Protein AF-0000000068952604 (afdb_homodimer)

InterPro domains:
  IPR004101 Mur ligase, C-terminal [PF02875] (726-852)
  IPR011761 ATP-grasp fold [PS50975] (224-473)
  IPR011810 Cyanophycin synthetase [TIGR02068] (7-868)
  IPR013221 Mur ligase, central [PF08245] (488-699)
  IPR036565 Mur-like, catalytic domain superfamily [G3DSA:3.40.1190.10] (480-727)
  IPR036565 Mur-like, catalytic domain superfamily [SSF53623] (482-717)
  IPR036615 Mur ligase, C-terminal domain superfamily [G3DSA:3.90.190.20] (730-870)
  IPR036615 Mur ligase, C-terminal domain superfamily [SSF53244] (724-865)
  IPR044019 Cyanophycin synthase-like, N-terminal [PF18921] (29-140)

Radius of gyration: 43.39 Å; Cα contacts (8 Å, |Δi|>4): 4098; chains: 2; bounding box: 90×134×95 Å

Solvent-accessible surface area (backbone atoms only — not comparable to full-atom values): 87693 Å² total; per-residue (Å²): 130,74,59,79,48,77,40,74,78,47,76,36,58,22,69,17,25,31,72,86,40,73,54,31,27,34,42,30,38,35,36,33,48,52,41,66,79,49,33,36,51,71,41,86,63,30,56,60,51,50,45,66,71,42,58,72,50,42,71,37,21,67,96,71,68,36,81,26,26,39,55,50,40,36,55,75,40,40,46,66,52,52,50,41,31,54,44,21,42,48,46,37,33,73,34,69,46,73,70,75,51,68,42,55,43,79,49,94,49,87,36,30,23,41,27,28,33,49,30,93,43,66,70,55,40,52,50,33,44,54,49,24,49,52,49,52,49,22,38,72,68,69,45,88,74,65,57,69,60,54,36,50,50,47,32,51,44,43,68,65,65,47,65,52,69,45,31,39,43,30,52,50,38,28,46,76,68,68,24,51,74,44,71,77,49,83,60,50,38,32,32,38,30,26,17,53,47,40,46,40,32,49,44,46,34,37,54,73,24,11,36,51,17,42,54,38,39,50,32,46,63,61,40,48,51,54,34,47,46,58,59,38,56,49,62,58,64,49,77,40,89,43,47,68,45,38,40,52,50,36,61,74,70,39,67,38,21,24,36,26,25,34,55,44,66,91,68,50,42,46,40,68,67,32,74,46,64,68,51,44,32,53,40,42,61,51,6,40,75,54,27,94,32,33,31,39,28,42,48,61,65,61,36,46,30,44,34,34,25,47,72,64,33,67,72,42,28,20,33,27,42,62,38,63,39,67,21,70,54,74,46,28,44,57,52,36,43,48,65,70,52,49,59,40,81,52,34,34,91,52,93,84,33,52,25,62,61,83,69,83,45,75,54,28,47,51,46,23,44,73,72,74,38,50,61,77,34,56,42,53,63,74,40,75,42,69,46,34,75,71,38,58,51,15,30,41,45,51,88,47,51,19,68,64,44,42,49,46,50,18,47,46,28,50,63,53,40,35,44,36,24,29,32,32,30,30,27,73,50,57,61,40,56,36,84,82,60,62,22,26,46,76,47,50,34,59,46,37,84,42,50,32,43,56,45,28,78,41,68,69,61,42,69,58,25,44,50,51,42,39,61,77,38,42,77,87,69,77,48,59,22,68,46,54,27,34,42,25,25,46,59,55,57,32,56,62,24,38,53,49,35,45,48,38,44,40,75,71,69,36,42,26,24,35,18,18,43,72,15,30,28,53,58,93,41,75,65,40,79,32,69,24,34,42,46,67,48,38,41,28,41,38,68,22,45,71,22,48,28,39,29,34,28,43,43,69,66,38,37,74,48,32,11,37,62,52,77,58,23,36,31,13,35,39,56,38,54,85,77,62,72,62,55,54,51,94,72,29,73,47,66,68,55,50,48,45,49,60,43,38,50,36,62,29,19,31,65,90,21,26,34,35,33,28,40,85,37,67,74,47,53,60,49,55,82,61,33,64,26,46,58,32,36,21,39,81,43,63,78,39,64,57,47,46,56,38,22,72,72,55,34,43,36,26,28,36,54,97,61,21,36,30,47,29,45,26,89,46,72,41,79,67,46,50,37,60,56,20,52,58,14,63,54,52,50,30,58,73,44,43,50,32,49,38,50,23,50,47,49,39,50,70,72,65,50,52,70,67,54,47,42,54,37,48,48,66,41,42,30,53,94,70,74,41,63,34,64,67,24,76,46,77,56,83,63,21,38,38,33,29,23,50,61,75,47,40,63,47,46,49,55,48,50,60,29,51,70,72,45,90,57,78,42,36,34,34,37,47,47,70,57,51,68,69,47,65,69,53,36,20,45,32,12,27,51,47,7,54,68,23,34,32,40,33,34,23,47,48,85,88,42,79,53,85,67,52,62,69,59,42,50,47,34,24,46,57,13,26,69,71,18,80,45,42,76,42,78,43,82,42,61,46,46,69,56,33,47,51,55,53,60,72,66,62,46,66,35,27,29,36,36,39,54,33,49,75,62,46,31,62,63,54,52,35,53,52,30,49,74,70,74,38,77,62,77,78,126,130,76,58,79,48,77,40,75,79,44,74,36,58,22,68,16,26,30,71,87,40,71,54,31,27,35,41,29,39,34,35,33,46,53,41,66,78,47,34,36,52,70,42,84,64,28,57,59,50,51,44,67,72,42,59,72,50,42,71,37,20,68,94,70,67,37,80,27,25,40,56,50,40,36,55,74,40,41,46,67,50,53,49,42,28,52,45,21,44,48,47,37,33,73,34,69,46,72,68,74,52,67,44,57,42,79,47,94,48,86,38,31,23,41,27,29,34,50,29,94,44,64,69,54,41,52,51,31,42,54,49,24,50,53,48,52,48,22,38,74,67,70,45,89,73,67,56,69,62,54,38,51,50,47,32,52,44,42,68,66,64,47,66,51,70,45,32,39,43,31,52,50,38,28,46,75,68,68,25,51,74,45,72,77,48,84,61,52,38,31,32,39,28,25,16,53,47,41,46,41,33,49,44,44,34,40,55,72,24,10,36,50,18,42,53,39,40,52,32,45,63,59,40,48,52,54,35,46,48,59,59,37,56,49,62,58,64,49,76,38,90,43,46,68,46,39,39,50,50,36,60,73,69,40,67,39,20,24,36,26,25,33,55,44,64,91,67,50,41,46,38,68,68,33,74,45,64,70,50,43,32,52,40,41,62,50,6,40,75,54,27,93,32,31,31,39,27,44,48,61,65,62,36,43,30,44,34,34,24,46,71,63,33,66,72,42,29,20,32,27,41,63,38,64,41,67,22,71,54,73,48,27,44,56,54,35,43,49,65,70,54,49,59,40,82,55,34,35,90,52,92,85,34,51,24,64,60,83,71,84,44,74,54,28,48,51,46,23,46,73,70,74,38,52,60,77,35,56,43,52,63,75,38,76,44,66,47,34,75,71,39,57,51,14,30,40,44,50,90,48,50,20,69,66,44,42,49,45,48,21,48,48,27,50,63,52,40,36,43,37,23,30,33,31,30,32,28,72,50,56,61,40,56,36,85,82,62,62,22,26,45,78,46,50,34,57,46,37,86,40,52,31,43,55,46,29,78,40,68,69,61,42,68,59,26,44,52,52,42,39,61,77,38,40,75,88,71,76,48,58,22,66,47,55,26,34,41,25,25,44,59,57,58,32,56,62,26,37,54,51,36,45,47,37,42,40,73,71,68,36,43,26,25,36,17,20,43,72,16,30,25,54,58,92,41,77,65,40,78,33,68,23,35,41,46,69,48,38,42,26,41,41,68,22,45,72,23,48,28,40,30,34,27,44,42,67,66,38,38,73,49,32,10,36,63,51,77,58,25,36,31,14,34,39,57,39,54,86,76,62,72,62,54,53,50,95,72,29,74,46,67,68,56,48,49,45,49,59,44,38,51,38,61,28,19,32,66,89,21,25,32,35,32,28,41,83,37,67,74,47,53,61,49,55,80,62,34,64,25,45,59,31,36,20,39,81,43,61,78,40,64,56,46,46,55,38,22,74,72,54,34,42,36,25,27,36,54,97,62,21,37,31,47,29,45,27,88,46,75,41,80,65,47,51,39,60,56,21,52,59,14,63,54,54,49,30,59,73,43,44,49,31,49,38,50,25,51,48,49,40,50,71,72,64,52,52,70,68,55,48,44,54,39,49,48,65,41,42,31,53,94,68,74,42,62,34,64,67,25,76,46,76,56,84,64,21,40,38,32,29,24,50,60,77,47,42,65,47,45,48,53,50,50,60,27,50,70,72,46,91,56,79,41,35,34,35,36,46,46,72,57,52,69,71,47,66,69,53,37,21,44,32,13,27,52,47,8,54,69,21,35,32,39,33,34,24,46,48,85,89,41,78,53,86,65,52,63,68,58,44,49,47,33,23,46,57,14,25,69,69,18,80,44,41,76,43,78,42,83,41,60,47,45,68,57,34,48,51,52,52,61,73,66,63,46,66,36,28,29,38,37,38,55,33,49,75,60,47,30,62,63,53,53,37,52,51,32,50,74,69,72,40,76,62,79,81,127

Structure (mmCIF, N/CA/C/O backbone):
data_AF-0000000068952604-model_v1
#
loop_
_entity.id
_entity.type
_entity.pdbx_description
1 polymer 'Cyanophycin synthetase'
#
loop_
_atom_site.group_PDB
_atom_site.id
_atom_site.type_symbol
_atom_site.label_atom_id
_atom_site.label_alt_id
_atom_site.label_comp_id
_atom_site.label_asym_id
_atom_site.label_entity_id
_atom_site.label_seq_id
_atom_site.pdbx_PDB_ins_code
_atom_site.Cartn_x
_atom_site.Cartn_y
_atom_site.Cartn_z
_atom_site.occupancy
_atom_site.B_iso_or_equiv
_atom_site.auth_seq_id
_atom_site.auth_comp_id
_atom_site.auth_asym_id
_atom_site.auth_atom_id
_atom_site.pdbx_PDB_model_num
ATOM 1 N N . MET A 1 1 ? -17.516 -65.938 -1.345 1 33.31 1 MET A N 1
ATOM 2 C CA . MET A 1 1 ? -18.703 -65.125 -1.498 1 33.31 1 MET A CA 1
ATOM 3 C C . MET A 1 1 ? -18.297 -63.625 -1.49 1 33.31 1 MET A C 1
ATOM 5 O O . MET A 1 1 ? -17.688 -63.156 -0.532 1 33.31 1 MET A O 1
ATOM 9 N N . LYS A 1 2 ? -18.125 -63.094 -2.582 1 47.06 2 LYS A N 1
ATOM 10 C CA . LYS A 1 2 ? -17.547 -61.75 -2.826 1 47.06 2 LYS A CA 1
ATOM 11 C C . LYS A 1 2 ? -18.188 -60.719 -1.926 1 47.06 2 LYS A C 1
ATOM 13 O O . LYS A 1 2 ? -19.391 -60.781 -1.624 1 47.06 2 LYS A O 1
ATOM 18 N N . LYS A 1 3 ? -17.422 -59.844 -1.259 1 55.03 3 LYS A N 1
ATOM 19 C CA . LYS A 1 3 ? -17.688 -58.938 -0.147 1 55.03 3 LYS A CA 1
ATOM 20 C C . LYS A 1 3 ? -18.641 -57.812 -0.562 1 55.03 3 LYS A C 1
ATOM 22 O O . LYS A 1 3 ? -18.531 -57.281 -1.656 1 55.03 3 LYS A O 1
ATOM 27 N N . LYS A 1 4 ? -19.875 -57.719 -0.055 1 66.69 4 LYS A N 1
ATOM 28 C CA . LYS A 1 4 ? -20.953 -56.75 -0.149 1 66.69 4 LYS A CA 1
ATOM 29 C C . LYS A 1 4 ? -20.516 -55.406 0.4 1 66.69 4 LYS A C 1
ATOM 31 O O . LYS A 1 4 ? -21.328 -54.656 0.976 1 66.69 4 LYS A O 1
ATOM 36 N N . ASP A 1 5 ? -19.109 -55.188 0.174 1 84.56 5 ASP A N 1
ATOM 37 C CA . ASP A 1 5 ? -18.641 -53.906 0.726 1 84.56 5 ASP A CA 1
ATOM 38 C C . ASP A 1 5 ? -18.328 -52.906 -0.385 1 84.56 5 ASP A C 1
ATOM 40 O O . ASP A 1 5 ? -17.875 -53.312 -1.462 1 84.56 5 ASP A O 1
ATOM 44 N N . ILE A 1 6 ? -18.781 -51.75 -0.231 1 94.81 6 ILE A N 1
ATOM 45 C CA . ILE A 1 6 ? -18.406 -50.656 -1.115 1 94.81 6 ILE A CA 1
ATOM 46 C C . ILE A 1 6 ? -16.969 -50.219 -0.803 1 94.81 6 ILE A C 1
ATOM 48 O O . ILE A 1 6 ? -16.688 -49.781 0.313 1 94.81 6 ILE A O 1
ATOM 52 N N . GLU A 1 7 ? -16.062 -50.375 -1.731 1 95.5 7 GLU A N 1
ATOM 53 C CA . GLU A 1 7 ? -14.664 -50.031 -1.53 1 95.5 7 GLU A CA 1
ATOM 54 C C . GLU A 1 7 ? -14.258 -48.875 -2.434 1 95.5 7 GLU A C 1
ATOM 56 O O . GLU A 1 7 ? -14.422 -48.938 -3.652 1 95.5 7 GLU A O 1
ATOM 61 N N . ILE A 1 8 ? -13.836 -47.781 -1.809 1 96.38 8 ILE A N 1
ATOM 62 C CA . ILE A 1 8 ? -13.203 -46.688 -2.551 1 96.38 8 ILE A CA 1
ATOM 63 C C . ILE A 1 8 ? -11.703 -46.938 -2.637 1 96.38 8 ILE A C 1
ATOM 65 O O . ILE A 1 8 ? -10.992 -46.812 -1.636 1 96.38 8 ILE A O 1
ATOM 69 N N . PHE A 1 9 ? -11.234 -47.219 -3.777 1 91.88 9 PHE A N 1
ATOM 70 C CA . PHE A 1 9 ? -9.852 -47.656 -3.785 1 91.88 9 PHE A CA 1
ATOM 71 C C . PHE A 1 9 ? -8.945 -46.625 -4.453 1 91.88 9 PHE A C 1
ATOM 73 O O . PHE A 1 9 ? -7.723 -46.781 -4.43 1 91.88 9 PHE A O 1
ATOM 80 N N . ASP A 1 10 ? -9.484 -45.625 -5.059 1 93.94 10 ASP A N 1
ATOM 81 C CA . ASP A 1 10 ? -8.711 -44.5 -5.551 1 93.94 10 ASP A CA 1
ATOM 82 C C . ASP A 1 10 ? -9.555 -43.219 -5.559 1 93.94 10 ASP A C 1
ATOM 84 O O . ASP A 1 10 ? -10.758 -43.281 -5.809 1 93.94 10 ASP A O 1
ATOM 88 N N . VAL A 1 11 ? -8.984 -42.156 -5.176 1 96.25 11 VAL A N 1
ATOM 89 C CA . VAL A 1 11 ? -9.641 -40.844 -5.207 1 96.25 11 VAL A CA 1
ATOM 90 C C . VAL A 1 11 ? -8.703 -39.812 -5.836 1 96.25 11 VAL A C 1
ATOM 92 O O . VAL A 1 11 ? -7.59 -39.594 -5.352 1 96.25 11 VAL A O 1
ATOM 95 N N . MET A 1 12 ? -9.125 -39.25 -6.965 1 95.56 12 MET A N 1
ATOM 96 C CA . MET A 1 12 ? -8.359 -38.219 -7.637 1 95.56 12 MET A CA 1
ATOM 97 C C . MET A 1 12 ? -9.008 -36.844 -7.422 1 95.56 12 MET A C 1
ATOM 99 O O . MET A 1 12 ? -10.234 -36.719 -7.457 1 95.56 12 MET A O 1
ATOM 103 N N . SER A 1 13 ? -8.164 -35.938 -7.129 1 96 13 SER A N 1
ATOM 104 C CA . SER A 1 13 ? -8.633 -34.562 -7.004 1 96 13 SER A CA 1
ATOM 105 C C . SER A 1 13 ? -8.383 -33.781 -8.281 1 96 13 SER A C 1
ATOM 107 O O . SER A 1 13 ? -7.234 -33.438 -8.602 1 96 13 SER A O 1
ATOM 109 N N . LEU A 1 14 ? -9.383 -33.5 -9.062 1 97.12 14 LEU A N 1
ATOM 110 C CA . LEU A 1 14 ? -9.305 -32.656 -10.242 1 97.12 14 LEU A CA 1
ATOM 111 C C . LEU A 1 14 ? -9.523 -31.188 -9.867 1 97.12 14 LEU A C 1
ATOM 113 O O . LEU A 1 14 ? -10.672 -30.734 -9.781 1 97.12 14 LEU A O 1
ATOM 117 N N . ARG A 1 15 ? -8.516 -30.469 -9.742 1 95.81 15 ARG A N 1
ATOM 118 C CA . ARG A 1 15 ? -8.516 -29.172 -9.055 1 95.81 15 ARG A CA 1
ATOM 119 C C . ARG A 1 15 ? -8.914 -28.047 -10 1 95.81 15 ARG A C 1
ATOM 121 O O . ARG A 1 15 ? -9.297 -26.969 -9.562 1 95.81 15 ARG A O 1
ATOM 128 N N . GLY A 1 16 ? -8.82 -28.219 -11.312 1 95.12 16 GLY A N 1
ATOM 129 C CA . GLY A 1 16 ? -9.242 -27.266 -12.328 1 95.12 16 GLY A CA 1
ATOM 130 C C . GLY A 1 16 ? -10.203 -27.844 -13.344 1 95.12 16 GLY A C 1
ATOM 131 O O . GLY A 1 16 ? -10.766 -28.922 -13.125 1 95.12 16 GLY A O 1
ATOM 132 N N . PRO A 1 17 ? -10.398 -27.078 -14.383 1 97.12 17 PRO A N 1
ATOM 133 C CA . PRO A 1 17 ? -11.273 -27.609 -15.43 1 97.12 17 PRO A CA 1
ATOM 134 C C . PRO A 1 17 ? -10.867 -29.016 -15.883 1 97.12 17 PRO A C 1
ATOM 136 O O . PRO A 1 17 ? -9.672 -29.297 -16 1 97.12 17 PRO A O 1
ATOM 139 N N . ASN A 1 18 ? -11.789 -29.812 -16.078 1 96.62 18 ASN A N 1
ATOM 140 C CA . ASN A 1 18 ? -11.602 -31.219 -16.422 1 96.62 18 ASN A CA 1
ATOM 141 C C . ASN A 1 18 ? -12.688 -31.703 -17.391 1 96.62 18 ASN A C 1
ATOM 143 O O . ASN A 1 18 ? -13.492 -30.922 -17.875 1 96.62 18 ASN A O 1
ATOM 147 N N . MET A 1 19 ? -12.656 -33 -17.703 1 94 19 MET A N 1
ATOM 148 C CA . MET A 1 19 ? -13.547 -33.5 -18.734 1 94 19 MET A CA 1
ATOM 149 C C . MET A 1 19 ? -15 -33.469 -18.266 1 94 19 MET A C 1
ATOM 151 O O . MET A 1 19 ? -15.922 -33.562 -19.094 1 94 19 MET A O 1
ATOM 155 N N . TRP A 1 20 ? -15.203 -33.281 -16.906 1 95.19 20 TRP A N 1
ATOM 156 C CA . TRP A 1 20 ? -16.547 -33.344 -16.359 1 95.19 20 TRP A CA 1
ATOM 157 C C . TRP A 1 20 ? -17.156 -31.953 -16.25 1 95.19 20 TRP A C 1
ATOM 159 O O . TRP A 1 20 ? -18.344 -31.766 -16.5 1 95.19 20 TRP A O 1
ATOM 169 N N . THR A 1 21 ? -16.359 -31.047 -15.812 1 95.12 21 THR A N 1
ATOM 170 C CA . THR A 1 21 ? -16.844 -29.703 -15.539 1 95.12 21 THR A CA 1
ATOM 171 C C . THR A 1 21 ? -15.68 -28.719 -15.469 1 95.12 21 THR A C 1
ATOM 173 O O . THR A 1 21 ? -14.516 -29.125 -15.469 1 95.12 21 THR A O 1
ATOM 176 N N . TYR A 1 22 ? -16 -27.422 -15.383 1 94.25 22 TYR A N 1
ATOM 177 C CA . TYR A 1 22 ? -14.992 -26.359 -15.305 1 94.25 22 TYR A CA 1
ATOM 178 C C . TYR A 1 22 ? -14.547 -26.141 -13.867 1 94.25 22 TYR A C 1
ATOM 180 O O . TYR A 1 22 ? -13.586 -25.406 -13.617 1 94.25 22 TYR A O 1
ATOM 188 N N . ARG A 1 23 ? -15.141 -26.844 -12.906 1 92.94 23 ARG A N 1
ATOM 189 C CA . ARG A 1 23 ? -14.898 -26.625 -11.484 1 92.94 23 ARG A CA 1
ATOM 190 C C . ARG A 1 23 ? -14.172 -27.812 -10.859 1 92.94 23 ARG A C 1
ATOM 192 O O . ARG A 1 23 ? -14.148 -28.906 -11.43 1 92.94 23 ARG A O 1
ATOM 199 N N . PRO A 1 24 ? -13.602 -27.578 -9.68 1 94.69 24 PRO A N 1
ATOM 200 C CA . PRO A 1 24 ? -12.922 -28.688 -9.008 1 94.69 24 PRO A CA 1
ATOM 201 C C . PRO A 1 24 ? -13.883 -29.812 -8.594 1 94.69 24 PRO A C 1
ATOM 203 O O . PRO A 1 24 ? -14.992 -29.531 -8.141 1 94.69 24 PRO A O 1
ATOM 206 N N . VAL A 1 25 ? -13.484 -31.047 -8.742 1 97.12 25 VAL A N 1
ATOM 207 C CA . VAL A 1 25 ? -14.258 -32.219 -8.352 1 97.12 25 VAL A CA 1
ATOM 208 C C . VAL A 1 25 ? -13.336 -33.281 -7.777 1 97.12 25 VAL A C 1
ATOM 210 O O . VAL A 1 25 ? -12.117 -33.219 -7.969 1 97.12 25 VAL A O 1
ATOM 213 N N . LEU A 1 26 ? -13.891 -34.156 -7.035 1 97.12 26 LEU A N 1
ATOM 214 C CA . LEU A 1 26 ? -13.25 -35.438 -6.703 1 97.12 26 LEU A CA 1
ATOM 215 C C . LEU A 1 26 ? -13.789 -36.562 -7.578 1 97.12 26 LEU A C 1
ATOM 217 O O . LEU A 1 26 ? -15 -36.656 -7.801 1 97.12 26 LEU A O 1
ATOM 221 N N . GLU A 1 27 ? -12.93 -37.281 -8.164 1 97.69 27 GLU A N 1
ATOM 222 C CA . GLU A 1 27 ? -13.289 -38.5 -8.852 1 97.69 27 GLU A CA 1
ATOM 223 C C . GLU A 1 27 ? -12.859 -39.719 -8.039 1 97.69 27 GLU A C 1
ATOM 225 O O . GLU A 1 27 ? -11.664 -39.938 -7.832 1 97.69 27 GLU A O 1
ATOM 230 N N . ALA A 1 28 ? -13.812 -40.469 -7.594 1 97.81 28 ALA A N 1
ATOM 231 C CA . ALA A 1 28 ? -13.539 -41.656 -6.816 1 97.81 28 ALA A CA 1
ATOM 232 C C . ALA A 1 28 ? -13.852 -42.906 -7.633 1 97.81 28 ALA A C 1
ATOM 234 O O . ALA A 1 28 ? -14.844 -42.969 -8.359 1 97.81 28 ALA A O 1
ATOM 235 N N . TRP A 1 29 ? -12.93 -43.812 -7.609 1 97.5 29 TRP A N 1
ATOM 236 C CA . TRP A 1 29 ? -13.188 -45.156 -8.141 1 97.5 29 TRP A CA 1
ATOM 237 C C . TRP A 1 29 ? -13.734 -46.094 -7.059 1 97.5 29 TRP A C 1
ATOM 239 O O . TRP A 1 29 ? -13.047 -46.375 -6.07 1 97.5 29 TRP A O 1
ATOM 249 N N . VAL A 1 30 ? -14.938 -46.562 -7.344 1 97.5 30 VAL A N 1
ATOM 250 C CA . VAL A 1 30 ? -15.695 -47.281 -6.32 1 97.5 30 VAL A CA 1
ATOM 251 C C . VAL A 1 30 ? -16.016 -48.688 -6.801 1 97.5 30 VAL A C 1
ATOM 253 O O . VAL A 1 30 ? -16.625 -48.875 -7.859 1 97.5 30 VAL A O 1
ATOM 256 N N . ASP A 1 31 ? -15.57 -49.656 -6.031 1 96.62 31 ASP A N 1
ATOM 257 C CA . ASP A 1 31 ? -15.93 -51.062 -6.273 1 96.62 31 ASP A CA 1
ATOM 258 C C . ASP A 1 31 ? -17.094 -51.469 -5.379 1 96.62 31 ASP A C 1
ATOM 260 O O . ASP A 1 31 ? -16.953 -51.531 -4.156 1 96.62 31 ASP A O 1
ATOM 264 N N . ILE A 1 32 ? -18.266 -51.844 -6.027 1 95.81 32 ILE A N 1
ATOM 265 C CA . ILE A 1 32 ? -19.438 -52.188 -5.238 1 95.81 32 ILE A CA 1
ATOM 266 C C . ILE A 1 32 ? -19.578 -53.719 -5.156 1 95.81 32 ILE A C 1
ATOM 268 O O . ILE A 1 32 ? -20.547 -54.25 -4.594 1 95.81 32 ILE A O 1
ATOM 272 N N . GLY A 1 33 ? -18.703 -54.406 -5.852 1 91.81 33 GLY A N 1
ATOM 273 C CA . GLY A 1 33 ? -18.625 -55.875 -5.742 1 91.81 33 GLY A CA 1
ATOM 274 C C . GLY A 1 33 ? -19.922 -56.562 -6.117 1 91.81 33 GLY A C 1
ATOM 275 O O . GLY A 1 33 ? -20.469 -56.312 -7.195 1 91.81 33 GLY A O 1
ATOM 276 N N . GLU A 1 34 ? -20.438 -57.344 -5.176 1 92.25 34 GLU A N 1
ATOM 277 C CA . GLU A 1 34 ? -21.609 -58.156 -5.41 1 92.25 34 GLU A CA 1
ATOM 278 C C . GLU A 1 34 ? -22.875 -57.312 -5.461 1 92.25 34 GLU A C 1
ATOM 280 O O . GLU A 1 34 ? -23.906 -57.781 -5.961 1 92.25 34 GLU A O 1
ATOM 285 N N . LEU A 1 35 ? -22.766 -56.219 -4.949 1 94.81 35 LEU A N 1
ATOM 286 C CA . LEU A 1 35 ? -23.922 -55.344 -4.914 1 94.81 35 LEU A CA 1
ATOM 287 C C . LEU A 1 35 ? -24.359 -54.938 -6.324 1 94.81 35 LEU A C 1
ATOM 289 O O . LEU A 1 35 ? -25.469 -54.438 -6.52 1 94.81 35 LEU A O 1
ATOM 293 N N . GLU A 1 36 ? -23.469 -55.188 -7.301 1 94.62 36 GLU A N 1
ATOM 294 C CA . GLU A 1 36 ? -23.828 -54.969 -8.695 1 94.62 36 GLU A CA 1
ATOM 295 C C . GLU A 1 36 ? -25.078 -55.781 -9.078 1 94.62 36 GLU A C 1
ATOM 297 O O . GLU A 1 36 ? -25.828 -55.375 -9.977 1 94.62 36 GLU A O 1
ATOM 302 N N . ASP A 1 37 ? -25.344 -56.812 -8.344 1 93.88 37 ASP A N 1
ATOM 303 C CA . ASP A 1 37 ? -26.5 -57.656 -8.625 1 93.88 37 ASP A CA 1
ATOM 304 C C . ASP A 1 37 ? -27.688 -57.281 -7.75 1 93.88 37 ASP A C 1
ATOM 306 O O . ASP A 1 37 ? -28.766 -57.875 -7.867 1 93.88 37 ASP A O 1
ATOM 310 N N . PHE A 1 38 ? -27.562 -56.312 -6.949 1 94.06 38 PHE A N 1
ATOM 311 C CA . PHE A 1 38 ? -28.609 -55.969 -5.996 1 94.06 38 PHE A CA 1
ATOM 312 C C . PHE A 1 38 ? -28.938 -54.469 -6.078 1 94.06 38 PHE A C 1
ATOM 314 O O . PHE A 1 38 ? -28.594 -53.688 -5.176 1 94.06 38 PHE A O 1
ATOM 321 N N . PRO A 1 39 ? -29.688 -54.062 -7.094 1 95.31 39 PRO A N 1
ATOM 322 C CA . PRO A 1 39 ? -30.141 -52.688 -7.125 1 95.31 39 PRO A CA 1
ATOM 323 C C . PRO A 1 39 ? -30.969 -52.281 -5.902 1 95.31 39 PRO A C 1
ATOM 325 O O . PRO A 1 39 ? -31.453 -53.188 -5.176 1 95.31 39 PRO A O 1
ATOM 328 N N . SER A 1 40 ? -31.047 -51.062 -5.645 1 96.31 40 SER A N 1
ATOM 329 C CA . SER A 1 40 ? -31.578 -50.562 -4.391 1 96.31 40 SER A CA 1
ATOM 330 C C . SER A 1 40 ? -32.969 -51.125 -4.102 1 96.31 40 SER A C 1
ATOM 332 O O . SER A 1 40 ? -33.312 -51.312 -2.943 1 96.31 40 SER A O 1
ATOM 334 N N . ASN A 1 41 ? -33.719 -51.344 -5.109 1 95.31 41 ASN A N 1
ATOM 335 C CA . ASN A 1 41 ? -35.094 -51.844 -4.914 1 95.31 41 ASN A CA 1
ATOM 336 C C . ASN A 1 41 ? -35.125 -53.281 -4.422 1 95.31 41 ASN A C 1
ATOM 338 O O . ASN A 1 41 ? -36.156 -53.75 -3.953 1 95.31 41 ASN A O 1
ATOM 342 N N . THR A 1 42 ? -34.031 -53.938 -4.512 1 95.81 42 THR A N 1
ATOM 343 C CA . THR A 1 42 ? -33.969 -55.344 -4.074 1 95.81 42 THR A CA 1
ATOM 344 C C . THR A 1 42 ? -33.438 -55.406 -2.635 1 95.81 42 THR A C 1
ATOM 346 O O . THR A 1 42 ? -33.438 -56.5 -2.037 1 95.81 42 THR A O 1
ATOM 349 N N . ILE A 1 43 ? -33.031 -54.438 -2.107 1 95.06 43 ILE A N 1
ATOM 350 C CA . ILE A 1 43 ? -32.562 -54.375 -0.728 1 95.06 43 ILE A CA 1
ATOM 351 C C . ILE A 1 43 ? -33.719 -53.969 0.198 1 95.06 43 ILE A C 1
ATOM 353 O O . ILE A 1 43 ? -34.188 -52.844 0.14 1 95.06 43 ILE A O 1
ATOM 357 N N . PRO A 1 44 ? -34.094 -54.781 1.062 1 94.62 44 PRO A N 1
ATOM 358 C CA . PRO A 1 44 ? -35.281 -54.5 1.885 1 94.62 44 PRO A CA 1
ATOM 359 C C . PRO A 1 44 ? -35.125 -53.281 2.762 1 94.62 44 PRO A C 1
ATOM 361 O O . PRO A 1 44 ? -34.156 -53.156 3.5 1 94.62 44 PRO A O 1
ATOM 364 N N . GLY A 1 45 ? -36.062 -52.312 2.674 1 95.25 45 GLY A N 1
ATOM 365 C CA . GLY A 1 45 ? -36.156 -51.156 3.551 1 95.25 45 GLY A CA 1
ATOM 366 C C . GLY A 1 45 ? -35.188 -50.062 3.221 1 95.25 45 GLY A C 1
ATOM 367 O O . GLY A 1 45 ? -35.062 -49.062 3.943 1 95.25 45 GLY A O 1
ATOM 368 N N . PHE A 1 46 ? -34.375 -50.219 2.215 1 96.12 46 PHE A N 1
ATOM 369 C CA . PHE A 1 46 ? -33.281 -49.312 1.901 1 96.12 46 PHE A CA 1
ATOM 370 C C . PHE A 1 46 ? -33.844 -47.906 1.636 1 96.12 46 PHE A C 1
ATOM 372 O O . PHE A 1 46 ? -33.312 -46.938 2.195 1 96.12 46 PHE A O 1
ATOM 379 N N . HIS A 1 47 ? -34.906 -47.781 0.816 1 96.25 47 HIS A N 1
ATOM 380 C CA . HIS A 1 47 ? -35.469 -46.5 0.452 1 96.25 47 HIS A CA 1
ATOM 381 C C . HIS A 1 47 ? -36 -45.781 1.682 1 96.25 47 HIS A C 1
ATOM 383 O O . HIS A 1 47 ? -35.781 -44.562 1.829 1 96.25 47 HIS A O 1
ATOM 389 N N . GLU A 1 48 ? -36.625 -46.438 2.59 1 95.75 48 GLU A N 1
ATOM 390 C CA . GLU A 1 48 ? -37.219 -45.844 3.789 1 95.75 48 GLU A CA 1
ATOM 391 C C . GLU A 1 48 ? -36.125 -45.344 4.746 1 95.75 48 GLU A C 1
ATOM 393 O O . GLU A 1 48 ? -36.219 -44.219 5.273 1 95.75 48 GLU A O 1
ATOM 398 N N . ARG A 1 49 ? -35.156 -46.156 4.922 1 96.44 49 ARG A N 1
ATOM 399 C CA . ARG A 1 49 ? -34.062 -45.781 5.828 1 96.44 49 ARG A CA 1
ATOM 400 C C . ARG A 1 49 ? -33.312 -44.562 5.312 1 96.44 49 ARG A C 1
ATOM 402 O O . ARG A 1 49 ? -33.094 -43.594 6.059 1 96.44 49 ARG A O 1
ATOM 409 N N . LEU A 1 50 ? -32.938 -44.562 4.027 1 96.88 50 LEU A N 1
ATOM 410 C CA . LEU A 1 50 ? -32.156 -43.469 3.428 1 96.88 50 LEU A CA 1
ATOM 411 C C . LEU A 1 50 ? -32.969 -42.188 3.463 1 96.88 50 LEU A C 1
ATOM 413 O O . LEU A 1 50 ? -32.438 -41.125 3.811 1 96.88 50 LEU A O 1
ATOM 417 N N . SER A 1 51 ? -34.312 -42.25 3.18 1 96.56 51 SER A N 1
ATOM 418 C CA . SER A 1 51 ? -35.156 -41.062 3.156 1 96.56 51 SER A CA 1
ATOM 419 C C . SER A 1 51 ? -35.375 -40.5 4.559 1 96.56 51 SER A C 1
ATOM 421 O O . SER A 1 51 ? -35.5 -39.281 4.73 1 96.56 51 SER A O 1
ATOM 423 N N . ALA A 1 52 ? -35.375 -41.344 5.508 1 96.12 52 ALA A N 1
ATOM 424 C CA . ALA A 1 52 ? -35.531 -40.906 6.895 1 96.12 52 ALA A CA 1
ATOM 425 C C . ALA A 1 52 ? -34.25 -40.219 7.406 1 96.12 52 ALA A C 1
ATOM 427 O O . ALA A 1 52 ? -34.344 -39.25 8.141 1 96.12 52 ALA A O 1
ATOM 428 N N . TRP A 1 53 ? -33.156 -40.812 7.059 1 97.19 53 TRP A N 1
ATOM 429 C CA . TRP A 1 53 ? -31.875 -40.281 7.52 1 97.19 53 TRP A CA 1
ATOM 430 C C . TRP A 1 53 ? -31.547 -38.969 6.844 1 97.19 53 TRP A C 1
ATOM 432 O O . TRP A 1 53 ? -30.953 -38.062 7.465 1 97.19 53 TRP A O 1
ATOM 442 N N . LEU A 1 54 ? -31.875 -38.781 5.539 1 97.88 54 LEU A N 1
ATOM 443 C CA . LEU A 1 54 ? -31.594 -37.594 4.746 1 97.88 54 LEU A CA 1
ATOM 444 C C . LEU A 1 54 ? -32.844 -37.125 4.031 1 97.88 54 LEU A C 1
ATOM 446 O O . LEU A 1 54 ? -32.938 -37.188 2.805 1 97.88 54 LEU A O 1
ATOM 450 N N . PRO A 1 55 ? -33.688 -36.531 4.738 1 96.38 55 PRO A N 1
ATOM 451 C CA . PRO A 1 55 ? -34.969 -36.125 4.141 1 96.38 55 PRO A CA 1
ATOM 452 C C . PRO A 1 55 ? -34.781 -35.094 3.031 1 96.38 55 PRO A C 1
ATOM 454 O O . PRO A 1 55 ? -35.594 -35 2.105 1 96.38 55 PRO A O 1
ATOM 457 N N . SER A 1 56 ? -33.719 -34.281 3.092 1 94.69 56 SER A N 1
ATOM 458 C CA . SER A 1 56 ? -33.5 -33.219 2.125 1 94.69 56 SER A CA 1
ATOM 459 C C . SER A 1 56 ? -33.094 -33.781 0.764 1 94.69 56 SER A C 1
ATOM 461 O O . SER A 1 56 ? -33.062 -33.062 -0.227 1 94.69 56 SER A O 1
ATOM 463 N N . LEU A 1 57 ? -32.875 -35.125 0.627 1 95.94 57 LEU A N 1
ATOM 464 C CA . LEU A 1 57 ? -32.594 -35.75 -0.66 1 95.94 57 LEU A CA 1
ATOM 465 C C . LEU A 1 57 ? -33.781 -35.562 -1.614 1 95.94 57 LEU A C 1
ATOM 467 O O . LEU A 1 57 ? -33.625 -35.75 -2.824 1 95.94 57 LEU A O 1
ATOM 471 N N . ILE A 1 58 ? -34.906 -35.188 -1.057 1 94.94 58 ILE A N 1
ATOM 472 C CA . ILE A 1 58 ? -36.094 -34.938 -1.865 1 94.94 58 ILE A CA 1
ATOM 473 C C . ILE A 1 58 ? -35.844 -33.812 -2.857 1 94.94 58 ILE A C 1
ATOM 475 O O . ILE A 1 58 ? -36.5 -33.719 -3.896 1 94.94 58 ILE A O 1
ATOM 479 N N . GLU A 1 59 ? -34.812 -32.938 -2.582 1 93.25 59 GLU A N 1
ATOM 480 C CA . GLU A 1 59 ? -34.5 -31.812 -3.445 1 93.25 59 GLU A CA 1
ATOM 481 C C . GLU A 1 59 ? -33.625 -32.25 -4.621 1 93.25 59 GLU A C 1
ATOM 483 O O . GLU A 1 59 ? -33.406 -31.469 -5.566 1 93.25 59 GLU A O 1
ATOM 488 N N . HIS A 1 60 ? -33.094 -33.5 -4.594 1 93.88 60 HIS A N 1
ATOM 489 C CA . HIS A 1 60 ? -32.25 -34 -5.676 1 93.88 60 HIS A CA 1
ATOM 490 C C . HIS A 1 60 ? -33.094 -34.469 -6.848 1 93.88 60 HIS A C 1
ATOM 492 O O . HIS A 1 60 ? -34.031 -35.25 -6.66 1 93.88 60 HIS A O 1
ATOM 498 N N . ARG A 1 61 ? -32.844 -34.156 -8.008 1 85.81 61 ARG A N 1
ATOM 499 C CA . ARG A 1 61 ? -33.688 -34.438 -9.172 1 85.81 61 ARG A CA 1
ATOM 500 C C . ARG A 1 61 ? -33.125 -35.594 -9.977 1 85.81 61 ARG A C 1
ATOM 502 O O . ARG A 1 61 ? -33.875 -36.406 -10.531 1 85.81 61 ARG A O 1
ATOM 509 N N . CYS A 1 62 ? -31.797 -35.656 -10.156 1 80.94 62 CYS A N 1
ATOM 510 C CA . CYS A 1 62 ? -31.109 -36.656 -10.969 1 80.94 62 CYS A CA 1
ATOM 511 C C . CYS A 1 62 ? -31.578 -36.594 -12.414 1 80.94 62 CYS A C 1
ATOM 513 O O . CYS A 1 62 ? -31.922 -35.5 -12.914 1 80.94 62 CYS A O 1
ATOM 515 N N . SER A 1 63 ? -31.656 -37.719 -13.258 1 75.56 63 SER A N 1
ATOM 516 C CA . SER A 1 63 ? -32 -37.75 -14.68 1 75.56 63 SER A CA 1
ATOM 517 C C . SER A 1 63 ? -33.5 -37.531 -14.883 1 75.56 63 SER A C 1
ATOM 519 O O . SER A 1 63 ? -33.938 -37.156 -15.961 1 75.56 63 SER A O 1
ATOM 521 N N . ILE A 1 64 ? -34.219 -37.719 -13.828 1 83.06 64 ILE A N 1
ATOM 522 C CA . ILE A 1 64 ? -35.656 -37.531 -13.914 1 83.06 64 ILE A CA 1
ATOM 523 C C . ILE A 1 64 ? -36.031 -36.062 -14.008 1 83.06 64 ILE A C 1
ATOM 525 O O . ILE A 1 64 ? -37 -35.688 -14.633 1 83.06 64 ILE A O 1
ATOM 529 N N . GLY A 1 65 ? -35.25 -35.156 -13.375 1 85.38 65 GLY A N 1
ATOM 530 C CA . GLY A 1 65 ? -35.375 -33.719 -13.578 1 85.38 65 GLY A CA 1
ATOM 531 C C . GLY A 1 65 ? -36.406 -33.094 -12.695 1 85.38 65 GLY A C 1
ATOM 532 O O . GLY A 1 65 ? -36.75 -31.906 -12.883 1 85.38 65 GLY A O 1
ATOM 533 N N . GLU A 1 66 ? -37.094 -33.844 -11.805 1 89.62 66 GLU A N 1
ATOM 534 C CA . GLU A 1 66 ? -38.094 -33.25 -10.914 1 89.62 66 GLU A CA 1
ATOM 535 C C . GLU A 1 66 ? -37.719 -33.438 -9.453 1 89.62 66 GLU A C 1
ATOM 537 O O . GLU A 1 66 ? -36.812 -34.219 -9.133 1 89.62 66 GLU A O 1
ATOM 542 N N . ARG A 1 67 ? -38.438 -32.625 -8.617 1 92.12 67 ARG A N 1
ATOM 543 C CA . ARG A 1 67 ? -38.219 -32.781 -7.184 1 92.12 67 ARG A CA 1
ATOM 544 C C . ARG A 1 67 ? -38.531 -34.188 -6.73 1 92.12 67 ARG A C 1
ATOM 546 O O . ARG A 1 67 ? -39.594 -34.75 -7.066 1 92.12 67 ARG A O 1
ATOM 553 N N . GLY A 1 68 ? -37.531 -34.844 -6.07 1 92.56 68 GLY A N 1
ATOM 554 C CA . GLY A 1 68 ? -37.688 -36.219 -5.609 1 92.56 68 GLY A CA 1
ATOM 555 C C . GLY A 1 68 ? -37.219 -37.25 -6.625 1 92.56 68 GLY A C 1
ATOM 556 O O . GLY A 1 68 ? -37.312 -38.438 -6.387 1 92.56 68 GLY A O 1
ATOM 557 N N . GLY A 1 69 ? -36.812 -36.719 -7.699 1 93.62 69 GLY A N 1
ATOM 558 C CA . GLY A 1 69 ? -36.438 -37.625 -8.781 1 93.62 69 GLY A CA 1
ATOM 559 C C . GLY A 1 69 ? -35.406 -38.656 -8.367 1 93.62 69 GLY A C 1
ATOM 560 O O . GLY A 1 69 ? -35.531 -39.844 -8.758 1 93.62 69 GLY A O 1
ATOM 561 N N . PHE A 1 70 ? -34.438 -38.406 -7.586 1 95.62 70 PHE A N 1
ATOM 562 C CA . PHE A 1 70 ? -33.438 -39.344 -7.113 1 95.62 70 PHE A CA 1
ATOM 563 C C . PHE A 1 70 ? -34.062 -40.438 -6.25 1 95.62 70 PHE A C 1
ATOM 565 O O . PHE A 1 70 ? -33.781 -41.625 -6.41 1 95.62 70 PHE A O 1
ATOM 572 N N . LEU A 1 71 ? -34.906 -40 -5.336 1 95.31 71 LEU A N 1
ATOM 573 C CA . LEU A 1 71 ? -35.562 -40.969 -4.445 1 95.31 71 LEU A CA 1
ATOM 574 C C . LEU A 1 71 ? -36.469 -41.906 -5.234 1 95.31 71 LEU A C 1
ATOM 576 O O . LEU A 1 71 ? -36.594 -43.094 -4.875 1 95.31 71 LEU A O 1
ATOM 580 N N . GLN A 1 72 ? -37.062 -41.406 -6.297 1 95.44 72 GLN A N 1
ATOM 581 C CA . GLN A 1 72 ? -37.812 -42.281 -7.191 1 95.44 72 GLN A CA 1
ATOM 582 C C . GLN A 1 72 ? -36.906 -43.344 -7.805 1 95.44 72 GLN A C 1
ATOM 584 O O . GLN A 1 72 ? -37.312 -44.531 -7.891 1 95.44 72 GLN A O 1
ATOM 589 N N . ARG A 1 73 ? -35.719 -42.938 -8.242 1 95.38 73 ARG A N 1
ATOM 590 C CA . ARG A 1 73 ? -34.75 -43.875 -8.805 1 95.38 73 ARG A CA 1
ATOM 591 C C . ARG A 1 73 ? -34.344 -44.906 -7.77 1 95.38 73 ARG A C 1
ATOM 593 O O . ARG A 1 73 ? -34.062 -46.062 -8.109 1 95.38 73 ARG A O 1
ATOM 600 N N . VAL A 1 74 ? -34.188 -44.469 -6.598 1 96.19 74 VAL A N 1
ATOM 601 C CA . VAL A 1 74 ? -33.844 -45.375 -5.516 1 96.19 74 VAL A CA 1
ATOM 602 C C . VAL A 1 74 ? -34.938 -46.375 -5.293 1 96.19 74 VAL A C 1
ATOM 604 O O . VAL A 1 74 ? -34.688 -47.562 -5.078 1 96.19 74 VAL A O 1
ATOM 607 N N . LYS A 1 75 ? -36.156 -45.938 -5.363 1 94.88 75 LYS A N 1
ATOM 608 C CA . LYS A 1 75 ? -37.312 -46.812 -5.188 1 94.88 75 LYS A CA 1
ATOM 609 C C . LYS A 1 75 ? -37.406 -47.812 -6.344 1 94.88 75 LYS A C 1
ATOM 611 O O . LYS A 1 75 ? -37.75 -48.969 -6.133 1 94.88 75 LYS A O 1
ATOM 616 N N . ASP A 1 76 ? -37.188 -47.375 -7.578 1 95 76 ASP A N 1
ATOM 617 C CA . ASP A 1 76 ? -37.312 -48.219 -8.773 1 95 76 ASP A CA 1
ATOM 618 C C . ASP A 1 76 ? -36.094 -49.156 -8.914 1 95 76 ASP A C 1
ATOM 620 O O . ASP A 1 76 ? -36.219 -50.219 -9.531 1 95 76 ASP A O 1
ATOM 624 N N . GLY A 1 77 ? -35 -48.688 -8.445 1 95.56 77 GLY A N 1
ATOM 625 C CA . GLY A 1 77 ? -33.781 -49.469 -8.492 1 95.56 77 GLY A CA 1
ATOM 626 C C . GLY A 1 77 ? -32.594 -48.75 -9.125 1 95.56 77 GLY A C 1
ATOM 627 O O . GLY A 1 77 ? -32.656 -48.375 -10.289 1 95.56 77 GLY A O 1
ATOM 628 N N . THR A 1 78 ? -31.594 -48.5 -8.453 1 95.5 78 THR A N 1
ATOM 629 C CA . THR A 1 78 ? -30.328 -47.969 -8.914 1 95.5 78 THR A CA 1
ATOM 630 C C . THR A 1 78 ? -29.172 -48.531 -8.109 1 95.5 78 THR A C 1
ATOM 632 O O . THR A 1 78 ? -29.375 -49.375 -7.23 1 95.5 78 THR A O 1
ATOM 635 N N . TRP A 1 79 ? -27.969 -48.188 -8.375 1 95.25 79 TRP A N 1
ATOM 636 C CA . TRP A 1 79 ? -26.797 -48.875 -7.82 1 95.25 79 TRP A CA 1
ATOM 637 C C . TRP A 1 79 ? -26.078 -47.969 -6.824 1 95.25 79 TRP A C 1
ATOM 639 O O . TRP A 1 79 ? -26.25 -46.719 -6.855 1 95.25 79 TRP A O 1
ATOM 649 N N . PRO A 1 80 ? -25.328 -48.531 -5.996 1 94.44 80 PRO A N 1
ATOM 650 C CA . PRO A 1 80 ? -24.641 -47.781 -4.934 1 94.44 80 PRO A CA 1
ATOM 651 C C . PRO A 1 80 ? -23.75 -46.656 -5.473 1 94.44 80 PRO A C 1
ATOM 653 O O . PRO A 1 80 ? -23.562 -45.656 -4.812 1 94.44 80 PRO A O 1
ATOM 656 N N . GLY A 1 81 ? -23.109 -46.812 -6.613 1 94.56 81 GLY A N 1
ATOM 657 C CA . GLY A 1 81 ? -22.328 -45.75 -7.188 1 94.56 81 GLY A CA 1
ATOM 658 C C . GLY A 1 81 ? -23.125 -44.469 -7.367 1 94.56 81 GLY A C 1
ATOM 659 O O . GLY A 1 81 ? -22.656 -43.375 -7.004 1 94.56 81 GLY A O 1
ATOM 660 N N . HIS A 1 82 ? -24.25 -44.656 -7.887 1 96.38 82 HIS A N 1
ATOM 661 C CA . HIS A 1 82 ? -25.172 -43.531 -8.086 1 96.38 82 HIS A CA 1
ATOM 662 C C . HIS A 1 82 ? -25.641 -42.969 -6.75 1 96.38 82 HIS A C 1
ATOM 664 O O . HIS A 1 82 ? -25.734 -41.75 -6.586 1 96.38 82 HIS A O 1
ATOM 670 N N . ILE A 1 83 ? -25.953 -43.812 -5.875 1 97.38 83 ILE A N 1
ATOM 671 C CA . ILE A 1 83 ? -26.453 -43.438 -4.562 1 97.38 83 ILE A CA 1
ATOM 672 C C . ILE A 1 83 ? -25.359 -42.656 -3.807 1 97.38 83 ILE A C 1
ATOM 674 O O . ILE A 1 83 ? -25.625 -41.656 -3.18 1 97.38 83 ILE A O 1
ATOM 678 N N . LEU A 1 84 ? -24.141 -43.156 -3.9 1 96.94 84 LEU A N 1
ATOM 679 C CA . LEU A 1 84 ? -23.016 -42.5 -3.25 1 96.94 84 LEU A CA 1
ATOM 680 C C . LEU A 1 84 ? -22.828 -41.094 -3.748 1 96.94 84 LEU A C 1
ATOM 682 O O . LEU A 1 84 ? -22.484 -40.188 -2.969 1 96.94 84 LEU A O 1
ATOM 686 N N . GLU A 1 85 ? -22.953 -40.844 -5.027 1 97.25 85 GLU A N 1
ATOM 687 C CA . GLU A 1 85 ? -22.891 -39.531 -5.613 1 97.25 85 GLU A CA 1
ATOM 688 C C . GLU A 1 85 ? -23.828 -38.562 -4.898 1 97.25 85 GLU A C 1
ATOM 690 O O . GLU A 1 85 ? -23.406 -37.531 -4.391 1 97.25 85 GLU A O 1
ATOM 695 N N . HIS A 1 86 ? -25.031 -38.906 -4.738 1 97.06 86 HIS A N 1
ATOM 696 C CA . HIS A 1 86 ? -26.062 -38.031 -4.207 1 97.06 86 HIS A CA 1
ATOM 697 C C . HIS A 1 86 ? -25.922 -37.875 -2.697 1 97.06 86 HIS A C 1
ATOM 699 O O . HIS A 1 86 ? -26.141 -36.781 -2.166 1 97.06 86 HIS A O 1
ATOM 705 N N . VAL A 1 87 ? -25.609 -38.938 -2.047 1 97.69 87 VAL A N 1
ATOM 706 C CA . VAL A 1 87 ? -25.469 -38.875 -0.596 1 97.69 87 VAL A CA 1
ATOM 707 C C . VAL A 1 87 ? -24.281 -38 -0.244 1 97.69 87 VAL A C 1
ATOM 709 O O . VAL A 1 87 ? -24.328 -37.188 0.704 1 97.69 87 VAL A O 1
ATOM 712 N N . THR A 1 88 ? -23.172 -38.125 -0.987 1 97.38 88 THR A N 1
ATOM 713 C CA . THR A 1 88 ? -22 -37.281 -0.761 1 97.38 88 THR A CA 1
ATOM 714 C C . THR A 1 88 ? -22.359 -35.812 -0.946 1 97.38 88 THR A C 1
ATOM 716 O O . THR A 1 88 ? -21.984 -34.969 -0.13 1 97.38 88 THR A O 1
ATOM 719 N N . LEU A 1 89 ? -23.047 -35.438 -2.004 1 96.56 89 LEU A N 1
ATOM 720 C CA . LEU A 1 89 ? -23.469 -34.062 -2.281 1 96.56 89 LEU A CA 1
ATOM 721 C C . LEU A 1 89 ? -24.359 -33.531 -1.163 1 96.56 89 LEU A C 1
ATOM 723 O O . LEU A 1 89 ? -24.203 -32.406 -0.727 1 96.56 89 LEU A O 1
ATOM 727 N N . GLU A 1 90 ? -25.266 -34.406 -0.708 1 96.5 90 GLU A N 1
ATOM 728 C CA . GLU A 1 90 ? -26.203 -33.969 0.322 1 96.5 90 GLU A CA 1
ATOM 729 C C . GLU A 1 90 ? -25.5 -33.688 1.644 1 96.5 90 GLU A C 1
ATOM 731 O O . GLU A 1 90 ? -25.812 -32.75 2.35 1 96.5 90 GLU A O 1
ATOM 736 N N . LEU A 1 91 ? -24.562 -34.562 1.962 1 96.88 91 LEU A N 1
ATOM 737 C CA . LEU A 1 91 ? -23.797 -34.344 3.184 1 96.88 91 LEU A CA 1
ATOM 738 C C . LEU A 1 91 ? -23.062 -33.031 3.129 1 96.88 91 LEU A C 1
ATOM 740 O O . LEU A 1 91 ? -22.984 -32.312 4.129 1 96.88 91 LEU A O 1
ATOM 744 N N . GLN A 1 92 ? -22.484 -32.656 2.02 1 95.56 92 GLN A N 1
ATOM 745 C CA . GLN A 1 92 ? -21.812 -31.359 1.859 1 95.56 92 GLN A CA 1
ATOM 746 C C . GLN A 1 92 ? -22.812 -30.203 2.002 1 95.56 92 GLN A C 1
ATOM 748 O O . GLN A 1 92 ? -22.516 -29.203 2.641 1 95.56 92 GLN A O 1
ATOM 753 N N . ASN A 1 93 ? -23.984 -30.391 1.435 1 94.75 93 ASN A N 1
ATOM 754 C CA . ASN A 1 93 ? -25.016 -29.375 1.544 1 94.75 93 ASN A CA 1
ATOM 755 C C . ASN A 1 93 ? -25.406 -29.125 2.998 1 94.75 93 ASN A C 1
ATOM 757 O O . ASN A 1 93 ? -25.531 -27.969 3.42 1 94.75 93 ASN A O 1
ATOM 761 N N . LEU A 1 94 ? -25.594 -30.172 3.691 1 94.38 94 LEU A N 1
ATOM 762 C CA . LEU A 1 94 ? -25.969 -30.078 5.094 1 94.38 94 LEU A CA 1
ATOM 763 C C . LEU A 1 94 ? -24.859 -29.453 5.926 1 94.38 94 LEU A C 1
ATOM 765 O O . LEU A 1 94 ? -25.125 -28.859 6.98 1 94.38 94 LEU A O 1
ATOM 769 N N . ALA A 1 95 ? -23.688 -29.578 5.441 1 92.81 95 ALA A N 1
ATOM 770 C CA . ALA A 1 95 ? -22.531 -28.984 6.141 1 92.81 95 ALA A CA 1
ATOM 771 C C . ALA A 1 95 ? -22.359 -27.516 5.781 1 92.81 95 ALA A C 1
ATOM 773 O O . ALA A 1 95 ? -21.484 -26.844 6.309 1 92.81 95 ALA A O 1
ATOM 774 N N . GLY A 1 96 ? -23.109 -27.016 4.855 1 87.75 96 GLY A N 1
ATOM 775 C CA . GLY A 1 96 ? -23.078 -25.594 4.535 1 87.75 96 GLY A CA 1
ATOM 776 C C . GLY A 1 96 ? -22.422 -25.297 3.201 1 87.75 96 GLY A C 1
ATOM 777 O O . GLY A 1 96 ? -22.078 -24.156 2.912 1 87.75 96 GLY A O 1
ATOM 778 N N . MET A 1 97 ? -22.125 -26.219 2.445 1 88.81 97 MET A N 1
ATOM 779 C CA . MET A 1 97 ? -21.562 -26.047 1.109 1 88.81 97 MET A CA 1
ATOM 780 C C . MET A 1 97 ? -22.625 -26.312 0.038 1 88.81 97 MET A C 1
ATOM 782 O O . MET A 1 97 ? -22.688 -27.422 -0.503 1 88.81 97 MET A O 1
ATOM 786 N N . PRO A 1 98 ? -23.375 -25.359 -0.218 1 77.81 98 PRO A N 1
ATOM 787 C CA . PRO A 1 98 ? -24.562 -25.594 -1.043 1 77.81 98 PRO A CA 1
ATOM 788 C C . PRO A 1 98 ? -24.219 -25.906 -2.5 1 77.81 98 PRO A C 1
ATOM 790 O O . PRO A 1 98 ? -23.203 -25.438 -3.008 1 77.81 98 PRO A O 1
ATOM 793 N N . GLY A 1 99 ? -25.25 -26.609 -3.049 1 73.5 99 GLY A N 1
ATOM 794 C CA . GLY A 1 99 ? -25.156 -26.938 -4.461 1 73.5 99 GLY A CA 1
ATOM 795 C C . GLY A 1 99 ? -24.141 -28.031 -4.75 1 73.5 99 GLY A C 1
ATOM 796 O O . GLY A 1 99 ? -23.703 -28.75 -3.838 1 73.5 99 GLY A O 1
ATOM 797 N N . GLY A 1 100 ? -24.094 -28.438 -5.949 1 80.69 100 GLY A N 1
ATOM 798 C CA . GLY A 1 100 ? -23 -29.312 -6.32 1 80.69 100 GLY A CA 1
ATOM 799 C C . GLY A 1 100 ? -23.234 -30.031 -7.637 1 80.69 100 GLY A C 1
ATOM 800 O O . GLY A 1 100 ? -24.359 -30.078 -8.141 1 80.69 100 GLY A O 1
ATOM 801 N N . PHE A 1 101 ? -22.375 -30.359 -8.273 1 92.31 101 PHE A N 1
ATOM 802 C CA . PHE A 1 101 ? -22.266 -31.188 -9.469 1 92.31 101 PHE A CA 1
ATOM 803 C C . PHE A 1 101 ? -21.812 -32.594 -9.109 1 92.31 101 PHE A C 1
ATOM 805 O O . PHE A 1 101 ? -20.969 -32.781 -8.234 1 92.31 101 PHE A O 1
ATOM 812 N N . GLY A 1 102 ? -22.547 -33.594 -9.742 1 94.25 102 GLY A N 1
ATOM 813 C CA . GLY A 1 102 ? -22.109 -34.969 -9.555 1 94.25 102 GLY A CA 1
ATOM 814 C C . GLY A 1 102 ? -22.453 -35.844 -10.734 1 94.25 102 GLY A C 1
ATOM 815 O O . GLY A 1 102 ? -23.344 -35.562 -11.516 1 94.25 102 GLY A O 1
ATOM 816 N N . LYS A 1 103 ? -21.672 -36.906 -10.875 1 94.88 103 LYS A N 1
ATOM 817 C CA . LYS A 1 103 ? -21.891 -37.938 -11.891 1 94.88 103 LYS A CA 1
ATOM 818 C C . LYS A 1 103 ? -21.406 -39.281 -11.398 1 94.88 103 LYS A C 1
ATOM 820 O O . LYS A 1 103 ? -20.438 -39.375 -10.641 1 94.88 103 LYS A O 1
ATOM 825 N N . ALA A 1 104 ? -22.125 -40.281 -11.758 1 95.5 104 ALA A N 1
ATOM 826 C CA . ALA A 1 104 ? -21.672 -41.656 -11.586 1 95.5 104 ALA A CA 1
ATOM 827 C C . ALA A 1 104 ? -21.656 -42.406 -12.914 1 95.5 104 ALA A C 1
ATOM 829 O O . ALA A 1 104 ? -22.641 -42.438 -13.641 1 95.5 104 ALA A O 1
ATOM 830 N N . ARG A 1 105 ? -20.531 -43.031 -13.242 1 94.25 105 ARG A N 1
ATOM 831 C CA . ARG A 1 105 ? -20.375 -43.719 -14.516 1 94.25 105 ARG A CA 1
ATOM 832 C C . ARG A 1 105 ? -19.797 -45.125 -14.305 1 94.25 105 ARG A C 1
ATOM 834 O O . ARG A 1 105 ? -18.891 -45.312 -13.492 1 94.25 105 ARG A O 1
ATOM 841 N N . GLU A 1 106 ? -20.297 -45.969 -15.039 1 93.81 106 GLU A N 1
ATOM 842 C CA . GLU A 1 106 ? -19.734 -47.312 -15.031 1 93.81 106 GLU A CA 1
ATOM 843 C C . GLU A 1 106 ? -18.359 -47.344 -15.719 1 93.81 106 GLU A C 1
ATOM 845 O O . GLU A 1 106 ? -18.094 -46.531 -16.594 1 93.81 106 GLU A O 1
ATOM 850 N N . THR A 1 107 ? -17.562 -48.25 -15.25 1 93.62 107 THR A N 1
ATOM 851 C CA . THR A 1 107 ? -16.297 -48.562 -15.922 1 93.62 107 THR A CA 1
ATOM 852 C C . THR A 1 107 ? -16.375 -49.875 -16.672 1 93.62 107 THR A C 1
ATOM 854 O O . THR A 1 107 ? -17.375 -50.594 -16.594 1 93.62 107 THR A O 1
ATOM 857 N N . PRO A 1 108 ? -15.297 -50.188 -17.406 1 88.81 108 PRO A N 1
ATOM 858 C CA . PRO A 1 108 ? -15.312 -51.5 -18.094 1 88.81 108 PRO A CA 1
ATOM 859 C C . PRO A 1 108 ? -15.227 -52.688 -17.141 1 88.81 108 PRO A C 1
ATOM 861 O O . PRO A 1 108 ? -15.523 -53.812 -17.516 1 88.81 108 PRO A O 1
ATOM 864 N N . VAL A 1 109 ? -14.875 -52.438 -15.977 1 92.19 109 VAL A N 1
ATOM 865 C CA . VAL A 1 109 ? -14.812 -53.5 -14.969 1 92.19 109 VAL A CA 1
ATOM 866 C C . VAL A 1 109 ? -16.156 -53.594 -14.242 1 92.19 109 VAL A C 1
ATOM 868 O O . VAL A 1 109 ? -16.625 -52.594 -13.664 1 92.19 109 VAL A O 1
ATOM 871 N N . ARG A 1 110 ? -16.75 -54.75 -14.312 1 93 110 ARG A N 1
ATOM 872 C CA . ARG A 1 110 ? -18.047 -54.969 -13.68 1 93 110 ARG A CA 1
ATOM 873 C C . ARG A 1 110 ? -18 -54.594 -12.203 1 93 110 ARG A C 1
ATOM 875 O O . ARG A 1 110 ? -17.094 -55.031 -11.477 1 93 110 ARG A O 1
ATOM 882 N N . GLY A 1 111 ? -18.859 -53.75 -11.781 1 93.69 111 GLY A N 1
ATOM 883 C CA . GLY A 1 111 ? -18.984 -53.406 -10.375 1 93.69 111 GLY A CA 1
ATOM 884 C C . GLY A 1 111 ? -18.141 -52.188 -9.992 1 93.69 111 GLY A C 1
ATOM 885 O O . GLY A 1 111 ? -18.219 -51.719 -8.859 1 93.69 111 GLY A O 1
ATOM 886 N N . VAL A 1 112 ? -17.344 -51.781 -10.906 1 95.62 112 VAL A N 1
ATOM 887 C CA . VAL A 1 112 ? -16.5 -50.625 -10.609 1 95.62 112 VAL A CA 1
ATOM 888 C C . VAL A 1 112 ? -17.062 -49.375 -11.273 1 95.62 112 VAL A C 1
ATOM 890 O O . VAL A 1 112 ? -17.328 -49.375 -12.477 1 95.62 112 VAL A O 1
ATOM 893 N N . TYR A 1 113 ? -17.281 -48.344 -10.477 1 96.62 113 TYR A N 1
ATOM 894 C CA . TYR A 1 113 ? -17.875 -47.094 -10.938 1 96.62 113 TYR A CA 1
ATOM 895 C C . TYR A 1 113 ? -16.938 -45.938 -10.711 1 96.62 113 TYR A C 1
ATOM 897 O O . TYR A 1 113 ? -16.109 -45.938 -9.781 1 96.62 113 TYR A O 1
ATOM 905 N N . LYS A 1 114 ? -17 -44.906 -11.578 1 96.69 114 LYS A N 1
ATOM 906 C CA . LYS A 1 114 ? -16.5 -43.594 -11.273 1 96.69 114 LYS A CA 1
ATOM 907 C C . LYS A 1 114 ? -17.562 -42.719 -10.617 1 96.69 114 LYS A C 1
ATOM 909 O O . LYS A 1 114 ? -18.656 -42.562 -11.164 1 96.69 114 LYS A O 1
ATOM 914 N N . VAL A 1 115 ? -17.266 -42.25 -9.469 1 97.81 115 VAL A N 1
ATOM 915 C CA . VAL A 1 115 ? -18.172 -41.312 -8.789 1 97.81 115 VAL A CA 1
ATOM 916 C C . VAL A 1 115 ? -17.516 -39.906 -8.734 1 97.81 115 VAL A C 1
ATOM 918 O O . VAL A 1 115 ? -16.484 -39.75 -8.086 1 97.81 115 VAL A O 1
ATOM 921 N N . ILE A 1 116 ? -18.094 -38.938 -9.438 1 97.62 116 ILE A N 1
ATOM 922 C CA . ILE A 1 116 ? -17.594 -37.562 -9.523 1 97.62 116 ILE A CA 1
ATOM 923 C C . ILE A 1 116 ? -18.484 -36.625 -8.711 1 97.62 116 ILE A C 1
ATOM 925 O O . ILE A 1 116 ? -19.703 -36.625 -8.891 1 97.62 116 ILE A O 1
ATOM 929 N N . VAL A 1 117 ? -17.844 -35.938 -7.773 1 97.19 117 VAL A N 1
ATOM 930 C CA . VAL A 1 117 ? -18.625 -34.969 -6.988 1 97.19 117 VAL A CA 1
ATOM 931 C C . VAL A 1 117 ? -17.875 -33.656 -6.914 1 97.19 117 VAL A C 1
ATOM 933 O O . VAL A 1 117 ? -16.641 -33.625 -6.82 1 97.19 117 VAL A O 1
ATOM 936 N N . ARG A 1 118 ? -18.625 -32.531 -6.934 1 95.75 118 ARG A N 1
ATOM 937 C CA . ARG A 1 118 ? -18.047 -31.203 -6.75 1 95.75 118 ARG A CA 1
ATOM 938 C C . ARG A 1 118 ? -17.281 -31.125 -5.434 1 95.75 118 ARG A C 1
ATOM 940 O O . ARG A 1 118 ? -17.734 -31.625 -4.406 1 95.75 118 ARG A O 1
ATOM 947 N N . ALA A 1 119 ? -16.078 -30.594 -5.543 1 94.25 119 ALA A N 1
ATOM 948 C CA . ALA A 1 119 ? -15.266 -30.438 -4.344 1 94.25 119 ALA A CA 1
ATOM 949 C C . ALA A 1 119 ? -15.047 -28.953 -4.023 1 94.25 119 ALA A C 1
ATOM 951 O O . ALA A 1 119 ? -14.125 -28.328 -4.555 1 94.25 119 ALA A O 1
ATOM 952 N N . TRP A 1 120 ? -15.75 -28.438 -3.074 1 87.88 120 TRP A N 1
ATOM 953 C CA . TRP A 1 120 ? -15.508 -27.078 -2.605 1 87.88 120 TRP A CA 1
ATOM 954 C C . TRP A 1 120 ? -14.156 -26.969 -1.91 1 87.88 120 TRP A C 1
ATOM 956 O O . TRP A 1 120 ? -13.445 -25.969 -2.061 1 87.88 120 TRP A O 1
ATOM 966 N N . HIS A 1 121 ? -13.922 -27.891 -1.139 1 92 121 HIS A N 1
ATOM 967 C CA . HIS A 1 121 ? -12.625 -28.125 -0.513 1 92 121 HIS A CA 1
ATOM 968 C C . HIS A 1 121 ? -12.273 -29.609 -0.525 1 92 121 HIS A C 1
ATOM 970 O O . HIS A 1 121 ? -13.07 -30.453 -0.107 1 92 121 HIS A O 1
ATOM 976 N N . GLU A 1 122 ? -11.133 -29.922 -0.923 1 93.5 122 GLU A N 1
ATOM 977 C CA . GLU A 1 122 ? -10.734 -31.297 -1.183 1 93.5 122 GLU A CA 1
ATOM 978 C C . GLU A 1 122 ? -10.859 -32.156 0.074 1 93.5 122 GLU A C 1
ATOM 980 O O . GLU A 1 122 ? -11.477 -33.219 0.043 1 93.5 122 GLU A O 1
ATOM 985 N N . GLN A 1 123 ? -10.375 -31.703 1.212 1 93.5 123 GLN A N 1
ATOM 986 C CA . GLN A 1 123 ? -10.344 -32.5 2.438 1 93.5 123 GLN A CA 1
ATOM 987 C C . GLN A 1 123 ? -11.75 -32.688 2.99 1 93.5 123 GLN A C 1
ATOM 989 O O . GLN A 1 123 ? -12.094 -33.812 3.438 1 93.5 123 GLN A O 1
ATOM 994 N N . VAL A 1 124 ? -12.523 -31.703 2.959 1 95.38 124 VAL A N 1
ATOM 995 C CA . VAL A 1 124 ? -13.898 -31.797 3.449 1 95.38 124 VAL A CA 1
ATOM 996 C C . VAL A 1 124 ? -14.688 -32.75 2.572 1 95.38 124 VAL A C 1
ATOM 998 O O . VAL A 1 124 ? -15.422 -33.625 3.082 1 95.38 124 VAL A O 1
ATOM 1001 N N . THR A 1 125 ? -14.531 -32.656 1.296 1 96.62 125 THR A N 1
ATOM 1002 C CA . THR A 1 125 ? -15.258 -33.5 0.357 1 96.62 125 THR A CA 1
ATOM 1003 C C . THR A 1 125 ? -14.805 -34.938 0.49 1 96.62 125 THR A C 1
ATOM 1005 O O . THR A 1 125 ? -15.617 -35.875 0.352 1 96.62 125 THR A O 1
ATOM 1008 N N . ARG A 1 126 ? -13.516 -35.156 0.683 1 97.12 126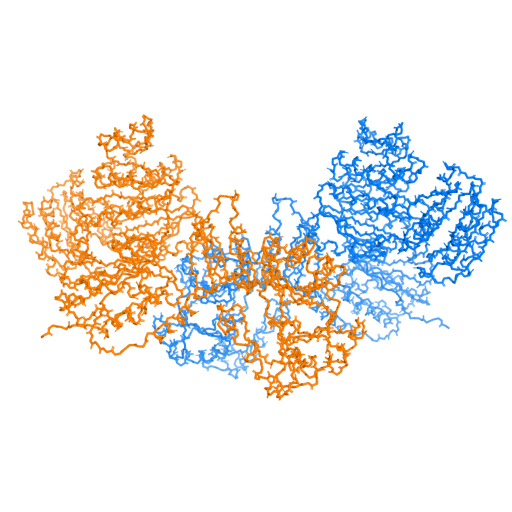 ARG A N 1
ATOM 1009 C CA . ARG A 1 126 ? -13.023 -36.531 0.896 1 97.12 126 ARG A CA 1
ATOM 1010 C C . ARG A 1 126 ? -13.68 -37.156 2.113 1 97.12 126 ARG A C 1
ATOM 1012 O O . ARG A 1 126 ? -14.117 -38.312 2.057 1 97.12 126 ARG A O 1
ATOM 1019 N N . VAL A 1 127 ? -13.766 -36.406 3.191 1 97.5 127 VAL A N 1
ATOM 1020 C CA . VAL A 1 127 ? -14.406 -36.906 4.395 1 97.5 127 VAL A CA 1
ATOM 1021 C C . VAL A 1 127 ? -15.891 -37.156 4.129 1 97.5 127 VAL A C 1
ATOM 1023 O O . VAL A 1 127 ? -16.453 -38.156 4.566 1 97.5 127 VAL A O 1
ATOM 1026 N N . ALA A 1 128 ? -16.5 -36.25 3.447 1 97.81 128 ALA A N 1
ATOM 1027 C CA . ALA A 1 128 ? -17.906 -36.438 3.096 1 97.81 128 ALA A CA 1
ATOM 1028 C C . ALA A 1 128 ? -18.125 -37.719 2.281 1 97.81 128 ALA A C 1
ATOM 1030 O O . ALA A 1 128 ? -19.094 -38.438 2.488 1 97.81 128 ALA A O 1
ATOM 1031 N N . LEU A 1 129 ? -17.25 -37.969 1.326 1 97.81 129 LEU A N 1
ATOM 1032 C CA . LEU A 1 129 ? -17.328 -39.156 0.457 1 97.81 129 LEU A CA 1
ATOM 1033 C C . LEU A 1 129 ? -17.219 -40.438 1.266 1 97.81 129 LEU A C 1
ATOM 1035 O O . LEU A 1 129 ? -18.016 -41.375 1.077 1 97.81 129 LEU A O 1
ATOM 1039 N N . PHE A 1 130 ? -16.297 -40.5 2.154 1 97.88 130 PHE A N 1
ATOM 1040 C CA . PHE A 1 130 ? -16.109 -41.719 2.967 1 97.88 130 PHE A CA 1
ATOM 1041 C C . PHE A 1 130 ? -17.25 -41.844 3.975 1 97.88 130 PHE A C 1
ATOM 1043 O O . PHE A 1 130 ? -17.688 -42.969 4.27 1 97.88 130 PHE A O 1
ATOM 1050 N N . THR A 1 131 ? -17.672 -40.75 4.508 1 98.19 131 THR A N 1
ATOM 1051 C CA . THR A 1 131 ? -18.844 -40.75 5.383 1 98.19 131 THR A CA 1
ATOM 1052 C C . THR A 1 131 ? -20.078 -41.25 4.633 1 98.19 131 THR A C 1
ATOM 1054 O O . THR A 1 131 ? -20.859 -42.031 5.184 1 98.19 131 THR A O 1
ATOM 1057 N N . ALA A 1 132 ? -20.234 -40.812 3.451 1 98.19 132 ALA A N 1
ATOM 1058 C CA . ALA A 1 132 ? -21.344 -41.25 2.611 1 98.19 132 ALA A CA 1
ATOM 1059 C C . ALA A 1 132 ? -21.281 -42.781 2.395 1 98.19 132 ALA A C 1
ATOM 1061 O O . ALA A 1 132 ? -22.297 -43.469 2.445 1 98.19 132 ALA A O 1
ATOM 1062 N N . ARG A 1 133 ? -20.094 -43.281 2.047 1 97.94 133 ARG A N 1
ATOM 1063 C CA . ARG A 1 133 ? -19.906 -44.719 1.879 1 97.94 133 ARG A CA 1
ATOM 1064 C C . ARG A 1 133 ? -20.375 -45.469 3.113 1 97.94 133 ARG A C 1
ATOM 1066 O O . ARG A 1 133 ? -21.109 -46.469 3.002 1 97.94 133 ARG A O 1
ATOM 1073 N N . ASP A 1 134 ? -19.953 -45 4.289 1 97.44 134 ASP A N 1
ATOM 1074 C CA . ASP A 1 134 ? -20.328 -45.656 5.535 1 97.44 134 ASP A CA 1
ATOM 1075 C C . ASP A 1 134 ? -21.844 -45.594 5.77 1 97.44 134 ASP A C 1
ATOM 1077 O O . ASP A 1 134 ? -22.438 -46.562 6.242 1 97.44 134 ASP A O 1
ATOM 1081 N N . LEU A 1 135 ? -22.391 -44.438 5.484 1 97.88 135 LEU A N 1
ATOM 1082 C CA . LEU A 1 135 ? -23.828 -44.25 5.641 1 97.88 135 LEU A CA 1
ATOM 1083 C C . LEU A 1 135 ? -24.594 -45.188 4.723 1 97.88 135 LEU A C 1
ATOM 1085 O O . LEU A 1 135 ? -25.531 -45.875 5.164 1 97.88 135 LEU A O 1
ATOM 1089 N N . VAL A 1 136 ? -24.25 -45.281 3.461 1 97.56 136 VAL A N 1
ATOM 1090 C CA . VAL A 1 136 ? -24.922 -46.156 2.488 1 97.56 136 VAL A CA 1
ATOM 1091 C C . VAL A 1 136 ? -24.781 -47.625 2.906 1 97.56 136 VAL A C 1
ATOM 1093 O O . VAL A 1 136 ? -25.734 -48.375 2.834 1 97.56 136 VAL A O 1
ATOM 1096 N N . MET A 1 137 ? -23.594 -47.969 3.346 1 96.62 137 MET A N 1
ATOM 1097 C CA . MET A 1 137 ? -23.375 -49.344 3.809 1 96.62 137 MET A CA 1
ATOM 1098 C C . MET A 1 137 ? -24.266 -49.656 5.008 1 96.62 137 MET A C 1
ATOM 1100 O O . MET A 1 137 ? -24.812 -50.75 5.109 1 96.62 137 MET A O 1
ATOM 1104 N N . ALA A 1 138 ? -24.312 -48.719 5.91 1 96.88 138 ALA A N 1
ATOM 1105 C CA . ALA A 1 138 ? -25.188 -48.906 7.066 1 96.88 138 ALA A CA 1
ATOM 1106 C C . ALA A 1 138 ? -26.625 -49.125 6.633 1 96.88 138 ALA A C 1
ATOM 1108 O O . ALA A 1 138 ? -27.344 -49.938 7.203 1 96.88 138 ALA A O 1
ATOM 1109 N N . ALA A 1 139 ? -27.094 -48.344 5.684 1 96.25 139 ALA A N 1
ATOM 1110 C CA . ALA A 1 139 ? -28.453 -48.5 5.168 1 96.25 139 ALA A CA 1
ATOM 1111 C C . ALA A 1 139 ? -28.656 -49.844 4.512 1 96.25 139 ALA A C 1
ATOM 1113 O O . ALA A 1 139 ? -29.734 -50.438 4.625 1 96.25 139 ALA A O 1
ATOM 1114 N N . ILE A 1 140 ? -27.703 -50.312 3.785 1 95.12 140 ILE A N 1
ATOM 1115 C CA . ILE A 1 140 ? -27.781 -51.594 3.1 1 95.12 140 ILE A CA 1
ATOM 1116 C C . ILE A 1 140 ? -27.828 -52.719 4.125 1 95.12 140 ILE A C 1
ATOM 1118 O O . ILE A 1 140 ? -28.594 -53.688 3.973 1 95.12 140 ILE A O 1
ATOM 1122 N N . GLU A 1 141 ? -27.078 -52.562 5.191 1 94.38 141 GLU A N 1
ATOM 1123 C CA . GLU A 1 141 ? -26.953 -53.625 6.191 1 94.38 141 GLU A CA 1
ATOM 1124 C C . GLU A 1 141 ? -27.984 -53.438 7.309 1 94.38 141 GLU A C 1
ATOM 1126 O O . GLU A 1 141 ? -28 -54.219 8.266 1 94.38 141 GLU A O 1
ATOM 1131 N N . ASP A 1 142 ? -28.703 -52.438 7.211 1 94.38 142 ASP A N 1
ATOM 1132 C CA . ASP A 1 142 ? -29.703 -52.125 8.234 1 94.38 142 ASP A CA 1
ATOM 1133 C C . ASP A 1 142 ? -29.047 -51.938 9.594 1 94.38 142 ASP A C 1
ATOM 1135 O O . ASP A 1 142 ? -29.453 -52.562 10.578 1 94.38 142 ASP A O 1
ATOM 1139 N N . ARG A 1 143 ? -28.031 -51.188 9.617 1 95.56 143 ARG A N 1
ATOM 1140 C CA . ARG A 1 143 ? -27.344 -50.781 10.836 1 95.56 143 ARG A CA 1
ATOM 1141 C C . ARG A 1 143 ? -27.625 -49.312 11.148 1 95.56 143 ARG A C 1
ATOM 1143 O O . ARG A 1 143 ? -27.922 -48.531 10.25 1 95.56 143 ARG A O 1
ATOM 1150 N N . PRO A 1 144 ? -27.547 -49 12.406 1 95.69 144 PRO A N 1
ATOM 1151 C CA . PRO A 1 144 ? -27.766 -47.594 12.75 1 95.69 144 PRO A CA 1
ATOM 1152 C C . PRO A 1 144 ? -26.672 -46.656 12.234 1 95.69 144 PRO A C 1
ATOM 1154 O O . PRO A 1 144 ? -25.531 -47.094 12.07 1 95.69 144 PRO A O 1
ATOM 1157 N N . PHE A 1 145 ? -26.984 -45.438 11.953 1 97.12 145 PHE A N 1
ATOM 1158 C CA . PHE A 1 145 ? -26.031 -44.406 11.539 1 97.12 145 PHE A CA 1
ATOM 1159 C C . PHE A 1 145 ? -26.406 -43.031 12.125 1 97.12 145 PHE A C 1
ATOM 1161 O O . PHE A 1 145 ? -27.562 -42.625 12.055 1 97.12 145 PHE A O 1
ATOM 1168 N N . ASP A 1 146 ? -25.484 -42.375 12.75 1 97.31 146 ASP A N 1
ATOM 1169 C CA . ASP A 1 146 ? -25.688 -41.062 13.391 1 97.31 146 ASP A CA 1
ATOM 1170 C C . ASP A 1 146 ? -25.438 -39.906 12.414 1 97.31 146 ASP A C 1
ATOM 1172 O O . ASP A 1 146 ? -24.391 -39.281 12.445 1 97.31 146 ASP A O 1
ATOM 1176 N N . VAL A 1 147 ? -26.406 -39.562 11.656 1 97.25 147 VAL A N 1
ATOM 1177 C CA . VAL A 1 147 ? -26.297 -38.531 10.609 1 97.25 147 VAL A CA 1
ATOM 1178 C C . VAL A 1 147 ? -25.969 -37.188 11.242 1 97.25 147 VAL A C 1
ATOM 1180 O O . VAL A 1 147 ? -25.062 -36.5 10.773 1 97.25 147 VAL A O 1
ATOM 1183 N N . PRO A 1 148 ? -26.562 -36.75 12.352 1 95.88 148 PRO A N 1
ATOM 1184 C CA . PRO A 1 148 ? -26.25 -35.438 12.953 1 95.88 148 PRO A CA 1
ATOM 1185 C C . PRO A 1 148 ? -24.781 -35.344 13.359 1 95.88 148 PRO A C 1
ATOM 1187 O O . PRO A 1 148 ? -24.156 -34.312 13.133 1 95.88 148 PRO A O 1
ATOM 1190 N N . ALA A 1 149 ? -24.234 -36.344 13.93 1 96.69 149 ALA A N 1
ATOM 1191 C CA . ALA A 1 149 ? -22.828 -36.344 14.328 1 96.69 149 ALA A CA 1
ATOM 1192 C C . ALA A 1 149 ? -21.922 -36.219 13.117 1 96.69 149 ALA A C 1
ATOM 1194 O O . ALA A 1 149 ? -20.891 -35.531 13.172 1 96.69 149 ALA A O 1
ATOM 1195 N N . ALA A 1 150 ? -22.281 -36.938 12.078 1 97.25 150 ALA A N 1
ATOM 1196 C CA . ALA A 1 150 ? -21.5 -36.875 10.844 1 97.25 150 ALA A CA 1
ATOM 1197 C C . ALA A 1 150 ? -21.531 -35.438 10.258 1 97.25 150 ALA A C 1
ATOM 1199 O O . ALA A 1 150 ? -20.5 -34.938 9.836 1 97.25 150 ALA A O 1
ATOM 1200 N N . VAL A 1 151 ? -22.672 -34.875 10.25 1 96.75 151 VAL A N 1
ATOM 1201 C CA . VAL A 1 151 ? -22.844 -33.531 9.703 1 96.75 151 VAL A CA 1
ATOM 1202 C C . VAL A 1 151 ? -22.094 -32.531 10.57 1 96.75 151 VAL A C 1
ATOM 1204 O O . VAL A 1 151 ? -21.453 -31.609 10.062 1 96.75 151 VAL A O 1
ATOM 1207 N N . ASP A 1 152 ? -22.125 -32.688 11.844 1 94.94 152 ASP A N 1
ATOM 1208 C CA . ASP A 1 152 ? -21.406 -31.797 12.766 1 94.94 152 ASP A CA 1
ATOM 1209 C C . ASP A 1 152 ? -19.906 -31.875 12.531 1 94.94 152 ASP A C 1
ATOM 1211 O O . ASP A 1 152 ? -19.203 -30.844 12.602 1 94.94 152 ASP A O 1
ATOM 1215 N N . ASN A 1 153 ? -19.484 -33.031 12.352 1 96.25 153 ASN A N 1
ATOM 1216 C CA . ASN A 1 153 ? -18.062 -33.188 12.039 1 96.25 153 ASN A CA 1
ATOM 1217 C C . ASN A 1 153 ? -17.688 -32.469 10.75 1 96.25 153 ASN A C 1
ATOM 1219 O O . ASN A 1 153 ? -16.656 -31.828 10.68 1 96.25 153 ASN A O 1
ATOM 1223 N N . LEU A 1 154 ? -18.5 -32.625 9.719 1 96.5 154 LEU A N 1
ATOM 1224 C CA . LEU A 1 154 ? -18.25 -31.938 8.453 1 96.5 154 LEU A CA 1
ATOM 1225 C C . LEU A 1 154 ? -18.281 -30.422 8.617 1 96.5 154 LEU A C 1
ATOM 1227 O O . LEU A 1 154 ? -17.484 -29.703 8.016 1 96.5 154 LEU A O 1
ATOM 1231 N N . ARG A 1 155 ? -19.172 -29.953 9.445 1 93.62 155 ARG A N 1
ATOM 1232 C CA . ARG A 1 155 ? -19.25 -28.531 9.719 1 93.62 155 ARG A CA 1
ATOM 1233 C C . ARG A 1 155 ? -17.969 -28.031 10.383 1 93.62 155 ARG A C 1
ATOM 1235 O O . ARG A 1 155 ? -17.484 -26.938 10.07 1 93.62 155 ARG A O 1
ATOM 1242 N N . ARG A 1 156 ? -17.5 -28.75 11.289 1 93.19 156 ARG A N 1
ATOM 1243 C CA . ARG A 1 156 ? -16.25 -28.406 11.953 1 93.19 156 ARG A CA 1
ATOM 1244 C C . ARG A 1 156 ? -15.102 -28.344 10.945 1 93.19 156 ARG A C 1
ATOM 1246 O O . ARG A 1 156 ? -14.258 -27.438 11.016 1 93.19 156 ARG A O 1
ATOM 1253 N N . LEU A 1 157 ? -15.07 -29.281 10.047 1 94.25 157 LEU A N 1
ATOM 1254 C CA . LEU A 1 157 ? -14.031 -29.297 9.023 1 94.25 157 LEU A CA 1
ATOM 1255 C C . LEU A 1 157 ? -14.172 -28.094 8.094 1 94.25 157 LEU A C 1
ATOM 1257 O O . LEU A 1 157 ? -13.172 -27.547 7.637 1 94.25 157 LEU A O 1
ATOM 1261 N N . VAL A 1 158 ? -15.375 -27.75 7.805 1 92.69 158 VAL A N 1
ATOM 1262 C CA . VAL A 1 158 ? -15.617 -26.562 6.977 1 92.69 158 VAL A CA 1
ATOM 1263 C C . VAL A 1 158 ? -15.055 -25.328 7.668 1 92.69 158 VAL A C 1
ATOM 1265 O O . VAL A 1 158 ? -14.359 -24.516 7.043 1 92.69 158 VAL A O 1
ATOM 1268 N N . ASP A 1 159 ? -15.266 -25.172 8.922 1 88.38 159 ASP A N 1
ATOM 1269 C CA . ASP A 1 159 ? -14.781 -24.047 9.703 1 88.38 159 ASP A CA 1
ATOM 1270 C C . ASP A 1 159 ? -13.25 -24.031 9.75 1 88.38 159 ASP A C 1
ATOM 1272 O O . ASP A 1 159 ? -12.641 -22.953 9.742 1 88.38 159 ASP A O 1
ATOM 1276 N N . GLU A 1 160 ? -12.758 -25.156 9.773 1 89.94 160 GLU A N 1
ATOM 1277 C CA . GLU A 1 160 ? -11.312 -25.297 9.922 1 89.94 160 GLU A CA 1
ATOM 1278 C C . GLU A 1 160 ? -10.594 -25.062 8.602 1 89.94 160 GLU A C 1
ATOM 1280 O O . GLU A 1 160 ? -9.516 -24.469 8.57 1 89.94 160 GLU A O 1
ATOM 1285 N N . HIS A 1 161 ? -11.211 -25.516 7.496 1 91.81 161 HIS A N 1
ATOM 1286 C CA . HIS A 1 161 ? -10.438 -25.609 6.262 1 91.81 161 HIS A CA 1
ATOM 1287 C C . HIS A 1 161 ? -10.914 -24.594 5.23 1 91.81 161 HIS A C 1
ATOM 1289 O O . HIS A 1 161 ? -10.156 -24.203 4.336 1 91.81 161 HIS A O 1
ATOM 1295 N N . CYS A 1 162 ? -12.086 -24.188 5.301 1 91.88 162 CYS A N 1
ATOM 1296 C CA . CYS A 1 162 ? -12.617 -23.266 4.293 1 91.88 162 CYS A CA 1
ATOM 1297 C C . CYS A 1 162 ? -12.352 -21.812 4.676 1 91.88 162 CYS A C 1
ATOM 1299 O O . CYS A 1 162 ? -11.93 -21.531 5.797 1 91.88 162 CYS A O 1
ATOM 1301 N N . LEU A 1 163 ? -12.516 -20.938 3.781 1 92.25 163 LEU A N 1
ATOM 1302 C CA . LEU A 1 163 ? -12.305 -19.516 3.992 1 92.25 163 LEU A CA 1
ATOM 1303 C C . LEU A 1 163 ? -13.328 -18.953 4.973 1 92.25 163 LEU A C 1
ATOM 1305 O O . LEU A 1 163 ? -14.484 -19.375 4.984 1 92.25 163 LEU A O 1
ATOM 1309 N N . GLY A 1 164 ? -12.914 -18.016 5.77 1 89.75 164 GLY A N 1
ATOM 1310 C CA . GLY A 1 164 ? -13.859 -17.281 6.594 1 89.75 164 GLY A CA 1
ATOM 1311 C C . GLY A 1 164 ? -14.852 -16.453 5.785 1 89.75 164 GLY A C 1
ATOM 1312 O O . GLY A 1 164 ? -14.617 -16.188 4.609 1 89.75 164 GLY A O 1
ATOM 1313 N N . PRO A 1 165 ? -15.883 -16.078 6.379 1 89.38 165 PRO A N 1
ATOM 1314 C CA . PRO A 1 165 ? -16.969 -15.414 5.652 1 89.38 165 PRO A CA 1
ATOM 1315 C C . PRO A 1 165 ? -16.5 -14.125 4.969 1 89.38 165 PRO A C 1
ATOM 1317 O O . PRO A 1 165 ? -16.922 -13.828 3.854 1 89.38 165 PRO A O 1
ATOM 1320 N N . SER A 1 166 ? -15.625 -13.328 5.621 1 93.44 166 SER A N 1
ATOM 1321 C CA . SER A 1 166 ? -15.156 -12.078 5.035 1 93.44 166 SER A CA 1
ATOM 1322 C C . SER A 1 166 ? -14.375 -12.328 3.752 1 93.44 166 SER A C 1
ATOM 1324 O O . SER A 1 166 ? -14.625 -11.688 2.729 1 93.44 166 SER A O 1
ATOM 1326 N N . THR A 1 167 ? -13.43 -13.281 3.814 1 95.12 167 THR A N 1
ATOM 1327 C CA . THR A 1 167 ? -12.625 -13.602 2.637 1 95.12 167 THR A CA 1
ATOM 1328 C C . THR A 1 167 ? -13.477 -14.273 1.567 1 95.12 167 THR A C 1
ATOM 1330 O O . THR A 1 167 ? -13.336 -13.984 0.378 1 95.12 167 THR A O 1
ATOM 1333 N N . ALA A 1 168 ? -14.359 -15.156 2.002 1 94.25 168 ALA A N 1
ATOM 1334 C CA . ALA A 1 168 ? -15.188 -15.922 1.075 1 94.25 168 ALA A CA 1
ATOM 1335 C C . ALA A 1 168 ? -16.062 -15 0.232 1 94.25 168 ALA A C 1
ATOM 1337 O O . ALA A 1 168 ? -16.234 -15.227 -0.967 1 94.25 168 ALA A O 1
ATOM 1338 N N . CYS A 1 169 ? -16.656 -13.992 0.891 1 95.56 169 CYS A N 1
ATOM 1339 C CA . CYS A 1 169 ? -17.547 -13.094 0.16 1 95.56 169 CYS A CA 1
ATOM 1340 C C . CYS A 1 169 ? -16.781 -12.359 -0.942 1 95.56 169 CYS A C 1
ATOM 1342 O O . CYS A 1 169 ? -17.344 -12.086 -2.006 1 95.56 169 CYS A O 1
ATOM 1344 N N . ILE A 1 170 ? -15.5 -11.992 -0.723 1 97.81 170 ILE A N 1
ATOM 1345 C CA . ILE A 1 170 ? -14.68 -11.32 -1.724 1 97.81 170 ILE A CA 1
ATOM 1346 C C . ILE A 1 170 ? -14.359 -12.289 -2.861 1 97.81 170 ILE A C 1
ATOM 1348 O O . ILE A 1 170 ? -14.477 -11.93 -4.035 1 97.81 170 ILE A O 1
ATOM 1352 N N . VAL A 1 171 ? -13.984 -13.523 -2.541 1 97.06 171 VAL A N 1
ATOM 1353 C CA . VAL A 1 171 ? -13.648 -14.539 -3.531 1 97.06 171 VAL A CA 1
ATOM 1354 C C . VAL A 1 171 ? -14.875 -14.852 -4.391 1 97.06 171 VAL A C 1
ATOM 1356 O O . VAL A 1 171 ? -14.766 -14.992 -5.609 1 97.06 171 VAL A O 1
ATOM 1359 N N . ASP A 1 172 ? -16.031 -14.945 -3.736 1 95.44 172 ASP A N 1
ATOM 1360 C CA . ASP A 1 172 ? -17.266 -15.188 -4.469 1 95.44 172 ASP A CA 1
ATOM 1361 C C . ASP A 1 172 ? -17.562 -14.055 -5.453 1 95.44 172 ASP A C 1
ATOM 1363 O O . ASP A 1 172 ? -17.969 -14.305 -6.59 1 95.44 172 ASP A O 1
ATOM 1367 N N . ALA A 1 173 ? -17.375 -12.836 -4.945 1 96.94 173 ALA A N 1
ATOM 1368 C CA . ALA A 1 173 ? -17.578 -11.68 -5.812 1 96.94 173 ALA A CA 1
ATOM 1369 C C . ALA A 1 173 ? -16.625 -11.703 -7.004 1 96.94 173 ALA A C 1
ATOM 1371 O O . ALA A 1 173 ? -17 -11.32 -8.117 1 96.94 173 ALA A O 1
ATOM 1372 N N . ALA A 1 174 ? -15.375 -12.086 -6.77 1 97.06 174 ALA A N 1
ATOM 1373 C CA . ALA A 1 174 ? -14.406 -12.227 -7.852 1 97.06 174 ALA A CA 1
ATOM 1374 C C . ALA A 1 174 ? -14.844 -13.289 -8.852 1 97.06 174 ALA A C 1
ATOM 1376 O O . ALA A 1 174 ? -14.758 -13.086 -10.062 1 97.06 174 ALA A O 1
ATOM 1377 N N . ASP A 1 175 ? -15.305 -14.383 -8.344 1 94.88 175 ASP A N 1
ATOM 1378 C CA . ASP A 1 175 ? -15.773 -15.477 -9.18 1 94.88 175 ASP A CA 1
ATOM 1379 C C . ASP A 1 175 ? -16.938 -15.031 -10.062 1 94.88 175 ASP A C 1
ATOM 1381 O O . ASP A 1 175 ? -17.031 -15.422 -11.227 1 94.88 175 ASP A O 1
ATOM 1385 N N . ASP A 1 176 ? -17.828 -14.211 -9.492 1 94.12 176 ASP A N 1
ATOM 1386 C CA . ASP A 1 176 ? -18.953 -13.688 -10.242 1 94.12 176 ASP A CA 1
ATOM 1387 C C . ASP A 1 176 ? -18.484 -12.891 -11.461 1 94.12 176 ASP A C 1
ATOM 1389 O O . ASP A 1 176 ? -19.219 -12.781 -12.453 1 94.12 176 ASP A O 1
ATOM 1393 N N . ARG A 1 177 ? -17.312 -12.422 -11.367 1 93.56 177 ARG A N 1
ATOM 1394 C CA . ARG A 1 177 ? -16.766 -11.625 -12.461 1 93.56 177 ARG A CA 1
ATOM 1395 C C . ARG A 1 177 ? -15.742 -12.43 -13.266 1 93.56 177 ARG A C 1
ATOM 1397 O O . ARG A 1 177 ? -14.992 -11.867 -14.062 1 93.56 177 ARG A O 1
ATOM 1404 N N . ASP A 1 178 ? -15.602 -13.719 -13 1 92.44 178 ASP A N 1
ATOM 1405 C CA . ASP A 1 178 ? -14.711 -14.648 -13.688 1 92.44 178 ASP A CA 1
ATOM 1406 C C . ASP A 1 178 ? -13.242 -14.312 -13.406 1 92.44 178 ASP A C 1
ATOM 1408 O O . ASP A 1 178 ? -12.406 -14.406 -14.305 1 92.44 178 ASP A O 1
ATOM 1412 N N . ILE A 1 179 ? -12.961 -13.742 -12.258 1 96.25 179 ILE A N 1
ATOM 1413 C CA . ILE A 1 179 ? -11.594 -13.555 -11.781 1 96.25 179 ILE A CA 1
ATOM 1414 C C . ILE A 1 179 ? -11.156 -14.781 -10.984 1 96.25 179 ILE A C 1
ATOM 1416 O O . ILE A 1 179 ? -11.75 -15.109 -9.953 1 96.25 179 ILE A O 1
ATOM 1420 N N . PRO A 1 180 ? -10.172 -15.453 -11.5 1 96.38 180 PRO A N 1
ATOM 1421 C CA . PRO A 1 180 ? -9.758 -16.656 -10.789 1 96.38 180 PRO A CA 1
ATOM 1422 C C . PRO A 1 180 ? -9.117 -16.359 -9.438 1 96.38 180 PRO A C 1
ATOM 1424 O O . PRO A 1 180 ? -8.617 -15.25 -9.219 1 96.38 180 PRO A O 1
ATOM 1427 N N . ALA A 1 181 ? -9.141 -17.312 -8.531 1 96.56 181 ALA A N 1
ATOM 1428 C CA . ALA A 1 181 ? -8.578 -17.141 -7.191 1 96.56 181 ALA A CA 1
ATOM 1429 C C . ALA A 1 181 ? -7.68 -18.328 -6.82 1 96.56 181 ALA A C 1
ATOM 1431 O O . ALA A 1 181 ? -7.973 -19.469 -7.176 1 96.56 181 ALA A O 1
ATOM 1432 N N . ILE A 1 182 ? -6.562 -18.047 -6.145 1 95.94 182 ILE A N 1
ATOM 1433 C CA . ILE A 1 182 ? -5.652 -19.062 -5.617 1 95.94 182 ILE A CA 1
ATOM 1434 C C . ILE A 1 182 ? -5.418 -18.812 -4.129 1 95.94 182 ILE A C 1
ATOM 1436 O O . ILE A 1 182 ? -5.004 -17.734 -3.729 1 95.94 182 ILE A O 1
ATOM 1440 N N . ARG A 1 183 ? -5.73 -19.734 -3.297 1 94.56 183 ARG A N 1
ATOM 1441 C CA . ARG A 1 183 ? -5.422 -19.641 -1.872 1 94.56 183 ARG A CA 1
ATOM 1442 C C . ARG A 1 183 ? -3.943 -19.922 -1.611 1 94.56 183 ARG A C 1
ATOM 1444 O O . ARG A 1 183 ? -3.432 -20.984 -1.954 1 94.56 183 ARG A O 1
ATOM 1451 N N . LEU A 1 184 ? -3.211 -19.047 -1.002 1 93.25 184 LEU A N 1
ATOM 1452 C CA . LEU A 1 184 ? -1.755 -19.094 -0.91 1 93.25 184 LEU A CA 1
ATOM 1453 C C . LEU A 1 184 ? -1.315 -19.719 0.411 1 93.25 184 LEU A C 1
ATOM 1455 O O . LEU A 1 184 ? -0.153 -20.094 0.567 1 93.25 184 LEU A O 1
ATOM 1459 N N . SER A 1 185 ? -2.252 -19.812 1.343 1 86.25 185 SER A N 1
ATOM 1460 C CA . SER A 1 185 ? -1.968 -20.406 2.645 1 86.25 185 SER A CA 1
ATOM 1461 C C . SER A 1 185 ? -3.189 -21.141 3.201 1 86.25 185 SER A C 1
ATOM 1463 O O . SER A 1 185 ? -4.262 -21.109 2.59 1 86.25 185 SER A O 1
ATOM 1465 N N . ASP A 1 186 ? -2.994 -21.719 4.344 1 84.56 186 ASP A N 1
ATOM 1466 C CA . ASP A 1 186 ? -4.125 -22.359 4.996 1 84.56 186 ASP A CA 1
ATOM 1467 C C . ASP A 1 186 ? -5.051 -21.344 5.641 1 84.56 186 ASP A C 1
ATOM 1469 O O . ASP A 1 186 ? -6.195 -21.656 5.98 1 84.56 186 ASP A O 1
ATOM 1473 N N . GLY A 1 187 ? -4.574 -20.188 5.641 1 88.56 187 GLY A N 1
ATOM 1474 C CA . GLY A 1 187 ? -5.402 -19.125 6.195 1 88.56 187 GLY A CA 1
ATOM 1475 C C . GLY A 1 187 ? -6.215 -18.391 5.145 1 88.56 187 GLY A C 1
ATOM 1476 O O . GLY A 1 187 ? -6.762 -19.016 4.234 1 88.56 187 GLY A O 1
ATOM 1477 N N . ASN A 1 188 ? -6.359 -17.125 5.328 1 92.88 188 ASN A N 1
ATOM 1478 C CA . ASN A 1 188 ? -7.266 -16.344 4.492 1 92.88 188 ASN A CA 1
ATOM 1479 C C . ASN A 1 188 ? -6.504 -15.469 3.498 1 92.88 188 ASN A C 1
ATOM 1481 O O . ASN A 1 188 ? -7.012 -14.438 3.051 1 92.88 188 ASN A O 1
ATOM 1485 N N . LEU A 1 189 ? -5.207 -15.867 3.217 1 95.56 189 LEU A N 1
ATOM 1486 C CA . LEU A 1 189 ? -4.457 -15.18 2.172 1 95.56 189 LEU A CA 1
ATOM 1487 C C . LEU A 1 189 ? -4.809 -15.734 0.795 1 95.56 189 LEU A C 1
ATOM 1489 O O . LEU A 1 189 ? -4.605 -16.922 0.531 1 95.56 189 LEU A O 1
ATOM 1493 N N . VAL A 1 190 ? -5.363 -14.852 -0.073 1 97.56 190 VAL A N 1
ATOM 1494 C CA . VAL A 1 190 ? -5.84 -15.305 -1.375 1 97.56 190 VAL A CA 1
ATOM 1495 C C . VAL A 1 190 ? -5.312 -14.383 -2.469 1 97.56 190 VAL A C 1
ATOM 1497 O O . VAL A 1 190 ? -5.258 -13.164 -2.289 1 97.56 190 VAL A O 1
ATOM 1500 N N . GLN A 1 191 ? -4.84 -14.977 -3.465 1 97.44 191 GLN A N 1
ATOM 1501 C CA . GLN A 1 191 ? -4.5 -14.273 -4.695 1 97.44 191 GLN A CA 1
ATOM 1502 C C . GLN A 1 191 ? -5.695 -14.211 -5.645 1 97.44 191 GLN A C 1
ATOM 1504 O O . GLN A 1 191 ? -6.355 -15.227 -5.883 1 97.44 191 GLN A O 1
ATOM 1509 N N . LEU A 1 192 ? -6.062 -13.039 -6.098 1 98.06 192 LEU A N 1
ATOM 1510 C CA . LEU A 1 192 ? -7.039 -12.859 -7.168 1 98.06 192 LEU A CA 1
ATOM 1511 C C . LEU A 1 192 ? -6.348 -12.523 -8.484 1 98.06 192 LEU A C 1
ATOM 1513 O O . LEU A 1 192 ? -5.555 -11.586 -8.555 1 98.06 192 LEU A O 1
ATOM 1517 N N . GLY A 1 193 ? -6.648 -13.375 -9.539 1 97.5 193 GLY A N 1
ATOM 1518 C CA . GLY A 1 193 ? -5.977 -13.203 -10.82 1 97.5 193 GLY A CA 1
ATOM 1519 C C . GLY A 1 193 ? -4.691 -14 -10.93 1 97.5 193 GLY A C 1
ATOM 1520 O O . GLY A 1 193 ? -4.383 -14.812 -10.062 1 97.5 193 GLY A O 1
ATOM 1521 N N . TYR A 1 194 ? -3.922 -13.742 -12.055 1 97.56 194 TYR A N 1
ATOM 1522 C CA . TYR A 1 194 ? -2.727 -14.523 -12.336 1 97.56 194 TYR A CA 1
ATOM 1523 C C . TYR A 1 194 ? -1.521 -13.617 -12.562 1 97.56 194 TYR A C 1
ATOM 1525 O O . TYR A 1 194 ? -1.66 -12.516 -13.094 1 97.56 194 TYR A O 1
ATOM 1533 N N . GLY A 1 195 ? -0.311 -14.141 -12.141 1 96.88 195 GLY A N 1
ATOM 1534 C CA . GLY A 1 195 ? 0.958 -13.555 -12.547 1 96.88 195 GLY A CA 1
ATOM 1535 C C . GLY A 1 195 ? 1.085 -12.086 -12.18 1 96.88 195 GLY A C 1
ATOM 1536 O O . GLY A 1 195 ? 0.804 -11.703 -11.039 1 96.88 195 GLY A O 1
ATOM 1537 N N . ALA A 1 196 ? 1.509 -11.266 -13.117 1 96.19 196 ALA A N 1
ATOM 1538 C CA . ALA A 1 196 ? 1.83 -9.859 -12.898 1 96.19 196 ALA A CA 1
ATOM 1539 C C . ALA A 1 196 ? 0.563 -9.031 -12.688 1 96.19 196 ALA A C 1
ATOM 1541 O O . ALA A 1 196 ? 0.621 -7.918 -12.164 1 96.19 196 ALA A O 1
ATOM 1542 N N . ARG A 1 197 ? -0.606 -9.523 -13.023 1 96.88 197 ARG A N 1
ATOM 1543 C CA . ARG A 1 197 ? -1.856 -8.781 -12.914 1 96.88 197 ARG A CA 1
ATOM 1544 C C . ARG A 1 197 ? -2.627 -9.18 -11.664 1 96.88 197 ARG A C 1
ATOM 1546 O O . ARG A 1 197 ? -3.75 -8.719 -11.445 1 96.88 197 ARG A O 1
ATOM 1553 N N . GLN A 1 198 ? -1.989 -10.016 -10.859 1 96.88 198 GLN A N 1
ATOM 1554 C CA . GLN A 1 198 ? -2.654 -10.523 -9.664 1 96.88 198 GLN A CA 1
ATOM 1555 C C . GLN A 1 198 ? -2.793 -9.438 -8.602 1 96.88 198 GLN A C 1
ATOM 1557 O O . GLN A 1 198 ? -2.059 -8.453 -8.625 1 96.88 198 GLN A O 1
ATOM 1562 N N . ARG A 1 199 ? -3.756 -9.633 -7.719 1 97.38 199 ARG A N 1
ATOM 1563 C CA . ARG A 1 199 ? -3.926 -8.906 -6.469 1 97.38 199 ARG A CA 1
ATOM 1564 C C . ARG A 1 199 ? -4.078 -9.859 -5.293 1 97.38 199 ARG A C 1
ATOM 1566 O O . ARG A 1 199 ? -4.441 -11.023 -5.477 1 97.38 199 ARG A O 1
ATOM 1573 N N . ARG A 1 200 ? -3.752 -9.398 -4.109 1 97.81 200 ARG A N 1
ATOM 1574 C CA . ARG A 1 200 ? -3.852 -10.273 -2.945 1 97.81 200 ARG A CA 1
ATOM 1575 C C . ARG A 1 200 ? -4.789 -9.68 -1.896 1 97.81 200 ARG A C 1
ATOM 1577 O O . ARG A 1 200 ? -4.824 -8.469 -1.703 1 97.81 200 ARG A O 1
ATOM 1584 N N . ILE A 1 201 ? -5.531 -10.547 -1.272 1 97.81 201 ILE A N 1
ATOM 1585 C CA . ILE A 1 201 ? -6.383 -10.164 -0.151 1 97.81 201 ILE A CA 1
ATOM 1586 C C . ILE A 1 201 ? -6.059 -11.039 1.062 1 97.81 201 ILE A C 1
ATOM 1588 O O . ILE A 1 201 ? -5.613 -12.18 0.915 1 97.81 201 ILE A O 1
ATOM 1592 N N . TRP A 1 202 ? -6.188 -10.547 2.152 1 95.44 202 TRP A N 1
ATOM 1593 C CA . TRP A 1 202 ? -6.086 -11.219 3.439 1 95.44 202 TRP A CA 1
ATOM 1594 C C . TRP A 1 202 ? -7.18 -10.75 4.391 1 95.44 202 TRP A C 1
ATOM 1596 O O . TRP A 1 202 ? -7.039 -9.719 5.051 1 95.44 202 TRP A O 1
ATOM 1606 N N . THR A 1 203 ? -8.227 -11.5 4.41 1 90.56 203 THR A N 1
ATOM 1607 C CA . THR A 1 203 ? -9.469 -11.07 5.043 1 90.56 203 THR A CA 1
ATOM 1608 C C . THR A 1 203 ? -10.008 -9.805 4.375 1 90.56 203 THR A C 1
ATOM 1610 O O . THR A 1 203 ? -10.227 -9.789 3.162 1 90.56 203 THR A O 1
ATOM 1613 N N . ALA A 1 204 ? -10.195 -8.734 5.137 1 93.12 204 ALA A N 1
ATOM 1614 C CA . ALA A 1 204 ? -10.703 -7.504 4.535 1 93.12 204 ALA A CA 1
ATOM 1615 C C . ALA A 1 204 ? -9.586 -6.477 4.367 1 93.12 204 ALA A C 1
ATOM 1617 O O . ALA A 1 204 ? -9.773 -5.297 4.668 1 93.12 204 ALA A O 1
ATOM 1618 N N . GLU A 1 205 ? -8.414 -6.961 3.941 1 95.56 205 GLU A N 1
ATOM 1619 C CA . GLU A 1 205 ? -7.277 -6.16 3.502 1 95.56 205 GLU A CA 1
ATOM 1620 C C . GLU A 1 205 ? -6.871 -6.512 2.074 1 95.56 205 GLU A C 1
ATOM 1622 O O . GLU A 1 205 ? -7.133 -7.621 1.605 1 95.56 205 GLU A O 1
ATOM 1627 N N . THR A 1 206 ? -6.348 -5.582 1.4 1 97.19 206 THR A N 1
ATOM 1628 C CA . THR A 1 206 ? -5.812 -5.805 0.061 1 97.19 206 THR A CA 1
ATOM 1629 C C . THR A 1 206 ? -4.312 -5.508 0.023 1 97.19 206 THR A C 1
ATOM 1631 O O . THR A 1 206 ? -3.746 -5.023 1.003 1 97.19 206 THR A O 1
ATOM 1634 N N . ASP A 1 207 ? -3.664 -5.859 -1.046 1 96.06 207 ASP A N 1
ATOM 1635 C CA . ASP A 1 207 ? -2.24 -5.562 -1.162 1 96.06 207 ASP A CA 1
ATOM 1636 C C . ASP A 1 207 ? -2.006 -4.066 -1.371 1 96.06 207 ASP A C 1
ATOM 1638 O O . ASP A 1 207 ? -0.862 -3.621 -1.488 1 96.06 207 ASP A O 1
ATOM 1642 N N . ARG A 1 208 ? -3.117 -3.223 -1.332 1 94.94 208 ARG A N 1
ATOM 1643 C CA . ARG A 1 208 ? -3.02 -1.768 -1.365 1 94.94 208 ARG A CA 1
ATOM 1644 C C . ARG A 1 208 ? -3.1 -1.182 0.04 1 94.94 208 ARG A C 1
ATOM 1646 O O . ARG A 1 208 ? -2.854 0.011 0.235 1 94.94 208 ARG A O 1
ATOM 1653 N N . THR A 1 209 ? -3.514 -2.014 0.973 1 96.69 209 THR A N 1
ATOM 1654 C CA . THR A 1 209 ? -3.576 -1.536 2.35 1 96.69 209 THR A CA 1
ATOM 1655 C C . THR A 1 209 ? -2.18 -1.197 2.867 1 96.69 209 THR A C 1
ATOM 1657 O O . THR A 1 209 ? -1.293 -2.053 2.881 1 96.69 209 THR A O 1
ATOM 1660 N N . SER A 1 210 ? -2.02 0.017 3.244 1 95.88 210 SER A N 1
ATOM 1661 C CA . SER A 1 210 ? -0.729 0.528 3.697 1 95.88 210 SER A CA 1
ATOM 1662 C C . SER A 1 210 ? -0.364 -0.033 5.066 1 95.88 210 SER A C 1
ATOM 1664 O O . SER A 1 210 ? -1.19 -0.039 5.98 1 95.88 210 SER A O 1
ATOM 1666 N N . ALA A 1 211 ? 0.873 -0.526 5.199 1 96.75 211 ALA A N 1
ATOM 1667 C CA . ALA A 1 211 ? 1.363 -0.976 6.5 1 96.75 211 ALA A CA 1
ATOM 1668 C C . ALA A 1 211 ? 1.363 0.167 7.512 1 96.75 211 ALA A C 1
ATOM 1670 O O . ALA A 1 211 ? 1.042 -0.035 8.68 1 96.75 211 ALA A O 1
ATOM 1671 N N . ILE A 1 212 ? 1.705 1.343 7.066 1 96.5 212 ILE A N 1
ATOM 1672 C CA . ILE A 1 212 ? 1.709 2.523 7.926 1 96.5 212 ILE A CA 1
ATOM 1673 C C . ILE A 1 212 ? 0.282 2.852 8.359 1 96.5 212 ILE A C 1
ATOM 1675 O O . ILE A 1 212 ? 0.034 3.145 9.531 1 96.5 212 ILE A O 1
ATOM 1679 N N . GLY A 1 213 ? -0.645 2.838 7.387 1 96.31 213 GLY A N 1
ATOM 1680 C CA . GLY A 1 213 ? -2.039 3.062 7.734 1 96.31 213 GLY A CA 1
ATOM 1681 C C . GLY A 1 213 ? -2.549 2.109 8.797 1 96.31 213 GLY A C 1
ATOM 1682 O O . GLY A 1 213 ? -3.264 2.521 9.719 1 96.31 213 GLY A O 1
ATOM 1683 N N . GLU A 1 214 ? -2.188 0.854 8.625 1 95.38 214 GLU A N 1
ATOM 1684 C CA . GLU A 1 214 ? -2.574 -0.144 9.617 1 95.38 214 GLU A CA 1
ATOM 1685 C C . GLU A 1 214 ? -1.957 0.162 10.977 1 95.38 214 GLU A C 1
ATOM 1687 O O . GLU A 1 214 ? -2.625 0.054 12.008 1 95.38 214 GLU A O 1
ATOM 1692 N N . SER A 1 215 ? -0.715 0.541 11.023 1 93.94 215 SER A N 1
ATOM 1693 C CA . SER A 1 215 ? -0.032 0.868 12.273 1 93.94 215 SER A CA 1
ATOM 1694 C C . SER A 1 215 ? -0.667 2.078 12.945 1 93.94 215 SER A C 1
ATOM 1696 O O . SER A 1 215 ? -0.829 2.1 14.172 1 93.94 215 SER A O 1
ATOM 1698 N N . ILE A 1 216 ? -1.004 3.098 12.156 1 94.31 216 ILE A N 1
ATOM 1699 C CA . ILE A 1 216 ? -1.666 4.281 12.695 1 94.31 216 ILE A CA 1
ATOM 1700 C C . ILE A 1 216 ? -2.994 3.885 13.328 1 94.31 216 ILE A C 1
ATOM 1702 O O . ILE A 1 216 ? -3.303 4.305 14.453 1 94.31 216 ILE A O 1
ATOM 1706 N N . SER A 1 217 ? -3.736 3.037 12.656 1 94.25 217 SER A N 1
ATOM 1707 C CA . SER A 1 217 ? -5.055 2.639 13.141 1 94.25 217 SER A CA 1
ATOM 1708 C C . SER A 1 217 ? -4.949 1.897 14.469 1 94.25 217 SER A C 1
ATOM 1710 O O . SER A 1 217 ? -5.91 1.863 15.242 1 94.25 217 SER A O 1
ATOM 1712 N N . ARG A 1 218 ? -3.785 1.355 14.781 1 89.5 218 ARG A N 1
ATOM 1713 C CA . ARG A 1 218 ? -3.588 0.617 16.031 1 89.5 218 ARG A CA 1
ATOM 1714 C C . ARG A 1 218 ? -3.236 1.56 17.172 1 89.5 218 ARG A C 1
ATOM 1716 O O . ARG A 1 218 ? -3.322 1.18 18.344 1 89.5 218 ARG A O 1
ATOM 1723 N N . ASP A 1 219 ? -2.826 2.713 16.875 1 88.56 219 ASP A N 1
ATOM 1724 C CA . ASP A 1 219 ? -2.529 3.76 17.844 1 88.56 219 ASP A CA 1
ATOM 1725 C C . ASP A 1 219 ? -3.695 4.734 17.984 1 88.56 219 ASP A C 1
ATOM 1727 O O . ASP A 1 219 ? -3.754 5.742 17.281 1 88.56 219 ASP A O 1
ATOM 1731 N N . LYS A 1 220 ? -4.516 4.508 18.938 1 87.94 220 LYS A N 1
ATOM 1732 C CA . LYS A 1 220 ? -5.762 5.254 19.078 1 87.94 220 LYS A CA 1
ATOM 1733 C C . LYS A 1 220 ? -5.492 6.738 19.297 1 87.94 220 LYS A C 1
ATOM 1735 O O . LYS A 1 220 ? -6.227 7.59 18.797 1 87.94 220 LYS A O 1
ATOM 1740 N N . ASP A 1 221 ? -4.492 7.023 20.047 1 88 221 ASP A N 1
ATOM 1741 C CA . ASP A 1 221 ? -4.18 8.422 20.312 1 88 221 ASP A CA 1
ATOM 1742 C C . ASP A 1 221 ? -3.699 9.133 19.047 1 88 221 ASP A C 1
ATOM 1744 O O . ASP A 1 221 ? -4.117 10.258 18.766 1 88 221 ASP A O 1
ATOM 1748 N N . LEU A 1 222 ? -2.801 8.492 18.344 1 90.44 222 LEU A N 1
ATOM 1749 C CA . LEU A 1 222 ? -2.311 9.062 17.094 1 90.44 222 LEU A CA 1
ATOM 1750 C C . LEU A 1 222 ? -3.443 9.227 16.078 1 90.44 222 LEU A C 1
ATOM 1752 O O . LEU A 1 222 ? -3.537 10.258 15.414 1 90.44 222 LEU A O 1
ATOM 1756 N N . THR A 1 223 ? -4.285 8.25 15.969 1 93.38 223 THR A N 1
ATOM 1757 C CA . THR A 1 223 ? -5.418 8.32 15.047 1 93.38 223 THR A CA 1
ATOM 1758 C C . THR A 1 223 ? -6.316 9.508 15.391 1 93.38 223 THR A C 1
ATOM 1760 O O . THR A 1 223 ? -6.676 10.289 14.508 1 93.38 223 THR A O 1
ATOM 1763 N N . LYS A 1 224 ? -6.633 9.633 16.625 1 92.19 224 LYS A N 1
ATOM 1764 C CA . LYS A 1 224 ? -7.508 10.711 17.062 1 92.19 224 LYS A CA 1
ATOM 1765 C C . LYS A 1 224 ? -6.887 12.078 16.781 1 92.19 224 LYS A C 1
ATOM 1767 O O . LYS A 1 224 ? -7.574 12.992 16.312 1 92.19 224 LYS A O 1
ATOM 1772 N N . SER A 1 225 ? -5.648 12.125 17.094 1 90.12 225 SER A N 1
ATOM 1773 C CA . SER A 1 225 ? -4.957 13.391 16.859 1 90.12 225 SER A CA 1
ATOM 1774 C C . SER A 1 225 ? -4.977 13.773 15.383 1 90.12 225 SER A C 1
ATOM 1776 O O . SER A 1 225 ? -5.195 14.938 15.039 1 90.12 225 SER A O 1
ATOM 1778 N N . LEU A 1 226 ? -4.73 12.852 14.516 1 93 226 LEU A N 1
ATOM 1779 C CA . LEU A 1 226 ? -4.73 13.109 13.078 1 93 226 LEU A CA 1
ATOM 1780 C C . LEU A 1 226 ? -6.125 13.477 12.594 1 93 226 LEU A C 1
ATOM 1782 O O . LEU A 1 226 ? -6.285 14.406 11.797 1 93 226 LEU A O 1
ATOM 1786 N N . LEU A 1 227 ? -7.121 12.734 13.086 1 94.94 227 LEU A N 1
ATOM 1787 C CA . LEU A 1 227 ? -8.5 13.016 12.688 1 94.94 227 LEU A CA 1
ATOM 1788 C C . LEU A 1 227 ? -8.922 14.406 13.141 1 94.94 227 LEU A C 1
ATOM 1790 O O . LEU A 1 227 ? -9.492 15.172 12.367 1 94.94 227 LEU A O 1
ATOM 1794 N N . GLU A 1 228 ? -8.648 14.719 14.383 1 90.5 228 GLU A N 1
ATOM 1795 C CA . GLU A 1 228 ? -8.984 16.031 14.93 1 90.5 228 GLU A CA 1
ATOM 1796 C C . GLU A 1 228 ? -8.336 17.156 14.125 1 90.5 228 GLU A C 1
ATOM 1798 O O . GLU A 1 228 ? -8.969 18.172 13.859 1 90.5 228 GLU A O 1
ATOM 1803 N N . SER A 1 229 ? -7.156 16.875 13.797 1 86.12 229 SER A N 1
ATOM 1804 C CA . SER A 1 229 ? -6.418 17.875 13.047 1 86.12 229 SER A CA 1
ATOM 1805 C C . SER A 1 229 ? -7.074 18.156 11.695 1 86.12 229 SER A C 1
ATOM 1807 O O . SER A 1 229 ? -6.969 19.266 11.164 1 86.12 229 SER A O 1
ATOM 1809 N N . CYS A 1 230 ? -7.809 17.234 11.188 1 89.31 230 CYS A N 1
ATOM 1810 C CA . CYS A 1 230 ? -8.406 17.375 9.867 1 89.31 230 CYS A CA 1
ATOM 1811 C C . CYS A 1 230 ? -9.891 17.719 9.969 1 89.31 230 CYS A C 1
ATOM 1813 O O . CYS A 1 230 ? -10.602 17.703 8.969 1 89.31 230 CYS A O 1
ATOM 1815 N N . GLY A 1 231 ? -10.375 18 11.164 1 88.12 231 GLY A N 1
ATOM 1816 C CA . GLY A 1 231 ? -11.742 18.453 11.352 1 88.12 231 GLY A CA 1
ATOM 1817 C C . GLY A 1 231 ? -12.75 17.328 11.461 1 88.12 231 GLY A C 1
ATOM 1818 O O . GLY A 1 231 ? -13.953 17.547 11.305 1 88.12 231 GLY A O 1
ATOM 1819 N N . VAL A 1 232 ? -12.281 16.125 11.602 1 92.56 232 VAL A N 1
ATOM 1820 C CA . VAL A 1 232 ? -13.164 15 11.852 1 92.56 232 VAL A CA 1
ATOM 1821 C C . VAL A 1 232 ? -13.602 14.984 13.312 1 92.56 232 VAL A C 1
ATOM 1823 O O . VAL A 1 232 ? -12.766 15.109 14.211 1 92.56 232 VAL A O 1
ATOM 1826 N N . PRO A 1 233 ? -14.906 14.953 13.523 1 92.75 233 PRO A N 1
ATOM 1827 C CA . PRO A 1 233 ? -15.359 14.938 14.914 1 92.75 233 PRO A CA 1
ATOM 1828 C C . PRO A 1 233 ? -14.844 13.727 15.688 1 92.75 233 PRO A C 1
ATOM 1830 O O . PRO A 1 233 ? -15.078 12.586 15.281 1 92.75 233 PRO A O 1
ATOM 1833 N N . VAL A 1 234 ? -14.125 13.922 16.734 1 94.06 234 VAL A N 1
ATOM 1834 C CA . VAL A 1 234 ? -13.633 12.891 17.641 1 94.06 234 VAL A CA 1
ATOM 1835 C C . VAL A 1 234 ? -13.898 13.305 19.078 1 94.06 234 VAL A C 1
ATOM 1837 O O . VAL A 1 234 ? -14.07 14.492 19.375 1 94.06 234 VAL A O 1
ATOM 1840 N N . PRO A 1 235 ? -14 12.352 19.984 1 93.19 235 PRO A N 1
ATOM 1841 C CA . PRO A 1 235 ? -14.211 12.742 21.391 1 93.19 235 PRO A CA 1
ATOM 1842 C C . PRO A 1 235 ? -13.008 13.484 21.969 1 93.19 235 PRO A C 1
ATOM 1844 O O . PRO A 1 235 ? -11.859 13.094 21.734 1 93.19 235 PRO A O 1
ATOM 1847 N N . GLU A 1 236 ? -13.352 14.484 22.703 1 90.56 236 GLU A N 1
ATOM 1848 C CA . GLU A 1 236 ? -12.289 15.164 23.438 1 90.56 236 GLU A CA 1
ATOM 1849 C C . GLU A 1 236 ? -11.664 14.25 24.469 1 90.56 236 GLU A C 1
ATOM 1851 O O . GLU A 1 236 ? -12.367 13.508 25.156 1 90.56 236 GLU A O 1
ATOM 1856 N N . GLY A 1 237 ? -10.359 14.242 24.5 1 90.56 237 GLY A N 1
ATOM 1857 C CA . GLY A 1 237 ? -9.695 13.398 25.484 1 90.56 237 GLY A CA 1
ATOM 1858 C C . GLY A 1 237 ? -8.188 13.445 25.391 1 90.56 237 GLY A C 1
ATOM 1859 O O . GLY A 1 237 ? -7.629 14.258 24.656 1 90.56 237 GLY A O 1
ATOM 1860 N N . ARG A 1 238 ? -7.477 12.641 26.312 1 89.62 238 ARG A N 1
ATOM 1861 C CA . ARG A 1 238 ? -6.02 12.594 26.328 1 89.62 238 ARG A CA 1
ATOM 1862 C C . ARG A 1 238 ? -5.512 11.32 27 1 89.62 238 ARG A C 1
ATOM 1864 O O . ARG A 1 238 ? -6.254 10.664 27.734 1 89.62 238 ARG A O 1
ATOM 1871 N N . MET A 1 239 ? -4.27 11.07 26.766 1 91.12 239 MET A N 1
ATOM 1872 C CA . MET A 1 239 ? -3.59 9.977 27.453 1 91.12 239 MET A CA 1
ATOM 1873 C C . MET A 1 239 ? -3.312 10.344 28.906 1 91.12 239 MET A C 1
ATOM 1875 O O . MET A 1 239 ? -3.076 11.508 29.234 1 91.12 239 MET A O 1
ATOM 1879 N N . VAL A 1 240 ? -3.369 9.336 29.734 1 94.5 240 VAL A N 1
ATOM 1880 C CA . VAL A 1 240 ? -3.152 9.57 31.172 1 94.5 240 VAL A CA 1
ATOM 1881 C C . VAL A 1 240 ? -2.121 8.578 31.703 1 94.5 240 VAL A C 1
ATOM 1883 O O . VAL A 1 240 ? -1.96 7.484 31.156 1 94.5 240 VAL A O 1
ATOM 1886 N N . ASP A 1 241 ? -1.421 8.945 32.719 1 92.25 241 ASP A N 1
ATOM 1887 C CA . ASP A 1 241 ? -0.267 8.164 33.156 1 92.25 241 ASP A CA 1
ATOM 1888 C C . ASP A 1 241 ? -0.528 7.504 34.5 1 92.25 241 ASP A C 1
ATOM 1890 O O . ASP A 1 241 ? 0.309 6.75 35 1 92.25 241 ASP A O 1
ATOM 1894 N N . SER A 1 242 ? -1.655 7.785 35.219 1 94.44 242 SER A N 1
ATOM 1895 C CA . SER A 1 242 ? -1.992 7.242 36.531 1 94.44 242 SER A CA 1
ATOM 1896 C C . SER A 1 242 ? -3.486 7.363 36.812 1 94.44 242 SER A C 1
ATOM 1898 O O . SER A 1 242 ? -4.195 8.094 36.094 1 94.44 242 SER A O 1
ATOM 1900 N N . PRO A 1 243 ? -3.893 6.641 37.781 1 94.62 243 PRO A N 1
ATOM 1901 C CA . PRO A 1 243 ? -5.301 6.793 38.156 1 94.62 243 PRO A CA 1
ATOM 1902 C C . PRO A 1 243 ? -5.66 8.227 38.531 1 94.62 243 PRO A C 1
ATOM 1904 O O . PRO A 1 243 ? -6.73 8.719 38.156 1 94.62 243 PRO A O 1
ATOM 1907 N N . ALA A 1 244 ? -4.82 8.867 39.188 1 95.38 244 ALA A N 1
ATOM 1908 C CA . ALA A 1 244 ? -5.059 10.258 39.562 1 95.38 244 ALA A CA 1
ATOM 1909 C C . ALA A 1 244 ? -5.094 11.164 38.344 1 95.38 244 ALA A C 1
ATOM 1911 O O . ALA A 1 244 ? -5.922 12.078 38.281 1 95.38 244 ALA A O 1
ATOM 1912 N N . ASP A 1 245 ? -4.223 10.906 37.5 1 96.19 245 ASP A N 1
ATOM 1913 C CA . ASP A 1 245 ? -4.195 11.664 36.281 1 96.19 245 ASP A CA 1
ATOM 1914 C C . ASP A 1 245 ? -5.457 11.422 35.438 1 96.19 245 ASP A C 1
ATOM 1916 O O . ASP A 1 245 ? -5.934 12.312 34.75 1 96.19 245 ASP A O 1
ATOM 1920 N N . ALA A 1 246 ? -5.895 10.242 35.5 1 96.56 246 ALA A N 1
ATOM 1921 C CA . ALA A 1 246 ? -7.129 9.906 34.812 1 96.56 246 ALA A CA 1
ATOM 1922 C C . ALA A 1 246 ? -8.305 10.734 35.344 1 96.56 246 ALA A C 1
ATOM 1924 O O . ALA A 1 246 ? -9.133 11.203 34.562 1 96.56 246 ALA A O 1
ATOM 1925 N N . TRP A 1 247 ? -8.32 10.836 36.562 1 95.88 247 TRP A N 1
ATOM 1926 C CA . TRP A 1 247 ? -9.398 11.633 37.156 1 95.88 247 TRP A CA 1
ATOM 1927 C C . TRP A 1 247 ? -9.227 13.109 36.812 1 95.88 247 TRP A C 1
ATOM 1929 O O . TRP A 1 247 ? -10.211 13.812 36.531 1 95.88 247 TRP A O 1
ATOM 1939 N N . ASP A 1 248 ? -8.047 13.562 36.875 1 96.31 248 ASP A N 1
ATOM 1940 C CA . ASP A 1 248 ? -7.797 14.945 36.469 1 96.31 248 ASP A CA 1
ATOM 1941 C C . ASP A 1 248 ? -8.281 15.203 35.062 1 96.31 248 ASP A C 1
ATOM 1943 O O . ASP A 1 248 ? -8.891 16.25 34.781 1 96.31 248 ASP A O 1
ATOM 1947 N N . ALA A 1 249 ? -7.953 14.328 34.219 1 95.56 249 ALA A N 1
ATOM 1948 C CA . ALA A 1 249 ? -8.414 14.422 32.844 1 95.56 249 ALA A CA 1
ATOM 1949 C C . ALA A 1 249 ? -9.938 14.438 32.781 1 95.56 249 ALA A C 1
ATOM 1951 O O . ALA A 1 249 ? -10.531 15.195 31.984 1 95.56 249 ALA A O 1
ATOM 1952 N N . ALA A 1 250 ? -10.57 13.609 33.5 1 95.94 250 ALA A N 1
ATOM 1953 C CA . ALA A 1 250 ? -12.031 13.523 33.531 1 95.94 250 ALA A CA 1
ATOM 1954 C C . ALA A 1 250 ? -12.648 14.852 33.969 1 95.94 250 ALA A C 1
ATOM 1956 O O . ALA A 1 250 ? -13.672 15.273 33.438 1 95.94 250 ALA A O 1
ATOM 1957 N N . GLU A 1 251 ? -12.016 15.453 34.875 1 94.81 251 GLU A N 1
ATOM 1958 C CA . GLU A 1 251 ? -12.5 16.734 35.344 1 94.81 251 GLU A CA 1
ATOM 1959 C C . GLU A 1 251 ? -12.344 17.828 34.281 1 94.81 251 GLU A C 1
ATOM 1961 O O . GLU A 1 251 ? -13.242 18.656 34.094 1 94.81 251 GLU A O 1
ATOM 1966 N N . ASP A 1 252 ? -11.258 17.812 33.719 1 93.81 252 ASP A N 1
ATOM 1967 C CA . ASP A 1 252 ? -10.992 18.781 32.656 1 93.81 252 ASP A CA 1
ATOM 1968 C C . ASP A 1 252 ? -12 18.641 31.5 1 93.81 252 ASP A C 1
ATOM 1970 O O . ASP A 1 252 ? -12.484 19.641 30.984 1 93.81 252 ASP A O 1
ATOM 1974 N N . ILE A 1 253 ? -12.289 17.422 31.156 1 93.12 253 ILE A N 1
ATOM 1975 C CA . ILE A 1 253 ? -13.18 17.109 30.047 1 93.12 253 ILE A CA 1
ATOM 1976 C C . ILE A 1 253 ? -14.633 17.312 30.484 1 93.12 253 ILE A C 1
ATOM 1978 O O . ILE A 1 253 ? -15.453 17.781 29.703 1 93.12 253 ILE A O 1
ATOM 1982 N N . GLY A 1 254 ? -14.891 17.016 31.703 1 93.19 254 GLY A N 1
ATOM 1983 C CA . GLY A 1 254 ? -16.25 16.969 32.219 1 93.19 254 GLY A CA 1
ATOM 1984 C C . GLY A 1 254 ? -16.875 15.586 32.156 1 93.19 254 GLY A C 1
ATOM 1985 O O . GLY A 1 254 ? -16.828 14.938 31.109 1 93.19 254 GLY A O 1
ATOM 1986 N N . VAL A 1 255 ? -17.359 15 33.156 1 92.31 255 VAL A N 1
ATOM 1987 C CA . VAL A 1 255 ? -18 13.688 33.219 1 92.31 255 VAL A CA 1
ATOM 1988 C C . VAL A 1 255 ? -19.359 13.75 32.531 1 92.31 255 VAL A C 1
ATOM 1990 O O . VAL A 1 255 ? -20 14.812 32.5 1 92.31 255 VAL A O 1
ATOM 1993 N N . PRO A 1 256 ? -19.922 12.719 31.953 1 92.19 256 PRO A N 1
ATOM 1994 C CA . PRO A 1 256 ? -19.344 11.383 32 1 92.19 256 PRO A CA 1
ATOM 1995 C C . PRO A 1 256 ? -18.203 11.203 30.984 1 92.19 256 PRO A C 1
ATOM 1997 O O . PRO A 1 256 ? -18.172 11.883 29.969 1 92.19 256 PRO A O 1
ATOM 2000 N N . VAL A 1 257 ? -17.266 10.219 31.344 1 95 257 VAL A N 1
ATOM 2001 C CA . VAL A 1 257 ? -16.109 9.992 30.469 1 95 257 VAL A CA 1
ATOM 2002 C C . VAL A 1 257 ? -15.984 8.5 30.156 1 95 257 VAL A C 1
ATOM 2004 O O . VAL A 1 257 ? -16.703 7.676 30.719 1 95 257 VAL A O 1
ATOM 2007 N N . VAL A 1 258 ? -15.203 8.18 29.141 1 92 258 VAL A N 1
ATOM 2008 C CA . VAL A 1 258 ? -14.812 6.828 28.75 1 92 258 VAL A CA 1
ATOM 2009 C C . VAL A 1 258 ? -13.344 6.59 29.094 1 92 258 VAL A C 1
ATOM 2011 O O . VAL A 1 258 ? -12.508 7.477 28.922 1 92 258 VAL A O 1
ATOM 2014 N N . VAL A 1 259 ? -13.078 5.469 29.688 1 92.19 259 VAL A N 1
ATOM 2015 C CA . VAL A 1 259 ? -11.703 5.035 29.922 1 92.19 259 VAL A CA 1
ATOM 2016 C C . VAL A 1 259 ? -11.414 3.771 29.109 1 92.19 259 VAL A C 1
ATOM 2018 O O . VAL A 1 259 ? -12.172 2.801 29.172 1 92.19 259 VAL A O 1
ATOM 2021 N N . LYS A 1 260 ? -10.328 3.77 28.297 1 88.81 260 LYS A N 1
ATOM 2022 C CA . LYS A 1 260 ? -10.016 2.617 27.453 1 88.81 260 LYS A CA 1
ATOM 2023 C C . LYS A 1 260 ? -8.516 2.508 27.203 1 88.81 260 LYS A C 1
ATOM 2025 O O . LYS A 1 260 ? -7.789 3.492 27.328 1 88.81 260 LYS A O 1
ATOM 2030 N N . PRO A 1 261 ? -8.062 1.286 26.938 1 86.56 261 PRO A N 1
ATOM 2031 C CA . PRO A 1 261 ? -6.652 1.141 26.562 1 86.56 261 PRO A CA 1
ATOM 2032 C C . PRO A 1 261 ? -6.312 1.861 25.25 1 86.56 261 PRO A C 1
ATOM 2034 O O . PRO A 1 261 ? -7.133 1.905 24.328 1 86.56 261 PRO A O 1
ATOM 2037 N N . TYR A 1 262 ? -5.055 2.311 25.203 1 82.69 262 TYR A N 1
ATOM 2038 C CA . TYR A 1 262 ? -4.508 3.045 24.062 1 82.69 262 TYR A CA 1
ATOM 2039 C C . TYR A 1 262 ? -4.406 2.148 22.844 1 82.69 262 TYR A C 1
ATOM 2041 O O . TYR A 1 262 ? -4.59 2.607 21.719 1 82.69 262 TYR A O 1
ATOM 2049 N N . ASP A 1 263 ? -4.07 0.916 23 1 77.56 263 ASP A N 1
ATOM 2050 C CA . ASP A 1 263 ? -3.832 -0.022 21.906 1 77.56 263 ASP A CA 1
ATOM 2051 C C . ASP A 1 263 ? -4.633 -1.309 22.094 1 77.56 263 ASP A C 1
ATOM 2053 O O . ASP A 1 263 ? -4.164 -2.395 21.75 1 77.56 263 ASP A O 1
ATOM 2057 N N . GLY A 1 264 ? -5.805 -1.18 22.672 1 70.19 264 GLY A N 1
ATOM 2058 C CA . GLY A 1 264 ? -6.633 -2.352 22.922 1 70.19 264 GLY A CA 1
ATOM 2059 C C . GLY A 1 264 ? -7.461 -2.758 21.719 1 70.19 264 GLY A C 1
ATOM 2060 O O . GLY A 1 264 ? -7.645 -1.969 20.781 1 70.19 264 GLY A O 1
ATOM 2061 N N . ASN A 1 265 ? -7.738 -4.102 21.641 1 63.31 265 ASN A N 1
ATOM 2062 C CA . ASN A 1 265 ? -8.562 -4.656 20.562 1 63.31 265 ASN A CA 1
ATOM 2063 C C . ASN A 1 265 ? -9.836 -5.297 21.125 1 63.31 265 ASN A C 1
ATOM 2065 O O . ASN A 1 265 ? -9.875 -5.707 22.281 1 63.31 265 ASN A O 1
ATOM 2069 N N . HIS A 1 266 ? -10.891 -5.27 20.453 1 60.72 266 HIS A N 1
ATOM 2070 C CA . HIS A 1 266 ? -12.125 -6.016 20.688 1 60.72 266 HIS A CA 1
ATOM 2071 C C . HIS A 1 266 ? -12.852 -5.492 21.922 1 60.72 266 HIS A C 1
ATOM 2073 O O . HIS A 1 266 ? -13.445 -6.27 22.672 1 60.72 266 HIS A O 1
ATOM 2079 N N . GLY A 1 267 ? -12.688 -4.246 22.234 1 66.56 267 GLY A N 1
ATOM 2080 C CA . GLY A 1 267 ? -13.453 -3.611 23.297 1 66.56 267 GLY A CA 1
ATOM 2081 C C . GLY A 1 267 ? -13.008 -4.02 24.672 1 66.56 267 GLY A C 1
ATOM 2082 O O . GLY A 1 267 ? -13.602 -3.611 25.672 1 66.56 267 GLY A O 1
ATOM 2083 N N . ARG A 1 268 ? -11.961 -4.719 24.75 1 68 268 ARG A N 1
ATOM 2084 C CA . ARG A 1 268 ? -11.469 -5.164 26.047 1 68 268 ARG A CA 1
ATOM 2085 C C . ARG A 1 268 ? -10.922 -3.992 26.859 1 68 268 ARG A C 1
ATOM 2087 O O . ARG A 1 268 ? -10.164 -3.174 26.344 1 68 268 ARG A O 1
ATOM 2094 N N . GLY A 1 269 ? -11.453 -3.885 28 1 76.06 269 GLY A N 1
ATOM 2095 C CA . GLY A 1 269 ? -10.953 -2.863 28.906 1 76.06 269 GLY A CA 1
ATOM 2096 C C . GLY A 1 269 ? -11.57 -1.497 28.656 1 76.06 269 GLY A C 1
ATOM 2097 O O . GLY A 1 269 ? -11.008 -0.476 29.062 1 76.06 269 GLY A O 1
ATOM 2098 N N . VAL A 1 270 ? -12.648 -1.492 27.938 1 81.38 270 VAL A N 1
ATOM 2099 C CA . VAL A 1 270 ? -13.297 -0.221 27.625 1 81.38 270 VAL A CA 1
ATOM 2100 C C . VAL A 1 270 ? -14.461 0.012 28.594 1 81.38 270 VAL A C 1
ATOM 2102 O O . VAL A 1 270 ? -15.344 -0.835 28.719 1 81.38 270 VAL A O 1
ATOM 2105 N N . PHE A 1 271 ? -14.422 1.115 29.312 1 83.69 271 PHE A N 1
ATOM 2106 C CA . PHE A 1 271 ? -15.469 1.503 30.266 1 83.69 271 PHE A CA 1
ATOM 2107 C C . PHE A 1 271 ? -16.109 2.82 29.844 1 83.69 271 PHE A C 1
ATOM 2109 O O . PHE A 1 271 ? -15.414 3.805 29.594 1 83.69 271 PHE A O 1
ATOM 2116 N N . THR A 1 272 ? -17.406 2.842 29.766 1 85.62 272 THR A N 1
ATOM 2117 C CA . THR A 1 272 ? -18.094 4.027 29.266 1 85.62 272 THR A CA 1
ATOM 2118 C C . THR A 1 272 ? -18.984 4.633 30.344 1 85.62 272 THR A C 1
ATOM 2120 O O . THR A 1 272 ? -19.266 3.984 31.359 1 85.62 272 THR A O 1
ATOM 2123 N N . ASN A 1 273 ? -19.312 5.867 30.188 1 86.25 273 ASN A N 1
ATOM 2124 C CA . ASN A 1 273 ? -20.281 6.602 31 1 86.25 273 ASN A CA 1
ATOM 2125 C C . ASN A 1 273 ? -19.859 6.652 32.469 1 86.25 273 ASN A C 1
ATOM 2127 O O . ASN A 1 273 ? -20.672 6.402 33.344 1 86.25 273 ASN A O 1
ATOM 2131 N N . LEU A 1 274 ? -18.594 6.875 32.656 1 90 274 LEU A N 1
ATOM 2132 C CA . LEU A 1 274 ? -18.062 6.961 34.031 1 90 274 LEU A CA 1
ATOM 2133 C C . LEU A 1 274 ? -18.312 8.344 34.625 1 90 274 LEU A C 1
ATOM 2135 O O . LEU A 1 274 ? -17.984 9.359 34 1 90 274 LEU A O 1
ATOM 2139 N N . MET A 1 275 ? -18.75 8.375 35.875 1 90.69 275 MET A N 1
ATOM 2140 C CA . MET A 1 275 ? -19.219 9.641 36.438 1 90.69 275 MET A CA 1
ATOM 2141 C C . MET A 1 275 ? -18.422 10.008 37.688 1 90.69 275 MET A C 1
ATOM 2143 O O . MET A 1 275 ? -18.359 11.172 38.062 1 90.69 275 MET A O 1
ATOM 2147 N N . THR A 1 276 ? -17.844 9 38.312 1 92.44 276 THR A N 1
ATOM 2148 C CA . THR A 1 276 ? -17.234 9.266 39.625 1 92.44 276 THR A CA 1
ATOM 2149 C C . THR A 1 276 ? -15.734 8.961 39.594 1 92.44 276 THR A C 1
ATOM 2151 O O . THR A 1 276 ? -15.258 8.242 38.719 1 92.44 276 THR A O 1
ATOM 2154 N N . ARG A 1 277 ? -15.07 9.516 40.562 1 94.62 277 ARG A N 1
ATOM 2155 C CA . ARG A 1 277 ? -13.633 9.289 40.688 1 94.62 277 ARG A CA 1
ATOM 2156 C C . ARG A 1 277 ? -13.32 7.809 40.875 1 94.62 277 ARG A C 1
ATOM 2158 O O . ARG A 1 277 ? -12.406 7.277 40.25 1 94.62 277 ARG A O 1
ATOM 2165 N N . GLU A 1 278 ? -14.031 7.156 41.719 1 92.38 278 GLU A N 1
ATOM 2166 C CA . GLU A 1 278 ? -13.82 5.738 42 1 92.38 278 GLU A CA 1
ATOM 2167 C C . GLU A 1 278 ? -13.961 4.902 40.719 1 92.38 278 GLU A C 1
ATOM 2169 O O . GLU A 1 278 ? -13.148 4.008 40.469 1 92.38 278 GLU A O 1
ATOM 2174 N N . GLU A 1 279 ? -14.969 5.262 39.969 1 89.5 279 GLU A N 1
ATOM 2175 C CA . GLU A 1 279 ? -15.188 4.539 38.719 1 89.5 279 GLU A CA 1
ATOM 2176 C C . GLU A 1 279 ? -14.023 4.73 37.75 1 89.5 279 GLU A C 1
ATOM 2178 O O . GLU A 1 279 ? -13.555 3.766 37.156 1 89.5 279 GLU A O 1
ATOM 2183 N N . VAL A 1 280 ? -13.555 5.906 37.656 1 94.44 280 VAL A N 1
ATOM 2184 C CA . VAL A 1 280 ? -12.523 6.262 36.688 1 94.44 280 VAL A CA 1
ATOM 2185 C C . VAL A 1 280 ? -11.195 5.613 37.062 1 94.44 280 VAL A C 1
ATOM 2187 O O . VAL A 1 280 ? -10.5 5.047 36.219 1 94.44 280 VAL A O 1
ATOM 2190 N N . GLU A 1 281 ? -10.945 5.641 38.312 1 94.38 281 GLU A N 1
ATOM 2191 C CA . GLU A 1 281 ? -9.688 5.07 38.781 1 94.38 281 GLU A CA 1
ATOM 2192 C C . GLU A 1 281 ? -9.695 3.549 38.656 1 94.38 281 GLU A C 1
ATOM 2194 O O . GLU A 1 281 ? -8.68 2.941 38.344 1 94.38 281 GLU A O 1
ATOM 2199 N N . THR A 1 282 ? -10.836 2.943 38.969 1 88.25 282 THR A N 1
ATOM 2200 C CA . THR A 1 282 ? -10.977 1.5 38.812 1 88.25 282 THR A CA 1
ATOM 2201 C C . THR A 1 282 ? -10.836 1.099 37.344 1 88.25 282 THR A C 1
ATOM 2203 O O . THR A 1 282 ? -10.156 0.118 37.031 1 88.25 282 THR A O 1
ATOM 2206 N N . ALA A 1 283 ? -11.516 1.843 36.562 1 89.62 283 ALA A N 1
ATOM 2207 C CA . ALA A 1 283 ? -11.453 1.576 35.125 1 89.62 283 ALA A CA 1
ATOM 2208 C C . ALA A 1 283 ? -10.023 1.669 34.625 1 89.62 283 ALA A C 1
ATOM 2210 O O . ALA A 1 283 ? -9.594 0.86 33.781 1 89.62 283 ALA A O 1
ATOM 2211 N N . TYR A 1 284 ? -9.305 2.697 35.062 1 93.06 284 TYR A N 1
ATOM 2212 C CA . TYR A 1 284 ? -7.906 2.842 34.688 1 93.06 284 TYR A CA 1
ATOM 2213 C C . TYR A 1 284 ? -7.113 1.591 35.031 1 93.06 284 TYR A C 1
ATOM 2215 O O . TYR A 1 284 ? -6.301 1.116 34.25 1 93.06 284 TYR A O 1
ATOM 2223 N N . GLY A 1 285 ? -7.32 1.066 36.156 1 89.69 285 GLY A N 1
ATOM 2224 C CA . GLY A 1 285 ? -6.609 -0.115 36.625 1 89.69 285 GLY A CA 1
ATOM 2225 C C . GLY A 1 285 ? -6.805 -1.319 35.719 1 89.69 285 GLY A C 1
ATOM 2226 O O . GLY A 1 285 ? -5.867 -2.082 35.469 1 89.69 285 GLY A O 1
ATOM 2227 N N . VAL A 1 286 ? -7.906 -1.473 35.219 1 84.69 286 VAL A N 1
ATOM 2228 C CA . VAL A 1 286 ? -8.203 -2.605 34.375 1 84.69 286 VAL A CA 1
ATOM 2229 C C . VAL A 1 286 ? -7.676 -2.33 32.969 1 84.69 286 VAL A C 1
ATOM 2231 O O . VAL A 1 286 ? -7.113 -3.219 32.312 1 84.69 286 VAL A O 1
ATOM 2234 N N . ALA A 1 287 ? -7.859 -1.143 32.5 1 87.56 287 ALA A N 1
ATOM 2235 C CA . ALA A 1 287 ? -7.496 -0.774 31.141 1 87.56 287 ALA A CA 1
ATOM 2236 C C . ALA A 1 287 ? -5.992 -0.884 30.922 1 87.56 287 ALA A C 1
ATOM 2238 O O . ALA A 1 287 ? -5.543 -1.289 29.844 1 87.56 287 ALA A O 1
ATOM 2239 N N . ILE A 1 288 ? -5.234 -0.531 31.875 1 88.94 288 ILE A N 1
ATOM 2240 C CA . ILE A 1 288 ? -3.783 -0.493 31.734 1 88.94 288 ILE A CA 1
ATOM 2241 C C . ILE A 1 288 ? -3.244 -1.911 31.562 1 88.94 288 ILE A C 1
ATOM 2243 O O . ILE A 1 288 ? -2.191 -2.109 30.953 1 88.94 288 ILE A O 1
ATOM 2247 N N . ASP A 1 289 ? -3.957 -2.898 32.062 1 83.5 289 ASP A N 1
ATOM 2248 C CA . ASP A 1 289 ? -3.555 -4.297 31.953 1 83.5 289 ASP A CA 1
ATOM 2249 C C . ASP A 1 289 ? -3.826 -4.828 30.547 1 83.5 289 ASP A C 1
ATOM 2251 O O . ASP A 1 289 ? -3.256 -5.84 30.141 1 83.5 289 ASP A O 1
ATOM 2255 N N . GLU A 1 290 ? -4.641 -4.145 29.953 1 81 290 GLU A N 1
ATOM 2256 C CA . GLU A 1 290 ? -5.062 -4.613 28.625 1 81 290 GLU A CA 1
ATOM 2257 C C . GLU A 1 290 ? -4.223 -3.982 27.531 1 81 290 GLU A C 1
ATOM 2259 O O . GLU A 1 290 ? -4.305 -4.398 26.359 1 81 290 GLU A O 1
ATOM 2264 N N . GLY A 1 291 ? -3.404 -2.982 27.906 1 78.75 291 GLY A N 1
ATOM 2265 C CA . GLY A 1 291 ? -2.607 -2.305 26.891 1 78.75 291 GLY A CA 1
ATOM 2266 C C . GLY A 1 291 ? -1.41 -1.573 27.469 1 78.75 291 GLY A C 1
ATOM 2267 O O . GLY A 1 291 ? -1.113 -1.698 28.656 1 78.75 291 GLY A O 1
ATOM 2268 N N . ASN A 1 292 ? -0.699 -0.83 26.578 1 79.81 292 ASN A N 1
ATOM 2269 C CA . ASN A 1 292 ? 0.539 -0.156 26.969 1 79.81 292 ASN A CA 1
ATOM 2270 C C . ASN A 1 292 ? 0.276 1.262 27.469 1 79.81 292 ASN A C 1
ATOM 2272 O O . ASN A 1 292 ? 1.212 1.99 27.797 1 79.81 292 ASN A O 1
ATOM 2276 N N . GLY A 1 293 ? -1.021 1.635 27.547 1 88.06 293 GLY A N 1
ATOM 2277 C CA . GLY A 1 293 ? -1.438 2.959 27.969 1 88.06 293 GLY A CA 1
ATOM 2278 C C . GLY A 1 293 ? -2.943 3.111 28.062 1 88.06 293 GLY A C 1
ATOM 2279 O O . GLY A 1 293 ? -3.689 2.215 27.656 1 88.06 293 GLY A O 1
ATOM 2280 N N . VAL A 1 294 ? -3.324 4.227 28.703 1 92.81 294 VAL A N 1
ATOM 2281 C CA . VAL A 1 294 ? -4.754 4.426 28.922 1 92.81 294 VAL A CA 1
ATOM 2282 C C . VAL A 1 294 ? -5.164 5.809 28.422 1 92.81 294 VAL A C 1
ATOM 2284 O O . VAL A 1 294 ? -4.406 6.773 28.547 1 92.81 294 VAL A O 1
ATOM 2287 N N . ILE A 1 295 ? -6.375 5.914 27.844 1 92.5 295 ILE A N 1
ATOM 2288 C CA . ILE A 1 295 ? -6.949 7.164 27.359 1 92.5 295 ILE A CA 1
ATOM 2289 C C . ILE A 1 295 ? -8.25 7.457 28.109 1 92.5 295 ILE A C 1
ATOM 2291 O O . ILE A 1 295 ? -9.031 6.547 28.375 1 92.5 295 ILE A O 1
ATOM 2295 N N . VAL A 1 296 ? -8.445 8.688 28.469 1 94.56 296 VAL A N 1
ATOM 2296 C CA . VAL A 1 296 ? -9.711 9.188 29 1 94.56 296 VAL A CA 1
ATOM 2297 C C . VAL A 1 296 ? -10.344 10.148 28 1 94.56 296 VAL A C 1
ATOM 2299 O O . VAL A 1 296 ? -9.688 11.07 27.5 1 94.56 296 VAL A O 1
ATOM 2302 N N . GLU A 1 297 ? -11.617 9.906 27.656 1 94.12 297 GLU A N 1
ATOM 2303 C CA . GLU A 1 297 ? -12.289 10.75 26.672 1 94.12 297 GLU A CA 1
ATOM 2304 C C . GLU A 1 297 ? -13.727 11.055 27.094 1 94.12 297 GLU A C 1
ATOM 2306 O O . GLU A 1 297 ? -14.273 10.383 27.969 1 94.12 297 GLU A O 1
ATOM 2311 N N . ARG A 1 298 ? -14.281 12.023 26.469 1 93.38 298 ARG A N 1
ATOM 2312 C CA . ARG A 1 298 ? -15.672 12.383 26.703 1 93.38 298 ARG A CA 1
ATOM 2313 C C . ARG A 1 298 ? -16.609 11.258 26.266 1 93.38 298 ARG A C 1
ATOM 2315 O O . ARG A 1 298 ? -16.406 10.648 25.219 1 93.38 298 ARG A O 1
ATOM 2322 N N . PHE A 1 299 ? -17.578 11.008 27.125 1 91.56 299 PHE A N 1
ATOM 2323 C CA . PHE A 1 299 ? -18.594 10.047 26.766 1 91.56 299 PHE A CA 1
ATOM 2324 C C . PHE A 1 299 ? -19.547 10.641 25.734 1 91.56 299 PHE A C 1
ATOM 2326 O O . PHE A 1 299 ? -20.094 11.727 25.922 1 91.56 299 PHE A O 1
ATOM 2333 N N . ILE A 1 300 ? -19.75 9.953 24.594 1 91 300 ILE A N 1
ATOM 2334 C CA . ILE A 1 300 ? -20.703 10.359 23.562 1 91 300 ILE A CA 1
ATOM 2335 C C . ILE A 1 300 ? -21.969 9.523 23.656 1 91 300 ILE A C 1
ATOM 2337 O O . ILE A 1 300 ? -21.922 8.297 23.547 1 91 300 ILE A O 1
ATOM 2341 N N . PRO A 1 301 ? -23.078 10.156 23.859 1 88.25 301 PRO A N 1
ATOM 2342 C CA . PRO A 1 301 ? -24.328 9.398 23.938 1 88.25 301 PRO A CA 1
ATOM 2343 C C . PRO A 1 301 ? -24.781 8.875 22.578 1 88.25 301 PRO A C 1
ATOM 2345 O O . PRO A 1 301 ? -24.531 9.516 21.547 1 88.25 301 PRO A O 1
ATOM 2348 N N . GLY A 1 302 ? -25.5 7.789 22.609 1 89.25 302 GLY A N 1
ATOM 2349 C CA . GLY A 1 302 ? -26.078 7.219 21.406 1 89.25 302 GLY A CA 1
ATOM 2350 C C . GLY A 1 302 ? -25.641 5.785 21.156 1 89.25 302 GLY A C 1
ATOM 2351 O O . GLY A 1 302 ? -25.234 5.09 22.094 1 89.25 302 GLY A O 1
ATOM 2352 N N . ASN A 1 303 ? -25.875 5.363 19.875 1 88.94 303 ASN A N 1
ATOM 2353 C CA . ASN A 1 303 ? -25.547 3.99 19.5 1 88.94 303 ASN A CA 1
ATOM 2354 C C . ASN A 1 303 ? -24.219 3.91 18.75 1 88.94 303 ASN A C 1
ATOM 2356 O O . ASN A 1 303 ? -23.828 4.863 18.078 1 88.94 303 ASN A O 1
ATOM 2360 N N . GLU A 1 304 ? -23.625 2.77 18.938 1 90.56 304 GLU A N 1
ATOM 2361 C CA . GLU A 1 304 ? -22.422 2.494 18.156 1 90.56 304 GLU A CA 1
ATOM 2362 C C . GLU A 1 304 ? -22.781 2.121 16.719 1 90.56 304 GLU A C 1
ATOM 2364 O O . GLU A 1 304 ? -23.766 1.415 16.469 1 90.56 304 GLU A O 1
ATOM 2369 N N . HIS A 1 305 ? -22.031 2.664 15.836 1 94.88 305 HIS A N 1
ATOM 2370 C CA . HIS A 1 305 ? -22.172 2.342 14.422 1 94.88 305 HIS A CA 1
ATOM 2371 C C . HIS A 1 305 ? -20.828 1.91 13.82 1 94.88 305 HIS A C 1
ATOM 2373 O O . HIS A 1 305 ? -19.781 2.436 14.195 1 94.88 305 HIS A O 1
ATOM 2379 N N . ARG A 1 306 ? -20.859 0.914 13.008 1 95.75 306 ARG A N 1
ATOM 2380 C CA . ARG A 1 306 ? -19.719 0.522 12.188 1 95.75 306 ARG A CA 1
ATOM 2381 C C . ARG A 1 306 ? -19.953 0.871 10.719 1 95.75 306 ARG A C 1
ATOM 2383 O O . ARG A 1 306 ? -20.875 0.333 10.094 1 95.75 306 ARG A O 1
ATOM 2390 N N . LEU A 1 307 ? -19.156 1.808 10.242 1 98.19 307 LEU A N 1
ATOM 2391 C CA . LEU A 1 307 ? -19.219 2.188 8.836 1 98.19 307 LEU A CA 1
ATOM 2392 C C . LEU A 1 307 ? -18.062 1.593 8.047 1 98.19 307 LEU A C 1
ATOM 2394 O O . LEU A 1 307 ? -16.906 1.699 8.469 1 98.19 307 LEU A O 1
ATOM 2398 N N . LEU A 1 308 ? -18.359 0.94 6.926 1 98.5 308 LEU A N 1
ATOM 2399 C CA . LEU A 1 308 ? -17.344 0.348 6.074 1 98.5 308 LEU A CA 1
ATOM 2400 C C . LEU A 1 308 ? -17.031 1.258 4.891 1 98.5 308 LEU A C 1
ATOM 2402 O O . LEU A 1 308 ? -17.922 1.589 4.102 1 98.5 308 LEU A O 1
ATOM 2406 N N . VAL A 1 309 ? -15.797 1.704 4.836 1 98.5 309 VAL A N 1
ATOM 2407 C CA . VAL A 1 309 ? -15.312 2.518 3.727 1 98.5 309 VAL A CA 1
ATOM 2408 C C . VAL A 1 309 ? -14.398 1.682 2.834 1 98.5 309 VAL A C 1
ATOM 2410 O O . VAL A 1 309 ? -13.461 1.042 3.32 1 98.5 309 VAL A O 1
ATOM 2413 N N . VAL A 1 310 ? -14.656 1.607 1.523 1 98.31 310 VAL A N 1
ATOM 2414 C CA . VAL A 1 310 ? -13.836 0.92 0.531 1 98.31 310 VAL A CA 1
ATOM 2415 C C . VAL A 1 310 ? -13.484 1.878 -0.605 1 98.31 310 VAL A C 1
ATOM 2417 O O . VAL A 1 310 ? -14.375 2.449 -1.239 1 98.31 310 VAL A O 1
ATOM 2420 N N . GLY A 1 311 ? -12.242 2.057 -0.888 1 95.88 311 GLY A N 1
ATOM 2421 C CA . GLY A 1 311 ? -11.812 2.943 -1.96 1 95.88 311 GLY A CA 1
ATOM 2422 C C . GLY A 1 311 ? -12.273 4.375 -1.767 1 95.88 311 GLY A C 1
ATOM 2423 O O . GLY A 1 311 ? -12.672 5.043 -2.725 1 95.88 311 GLY A O 1
ATOM 2424 N N . GLY A 1 312 ? -12.43 4.777 -0.489 1 95.38 312 GLY A N 1
ATOM 2425 C CA . GLY A 1 312 ? -12.781 6.156 -0.198 1 95.38 312 GLY A CA 1
ATOM 2426 C C . GLY A 1 312 ? -14.281 6.406 -0.203 1 95.38 312 GLY A C 1
ATOM 2427 O O . GLY A 1 312 ? -14.727 7.551 -0.111 1 95.38 312 GLY A O 1
ATOM 2428 N N . ARG A 1 313 ? -15.047 5.348 -0.25 1 96.56 313 ARG A N 1
ATOM 2429 C CA . ARG A 1 313 ? -16.5 5.5 -0.287 1 96.56 313 ARG A CA 1
ATOM 2430 C C . ARG A 1 313 ? -17.156 4.629 0.772 1 96.56 313 ARG A C 1
ATOM 2432 O O . ARG A 1 313 ? -16.734 3.5 1.016 1 96.56 313 ARG A O 1
ATOM 2439 N N . LEU A 1 314 ? -18.172 5.188 1.363 1 98.19 314 LEU A N 1
ATOM 2440 C CA . LEU A 1 314 ? -18.984 4.395 2.285 1 98.19 314 LEU A CA 1
ATOM 2441 C C . LEU A 1 314 ? -19.781 3.336 1.533 1 98.19 314 LEU A C 1
ATOM 2443 O O . LEU A 1 314 ? -20.547 3.66 0.614 1 98.19 314 LEU A O 1
ATOM 2447 N N . VAL A 1 315 ? -19.672 2.066 1.903 1 98.25 315 VAL A N 1
ATOM 2448 C CA . VAL A 1 315 ? -20.328 1.011 1.146 1 98.25 315 VAL A CA 1
ATOM 2449 C C . VAL A 1 315 ? -21.375 0.324 2.023 1 98.25 315 VAL A C 1
ATOM 2451 O O . VAL A 1 315 ? -22.328 -0.275 1.516 1 98.25 315 VAL A O 1
ATOM 2454 N N . ALA A 1 316 ? -21.203 0.388 3.355 1 98.5 316 ALA A N 1
ATOM 2455 C CA . ALA A 1 316 ? -22.156 -0.245 4.273 1 98.5 316 ALA A CA 1
ATOM 2456 C C . ALA A 1 316 ? -22.031 0.35 5.676 1 98.5 316 ALA A C 1
ATOM 2458 O O . ALA A 1 316 ? -21 0.915 6.031 1 98.5 316 ALA A O 1
ATOM 2459 N N . ALA A 1 317 ? -23.109 0.279 6.434 1 98.06 317 ALA A N 1
ATOM 2460 C CA . ALA A 1 317 ? -23.156 0.735 7.82 1 98.06 317 ALA A CA 1
ATOM 2461 C C . ALA A 1 317 ? -24.047 -0.159 8.664 1 98.06 317 ALA A C 1
ATOM 2463 O O . ALA A 1 317 ? -25.125 -0.581 8.219 1 98.06 317 ALA A O 1
ATOM 2464 N N . ALA A 1 318 ? -23.578 -0.484 9.82 1 96 318 ALA A N 1
ATOM 2465 C CA . ALA A 1 318 ? -24.344 -1.299 10.766 1 96 318 ALA A CA 1
ATOM 2466 C C . ALA A 1 318 ? -24.438 -0.61 12.125 1 96 318 ALA A C 1
ATOM 2468 O O . ALA A 1 318 ? -23.484 0.044 12.562 1 96 318 ALA A O 1
ATOM 2469 N N . MET A 1 319 ? -25.547 -0.762 12.766 1 93.94 319 MET A N 1
ATOM 2470 C CA . MET A 1 319 ? -25.797 -0.172 14.078 1 93.94 319 MET A CA 1
ATOM 2471 C C . MET A 1 319 ? -25.875 -1.248 15.156 1 93.94 319 MET A C 1
ATOM 2473 O O . MET A 1 319 ? -26.344 -2.357 14.906 1 93.94 319 MET A O 1
ATOM 2477 N N . GLY A 1 320 ? -25.312 -0.846 16.297 1 87.88 320 GLY A N 1
ATOM 2478 C CA . GLY A 1 320 ? -25.438 -1.726 17.438 1 87.88 320 GLY A CA 1
ATOM 2479 C C . GLY A 1 320 ? -26.688 -1.483 18.25 1 87.88 320 GLY A C 1
ATOM 2480 O O . GLY A 1 320 ? -27.344 -0.442 18.109 1 87.88 320 GLY A O 1
ATOM 2481 N N . GLU A 1 321 ? -27.109 -2.557 18.891 1 77.56 321 GLU A N 1
ATOM 2482 C CA . GLU A 1 321 ? -28.25 -2.418 19.781 1 77.56 321 GLU A CA 1
ATOM 2483 C C . GLU A 1 321 ? -27.859 -2.709 21.219 1 77.56 321 GLU A C 1
ATOM 2485 O O . GLU A 1 321 ? -26.906 -3.436 21.484 1 77.56 321 GLU A O 1
ATOM 2490 N N . THR A 1 322 ? -28.578 -2.096 22.062 1 77.88 322 THR A N 1
ATOM 2491 C CA . THR A 1 322 ? -28.406 -2.365 23.484 1 77.88 322 THR A CA 1
ATOM 2492 C C . THR A 1 322 ? -29 -3.719 23.859 1 77.88 322 THR A C 1
ATOM 2494 O O . THR A 1 322 ? -29.938 -4.184 23.203 1 77.88 322 THR A O 1
ATOM 2497 N N . ALA A 1 323 ? -28.281 -4.398 24.688 1 82.62 323 ALA A N 1
ATOM 2498 C CA . ALA A 1 323 ? -28.828 -5.641 25.219 1 82.62 323 ALA A CA 1
ATOM 2499 C C . ALA A 1 323 ? -29.438 -5.418 26.594 1 82.62 323 ALA A C 1
ATOM 2501 O O . ALA A 1 323 ? -28.781 -4.898 27.5 1 82.62 323 ALA A O 1
ATOM 2502 N N . SER A 1 324 ? -30.703 -5.691 26.672 1 88.56 324 SER A N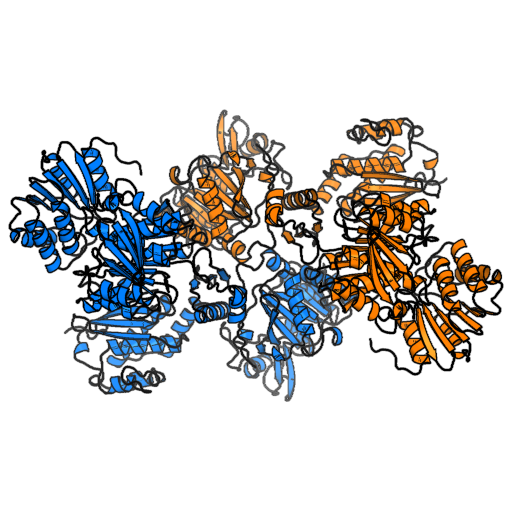 1
ATOM 2503 C CA . SER A 1 324 ? -31.391 -5.566 27.953 1 88.56 324 SER A CA 1
ATOM 2504 C C . SER A 1 324 ? -32.25 -6.793 28.234 1 88.56 324 SER A C 1
ATOM 2506 O O . SER A 1 324 ? -32.625 -7.531 27.312 1 88.56 324 SER A O 1
ATOM 2508 N N . VAL A 1 325 ? -32.438 -7.062 29.453 1 92.88 325 VAL A N 1
ATOM 2509 C CA . VAL A 1 325 ? -33.344 -8.109 29.875 1 92.88 325 VAL A CA 1
ATOM 2510 C C . VAL A 1 325 ? -34.5 -7.504 30.688 1 92.88 325 VAL A C 1
ATOM 2512 O O . VAL A 1 325 ? -34.375 -6.406 31.219 1 92.88 325 VAL A O 1
ATOM 2515 N N . VAL A 1 326 ? -35.625 -8.18 30.609 1 94.19 326 VAL A N 1
ATOM 2516 C CA . VAL A 1 326 ? -36.781 -7.75 31.391 1 94.19 326 VAL A CA 1
ATOM 2517 C C . VAL A 1 326 ? -37.031 -8.734 32.531 1 94.19 326 VAL A C 1
ATOM 2519 O O . VAL A 1 326 ? -37.094 -9.945 32.312 1 94.19 326 VAL A O 1
ATOM 2522 N N . GLY A 1 327 ? -37.125 -8.156 33.688 1 94.12 327 GLY A N 1
ATOM 2523 C CA . GLY A 1 327 ? -37.312 -8.984 34.875 1 94.12 327 GLY A CA 1
ATOM 2524 C C . GLY A 1 327 ? -38.656 -9.734 34.844 1 94.12 327 GLY A C 1
ATOM 2525 O O . GLY A 1 327 ? -39.656 -9.195 34.406 1 94.12 327 GLY A O 1
ATOM 2526 N N . ASP A 1 328 ? -38.562 -10.977 35.281 1 93.81 328 ASP A N 1
ATOM 2527 C CA . ASP A 1 328 ? -39.781 -11.781 35.406 1 93.81 328 ASP A CA 1
ATOM 2528 C C . ASP A 1 328 ? -40.156 -12.047 36.875 1 93.81 328 ASP A C 1
ATOM 2530 O O . ASP A 1 328 ? -41.094 -12.781 37.156 1 93.81 328 ASP A O 1
ATOM 2534 N N . GLY A 1 329 ? -39.375 -11.539 37.75 1 92.75 329 GLY A N 1
ATOM 2535 C CA . GLY A 1 329 ? -39.625 -11.656 39.156 1 92.75 329 GLY A CA 1
ATOM 2536 C C . GLY A 1 329 ? -39.125 -12.961 39.75 1 92.75 329 GLY A C 1
ATOM 2537 O O . GLY A 1 329 ? -39.219 -13.18 40.969 1 92.75 329 GLY A O 1
ATOM 2538 N N . LYS A 1 330 ? -38.625 -13.859 39 1 94.94 330 LYS A N 1
ATOM 2539 C CA . LYS A 1 330 ? -38.219 -15.18 39.469 1 94.94 330 LYS A CA 1
ATOM 2540 C C . LYS A 1 330 ? -36.812 -15.516 39.094 1 94.94 330 LYS A C 1
ATOM 2542 O O . LYS A 1 330 ? -36.062 -16.141 39.844 1 94.94 330 LYS A O 1
ATOM 2547 N N . SER A 1 331 ? -36.375 -15.164 37.938 1 95.94 331 SER A N 1
ATOM 2548 C CA . SER A 1 331 ? -35.094 -15.547 37.375 1 95.94 331 SER A CA 1
ATOM 2549 C C . SER A 1 331 ? -34.031 -14.516 37.719 1 95.94 331 SER A C 1
ATOM 2551 O O . SER A 1 331 ? -34.312 -13.32 37.812 1 95.94 331 SER A O 1
ATOM 2553 N N . THR A 1 332 ? -32.781 -15.023 37.875 1 95.88 332 THR A N 1
ATOM 2554 C CA . THR A 1 332 ? -31.656 -14.133 38.062 1 95.88 332 THR A CA 1
ATOM 2555 C C . THR A 1 332 ? -31.297 -13.453 36.75 1 95.88 332 THR A C 1
ATOM 2557 O O . THR A 1 332 ? -31.766 -13.859 35.688 1 95.88 332 THR A O 1
ATOM 2560 N N . ILE A 1 333 ? -30.484 -12.477 36.781 1 95.06 333 ILE A N 1
ATOM 2561 C CA . ILE A 1 333 ? -30.031 -11.773 35.594 1 95.06 333 ILE A CA 1
ATOM 2562 C C . ILE A 1 333 ? -29.281 -12.727 34.688 1 95.06 333 ILE A C 1
ATOM 2564 O O . ILE A 1 333 ? -29.469 -12.711 33.469 1 95.06 333 ILE A O 1
ATOM 2568 N N . ASP A 1 334 ? -28.375 -13.531 35.219 1 94 334 ASP A N 1
ATOM 2569 C CA . ASP A 1 334 ? -27.641 -14.531 34.438 1 94 334 ASP A CA 1
ATOM 2570 C C . ASP A 1 334 ? -28.594 -15.445 33.688 1 94 334 ASP A C 1
ATOM 2572 O O . ASP A 1 334 ? -28.375 -15.75 32.5 1 94 334 ASP A O 1
ATOM 2576 N N . GLU A 1 335 ? -29.609 -15.805 34.375 1 94.12 335 GLU A N 1
ATOM 2577 C CA . GLU A 1 335 ? -30.594 -16.688 33.781 1 94.12 335 GLU A CA 1
ATOM 2578 C C . GLU A 1 335 ? -31.391 -15.945 32.688 1 94.12 335 GLU A C 1
ATOM 2580 O O . GLU A 1 335 ? -31.719 -16.516 31.656 1 94.12 335 GLU A O 1
ATOM 2585 N N . LEU A 1 336 ? -31.734 -14.75 33.031 1 94.38 336 LEU A N 1
ATOM 2586 C CA . LEU A 1 336 ? -32.5 -13.953 32.062 1 94.38 336 LEU A CA 1
ATOM 2587 C C . LEU A 1 336 ? -31.703 -13.711 30.797 1 94.38 336 LEU A C 1
ATOM 2589 O O . LEU A 1 336 ? -32.25 -13.656 29.703 1 94.38 336 LEU A O 1
ATOM 2593 N N . ILE A 1 337 ? -30.422 -13.523 30.859 1 92.94 337 ILE A N 1
ATOM 2594 C CA . ILE A 1 337 ? -29.562 -13.352 29.688 1 92.94 337 ILE A CA 1
ATOM 2595 C C . ILE A 1 337 ? -29.641 -14.586 28.797 1 92.94 337 ILE A C 1
ATOM 2597 O O . ILE A 1 337 ? -29.797 -14.469 27.578 1 92.94 337 ILE A O 1
ATOM 2601 N N . GLU A 1 338 ? -29.578 -15.703 29.406 1 92 338 GLU A N 1
ATOM 2602 C CA . GLU A 1 338 ? -29.672 -16.953 28.656 1 92 338 GLU A CA 1
ATOM 2603 C C . GLU A 1 338 ? -31.047 -17.141 28.047 1 92 338 GLU A C 1
ATOM 2605 O O . GLU A 1 338 ? -31.172 -17.562 26.906 1 92 338 GLU A O 1
ATOM 2610 N N . LEU A 1 339 ? -32.094 -16.766 28.719 1 92.12 339 LEU A N 1
ATOM 2611 C CA . LEU A 1 339 ? -33.469 -17.031 28.344 1 92.12 339 LEU A CA 1
ATOM 2612 C C . LEU A 1 339 ? -33.969 -16 27.328 1 92.12 339 LEU A C 1
ATOM 2614 O O . LEU A 1 339 ? -34.75 -16.328 26.422 1 92.12 339 LEU A O 1
ATOM 2618 N N . GLN A 1 340 ? -33.562 -14.805 27.484 1 91.94 340 GLN A N 1
ATOM 2619 C CA . GLN A 1 340 ? -34.156 -13.734 26.703 1 91.94 340 GLN A CA 1
ATOM 2620 C C . GLN A 1 340 ? -33.219 -13.25 25.609 1 91.94 340 GLN A C 1
ATOM 2622 O O . GLN A 1 340 ? -33.656 -12.742 24.578 1 91.94 340 GLN A O 1
ATOM 2627 N N . ILE A 1 341 ? -31.938 -13.359 25.797 1 89.38 341 ILE A N 1
ATOM 2628 C CA . ILE A 1 341 ? -30.984 -12.82 24.828 1 89.38 341 ILE A CA 1
ATOM 2629 C C . ILE A 1 341 ? -30.312 -13.969 24.078 1 89.38 341 ILE A C 1
ATOM 2631 O O . ILE A 1 341 ? -30.469 -14.086 22.859 1 89.38 341 ILE A O 1
ATOM 2635 N N . ASN A 1 342 ? -29.656 -14.867 24.766 1 89.19 342 ASN A N 1
ATOM 2636 C CA . ASN A 1 342 ? -28.812 -15.891 24.156 1 89.19 342 ASN A CA 1
ATOM 2637 C C . ASN A 1 342 ? -29.656 -17.016 23.562 1 89.19 342 ASN A C 1
ATOM 2639 O O . ASN A 1 342 ? -29.125 -17.922 22.891 1 89.19 342 ASN A O 1
ATOM 2643 N N . SER A 1 343 ? -31.016 -16.969 23.734 1 87.75 343 SER A N 1
ATOM 2644 C CA . SER A 1 343 ? -31.922 -17.938 23.109 1 87.75 343 SER A CA 1
ATOM 2645 C C . SER A 1 343 ? -32.188 -17.578 21.656 1 87.75 343 SER A C 1
ATOM 2647 O O . SER A 1 343 ? -32.688 -18.406 20.891 1 87.75 343 SER A O 1
ATOM 2649 N N . ASP A 1 344 ? -31.797 -16.406 21.281 1 84.62 344 ASP A N 1
ATOM 2650 C CA . ASP A 1 344 ? -31.891 -15.992 19.891 1 84.62 344 ASP A CA 1
ATOM 2651 C C . ASP A 1 344 ? -31 -16.844 19 1 84.62 344 ASP A C 1
ATOM 2653 O O . ASP A 1 344 ? -29.781 -16.922 19.203 1 84.62 344 ASP A O 1
ATOM 2657 N N . PRO A 1 345 ? -31.578 -17.578 18 1 80.62 345 PRO A N 1
ATOM 2658 C CA . PRO A 1 345 ? -30.797 -18.469 17.141 1 80.62 345 PRO A CA 1
ATOM 2659 C C . PRO A 1 345 ? -29.734 -17.734 16.344 1 80.62 345 PRO A C 1
ATOM 2661 O O . PRO A 1 345 ? -28.797 -18.359 15.82 1 80.62 345 PRO A O 1
ATOM 2664 N N . ARG A 1 346 ? -29.828 -16.578 16.219 1 82.81 346 ARG A N 1
ATOM 2665 C CA . ARG A 1 346 ? -28.828 -15.797 15.492 1 82.81 346 ARG A CA 1
ATOM 2666 C C . ARG A 1 346 ? -27.547 -15.648 16.312 1 82.81 346 ARG A C 1
ATOM 2668 O O . ARG A 1 346 ? -26.5 -15.266 15.789 1 82.81 346 ARG A O 1
ATOM 2675 N N . ARG A 1 347 ? -27.672 -15.852 17.562 1 81.81 347 ARG A N 1
ATOM 2676 C CA . ARG A 1 347 ? -26.531 -15.742 18.453 1 81.81 347 ARG A CA 1
ATOM 2677 C C . ARG A 1 347 ? -25.797 -17.078 18.594 1 81.81 347 ARG A C 1
ATOM 2679 O O . ARG A 1 347 ? -26.438 -18.125 18.656 1 81.81 347 ARG A O 1
ATOM 2686 N N . GLY A 1 348 ? -24.484 -17 18.422 1 75.88 348 GLY A N 1
ATOM 2687 C CA . GLY A 1 348 ? -23.672 -18.203 18.562 1 75.88 348 GLY A CA 1
ATOM 2688 C C . GLY A 1 348 ? -22.203 -17.891 18.75 1 75.88 348 GLY A C 1
ATOM 2689 O O . GLY A 1 348 ? -21.812 -16.719 18.875 1 75.88 348 GLY A O 1
ATOM 2690 N N . THR A 1 349 ? -21.422 -18.953 18.875 1 71.06 349 THR A N 1
ATOM 2691 C CA . THR A 1 349 ? -19.984 -18.797 19.172 1 71.06 349 THR A CA 1
ATOM 2692 C C . THR A 1 349 ? -19.156 -18.953 17.891 1 71.06 349 THR A C 1
ATOM 2694 O O . THR A 1 349 ? -17.969 -18.656 17.891 1 71.06 349 THR A O 1
ATOM 2697 N N . THR A 1 350 ? -19.875 -19.344 16.906 1 66.88 350 THR A N 1
ATOM 2698 C CA . THR A 1 350 ? -19.125 -19.594 15.68 1 66.88 350 THR A CA 1
ATOM 2699 C C . THR A 1 350 ? -19.109 -18.344 14.797 1 66.88 350 THR A C 1
ATOM 2701 O O . THR A 1 350 ? -19.875 -17.406 15.023 1 66.88 350 THR A O 1
ATOM 2704 N N . GLU A 1 351 ? -18.25 -18.297 13.805 1 64.31 351 GLU A N 1
ATOM 2705 C CA . GLU A 1 351 ? -18.016 -17.141 12.945 1 64.31 351 GLU A CA 1
ATOM 2706 C C . GLU A 1 351 ? -19.203 -16.922 12 1 64.31 351 GLU A C 1
ATOM 2708 O O . GLU A 1 351 ? -19.344 -15.836 11.43 1 64.31 351 GLU A O 1
ATOM 2713 N N . ASP A 1 352 ? -20.031 -17.859 11.984 1 65.31 352 ASP A N 1
ATOM 2714 C CA . ASP A 1 352 ? -21.141 -17.75 11.031 1 65.31 352 ASP A CA 1
ATOM 2715 C C . ASP A 1 352 ? -22.359 -17.094 11.68 1 65.31 352 ASP A C 1
ATOM 2717 O O . ASP A 1 352 ? -23.312 -16.719 10.984 1 65.31 352 ASP A O 1
ATOM 2721 N N . HIS A 1 353 ? -22.281 -16.859 12.992 1 73.94 353 HIS A N 1
ATOM 2722 C CA . HIS A 1 353 ? -23.406 -16.219 13.664 1 73.94 353 HIS A CA 1
ATOM 2723 C C . HIS A 1 353 ? -23.281 -14.695 13.609 1 73.94 353 HIS A C 1
ATOM 2725 O O . HIS A 1 353 ? -22.25 -14.141 14.008 1 73.94 353 HIS A O 1
ATOM 2731 N N . PRO A 1 354 ? -24.281 -14.094 13.188 1 71.75 354 PRO A N 1
ATOM 2732 C CA . PRO A 1 354 ? -24.203 -12.633 13.094 1 71.75 354 PRO A CA 1
ATOM 2733 C C . PRO A 1 354 ? -24.078 -11.961 14.461 1 71.75 354 PRO A C 1
ATOM 2735 O O . PRO A 1 354 ? -23.625 -10.82 14.547 1 71.75 354 PRO A O 1
ATOM 2738 N N . LEU A 1 355 ? -24.594 -12.68 15.516 1 79.06 355 LEU A N 1
ATOM 2739 C CA . LEU A 1 355 ? -24.562 -12.109 16.859 1 79.06 355 LEU A CA 1
ATOM 2740 C C . LEU A 1 355 ? -23.766 -13 17.812 1 79.06 355 LEU A C 1
ATOM 2742 O O . LEU A 1 355 ? -23.844 -14.227 17.734 1 79.06 355 LEU A O 1
ATOM 2746 N N . ASN A 1 356 ? -22.969 -12.32 18.625 1 77.44 356 ASN A N 1
ATOM 2747 C CA . ASN A 1 356 ? -22.266 -13.055 19.656 1 77.44 356 ASN A CA 1
ATOM 2748 C C . ASN A 1 356 ? -23.141 -13.281 20.891 1 77.44 356 ASN A C 1
ATOM 2750 O O . ASN A 1 356 ? -24.047 -12.5 21.156 1 77.44 356 ASN A O 1
ATOM 2754 N N . ARG A 1 357 ? -22.781 -14.266 21.562 1 82.5 357 ARG A N 1
ATOM 2755 C CA . ARG A 1 357 ? -23.453 -14.484 22.844 1 82.5 357 ARG A CA 1
ATOM 2756 C C . ARG A 1 357 ? -23.078 -13.391 23.844 1 82.5 357 ARG A C 1
ATOM 2758 O O . ARG A 1 357 ? -21.953 -12.875 23.828 1 82.5 357 ARG A O 1
ATOM 2765 N N . VAL A 1 358 ? -24.062 -13.016 24.609 1 82.62 358 VAL A N 1
ATOM 2766 C CA . VAL A 1 358 ? -23.828 -11.984 25.609 1 82.62 358 VAL A CA 1
ATOM 2767 C C . VAL A 1 358 ? -23.344 -12.625 26.906 1 82.62 358 VAL A C 1
ATOM 2769 O O . VAL A 1 358 ? -23.922 -13.602 27.375 1 82.62 358 VAL A O 1
ATOM 2772 N N . ARG A 1 359 ? -22.156 -12.156 27.297 1 81.25 359 ARG A N 1
ATOM 2773 C CA . ARG A 1 359 ? -21.594 -12.602 28.562 1 81.25 359 ARG A CA 1
ATOM 2774 C C . ARG A 1 359 ? -21.359 -11.43 29.5 1 81.25 359 ARG A C 1
ATOM 2776 O O . ARG A 1 359 ? -21.234 -10.281 29.062 1 81.25 359 ARG A O 1
ATOM 2783 N N . LEU A 1 360 ? -21.391 -11.727 30.766 1 84.75 360 LEU A N 1
ATOM 2784 C CA . LEU A 1 360 ? -21.156 -10.68 31.75 1 84.75 360 LEU A CA 1
ATOM 2785 C C . LEU A 1 360 ? -19.656 -10.438 31.922 1 84.75 360 LEU A C 1
ATOM 2787 O O . LEU A 1 360 ? -19.031 -11.016 32.844 1 84.75 360 LEU A O 1
ATOM 2791 N N . ASP A 1 361 ? -19.109 -9.594 31.125 1 77.75 361 ASP A N 1
ATOM 2792 C CA . ASP A 1 361 ? -17.703 -9.203 31.297 1 77.75 361 ASP A CA 1
ATOM 2793 C C . ASP A 1 361 ? -17.562 -8.086 32.312 1 77.75 361 ASP A C 1
ATOM 2795 O O . ASP A 1 361 ? -18.516 -7.758 33.031 1 77.75 361 ASP A O 1
ATOM 2799 N N . SER A 1 362 ? -16.375 -7.594 32.469 1 74.75 362 SER A N 1
ATOM 2800 C CA . SER A 1 362 ? -16.109 -6.594 33.5 1 74.75 362 SER A CA 1
ATOM 2801 C C . SER A 1 362 ? -16.938 -5.336 33.281 1 74.75 362 SER A C 1
ATOM 2803 O O . SER A 1 362 ? -17.422 -4.723 34.25 1 74.75 362 SER A O 1
ATOM 2805 N N . ALA A 1 363 ? -17.094 -4.996 32.031 1 74.12 363 ALA A N 1
ATOM 2806 C CA . ALA A 1 363 ? -17.891 -3.809 31.719 1 74.12 363 ALA A CA 1
ATOM 2807 C C . ALA A 1 363 ? -19.359 -4.02 32.062 1 74.12 363 ALA A C 1
ATOM 2809 O O . ALA A 1 363 ? -20.016 -3.121 32.594 1 74.12 363 ALA A O 1
ATOM 2810 N N . ALA A 1 364 ? -19.875 -5.16 31.734 1 81.25 364 ALA A N 1
ATOM 2811 C CA . ALA A 1 364 ? -21.266 -5.484 32.031 1 81.25 364 ALA A CA 1
ATOM 2812 C C . ALA A 1 364 ? -21.516 -5.547 33.531 1 81.25 364 ALA A C 1
ATOM 2814 O O . ALA A 1 364 ? -22.562 -5.121 34 1 81.25 364 ALA A O 1
ATOM 2815 N N . ARG A 1 365 ? -20.578 -6.082 34.188 1 83.88 365 ARG A N 1
ATOM 2816 C CA . ARG A 1 365 ? -20.703 -6.176 35.656 1 83.88 365 ARG A CA 1
ATOM 2817 C C . ARG A 1 365 ? -20.734 -4.793 36.281 1 83.88 365 ARG A C 1
ATOM 2819 O O . ARG A 1 365 ? -21.453 -4.57 37.281 1 83.88 365 ARG A O 1
ATOM 2826 N N . LEU A 1 366 ? -19.906 -3.977 35.75 1 77.19 366 LEU A N 1
ATOM 2827 C CA . LEU A 1 366 ? -19.906 -2.604 36.25 1 77.19 366 LEU A CA 1
ATOM 2828 C C . LEU A 1 366 ? -21.25 -1.927 35.969 1 77.19 366 LEU A C 1
ATOM 2830 O O . LEU A 1 366 ? -21.75 -1.16 36.781 1 77.19 366 LEU A O 1
ATOM 2834 N N . GLU A 1 367 ? -21.766 -2.146 34.781 1 80.19 367 GLU A N 1
ATOM 2835 C CA . GLU A 1 367 ? -23.078 -1.604 34.406 1 80.19 367 GLU A CA 1
ATOM 2836 C C . GLU A 1 367 ? -24.156 -2.105 35.375 1 80.19 367 GLU A C 1
ATOM 2838 O O . GLU A 1 367 ? -25.047 -1.342 35.75 1 80.19 367 GLU A O 1
ATOM 2843 N N . LEU A 1 368 ? -24.156 -3.322 35.719 1 87.25 368 LEU A N 1
ATOM 2844 C CA . LEU A 1 368 ? -25.109 -3.902 36.656 1 87.25 368 LEU A CA 1
ATOM 2845 C C . LEU A 1 368 ? -24.969 -3.27 38.031 1 87.25 368 LEU A C 1
ATOM 2847 O O . LEU A 1 368 ? -25.984 -2.957 38.656 1 87.25 368 LEU A O 1
ATOM 2851 N N . LYS A 1 369 ? -23.75 -3.148 38.344 1 83.25 369 LYS A N 1
ATOM 2852 C CA . LYS A 1 369 ? -23.5 -2.537 39.656 1 83.25 369 LYS A CA 1
ATOM 2853 C C . LYS A 1 369 ? -24.094 -1.135 39.719 1 83.25 369 LYS A C 1
ATOM 2855 O O . LYS A 1 369 ? -24.656 -0.743 40.75 1 83.25 369 LYS A O 1
ATOM 2860 N N . ARG A 1 370 ? -24.047 -0.426 38.719 1 81.06 370 ARG A N 1
ATOM 2861 C CA . ARG A 1 370 ? -24.594 0.922 38.625 1 81.06 370 ARG A CA 1
ATOM 2862 C C . ARG A 1 370 ? -26.109 0.907 38.812 1 81.06 370 ARG A C 1
ATOM 2864 O O . ARG A 1 370 ? -26.688 1.866 39.344 1 81.06 370 ARG A O 1
ATOM 2871 N N . GLN A 1 371 ? -26.609 -0.13 38.344 1 86.69 371 GLN A N 1
ATOM 2872 C CA . GLN A 1 371 ? -28.062 -0.27 38.438 1 86.69 371 GLN A CA 1
ATOM 2873 C C . GLN A 1 371 ? -28.484 -0.921 39.75 1 86.69 371 GLN A C 1
ATOM 2875 O O . GLN A 1 371 ? -29.656 -1.249 39.938 1 86.69 371 GLN A O 1
ATOM 2880 N N . GLY A 1 372 ? -27.484 -1.107 40.594 1 86.38 372 GLY A N 1
ATOM 2881 C CA . GLY A 1 372 ? -27.734 -1.688 41.906 1 86.38 372 GLY A CA 1
ATOM 2882 C C . GLY A 1 372 ? -27.984 -3.184 41.844 1 86.38 372 GLY A C 1
ATOM 2883 O O . GLY A 1 372 ? -28.672 -3.732 42.719 1 86.38 372 GLY A O 1
ATOM 2884 N N . MET A 1 373 ? -27.5 -3.771 40.812 1 92.88 373 MET A N 1
ATOM 2885 C CA . MET A 1 373 ? -27.766 -5.195 40.625 1 92.88 373 MET A CA 1
ATOM 2886 C C . MET A 1 373 ? -26.469 -5.953 40.344 1 92.88 373 MET A C 1
ATOM 2888 O O . MET A 1 373 ? -25.406 -5.348 40.188 1 92.88 373 MET A O 1
ATOM 2892 N N . ASN A 1 374 ? -26.484 -7.219 40.438 1 91.94 374 ASN A N 1
ATOM 2893 C CA . ASN A 1 374 ? -25.406 -8.117 40.031 1 91.94 374 ASN A CA 1
ATOM 2894 C C . ASN A 1 374 ? -25.953 -9.328 39.25 1 91.94 374 ASN A C 1
ATOM 2896 O O . ASN A 1 374 ? -27.156 -9.398 38.969 1 91.94 374 ASN A O 1
ATOM 2900 N N . ALA A 1 375 ? -25.078 -10.258 38.938 1 92 375 ALA A N 1
ATOM 2901 C CA . ALA A 1 375 ? -25.438 -11.383 38.062 1 92 375 ALA A CA 1
ATOM 2902 C C . ALA A 1 375 ? -26.5 -12.258 38.719 1 92 375 ALA A C 1
ATOM 2904 O O . ALA A 1 375 ? -27.328 -12.859 38.031 1 92 375 ALA A O 1
ATOM 2905 N N . SER A 1 376 ? -26.562 -12.258 40.062 1 93.44 376 SER A N 1
ATOM 2906 C CA . SER A 1 376 ? -27.453 -13.141 40.812 1 93.44 376 SER A CA 1
ATOM 2907 C C . SER A 1 376 ? -28.719 -12.406 41.25 1 93.44 376 SER A C 1
ATOM 2909 O O . SER A 1 376 ? -29.625 -13.008 41.844 1 93.44 376 SER A O 1
ATOM 2911 N N . SER A 1 377 ? -28.766 -11.148 40.906 1 94.06 377 SER A N 1
ATOM 2912 C CA . SER A 1 377 ? -29.938 -10.375 41.312 1 94.06 377 SER A CA 1
ATOM 2913 C C . SER A 1 377 ? -31.172 -10.828 40.531 1 94.06 377 SER A C 1
ATOM 2915 O O . SER A 1 377 ? -31.062 -11.273 39.375 1 94.06 377 SER A O 1
ATOM 2917 N N . VAL A 1 378 ? -32.344 -10.758 41.156 1 96 378 VAL A N 1
ATOM 2918 C CA . VAL A 1 378 ? -33.656 -11.047 40.531 1 96 378 VAL A CA 1
ATOM 2919 C C . VAL A 1 378 ? -34.438 -9.75 40.375 1 96 378 VAL A C 1
ATOM 2921 O O . VAL A 1 378 ? -35.094 -9.297 41.312 1 96 378 VAL A O 1
ATOM 2924 N N . PRO A 1 379 ? -34.344 -9.211 39.156 1 94.69 379 PRO A N 1
ATOM 2925 C CA . PRO A 1 379 ? -35.094 -7.969 38.969 1 94.69 379 PRO A CA 1
ATOM 2926 C C . PRO A 1 379 ? -36.625 -8.172 39.031 1 94.69 379 PRO A C 1
ATOM 2928 O O . PRO A 1 379 ? -37.125 -9.211 38.594 1 94.69 379 PRO A O 1
ATOM 2931 N N . PRO A 1 380 ? -37.344 -7.148 39.594 1 93.06 380 PRO A N 1
ATOM 2932 C CA . PRO A 1 380 ? -38.812 -7.246 39.656 1 93.06 380 PRO A CA 1
ATOM 2933 C C . PRO A 1 380 ? -39.469 -7.379 38.281 1 93.06 380 PRO A C 1
ATOM 2935 O O . PRO A 1 380 ? -38.875 -6.973 37.281 1 93.06 380 PRO A O 1
ATOM 2938 N N . GLU A 1 381 ? -40.656 -7.965 38.219 1 92.62 381 GLU A N 1
ATOM 2939 C CA . GLU A 1 381 ? -41.375 -8.172 36.969 1 92.62 381 GLU A CA 1
ATOM 2940 C C . GLU A 1 381 ? -41.594 -6.848 36.25 1 92.62 381 GLU A C 1
ATOM 2942 O O . GLU A 1 381 ? -42.062 -5.871 36.844 1 92.62 381 GLU A O 1
ATOM 2947 N N . GLY A 1 382 ? -41.188 -6.805 34.969 1 92.62 382 GLY A N 1
ATOM 2948 C CA . GLY A 1 382 ? -41.406 -5.637 34.125 1 92.62 382 GLY A CA 1
ATOM 2949 C C . GLY A 1 382 ? -40.25 -4.66 34.125 1 92.62 382 GLY A C 1
ATOM 2950 O O . GLY A 1 382 ? -40.219 -3.756 33.281 1 92.62 382 GLY A O 1
ATOM 2951 N N . ARG A 1 383 ? -39.344 -4.922 35.062 1 92.94 383 ARG A N 1
ATOM 2952 C CA . ARG A 1 383 ? -38.219 -4.012 35.094 1 92.94 383 ARG A CA 1
ATOM 2953 C C . ARG A 1 383 ? -37.219 -4.344 34 1 92.94 383 ARG A C 1
ATOM 2955 O O . ARG A 1 383 ? -36.75 -5.484 33.906 1 92.94 383 ARG A O 1
ATOM 2962 N N . THR A 1 384 ? -36.906 -3.291 33.219 1 92.81 384 THR A N 1
ATOM 2963 C CA . THR A 1 384 ? -35.906 -3.473 32.188 1 92.81 384 THR A CA 1
ATOM 2964 C C . THR A 1 384 ? -34.5 -3.223 32.781 1 92.81 384 THR A C 1
ATOM 2966 O O . THR A 1 384 ? -34.25 -2.188 33.406 1 92.81 384 THR A O 1
ATOM 2969 N N . VAL A 1 385 ? -33.594 -4.211 32.625 1 92.19 385 VAL A N 1
ATOM 2970 C CA . VAL A 1 385 ? -32.219 -4.109 33.094 1 92.19 385 VAL A CA 1
ATOM 2971 C C . VAL A 1 385 ? -31.266 -4.062 31.891 1 92.19 385 VAL A C 1
ATOM 2973 O O . VAL A 1 385 ? -31.25 -4.984 31.078 1 92.19 385 VAL A O 1
ATOM 2976 N N . LEU A 1 386 ? -30.531 -2.988 31.844 1 87.56 386 LEU A N 1
ATOM 2977 C CA . LEU A 1 386 ? -29.547 -2.844 30.781 1 87.56 386 LEU A CA 1
ATOM 2978 C C . LEU A 1 386 ? -28.312 -3.701 31.062 1 87.56 386 LEU A C 1
ATOM 2980 O O . LEU A 1 386 ? -27.734 -3.613 32.125 1 87.56 386 LEU A O 1
ATOM 2984 N N . ILE A 1 387 ? -27.984 -4.57 30.172 1 86.38 387 ILE A N 1
ATOM 2985 C CA . ILE A 1 387 ? -26.828 -5.461 30.312 1 86.38 387 ILE A CA 1
ATOM 2986 C C . ILE A 1 387 ? -25.625 -4.883 29.594 1 86.38 387 ILE A C 1
ATOM 2988 O O . ILE A 1 387 ? -24.547 -4.754 30.172 1 86.38 387 ILE A O 1
ATOM 2992 N N . GLN A 1 388 ? -25.781 -4.59 28.297 1 81.25 388 GLN A N 1
ATOM 2993 C CA . GLN A 1 388 ? -24.719 -4.027 27.453 1 81.25 388 GLN A CA 1
ATOM 2994 C C . GLN A 1 388 ? -25.234 -2.854 26.625 1 81.25 388 GLN A C 1
ATOM 2996 O O . GLN A 1 388 ? -26.266 -2.961 25.969 1 81.25 388 GLN A O 1
ATOM 3001 N N . ARG A 1 389 ? -24.578 -1.803 26.766 1 70.12 389 ARG A N 1
ATOM 3002 C CA . ARG A 1 389 ? -24.969 -0.619 26 1 70.12 389 ARG A CA 1
ATOM 3003 C C . ARG A 1 389 ? -24.609 -0.783 24.516 1 70.12 389 ARG A C 1
ATOM 3005 O O . ARG A 1 389 ? -25.328 -0.308 23.641 1 70.12 389 ARG A O 1
ATOM 3012 N N . ASN A 1 390 ? -23.438 -1.302 24.328 1 65.69 390 ASN A N 1
ATOM 3013 C CA . ASN A 1 390 ? -22.969 -1.491 22.969 1 65.69 390 ASN A CA 1
ATOM 3014 C C . ASN A 1 390 ? -22.797 -2.971 22.625 1 65.69 390 ASN A C 1
ATOM 3016 O O . ASN A 1 390 ? -21.766 -3.562 22.922 1 65.69 390 ASN A O 1
ATOM 3020 N N . GLY A 1 391 ? -24 -3.531 22.297 1 62.97 391 GLY A N 1
ATOM 3021 C CA . GLY A 1 391 ? -23.953 -4.945 21.953 1 62.97 391 GLY A CA 1
ATOM 3022 C C . GLY A 1 391 ? -23.453 -5.203 20.547 1 62.97 391 GLY A C 1
ATOM 3023 O O . GLY A 1 391 ? -22.609 -4.457 20.047 1 62.97 391 GLY A O 1
ATOM 3024 N N . ASN A 1 392 ? -23.891 -6.25 19.938 1 73.19 392 ASN A N 1
ATOM 3025 C CA . ASN A 1 392 ? -23.469 -6.68 18.609 1 73.19 392 ASN A CA 1
ATOM 3026 C C . ASN A 1 392 ? -23.891 -5.676 17.547 1 73.19 392 ASN A C 1
ATOM 3028 O O . ASN A 1 392 ? -25.047 -5.266 17.484 1 73.19 392 ASN A O 1
ATOM 3032 N N . VAL A 1 393 ? -22.984 -5.098 16.859 1 80.06 393 VAL A N 1
ATOM 3033 C CA . VAL A 1 393 ? -23.234 -4.223 15.719 1 80.06 393 VAL A CA 1
ATOM 3034 C C . VAL A 1 393 ? -23.625 -5.059 14.5 1 80.06 393 VAL A C 1
ATOM 3036 O O . VAL A 1 393 ? -22.766 -5.66 13.852 1 80.06 393 VAL A O 1
ATOM 3039 N N . ALA A 1 394 ? -25.031 -5.152 14.289 1 85.25 394 ALA A N 1
ATOM 3040 C CA . ALA A 1 394 ? -25.438 -6.098 13.25 1 85.25 394 ALA A CA 1
ATOM 3041 C C . ALA A 1 394 ? -26.688 -5.617 12.531 1 85.25 394 ALA A C 1
ATOM 3043 O O . ALA A 1 394 ? -27.281 -6.352 11.727 1 85.25 394 ALA A O 1
ATOM 3044 N N . PHE A 1 395 ? -27.156 -4.387 12.766 1 91.38 395 PHE A N 1
ATOM 3045 C CA . PHE A 1 395 ? -28.344 -3.863 12.102 1 91.38 395 PHE A CA 1
ATOM 3046 C C . PHE A 1 395 ? -27.953 -2.943 10.953 1 91.38 395 PHE A C 1
ATOM 3048 O O . PHE A 1 395 ? -27.328 -1.907 11.164 1 91.38 395 PHE A O 1
ATOM 3055 N N . ASP A 1 396 ? -28.391 -3.289 9.766 1 95.94 396 ASP A N 1
ATOM 3056 C CA . ASP A 1 396 ? -28.016 -2.516 8.586 1 95.94 396 ASP A CA 1
ATOM 3057 C C . ASP A 1 396 ? -28.703 -1.158 8.57 1 95.94 396 ASP A C 1
ATOM 3059 O O . ASP A 1 396 ? -29.938 -1.086 8.648 1 95.94 396 ASP A O 1
ATOM 3063 N N . VAL A 1 397 ? -28.031 -0.118 8.477 1 97 397 VAL A N 1
ATOM 3064 C CA . VAL A 1 397 ? -28.594 1.224 8.43 1 97 397 VAL A CA 1
ATOM 3065 C C . VAL A 1 397 ? -27.953 2.014 7.289 1 97 397 VAL A C 1
ATOM 3067 O O . VAL A 1 397 ? -27.875 3.242 7.344 1 97 397 VAL A O 1
ATOM 3070 N N . THR A 1 398 ? -27.406 1.396 6.25 1 98 398 THR A N 1
ATOM 3071 C CA . THR A 1 398 ? -26.625 1.988 5.168 1 98 398 THR A CA 1
ATOM 3072 C C . THR A 1 398 ? -27.406 3.111 4.492 1 98 398 THR A C 1
ATOM 3074 O O . THR A 1 398 ? -26.859 4.184 4.23 1 98 398 THR A O 1
ATOM 3077 N N . ASP A 1 399 ? -28.672 2.924 4.312 1 97.31 399 ASP A N 1
ATOM 3078 C CA . ASP A 1 399 ? -29.484 3.861 3.543 1 97.31 399 ASP A CA 1
ATOM 3079 C C . ASP A 1 399 ? -29.875 5.078 4.387 1 97.31 399 ASP A C 1
ATOM 3081 O O . ASP A 1 399 ? -30.328 6.09 3.854 1 97.31 399 ASP A O 1
ATOM 3085 N N . ARG A 1 400 ? -29.641 5.016 5.641 1 96.94 400 ARG A N 1
ATOM 3086 C CA . ARG A 1 400 ? -30.047 6.086 6.547 1 96.94 400 ARG A CA 1
ATOM 3087 C C . ARG A 1 400 ? -28.891 7.039 6.816 1 96.94 400 ARG A C 1
ATOM 3089 O O . ARG A 1 400 ? -29.078 8.117 7.371 1 96.94 400 ARG A O 1
ATOM 3096 N N . VAL A 1 401 ? -27.719 6.695 6.449 1 97.94 401 VAL A N 1
ATOM 3097 C CA . VAL A 1 401 ? -26.531 7.477 6.809 1 97.94 401 VAL A CA 1
ATOM 3098 C C . VAL A 1 401 ? -26.578 8.828 6.105 1 97.94 401 VAL A C 1
ATOM 3100 O O . VAL A 1 401 ? -26.688 8.898 4.879 1 97.94 401 VAL A O 1
ATOM 3103 N N . HIS A 1 402 ? -26.547 9.875 6.867 1 97.5 402 HIS A N 1
ATOM 3104 C CA . HIS A 1 402 ? -26.484 11.219 6.297 1 97.5 402 HIS A CA 1
ATOM 3105 C C . HIS A 1 402 ? -25.25 11.398 5.426 1 97.5 402 HIS A C 1
ATOM 3107 O O . HIS A 1 402 ? -24.172 10.914 5.77 1 97.5 402 HIS A O 1
ATOM 3113 N N . PRO A 1 403 ? -25.344 12.117 4.375 1 96 403 PRO A N 1
ATOM 3114 C CA . PRO A 1 403 ? -24.203 12.305 3.473 1 96 403 PRO A CA 1
ATOM 3115 C C . PRO A 1 403 ? -23 12.906 4.172 1 96 403 PRO A C 1
ATOM 3117 O O . PRO A 1 403 ? -21.859 12.531 3.875 1 96 403 PRO A O 1
ATOM 3120 N N . SER A 1 404 ? -23.234 13.789 5.102 1 94.06 404 SER A N 1
ATOM 3121 C CA . SER A 1 404 ? -22.109 14.398 5.797 1 94.06 404 SER A CA 1
ATOM 3122 C C . SER A 1 404 ? -21.406 13.391 6.699 1 94.06 404 SER A C 1
ATOM 3124 O O . SER A 1 404 ? -20.188 13.477 6.91 1 94.06 404 SER A O 1
ATOM 3126 N N . VAL A 1 405 ? -22.156 12.461 7.23 1 96.75 405 VAL A N 1
ATOM 3127 C CA . VAL A 1 405 ? -21.578 11.406 8.055 1 96.75 405 VAL A CA 1
ATOM 3128 C C . VAL A 1 405 ? -20.734 10.469 7.191 1 96.75 405 VAL A C 1
ATOM 3130 O O . VAL A 1 405 ? -19.625 10.094 7.574 1 96.75 405 VAL A O 1
ATOM 3133 N N . ALA A 1 406 ? -21.266 10.164 6.035 1 97.5 406 ALA A N 1
ATOM 3134 C CA . ALA A 1 406 ? -20.531 9.336 5.078 1 97.5 406 ALA A CA 1
ATOM 3135 C C . ALA A 1 406 ? -19.219 10.008 4.668 1 97.5 406 ALA A C 1
ATOM 3137 O O . ALA A 1 406 ? -18.188 9.352 4.562 1 97.5 406 ALA A O 1
ATOM 3138 N N . ALA A 1 407 ? -19.281 11.312 4.484 1 94.44 407 ALA A N 1
ATOM 3139 C CA . ALA A 1 407 ? -18.109 12.078 4.086 1 94.44 407 ALA A CA 1
ATOM 3140 C C . ALA A 1 407 ? -17.047 12.07 5.188 1 94.44 407 ALA A C 1
ATOM 3142 O O . ALA A 1 407 ? -15.852 11.992 4.902 1 94.44 407 ALA A O 1
ATOM 3143 N N . HIS A 1 408 ? -17.484 12.18 6.422 1 95.75 408 HIS A N 1
ATOM 3144 C CA . HIS A 1 408 ? -16.562 12.133 7.543 1 95.75 408 HIS A CA 1
ATOM 3145 C C . HIS A 1 408 ? -15.867 10.773 7.637 1 95.75 408 HIS A C 1
ATOM 3147 O O . HIS A 1 408 ? -14.672 10.703 7.918 1 95.75 408 HIS A O 1
ATOM 3153 N N . ALA A 1 409 ? -16.641 9.727 7.43 1 97.81 409 ALA A N 1
ATOM 3154 C CA . ALA A 1 409 ? -16.062 8.383 7.477 1 97.81 409 ALA A CA 1
ATOM 3155 C C . ALA A 1 409 ? -15.031 8.195 6.375 1 97.81 409 ALA A C 1
ATOM 3157 O O . ALA A 1 409 ? -13.953 7.645 6.617 1 97.81 409 ALA A O 1
ATOM 3158 N N . ALA A 1 410 ? -15.367 8.648 5.203 1 96.88 410 ALA A N 1
ATOM 3159 C CA . ALA A 1 410 ? -14.445 8.57 4.074 1 96.88 410 ALA A CA 1
ATOM 3160 C C . ALA A 1 410 ? -13.172 9.367 4.352 1 96.88 410 ALA A C 1
ATOM 3162 O O . ALA A 1 410 ? -12.062 8.898 4.074 1 96.88 410 ALA A O 1
ATOM 3163 N N . LEU A 1 411 ? -13.352 10.539 4.891 1 94.75 411 LEU A N 1
ATOM 3164 C CA . LEU A 1 411 ? -12.203 11.383 5.219 1 94.75 411 LEU A CA 1
ATOM 3165 C C . LEU A 1 411 ? -11.328 10.727 6.281 1 94.75 411 LEU A C 1
ATOM 3167 O O . LEU A 1 411 ? -10.102 10.773 6.199 1 94.75 411 LEU A O 1
ATOM 3171 N N . ALA A 1 412 ? -11.945 10.141 7.254 1 97.25 412 ALA A N 1
ATOM 3172 C CA . ALA A 1 412 ? -11.203 9.461 8.312 1 97.25 412 ALA A CA 1
ATOM 3173 C C . ALA A 1 412 ? -10.312 8.359 7.734 1 97.25 412 ALA A C 1
ATOM 3175 O O . ALA A 1 412 ? -9.133 8.258 8.086 1 97.25 412 ALA A O 1
ATOM 3176 N N . ALA A 1 413 ? -10.891 7.551 6.844 1 97.5 413 ALA A N 1
ATOM 3177 C CA . ALA A 1 413 ? -10.117 6.492 6.195 1 97.5 413 ALA A CA 1
ATOM 3178 C C . ALA A 1 413 ? -8.93 7.07 5.426 1 97.5 413 ALA A C 1
ATOM 3180 O O . ALA A 1 413 ? -7.816 6.551 5.508 1 97.5 413 ALA A O 1
ATOM 3181 N N . ARG A 1 414 ? -9.164 8.148 4.766 1 95.5 414 ARG A N 1
ATOM 3182 C CA . ARG A 1 414 ? -8.133 8.797 3.965 1 95.5 414 ARG A CA 1
ATOM 3183 C C . ARG A 1 414 ? -7.027 9.367 4.852 1 95.5 414 ARG A C 1
ATOM 3185 O O . ARG A 1 414 ? -5.844 9.234 4.535 1 95.5 414 ARG A O 1
ATOM 3192 N N . VAL A 1 415 ? -7.43 10 5.914 1 95.19 415 VAL A N 1
ATOM 3193 C CA . VAL A 1 415 ? -6.477 10.617 6.832 1 95.19 415 VAL A CA 1
ATOM 3194 C C . VAL A 1 415 ? -5.578 9.547 7.441 1 95.19 415 VAL A C 1
ATOM 3196 O O . VAL A 1 415 ? -4.359 9.719 7.527 1 95.19 415 VAL A O 1
ATOM 3199 N N . VAL A 1 416 ? -6.098 8.453 7.809 1 96.25 416 VAL A N 1
ATOM 3200 C CA . VAL A 1 416 ? -5.328 7.363 8.406 1 96.25 416 VAL A CA 1
ATOM 3201 C C . VAL A 1 416 ? -4.488 6.676 7.332 1 96.25 416 VAL A C 1
ATOM 3203 O O . VAL A 1 416 ? -3.377 6.215 7.609 1 96.25 416 VAL A O 1
ATOM 3206 N N . GLY A 1 417 ? -4.98 6.656 6.121 1 96.06 417 GLY A N 1
ATOM 3207 C CA . GLY A 1 417 ? -4.273 6.066 4.996 1 96.06 417 GLY A CA 1
ATOM 3208 C C . GLY A 1 417 ? -4.688 4.633 4.715 1 96.06 417 GLY A C 1
ATOM 3209 O O . GLY A 1 417 ? -3.852 3.795 4.375 1 96.06 417 GLY A O 1
ATOM 3210 N N . LEU A 1 418 ? -5.977 4.34 4.852 1 97.56 418 LEU A N 1
ATOM 3211 C CA . LEU A 1 418 ? -6.469 2.986 4.629 1 97.56 418 LEU A CA 1
ATOM 3212 C C . LEU A 1 418 ? -7.363 2.93 3.396 1 97.56 418 LEU A C 1
ATOM 3214 O O . LEU A 1 418 ? -8.211 3.803 3.197 1 97.56 418 LEU A O 1
ATOM 3218 N N . ASP A 1 419 ? -7.18 1.953 2.537 1 97.5 419 ASP A N 1
ATOM 3219 C CA . ASP A 1 419 ? -8.047 1.789 1.374 1 97.5 419 ASP A CA 1
ATOM 3220 C C . ASP A 1 419 ? -9.352 1.086 1.756 1 97.5 419 ASP A C 1
ATOM 3222 O O . ASP A 1 419 ? -10.367 1.254 1.085 1 97.5 419 ASP A O 1
ATOM 3226 N N . ILE A 1 420 ? -9.312 0.222 2.785 1 98.19 420 ILE A N 1
ATOM 3227 C CA . ILE A 1 420 ? -10.477 -0.378 3.42 1 98.19 420 ILE A CA 1
ATOM 3228 C C . ILE A 1 420 ? -10.461 -0.085 4.918 1 98.19 420 ILE A C 1
ATOM 3230 O O . ILE A 1 420 ? -9.484 -0.398 5.605 1 98.19 420 ILE A O 1
ATOM 3234 N N . ALA A 1 421 ? -11.555 0.473 5.41 1 98.19 421 ALA A N 1
ATOM 3235 C CA . ALA A 1 421 ? -11.555 0.865 6.816 1 98.19 421 ALA A CA 1
ATOM 3236 C C . ALA A 1 421 ? -12.922 0.62 7.453 1 98.19 421 ALA A C 1
ATOM 3238 O O . ALA A 1 421 ? -13.953 0.846 6.82 1 98.19 421 ALA A O 1
ATOM 3239 N N . GLY A 1 422 ? -12.906 0.013 8.609 1 97.25 422 GLY A N 1
ATOM 3240 C CA . GLY A 1 422 ? -14.062 0.059 9.5 1 97.25 422 GLY A CA 1
ATOM 3241 C C . GLY A 1 422 ? -14.031 1.235 10.453 1 97.25 422 GLY A C 1
ATOM 3242 O O . GLY A 1 422 ? -13.172 1.304 11.336 1 97.25 422 GLY A O 1
ATOM 3243 N N . VAL A 1 423 ? -14.945 2.133 10.273 1 97.62 423 VAL A N 1
ATOM 3244 C CA . VAL A 1 423 ? -14.992 3.342 11.086 1 97.62 423 VAL A CA 1
ATOM 3245 C C . VAL A 1 423 ? -16.078 3.201 12.164 1 97.62 423 VAL A C 1
ATOM 3247 O O . VAL A 1 423 ? -17.25 3.057 11.844 1 97.62 423 VAL A O 1
ATOM 3250 N N . ASP A 1 424 ? -15.68 3.234 13.406 1 94.56 424 ASP A N 1
ATOM 3251 C CA . ASP A 1 424 ? -16.609 3.174 14.531 1 94.56 424 ASP A CA 1
ATOM 3252 C C . ASP A 1 424 ? -17.016 4.574 14.984 1 94.56 424 ASP A C 1
ATOM 3254 O O . ASP A 1 424 ? -16.156 5.41 15.281 1 94.56 424 ASP A O 1
ATOM 3258 N N . LEU A 1 425 ? -18.297 4.738 14.961 1 94.88 425 LEU A N 1
ATOM 3259 C CA . LEU A 1 425 ? -18.844 6.035 15.336 1 94.88 425 LEU A CA 1
ATOM 3260 C C . LEU A 1 425 ? -20 5.875 16.312 1 94.88 425 LEU A C 1
ATOM 3262 O O . LEU A 1 425 ? -20.688 4.852 16.297 1 94.88 425 LEU A O 1
ATOM 3266 N N . VAL A 1 426 ? -20.156 6.824 17.188 1 93.19 426 VAL A N 1
ATOM 3267 C CA . VAL A 1 426 ? -21.297 6.867 18.094 1 93.19 426 VAL A CA 1
ATOM 3268 C C . VAL A 1 426 ? -22.156 8.094 17.797 1 93.19 426 VAL A C 1
ATOM 3270 O O . VAL A 1 426 ? -21.641 9.203 17.641 1 93.19 426 VAL A O 1
ATOM 3273 N N . ALA A 1 427 ? -23.375 7.891 17.609 1 93.88 427 ALA A N 1
ATOM 3274 C CA . ALA A 1 427 ? -24.344 8.961 17.344 1 93.88 427 ALA A CA 1
ATOM 3275 C C . ALA A 1 427 ? -25.75 8.547 17.766 1 93.88 427 ALA A C 1
ATOM 3277 O O . ALA A 1 427 ? -26.094 7.363 17.734 1 93.88 427 ALA A O 1
ATOM 3278 N N . GLU A 1 428 ? -26.547 9.5 18.125 1 92.69 428 GLU A N 1
ATOM 3279 C CA . GLU A 1 428 ? -27.938 9.242 18.438 1 92.69 428 GLU A CA 1
ATOM 3280 C C . GLU A 1 428 ? -28.75 8.953 17.188 1 92.69 428 GLU A C 1
ATOM 3282 O O . GLU A 1 428 ? -29.656 8.117 17.203 1 92.69 428 GLU A O 1
ATOM 3287 N N . ASP A 1 429 ? -28.422 9.695 16.172 1 94.69 429 ASP A N 1
ATOM 3288 C CA . ASP A 1 429 ? -29.109 9.562 14.891 1 94.69 429 ASP A CA 1
ATOM 3289 C C . ASP A 1 429 ? -28.141 9.727 13.727 1 94.69 429 ASP A C 1
ATOM 3291 O O . ASP A 1 429 ? -27.688 10.836 13.43 1 94.69 429 ASP A O 1
ATOM 3295 N N . ILE A 1 430 ? -27.922 8.641 12.984 1 95.5 430 ILE A N 1
ATOM 3296 C CA . ILE A 1 430 ? -26.906 8.641 11.945 1 95.5 430 ILE A CA 1
ATOM 3297 C C . ILE A 1 430 ? -27.422 9.375 10.711 1 95.5 430 ILE A C 1
ATOM 3299 O O . ILE A 1 430 ? -26.641 9.727 9.82 1 95.5 430 ILE A O 1
ATOM 3303 N N . SER A 1 431 ? -28.719 9.664 10.703 1 96.56 431 SER A N 1
ATOM 3304 C CA . SER A 1 431 ? -29.344 10.359 9.586 1 96.56 431 SER A CA 1
ATOM 3305 C C . SER A 1 431 ? -29.203 11.867 9.719 1 96.56 431 SER A C 1
ATOM 3307 O O . SER A 1 431 ? -29.688 12.625 8.867 1 96.56 431 SER A O 1
ATOM 3309 N N . ARG A 1 432 ? -28.562 12.281 10.789 1 95.81 432 ARG A N 1
ATOM 3310 C CA . ARG A 1 432 ? -28.297 13.703 11.016 1 95.81 432 ARG A CA 1
ATOM 3311 C C . ARG A 1 432 ? -26.797 13.969 11.094 1 95.81 432 ARG A C 1
ATOM 3313 O O . ARG A 1 432 ? -26.016 13.086 11.461 1 95.81 432 ARG A O 1
ATOM 3320 N N . PRO A 1 433 ? -26.406 15.234 10.812 1 93.75 433 PRO A N 1
ATOM 3321 C CA . PRO A 1 433 ? -24.984 15.562 10.93 1 93.75 433 PRO A CA 1
ATOM 3322 C C . PRO A 1 433 ? -24.438 15.344 12.344 1 93.75 433 PRO A C 1
ATOM 3324 O O . PRO A 1 433 ? -25.125 15.633 13.328 1 93.75 433 PRO A O 1
ATOM 3327 N N . LEU A 1 434 ? -23.25 14.883 12.469 1 93.12 434 LEU A N 1
ATOM 3328 C CA . LEU A 1 434 ? -22.641 14.578 13.75 1 93.12 434 LEU A CA 1
ATOM 3329 C C . LEU A 1 434 ? -22.516 15.828 14.609 1 93.12 434 LEU A C 1
ATOM 3331 O O . LEU A 1 434 ? -22.75 15.781 15.82 1 93.12 434 LEU A O 1
ATOM 3335 N N . ALA A 1 435 ? -22.234 16.938 13.984 1 83.88 435 ALA A N 1
ATOM 3336 C CA . ALA A 1 435 ? -21.984 18.188 14.711 1 83.88 435 ALA A CA 1
ATOM 3337 C C . ALA A 1 435 ? -23.219 18.656 15.453 1 83.88 435 ALA A C 1
ATOM 3339 O O . ALA A 1 435 ? -23.125 19.281 16.516 1 83.88 435 ALA A O 1
ATOM 3340 N N . GLU A 1 436 ? -24.391 18.266 14.953 1 88.06 436 GLU A N 1
ATOM 3341 C CA . GLU A 1 436 ? -25.656 18.688 15.547 1 88.06 436 GLU A CA 1
ATOM 3342 C C . GLU A 1 436 ? -26 17.859 16.766 1 88.06 436 GLU A C 1
ATOM 3344 O O . GLU A 1 436 ? -26.859 18.25 17.562 1 88.06 436 GLU A O 1
ATOM 3349 N N . GLN A 1 437 ? -25.312 16.797 16.953 1 91 437 GLN A N 1
ATOM 3350 C CA . GLN A 1 437 ? -25.688 15.875 18.031 1 91 437 GLN A CA 1
ATOM 3351 C C . GLN A 1 437 ? -24.469 15.43 18.828 1 91 437 GLN A C 1
ATOM 3353 O O . GLN A 1 437 ? -24.516 14.398 19.5 1 91 437 GLN A O 1
ATOM 3358 N N . ARG A 1 438 ? -23.344 16.047 18.594 1 88.38 438 ARG A N 1
ATOM 3359 C CA . ARG A 1 438 ? -22.094 15.734 19.266 1 88.38 438 ARG A CA 1
ATOM 3360 C C . ARG A 1 438 ? -21.641 14.312 18.969 1 88.38 438 ARG A C 1
ATOM 3362 O O . ARG A 1 438 ? -21.109 13.625 19.844 1 88.38 438 ARG A O 1
ATOM 3369 N N . GLY A 1 439 ? -22.078 13.773 17.812 1 93.75 439 GLY A N 1
ATOM 3370 C CA . GLY A 1 439 ? -21.547 12.492 17.375 1 93.75 439 GLY A CA 1
ATOM 3371 C C . GLY A 1 439 ? -20.062 12.531 17.047 1 93.75 439 GLY A C 1
ATOM 3372 O O . GLY A 1 439 ? -19.516 13.594 16.766 1 93.75 439 GLY A O 1
ATOM 3373 N N . ALA A 1 440 ? -19.422 11.367 17.188 1 95.69 440 ALA A N 1
ATOM 3374 C CA . ALA A 1 440 ? -17.969 11.383 16.984 1 95.69 440 ALA A CA 1
ATOM 3375 C C . ALA A 1 440 ? -17.469 10.023 16.516 1 95.69 440 ALA A C 1
ATOM 3377 O O . ALA A 1 440 ? -18.047 8.984 16.844 1 95.69 440 ALA A O 1
ATOM 3378 N N . ILE A 1 441 ? -16.438 10.031 15.75 1 96.19 441 ILE A N 1
ATOM 3379 C CA . ILE A 1 441 ? -15.719 8.82 15.375 1 96.19 441 ILE A CA 1
ATOM 3380 C C . ILE A 1 441 ? -14.797 8.391 16.516 1 96.19 441 ILE A C 1
ATOM 3382 O O . ILE A 1 441 ? -14.008 9.195 17.016 1 96.19 441 ILE A O 1
ATOM 3386 N N . VAL A 1 442 ? -14.867 7.137 16.891 1 92.19 442 VAL A N 1
ATOM 3387 C CA . VAL A 1 442 ? -14.156 6.688 18.094 1 92.19 442 VAL A CA 1
ATOM 3388 C C . VAL A 1 442 ? -12.945 5.852 17.688 1 92.19 442 VAL A C 1
ATOM 3390 O O . VAL A 1 442 ? -11.984 5.734 18.453 1 92.19 442 VAL A O 1
ATOM 3393 N N . GLU A 1 443 ? -13.062 5.195 16.547 1 92.12 443 GLU A N 1
ATOM 3394 C CA . GLU A 1 443 ? -11.984 4.309 16.125 1 92.12 443 GLU A CA 1
ATOM 3395 C C . GLU A 1 443 ? -12.008 4.102 14.609 1 92.12 443 GLU A C 1
ATOM 3397 O O . GLU A 1 443 ? -13.062 4.199 13.984 1 92.12 443 GLU A O 1
ATOM 3402 N N . VAL A 1 444 ? -10.891 3.941 14.023 1 96.12 444 VAL A N 1
ATOM 3403 C CA . VAL A 1 444 ? -10.734 3.516 12.633 1 96.12 444 VAL A CA 1
ATOM 3404 C C . VAL A 1 444 ? -9.953 2.205 12.578 1 96.12 444 VAL A C 1
ATOM 3406 O O . VAL A 1 444 ? -8.852 2.109 13.125 1 96.12 444 VAL A O 1
ATOM 3409 N N . ASN A 1 445 ? -10.492 1.225 11.969 1 94.44 445 ASN A N 1
ATOM 3410 C CA . ASN A 1 445 ? -9.898 -0.107 11.977 1 94.44 445 ASN A CA 1
ATOM 3411 C C . ASN A 1 445 ? -9.461 -0.541 10.578 1 94.44 445 ASN A C 1
ATOM 3413 O O . ASN A 1 445 ? -10.195 -0.348 9.609 1 94.44 445 ASN A O 1
ATOM 3417 N N . ALA A 1 446 ? -8.25 -1.12 10.531 1 95.25 446 ALA A N 1
ATOM 3418 C CA . ALA A 1 446 ? -7.797 -1.798 9.312 1 95.25 446 ALA A CA 1
ATOM 3419 C C . ALA A 1 446 ? -8.297 -3.238 9.273 1 95.25 446 ALA A C 1
ATOM 3421 O O . ALA A 1 446 ? -8.398 -3.896 10.312 1 95.25 446 ALA A O 1
ATOM 3422 N N . GLY A 1 447 ? -8.625 -3.746 8.086 1 93.75 447 GLY A N 1
ATOM 3423 C CA . GLY A 1 447 ? -9.062 -5.125 7.941 1 93.75 447 GLY A CA 1
ATOM 3424 C C . GLY A 1 447 ? -10.312 -5.441 8.75 1 93.75 447 GLY A C 1
ATOM 3425 O O . GLY A 1 447 ? -10.328 -6.41 9.508 1 93.75 447 GLY A O 1
ATOM 3426 N N . PRO A 1 448 ? -11.336 -4.664 8.602 1 94.06 448 PRO A N 1
ATOM 3427 C CA . PRO A 1 448 ? -12.531 -4.867 9.422 1 94.06 448 PRO A CA 1
ATOM 3428 C C . PRO A 1 448 ? -13.281 -6.148 9.062 1 94.06 448 PRO A C 1
ATOM 3430 O O . PRO A 1 448 ? -13.266 -6.574 7.906 1 94.06 448 PRO A O 1
ATOM 3433 N N . GLY A 1 449 ? -13.914 -6.75 10.078 1 91.31 449 GLY A N 1
ATOM 3434 C CA . GLY A 1 449 ? -14.828 -7.84 9.789 1 91.31 449 GLY A CA 1
ATOM 3435 C C . GLY A 1 449 ? -16 -7.418 8.922 1 91.31 449 GLY A C 1
ATOM 3436 O O . GLY A 1 449 ? -16.516 -6.305 9.062 1 91.31 449 GLY A O 1
ATOM 3437 N N . LEU A 1 450 ? -16.438 -8.281 8.039 1 94.56 450 LEU A N 1
ATOM 3438 C CA . LEU A 1 450 ? -17.469 -7.914 7.074 1 94.56 450 LEU A CA 1
ATOM 3439 C C . LEU A 1 450 ? -18.781 -8.617 7.391 1 94.56 450 LEU A C 1
ATOM 3441 O O . LEU A 1 450 ? -19.812 -8.32 6.785 1 94.56 450 LEU A O 1
ATOM 3445 N N . LEU A 1 451 ? -18.812 -9.516 8.336 1 90.44 451 LEU A N 1
ATOM 3446 C CA . LEU A 1 451 ? -19.938 -10.398 8.578 1 90.44 451 LEU A CA 1
ATOM 3447 C C . LEU A 1 451 ? -21.203 -9.594 8.836 1 90.44 451 LEU A C 1
ATOM 3449 O O . LEU A 1 451 ? -22.281 -9.938 8.328 1 90.44 451 LEU A O 1
ATOM 3453 N N . MET A 1 452 ? -21.141 -8.516 9.594 1 91.31 452 MET A N 1
ATOM 3454 C CA . MET A 1 452 ? -22.312 -7.73 9.969 1 91.31 452 MET A CA 1
ATOM 3455 C C . MET A 1 452 ? -22.953 -7.07 8.75 1 91.31 452 MET A C 1
ATOM 3457 O O . MET A 1 452 ? -24.125 -6.707 8.773 1 91.31 452 MET A O 1
ATOM 3461 N N . HIS A 1 453 ? -22.188 -6.91 7.695 1 95.19 453 HIS A N 1
ATOM 3462 C CA . HIS A 1 453 ? -22.688 -6.305 6.469 1 95.19 453 HIS A CA 1
ATOM 3463 C C . HIS A 1 453 ? -23.203 -7.363 5.504 1 95.19 453 HIS A C 1
ATOM 3465 O O . HIS A 1 453 ? -24.125 -7.102 4.723 1 95.19 453 HIS A O 1
ATOM 3471 N N . ILE A 1 454 ? -22.625 -8.562 5.57 1 94.12 454 ILE A N 1
ATOM 3472 C CA . ILE A 1 454 ? -22.984 -9.672 4.699 1 94.12 454 ILE A CA 1
ATOM 3473 C C . ILE A 1 454 ? -24.281 -10.312 5.18 1 94.12 454 ILE A C 1
ATOM 3475 O O . ILE A 1 454 ? -25.156 -10.648 4.371 1 94.12 454 ILE A O 1
ATOM 3479 N N . LYS A 1 455 ? -24.375 -10.492 6.473 1 90.75 455 LYS A N 1
ATOM 3480 C CA . LYS A 1 455 ? -25.531 -11.125 7.113 1 90.75 455 LYS A CA 1
ATOM 3481 C C . LYS A 1 455 ? -26 -10.328 8.32 1 90.75 455 LYS A C 1
ATOM 3483 O O . LYS A 1 455 ? -25.906 -10.805 9.461 1 90.75 455 LYS A O 1
ATOM 3488 N N . PRO A 1 456 ? -26.656 -9.195 8.062 1 91.81 456 PRO A N 1
ATOM 3489 C CA . PRO A 1 456 ? -27.156 -8.398 9.188 1 91.81 456 PRO A CA 1
ATOM 3490 C C . PRO A 1 456 ? -28.297 -9.086 9.93 1 91.81 456 PRO A C 1
ATOM 3492 O O . PRO A 1 456 ? -29.031 -9.891 9.336 1 91.81 456 PRO A O 1
ATOM 3495 N N . ALA A 1 457 ? -28.344 -8.844 11.219 1 86.62 457 ALA A N 1
ATOM 3496 C CA . ALA A 1 457 ? -29.453 -9.375 11.992 1 86.62 457 ALA A CA 1
ATOM 3497 C C . ALA A 1 457 ? -30.797 -8.836 11.484 1 86.62 457 ALA A C 1
ATOM 3499 O O . ALA A 1 457 ? -31.797 -9.539 11.484 1 86.62 457 ALA A O 1
ATOM 3500 N N . GLU A 1 458 ? -30.812 -7.605 11.094 1 89.38 458 GLU A N 1
ATOM 3501 C CA . GLU A 1 458 ? -31.953 -6.941 10.461 1 89.38 458 GLU A CA 1
ATOM 3502 C C . GLU A 1 458 ? -31.484 -5.969 9.383 1 89.38 458 GLU A C 1
ATOM 3504 O O . GLU A 1 458 ? -30.422 -5.352 9.508 1 89.38 458 GLU A O 1
ATOM 3509 N N . GLY A 1 459 ? -32.281 -5.902 8.359 1 92.62 459 GLY A N 1
ATOM 3510 C CA . GLY A 1 459 ? -31.938 -5.012 7.262 1 92.62 459 GLY A CA 1
ATOM 3511 C C . GLY A 1 459 ? -31.5 -5.746 6.012 1 92.62 459 GLY A C 1
ATOM 3512 O O . GLY A 1 459 ? -31.719 -6.953 5.883 1 92.62 459 GLY A O 1
ATOM 3513 N N . THR A 1 460 ? -30.922 -5.047 5.09 1 95.5 460 THR A N 1
ATOM 3514 C CA . THR A 1 460 ? -30.562 -5.57 3.775 1 95.5 460 THR A CA 1
ATOM 3515 C C . THR A 1 460 ? -29.094 -5.973 3.742 1 95.5 460 THR A C 1
ATOM 3517 O O . THR A 1 460 ? -28.219 -5.184 4.098 1 95.5 460 THR A O 1
ATOM 3520 N N . PRO A 1 461 ? -28.781 -7.215 3.393 1 95.38 461 PRO A N 1
ATOM 3521 C CA . PRO A 1 461 ? -27.375 -7.559 3.148 1 95.38 461 PRO A CA 1
ATOM 3522 C C . PRO A 1 461 ? -26.719 -6.668 2.092 1 95.38 461 PRO A C 1
ATOM 3524 O O . PRO A 1 461 ? -27.375 -6.293 1.111 1 95.38 461 PRO A O 1
ATOM 3527 N N . ARG A 1 462 ? -25.5 -6.293 2.307 1 97.31 462 ARG A N 1
ATOM 3528 C CA . ARG A 1 462 ? -24.812 -5.375 1.404 1 97.31 462 ARG A CA 1
ATOM 3529 C C . ARG A 1 462 ? -23.734 -6.098 0.605 1 97.31 462 ARG A C 1
ATOM 3531 O O . ARG A 1 462 ? -23.062 -6.992 1.124 1 97.31 462 ARG A O 1
ATOM 3538 N N . PRO A 1 463 ? -23.5 -5.746 -0.637 1 96.94 463 PRO A N 1
ATOM 3539 C CA . PRO A 1 463 ? -22.5 -6.391 -1.499 1 96.94 463 PRO A CA 1
ATOM 3540 C C . PRO A 1 463 ? -21.094 -5.883 -1.251 1 96.94 463 PRO A C 1
ATOM 3542 O O . PRO A 1 463 ? -20.422 -5.426 -2.182 1 96.94 463 PRO A O 1
ATOM 3545 N N . VAL A 1 464 ? -20.625 -6.066 -0.077 1 98 464 VAL A N 1
ATOM 3546 C CA . VAL A 1 464 ? -19.344 -5.496 0.331 1 98 464 VAL A CA 1
ATOM 3547 C C . VAL A 1 464 ? -18.203 -6.227 -0.376 1 98 464 VAL A C 1
ATOM 3549 O O . VAL A 1 464 ? -17.156 -5.633 -0.67 1 98 464 VAL A O 1
ATOM 3552 N N . GLY A 1 465 ? -18.344 -7.562 -0.659 1 97.75 465 GLY A N 1
ATOM 3553 C CA . GLY A 1 465 ? -17.344 -8.266 -1.463 1 97.75 465 GLY A CA 1
ATOM 3554 C C . GLY A 1 465 ? -17.156 -7.66 -2.842 1 97.75 465 GLY A C 1
ATOM 3555 O O . GLY A 1 465 ? -16.031 -7.477 -3.297 1 97.75 465 GLY A O 1
ATOM 3556 N N . ARG A 1 466 ? -18.266 -7.348 -3.449 1 97.12 466 ARG A N 1
ATOM 3557 C CA . ARG A 1 466 ? -18.234 -6.727 -4.77 1 97.12 466 ARG A CA 1
ATOM 3558 C C . ARG A 1 466 ? -17.531 -5.375 -4.723 1 97.12 466 ARG A C 1
ATOM 3560 O O . ARG A 1 466 ? -16.781 -5.023 -5.637 1 97.12 466 ARG A O 1
ATOM 3567 N N . ALA A 1 467 ? -17.797 -4.629 -3.682 1 97.81 467 ALA A N 1
ATOM 3568 C CA . ALA A 1 467 ? -17.172 -3.32 -3.531 1 97.81 467 ALA A CA 1
ATOM 3569 C C . ALA A 1 467 ? -15.648 -3.449 -3.475 1 97.81 467 ALA A C 1
ATOM 3571 O O . ALA A 1 467 ? -14.93 -2.656 -4.086 1 97.81 467 ALA A O 1
ATOM 3572 N N . ILE A 1 468 ? -15.156 -4.418 -2.762 1 97.94 468 ILE A N 1
ATOM 3573 C CA . ILE A 1 468 ? -13.719 -4.613 -2.594 1 97.94 468 ILE A CA 1
ATOM 3574 C C . ILE A 1 468 ? -13.102 -5.078 -3.91 1 97.94 468 ILE A C 1
ATOM 3576 O O . ILE A 1 468 ? -12.039 -4.594 -4.312 1 97.94 468 ILE A O 1
ATOM 3580 N N . VAL A 1 469 ? -13.773 -6.02 -4.668 1 97.5 469 VAL A N 1
ATOM 3581 C CA . VAL A 1 469 ? -13.281 -6.492 -5.957 1 97.5 469 VAL A CA 1
ATOM 3582 C C . VAL A 1 469 ? -13.234 -5.336 -6.953 1 97.5 469 VAL A C 1
ATOM 3584 O O . VAL A 1 469 ? -12.281 -5.199 -7.715 1 97.5 469 VAL A O 1
ATOM 3587 N N . ASN A 1 470 ? -14.281 -4.465 -6.91 1 96.5 470 ASN A N 1
ATOM 3588 C CA . ASN A 1 470 ? -14.312 -3.303 -7.793 1 96.5 470 ASN A CA 1
ATOM 3589 C C . ASN A 1 470 ? -13.18 -2.332 -7.473 1 96.5 470 ASN A C 1
ATOM 3591 O O . ASN A 1 470 ? -12.656 -1.663 -8.367 1 96.5 470 ASN A O 1
ATOM 3595 N N . HIS A 1 471 ? -12.852 -2.248 -6.246 1 96.25 471 HIS A N 1
ATOM 3596 C CA . HIS A 1 471 ? -11.742 -1.407 -5.82 1 96.25 471 HIS A CA 1
ATOM 3597 C C . HIS A 1 471 ? -10.422 -1.923 -6.375 1 96.25 471 HIS A C 1
ATOM 3599 O O . HIS A 1 471 ? -9.57 -1.136 -6.805 1 96.25 471 HIS A O 1
ATOM 3605 N N . LEU A 1 472 ? -10.227 -3.23 -6.375 1 96.44 472 LEU A N 1
ATOM 3606 C CA . LEU A 1 472 ? -8.992 -3.844 -6.848 1 96.44 472 LEU A CA 1
ATOM 3607 C C . LEU A 1 472 ? -8.953 -3.893 -8.375 1 96.44 472 LEU A C 1
ATOM 3609 O O . LEU A 1 472 ? -7.895 -3.738 -8.977 1 96.44 472 LEU A O 1
ATOM 3613 N N . PHE A 1 473 ? -10.125 -4.199 -8.969 1 96.31 473 PHE A N 1
ATOM 3614 C CA . PHE A 1 473 ? -10.281 -4.336 -10.414 1 96.31 473 PHE A CA 1
ATOM 3615 C C . PHE A 1 473 ? -11.398 -3.428 -10.922 1 96.31 473 PHE A C 1
ATOM 3617 O O . PHE A 1 473 ? -12.5 -3.893 -11.203 1 96.31 473 PHE A O 1
ATOM 3624 N N . PRO A 1 474 ? -11.07 -2.164 -11.094 1 92.38 474 PRO A N 1
ATOM 3625 C CA . PRO A 1 474 ? -12.133 -1.259 -11.547 1 92.38 474 PRO A CA 1
ATOM 3626 C C . PRO A 1 474 ? -12.742 -1.691 -12.875 1 92.38 474 PRO A C 1
ATOM 3628 O O . PRO A 1 474 ? -12.023 -2.141 -13.773 1 92.38 474 PRO A O 1
ATOM 3631 N N . GLU A 1 475 ? -13.953 -1.6 -12.992 1 85 475 GLU A N 1
ATOM 3632 C CA . GLU A 1 475 ? -14.68 -2.027 -14.188 1 85 475 GLU A CA 1
ATOM 3633 C C . GLU A 1 475 ? -14.266 -1.209 -15.406 1 85 475 GLU A C 1
ATOM 3635 O O . GLU A 1 475 ? -14.328 -1.695 -16.531 1 85 475 GLU A O 1
ATOM 3640 N N . SER A 1 476 ? -13.812 -0.014 -15.172 1 78.81 476 SER A N 1
ATOM 3641 C CA . SER A 1 476 ? -13.43 0.889 -16.25 1 78.81 476 SER A CA 1
ATOM 3642 C C . SER A 1 476 ? -12.156 0.418 -16.953 1 78.81 476 SER A C 1
ATOM 3644 O O . SER A 1 476 ? -11.938 0.702 -18.125 1 78.81 476 SER A O 1
ATOM 3646 N N . ASP A 1 477 ? -11.25 -0.283 -16.344 1 73.44 477 ASP A N 1
ATOM 3647 C CA . ASP A 1 477 ? -9.938 -0.652 -16.875 1 73.44 477 ASP A CA 1
ATOM 3648 C C . ASP A 1 477 ? -9.992 -1.981 -17.609 1 73.44 477 ASP A C 1
ATOM 3650 O O . ASP A 1 477 ? -9.039 -2.355 -18.297 1 73.44 477 ASP A O 1
ATOM 3654 N N . ASP A 1 478 ? -11.078 -2.588 -17.828 1 73.56 478 ASP A N 1
ATOM 3655 C CA . ASP A 1 478 ? -11.211 -3.893 -18.469 1 73.56 478 ASP A CA 1
ATOM 3656 C C . ASP A 1 478 ? -10.172 -4.875 -17.922 1 73.56 478 ASP A C 1
ATOM 3658 O O . ASP A 1 478 ? -9.75 -5.793 -18.625 1 73.56 478 ASP A O 1
ATOM 3662 N N . ASP A 1 479 ? -9.633 -4.625 -16.781 1 78.12 479 ASP A N 1
ATOM 3663 C CA . ASP A 1 479 ? -8.648 -5.508 -16.172 1 78.12 479 ASP A CA 1
ATOM 3664 C C . ASP A 1 479 ? -9.32 -6.555 -15.289 1 78.12 479 ASP A C 1
ATOM 3666 O O . ASP A 1 479 ? -9.961 -6.211 -14.289 1 78.12 479 ASP A O 1
ATOM 3670 N N . GLN A 1 480 ? -9.227 -7.789 -15.664 1 85.38 480 GLN A N 1
ATOM 3671 C CA . GLN A 1 480 ? -9.812 -8.883 -14.906 1 85.38 480 GLN A CA 1
ATOM 3672 C C . GLN A 1 480 ? -8.734 -9.742 -14.25 1 85.38 480 GLN A C 1
ATOM 3674 O O . GLN A 1 480 ? -8.922 -10.945 -14.055 1 85.38 480 GLN A O 1
ATOM 3679 N N . GLY A 1 481 ? -7.59 -9.164 -14.07 1 93.69 481 GLY A N 1
ATOM 3680 C CA . GLY A 1 481 ? -6.52 -9.844 -13.359 1 93.69 481 GLY A CA 1
ATOM 3681 C C . GLY A 1 481 ? -5.918 -10.992 -14.156 1 93.69 481 GLY A C 1
ATOM 3682 O O . GLY A 1 481 ? -5.418 -11.961 -13.578 1 93.69 481 GLY A O 1
ATOM 3683 N N . ARG A 1 482 ? -5.973 -10.938 -15.469 1 95.31 482 ARG A N 1
ATOM 3684 C CA . ARG A 1 482 ? -5.539 -12.07 -16.281 1 95.31 482 ARG A CA 1
ATOM 3685 C C . ARG A 1 482 ? -4.273 -11.727 -17.062 1 95.31 482 ARG A C 1
ATOM 3687 O O . ARG A 1 482 ? -4.105 -10.586 -17.516 1 95.31 482 ARG A O 1
ATOM 3694 N N . ILE A 1 483 ? -3.4 -12.664 -17.172 1 97.06 483 ILE A N 1
ATOM 3695 C CA . ILE A 1 483 ? -2.297 -12.641 -18.125 1 97.06 483 ILE A CA 1
ATOM 3696 C C . ILE A 1 483 ? -2.586 -13.617 -19.266 1 97.06 483 ILE A C 1
ATOM 3698 O O . ILE A 1 483 ? -3.408 -14.523 -19.109 1 97.06 483 ILE A O 1
ATOM 3702 N N . PRO A 1 484 ? -2.002 -13.398 -20.406 1 97.94 484 PRO A N 1
ATOM 3703 C CA . PRO A 1 484 ? -2.195 -14.398 -21.453 1 97.94 484 PRO A CA 1
ATOM 3704 C C . PRO A 1 484 ? -1.698 -15.789 -21.047 1 97.94 484 PRO A C 1
ATOM 3706 O O . PRO A 1 484 ? -0.531 -15.945 -20.688 1 97.94 484 PRO A O 1
ATOM 3709 N N . VAL A 1 485 ? -2.586 -16.75 -21.094 1 98.56 485 VAL A N 1
ATOM 3710 C CA . VAL A 1 485 ? -2.283 -18.141 -20.812 1 98.56 485 VAL A CA 1
ATOM 3711 C C . VAL A 1 485 ? -2.461 -18.984 -22.094 1 98.56 485 VAL A C 1
ATOM 3713 O O . VAL A 1 485 ? -3.457 -18.828 -22.797 1 98.56 485 VAL A O 1
ATOM 3716 N N . VAL A 1 486 ? -1.452 -19.797 -22.391 1 98.88 486 VAL A N 1
ATOM 3717 C CA . VAL A 1 486 ? -1.519 -20.719 -23.516 1 98.88 486 VAL A CA 1
ATOM 3718 C C . VAL A 1 486 ? -1.479 -22.156 -23.016 1 98.88 486 VAL A C 1
ATOM 3720 O O . VAL A 1 486 ? -0.579 -22.531 -22.266 1 98.88 486 VAL A O 1
ATOM 3723 N N . GLY A 1 487 ? -2.455 -22.906 -23.359 1 98.81 487 GLY A N 1
ATOM 3724 C CA . GLY A 1 487 ? -2.453 -24.328 -23.078 1 98.81 487 GLY A CA 1
ATOM 3725 C C . GLY A 1 487 ? -2.232 -25.188 -24.312 1 98.81 487 GLY A C 1
ATOM 3726 O O . GLY A 1 487 ? -2.848 -24.938 -25.359 1 98.81 487 GLY A O 1
ATOM 3727 N N . VAL A 1 488 ? -1.294 -26.125 -24.25 1 98.81 488 VAL A N 1
ATOM 3728 C CA . VAL A 1 488 ? -0.976 -27 -25.375 1 98.81 488 VAL A CA 1
ATOM 3729 C C . VAL A 1 488 ? -1.252 -28.453 -25 1 98.81 488 VAL A C 1
ATOM 3731 O O . VAL A 1 488 ? -0.727 -28.953 -24 1 98.81 488 VAL A O 1
ATOM 3734 N N . THR A 1 489 ? -2.09 -29.094 -25.719 1 98.06 489 THR A N 1
ATOM 3735 C CA . THR A 1 489 ? -2.354 -30.516 -25.531 1 98.06 489 THR A CA 1
ATOM 3736 C C . THR A 1 489 ? -2.303 -31.266 -26.859 1 98.06 489 THR A C 1
ATOM 3738 O O . THR A 1 489 ? -1.887 -30.719 -27.875 1 98.06 489 THR A O 1
ATOM 3741 N N . GLY A 1 490 ? -2.572 -32.594 -26.875 1 96.19 490 GLY A N 1
ATOM 3742 C CA . GLY A 1 490 ? -2.479 -33.438 -28.031 1 96.19 490 GLY A CA 1
ATOM 3743 C C . GLY A 1 490 ? -1.72 -34.75 -27.766 1 96.19 490 GLY A C 1
ATOM 3744 O O . GLY A 1 490 ? -1.347 -35 -26.625 1 96.19 490 GLY A O 1
ATOM 3745 N N . THR A 1 491 ? -1.509 -35.469 -28.797 1 92.69 491 THR A N 1
ATOM 3746 C CA . THR A 1 491 ? -0.832 -36.75 -28.656 1 92.69 491 THR A CA 1
ATOM 3747 C C . THR A 1 491 ? 0.681 -36.594 -28.766 1 92.69 491 THR A C 1
ATOM 3749 O O . THR A 1 491 ? 1.429 -37.031 -27.906 1 92.69 491 THR A O 1
ATOM 3752 N N . ASN A 1 492 ? 1.117 -35.906 -29.812 1 92.31 492 ASN A N 1
ATOM 3753 C CA . ASN A 1 492 ? 2.545 -35.688 -30.016 1 92.31 492 ASN A CA 1
ATOM 3754 C C . ASN A 1 492 ? 2.857 -34.25 -30.359 1 92.31 492 ASN A C 1
ATOM 3756 O O . ASN A 1 492 ? 1.991 -33.5 -30.844 1 92.31 492 ASN A O 1
ATOM 3760 N N . GLY A 1 493 ? 4.031 -33.812 -30.031 1 93.94 493 GLY A N 1
ATOM 3761 C CA . GLY A 1 493 ? 4.531 -32.531 -30.438 1 93.94 493 GLY A CA 1
ATOM 3762 C C . GLY A 1 493 ? 4.281 -31.438 -29.422 1 93.94 493 GLY A C 1
ATOM 3763 O O . GLY A 1 493 ? 4.727 -30.297 -29.594 1 93.94 493 GLY A O 1
ATOM 3764 N N . LYS A 1 494 ? 3.682 -31.719 -28.297 1 95.44 494 LYS A N 1
ATOM 3765 C CA . LYS A 1 494 ? 3.254 -30.734 -27.297 1 95.44 494 LYS A CA 1
ATOM 3766 C C . LYS A 1 494 ? 4.441 -29.938 -26.766 1 95.44 494 LYS A C 1
ATOM 3768 O O . LYS A 1 494 ? 4.387 -28.703 -26.703 1 95.44 494 LYS A O 1
ATOM 3773 N N . THR A 1 495 ? 5.508 -30.609 -26.406 1 93.44 495 THR A N 1
ATOM 3774 C CA . THR A 1 495 ? 6.664 -29.984 -25.766 1 93.44 495 THR A CA 1
ATOM 3775 C C . THR A 1 495 ? 7.312 -28.969 -26.719 1 93.44 495 THR A C 1
ATOM 3777 O O . THR A 1 495 ? 7.648 -27.859 -26.312 1 93.44 495 THR A O 1
ATOM 3780 N N . VAL A 1 496 ? 7.5 -29.344 -28 1 94.19 496 VAL A N 1
ATOM 3781 C CA . VAL A 1 496 ? 8.141 -28.484 -28.984 1 94.19 496 VAL A CA 1
ATOM 3782 C C . VAL A 1 496 ? 7.293 -27.234 -29.203 1 94.19 496 VAL A C 1
ATOM 3784 O O . VAL A 1 496 ? 7.82 -26.109 -29.219 1 94.19 496 VAL A O 1
ATOM 3787 N N . VAL A 1 497 ? 6.012 -27.422 -29.328 1 97.62 497 VAL A N 1
ATOM 3788 C CA . VAL A 1 497 ? 5.113 -26.297 -29.547 1 97.62 497 VAL A CA 1
ATOM 3789 C C . VAL A 1 497 ? 5.148 -25.375 -28.328 1 97.62 497 VAL A C 1
ATOM 3791 O O . VAL A 1 497 ? 5.254 -24.156 -28.469 1 97.62 497 VAL A O 1
ATOM 3794 N N . ALA A 1 498 ? 5.039 -25.953 -27.125 1 97.69 498 ALA A N 1
ATOM 3795 C CA . ALA A 1 498 ? 5.055 -25.156 -25.906 1 97.69 498 ALA A CA 1
ATOM 3796 C C . ALA A 1 498 ? 6.34 -24.344 -25.781 1 97.69 498 ALA A C 1
ATOM 3798 O O . ALA A 1 498 ? 6.309 -23.156 -25.453 1 97.69 498 ALA A O 1
ATOM 3799 N N . ARG A 1 499 ? 7.453 -24.938 -26.062 1 96.06 499 ARG A N 1
ATOM 3800 C CA . ARG A 1 499 ? 8.75 -24.281 -25.969 1 96.06 499 ARG A CA 1
ATOM 3801 C C . ARG A 1 499 ? 8.875 -23.156 -26.984 1 96.06 499 ARG A C 1
ATOM 3803 O O . ARG A 1 499 ? 9.398 -22.078 -26.688 1 96.06 499 ARG A O 1
ATOM 3810 N N . LEU A 1 500 ? 8.438 -23.438 -28.188 1 96.81 500 LEU A N 1
ATOM 3811 C CA . LEU A 1 500 ? 8.523 -22.422 -29.234 1 96.81 500 LEU A CA 1
ATOM 3812 C C . LEU A 1 500 ? 7.602 -21.25 -28.938 1 96.81 500 LEU A C 1
ATOM 3814 O O . LEU A 1 500 ? 7.98 -20.094 -29.141 1 96.81 500 LEU A O 1
ATOM 3818 N N . VAL A 1 501 ? 6.387 -21.547 -28.453 1 98.38 501 VAL A N 1
ATOM 3819 C CA . VAL A 1 501 ? 5.457 -20.469 -28.109 1 98.38 501 VAL A CA 1
ATOM 3820 C C . VAL A 1 501 ? 6.039 -19.625 -26.969 1 98.38 501 VAL A C 1
ATOM 3822 O O . VAL A 1 501 ? 5.945 -18.406 -26.984 1 98.38 501 VAL A O 1
ATOM 3825 N N . ALA A 1 502 ? 6.586 -20.25 -25.953 1 97.88 502 ALA A N 1
ATOM 3826 C CA . ALA A 1 502 ? 7.23 -19.531 -24.859 1 97.88 502 ALA A CA 1
ATOM 3827 C C . ALA A 1 502 ? 8.328 -18.609 -25.391 1 97.88 502 ALA A C 1
ATOM 3829 O O . ALA A 1 502 ? 8.453 -17.469 -24.938 1 97.88 502 ALA A O 1
ATOM 3830 N N . ARG A 1 503 ? 9.094 -19.078 -26.359 1 96.19 503 ARG A N 1
ATOM 3831 C CA . ARG A 1 503 ? 10.148 -18.281 -26.969 1 96.19 503 ARG A CA 1
ATOM 3832 C C . ARG A 1 503 ? 9.57 -17.062 -27.672 1 96.19 503 ARG A C 1
ATOM 3834 O O . ARG A 1 503 ? 10.117 -15.961 -27.562 1 96.19 503 ARG A O 1
ATOM 3841 N N . LEU A 1 504 ? 8.516 -17.25 -28.422 1 97.94 504 LEU A N 1
ATOM 3842 C CA . LEU A 1 504 ? 7.871 -16.141 -29.109 1 97.94 504 LEU A CA 1
ATOM 3843 C C . LEU A 1 504 ? 7.395 -15.078 -28.125 1 97.94 504 LEU A C 1
ATOM 3845 O O . LEU A 1 504 ? 7.566 -13.883 -28.344 1 97.94 504 LEU A O 1
ATOM 3849 N N . LEU A 1 505 ? 6.832 -15.523 -27.016 1 98.31 505 LEU A N 1
ATOM 3850 C CA . LEU A 1 505 ? 6.363 -14.609 -25.984 1 98.31 505 LEU A CA 1
ATOM 3851 C C . LEU A 1 505 ? 7.531 -13.852 -25.359 1 98.31 505 LEU A C 1
ATOM 3853 O O . LEU A 1 505 ? 7.441 -12.648 -25.141 1 98.31 505 LEU A O 1
ATOM 3857 N N . GLN A 1 506 ? 8.586 -14.492 -25.109 1 96.62 506 GLN A N 1
ATOM 3858 C CA . GLN A 1 506 ? 9.773 -13.852 -24.562 1 96.62 506 GLN A CA 1
ATOM 3859 C C . GLN A 1 506 ? 10.297 -12.773 -25.5 1 96.62 506 GLN A C 1
ATOM 3861 O O . GLN A 1 506 ? 10.656 -11.68 -25.062 1 96.62 506 GLN A O 1
ATOM 3866 N N . LEU A 1 507 ? 10.336 -13.078 -26.766 1 95.75 507 LEU A N 1
ATOM 3867 C CA . LEU A 1 507 ? 10.82 -12.133 -27.766 1 95.75 507 LEU A CA 1
ATOM 3868 C C . LEU A 1 507 ? 9.914 -10.906 -27.844 1 95.75 507 LEU A C 1
ATOM 3870 O O . LEU A 1 507 ? 10.367 -9.82 -28.188 1 95.75 507 LEU A O 1
ATOM 3874 N N . SER A 1 508 ? 8.703 -11.156 -27.5 1 97.38 508 SER A N 1
ATOM 3875 C CA . SER A 1 508 ? 7.762 -10.047 -27.516 1 97.38 508 SER A CA 1
ATOM 3876 C C . SER A 1 508 ? 7.922 -9.164 -26.281 1 97.38 508 SER A C 1
ATOM 3878 O O . SER A 1 508 ? 7.18 -8.203 -26.109 1 97.38 508 SER A O 1
ATOM 3880 N N . GLY A 1 509 ? 8.766 -9.5 -25.406 1 95.69 509 GLY A N 1
ATOM 3881 C CA . GLY A 1 509 ? 9.086 -8.672 -24.266 1 95.69 509 GLY A CA 1
ATOM 3882 C C . GLY A 1 509 ? 8.352 -9.086 -23 1 95.69 509 GLY A C 1
ATOM 3883 O O . GLY A 1 509 ? 8.438 -8.414 -21.969 1 95.69 509 GLY A O 1
ATOM 3884 N N . LYS A 1 510 ? 7.715 -10.188 -23 1 97.19 510 LYS A N 1
ATOM 3885 C CA . LYS A 1 510 ? 6.949 -10.625 -21.828 1 97.19 510 LYS A CA 1
ATOM 3886 C C . LYS A 1 510 ? 7.773 -11.555 -20.953 1 97.19 510 LYS A C 1
ATOM 3888 O O . LYS A 1 510 ? 8.414 -12.484 -21.438 1 97.19 510 LYS A O 1
ATOM 3893 N N . HIS A 1 511 ? 7.801 -11.312 -19.641 1 95.94 511 HIS A N 1
ATOM 3894 C CA . HIS A 1 511 ? 8.297 -12.312 -18.703 1 95.94 511 HIS A CA 1
ATOM 3895 C C . HIS A 1 511 ? 7.414 -13.555 -18.703 1 95.94 511 HIS A C 1
ATOM 3897 O O . HIS A 1 511 ? 6.262 -13.5 -18.266 1 95.94 511 HIS A O 1
ATOM 3903 N N . THR A 1 512 ? 8.023 -14.641 -19.141 1 97.81 512 THR A N 1
ATOM 3904 C CA . THR A 1 512 ? 7.188 -15.789 -19.484 1 97.81 512 THR A CA 1
ATOM 3905 C C . THR A 1 512 ? 7.508 -16.969 -18.594 1 97.81 512 THR A C 1
ATOM 3907 O O . THR A 1 512 ? 8.68 -17.266 -18.312 1 97.81 512 THR A O 1
ATOM 3910 N N . GLY A 1 513 ? 6.41 -17.625 -18.047 1 97.75 513 GLY A N 1
ATOM 3911 C CA . GLY A 1 513 ? 6.543 -18.922 -17.391 1 97.75 513 GLY A CA 1
ATOM 3912 C C . GLY A 1 513 ? 6.16 -20.094 -18.281 1 97.75 513 GLY A C 1
ATOM 3913 O O . GLY A 1 513 ? 5.203 -20 -19.062 1 97.75 513 GLY A O 1
ATOM 3914 N N . LEU A 1 514 ? 6.953 -21.219 -18.234 1 97.94 514 LEU A N 1
ATOM 3915 C CA . LEU A 1 514 ? 6.688 -22.406 -19.031 1 97.94 514 LEU A CA 1
ATOM 3916 C C . LEU A 1 514 ? 6.773 -23.672 -18.172 1 97.94 514 LEU A C 1
ATOM 3918 O O . LEU A 1 514 ? 7.77 -23.875 -17.484 1 97.94 514 LEU A O 1
ATOM 3922 N N . ALA A 1 515 ? 5.719 -24.375 -18.141 1 97.62 515 ALA A N 1
ATOM 3923 C CA . ALA A 1 515 ? 5.703 -25.703 -17.547 1 97.62 515 ALA A CA 1
ATOM 3924 C C . ALA A 1 515 ? 5.484 -26.781 -18.609 1 97.62 515 ALA A C 1
ATOM 3926 O O . ALA A 1 515 ? 4.434 -26.828 -19.25 1 97.62 515 ALA A O 1
ATOM 3927 N N . CYS A 1 516 ? 6.461 -27.625 -18.828 1 95.38 516 CYS A N 1
ATOM 3928 C CA . CYS A 1 516 ? 6.375 -28.672 -19.828 1 95.38 516 CYS A CA 1
ATOM 3929 C C . CYS A 1 516 ? 7.16 -29.906 -19.406 1 95.38 516 CYS A C 1
ATOM 3931 O O . CYS A 1 516 ? 7.656 -29.969 -18.281 1 95.38 516 CYS A O 1
ATOM 3933 N N . SER A 1 517 ? 7.246 -30.844 -20.25 1 91.56 517 SER A N 1
ATOM 3934 C CA . SER A 1 517 ? 7.871 -32.125 -19.906 1 91.56 517 SER A CA 1
ATOM 3935 C C . SER A 1 517 ? 9.383 -31.984 -19.797 1 91.56 517 SER A C 1
ATOM 3937 O O . SER A 1 517 ? 10.055 -32.844 -19.234 1 91.56 517 SER A O 1
ATOM 3939 N N . ASP A 1 518 ? 9.891 -30.859 -20.297 1 88.88 518 ASP A N 1
ATOM 3940 C CA . ASP A 1 518 ? 11.328 -30.609 -20.219 1 88.88 518 ASP A CA 1
ATOM 3941 C C . ASP A 1 518 ? 11.695 -29.906 -18.922 1 88.88 518 ASP A C 1
ATOM 3943 O O . ASP A 1 518 ? 12.867 -29.828 -18.547 1 88.88 518 ASP A O 1
ATOM 3947 N N . GLY A 1 519 ? 10.711 -29.359 -18.281 1 92.38 519 GLY A N 1
ATOM 3948 C CA . GLY A 1 519 ? 11.008 -28.672 -17.031 1 92.38 519 GLY A CA 1
ATOM 3949 C C . GLY A 1 519 ? 10.125 -27.469 -16.797 1 92.38 519 GLY A C 1
ATOM 3950 O O . GLY A 1 519 ? 9.156 -27.25 -17.516 1 92.38 519 GLY A O 1
ATOM 3951 N N . LEU A 1 520 ? 10.391 -26.828 -15.648 1 94.94 520 LEU A N 1
ATOM 3952 C CA . LEU A 1 520 ? 9.797 -25.547 -15.289 1 94.94 520 LEU A CA 1
ATOM 3953 C C . LEU A 1 520 ? 10.75 -24.406 -15.609 1 94.94 520 LEU A C 1
ATOM 3955 O O . LEU A 1 520 ? 11.898 -24.406 -15.156 1 94.94 520 LEU A O 1
ATOM 3959 N N . PHE A 1 521 ? 10.289 -23.438 -16.438 1 95 521 PHE A N 1
ATOM 3960 C CA . PHE A 1 521 ? 11.141 -22.344 -16.875 1 95 521 PHE A CA 1
ATOM 3961 C C . PHE A 1 521 ? 10.523 -21 -16.5 1 95 521 PHE A C 1
ATOM 3963 O O . PHE A 1 521 ? 9.305 -20.828 -16.578 1 95 521 PHE A O 1
ATOM 3970 N N . LEU A 1 522 ? 11.289 -20.141 -16.109 1 92.75 522 LEU A N 1
ATOM 3971 C CA . LEU A 1 522 ? 10.984 -18.719 -16.016 1 92.75 522 LEU A CA 1
ATOM 3972 C C . LEU A 1 522 ? 11.891 -17.906 -16.938 1 92.75 522 LEU A C 1
ATOM 3974 O O . LEU A 1 522 ? 13.094 -17.781 -16.672 1 92.75 522 LEU A O 1
ATOM 3978 N N . ASP A 1 523 ? 11.266 -17.469 -17.953 1 90.06 523 ASP A N 1
ATOM 3979 C CA . ASP A 1 523 ? 12.016 -16.906 -19.078 1 90.06 523 ASP A CA 1
ATOM 3980 C C . ASP A 1 523 ? 13.008 -17.922 -19.641 1 90.06 523 ASP A C 1
ATOM 3982 O O . ASP A 1 523 ? 12.633 -19.047 -19.969 1 90.06 523 ASP A O 1
ATOM 3986 N N . ARG A 1 524 ? 14.281 -17.594 -19.703 1 84.81 524 ARG A N 1
ATOM 3987 C CA . ARG A 1 524 ? 15.25 -18.5 -20.312 1 84.81 524 ARG A CA 1
ATOM 3988 C C . ARG A 1 524 ? 15.898 -19.391 -19.266 1 84.81 524 ARG A C 1
ATOM 3990 O O . ARG A 1 524 ? 16.672 -20.297 -19.594 1 84.81 524 ARG A O 1
ATOM 3997 N N . ARG A 1 525 ? 15.422 -19.25 -18.094 1 87.06 525 ARG A N 1
ATOM 3998 C CA . ARG A 1 525 ? 16.062 -19.969 -17 1 87.06 525 ARG A CA 1
ATOM 3999 C C . ARG A 1 525 ? 15.25 -21.203 -16.609 1 87.06 525 ARG A C 1
ATOM 4001 O O . ARG A 1 525 ? 14.062 -21.094 -16.297 1 87.06 525 ARG A O 1
ATOM 4008 N N . GLN A 1 526 ? 15.93 -22.344 -16.609 1 90 526 GLN A N 1
ATOM 4009 C CA . GLN A 1 526 ? 15.305 -23.547 -16.078 1 90 526 GLN A CA 1
ATOM 4010 C C . GLN A 1 526 ? 15.352 -23.547 -14.547 1 90 526 GLN A C 1
ATOM 4012 O O . GLN A 1 526 ? 16.438 -23.594 -13.953 1 90 526 GLN A O 1
ATOM 4017 N N . VAL A 1 527 ? 14.227 -23.578 -13.953 1 88.12 527 VAL A N 1
ATOM 4018 C CA . VAL A 1 527 ? 14.102 -23.5 -12.5 1 88.12 527 VAL A CA 1
ATOM 4019 C C . VAL A 1 527 ? 14.125 -24.906 -11.898 1 88.12 527 VAL A C 1
ATOM 4021 O O . VAL A 1 527 ? 14.625 -25.109 -10.789 1 88.12 527 VAL A O 1
ATOM 4024 N N . GLU A 1 528 ? 13.523 -25.797 -12.617 1 88.81 528 GLU A N 1
ATOM 4025 C CA . GLU A 1 528 ? 13.445 -27.188 -12.172 1 88.81 528 GLU A CA 1
ATOM 4026 C C . GLU A 1 528 ? 13.453 -28.141 -13.359 1 88.81 528 GLU A C 1
ATOM 4028 O O . GLU A 1 528 ? 12.711 -27.953 -14.32 1 88.81 528 GLU A O 1
ATOM 4033 N N . SER A 1 529 ? 14.289 -29.156 -13.281 1 87.31 529 SER A N 1
ATOM 4034 C CA . SER A 1 529 ? 14.367 -30.156 -14.336 1 87.31 529 SER A CA 1
ATOM 4035 C C . SER A 1 529 ? 13.359 -31.281 -14.117 1 87.31 529 SER A C 1
ATOM 4037 O O . SER A 1 529 ? 12.727 -31.359 -13.055 1 87.31 529 SER A O 1
ATOM 4039 N N . GLY A 1 530 ? 13.172 -32.062 -15.172 1 86.12 530 GLY A N 1
ATOM 4040 C CA . GLY A 1 530 ? 12.227 -33.156 -15.109 1 86.12 530 GLY A CA 1
ATOM 4041 C C . GLY A 1 530 ? 10.883 -32.812 -15.711 1 86.12 530 GLY A C 1
ATOM 4042 O O . GLY A 1 530 ? 10.688 -31.734 -16.25 1 86.12 530 GLY A O 1
ATOM 4043 N N . ASP A 1 531 ? 10 -33.75 -15.688 1 90.44 531 ASP A N 1
ATOM 4044 C CA . ASP A 1 531 ? 8.664 -33.531 -16.234 1 90.44 531 ASP A CA 1
ATOM 4045 C C . ASP A 1 531 ? 7.836 -32.625 -15.328 1 90.44 531 ASP A C 1
ATOM 4047 O O . ASP A 1 531 ? 7.41 -33.031 -14.242 1 90.44 531 ASP A O 1
ATOM 4051 N N . ARG A 1 532 ? 7.613 -31.422 -15.797 1 94.31 532 ARG A N 1
ATOM 4052 C CA . ARG A 1 532 ? 6.906 -30.438 -14.992 1 94.31 532 ARG A CA 1
ATOM 4053 C C . ARG A 1 532 ? 5.598 -30.016 -15.664 1 94.31 532 ARG A C 1
ATOM 4055 O O . ARG A 1 532 ? 5.066 -28.953 -15.383 1 94.31 532 ARG A O 1
ATOM 4062 N N . ALA A 1 533 ? 5.129 -30.828 -16.578 1 95.38 533 ALA A N 1
ATOM 4063 C CA . ALA A 1 533 ? 3.803 -30.625 -17.156 1 95.38 533 ALA A CA 1
ATOM 4064 C C . ALA A 1 533 ? 2.707 -31.109 -16.219 1 95.38 533 ALA A C 1
ATOM 4066 O O . ALA A 1 533 ? 2.023 -32.094 -16.5 1 95.38 533 ALA A O 1
ATOM 4067 N N . ASN A 1 534 ? 2.582 -30.406 -15.148 1 95.38 534 ASN A N 1
ATOM 4068 C CA . ASN A 1 534 ? 1.644 -30.828 -14.109 1 95.38 534 ASN A CA 1
ATOM 4069 C C . ASN A 1 534 ? 1.033 -29.609 -13.398 1 95.38 534 ASN A C 1
ATOM 4071 O O . ASN A 1 534 ? 1.425 -28.469 -13.648 1 95.38 534 ASN A O 1
ATOM 4075 N N . TRP A 1 535 ? 0.045 -29.906 -12.609 1 95.69 535 TRP A N 1
ATOM 4076 C CA . TRP A 1 535 ? -0.746 -28.891 -11.922 1 95.69 535 TRP A CA 1
ATOM 4077 C C . TRP A 1 535 ? 0.13 -28.047 -10.992 1 95.69 535 TRP A C 1
ATOM 4079 O O . TRP A 1 535 ? 0.004 -26.812 -10.953 1 95.69 535 TRP A O 1
ATOM 4089 N N . GLU A 1 536 ? 1.004 -28.609 -10.234 1 93.88 536 GLU A N 1
ATOM 4090 C CA . GLU A 1 536 ? 1.844 -27.922 -9.258 1 93.88 536 GLU A CA 1
ATOM 4091 C C . GLU A 1 536 ? 2.73 -26.875 -9.938 1 93.88 536 GLU A C 1
ATOM 4093 O O . GLU A 1 536 ? 2.793 -25.734 -9.492 1 93.88 536 GLU A O 1
ATOM 4098 N N . SER A 1 537 ? 3.402 -27.297 -10.992 1 95.69 537 SER A N 1
ATOM 4099 C CA . SER A 1 537 ? 4.258 -26.375 -11.734 1 95.69 537 SER A CA 1
ATOM 4100 C C . SER A 1 537 ? 3.449 -25.25 -12.344 1 95.69 537 SER A C 1
ATOM 4102 O O . SER A 1 537 ? 3.895 -24.094 -12.367 1 95.69 537 SER A O 1
ATOM 4104 N N . GLY A 1 538 ? 2.314 -25.641 -12.914 1 96.5 538 GLY A N 1
ATOM 4105 C CA . GLY A 1 538 ? 1.445 -24.609 -13.461 1 96.5 538 GLY A CA 1
ATOM 4106 C C . GLY A 1 538 ? 1.044 -23.562 -12.438 1 96.5 538 GLY A C 1
ATOM 4107 O O . GLY A 1 538 ? 1.073 -22.359 -12.719 1 96.5 538 GLY A O 1
ATOM 4108 N N . HIS A 1 539 ? 0.733 -24.016 -11.297 1 94.25 539 HIS A N 1
ATOM 4109 C CA . HIS A 1 539 ? 0.319 -23.109 -10.234 1 94.25 539 HIS A CA 1
ATOM 4110 C C . HIS A 1 539 ? 1.475 -22.219 -9.781 1 94.25 539 HIS A C 1
ATOM 4112 O O . HIS A 1 539 ? 1.272 -21.047 -9.461 1 94.25 539 HIS A O 1
ATOM 4118 N N . ARG A 1 540 ? 2.648 -22.75 -9.695 1 94.81 540 ARG A N 1
ATOM 4119 C CA . ARG A 1 540 ? 3.832 -21.969 -9.352 1 94.81 540 ARG A CA 1
ATOM 4120 C C . ARG A 1 540 ? 4.016 -20.797 -10.305 1 94.81 540 ARG A C 1
ATOM 4122 O O . ARG A 1 540 ? 4.34 -19.688 -9.875 1 94.81 540 ARG A O 1
ATOM 4129 N N . ILE A 1 541 ? 3.773 -21.016 -11.547 1 96.69 541 ILE A N 1
ATOM 4130 C CA . ILE A 1 541 ? 3.91 -19.984 -12.562 1 96.69 541 ILE A CA 1
ATOM 4131 C C . ILE A 1 541 ? 2.838 -18.906 -12.352 1 96.69 541 ILE A C 1
ATOM 4133 O O . ILE A 1 541 ? 3.135 -17.719 -12.367 1 96.69 541 ILE A O 1
ATOM 4137 N N . LEU A 1 542 ? 1.646 -19.375 -12.133 1 97.25 542 LEU A N 1
ATOM 4138 C CA . LEU A 1 542 ? 0.511 -18.453 -12.039 1 97.25 542 LEU A CA 1
ATOM 4139 C C . LEU A 1 542 ? 0.588 -17.625 -10.773 1 97.25 542 LEU A C 1
ATOM 4141 O O . LEU A 1 542 ? 0.04 -16.516 -10.719 1 97.25 542 LEU A O 1
ATOM 4145 N N . MET A 1 543 ? 1.297 -18.078 -9.766 1 95.25 543 MET A N 1
ATOM 4146 C CA . MET A 1 543 ? 1.43 -17.375 -8.492 1 95.25 543 MET A CA 1
ATOM 4147 C C . MET A 1 543 ? 2.562 -16.344 -8.555 1 95.25 543 MET A C 1
ATOM 4149 O O . MET A 1 543 ? 2.678 -15.492 -7.684 1 95.25 543 MET A O 1
ATOM 4153 N N . ASN A 1 544 ? 3.408 -16.438 -9.562 1 94.81 544 ASN A N 1
ATOM 4154 C CA . ASN A 1 544 ? 4.586 -15.586 -9.688 1 94.81 544 ASN A CA 1
ATOM 4155 C C . ASN A 1 544 ? 4.223 -14.195 -10.195 1 94.81 544 ASN A C 1
ATOM 4157 O O . ASN A 1 544 ? 3.846 -14.039 -11.359 1 94.81 544 ASN A O 1
ATOM 4161 N N . ARG A 1 545 ? 4.449 -13.195 -9.406 1 94.38 545 ARG A N 1
ATOM 4162 C CA . ARG A 1 545 ? 4.047 -11.82 -9.695 1 94.38 545 ARG A CA 1
ATOM 4163 C C . ARG A 1 545 ? 4.887 -11.227 -10.82 1 94.38 545 ARG A C 1
ATOM 4165 O O . ARG A 1 545 ? 4.547 -10.18 -11.375 1 94.38 545 ARG A O 1
ATOM 4172 N N . ALA A 1 546 ? 5.902 -11.867 -11.234 1 92.94 546 ALA A N 1
ATOM 4173 C CA . ALA A 1 546 ? 6.77 -11.352 -12.289 1 92.94 546 ALA A CA 1
ATOM 4174 C C . ALA A 1 546 ? 6.336 -11.867 -13.656 1 92.94 546 ALA A C 1
ATOM 4176 O O . ALA A 1 546 ? 6.754 -11.336 -14.688 1 92.94 546 ALA A O 1
ATOM 4177 N N . VAL A 1 547 ? 5.496 -12.852 -13.664 1 96.75 547 VAL A N 1
ATOM 4178 C CA . VAL A 1 547 ? 5.137 -13.508 -14.922 1 96.75 547 VAL A CA 1
ATOM 4179 C C . VAL A 1 547 ? 4.059 -12.703 -15.641 1 96.75 547 VAL A C 1
ATOM 4181 O O . VAL A 1 547 ? 3.006 -12.414 -15.062 1 96.75 547 VAL A O 1
ATOM 4184 N N . GLU A 1 548 ? 4.312 -12.383 -16.875 1 97.44 548 GLU A N 1
ATOM 4185 C CA . GLU A 1 548 ? 3.398 -11.578 -17.688 1 97.44 548 GLU A CA 1
ATOM 4186 C C . GLU A 1 548 ? 2.656 -12.445 -18.703 1 97.44 548 GLU A C 1
ATOM 4188 O O . GLU A 1 548 ? 1.661 -12.008 -19.281 1 97.44 548 GLU A O 1
ATOM 4193 N N . ALA A 1 549 ? 3.117 -13.664 -18.938 1 98.56 549 ALA A N 1
ATOM 4194 C CA . ALA A 1 549 ? 2.49 -14.664 -19.797 1 98.56 549 ALA A CA 1
ATOM 4195 C C . ALA A 1 549 ? 2.883 -16.078 -19.375 1 98.56 549 ALA A C 1
ATOM 4197 O O . ALA A 1 549 ? 3.959 -16.281 -18.812 1 98.56 549 ALA A O 1
ATOM 4198 N N . ALA A 1 550 ? 2.014 -17.047 -19.656 1 98.69 550 ALA A N 1
ATOM 4199 C CA . ALA A 1 550 ? 2.273 -18.422 -19.203 1 98.69 550 ALA A CA 1
ATOM 4200 C C . ALA A 1 550 ? 1.932 -19.422 -20.297 1 98.69 550 ALA A C 1
ATOM 4202 O O . ALA A 1 550 ? 0.937 -19.266 -21 1 98.69 550 ALA A O 1
ATOM 4203 N N . VAL A 1 551 ? 2.77 -20.422 -20.469 1 98.81 551 VAL A N 1
ATOM 4204 C CA . VAL A 1 551 ? 2.553 -21.516 -21.391 1 98.81 551 VAL A CA 1
ATOM 4205 C C . VAL A 1 551 ? 2.576 -22.844 -20.641 1 98.81 551 VAL A C 1
ATOM 4207 O O . VAL A 1 551 ? 3.486 -23.109 -19.859 1 98.81 551 VAL A O 1
ATOM 4210 N N . PHE A 1 552 ? 1.58 -23.688 -20.969 1 98.75 552 PHE A N 1
ATOM 4211 C CA . PHE A 1 552 ? 1.452 -24.938 -20.234 1 98.75 552 PHE A CA 1
ATOM 4212 C C . PHE A 1 552 ? 1.288 -26.109 -21.219 1 98.75 552 PHE A C 1
ATOM 4214 O O . PHE A 1 552 ? 0.436 -26.062 -22.109 1 98.75 552 PHE A O 1
ATOM 4221 N N . GLU A 1 553 ? 2.123 -27.125 -21.031 1 98.19 553 GLU A N 1
ATOM 4222 C CA . GLU A 1 553 ? 1.908 -28.422 -21.672 1 98.19 553 GLU A CA 1
ATOM 4223 C C . GLU A 1 553 ? 0.986 -29.297 -20.828 1 98.19 553 GLU A C 1
ATOM 4225 O O . GLU A 1 553 ? 1.2 -29.453 -19.625 1 98.19 553 GLU A O 1
ATOM 4230 N N . ASN A 1 554 ? -0.042 -29.797 -21.484 1 97.5 554 ASN A N 1
ATOM 4231 C CA . ASN A 1 554 ? -1.004 -30.656 -20.797 1 97.5 554 ASN A CA 1
ATOM 4232 C C . ASN A 1 554 ? -1.15 -32 -21.516 1 97.5 554 ASN A C 1
ATOM 4234 O O . ASN A 1 554 ? -1.732 -32.062 -22.594 1 97.5 554 ASN A O 1
ATOM 4238 N N . ASP A 1 555 ? -0.724 -33.031 -20.875 1 92.81 555 ASP A N 1
ATOM 4239 C CA . ASP A 1 555 ? -0.985 -34.344 -21.422 1 92.81 555 ASP A CA 1
ATOM 4240 C C . ASP A 1 555 ? -2.324 -34.906 -20.938 1 92.81 555 ASP A C 1
ATOM 4242 O O . ASP A 1 555 ? -2.928 -34.344 -20.016 1 92.81 555 ASP A O 1
ATOM 4246 N N . SER A 1 556 ? -2.834 -35.906 -21.625 1 93.25 556 SER A N 1
ATOM 4247 C CA . SER A 1 556 ? -4.129 -36.469 -21.266 1 93.25 556 SER A CA 1
ATOM 4248 C C . SER A 1 556 ? -4.125 -36.969 -19.812 1 93.25 556 SER A C 1
ATOM 4250 O O . SER A 1 556 ? -5.113 -36.812 -19.094 1 93.25 556 SER A O 1
ATOM 4252 N N . GLY A 1 557 ? -3.016 -37.562 -19.391 1 91.5 557 GLY A N 1
ATOM 4253 C CA . GLY A 1 557 ? -2.91 -38.031 -18.016 1 91.5 557 GLY A CA 1
ATOM 4254 C C . GLY A 1 557 ? -3.068 -36.938 -17 1 91.5 557 GLY A C 1
ATOM 4255 O O . GLY A 1 557 ? -3.738 -37.125 -15.977 1 91.5 557 GLY A O 1
ATOM 4256 N N . SER A 1 558 ? -2.434 -35.844 -17.266 1 93.94 558 SER A N 1
ATOM 4257 C CA . SER A 1 558 ? -2.518 -34.719 -16.344 1 93.94 558 SER A CA 1
ATOM 4258 C C . SER A 1 558 ? -3.932 -34.156 -16.297 1 93.94 558 SER A C 1
ATOM 4260 O O . SER A 1 558 ? -4.422 -33.781 -15.219 1 93.94 558 SER A O 1
ATOM 4262 N N . ILE A 1 559 ? -4.586 -34.031 -17.391 1 96.19 559 ILE A N 1
ATOM 4263 C CA . ILE A 1 559 ? -5.957 -33.531 -17.438 1 96.19 559 ILE A CA 1
ATOM 4264 C C . ILE A 1 559 ? -6.867 -34.469 -16.641 1 96.19 559 ILE A C 1
ATOM 4266 O O . ILE A 1 559 ? -7.727 -34 -15.883 1 96.19 559 ILE A O 1
ATOM 4270 N N . LEU A 1 560 ? -6.621 -35.75 -16.781 1 94.94 560 LEU A N 1
ATOM 4271 C CA . LEU A 1 560 ? -7.488 -36.781 -16.172 1 94.94 560 LEU A CA 1
ATOM 4272 C C . LEU A 1 560 ? -7.223 -36.906 -14.68 1 94.94 560 LEU A C 1
ATOM 4274 O O . LEU A 1 560 ? -8.125 -37.25 -13.914 1 94.94 560 LEU A O 1
ATOM 4278 N N . SER A 1 561 ? -6.031 -36.625 -14.258 1 94.88 561 SER A N 1
ATOM 4279 C CA . SER A 1 561 ? -5.672 -36.906 -12.875 1 94.88 561 SER A CA 1
ATOM 4280 C C . SER A 1 561 ? -5.715 -35.656 -12.031 1 94.88 561 SER A C 1
ATOM 4282 O O . SER A 1 561 ? -5.871 -35.719 -10.805 1 94.88 561 SER A O 1
ATOM 4284 N N . GLU A 1 562 ? -5.578 -34.469 -12.641 1 96.44 562 GLU A N 1
ATOM 4285 C CA . GLU A 1 562 ? -5.426 -33.25 -11.852 1 96.44 562 GLU A CA 1
ATOM 4286 C C . GLU A 1 562 ? -6.34 -32.125 -12.359 1 96.44 562 GLU A C 1
ATOM 4288 O O . GLU A 1 562 ? -6.715 -31.234 -11.609 1 96.44 562 GLU A O 1
ATOM 4293 N N . GLY A 1 563 ? -6.738 -32.188 -13.625 1 96.94 563 GLY A N 1
ATOM 4294 C CA . GLY A 1 563 ? -7.391 -31.062 -14.266 1 96.94 563 GLY A CA 1
ATOM 4295 C C . GLY A 1 563 ? -6.41 -30 -14.75 1 96.94 563 GLY A C 1
ATOM 4296 O O . GLY A 1 563 ? -5.215 -30.078 -14.469 1 96.94 563 GLY A O 1
ATOM 4297 N N . LEU A 1 564 ? -6.883 -29.016 -15.492 1 97.94 564 LEU A N 1
ATOM 4298 C CA . LEU A 1 564 ? -6.035 -27.922 -15.977 1 97.94 564 LEU A CA 1
ATOM 4299 C C . LEU A 1 564 ? -5.641 -27 -14.836 1 97.94 564 LEU A C 1
ATOM 4301 O O . LEU A 1 564 ? -6.43 -26.766 -13.914 1 97.94 564 LEU A O 1
ATOM 4305 N N . ALA A 1 565 ? -4.477 -26.422 -14.883 1 96.81 565 ALA A N 1
ATOM 4306 C CA . ALA A 1 565 ? -3.953 -25.578 -13.812 1 96.81 565 ALA A CA 1
ATOM 4307 C C . ALA A 1 565 ? -4.605 -24.188 -13.844 1 96.81 565 ALA A C 1
ATOM 4309 O O . ALA A 1 565 ? -4.512 -23.438 -12.867 1 96.81 565 ALA A O 1
ATOM 4310 N N . TYR A 1 566 ? -5.289 -23.781 -14.891 1 97.62 566 TYR A N 1
ATOM 4311 C CA . TYR A 1 566 ? -5.898 -22.469 -15.086 1 97.62 566 TYR A CA 1
ATOM 4312 C C . TYR A 1 566 ? -7.383 -22.594 -15.406 1 97.62 566 TYR A C 1
ATOM 4314 O O . TYR A 1 566 ? -7.828 -23.641 -15.883 1 97.62 566 TYR A O 1
ATOM 4322 N N . ASP A 1 567 ? -8.148 -21.578 -15.195 1 96.69 567 ASP A N 1
ATOM 4323 C CA . ASP A 1 567 ? -9.594 -21.625 -15.398 1 96.69 567 ASP A CA 1
ATOM 4324 C C . ASP A 1 567 ? -9.945 -21.391 -16.859 1 96.69 567 ASP A C 1
ATOM 4326 O O . ASP A 1 567 ? -10.859 -22.016 -17.406 1 96.69 567 ASP A O 1
ATOM 4330 N N . ARG A 1 568 ? -9.266 -20.5 -17.453 1 97.25 568 ARG A N 1
ATOM 4331 C CA . ARG A 1 568 ? -9.43 -20.141 -18.859 1 97.25 568 ARG A CA 1
ATOM 4332 C C . ARG A 1 568 ? -8.094 -19.797 -19.5 1 97.25 568 ARG A C 1
ATOM 4334 O O . ARG A 1 568 ? -7.105 -19.562 -18.797 1 97.25 568 ARG A O 1
ATOM 4341 N N . CYS A 1 569 ? -8.109 -19.766 -20.797 1 98 569 CYS A N 1
ATOM 4342 C CA . CYS A 1 569 ? -6.871 -19.406 -21.484 1 98 569 CYS A CA 1
ATOM 4343 C C . CYS A 1 569 ? -7.152 -18.516 -22.688 1 98 569 CYS A C 1
ATOM 4345 O O . CYS A 1 569 ? -8.281 -18.469 -23.172 1 98 569 CYS A O 1
ATOM 4347 N N . GLN A 1 570 ? -6.129 -17.812 -23.047 1 98.25 570 GLN A N 1
ATOM 4348 C CA . GLN A 1 570 ? -6.203 -16.969 -24.219 1 98.25 570 GLN A CA 1
ATOM 4349 C C . GLN A 1 570 ? -6.078 -17.781 -25.5 1 98.25 570 GLN A C 1
ATOM 4351 O O . GLN A 1 570 ? -6.754 -17.5 -26.5 1 98.25 570 GLN A O 1
ATOM 4356 N N . VAL A 1 571 ? -5.148 -18.781 -25.469 1 98.88 571 VAL A N 1
ATOM 4357 C CA . VAL A 1 571 ? -4.957 -19.641 -26.625 1 98.88 571 VAL A CA 1
ATOM 4358 C C . VAL A 1 571 ? -4.922 -21.094 -26.188 1 98.88 571 VAL A C 1
ATOM 4360 O O . VAL A 1 571 ? -4.223 -21.453 -25.234 1 98.88 571 VAL A O 1
ATOM 4363 N N . GLY A 1 572 ? -5.684 -21.906 -26.797 1 98.81 572 GLY A N 1
ATOM 4364 C CA . GLY A 1 572 ? -5.641 -23.344 -26.625 1 98.81 572 GLY A CA 1
ATOM 4365 C C . GLY A 1 572 ? -5.191 -24.078 -27.891 1 98.81 572 GLY A C 1
ATOM 4366 O O . GLY A 1 572 ? -5.781 -23.906 -28.953 1 98.81 572 GLY A O 1
ATOM 4367 N N . VAL A 1 573 ? -4.133 -24.906 -27.766 1 98.88 573 VAL A N 1
ATOM 4368 C CA . VAL A 1 573 ? -3.568 -25.609 -28.922 1 98.88 573 VAL A CA 1
ATOM 4369 C C . VAL A 1 573 ? -3.793 -27.109 -28.766 1 98.88 573 VAL A C 1
ATOM 4371 O O . VAL A 1 573 ? -3.551 -27.672 -27.688 1 98.88 573 VAL A O 1
ATOM 4374 N N . VAL A 1 574 ? -4.316 -27.75 -29.766 1 98.69 574 VAL A N 1
ATOM 4375 C CA . VAL A 1 574 ? -4.312 -29.203 -29.859 1 98.69 574 VAL A CA 1
ATOM 4376 C C . VAL A 1 574 ? -3.48 -29.641 -31.062 1 98.69 574 VAL A C 1
ATOM 4378 O O . VAL A 1 574 ? -3.879 -29.438 -32.219 1 98.69 574 VAL A O 1
ATOM 4381 N N . THR A 1 575 ? -2.381 -30.25 -30.828 1 97.75 575 THR A N 1
ATOM 4382 C CA . THR A 1 575 ? -1.386 -30.516 -31.859 1 97.75 575 THR A CA 1
ATOM 4383 C C . THR A 1 575 ? -1.873 -31.594 -32.812 1 97.75 575 THR A C 1
ATOM 4385 O O . THR A 1 575 ? -1.742 -31.453 -34.031 1 97.75 575 THR A O 1
ATOM 4388 N N . ASN A 1 576 ? -2.404 -32.688 -32.312 1 96 576 ASN A N 1
ATOM 4389 C CA . ASN A 1 576 ? -2.939 -33.812 -33.094 1 96 576 ASN A CA 1
ATOM 4390 C C . ASN A 1 576 ? -3.699 -34.781 -32.219 1 96 576 ASN A C 1
ATOM 4392 O O . ASN A 1 576 ? -3.527 -34.812 -31 1 96 576 ASN A O 1
ATOM 4396 N N . PHE A 1 577 ? -4.559 -35.469 -32.781 1 94.12 577 PHE A N 1
ATOM 4397 C CA . PHE A 1 577 ? -5.289 -36.562 -32.125 1 94.12 577 PHE A CA 1
ATOM 4398 C C . PHE A 1 577 ? -4.68 -37.906 -32.438 1 94.12 577 PHE A C 1
ATOM 4400 O O . PHE A 1 577 ? -4.367 -38.688 -31.531 1 94.12 577 PHE A O 1
ATOM 4407 N N . ASP A 1 578 ? -4.5 -38.188 -33.812 1 86.75 578 ASP A N 1
ATOM 4408 C CA . ASP A 1 578 ? -3.963 -39.438 -34.312 1 86.75 578 ASP A CA 1
ATOM 4409 C C . ASP A 1 578 ? -4.512 -40.656 -33.531 1 86.75 578 ASP A C 1
ATOM 4411 O O . ASP A 1 578 ? -5.695 -40.656 -33.188 1 86.75 578 ASP A O 1
ATOM 4415 N N . GLN A 1 579 ? -3.727 -41.75 -33.375 1 83.5 579 GLN A N 1
ATOM 4416 C CA . GLN A 1 579 ? -4.066 -42.781 -32.406 1 83.5 579 GLN A CA 1
ATOM 4417 C C . GLN A 1 579 ? -3.59 -42.406 -31.016 1 83.5 579 GLN A C 1
ATOM 4419 O O . GLN A 1 579 ? -2.387 -42.375 -30.75 1 83.5 579 GLN A O 1
ATOM 4424 N N . PRO A 1 580 ? -4.617 -42.094 -30.25 1 82.62 580 PRO A N 1
ATOM 4425 C CA . PRO A 1 580 ? -4.234 -41.531 -28.953 1 82.62 580 PRO A CA 1
ATOM 4426 C C . PRO A 1 580 ? -3.402 -42.5 -28.109 1 82.62 580 PRO A C 1
ATOM 4428 O O . PRO A 1 580 ? -3.605 -43.719 -28.172 1 82.62 580 PRO A O 1
ATOM 4431 N N . ASP A 1 581 ? -2.574 -41.812 -27.391 1 77.81 581 ASP A N 1
ATOM 4432 C CA . ASP A 1 581 ? -1.755 -42.531 -26.422 1 77.81 581 ASP A CA 1
ATOM 4433 C C . ASP A 1 581 ? -2.506 -42.719 -25.109 1 77.81 581 ASP A C 1
ATOM 4435 O O . ASP A 1 581 ? -3.51 -42.062 -24.859 1 77.81 581 ASP A O 1
ATOM 4439 N N . HIS A 1 582 ? -2.26 -43.719 -24.375 1 80 582 HIS A N 1
ATOM 4440 C CA . HIS A 1 582 ? -2.676 -43.906 -22.984 1 80 582 HIS A CA 1
ATOM 4441 C C . HIS A 1 582 ? -4.121 -44.375 -22.906 1 80 582 HIS A C 1
ATOM 4443 O O . HIS A 1 582 ? -4.773 -44.219 -21.875 1 80 582 HIS A O 1
ATOM 4449 N N . LEU A 1 583 ? -4.641 -44.781 -24.031 1 83.81 583 LEU A N 1
ATOM 4450 C CA . LEU A 1 583 ? -5.934 -45.438 -23.906 1 83.81 583 LEU A CA 1
ATOM 4451 C C . LEU A 1 583 ? -5.867 -46.594 -22.906 1 83.81 583 LEU A C 1
ATOM 4453 O O . LEU A 1 583 ? -4.875 -47.312 -22.844 1 83.81 583 LEU A O 1
ATOM 4457 N N . GLY A 1 584 ? -6.867 -46.719 -22.125 1 82.62 584 GLY A N 1
ATOM 4458 C CA . GLY A 1 584 ? -6.875 -47.688 -21.047 1 82.62 584 GLY A CA 1
ATOM 4459 C C . GLY A 1 584 ? -6.609 -47.062 -19.688 1 82.62 584 GLY A C 1
ATOM 4460 O O . GLY A 1 584 ? -7.043 -47.625 -18.656 1 82.62 584 GLY A O 1
ATOM 4461 N N . ASP A 1 585 ? -5.801 -46.031 -19.766 1 85.88 585 ASP A N 1
ATOM 4462 C CA . ASP A 1 585 ? -5.52 -45.344 -18.516 1 85.88 585 ASP A CA 1
ATOM 4463 C C . ASP A 1 585 ? -6.754 -44.594 -18 1 85.88 585 ASP A C 1
ATOM 4465 O O . ASP A 1 585 ? -7.523 -44.031 -18.781 1 85.88 585 ASP A O 1
ATOM 4469 N N . TYR A 1 586 ? -6.977 -44.625 -16.672 1 90.25 586 TYR A N 1
ATOM 4470 C CA . TYR A 1 586 ? -8.07 -43.938 -16 1 90.25 586 TYR A CA 1
ATOM 4471 C C . TYR A 1 586 ? -9.414 -44.344 -16.562 1 90.25 586 TYR A C 1
ATOM 4473 O O . TYR A 1 586 ? -10.344 -43.531 -16.656 1 90.25 586 TYR A O 1
ATOM 4481 N N . TYR A 1 587 ? -9.438 -45.531 -17.141 1 89.56 587 TYR A N 1
ATOM 4482 C CA . TYR A 1 587 ? -10.641 -46.125 -17.672 1 89.56 587 TYR A CA 1
ATOM 4483 C C . TYR A 1 587 ? -11.125 -45.406 -18.922 1 89.56 587 TYR A C 1
ATOM 4485 O O . TYR A 1 587 ? -12.32 -45.344 -19.188 1 89.56 587 TYR A O 1
ATOM 4493 N N . VAL A 1 588 ? -10.234 -44.719 -19.594 1 89.69 588 VAL A N 1
ATOM 4494 C CA . VAL A 1 588 ? -10.523 -44.156 -20.922 1 89.69 588 VAL A CA 1
ATOM 4495 C C . VAL A 1 588 ? -10.203 -45.188 -22 1 89.69 588 VAL A C 1
ATOM 4497 O O . VAL A 1 588 ? -9.055 -45.344 -22.422 1 89.69 588 VAL A O 1
ATOM 4500 N N . GLU A 1 589 ? -11.219 -45.75 -22.578 1 86.88 589 GLU A N 1
ATOM 4501 C CA . GLU A 1 589 ? -10.992 -46.969 -23.344 1 86.88 589 GLU A CA 1
ATOM 4502 C C . GLU A 1 589 ? -11.172 -46.719 -24.844 1 86.88 589 GLU A C 1
ATOM 4504 O O . GLU A 1 589 ? -10.781 -47.531 -25.672 1 86.88 589 GLU A O 1
ATOM 4509 N N . ASP A 1 590 ? -11.766 -45.625 -25.078 1 89.25 590 ASP A N 1
ATOM 4510 C CA . ASP A 1 590 ? -12.047 -45.375 -26.5 1 89.25 590 ASP A CA 1
ATOM 4511 C C . ASP A 1 590 ? -11.688 -43.969 -26.906 1 89.25 590 ASP A C 1
ATOM 4513 O O . ASP A 1 590 ? -11.391 -43.125 -26.062 1 89.25 590 ASP A O 1
ATOM 4517 N N . GLU A 1 591 ? -11.75 -43.781 -28.188 1 91.44 591 GLU A N 1
ATOM 4518 C CA . GLU A 1 591 ? -11.32 -42.5 -28.781 1 91.44 591 GLU A CA 1
ATOM 4519 C C . GLU A 1 591 ? -12.305 -41.375 -28.453 1 91.44 591 GLU A C 1
ATOM 4521 O O . GLU A 1 591 ? -11.906 -40.219 -28.328 1 91.44 591 GLU A O 1
ATOM 4526 N N . ASP A 1 592 ? -13.516 -41.719 -28.312 1 92.69 592 ASP A N 1
ATOM 4527 C CA . ASP A 1 592 ? -14.516 -40.688 -28 1 92.69 592 ASP A CA 1
ATOM 4528 C C . ASP A 1 592 ? -14.266 -40.062 -26.641 1 92.69 592 ASP A C 1
ATOM 4530 O O . ASP A 1 592 ? -14.398 -38.875 -26.469 1 92.69 592 ASP A O 1
ATOM 4534 N N . ARG A 1 593 ? -13.953 -40.906 -25.734 1 92.19 593 ARG A N 1
ATOM 4535 C CA . ARG A 1 593 ? -13.625 -40.406 -24.406 1 92.19 593 ARG A CA 1
ATOM 4536 C C . ARG A 1 593 ? -12.352 -39.562 -24.422 1 92.19 593 ARG A C 1
ATOM 4538 O O . ARG A 1 593 ? -12.266 -38.562 -23.75 1 92.19 593 ARG A O 1
ATOM 4545 N N . MET A 1 594 ? -11.391 -40.062 -25.188 1 94.25 594 MET A N 1
ATOM 4546 C CA . MET A 1 594 ? -10.156 -39.281 -25.312 1 94.25 594 MET A CA 1
ATOM 4547 C C . MET A 1 594 ? -10.43 -37.938 -25.969 1 94.25 594 MET A C 1
ATOM 4549 O O . MET A 1 594 ? -9.82 -36.906 -25.594 1 94.25 594 MET A O 1
ATOM 4553 N N . TYR A 1 595 ? -11.375 -37.938 -26.938 1 95 595 TYR A N 1
ATOM 4554 C CA . TYR A 1 595 ? -11.828 -36.688 -27.547 1 95 595 TYR A CA 1
ATOM 4555 C C . TYR A 1 595 ? -12.312 -35.719 -26.484 1 95 595 TYR A C 1
ATOM 4557 O O . TYR A 1 595 ? -11.945 -34.562 -26.5 1 95 595 TYR A O 1
ATOM 4565 N N . ASN A 1 596 ? -13.016 -36.219 -25.578 1 94.94 596 ASN A N 1
ATOM 4566 C CA . ASN A 1 596 ? -13.562 -35.375 -24.5 1 94.94 596 ASN A CA 1
ATOM 4567 C C . ASN A 1 596 ? -12.477 -34.875 -23.562 1 94.94 596 ASN A C 1
ATOM 4569 O O . ASN A 1 596 ? -12.578 -33.781 -23.016 1 94.94 596 ASN A O 1
ATOM 4573 N N . VAL A 1 597 ? -11.484 -35.656 -23.375 1 96.25 597 VAL A N 1
ATOM 4574 C CA . VAL A 1 597 ? -10.367 -35.281 -22.531 1 96.25 597 VAL A CA 1
ATOM 4575 C C . VAL A 1 597 ? -9.625 -34.094 -23.188 1 96.25 597 VAL A C 1
ATOM 4577 O O . VAL A 1 597 ? -9.445 -33.062 -22.562 1 96.25 597 VAL A O 1
ATOM 4580 N N . LEU A 1 598 ? -9.273 -34.219 -24.453 1 96.5 598 LEU A N 1
ATOM 4581 C CA . LEU A 1 598 ? -8.469 -33.188 -25.141 1 96.5 598 LEU A CA 1
ATOM 4582 C C . LEU A 1 598 ? -9.289 -31.938 -25.391 1 96.5 598 LEU A C 1
ATOM 4584 O O . LEU A 1 598 ? -8.758 -30.828 -25.391 1 96.5 598 LEU A O 1
ATOM 4588 N N . ARG A 1 599 ? -10.586 -32.156 -25.594 1 96.69 599 ARG A N 1
ATOM 4589 C CA . ARG A 1 599 ? -11.461 -31.016 -25.859 1 96.69 599 ARG A CA 1
ATOM 4590 C C . ARG A 1 599 ? -11.492 -30.062 -24.672 1 96.69 599 ARG A C 1
ATOM 4592 O O . ARG A 1 599 ? -11.844 -28.891 -24.828 1 96.69 599 ARG A O 1
ATOM 4599 N N . THR A 1 600 ? -11.195 -30.516 -23.469 1 97.5 600 THR A N 1
ATOM 4600 C CA . THR A 1 600 ? -11.141 -29.688 -22.266 1 97.5 600 THR A CA 1
ATOM 4601 C C . THR A 1 600 ? -10.305 -28.438 -22.531 1 97.5 600 THR A C 1
ATOM 4603 O O . THR A 1 600 ? -10.648 -27.344 -22.062 1 97.5 600 THR A O 1
ATOM 4606 N N . GLN A 1 601 ? -9.211 -28.531 -23.297 1 97.38 601 GLN A N 1
ATOM 4607 C CA . GLN A 1 601 ? -8.32 -27.422 -23.594 1 97.38 601 GLN A CA 1
ATOM 4608 C C . GLN A 1 601 ? -9.008 -26.391 -24.484 1 97.38 601 GLN A C 1
ATOM 4610 O O . GLN A 1 601 ? -8.719 -25.188 -24.406 1 97.38 601 GLN A O 1
ATOM 4615 N N . VAL A 1 602 ? -9.906 -26.844 -25.328 1 98.12 602 VAL A N 1
ATOM 4616 C CA . VAL A 1 602 ? -10.609 -25.969 -26.25 1 98.12 602 VAL A CA 1
ATOM 4617 C C . VAL A 1 602 ? -11.773 -25.297 -25.531 1 98.12 602 VAL A C 1
ATOM 4619 O O . VAL A 1 602 ? -12.055 -24.109 -25.75 1 98.12 602 VAL A O 1
ATOM 4622 N N . ASP A 1 603 ? -12.383 -26.016 -24.609 1 97.5 603 ASP A N 1
ATOM 4623 C CA . ASP A 1 603 ? -13.562 -25.531 -23.891 1 97.5 603 ASP A CA 1
ATOM 4624 C C . ASP A 1 603 ? -13.219 -24.328 -23.016 1 97.5 603 ASP A C 1
ATOM 4626 O O . ASP A 1 603 ? -14.094 -23.516 -22.719 1 97.5 603 ASP A O 1
ATOM 4630 N N . VAL A 1 604 ? -11.984 -24.141 -22.672 1 97.94 604 VAL A N 1
ATOM 4631 C CA . VAL A 1 604 ? -11.641 -23.109 -21.688 1 97.94 604 VAL A CA 1
ATOM 4632 C C . VAL A 1 604 ? -11.07 -21.891 -22.406 1 97.94 604 VAL A C 1
ATOM 4634 O O . VAL A 1 604 ? -10.578 -20.953 -21.766 1 97.94 604 VAL A O 1
ATOM 4637 N N . VAL A 1 605 ? -11.078 -21.828 -23.719 1 98.38 605 VAL A N 1
ATOM 4638 C CA . VAL A 1 605 ? -10.609 -20.672 -24.469 1 98.38 605 VAL A CA 1
ATOM 4639 C C . VAL A 1 605 ? -11.555 -19.5 -24.266 1 98.38 605 VAL A C 1
ATOM 4641 O O . VAL A 1 605 ? -12.781 -19.656 -24.344 1 98.38 605 VAL A O 1
ATOM 4644 N N . LEU A 1 606 ? -11.031 -18.375 -23.938 1 96.88 606 LEU A N 1
ATOM 4645 C CA . LEU A 1 606 ? -11.797 -17.156 -23.719 1 96.88 606 LEU A CA 1
ATOM 4646 C C . LEU A 1 606 ? -12.5 -16.703 -25 1 96.88 606 LEU A C 1
ATOM 4648 O O . LEU A 1 606 ? -12.062 -17.047 -26.094 1 96.88 606 LEU A O 1
ATOM 4652 N N . GLU A 1 607 ? -13.547 -15.906 -24.859 1 95.81 607 GLU A N 1
ATOM 4653 C CA . GLU A 1 607 ? -14.258 -15.344 -26 1 95.81 607 GLU A CA 1
ATOM 4654 C C . GLU A 1 607 ? -13.344 -14.477 -26.859 1 95.81 607 GLU A C 1
ATOM 4656 O O . GLU A 1 607 ? -13.5 -14.398 -28.078 1 95.81 607 GLU A O 1
ATOM 4661 N N . THR A 1 608 ? -12.406 -13.875 -26.203 1 95.31 608 THR A N 1
ATOM 4662 C CA . THR A 1 608 ? -11.484 -12.984 -26.906 1 95.31 608 THR A CA 1
ATOM 4663 C C . THR A 1 608 ? -10.25 -13.75 -27.375 1 95.31 608 THR A C 1
ATOM 4665 O O . THR A 1 608 ? -9.312 -13.156 -27.922 1 95.31 608 THR A O 1
ATOM 4668 N N . GLY A 1 609 ? -10.203 -15.047 -27.109 1 97.88 609 GLY A N 1
ATOM 4669 C CA . GLY A 1 609 ? -9.047 -15.859 -27.438 1 97.88 609 GLY A CA 1
ATOM 4670 C C . GLY A 1 609 ? -9.25 -16.688 -28.688 1 97.88 609 GLY A C 1
ATOM 4671 O O . GLY A 1 609 ? -10.039 -16.328 -29.562 1 97.88 609 GLY A O 1
ATOM 4672 N N . ALA A 1 610 ? -8.344 -17.781 -28.828 1 98.75 610 ALA A N 1
ATOM 4673 C CA . ALA A 1 610 ? -8.445 -18.609 -30.031 1 98.75 610 ALA A CA 1
ATOM 4674 C C . ALA A 1 610 ? -7.988 -20.047 -29.766 1 98.75 610 ALA A C 1
ATOM 4676 O O . ALA A 1 610 ? -7.039 -20.266 -29 1 98.75 610 ALA A O 1
ATOM 4677 N N . ALA A 1 611 ? -8.633 -20.969 -30.422 1 98.81 611 ALA A N 1
ATOM 4678 C CA . ALA A 1 611 ? -8.156 -22.344 -30.484 1 98.81 611 ALA A CA 1
ATOM 4679 C C . ALA A 1 611 ? -7.312 -22.562 -31.734 1 98.81 611 ALA A C 1
ATOM 4681 O O . ALA A 1 611 ? -7.637 -22.062 -32.812 1 98.81 611 ALA A O 1
ATOM 4682 N N . VAL A 1 612 ? -6.215 -23.188 -31.594 1 98.94 612 VAL A N 1
ATOM 4683 C CA . VAL A 1 612 ? -5.336 -23.578 -32.688 1 98.94 612 VAL A CA 1
ATOM 4684 C C . VAL A 1 612 ? -5.422 -25.078 -32.906 1 98.94 612 VAL A C 1
ATOM 4686 O O . VAL A 1 612 ? -4.977 -25.859 -32.062 1 98.94 612 VAL A O 1
ATOM 4689 N N . LEU A 1 613 ? -5.949 -25.5 -34.062 1 98.81 613 LEU A N 1
ATOM 4690 C CA . LEU A 1 613 ? -6.297 -26.891 -34.25 1 98.81 613 LEU A CA 1
ATOM 4691 C C . LEU A 1 613 ? -5.68 -27.422 -35.562 1 98.81 613 LEU A C 1
ATOM 4693 O O . LEU A 1 613 ? -5.613 -26.703 -36.562 1 98.81 613 LEU A O 1
ATOM 4697 N N . ASN A 1 614 ? -5.242 -28.656 -35.562 1 98.5 614 ASN A N 1
ATOM 4698 C CA . ASN A 1 614 ? -4.707 -29.328 -36.719 1 98.5 614 ASN A CA 1
ATOM 4699 C C . ASN A 1 614 ? -5.812 -29.719 -37.719 1 98.5 614 ASN A C 1
ATOM 4701 O O . ASN A 1 614 ? -6.648 -30.578 -37.406 1 98.5 614 ASN A O 1
ATOM 4705 N N . ALA A 1 615 ? -5.746 -29.266 -38.906 1 98.25 615 ALA A N 1
ATOM 4706 C CA . ALA A 1 615 ? -6.82 -29.422 -39.906 1 98.25 615 ALA A CA 1
ATOM 4707 C C . ALA A 1 615 ? -6.809 -30.828 -40.5 1 98.25 615 ALA A C 1
ATOM 4709 O O . ALA A 1 615 ? -7.793 -31.25 -41.125 1 98.25 615 ALA A O 1
ATOM 4710 N N . ARG A 1 616 ? -5.719 -31.516 -40.375 1 95.69 616 ARG A N 1
ATOM 4711 C CA . ARG A 1 616 ? -5.621 -32.844 -40.938 1 95.69 616 ARG A CA 1
ATOM 4712 C C . ARG A 1 616 ? -6.449 -33.875 -40.156 1 95.69 616 ARG A C 1
ATOM 4714 O O . ARG A 1 616 ? -6.82 -34.906 -40.688 1 95.69 616 ARG A O 1
ATOM 4721 N N . ASP A 1 617 ? -6.656 -33.562 -38.875 1 94.31 617 ASP A N 1
ATOM 4722 C CA . ASP A 1 617 ? -7.352 -34.469 -37.969 1 94.31 617 ASP A CA 1
ATOM 4723 C C . ASP A 1 617 ? -8.836 -34.156 -37.875 1 94.31 617 ASP A C 1
ATOM 4725 O O . ASP A 1 617 ? -9.227 -33.125 -37.312 1 94.31 617 ASP A O 1
ATOM 4729 N N . GLU A 1 618 ? -9.664 -35.031 -38.312 1 94.25 618 GLU A N 1
ATOM 4730 C CA . GLU A 1 618 ? -11.109 -34.812 -38.344 1 94.25 618 GLU A CA 1
ATOM 4731 C C . GLU A 1 618 ? -11.68 -34.594 -36.969 1 94.25 618 GLU A C 1
ATOM 4733 O O . GLU A 1 618 ? -12.602 -33.781 -36.781 1 94.25 618 GLU A O 1
ATOM 4738 N N . ARG A 1 619 ? -11.188 -35.281 -36.031 1 94.94 619 ARG A N 1
ATOM 4739 C CA . ARG A 1 619 ? -11.672 -35.125 -34.656 1 94.94 619 ARG A CA 1
ATOM 4740 C C . ARG A 1 619 ? -11.398 -33.719 -34.125 1 94.94 619 ARG A C 1
ATOM 4742 O O . ARG A 1 619 ? -12.195 -33.188 -33.375 1 94.94 619 ARG A O 1
ATOM 4749 N N . LEU A 1 620 ? -10.273 -33.156 -34.531 1 97.25 620 LEU A N 1
ATOM 4750 C CA . LEU A 1 620 ? -9.938 -31.812 -34.062 1 97.25 620 LEU A CA 1
ATOM 4751 C C . LEU A 1 620 ? -10.781 -30.781 -34.812 1 97.25 620 LEU A C 1
ATOM 4753 O O . LEU A 1 620 ? -11.141 -29.75 -34.219 1 97.25 620 LEU A O 1
ATOM 4757 N N . VAL A 1 621 ? -11.039 -31.047 -36.062 1 97.44 621 VAL A N 1
ATOM 4758 C CA . VAL A 1 621 ? -11.898 -30.156 -36.844 1 97.44 621 VAL A CA 1
ATOM 4759 C C . VAL A 1 621 ? -13.266 -30.047 -36.156 1 97.44 621 VAL A C 1
ATOM 4761 O O . VAL A 1 621 ? -13.867 -28.969 -36.125 1 97.44 621 VAL A O 1
ATOM 4764 N N . GLU A 1 622 ? -13.703 -31.125 -35.625 1 96 622 GLU A N 1
ATOM 4765 C CA . GLU A 1 622 ? -14.984 -31.156 -34.938 1 96 622 GLU A CA 1
ATOM 4766 C C . GLU A 1 622 ? -14.969 -30.281 -33.688 1 96 622 GLU A C 1
ATOM 4768 O O . GLU A 1 622 ? -16 -29.734 -33.312 1 96 622 GLU A O 1
ATOM 4773 N N . MET A 1 623 ? -13.859 -30.078 -33.062 1 96.5 623 MET A N 1
ATOM 4774 C CA . MET A 1 623 ? -13.727 -29.281 -31.844 1 96.5 623 MET A CA 1
ATOM 4775 C C . MET A 1 623 ? -13.953 -27.812 -32.125 1 96.5 623 MET A C 1
ATOM 4777 O O . MET A 1 623 ? -14.258 -27.031 -31.234 1 96.5 623 MET A O 1
ATOM 4781 N N . ALA A 1 624 ? -13.766 -27.391 -33.344 1 96.88 624 ALA A N 1
ATOM 4782 C CA . ALA A 1 624 ? -13.812 -25.984 -33.719 1 96.88 624 ALA A CA 1
ATOM 4783 C C . ALA A 1 624 ? -15.156 -25.359 -33.344 1 96.88 624 ALA A C 1
ATOM 4785 O O . ALA A 1 624 ? -15.203 -24.219 -32.875 1 96.88 624 ALA A O 1
ATOM 4786 N N . GLY A 1 625 ? -16.219 -26.078 -33.5 1 95.12 625 GLY A N 1
ATOM 4787 C CA . GLY A 1 625 ? -17.547 -25.562 -33.219 1 95.12 625 GLY A CA 1
ATOM 4788 C C . GLY A 1 625 ? -17.797 -25.406 -31.719 1 95.12 625 GLY A C 1
ATOM 4789 O O . GLY A 1 625 ? -18.75 -24.734 -31.312 1 95.12 625 GLY A O 1
ATOM 4790 N N . LEU A 1 626 ? -16.922 -25.875 -30.906 1 95.88 626 LEU A N 1
ATOM 4791 C CA . LEU A 1 626 ? -17.125 -25.875 -29.469 1 95.88 626 LEU A CA 1
ATOM 4792 C C . LEU A 1 626 ? -16.328 -24.75 -28.812 1 95.88 626 LEU A C 1
ATOM 4794 O O . LEU A 1 626 ? -16.453 -24.516 -27.609 1 95.88 626 LEU A O 1
ATOM 4798 N N . CYS A 1 627 ? -15.5 -24.047 -29.562 1 97.31 627 CYS A N 1
ATOM 4799 C CA . CYS A 1 627 ? -14.656 -22.984 -29.047 1 97.31 627 CYS A CA 1
ATOM 4800 C C . CYS A 1 627 ? -15.438 -21.688 -28.906 1 97.31 627 CYS A C 1
ATOM 4802 O O . CYS A 1 627 ? -16.094 -21.25 -29.859 1 97.31 627 CYS A O 1
ATOM 4804 N N . ASP A 1 628 ? -15.383 -21.031 -27.797 1 96.12 628 ASP A N 1
ATOM 4805 C CA . ASP A 1 628 ? -16.078 -19.766 -27.578 1 96.12 628 ASP A CA 1
ATOM 4806 C C . ASP A 1 628 ? -15.398 -18.641 -28.344 1 96.12 628 ASP A C 1
ATOM 4808 O O . ASP A 1 628 ? -16.062 -17.672 -28.734 1 96.12 628 ASP A O 1
ATOM 4812 N N . GLY A 1 629 ? -14.109 -18.719 -28.578 1 97.62 629 GLY A N 1
ATOM 4813 C CA . GLY A 1 629 ? -13.344 -17.703 -29.266 1 97.62 629 GLY A CA 1
ATOM 4814 C C . GLY A 1 629 ? -13.148 -18 -30.75 1 97.62 629 GLY A C 1
ATOM 4815 O O . GLY A 1 629 ? -14 -18.641 -31.375 1 97.62 629 GLY A O 1
ATOM 4816 N N . ASP A 1 630 ? -12.117 -17.5 -31.297 1 97.94 630 ASP A N 1
ATOM 4817 C CA . ASP A 1 630 ? -11.75 -17.75 -32.688 1 97.94 630 ASP A CA 1
ATOM 4818 C C . ASP A 1 630 ? -11.094 -19.109 -32.875 1 97.94 630 ASP A C 1
ATOM 4820 O O . ASP A 1 630 ? -10.75 -19.766 -31.875 1 97.94 630 ASP A O 1
ATOM 4824 N N . VAL A 1 631 ? -11 -19.531 -34.062 1 98.69 631 VAL A N 1
ATOM 4825 C CA . VAL A 1 631 ? -10.305 -20.766 -34.375 1 98.69 631 VAL A CA 1
ATOM 4826 C C . VAL A 1 631 ? -9.297 -20.5 -35.5 1 98.69 631 VAL A C 1
ATOM 4828 O O . VAL A 1 631 ? -9.594 -19.781 -36.469 1 98.69 631 VAL A O 1
ATOM 4831 N N . ILE A 1 632 ? -8.148 -20.953 -35.375 1 98.88 632 ILE A N 1
ATOM 4832 C CA . ILE A 1 632 ? -7.133 -20.938 -36.406 1 98.88 632 ILE A CA 1
ATOM 4833 C C . ILE A 1 632 ? -6.719 -22.375 -36.75 1 98.88 632 ILE A C 1
ATOM 4835 O O . ILE A 1 632 ? -6.18 -23.078 -35.875 1 98.88 632 ILE A O 1
ATOM 4839 N N . PHE A 1 633 ? -6.945 -22.766 -37.969 1 98.81 633 PHE A N 1
ATOM 4840 C CA . PHE A 1 633 ? -6.496 -24.078 -38.406 1 98.81 633 PHE A CA 1
ATOM 4841 C C . PHE A 1 633 ? -5.074 -24.016 -38.969 1 98.81 633 PHE A C 1
ATOM 4843 O O . PHE A 1 633 ? -4.688 -23.016 -39.594 1 98.81 633 PHE A O 1
ATOM 4850 N N . PHE A 1 634 ? -4.332 -25.031 -38.75 1 98.81 634 PHE A N 1
ATOM 4851 C CA . PHE A 1 634 ? -3.031 -25.156 -39.406 1 98.81 634 PHE A CA 1
ATOM 4852 C C . PHE A 1 634 ? -2.92 -26.5 -40.125 1 98.81 634 PHE A C 1
ATOM 4854 O O . PHE A 1 634 ? -3.637 -27.453 -39.781 1 98.81 634 PHE A O 1
ATOM 4861 N N . GLY A 1 635 ? -2.047 -26.562 -41.062 1 98.06 635 GLY A N 1
ATOM 4862 C CA . GLY A 1 635 ? -1.831 -27.781 -41.844 1 98.06 635 GLY A CA 1
ATOM 4863 C C . GLY A 1 635 ? -0.726 -27.656 -42.844 1 98.06 635 GLY A C 1
ATOM 4864 O O . GLY A 1 635 ? -0.302 -26.547 -43.188 1 98.06 635 GLY A O 1
ATOM 4865 N N . LEU A 1 636 ? -0.313 -28.797 -43.438 1 97.31 636 LEU A N 1
ATOM 4866 C CA . LEU A 1 636 ? 0.849 -28.828 -44.312 1 97.31 636 LEU A CA 1
ATOM 4867 C C . LEU A 1 636 ? 0.482 -28.344 -45.719 1 97.31 636 LEU A C 1
ATOM 4869 O O . LEU A 1 636 ? 1.363 -28.062 -46.531 1 97.31 636 LEU A O 1
ATOM 4873 N N . THR A 1 637 ? -0.879 -28.25 -46 1 96.94 637 THR A N 1
ATOM 4874 C CA . THR A 1 637 ? -1.324 -27.797 -47.312 1 96.94 637 THR A CA 1
ATOM 4875 C C . THR A 1 637 ? -2.639 -27.031 -47.188 1 96.94 637 THR A C 1
ATOM 4877 O O . THR A 1 637 ? -3.49 -27.359 -46.375 1 96.94 637 THR A O 1
ATOM 4880 N N . PRO A 1 638 ? -2.809 -26.016 -48.031 1 97 638 PRO A N 1
ATOM 4881 C CA . PRO A 1 638 ? -4.055 -25.25 -48 1 97 638 PRO A CA 1
ATOM 4882 C C . PRO A 1 638 ? -5.246 -26.031 -48.531 1 97 638 PRO A C 1
ATOM 4884 O O . PRO A 1 638 ? -6.395 -25.609 -48.406 1 97 638 PRO A O 1
ATOM 4887 N N . GLU A 1 639 ? -4.957 -27.234 -49.062 1 96.94 639 GLU A N 1
ATOM 4888 C CA . GLU A 1 639 ? -6 -27.984 -49.781 1 96.94 639 GLU A CA 1
ATOM 4889 C C . GLU A 1 639 ? -6.809 -28.828 -48.781 1 96.94 639 GLU A C 1
ATOM 4891 O O . GLU A 1 639 ? -7.801 -29.453 -49.188 1 96.94 639 GLU A O 1
ATOM 4896 N N . LEU A 1 640 ? -6.441 -28.844 -47.562 1 97.44 640 LEU A N 1
ATOM 4897 C CA . LEU A 1 640 ? -7.23 -29.578 -46.594 1 97.44 640 LEU A CA 1
ATOM 4898 C C . LEU A 1 640 ? -8.648 -29.031 -46.5 1 97.44 640 LEU A C 1
ATOM 4900 O O . LEU A 1 640 ? -8.836 -27.812 -46.438 1 97.44 640 LEU A O 1
ATOM 4904 N N . PRO A 1 641 ? -9.617 -29.844 -46.469 1 97.25 641 PRO A N 1
ATOM 4905 C CA . PRO A 1 641 ? -11.016 -29.391 -46.531 1 97.25 641 PRO A CA 1
ATOM 4906 C C . PRO A 1 641 ? -11.352 -28.391 -45.438 1 97.25 641 PRO A C 1
ATOM 4908 O O . PRO A 1 641 ? -12.047 -27.406 -45.688 1 97.25 641 PRO A O 1
ATOM 4911 N N . ALA A 1 642 ? -10.945 -28.641 -44.25 1 97.75 642 ALA A N 1
ATOM 4912 C CA . ALA A 1 642 ? -11.234 -27.734 -43.156 1 97.75 642 ALA A CA 1
ATOM 4913 C C . ALA A 1 642 ? -10.664 -26.344 -43.406 1 97.75 642 ALA A C 1
ATOM 4915 O O . ALA A 1 642 ? -11.289 -25.344 -43.062 1 97.75 642 ALA A O 1
ATOM 4916 N N . ILE A 1 643 ? -9.461 -26.219 -43.969 1 98.25 643 ILE A N 1
ATOM 4917 C CA . ILE A 1 643 ? -8.82 -24.938 -44.25 1 98.25 643 ILE A CA 1
ATOM 4918 C C . ILE A 1 643 ? -9.562 -24.219 -45.375 1 98.25 643 ILE A C 1
ATOM 4920 O O . ILE A 1 643 ? -9.812 -23.016 -45.281 1 98.25 643 ILE A O 1
ATOM 4924 N N . VAL A 1 644 ? -9.922 -25.016 -46.375 1 97.62 644 VAL A N 1
ATOM 4925 C CA . VAL A 1 644 ? -10.633 -24.438 -47.531 1 97.62 644 VAL A CA 1
ATOM 4926 C C . VAL A 1 644 ? -11.945 -23.812 -47.031 1 97.62 644 VAL A C 1
ATOM 4928 O O . VAL A 1 644 ? -12.234 -22.656 -47.344 1 97.62 644 VAL A O 1
ATOM 4931 N N . SER A 1 645 ? -12.688 -24.578 -46.312 1 97.38 645 SER A N 1
ATOM 4932 C CA . SER A 1 645 ? -13.969 -24.094 -45.781 1 97.38 645 SER A CA 1
ATOM 4933 C C . SER A 1 645 ? -13.781 -22.922 -44.844 1 97.38 645 SER A C 1
ATOM 4935 O O . SER A 1 645 ? -14.57 -21.969 -44.844 1 97.38 645 SER A O 1
ATOM 4937 N N . HIS A 1 646 ? -12.812 -22.969 -44 1 97.12 646 HIS A N 1
ATOM 4938 C CA . HIS A 1 646 ? -12.539 -21.953 -43 1 97.12 646 HIS A CA 1
ATOM 4939 C C . HIS A 1 646 ? -12.141 -20.625 -43.656 1 97.12 646 HIS A C 1
ATOM 4941 O O . HIS A 1 646 ? -12.594 -19.562 -43.219 1 97.12 646 HIS A O 1
ATOM 4947 N N . ARG A 1 647 ? -11.336 -20.641 -44.625 1 97.19 647 ARG A N 1
ATOM 4948 C CA . ARG A 1 647 ? -10.93 -19.453 -45.375 1 97.19 647 ARG A CA 1
ATOM 4949 C C . ARG A 1 647 ? -12.109 -18.859 -46.125 1 97.19 647 ARG A C 1
ATOM 4951 O O . ARG A 1 647 ? -12.242 -17.641 -46.219 1 97.19 647 ARG A O 1
ATOM 4958 N N . ALA A 1 648 ? -12.883 -19.75 -46.688 1 97.44 648 ALA A N 1
ATOM 4959 C CA . ALA A 1 648 ? -14.078 -19.281 -47.375 1 97.44 648 ALA A CA 1
ATOM 4960 C C . ALA A 1 648 ? -14.977 -18.469 -46.438 1 97.44 648 ALA A C 1
ATOM 4962 O O . ALA A 1 648 ? -15.641 -17.531 -46.875 1 97.44 648 ALA A O 1
ATOM 4963 N N . ALA A 1 649 ? -14.984 -18.75 -45.219 1 97.12 649 ALA A N 1
ATOM 4964 C CA . ALA A 1 649 ? -15.781 -18.062 -44.219 1 97.12 649 ALA A CA 1
ATOM 4965 C C . ALA A 1 649 ? -15.055 -16.828 -43.688 1 97.12 649 ALA A C 1
ATOM 4967 O O . ALA A 1 649 ? -15.516 -16.172 -42.75 1 97.12 649 ALA A O 1
ATOM 4968 N N . GLY A 1 650 ? -13.898 -16.5 -44.219 1 97.38 650 GLY A N 1
ATOM 4969 C CA . GLY A 1 650 ? -13.156 -15.297 -43.875 1 97.38 650 GLY A CA 1
ATOM 4970 C C . GLY A 1 650 ? -12.312 -15.469 -42.625 1 97.38 650 GLY A C 1
ATOM 4971 O O . GLY A 1 650 ? -11.938 -14.484 -41.969 1 97.38 650 GLY A O 1
ATOM 4972 N N . LYS A 1 651 ? -12.055 -16.688 -42.219 1 97.81 651 LYS A N 1
ATOM 4973 C CA . LYS A 1 651 ? -11.391 -16.938 -40.938 1 97.81 651 LYS A CA 1
ATOM 4974 C C . LYS A 1 651 ? -9.914 -17.25 -41.156 1 97.81 651 LYS A C 1
ATOM 4976 O O . LYS A 1 651 ? -9.43 -17.266 -42.281 1 97.81 651 LYS A O 1
ATOM 4981 N N . ARG A 1 652 ? -9.18 -17.422 -40.094 1 98.31 652 ARG A N 1
ATOM 4982 C CA . ARG A 1 652 ? -7.723 -17.469 -40.094 1 98.31 652 ARG A CA 1
ATOM 4983 C C . ARG A 1 652 ? -7.219 -18.891 -40.219 1 98.31 652 ARG A C 1
ATOM 4985 O O . ARG A 1 652 ? -7.801 -19.812 -39.656 1 98.31 652 ARG A O 1
ATOM 4992 N N . ALA A 1 653 ? -6.09 -19.078 -40.969 1 98.75 653 ALA A N 1
ATOM 4993 C CA . ALA A 1 653 ? -5.398 -20.359 -41.125 1 98.75 653 ALA A CA 1
ATOM 4994 C C . ALA A 1 653 ? -3.906 -20.156 -41.375 1 98.75 653 ALA A C 1
ATOM 4996 O O . ALA A 1 653 ? -3.494 -19.094 -41.844 1 98.75 653 ALA A O 1
ATOM 4997 N N . VAL A 1 654 ? -3.109 -21.109 -41 1 98.88 654 VAL A N 1
ATOM 4998 C CA . VAL A 1 654 ? -1.671 -21.125 -41.25 1 98.88 654 VAL A CA 1
ATOM 4999 C C . VAL A 1 654 ? -1.279 -22.406 -41.969 1 98.88 654 VAL A C 1
ATOM 5001 O O . VAL A 1 654 ? -1.627 -23.5 -41.531 1 98.88 654 VAL A O 1
ATOM 5004 N N . TYR A 1 655 ? -0.61 -22.312 -43.094 1 98.56 655 TYR A N 1
ATOM 5005 C CA . TYR A 1 655 ? -0.248 -23.5 -43.844 1 98.56 655 TYR A CA 1
ATOM 5006 C C . TYR A 1 655 ? 1.011 -23.25 -44.688 1 98.56 655 TYR A C 1
ATOM 5008 O O . TYR A 1 655 ? 1.598 -22.172 -44.594 1 98.56 655 TYR A O 1
ATOM 5016 N N . LEU A 1 656 ? 1.484 -24.328 -45.312 1 97.31 656 LEU A N 1
ATOM 5017 C CA . LEU A 1 656 ? 2.629 -24.234 -46.219 1 97.31 656 LEU A CA 1
ATOM 5018 C C . LEU A 1 656 ? 2.17 -24.078 -47.656 1 97.31 656 LEU A C 1
ATOM 5020 O O . LEU A 1 656 ? 1.223 -24.734 -48.094 1 97.31 656 LEU A O 1
ATOM 5024 N N . ARG A 1 657 ? 2.742 -23.156 -48.312 1 96 657 ARG A N 1
ATOM 5025 C CA . ARG A 1 657 ? 2.553 -22.984 -49.75 1 96 657 ARG A CA 1
ATOM 5026 C C . ARG A 1 657 ? 3.867 -22.641 -50.438 1 96 657 ARG A C 1
ATOM 5028 O O . ARG A 1 657 ? 4.531 -21.656 -50.094 1 96 657 ARG A O 1
ATOM 5035 N N . GLU A 1 658 ? 4.273 -23.422 -51.469 1 94.62 658 GLU A N 1
ATOM 5036 C CA . GLU A 1 658 ? 5.484 -23.219 -52.25 1 94.62 658 GLU A CA 1
ATOM 5037 C C . GLU A 1 658 ? 6.703 -23.047 -51.344 1 94.62 658 GLU A C 1
ATOM 5039 O O . GLU A 1 658 ? 7.48 -22.094 -51.531 1 94.62 658 GLU A O 1
ATOM 5044 N N . GLY A 1 659 ? 6.719 -23.781 -50.25 1 94.75 659 GLY A N 1
ATOM 5045 C CA . GLY A 1 659 ? 7.863 -23.812 -49.344 1 94.75 659 GLY A CA 1
ATOM 5046 C C . GLY A 1 659 ? 7.871 -22.656 -48.344 1 94.75 659 GLY A C 1
ATOM 5047 O O . GLY A 1 659 ? 8.859 -22.469 -47.625 1 94.75 659 GLY A O 1
ATOM 5048 N N . LYS A 1 660 ? 6.777 -21.953 -48.312 1 97.81 660 LYS A N 1
ATOM 5049 C CA . LYS A 1 660 ? 6.688 -20.828 -47.375 1 97.81 660 LYS A CA 1
ATOM 5050 C C . LYS A 1 660 ? 5.574 -21.047 -46.375 1 97.81 660 LYS A C 1
ATOM 5052 O O . LYS A 1 660 ? 4.516 -21.594 -46.688 1 97.81 660 LYS A O 1
ATOM 5057 N N . ILE A 1 661 ? 5.855 -20.641 -45.156 1 98.31 661 ILE A N 1
ATOM 5058 C CA . ILE A 1 661 ? 4.797 -20.578 -44.156 1 98.31 661 ILE A CA 1
ATOM 5059 C C . ILE A 1 661 ? 3.906 -19.359 -44.406 1 98.31 661 ILE A C 1
ATOM 5061 O O . ILE A 1 661 ? 4.391 -18.234 -44.5 1 98.31 661 ILE A O 1
ATOM 5065 N N . VAL A 1 662 ? 2.611 -19.547 -44.5 1 98.56 662 VAL A N 1
ATOM 5066 C CA . VAL A 1 662 ? 1.688 -18.5 -44.906 1 98.56 662 VAL A CA 1
ATOM 5067 C C . VAL A 1 662 ? 0.631 -18.281 -43.812 1 98.56 662 VAL A C 1
ATOM 5069 O O . VAL A 1 662 ? 0.067 -19.25 -43.281 1 98.56 662 VAL A O 1
ATOM 5072 N N . LEU A 1 663 ? 0.439 -17 -43.438 1 98.62 663 LEU A N 1
ATOM 5073 C CA . LEU A 1 663 ? -0.693 -16.578 -42.625 1 98.62 663 LEU A CA 1
ATOM 5074 C C . LEU A 1 663 ? -1.847 -16.109 -43.531 1 98.62 663 LEU A C 1
ATOM 5076 O O . LEU A 1 663 ? -1.683 -15.188 -44.312 1 98.62 663 LEU A O 1
ATOM 5080 N N . ALA A 1 664 ? -3.002 -16.734 -43.312 1 98.5 664 ALA A N 1
ATOM 5081 C CA . ALA A 1 664 ? -4.113 -16.391 -44.188 1 98.5 664 ALA A CA 1
ATOM 5082 C C . ALA A 1 664 ? -5.348 -15.984 -43.406 1 98.5 664 ALA A C 1
ATOM 5084 O O . ALA A 1 664 ? -5.629 -16.547 -42.344 1 98.5 664 ALA A O 1
ATOM 5085 N N . THR A 1 665 ? -6.055 -15.023 -43.844 1 97.69 665 THR A N 1
ATOM 5086 C CA . THR A 1 665 ? -7.387 -14.633 -43.406 1 97.69 665 THR A CA 1
ATOM 5087 C C . THR A 1 665 ? -8.336 -14.484 -44.594 1 97.69 665 THR A C 1
ATOM 5089 O O . THR A 1 665 ? -8.203 -13.555 -45.375 1 97.69 665 THR A O 1
ATOM 5092 N N . GLY A 1 666 ? -9.227 -15.391 -44.656 1 96.75 666 GLY A N 1
ATOM 5093 C CA . GLY A 1 666 ? -10.039 -15.398 -45.875 1 96.75 666 GLY A CA 1
ATOM 5094 C C . GLY A 1 666 ? -9.219 -15.594 -47.125 1 96.75 666 GLY A C 1
ATOM 5095 O O . GLY A 1 666 ? -8.453 -16.547 -47.25 1 96.75 666 GLY A O 1
ATOM 5096 N N . SER A 1 667 ? -9.328 -14.641 -47.938 1 94.5 667 SER A N 1
ATOM 5097 C CA . SER A 1 667 ? -8.625 -14.734 -49.219 1 94.5 667 SER A CA 1
ATOM 5098 C C . SER A 1 667 ? -7.262 -14.062 -49.156 1 94.5 667 SER A C 1
ATOM 5100 O O . SER A 1 667 ? -6.426 -14.242 -50.031 1 94.5 667 SER A O 1
ATOM 5102 N N . SER A 1 668 ? -7.031 -13.398 -48.094 1 97.38 668 SER A N 1
ATOM 5103 C CA . SER A 1 668 ? -5.77 -12.688 -47.938 1 97.38 668 SER A CA 1
ATOM 5104 C C . SER A 1 668 ? -4.68 -13.602 -47.375 1 97.38 668 SER A C 1
ATOM 5106 O O . SER A 1 668 ? -4.934 -14.398 -46.469 1 97.38 668 SER A O 1
ATOM 5108 N N . GLU A 1 669 ? -3.506 -13.508 -47.969 1 97.38 669 GLU A N 1
ATOM 5109 C CA . GLU A 1 669 ? -2.369 -14.328 -47.562 1 97.38 669 GLU A CA 1
ATOM 5110 C C . GLU A 1 669 ? -1.125 -13.469 -47.344 1 97.38 669 GLU A C 1
ATOM 5112 O O . GLU A 1 669 ? -0.884 -12.508 -48.062 1 97.38 669 GLU A O 1
ATOM 5117 N N . THR A 1 670 ? -0.416 -13.766 -46.344 1 97.62 670 THR A N 1
ATOM 5118 C CA . THR A 1 670 ? 0.882 -13.156 -46.062 1 97.62 670 THR A CA 1
ATOM 5119 C C . THR A 1 670 ? 1.95 -14.234 -45.875 1 97.62 670 THR A C 1
ATOM 5121 O O . THR A 1 670 ? 1.834 -15.086 -45 1 97.62 670 THR A O 1
ATOM 5124 N N . ALA A 1 671 ? 2.998 -14.18 -46.688 1 97.88 671 ALA A N 1
ATOM 5125 C CA . ALA A 1 671 ? 4.129 -15.086 -46.531 1 97.88 671 ALA A CA 1
ATOM 5126 C C . ALA A 1 671 ? 4.996 -14.68 -45.344 1 97.88 671 ALA A C 1
ATOM 5128 O O . ALA A 1 671 ? 5.461 -13.539 -45.281 1 97.88 671 ALA A O 1
ATOM 5129 N N . LEU A 1 672 ? 5.176 -15.539 -44.438 1 97.94 672 LEU A N 1
ATOM 5130 C CA . LEU A 1 672 ? 5.906 -15.219 -43.219 1 97.94 672 LEU A CA 1
ATOM 5131 C C . LEU A 1 672 ? 7.395 -15.5 -43.375 1 97.94 672 LEU A C 1
ATOM 5133 O O . LEU A 1 672 ? 8.234 -14.633 -43.125 1 97.94 672 LEU A O 1
ATOM 5137 N N . VAL A 1 673 ? 7.773 -16.766 -43.844 1 97.38 673 VAL A N 1
ATOM 5138 C CA . VAL A 1 673 ? 9.172 -17.188 -43.938 1 97.38 673 VAL A CA 1
ATOM 5139 C C . VAL A 1 673 ? 9.281 -18.469 -44.719 1 97.38 673 VAL A C 1
ATOM 5141 O O . VAL A 1 673 ? 8.336 -19.266 -44.781 1 97.38 673 VAL A O 1
ATOM 5144 N N . ASP A 1 674 ? 10.438 -18.672 -45.344 1 97.31 674 ASP A N 1
ATOM 5145 C CA . ASP A 1 674 ? 10.742 -19.938 -46 1 97.31 674 ASP A CA 1
ATOM 5146 C C . ASP A 1 674 ? 10.984 -21.047 -44.969 1 97.31 674 ASP A C 1
ATOM 5148 O O . ASP A 1 674 ? 11.758 -20.859 -44.031 1 97.31 674 ASP A O 1
ATOM 5152 N N . VAL A 1 675 ? 10.289 -22.141 -45.156 1 96 675 VAL A N 1
ATOM 5153 C CA . VAL A 1 675 ? 10.438 -23.266 -44.219 1 96 675 VAL A CA 1
ATOM 5154 C C . VAL A 1 675 ? 11.898 -23.703 -44.156 1 96 675 VAL A C 1
ATOM 5156 O O . VAL A 1 675 ? 12.383 -24.156 -43.125 1 96 675 VAL A O 1
ATOM 5159 N N . ALA A 1 676 ? 12.633 -23.484 -45.219 1 94.5 676 ALA A N 1
ATOM 5160 C CA . ALA A 1 676 ? 14.047 -23.859 -45.281 1 94.5 676 ALA A CA 1
ATOM 5161 C C . ALA A 1 676 ? 14.883 -23.062 -44.312 1 94.5 676 ALA A C 1
ATOM 5163 O O . ALA A 1 676 ? 15.961 -23.516 -43.875 1 94.5 676 ALA A O 1
ATOM 5164 N N . ALA A 1 677 ? 14.391 -21.953 -43.906 1 94.94 677 ALA A N 1
ATOM 5165 C CA . ALA A 1 677 ? 15.117 -21.078 -43 1 94.94 677 ALA A CA 1
ATOM 5166 C C . ALA A 1 677 ? 14.82 -21.438 -41.531 1 94.94 677 ALA A C 1
ATOM 5168 O O . ALA A 1 677 ? 15.453 -20.906 -40.625 1 94.94 677 ALA A O 1
ATOM 5169 N N . VAL A 1 678 ? 13.93 -22.391 -41.312 1 95 678 VAL A N 1
ATOM 5170 C CA . VAL A 1 678 ? 13.547 -22.781 -39.969 1 95 678 VAL A CA 1
ATOM 5171 C C . VAL A 1 678 ? 14.359 -24.016 -39.531 1 95 678 VAL A C 1
ATOM 5173 O O . VAL A 1 678 ? 14.07 -25.125 -39.969 1 95 678 VAL A O 1
ATOM 5176 N N . PRO A 1 679 ? 15.289 -23.828 -38.656 1 91.94 679 PRO A N 1
ATOM 5177 C CA . PRO A 1 679 ? 16.219 -24.906 -38.312 1 91.94 679 PRO A CA 1
ATOM 5178 C C . PRO A 1 679 ? 15.5 -26.141 -37.75 1 91.94 679 PRO A C 1
ATOM 5180 O O . PRO A 1 679 ? 15.906 -27.266 -38.062 1 91.94 679 PRO A O 1
ATOM 5183 N N . LEU A 1 680 ? 14.469 -25.953 -37.062 1 90.81 680 LEU A N 1
ATOM 5184 C CA . LEU A 1 680 ? 13.734 -27.031 -36.406 1 90.81 680 LEU A CA 1
ATOM 5185 C C . LEU A 1 680 ? 13.211 -28.031 -37.438 1 90.81 680 LEU A C 1
ATOM 5187 O O . LEU A 1 680 ? 13.008 -29.203 -37.125 1 90.81 680 LEU A O 1
ATOM 5191 N N . THR A 1 681 ? 13.047 -27.656 -38.688 1 93 681 THR A N 1
ATOM 5192 C CA . THR A 1 681 ? 12.383 -28.469 -39.719 1 93 681 THR A CA 1
ATOM 5193 C C . THR A 1 681 ? 13.406 -29.172 -40.594 1 93 681 THR A C 1
ATOM 5195 O O . THR A 1 681 ? 13.039 -29.953 -41.469 1 93 681 THR A O 1
ATOM 5198 N N . TYR A 1 682 ? 14.688 -28.906 -40.344 1 89.75 682 TYR A N 1
ATOM 5199 C CA . TYR A 1 682 ? 15.742 -29.438 -41.188 1 89.75 682 TYR A CA 1
ATOM 5200 C C . TYR A 1 682 ? 15.414 -29.219 -42.656 1 89.75 682 TYR A C 1
ATOM 5202 O O . TYR A 1 682 ? 15.391 -30.156 -43.438 1 89.75 682 TYR A O 1
ATOM 5210 N N . ALA A 1 683 ? 15.18 -27.938 -42.969 1 90.12 683 ALA A N 1
ATOM 5211 C CA . ALA A 1 683 ? 14.883 -27.438 -44.312 1 90.12 683 ALA A CA 1
ATOM 5212 C C . ALA A 1 683 ? 13.586 -28.062 -44.844 1 90.12 683 ALA A C 1
ATOM 5214 O O . ALA A 1 683 ? 13.484 -28.391 -46.031 1 90.12 683 ALA A O 1
ATOM 5215 N N . GLY A 1 684 ? 12.695 -28.359 -43.969 1 90.75 684 GLY A N 1
ATOM 5216 C CA . GLY A 1 684 ? 11.375 -28.844 -44.344 1 90.75 684 GLY A CA 1
ATOM 5217 C C . GLY A 1 684 ? 11.328 -30.344 -44.531 1 90.75 684 GLY A C 1
ATOM 5218 O O . GLY A 1 684 ? 10.289 -30.891 -44.906 1 90.75 684 GLY A O 1
ATOM 5219 N N . ARG A 1 685 ? 12.352 -31.047 -44.219 1 91.75 685 ARG A N 1
ATOM 5220 C CA . ARG A 1 685 ? 12.445 -32.5 -44.438 1 91.75 685 ARG A CA 1
ATOM 5221 C C . ARG A 1 685 ? 11.672 -33.281 -43.406 1 91.75 685 ARG A C 1
ATOM 5223 O O . ARG A 1 685 ? 11.32 -34.438 -43.594 1 91.75 685 ARG A O 1
ATOM 5230 N N . VAL A 1 686 ? 11.484 -32.688 -42.281 1 93.81 686 VAL A N 1
ATOM 5231 C CA . VAL A 1 686 ? 10.797 -33.344 -41.156 1 93.81 686 VAL A CA 1
ATOM 5232 C C . VAL A 1 686 ? 9.375 -32.781 -41.031 1 93.81 686 VAL A C 1
ATOM 5234 O O . VAL A 1 686 ? 9.133 -31.828 -40.312 1 93.81 686 VAL A O 1
ATOM 5237 N N . ALA A 1 687 ? 8.414 -33.438 -41.594 1 93.94 687 ALA A N 1
ATOM 5238 C CA . ALA A 1 687 ? 7.051 -32.938 -41.781 1 93.94 687 ALA A CA 1
ATOM 5239 C C . ALA A 1 687 ? 6.379 -32.688 -40.406 1 93.94 687 ALA A C 1
ATOM 5241 O O . ALA A 1 687 ? 5.645 -31.703 -40.25 1 93.94 687 ALA A O 1
ATOM 5242 N N . PHE A 1 688 ? 6.559 -33.594 -39.438 1 94 688 PHE A N 1
ATOM 5243 C CA . PHE A 1 688 ? 5.879 -33.406 -38.156 1 94 688 PHE A CA 1
ATOM 5244 C C . PHE A 1 688 ? 6.445 -32.188 -37.438 1 94 688 PHE A C 1
ATOM 5246 O O . PHE A 1 688 ? 5.742 -31.547 -36.656 1 94 688 PHE A O 1
ATOM 5253 N N . GLN A 1 689 ? 7.715 -31.812 -37.656 1 94.88 689 GLN A N 1
ATOM 5254 C CA . GLN A 1 689 ? 8.266 -30.594 -37.062 1 94.88 689 GLN A CA 1
ATOM 5255 C C . GLN A 1 689 ? 7.711 -29.359 -37.781 1 94.88 689 GLN A C 1
ATOM 5257 O O . GLN A 1 689 ? 7.531 -28.312 -37.156 1 94.88 689 GLN A O 1
ATOM 5262 N N . VAL A 1 690 ? 7.5 -29.516 -39.062 1 96.19 690 VAL A N 1
ATOM 5263 C CA . VAL A 1 690 ? 6.855 -28.406 -39.781 1 96.19 690 VAL A CA 1
ATOM 5264 C C . VAL A 1 690 ? 5.477 -28.141 -39.188 1 96.19 690 VAL A C 1
ATOM 5266 O O . VAL A 1 690 ? 5.109 -26.984 -38.938 1 96.19 690 VAL A O 1
ATOM 5269 N N . GLU A 1 691 ? 4.742 -29.172 -38.906 1 96.62 691 GLU A N 1
ATOM 5270 C CA . GLU A 1 691 ? 3.434 -29.016 -38.281 1 96.62 691 GLU A CA 1
ATOM 5271 C C . GLU A 1 691 ? 3.545 -28.344 -36.938 1 96.62 691 GLU A C 1
ATOM 5273 O O . GLU A 1 691 ? 2.721 -27.484 -36.562 1 96.62 691 GLU A O 1
ATOM 5278 N N . ASN A 1 692 ? 4.547 -28.766 -36.125 1 97 692 ASN A N 1
ATOM 5279 C CA . ASN A 1 692 ? 4.77 -28.141 -34.844 1 97 692 ASN A CA 1
ATOM 5280 C C . ASN A 1 692 ? 5.02 -26.641 -34.969 1 97 692 ASN A C 1
ATOM 5282 O O . ASN A 1 692 ? 4.5 -25.844 -34.188 1 97 692 ASN A O 1
ATOM 5286 N N . VAL A 1 693 ? 5.805 -26.266 -35.938 1 97.69 693 VAL A N 1
ATOM 5287 C CA . VAL A 1 693 ? 6.125 -24.859 -36.188 1 97.69 693 VAL A CA 1
ATOM 5288 C C . VAL A 1 693 ? 4.863 -24.109 -36.594 1 97.69 693 VAL A C 1
ATOM 5290 O O . VAL A 1 693 ? 4.617 -23 -36.125 1 97.69 693 VAL A O 1
ATOM 5293 N N . LEU A 1 694 ? 4.062 -24.719 -37.5 1 98.69 694 LEU A N 1
ATOM 5294 C CA . LEU A 1 694 ? 2.83 -24.078 -37.938 1 98.69 694 LEU A CA 1
ATOM 5295 C C . LEU A 1 694 ? 1.894 -23.828 -36.75 1 98.69 694 LEU A C 1
ATOM 5297 O O . LEU A 1 694 ? 1.257 -22.781 -36.688 1 98.69 694 LEU A O 1
ATOM 5301 N N . ALA A 1 695 ? 1.803 -24.797 -35.875 1 98.75 695 ALA A N 1
ATOM 5302 C CA . ALA A 1 695 ? 0.977 -24.641 -34.656 1 98.75 695 ALA A CA 1
ATOM 5303 C C . ALA A 1 695 ? 1.468 -23.484 -33.812 1 98.75 695 ALA A C 1
ATOM 5305 O O . ALA A 1 695 ? 0.669 -22.672 -33.312 1 98.75 695 ALA A O 1
ATOM 5306 N N . ALA A 1 696 ? 2.756 -23.391 -33.594 1 98.75 696 ALA A N 1
ATOM 5307 C CA . ALA A 1 696 ? 3.342 -22.344 -32.75 1 98.75 696 ALA A CA 1
ATOM 5308 C C . ALA A 1 696 ? 3.156 -20.969 -33.406 1 98.75 696 ALA A C 1
ATOM 5310 O O . ALA A 1 696 ? 2.881 -19.984 -32.719 1 98.75 696 ALA A O 1
ATOM 5311 N N . VAL A 1 697 ? 3.352 -20.922 -34.719 1 98.81 697 VAL A N 1
ATOM 5312 C CA . VAL A 1 697 ? 3.156 -19.688 -35.438 1 98.81 697 VAL A CA 1
ATOM 5313 C C . VAL A 1 697 ? 1.709 -19.219 -35.312 1 98.81 697 VAL A C 1
ATOM 5315 O O . VAL A 1 697 ? 1.451 -18.031 -35.031 1 98.81 697 VAL A O 1
ATOM 5318 N N . ALA A 1 698 ? 0.804 -20.156 -35.438 1 98.88 698 ALA A N 1
ATOM 5319 C CA . ALA A 1 698 ? -0.612 -19.828 -35.312 1 98.88 698 ALA A CA 1
ATOM 5320 C C . ALA A 1 698 ? -0.909 -19.312 -33.906 1 98.88 698 ALA A C 1
ATOM 5322 O O . ALA A 1 698 ? -1.672 -18.359 -33.719 1 98.88 698 ALA A O 1
ATOM 5323 N N . ALA A 1 699 ? -0.363 -19.922 -32.906 1 98.88 699 ALA A N 1
ATOM 5324 C CA . ALA A 1 699 ? -0.546 -19.5 -31.516 1 98.88 699 ALA A CA 1
ATOM 5325 C C . ALA A 1 699 ? 0.017 -18.094 -31.297 1 98.88 699 ALA A C 1
ATOM 5327 O O . ALA A 1 699 ? -0.629 -17.25 -30.688 1 98.88 699 ALA A O 1
ATOM 5328 N N . GLY A 1 700 ? 1.267 -17.844 -31.766 1 98.75 700 GLY A N 1
ATOM 5329 C CA . GLY A 1 700 ? 1.845 -16.5 -31.672 1 98.75 700 GLY A CA 1
ATOM 5330 C C . GLY A 1 700 ? 1.002 -15.438 -32.344 1 98.75 700 GLY A C 1
ATOM 5331 O O . GLY A 1 700 ? 0.828 -14.344 -31.812 1 98.75 700 GLY A O 1
ATOM 5332 N N . TRP A 1 701 ? 0.499 -15.836 -33.531 1 98.69 701 TRP A N 1
ATOM 5333 C CA . TRP A 1 701 ? -0.369 -14.93 -34.281 1 98.69 701 TRP A CA 1
ATOM 5334 C C . TRP A 1 701 ? -1.635 -14.609 -33.5 1 98.69 701 TRP A C 1
ATOM 5336 O O . TRP A 1 701 ? -2.059 -13.453 -33.438 1 98.69 701 TRP A O 1
ATOM 5346 N N . ALA A 1 702 ? -2.221 -15.555 -32.875 1 98.56 702 ALA A N 1
ATOM 5347 C CA . ALA A 1 702 ? -3.42 -15.383 -32.062 1 98.56 702 ALA A CA 1
ATOM 5348 C C . ALA A 1 702 ? -3.143 -14.477 -30.875 1 98.56 702 ALA A C 1
ATOM 5350 O O . ALA A 1 702 ? -4.027 -13.742 -30.422 1 98.56 702 ALA A O 1
ATOM 5351 N N . LEU A 1 703 ? -1.942 -14.461 -30.359 1 98.38 703 LEU A N 1
ATOM 5352 C CA . LEU A 1 703 ? -1.548 -13.68 -29.188 1 98.38 703 LEU A CA 1
ATOM 5353 C C . LEU A 1 703 ? -1.261 -12.234 -29.562 1 98.38 703 LEU A C 1
ATOM 5355 O O . LEU A 1 703 ? -0.99 -11.398 -28.703 1 98.38 703 LEU A O 1
ATOM 5359 N N . GLY A 1 704 ? -1.274 -11.977 -30.828 1 97.69 704 GLY A N 1
ATOM 5360 C CA . GLY A 1 704 ? -1.04 -10.625 -31.297 1 97.69 704 GLY A CA 1
ATOM 5361 C C . GLY A 1 704 ? 0.432 -10.281 -31.438 1 97.69 704 GLY A C 1
ATOM 5362 O O . GLY A 1 704 ? 0.802 -9.109 -31.5 1 97.69 704 GLY A O 1
ATOM 5363 N N . ILE A 1 705 ? 1.266 -11.219 -31.391 1 98.31 705 ILE A N 1
ATOM 5364 C CA . ILE A 1 705 ? 2.691 -10.992 -31.609 1 98.31 705 ILE A CA 1
ATOM 5365 C C . ILE A 1 705 ? 2.939 -10.586 -33.062 1 98.31 705 ILE A C 1
ATOM 5367 O O . ILE A 1 705 ? 2.34 -11.148 -33.969 1 98.31 705 ILE A O 1
ATOM 5371 N N . SER A 1 706 ? 3.855 -9.688 -33.312 1 98.19 706 SER A N 1
ATOM 5372 C CA . SER A 1 706 ? 4.082 -9.172 -34.656 1 98.19 706 SER A CA 1
ATOM 5373 C C . SER A 1 706 ? 4.707 -10.227 -35.562 1 98.19 706 SER A C 1
ATOM 5375 O O . SER A 1 706 ? 5.449 -11.094 -35.094 1 98.19 706 SER A O 1
ATOM 5377 N N . ASN A 1 707 ? 4.402 -10.18 -36.875 1 98.19 707 ASN A N 1
ATOM 5378 C CA . ASN A 1 707 ? 4.953 -11.109 -37.875 1 98.19 707 ASN A CA 1
ATOM 5379 C C . ASN A 1 707 ? 6.477 -11.133 -37.812 1 98.19 707 ASN A C 1
ATOM 5381 O O . ASN A 1 707 ? 7.094 -12.188 -37.969 1 98.19 707 ASN A O 1
ATOM 5385 N N . ASP A 1 708 ? 7.043 -9.961 -37.531 1 98.06 708 ASP A N 1
ATOM 5386 C CA . ASP A 1 708 ? 8.5 -9.867 -37.5 1 98.06 708 ASP A CA 1
ATOM 5387 C C . ASP A 1 708 ? 9.07 -10.664 -36.344 1 98.06 708 ASP A C 1
ATOM 5389 O O . ASP A 1 708 ? 10.078 -11.359 -36.5 1 98.06 708 ASP A O 1
ATOM 5393 N N . LEU A 1 709 ? 8.445 -10.555 -35.219 1 97.94 709 LEU A N 1
ATOM 5394 C CA . LEU A 1 709 ? 8.922 -11.266 -34.031 1 97.94 709 LEU A CA 1
ATOM 5395 C C . LEU A 1 709 ? 8.695 -12.773 -34.188 1 97.94 709 LEU A C 1
ATOM 5397 O O . LEU A 1 709 ? 9.523 -13.57 -33.75 1 97.94 709 LEU A O 1
ATOM 5401 N N . ILE A 1 710 ? 7.605 -13.172 -34.781 1 98.5 710 ILE A N 1
ATOM 5402 C CA . ILE A 1 710 ? 7.348 -14.586 -35.031 1 98.5 710 ILE A CA 1
ATOM 5403 C C . ILE A 1 710 ? 8.414 -15.156 -35.969 1 98.5 710 ILE A C 1
ATOM 5405 O O . ILE A 1 710 ? 8.977 -16.219 -35.688 1 98.5 710 ILE A O 1
ATOM 5409 N N . ARG A 1 711 ? 8.664 -14.422 -37.031 1 97.75 711 ARG A N 1
ATOM 5410 C CA . ARG A 1 711 ? 9.695 -14.828 -37.969 1 97.75 711 ARG A CA 1
ATOM 5411 C C . ARG A 1 711 ? 11.039 -15.008 -37.25 1 97.75 711 ARG A C 1
ATOM 5413 O O . ARG A 1 711 ? 11.703 -16.031 -37.438 1 97.75 711 ARG A O 1
ATOM 5420 N N . ALA A 1 712 ? 11.414 -14.016 -36.5 1 96.69 712 ALA A N 1
ATOM 5421 C CA . ALA A 1 712 ? 12.688 -14.062 -35.75 1 96.69 712 ALA A CA 1
ATOM 5422 C C . ALA A 1 712 ? 12.727 -15.266 -34.812 1 96.69 712 ALA A C 1
ATOM 5424 O O . ALA A 1 712 ? 13.766 -15.914 -34.688 1 96.69 712 ALA A O 1
ATOM 5425 N N . GLY A 1 713 ? 11.617 -15.531 -34.188 1 96.06 713 GLY A N 1
ATOM 5426 C CA . GLY A 1 713 ? 11.555 -16.625 -33.25 1 96.06 713 GLY A CA 1
ATOM 5427 C C . GLY A 1 713 ? 11.734 -17.984 -33.875 1 96.06 713 GLY A C 1
ATOM 5428 O O . GLY A 1 713 ? 12.484 -18.828 -33.375 1 96.06 713 GLY A O 1
ATOM 5429 N N . VAL A 1 714 ? 11.102 -18.266 -35.031 1 95.94 714 VAL A N 1
ATOM 5430 C CA . VAL A 1 714 ? 11.125 -19.578 -35.656 1 95.94 714 VAL A CA 1
ATOM 5431 C C . VAL A 1 714 ? 12.461 -19.797 -36.344 1 95.94 714 VAL A C 1
ATOM 5433 O O . VAL A 1 714 ? 12.953 -20.938 -36.406 1 95.94 714 VAL A O 1
ATOM 5436 N N . VAL A 1 715 ? 13.117 -18.688 -36.812 1 95.31 715 VAL A N 1
ATOM 5437 C CA . VAL A 1 715 ? 14.367 -18.828 -37.531 1 95.31 715 VAL A CA 1
ATOM 5438 C C . VAL A 1 715 ? 15.531 -19 -36.562 1 95.31 715 VAL A C 1
ATOM 5440 O O . VAL A 1 715 ? 16.578 -19.562 -36.906 1 95.31 715 VAL A O 1
ATOM 5443 N N . THR A 1 716 ? 15.359 -18.641 -35.344 1 92.56 716 THR A N 1
ATOM 5444 C CA . THR A 1 716 ? 16.453 -18.703 -34.375 1 92.56 716 THR A CA 1
ATOM 5445 C C . THR A 1 716 ? 16.25 -19.844 -33.375 1 92.56 716 THR A C 1
ATOM 5447 O O . THR A 1 716 ? 17.078 -20.094 -32.5 1 92.56 716 THR A O 1
ATOM 5450 N N . PHE A 1 717 ? 15.133 -20.469 -33.531 1 91.19 717 PHE A N 1
ATOM 5451 C CA . PHE A 1 717 ? 14.844 -21.578 -32.625 1 91.19 717 PHE A CA 1
ATOM 5452 C C . PHE A 1 717 ? 15.555 -22.844 -33.094 1 91.19 717 PHE A C 1
ATOM 5454 O O . PHE A 1 717 ? 15.18 -23.438 -34.094 1 91.19 717 PHE A O 1
ATOM 5461 N N . ASP A 1 718 ? 16.641 -23.109 -32.375 1 76.31 718 ASP A N 1
ATOM 5462 C CA . ASP A 1 718 ? 17.547 -24.172 -32.844 1 76.31 718 ASP A CA 1
ATOM 5463 C C . ASP A 1 718 ? 17.312 -25.453 -32.031 1 76.31 718 ASP A C 1
ATOM 5465 O O . ASP A 1 718 ? 17.328 -25.438 -30.797 1 76.31 718 ASP A O 1
ATOM 5469 N N . VAL A 1 719 ? 16.781 -26.484 -32.656 1 62.72 719 VAL A N 1
ATOM 5470 C CA . VAL A 1 719 ? 16.562 -27.797 -32.062 1 62.72 719 VAL A CA 1
ATOM 5471 C C . VAL A 1 719 ? 17.891 -28.391 -31.625 1 62.72 719 VAL A C 1
ATOM 5473 O O . VAL A 1 719 ? 17.938 -29.344 -30.844 1 62.72 719 VAL A O 1
ATOM 5476 N N . GLY A 1 720 ? 18.938 -27.938 -32.312 1 57.16 720 GLY A N 1
ATOM 5477 C CA . GLY A 1 720 ? 20.203 -28.594 -32.062 1 57.16 720 GLY A CA 1
ATOM 5478 C C . GLY A 1 720 ? 20.516 -28.719 -30.578 1 57.16 720 GLY A C 1
ATOM 5479 O O . GLY A 1 720 ? 19.672 -29.188 -29.812 1 57.16 720 GLY A O 1
ATOM 5480 N N . GLN A 1 721 ? 21.438 -28.266 -30.094 1 56.97 721 GLN A N 1
ATOM 5481 C CA . GLN A 1 721 ? 22.078 -28.531 -28.812 1 56.97 721 GLN A CA 1
ATOM 5482 C C . GLN A 1 721 ? 21.641 -27.531 -27.75 1 56.97 721 GLN A C 1
ATOM 5484 O O . GLN A 1 721 ? 21.938 -27.719 -26.562 1 56.97 721 GLN A O 1
ATOM 5489 N N . VAL A 1 722 ? 20.422 -26.844 -28.203 1 59.53 722 VAL A N 1
ATOM 5490 C CA . VAL A 1 722 ? 20.297 -25.781 -27.203 1 59.53 722 VAL A CA 1
ATOM 5491 C C . VAL A 1 722 ? 18.859 -25.672 -26.719 1 59.53 722 VAL A C 1
ATOM 5493 O O . VAL A 1 722 ? 18.594 -25.828 -25.516 1 59.53 722 VAL A O 1
ATOM 5496 N N . ASP A 1 723 ? 17.859 -25.656 -27.609 1 71.31 723 ASP A N 1
ATOM 5497 C CA . ASP A 1 723 ? 16.531 -25.203 -27.188 1 71.31 723 ASP A CA 1
ATOM 5498 C C . ASP A 1 723 ? 15.648 -26.391 -26.812 1 71.31 723 ASP A C 1
ATOM 5500 O O . ASP A 1 723 ? 14.93 -26.344 -25.812 1 71.31 723 ASP A O 1
ATOM 5504 N N . VAL A 1 724 ? 15.711 -27.516 -27.625 1 75.12 724 VAL A N 1
ATOM 5505 C CA . VAL A 1 724 ? 14.883 -28.672 -27.312 1 75.12 724 VAL A CA 1
ATOM 5506 C C . VAL A 1 724 ? 15.633 -29.953 -27.641 1 75.12 724 VAL A C 1
ATOM 5508 O O . VAL A 1 724 ? 15.234 -30.688 -28.547 1 75.12 724 VAL A O 1
ATOM 5511 N N . PRO A 1 725 ? 16.562 -30.297 -26.859 1 78.12 725 PRO A N 1
ATOM 5512 C CA . PRO A 1 725 ? 17.312 -31.516 -27.141 1 78.12 725 PRO A CA 1
ATOM 5513 C C . PRO A 1 725 ? 16.453 -32.781 -27.062 1 78.12 725 PRO A C 1
ATOM 5515 O O . PRO A 1 725 ? 15.539 -32.844 -26.25 1 78.12 725 PRO A O 1
ATOM 5518 N N . GLY A 1 726 ? 16.766 -33.688 -27.969 1 80.62 726 GLY A N 1
ATOM 5519 C CA . GLY A 1 726 ? 16.094 -34.969 -27.953 1 80.62 726 GLY A CA 1
ATOM 5520 C C . GLY A 1 726 ? 14.805 -35 -28.75 1 80.62 726 GLY A C 1
ATOM 5521 O O . GLY A 1 726 ? 14 -35.906 -28.609 1 80.62 726 GLY A O 1
ATOM 5522 N N . ARG A 1 727 ? 14.586 -33.969 -29.484 1 86.81 727 ARG A N 1
ATOM 5523 C CA . ARG A 1 727 ? 13.43 -33.875 -30.359 1 86.81 727 ARG A CA 1
ATOM 5524 C C . ARG A 1 727 ? 13.867 -33.812 -31.828 1 86.81 727 ARG A C 1
ATOM 5526 O O . ARG A 1 727 ? 13.641 -32.781 -32.5 1 86.81 727 ARG A O 1
ATOM 5533 N N . PHE A 1 728 ? 14.32 -34.969 -32.312 1 88.75 728 PHE A N 1
ATOM 5534 C CA . PHE A 1 728 ? 14.914 -35.125 -33.625 1 88.75 728 PHE A CA 1
ATOM 5535 C C . PHE A 1 728 ? 16.219 -34.375 -33.75 1 88.75 728 PHE A C 1
ATOM 5537 O O . PHE A 1 728 ? 16.406 -33.562 -34.656 1 88.75 728 PHE A O 1
ATOM 5544 N N . THR A 1 729 ? 17.078 -34.562 -32.812 1 89.19 729 THR A N 1
ATOM 5545 C CA . THR A 1 729 ? 18.406 -33.969 -32.844 1 89.19 729 THR A CA 1
ATOM 5546 C C . THR A 1 729 ? 19.359 -34.781 -33.688 1 89.19 729 THR A C 1
ATOM 5548 O O . THR A 1 729 ? 19.594 -35.969 -33.438 1 89.19 729 THR A O 1
ATOM 5551 N N . LEU A 1 730 ? 19.891 -34.125 -34.656 1 90 730 LEU A N 1
ATOM 5552 C CA . LEU A 1 730 ? 20.688 -34.812 -35.656 1 90 730 LEU A CA 1
ATOM 5553 C C . LEU A 1 730 ? 22.188 -34.562 -35.469 1 90 730 LEU A C 1
ATOM 5555 O O . LEU A 1 730 ? 22.594 -33.438 -35.188 1 90 730 LEU A O 1
ATOM 5559 N N . PHE A 1 731 ? 22.938 -35.656 -35.469 1 89.75 731 PHE A N 1
ATOM 5560 C CA . PHE A 1 731 ? 24.406 -35.625 -35.406 1 89.75 731 PHE A CA 1
ATOM 5561 C C . PHE A 1 731 ? 24.984 -36.375 -36.594 1 89.75 731 PHE A C 1
ATOM 5563 O O . PHE A 1 731 ? 24.438 -37.406 -37.062 1 89.75 731 PHE A O 1
ATOM 5570 N N . GLU A 1 732 ? 26.016 -35.844 -37.156 1 90.12 732 GLU A N 1
ATOM 5571 C CA . GLU A 1 732 ? 26.719 -36.5 -38.25 1 90.12 732 GLU A CA 1
ATOM 5572 C C . GLU A 1 732 ? 28.219 -36.625 -37.938 1 90.12 732 GLU A C 1
ATOM 5574 O O . GLU A 1 732 ? 28.844 -35.688 -37.438 1 90.12 732 GLU A O 1
ATOM 5579 N N . ARG A 1 733 ? 28.641 -37.906 -38.125 1 91.88 733 ARG A N 1
ATOM 5580 C CA . ARG A 1 733 ? 30.062 -38.156 -37.969 1 91.88 733 ARG A CA 1
ATOM 5581 C C . ARG A 1 733 ? 30.516 -39.344 -38.812 1 91.88 733 ARG A C 1
ATOM 5583 O O . ARG A 1 733 ? 29.891 -40.406 -38.781 1 91.88 733 ARG A O 1
ATOM 5590 N N . ASN A 1 734 ? 31.672 -39.188 -39.531 1 90.62 734 ASN A N 1
ATOM 5591 C CA . ASN A 1 734 ? 32.344 -40.25 -40.281 1 90.62 734 ASN A CA 1
ATOM 5592 C C . ASN A 1 734 ? 31.391 -40.938 -41.25 1 90.62 734 ASN A C 1
ATOM 5594 O O . ASN A 1 734 ? 31.391 -42.188 -41.344 1 90.62 734 ASN A O 1
ATOM 5598 N N . GLY A 1 735 ? 30.406 -40.188 -41.812 1 91.62 735 GLY A N 1
ATOM 5599 C CA . GLY A 1 735 ? 29.5 -40.719 -42.812 1 91.62 735 GLY A CA 1
ATOM 5600 C C . GLY A 1 735 ? 28.281 -41.406 -42.188 1 91.62 735 GLY A C 1
ATOM 5601 O O . GLY A 1 735 ? 27.422 -41.906 -42.938 1 91.62 735 GLY A O 1
ATOM 5602 N N . ALA A 1 736 ? 28.219 -41.438 -40.938 1 94.75 736 ALA A N 1
ATOM 5603 C CA . ALA A 1 736 ? 27.062 -42 -40.25 1 94.75 736 ALA A CA 1
ATOM 5604 C C . ALA A 1 736 ? 26.188 -40.875 -39.656 1 94.75 736 ALA A C 1
ATOM 5606 O O . ALA A 1 736 ? 26.703 -39.812 -39.344 1 94.75 736 ALA A O 1
ATOM 5607 N N . THR A 1 737 ? 24.875 -41.156 -39.625 1 94.69 737 THR A N 1
ATOM 5608 C CA . THR A 1 737 ? 23.906 -40.188 -39.062 1 94.69 737 THR A CA 1
ATOM 5609 C C . THR A 1 737 ? 23.281 -40.719 -37.781 1 94.69 737 THR A C 1
ATOM 5611 O O . THR A 1 737 ? 22.875 -41.906 -37.75 1 94.69 737 THR A O 1
ATOM 5614 N N . VAL A 1 738 ? 23.281 -39.938 -36.75 1 94.5 738 VAL A N 1
ATOM 5615 C CA . VAL A 1 738 ? 22.625 -40.312 -35.5 1 94.5 738 VAL A CA 1
ATOM 5616 C C . VAL A 1 738 ? 21.5 -39.312 -35.188 1 94.5 738 VAL A C 1
ATOM 5618 O O . VAL A 1 738 ? 21.688 -38.094 -35.25 1 94.5 738 VAL A O 1
ATOM 5621 N N . VAL A 1 739 ? 20.312 -39.844 -34.906 1 93.44 739 VAL A N 1
ATOM 5622 C CA . VAL A 1 739 ? 19.156 -39.031 -34.562 1 93.44 739 VAL A CA 1
ATOM 5623 C C . VAL A 1 739 ? 18.688 -39.375 -33.156 1 93.44 739 VAL A C 1
ATOM 5625 O O . VAL A 1 739 ? 18.438 -40.531 -32.844 1 93.44 739 VAL A O 1
ATOM 5628 N N . VAL A 1 740 ? 18.672 -38.406 -32.25 1 91.69 740 VAL A N 1
ATOM 5629 C CA . VAL A 1 740 ? 18.125 -38.594 -30.922 1 91.69 740 VAL A CA 1
ATOM 5630 C C . VAL A 1 740 ? 16.688 -38.062 -30.891 1 91.69 740 VAL A C 1
ATOM 5632 O O . VAL A 1 740 ? 16.438 -36.906 -31.219 1 91.69 740 VAL A O 1
ATOM 5635 N N . ASP A 1 741 ? 15.719 -38.875 -30.5 1 90.69 741 ASP A N 1
ATOM 5636 C CA . ASP A 1 741 ? 14.312 -38.5 -30.5 1 90.69 741 ASP A CA 1
ATOM 5637 C C . ASP A 1 741 ? 13.555 -39.188 -29.375 1 90.69 741 ASP A C 1
ATOM 5639 O O . ASP A 1 741 ? 13.961 -40.25 -28.906 1 90.69 741 ASP A O 1
ATOM 5643 N N . ASP A 1 742 ? 12.445 -38.625 -28.984 1 87.56 742 ASP A N 1
ATOM 5644 C CA . ASP A 1 742 ? 11.695 -39.125 -27.844 1 87.56 742 ASP A CA 1
ATOM 5645 C C . ASP A 1 742 ? 10.438 -39.875 -28.281 1 87.56 742 ASP A C 1
ATOM 5647 O O . ASP A 1 742 ? 9.461 -39.938 -27.547 1 87.56 742 ASP A O 1
ATOM 5651 N N . ALA A 1 743 ? 10.344 -40.312 -29.469 1 87.75 743 ALA A N 1
ATOM 5652 C CA . ALA A 1 743 ? 9.188 -41.062 -29.938 1 87.75 743 ALA A CA 1
ATOM 5653 C C . ALA A 1 743 ? 8.953 -42.312 -29.078 1 87.75 743 ALA A C 1
ATOM 5655 O O . ALA A 1 743 ? 9.859 -43.125 -28.891 1 87.75 743 ALA A O 1
ATOM 5656 N N . HIS A 1 744 ? 7.707 -42.469 -28.562 1 85.81 744 HIS A N 1
ATOM 5657 C CA . HIS A 1 744 ? 7.465 -43.562 -27.641 1 85.81 744 HIS A CA 1
ATOM 5658 C C . HIS A 1 744 ? 6.082 -44.188 -27.859 1 85.81 744 HIS A C 1
ATOM 5660 O O . HIS A 1 744 ? 5.492 -44.719 -26.922 1 85.81 744 HIS A O 1
ATOM 5666 N N . ASN A 1 745 ? 5.516 -44 -28.984 1 87.5 745 ASN A N 1
ATOM 5667 C CA . ASN A 1 745 ? 4.273 -44.656 -29.406 1 87.5 745 ASN A CA 1
ATOM 5668 C C . ASN A 1 745 ? 4.258 -44.906 -30.922 1 87.5 745 ASN A C 1
ATOM 5670 O O . ASN A 1 745 ? 5.121 -44.406 -31.641 1 87.5 745 ASN A O 1
ATOM 5674 N N . ALA A 1 746 ? 3.316 -45.594 -31.375 1 87.88 746 ALA A N 1
ATOM 5675 C CA . ALA A 1 746 ? 3.311 -46.062 -32.75 1 87.88 746 ALA A CA 1
ATOM 5676 C C . ALA A 1 746 ? 3.174 -44.875 -33.719 1 87.88 746 ALA A C 1
ATOM 5678 O O . ALA A 1 746 ? 3.934 -44.781 -34.688 1 87.88 746 ALA A O 1
ATOM 5679 N N . PRO A 1 747 ? 2.223 -43.938 -33.469 1 87.06 747 PRO A N 1
ATOM 5680 C CA . PRO A 1 747 ? 2.129 -42.812 -34.406 1 87.06 747 PRO A CA 1
ATOM 5681 C C . PRO A 1 747 ? 3.416 -42 -34.469 1 87.06 747 PRO A C 1
ATOM 5683 O O . PRO A 1 747 ? 3.811 -41.562 -35.562 1 87.06 747 PRO A O 1
ATOM 5686 N N . ALA A 1 748 ? 4.016 -41.812 -33.438 1 89.94 748 ALA A N 1
ATOM 5687 C CA . ALA A 1 748 ? 5.266 -41.062 -33.406 1 89.94 748 ALA A CA 1
ATOM 5688 C C . ALA A 1 748 ? 6.367 -41.781 -34.156 1 89.94 748 ALA A C 1
ATOM 5690 O O . ALA A 1 748 ? 7.164 -41.156 -34.875 1 89.94 748 ALA A O 1
ATOM 5691 N N . LEU A 1 749 ? 6.453 -43.094 -34 1 91.38 749 LEU A N 1
ATOM 5692 C CA . LEU A 1 749 ? 7.441 -43.906 -34.719 1 91.38 749 LEU A CA 1
ATOM 5693 C C . LEU A 1 749 ? 7.211 -43.844 -36.219 1 91.38 749 LEU A C 1
ATOM 5695 O O . LEU A 1 749 ? 8.164 -43.812 -37 1 91.38 749 LEU A O 1
ATOM 5699 N N . GLU A 1 750 ? 5.973 -43.875 -36.594 1 92.06 750 GLU A N 1
ATOM 5700 C CA . GLU A 1 750 ? 5.637 -43.781 -38.031 1 92.06 750 GLU A CA 1
ATOM 5701 C C . GLU A 1 750 ? 6.043 -42.438 -38.594 1 92.06 750 GLU A C 1
ATOM 5703 O O . GLU A 1 750 ? 6.598 -42.375 -39.719 1 92.06 750 GLU A O 1
ATOM 5708 N N . ALA A 1 751 ? 5.691 -41.438 -37.875 1 91.88 751 ALA A N 1
ATOM 5709 C CA . ALA A 1 751 ? 6.078 -40.094 -38.312 1 91.88 751 ALA A CA 1
ATOM 5710 C C . ALA A 1 751 ? 7.594 -39.969 -38.406 1 91.88 751 ALA A C 1
ATOM 5712 O O . ALA A 1 751 ? 8.109 -39.375 -39.344 1 91.88 751 ALA A O 1
ATOM 5713 N N . LEU A 1 752 ? 8.273 -40.5 -37.438 1 93.31 752 LEU A N 1
ATOM 5714 C CA . LEU A 1 752 ? 9.734 -40.5 -37.438 1 93.31 752 LEU A CA 1
ATOM 5715 C C . LEU A 1 752 ? 10.289 -41.25 -38.625 1 93.31 752 LEU A C 1
ATOM 5717 O O . LEU A 1 752 ? 11.195 -40.75 -39.312 1 93.31 752 LEU A O 1
ATOM 5721 N N . ALA A 1 753 ? 9.75 -42.375 -38.875 1 92.88 753 ALA A N 1
ATOM 5722 C CA . ALA A 1 753 ? 10.195 -43.219 -40 1 92.88 753 ALA A CA 1
ATOM 5723 C C . ALA A 1 753 ? 10.008 -42.469 -41.312 1 92.88 753 ALA A C 1
ATOM 5725 O O . ALA A 1 753 ? 10.883 -42.531 -42.188 1 92.88 753 ALA A O 1
ATOM 5726 N N . THR A 1 754 ? 8.883 -41.875 -41.438 1 93.06 754 THR A N 1
ATOM 5727 C CA . THR A 1 754 ? 8.602 -41.094 -42.625 1 93.06 754 THR A CA 1
ATOM 5728 C C . THR A 1 754 ? 9.641 -40 -42.812 1 93.06 754 THR A C 1
ATOM 5730 O O . THR A 1 754 ? 10.117 -39.75 -43.938 1 93.06 754 THR A O 1
ATOM 5733 N N . ALA A 1 755 ? 9.992 -39.344 -41.812 1 93.69 755 ALA A N 1
ATOM 5734 C CA . ALA A 1 755 ? 11 -38.281 -41.875 1 93.69 755 ALA A CA 1
ATOM 5735 C C . ALA A 1 755 ? 12.359 -38.844 -42.25 1 93.69 755 ALA A C 1
ATOM 5737 O O . ALA A 1 755 ? 13.102 -38.219 -43.031 1 93.69 755 ALA A O 1
ATOM 5738 N N . LEU A 1 756 ? 12.711 -39.969 -41.719 1 94.19 756 LEU A N 1
ATOM 5739 C CA . LEU A 1 756 ? 14.016 -40.594 -41.938 1 94.19 756 LEU A CA 1
ATOM 5740 C C . LEU A 1 756 ? 14.211 -40.969 -43.406 1 94.19 756 LEU A C 1
ATOM 5742 O O . LEU A 1 756 ? 15.344 -41.062 -43.875 1 94.19 756 LEU A O 1
ATOM 5746 N N . GLU A 1 757 ? 13.125 -41.156 -44.156 1 93 757 GLU A N 1
ATOM 5747 C CA . GLU A 1 757 ? 13.195 -41.469 -45.562 1 93 757 GLU A CA 1
ATOM 5748 C C . GLU A 1 757 ? 13.836 -40.344 -46.375 1 93 757 GLU A C 1
ATOM 5750 O O . GLU A 1 757 ? 14.359 -40.562 -47.469 1 93 757 GLU A O 1
ATOM 5755 N N . ARG A 1 758 ? 13.789 -39.219 -45.781 1 92.62 758 ARG A N 1
ATOM 5756 C CA . ARG A 1 758 ? 14.305 -38.031 -46.469 1 92.62 758 ARG A CA 1
ATOM 5757 C C . ARG A 1 758 ? 15.789 -37.844 -46.188 1 92.62 758 ARG A C 1
ATOM 5759 O O . ARG A 1 758 ? 16.391 -36.875 -46.625 1 92.62 758 ARG A O 1
ATOM 5766 N N . PHE A 1 759 ? 16.391 -38.719 -45.5 1 92.56 759 PHE A N 1
ATOM 5767 C CA . PHE A 1 759 ? 17.812 -38.688 -45.156 1 92.56 759 PHE A CA 1
ATOM 5768 C C . PHE A 1 759 ? 18.531 -39.938 -45.719 1 92.56 759 PHE A C 1
ATOM 5770 O O . PHE A 1 759 ? 17.969 -41.031 -45.719 1 92.56 759 PHE A O 1
ATOM 5777 N N . PRO A 1 760 ? 19.672 -39.75 -46.281 1 89.81 760 PRO A N 1
ATOM 5778 C CA . PRO A 1 760 ? 20.391 -40.906 -46.844 1 89.81 760 PRO A CA 1
ATOM 5779 C C . PRO A 1 760 ? 20.75 -41.938 -45.781 1 89.81 760 PRO A C 1
ATOM 5781 O O . PRO A 1 760 ? 21.203 -41.594 -44.688 1 89.81 760 PRO A O 1
ATOM 5784 N N . ALA A 1 761 ? 20.453 -43.281 -46.062 1 93.44 761 ALA A N 1
ATOM 5785 C CA . ALA A 1 761 ? 20.797 -44.375 -45.156 1 93.44 761 ALA A CA 1
ATOM 5786 C C . ALA A 1 761 ? 20.844 -45.688 -45.906 1 93.44 761 ALA A C 1
ATOM 5788 O O . ALA A 1 761 ? 19.906 -46.031 -46.656 1 93.44 761 ALA A O 1
ATOM 5789 N N . GLU A 1 762 ? 21.906 -46.344 -45.781 1 94 762 GLU A N 1
ATOM 5790 C CA . GLU A 1 762 ? 21.984 -47.719 -46.312 1 94 762 GLU A CA 1
ATOM 5791 C C . GLU A 1 762 ? 21.391 -48.719 -45.344 1 94 762 GLU A C 1
ATOM 5793 O O . GLU A 1 762 ? 20.672 -49.625 -45.75 1 94 762 GLU A O 1
ATOM 5798 N N . ARG A 1 763 ? 21.688 -48.531 -44.094 1 95.31 763 ARG A N 1
ATOM 5799 C CA . ARG A 1 763 ? 21.141 -49.312 -43 1 95.31 763 ARG A CA 1
ATOM 5800 C C . ARG A 1 763 ? 20.578 -48.438 -41.906 1 95.31 763 ARG A C 1
ATOM 5802 O O . ARG A 1 763 ? 21.188 -47.438 -41.531 1 95.31 763 ARG A O 1
ATOM 5809 N N . ARG A 1 764 ? 19.359 -48.812 -41.5 1 96.44 764 ARG A N 1
ATOM 5810 C CA . ARG A 1 764 ? 18.719 -48.094 -40.406 1 96.44 764 ARG A CA 1
ATOM 5811 C C . ARG A 1 764 ? 18.734 -48.906 -39.094 1 96.44 764 ARG A C 1
ATOM 5813 O O . ARG A 1 764 ? 18.328 -50.062 -39.094 1 96.44 764 ARG A O 1
ATOM 5820 N N . MET A 1 765 ? 19.188 -48.312 -38.031 1 96.81 765 MET A N 1
ATOM 5821 C CA . MET A 1 765 ? 19.25 -48.938 -36.688 1 96.81 765 MET A CA 1
ATOM 5822 C C . MET A 1 765 ? 18.484 -48.094 -35.688 1 96.81 765 MET A C 1
ATOM 5824 O O . MET A 1 765 ? 18.297 -46.906 -35.844 1 96.81 765 MET A O 1
ATOM 5828 N N . VAL A 1 766 ? 18.031 -48.75 -34.625 1 96.38 766 VAL A N 1
ATOM 5829 C CA . VAL A 1 766 ? 17.312 -48 -33.594 1 96.38 766 VAL A CA 1
ATOM 5830 C C . VAL A 1 766 ? 17.531 -48.656 -32.219 1 96.38 766 VAL A C 1
ATOM 5832 O O . VAL A 1 766 ? 17.609 -49.875 -32.125 1 96.38 766 VAL A O 1
ATOM 5835 N N . VAL A 1 767 ? 17.828 -47.875 -31.266 1 95 767 VAL A N 1
ATOM 5836 C CA . VAL A 1 767 ? 17.781 -48.281 -29.875 1 95 767 VAL A CA 1
ATOM 5837 C C . VAL A 1 767 ? 16.438 -47.875 -29.266 1 95 767 VAL A C 1
ATOM 5839 O O . VAL A 1 767 ? 16.078 -46.688 -29.266 1 95 767 VAL A O 1
ATOM 5842 N N . TYR A 1 768 ? 15.664 -48.781 -28.734 1 93.12 768 TYR A N 1
ATOM 5843 C CA . TYR A 1 768 ? 14.289 -48.5 -28.344 1 93.12 768 TYR A CA 1
ATOM 5844 C C . TYR A 1 768 ? 13.898 -49.281 -27.109 1 93.12 768 TYR A C 1
ATOM 5846 O O . TYR A 1 768 ? 14.242 -50.469 -26.984 1 93.12 768 TYR A O 1
ATOM 5854 N N . GLY A 1 769 ? 13.281 -48.656 -26.172 1 88.69 769 GLY A N 1
ATOM 5855 C CA . GLY A 1 769 ? 12.672 -49.281 -25.016 1 88.69 769 GLY A CA 1
ATOM 5856 C C . GLY A 1 769 ? 11.18 -49.031 -24.922 1 88.69 769 GLY A C 1
ATOM 5857 O O . GLY A 1 769 ? 10.664 -48.031 -25.453 1 88.69 769 GLY A O 1
ATOM 5858 N N . ALA A 1 770 ? 10.32 -49.938 -24.312 1 78.31 770 ALA A N 1
ATOM 5859 C CA . ALA A 1 770 ? 8.859 -49.938 -24.266 1 78.31 770 ALA A CA 1
ATOM 5860 C C . ALA A 1 770 ? 8.359 -48.719 -23.5 1 78.31 770 ALA A C 1
ATOM 5862 O O . ALA A 1 770 ? 7.227 -48.25 -23.703 1 78.31 770 ALA A O 1
ATOM 5863 N N . GLY A 1 771 ? 9.094 -47.906 -22.828 1 70.56 771 GLY A N 1
ATOM 5864 C CA . GLY A 1 771 ? 8.68 -46.719 -22.125 1 70.56 771 GLY A CA 1
ATOM 5865 C C . GLY A 1 771 ? 7.684 -47 -21.016 1 70.56 771 GLY A C 1
ATOM 5866 O O . GLY A 1 771 ? 7.742 -48.031 -20.375 1 70.56 771 GLY A O 1
ATOM 5867 N N . MET A 1 772 ? 6.609 -46.031 -20.75 1 69.31 772 MET A N 1
ATOM 5868 C CA . MET A 1 772 ? 5.617 -46.062 -19.672 1 69.31 772 MET A CA 1
ATOM 5869 C C . MET A 1 772 ? 4.602 -47.188 -19.922 1 69.31 772 MET A C 1
ATOM 5871 O O . MET A 1 772 ? 4.535 -47.719 -21.031 1 69.31 772 MET A O 1
ATOM 5875 N N . GLN A 1 773 ? 3.861 -47.375 -18.938 1 71.88 773 GLN A N 1
ATOM 5876 C CA . GLN A 1 773 ? 2.838 -48.406 -19.016 1 71.88 773 GLN A CA 1
ATOM 5877 C C . GLN A 1 773 ? 1.885 -48.156 -20.172 1 71.88 773 GLN A C 1
ATOM 5879 O O . GLN A 1 773 ? 1.415 -47.031 -20.375 1 71.88 773 GLN A O 1
ATOM 5884 N N . ARG A 1 774 ? 1.81 -49.188 -21.062 1 81.38 774 ARG A N 1
ATOM 5885 C CA . ARG A 1 774 ? 0.905 -49.188 -22.203 1 81.38 774 ARG A CA 1
ATOM 5886 C C . ARG A 1 774 ? 0.113 -50.5 -22.281 1 81.38 774 ARG A C 1
ATOM 5888 O O . ARG A 1 774 ? 0.424 -51.469 -21.562 1 81.38 774 ARG A O 1
ATOM 5895 N N . ARG A 1 775 ? -0.902 -50.469 -23.141 1 86.06 775 ARG A N 1
ATOM 5896 C CA . ARG A 1 775 ? -1.619 -51.719 -23.422 1 86.06 775 ARG A CA 1
ATOM 5897 C C . ARG A 1 775 ? -0.754 -52.656 -24.234 1 86.06 775 ARG A C 1
ATOM 5899 O O . ARG A 1 775 ? 0.098 -52.219 -25.016 1 86.06 775 ARG A O 1
ATOM 5906 N N . ASP A 1 776 ? -1.026 -53.844 -24.125 1 86.62 776 ASP A N 1
ATOM 5907 C CA . ASP A 1 776 ? -0.276 -54.875 -24.859 1 86.62 776 ASP A CA 1
ATOM 5908 C C . ASP A 1 776 ? -0.331 -54.594 -26.359 1 86.62 776 ASP A C 1
ATOM 5910 O O . ASP A 1 776 ? 0.691 -54.688 -27.047 1 86.62 776 ASP A O 1
ATOM 5914 N N . GLU A 1 777 ? -1.526 -54.281 -26.766 1 88.12 777 GLU A N 1
ATOM 5915 C CA . GLU A 1 777 ? -1.705 -54.062 -28.203 1 88.12 777 GLU A CA 1
ATOM 5916 C C . GLU A 1 777 ? -0.875 -52.875 -28.688 1 88.12 777 GLU A C 1
ATOM 5918 O O . GLU A 1 777 ? -0.397 -52.875 -29.812 1 88.12 777 GLU A O 1
ATOM 5923 N N . ASP A 1 778 ? -0.701 -51.969 -27.828 1 88.88 778 ASP A N 1
ATOM 5924 C CA . ASP A 1 778 ? 0.06 -50.781 -28.203 1 88.88 778 ASP A CA 1
ATOM 5925 C C . ASP A 1 778 ? 1.553 -51.094 -28.297 1 88.88 778 ASP A C 1
ATOM 5927 O O . ASP A 1 778 ? 2.256 -50.531 -29.156 1 88.88 778 ASP A O 1
ATOM 5931 N N . LEU A 1 779 ? 2.049 -51.938 -27.469 1 90.31 779 LEU A N 1
ATOM 5932 C CA . LEU A 1 779 ? 3.449 -52.344 -27.516 1 90.31 779 LEU A CA 1
ATOM 5933 C C . LEU A 1 779 ? 3.73 -53.156 -28.766 1 90.31 779 LEU A C 1
ATOM 5935 O O . LEU A 1 779 ? 4.77 -53 -29.406 1 90.31 779 LEU A O 1
ATOM 5939 N N . VAL A 1 780 ? 2.781 -53.969 -29.047 1 92.81 780 VAL A N 1
ATOM 5940 C CA . VAL A 1 780 ? 2.928 -54.781 -30.25 1 92.81 780 VAL A CA 1
ATOM 5941 C C . VAL A 1 780 ? 2.957 -53.875 -31.484 1 92.81 780 VAL A C 1
ATOM 5943 O O . VAL A 1 780 ? 3.764 -54.094 -32.375 1 92.81 780 VAL A O 1
ATOM 5946 N N . ARG A 1 781 ? 2.098 -52.938 -31.453 1 92.06 781 ARG A N 1
ATOM 5947 C CA . ARG A 1 781 ? 2.047 -52 -32.562 1 92.06 781 ARG A CA 1
ATOM 5948 C C . ARG A 1 781 ? 3.354 -51.219 -32.688 1 92.06 781 ARG A C 1
ATOM 5950 O O . ARG A 1 781 ? 3.793 -50.906 -33.812 1 92.06 781 ARG A O 1
ATOM 5957 N N . GLN A 1 782 ? 3.922 -50.844 -31.641 1 92.81 782 GLN A N 1
ATOM 5958 C CA . GLN A 1 782 ? 5.23 -50.188 -31.672 1 92.81 782 GLN A CA 1
ATOM 5959 C C . GLN A 1 782 ? 6.285 -51.125 -32.281 1 92.81 782 GLN A C 1
ATOM 5961 O O . GLN A 1 782 ? 7.082 -50.688 -33.125 1 92.81 782 GLN A O 1
ATOM 5966 N N . GLY A 1 783 ? 6.211 -52.344 -31.859 1 93.69 783 GLY A N 1
ATOM 5967 C CA . GLY A 1 783 ? 7.113 -53.312 -32.438 1 93.69 783 GLY A CA 1
ATOM 5968 C C . GLY A 1 783 ? 6.961 -53.469 -33.938 1 93.69 783 GLY A C 1
ATOM 5969 O O . GLY A 1 783 ? 7.953 -53.562 -34.656 1 93.69 783 GLY A O 1
ATOM 5970 N N . MET A 1 784 ? 5.742 -53.469 -34.312 1 95 784 MET A N 1
ATOM 5971 C CA . MET A 1 784 ? 5.461 -53.594 -35.719 1 95 784 MET A CA 1
ATOM 5972 C C . MET A 1 784 ? 6.059 -52.406 -36.5 1 95 784 MET A C 1
ATOM 5974 O O . MET A 1 784 ? 6.656 -52.594 -37.562 1 95 784 MET A O 1
ATOM 5978 N N . ALA A 1 785 ? 5.84 -51.25 -35.969 1 93.94 785 ALA A N 1
ATOM 5979 C CA . ALA A 1 785 ? 6.387 -50.062 -36.625 1 93.94 785 ALA A CA 1
ATOM 5980 C C . ALA A 1 785 ? 7.91 -50.125 -36.688 1 93.94 785 ALA A C 1
ATOM 5982 O O . ALA A 1 785 ? 8.5 -49.781 -37.719 1 93.94 785 ALA A O 1
ATOM 5983 N N . LEU A 1 786 ? 8.562 -50.562 -35.688 1 95.25 786 LEU A N 1
ATOM 5984 C CA . LEU A 1 786 ? 10.016 -50.719 -35.656 1 95.25 786 LEU A CA 1
ATOM 5985 C C . LEU A 1 786 ? 10.477 -51.75 -36.688 1 95.25 786 LEU A C 1
ATOM 5987 O O . LEU A 1 786 ? 11.422 -51.5 -37.438 1 95.25 786 LEU A O 1
ATOM 5991 N N . GLY A 1 787 ? 9.805 -52.875 -36.75 1 95.31 787 GLY A N 1
ATOM 5992 C CA . GLY A 1 787 ? 10.172 -53.938 -37.656 1 95.31 787 GLY A CA 1
ATOM 5993 C C . GLY A 1 787 ? 10 -53.562 -39.125 1 95.31 787 GLY A C 1
ATOM 5994 O O . GLY A 1 787 ? 10.711 -54.062 -40 1 95.31 787 GLY A O 1
ATOM 5995 N N . GLN A 1 788 ? 9.062 -52.688 -39.375 1 94.81 788 GLN A N 1
ATOM 5996 C CA . GLN A 1 788 ? 8.75 -52.281 -40.75 1 94.81 788 GLN A CA 1
ATOM 5997 C C . GLN A 1 788 ? 9.766 -51.25 -41.25 1 94.81 788 GLN A C 1
ATOM 5999 O O . GLN A 1 788 ? 9.984 -51.156 -42.469 1 94.81 788 GLN A O 1
ATOM 6004 N N . HIS A 1 789 ? 10.461 -50.562 -40.375 1 95 789 HIS A N 1
ATOM 6005 C CA . HIS A 1 789 ? 11.18 -49.406 -40.875 1 95 789 HIS A CA 1
ATOM 6006 C C . HIS A 1 789 ? 12.664 -49.5 -40.531 1 95 789 HIS A C 1
ATOM 6008 O O . HIS A 1 789 ? 13.469 -48.719 -41.062 1 95 789 HIS A O 1
ATOM 6014 N N . PHE A 1 790 ? 13.109 -50.469 -39.719 1 96.38 790 PHE A N 1
ATOM 6015 C CA . PHE A 1 790 ? 14.508 -50.531 -39.312 1 96.38 790 PHE A CA 1
ATOM 6016 C C . PHE A 1 790 ? 15.094 -51.906 -39.594 1 96.38 790 PHE A C 1
ATOM 6018 O O . PHE A 1 790 ? 14.391 -52.938 -39.5 1 96.38 790 PHE A O 1
ATOM 6025 N N . ASP A 1 791 ? 16.328 -51.969 -39.875 1 95.81 791 ASP A N 1
ATOM 6026 C CA . ASP A 1 791 ? 17.047 -53.188 -40.188 1 95.81 791 ASP A CA 1
ATOM 6027 C C . ASP A 1 791 ? 17.547 -53.875 -38.938 1 95.81 791 ASP A C 1
ATOM 6029 O O . ASP A 1 791 ? 17.516 -55.125 -38.812 1 95.81 791 ASP A O 1
ATOM 6033 N N . ARG A 1 792 ? 18.016 -53.094 -38.031 1 95.75 792 ARG A N 1
ATOM 6034 C CA . ARG A 1 792 ? 18.547 -53.594 -36.781 1 95.75 792 ARG A CA 1
ATOM 6035 C C . ARG A 1 792 ? 17.906 -52.844 -35.594 1 95.75 792 ARG A C 1
ATOM 6037 O O . ARG A 1 792 ? 17.844 -51.625 -35.594 1 95.75 792 ARG A O 1
ATOM 6044 N N . VAL A 1 793 ? 17.438 -53.594 -34.656 1 96.12 793 VAL A N 1
ATOM 6045 C CA . VAL A 1 793 ? 16.75 -53.031 -33.5 1 96.12 793 VAL A CA 1
ATOM 6046 C C . VAL A 1 793 ? 17.406 -53.469 -32.219 1 96.12 793 VAL A C 1
ATOM 6048 O O . VAL A 1 793 ? 17.562 -54.688 -31.969 1 96.12 793 VAL A O 1
ATOM 6051 N N . PHE A 1 794 ? 17.875 -52.5 -31.453 1 95.44 794 PHE A N 1
ATOM 6052 C CA . PHE A 1 794 ? 18.406 -52.75 -30.125 1 95.44 794 PHE A CA 1
ATOM 6053 C C . PHE A 1 794 ? 17.328 -52.5 -29.062 1 95.44 794 PHE A C 1
ATOM 6055 O O . PHE A 1 794 ? 16.922 -51.344 -28.859 1 95.44 794 PHE A O 1
ATOM 6062 N N . LEU A 1 795 ? 16.844 -53.5 -28.438 1 93.5 795 LEU A N 1
ATOM 6063 C CA . LEU A 1 795 ? 15.852 -53.344 -27.391 1 93.5 795 LEU A CA 1
ATOM 6064 C C . LEU A 1 795 ? 16.531 -53.188 -26.031 1 93.5 795 LEU A C 1
ATOM 6066 O O . LEU A 1 795 ? 17.547 -53.812 -25.75 1 93.5 795 LEU A O 1
ATOM 6070 N N . CYS A 1 796 ? 16.062 -52.25 -25.297 1 90.38 796 CYS A N 1
ATOM 6071 C CA . CYS A 1 796 ? 16.641 -52 -23.984 1 90.38 796 CYS A CA 1
ATOM 6072 C C . CYS A 1 796 ? 15.562 -51.781 -22.938 1 90.38 796 CYS A C 1
ATOM 6074 O O . CYS A 1 796 ? 14.383 -51.656 -23.266 1 90.38 796 CYS A O 1
ATOM 6076 N N . GLU A 1 797 ? 16.016 -51.75 -21.656 1 82.81 797 GLU A N 1
ATOM 6077 C CA . GLU A 1 797 ? 15.125 -51.406 -20.547 1 82.81 797 GLU A CA 1
ATOM 6078 C C . GLU A 1 797 ? 14.953 -49.906 -20.422 1 82.81 797 GLU A C 1
ATOM 6080 O O . GLU A 1 797 ? 15.773 -49.125 -20.922 1 82.81 797 GLU A O 1
ATOM 6085 N N . ASP A 1 798 ? 13.781 -49.531 -19.953 1 74.31 798 ASP A N 1
ATOM 6086 C CA . ASP A 1 798 ? 13.531 -48.156 -19.625 1 74.31 798 ASP A CA 1
ATOM 6087 C C . ASP A 1 798 ? 13.258 -47.969 -18.125 1 74.31 798 ASP A C 1
ATOM 6089 O O . ASP A 1 798 ? 12.133 -48.188 -17.672 1 74.31 798 ASP A O 1
ATOM 6093 N N . ARG A 1 799 ? 14.234 -47.562 -17.312 1 65.94 799 ARG A N 1
ATOM 6094 C CA . ARG A 1 799 ? 14.117 -47.438 -15.859 1 65.94 799 ARG A CA 1
ATOM 6095 C C . ARG A 1 799 ? 13.625 -46.062 -15.445 1 65.94 799 ARG A C 1
ATOM 6097 O O . ARG A 1 799 ? 13.422 -45.812 -14.258 1 65.94 799 ARG A O 1
ATOM 6104 N N . SER A 1 800 ? 13.531 -45.219 -16.469 1 61.81 800 SER A N 1
ATOM 6105 C CA . SER A 1 800 ? 13.117 -43.875 -16.125 1 61.81 800 SER A CA 1
ATOM 6106 C C . SER A 1 800 ? 11.609 -43.781 -15.93 1 61.81 800 SER A C 1
ATOM 6108 O O . SER A 1 800 ? 11.102 -42.781 -15.43 1 61.81 800 SER A O 1
ATOM 6110 N N . VAL A 1 801 ? 10.93 -44.812 -16.219 1 63.09 801 VAL A N 1
ATOM 6111 C CA . VAL A 1 801 ? 9.477 -44.781 -16.109 1 63.09 801 VAL A CA 1
ATOM 6112 C C . VAL A 1 801 ? 8.977 -45.938 -15.234 1 63.09 801 VAL A C 1
ATOM 6114 O O . VAL A 1 801 ? 9.602 -47 -15.172 1 63.09 801 VAL A O 1
ATOM 6117 N N . LYS A 1 802 ? 8.023 -45.594 -14.406 1 62.28 802 LYS A N 1
ATOM 6118 C CA . LYS A 1 802 ? 7.387 -46.625 -13.586 1 62.28 802 LYS A CA 1
ATOM 6119 C C . LYS A 1 802 ? 6.363 -47.438 -14.398 1 62.28 802 LYS A C 1
ATOM 6121 O O . LYS A 1 802 ? 5.586 -46.844 -15.156 1 62.28 802 LYS A O 1
ATOM 6126 N N . ARG A 1 803 ? 6.535 -48.781 -14.484 1 70.31 803 ARG A N 1
ATOM 6127 C CA . ARG A 1 803 ? 5.582 -49.625 -15.18 1 70.31 803 ARG A CA 1
ATOM 6128 C C . ARG A 1 803 ? 5.242 -50.875 -14.359 1 70.31 803 ARG A C 1
ATOM 6130 O O . ARG A 1 803 ? 6.078 -51.375 -13.602 1 70.31 803 ARG A O 1
ATOM 6137 N N . ALA A 1 804 ? 3.973 -51.25 -14.508 1 70.19 804 ALA A N 1
ATOM 6138 C CA . ALA A 1 804 ? 3.506 -52.438 -13.836 1 70.19 804 ALA A CA 1
ATOM 6139 C C . ALA A 1 804 ? 4.035 -53.688 -14.523 1 70.19 804 ALA A C 1
ATOM 6141 O O . ALA A 1 804 ? 4.426 -54.656 -13.859 1 70.19 804 ALA A O 1
ATOM 6142 N N . LEU A 1 805 ? 4.141 -53.656 -15.859 1 77.56 805 LEU A N 1
ATOM 6143 C CA . LEU A 1 805 ? 4.613 -54.781 -16.641 1 77.56 805 LEU A CA 1
ATOM 6144 C C . LEU A 1 805 ? 6.129 -54.938 -16.531 1 77.56 805 LEU A C 1
ATOM 6146 O O . LEU A 1 805 ? 6.867 -53.969 -16.766 1 77.56 805 LEU A O 1
ATOM 6150 N N . PRO A 1 806 ? 6.547 -56 -16.125 1 81.56 806 PRO A N 1
ATOM 6151 C CA . PRO A 1 806 ? 7.996 -56.219 -16.062 1 81.56 806 PRO A CA 1
ATOM 6152 C C . PRO A 1 806 ? 8.68 -55.938 -17.391 1 81.56 806 PRO A C 1
ATOM 6154 O O . PRO A 1 806 ? 8.125 -56.25 -18.453 1 81.56 806 PRO A O 1
ATOM 6157 N N . ASP A 1 807 ? 9.82 -55.562 -17.375 1 83.12 807 ASP A N 1
ATOM 6158 C CA . ASP A 1 807 ? 10.586 -55.156 -18.547 1 83.12 807 ASP A CA 1
ATOM 6159 C C . ASP A 1 807 ? 10.672 -56.281 -19.578 1 83.12 807 ASP A C 1
ATOM 6161 O O . ASP A 1 807 ? 10.547 -56.031 -20.781 1 83.12 807 ASP A O 1
ATOM 6165 N N . ALA A 1 808 ? 10.875 -57.438 -19.094 1 83.44 808 ALA A N 1
ATOM 6166 C CA . ALA A 1 808 ? 11.039 -58.594 -19.984 1 83.44 808 ALA A CA 1
ATOM 6167 C C . ALA A 1 808 ? 9.758 -58.844 -20.781 1 83.44 808 ALA A C 1
ATOM 6169 O O . ALA A 1 808 ? 9.812 -59.188 -21.969 1 83.44 808 ALA A O 1
ATOM 6170 N N . GLU A 1 809 ? 8.703 -58.688 -20.094 1 87.19 809 GLU A N 1
ATOM 6171 C CA . GLU A 1 809 ? 7.418 -58.906 -20.75 1 87.19 809 GLU A CA 1
ATOM 6172 C C . GLU A 1 809 ? 7.125 -57.781 -21.75 1 87.19 809 GLU A C 1
ATOM 6174 O O . GLU A 1 809 ? 6.559 -58.031 -22.828 1 87.19 809 GLU A O 1
ATOM 6179 N N . ALA A 1 810 ? 7.457 -56.594 -21.391 1 88.38 810 ALA A N 1
ATOM 6180 C CA . ALA A 1 810 ? 7.258 -55.469 -22.312 1 88.38 810 ALA A CA 1
ATOM 6181 C C . ALA A 1 810 ? 8.086 -55.656 -23.578 1 88.38 810 ALA A C 1
ATOM 6183 O O . ALA A 1 810 ? 7.602 -55.406 -24.688 1 88.38 810 ALA A O 1
ATOM 6184 N N . ARG A 1 811 ? 9.297 -56.094 -23.422 1 89.19 811 ARG A N 1
ATOM 6185 C CA . ARG A 1 811 ? 10.164 -56.344 -24.578 1 89.19 811 ARG A CA 1
ATOM 6186 C C . ARG A 1 811 ? 9.656 -57.5 -25.422 1 89.19 811 ARG A C 1
ATOM 6188 O O . ARG A 1 811 ? 9.797 -57.469 -26.656 1 89.19 811 ARG A O 1
ATOM 6195 N N . ALA A 1 812 ? 9.078 -58.438 -24.734 1 90.06 812 ALA A N 1
ATOM 6196 C CA . ALA A 1 812 ? 8.508 -59.562 -25.469 1 90.06 812 ALA A CA 1
ATOM 6197 C C . ALA A 1 812 ? 7.371 -59.094 -26.375 1 90.06 812 ALA A C 1
ATOM 6199 O O . ALA A 1 812 ? 7.211 -59.625 -27.484 1 90.06 812 ALA A O 1
ATOM 6200 N N . LEU A 1 813 ? 6.613 -58.219 -25.828 1 91.81 813 LEU A N 1
ATOM 6201 C CA . LEU A 1 813 ? 5.516 -57.688 -26.625 1 91.81 813 LEU A CA 1
ATOM 6202 C C . LEU A 1 813 ? 6.043 -56.875 -27.812 1 91.81 813 LEU A C 1
ATOM 6204 O O . LEU A 1 813 ? 5.508 -56.969 -28.922 1 91.81 813 LEU A O 1
ATOM 6208 N N . LEU A 1 814 ? 7.078 -56.094 -27.609 1 92.5 814 LEU A N 1
ATOM 6209 C CA . LEU A 1 814 ? 7.719 -55.375 -28.703 1 92.5 814 LEU A CA 1
ATOM 6210 C C . LEU A 1 814 ? 8.258 -56.344 -29.75 1 92.5 814 LEU A C 1
ATOM 6212 O O . LEU A 1 814 ? 8.102 -56.125 -30.953 1 92.5 814 LEU A O 1
ATOM 6216 N N . LYS A 1 815 ? 8.852 -57.438 -29.312 1 92.69 815 LYS A N 1
ATOM 6217 C CA . LYS A 1 815 ? 9.43 -58.438 -30.219 1 92.69 815 LYS A CA 1
ATOM 6218 C C . LYS A 1 815 ? 8.352 -59.094 -31.062 1 92.69 815 LYS A C 1
ATOM 6220 O O . LYS A 1 815 ? 8.562 -59.375 -32.25 1 92.69 815 LYS A O 1
ATOM 6225 N N . GLN A 1 816 ? 7.301 -59.344 -30.328 1 93.44 816 GLN A N 1
ATOM 6226 C CA . GLN A 1 816 ? 6.184 -59.906 -31.062 1 93.44 816 GLN A CA 1
ATOM 6227 C C . GLN A 1 816 ? 5.828 -59.062 -32.281 1 93.44 816 GLN A C 1
ATOM 6229 O O . GLN A 1 816 ? 5.625 -59.562 -33.375 1 93.44 816 GLN A O 1
ATOM 6234 N N . GLY A 1 817 ? 5.754 -57.781 -32.094 1 94.25 817 GLY A N 1
ATOM 6235 C CA . GLY A 1 817 ? 5.484 -56.875 -33.188 1 94.25 817 GLY A CA 1
ATOM 6236 C C . GLY A 1 817 ? 6.613 -56.812 -34.188 1 94.25 817 GLY A C 1
ATOM 6237 O O . GLY A 1 817 ? 6.367 -56.75 -35.406 1 94.25 817 GLY A O 1
ATOM 6238 N N . LEU A 1 818 ? 7.844 -56.844 -33.719 1 94.38 818 LEU A N 1
ATOM 6239 C CA . LEU A 1 818 ? 9.031 -56.781 -34.562 1 94.38 818 LEU A CA 1
ATOM 6240 C C . LEU A 1 818 ? 9.055 -57.906 -35.562 1 94.38 818 LEU A C 1
ATOM 6242 O O . LEU A 1 818 ? 9.445 -57.719 -36.719 1 94.38 818 LEU A O 1
ATOM 6246 N N . TYR A 1 819 ? 8.594 -59.031 -35.188 1 90.69 819 TYR A N 1
ATOM 6247 C CA . TYR A 1 819 ? 8.641 -60.219 -36.031 1 90.69 819 TYR A CA 1
ATOM 6248 C C . TYR A 1 819 ? 7.613 -60.125 -37.156 1 90.69 819 TYR A C 1
ATOM 6250 O O . TYR A 1 819 ? 7.738 -60.812 -38.188 1 90.69 819 TYR A O 1
ATOM 6258 N N . GLU A 1 820 ? 6.75 -59.312 -36.906 1 88.69 820 GLU A N 1
ATOM 6259 C CA . GLU A 1 820 ? 5.75 -59.125 -37.969 1 88.69 820 GLU A CA 1
ATOM 6260 C C . GLU A 1 820 ? 6.242 -58.125 -39 1 88.69 820 GLU A C 1
ATOM 6262 O O . GLU A 1 820 ? 5.691 -58.062 -40.125 1 88.69 820 GLU A O 1
ATOM 6267 N N . GLY A 1 821 ? 7.246 -57.5 -38.594 1 82.81 821 GLY A N 1
ATOM 6268 C CA . GLY A 1 821 ? 7.809 -56.531 -39.531 1 82.81 821 GLY A CA 1
ATOM 6269 C C . GLY A 1 821 ? 8.672 -57.188 -40.594 1 82.81 821 GLY A C 1
ATOM 6270 O O . GLY A 1 821 ? 9.273 -58.219 -40.375 1 82.81 821 GLY A O 1
ATOM 6271 N N . ARG A 1 822 ? 8.797 -56.688 -41.75 1 85 822 ARG A N 1
ATOM 6272 C CA . ARG A 1 822 ? 9.469 -57.344 -42.875 1 85 822 ARG A CA 1
ATOM 6273 C C . ARG A 1 822 ? 10.883 -56.812 -43.031 1 85 822 ARG A C 1
ATOM 6275 O O . ARG A 1 822 ? 11.711 -57.438 -43.688 1 85 822 ARG A O 1
ATOM 6282 N N . ARG A 1 823 ? 11.188 -55.781 -42.438 1 91.12 823 ARG A N 1
ATOM 6283 C CA . ARG A 1 823 ? 12.461 -55.125 -42.719 1 91.12 823 ARG A CA 1
ATOM 6284 C C . ARG A 1 823 ? 13.531 -55.562 -41.719 1 91.12 823 ARG A C 1
ATOM 6286 O O . ARG A 1 823 ? 14.703 -55.656 -42.062 1 91.12 823 ARG A O 1
ATOM 6293 N N . VAL A 1 824 ? 13.188 -55.844 -40.5 1 93.56 824 VAL A N 1
ATOM 6294 C CA . VAL A 1 824 ? 14.141 -56.094 -39.438 1 93.56 824 VAL A CA 1
ATOM 6295 C C . VAL A 1 824 ? 14.898 -57.406 -39.719 1 93.56 824 VAL A C 1
ATOM 6297 O O . VAL A 1 824 ? 14.281 -58.438 -40.031 1 93.56 824 VAL A O 1
ATOM 6300 N N . THR A 1 825 ? 16.125 -57.344 -39.625 1 92.44 825 THR A N 1
ATOM 6301 C CA . THR A 1 825 ? 16.953 -58.5 -39.875 1 92.44 825 THR A CA 1
ATOM 6302 C C . THR A 1 825 ? 17.656 -58.969 -38.625 1 92.44 825 THR A C 1
ATOM 6304 O O . THR A 1 825 ? 18.078 -60.125 -38.531 1 92.44 825 THR A O 1
ATOM 6307 N N . LYS A 1 826 ? 17.828 -58.062 -37.719 1 93.75 826 LYS A N 1
ATOM 6308 C CA . LYS A 1 826 ? 18.531 -58.406 -36.469 1 93.75 826 LYS A CA 1
ATOM 6309 C C . LYS A 1 826 ? 17.891 -57.688 -35.281 1 93.75 826 LYS A C 1
ATOM 6311 O O . LYS A 1 826 ? 17.656 -56.469 -35.312 1 93.75 826 LYS A O 1
ATOM 6316 N N . ILE A 1 827 ? 17.594 -58.406 -34.281 1 94.12 827 ILE A N 1
ATOM 6317 C CA . ILE A 1 827 ? 17.062 -57.906 -33.031 1 94.12 827 ILE A CA 1
ATOM 6318 C C . ILE A 1 827 ? 18.031 -58.219 -31.891 1 94.12 827 ILE A C 1
ATOM 6320 O O . ILE A 1 827 ? 18.375 -59.375 -31.641 1 94.12 827 ILE A O 1
ATOM 6324 N N . ILE A 1 828 ? 18.516 -57.219 -31.297 1 92.12 828 ILE A N 1
ATOM 6325 C CA . ILE A 1 828 ? 19.469 -57.375 -30.203 1 92.12 828 ILE A CA 1
ATOM 6326 C C . ILE A 1 828 ? 18.812 -56.938 -28.891 1 92.12 828 ILE A C 1
ATOM 6328 O O . ILE A 1 828 ? 18.297 -55.844 -28.766 1 92.12 828 ILE A O 1
ATOM 6332 N N . ASP A 1 829 ? 18.672 -57.844 -28.062 1 87.25 829 ASP A N 1
ATOM 6333 C CA . ASP A 1 829 ? 18.125 -57.562 -26.75 1 87.25 829 ASP A CA 1
ATOM 6334 C C . ASP A 1 829 ? 19.219 -57.219 -25.75 1 87.25 829 ASP A C 1
ATOM 6336 O O . ASP A 1 829 ? 19.969 -58.125 -25.312 1 87.25 829 ASP A O 1
ATOM 6340 N N . GLU A 1 830 ? 19.25 -56 -25.5 1 78.38 830 GLU A N 1
ATOM 6341 C CA . GLU A 1 830 ? 20.297 -55.531 -24.594 1 78.38 830 GLU A CA 1
ATOM 6342 C C . GLU A 1 830 ? 19.719 -55.219 -23.219 1 78.38 830 GLU A C 1
ATOM 6344 O O . GLU A 1 830 ? 18.5 -55.219 -23.031 1 78.38 830 GLU A O 1
ATOM 6349 N N . GLY A 1 831 ? 20.484 -55.031 -22.266 1 79.12 831 GLY A N 1
ATOM 6350 C CA . GLY A 1 831 ? 20.125 -54.75 -20.891 1 79.12 831 GLY A CA 1
ATOM 6351 C C . GLY A 1 831 ? 19.719 -53.312 -20.672 1 79.12 831 GLY A C 1
ATOM 6352 O O . GLY A 1 831 ? 18.672 -52.844 -21.172 1 79.12 831 GLY A O 1
ATOM 6353 N N . THR A 1 832 ? 20.656 -52.531 -20.375 1 84.44 832 THR A N 1
ATOM 6354 C CA . THR A 1 832 ? 20.391 -51.125 -20.016 1 84.44 832 THR A CA 1
ATOM 6355 C C . THR A 1 832 ? 20.438 -50.25 -21.266 1 84.44 832 THR A C 1
ATOM 6357 O O . THR A 1 832 ? 21.109 -50.594 -22.25 1 84.44 832 THR A O 1
ATOM 6360 N N . ARG A 1 833 ? 19.688 -49.156 -21.266 1 88.31 833 ARG A N 1
ATOM 6361 C CA . ARG A 1 833 ? 19.672 -48.188 -22.375 1 88.31 833 ARG A CA 1
ATOM 6362 C C . ARG A 1 833 ? 21.078 -47.688 -22.688 1 88.31 833 ARG A C 1
ATOM 6364 O O . ARG A 1 833 ? 21.453 -47.625 -23.859 1 88.31 833 ARG A O 1
ATOM 6371 N N . ALA A 1 834 ? 21.828 -47.375 -21.625 1 87.56 834 ALA A N 1
ATOM 6372 C CA . ALA A 1 834 ? 23.188 -46.875 -21.828 1 87.56 834 ALA A CA 1
ATOM 6373 C C . ALA A 1 834 ? 24.047 -47.875 -22.578 1 87.56 834 ALA A C 1
ATOM 6375 O O . ALA A 1 834 ? 24.766 -47.531 -23.5 1 87.56 834 ALA A O 1
ATOM 6376 N N . SER A 1 835 ? 23.891 -49.125 -22.156 1 89.62 835 SER A N 1
ATOM 6377 C CA . SER A 1 835 ? 24.688 -50.188 -22.797 1 89.62 835 SER A CA 1
ATOM 6378 C C . SER A 1 835 ? 24.25 -50.406 -24.234 1 89.62 835 SER A C 1
ATOM 6380 O O . SER A 1 835 ? 25.078 -50.594 -25.125 1 89.62 835 SER A O 1
ATOM 6382 N N . ALA A 1 836 ? 22.938 -50.344 -24.484 1 92.94 836 ALA A N 1
ATOM 6383 C CA . ALA A 1 836 ? 22.422 -50.5 -25.828 1 92.94 836 ALA A CA 1
ATOM 6384 C C . ALA A 1 836 ? 22.922 -49.375 -26.75 1 92.94 836 ALA A C 1
ATOM 6386 O O . ALA A 1 836 ? 23.266 -49.625 -27.906 1 92.94 836 ALA A O 1
ATOM 6387 N N . ILE A 1 837 ? 22.938 -48.156 -26.219 1 93.38 837 ILE A N 1
ATOM 6388 C CA . ILE A 1 837 ? 23.359 -47 -26.984 1 93.38 837 ILE A CA 1
ATOM 6389 C C . ILE A 1 837 ? 24.844 -47.125 -27.312 1 93.38 837 ILE A C 1
ATOM 6391 O O . ILE A 1 837 ? 25.25 -46.906 -28.469 1 93.38 837 ILE A O 1
ATOM 6395 N N . GLU A 1 838 ? 25.625 -47.469 -26.359 1 92.56 838 GLU A N 1
ATOM 6396 C CA . GLU A 1 838 ? 27.062 -47.625 -26.562 1 92.56 838 GLU A CA 1
ATOM 6397 C C . GLU A 1 838 ? 27.359 -48.719 -27.578 1 92.56 838 GLU A C 1
ATOM 6399 O O . GLU A 1 838 ? 28.234 -48.531 -28.438 1 92.56 838 GLU A O 1
ATOM 6404 N N . THR A 1 839 ? 26.688 -49.75 -27.406 1 94.12 839 THR A N 1
ATOM 6405 C CA . THR A 1 839 ? 26.859 -50.844 -28.344 1 94.12 839 THR A CA 1
ATOM 6406 C C . THR A 1 839 ? 26.5 -50.438 -29.766 1 94.12 839 THR A C 1
ATOM 6408 O O . THR A 1 839 ? 27.25 -50.719 -30.703 1 94.12 839 THR A O 1
ATOM 6411 N N . ALA A 1 840 ? 25.391 -49.812 -29.938 1 95.88 840 ALA A N 1
ATOM 6412 C CA . ALA A 1 840 ? 24.938 -49.344 -31.25 1 95.88 840 ALA A CA 1
ATOM 6413 C C . ALA A 1 840 ? 25.922 -48.344 -31.859 1 95.88 840 ALA A C 1
ATOM 6415 O O . ALA A 1 840 ? 26.25 -48.438 -33.031 1 95.88 840 ALA A O 1
ATOM 6416 N N . LEU A 1 841 ? 26.359 -47.406 -31.062 1 95.31 841 LEU A N 1
ATOM 6417 C CA . LEU A 1 841 ? 27.281 -46.375 -31.531 1 95.31 841 LEU A CA 1
ATOM 6418 C C . LEU A 1 841 ? 28.609 -46.969 -31.969 1 95.31 841 LEU A C 1
ATOM 6420 O O . LEU A 1 841 ? 29.203 -46.531 -32.969 1 95.31 841 LEU A O 1
ATOM 6424 N N . SER A 1 842 ? 29.047 -47.938 -31.25 1 93.06 842 SER A N 1
ATOM 6425 C CA . SER A 1 842 ? 30.344 -48.562 -31.547 1 93.06 842 SER A CA 1
ATOM 6426 C C . SER A 1 842 ? 30.297 -49.344 -32.844 1 93.06 842 SER A C 1
ATOM 6428 O O . SER A 1 842 ? 31.328 -49.594 -33.469 1 93.06 842 SER A O 1
ATOM 6430 N N . GLN A 1 843 ? 29.156 -49.688 -33.344 1 93 843 GLN A N 1
ATOM 6431 C CA . GLN A 1 843 ? 29 -50.531 -34.5 1 93 843 GLN A CA 1
ATOM 6432 C C . GLN A 1 843 ? 28.75 -49.688 -35.75 1 93 843 GLN A C 1
ATOM 6434 O O . GLN A 1 843 ? 28.656 -50.219 -36.875 1 93 843 GLN A O 1
ATOM 6439 N N . LEU A 1 844 ? 28.656 -48.406 -35.625 1 95.06 844 LEU A N 1
ATOM 6440 C CA . LEU A 1 844 ? 28.266 -47.531 -36.75 1 95.06 844 LEU A CA 1
ATOM 6441 C C . LEU A 1 844 ? 29.344 -47.531 -37.812 1 95.06 844 LEU A C 1
ATOM 6443 O O . LEU A 1 844 ? 30.531 -47.406 -37.5 1 95.06 844 LEU A O 1
ATOM 6447 N N . VAL A 1 845 ? 28.984 -47.656 -39.031 1 94.56 845 VAL A N 1
ATOM 6448 C CA . VAL A 1 845 ? 29.844 -47.5 -40.219 1 94.56 845 VAL A CA 1
ATOM 6449 C C . VAL A 1 845 ? 29.25 -46.469 -41.188 1 94.56 845 VAL A C 1
ATOM 6451 O O . VAL A 1 845 ? 28.094 -46.094 -41.031 1 94.56 845 VAL A O 1
ATOM 6454 N N . PRO A 1 846 ? 30.078 -45.969 -42.094 1 94.88 846 PRO A N 1
ATOM 6455 C CA . PRO A 1 846 ? 29.516 -45.031 -43.062 1 94.88 846 PRO A CA 1
ATOM 6456 C C . PRO A 1 846 ? 28.281 -45.562 -43.781 1 94.88 846 PRO A C 1
ATOM 6458 O O . PRO A 1 846 ? 28.266 -46.719 -44.188 1 94.88 846 PRO A O 1
ATOM 6461 N N . GLY A 1 847 ? 27.219 -44.75 -43.844 1 94.44 847 GLY A N 1
ATOM 6462 C CA . GLY A 1 847 ? 25.969 -45.156 -44.469 1 94.44 847 GLY A CA 1
ATOM 6463 C C . GLY A 1 847 ? 24.906 -45.562 -43.5 1 94.44 847 GLY A C 1
ATOM 6464 O O . GLY A 1 847 ? 23.734 -45.688 -43.844 1 94.44 847 GLY A O 1
ATOM 6465 N N . ASP A 1 848 ? 25.281 -45.719 -42.25 1 96.06 848 ASP A N 1
ATOM 6466 C CA . ASP A 1 848 ? 24.328 -46.094 -41.219 1 96.06 848 ASP A CA 1
ATOM 6467 C C . ASP A 1 848 ? 23.562 -44.906 -40.688 1 96.06 848 ASP A C 1
ATOM 6469 O O . ASP A 1 848 ? 24.109 -43.781 -40.594 1 96.06 848 ASP A O 1
ATOM 6473 N N . LEU A 1 849 ? 22.312 -45.094 -40.406 1 96.94 849 LEU A N 1
ATOM 6474 C CA . LEU A 1 849 ? 21.484 -44.125 -39.656 1 96.94 849 LEU A CA 1
ATOM 6475 C C . LEU A 1 849 ? 20.969 -44.781 -38.375 1 96.94 849 LEU A C 1
ATOM 6477 O O . LEU A 1 849 ? 20.281 -45.781 -38.406 1 96.94 849 LEU A O 1
ATOM 6481 N N . LEU A 1 850 ? 21.375 -44.219 -37.25 1 97.06 850 LEU A N 1
ATOM 6482 C CA . LEU A 1 850 ? 21 -44.75 -35.969 1 97.06 850 LEU A CA 1
ATOM 6483 C C . LEU A 1 850 ? 20.047 -43.812 -35.25 1 97.06 850 LEU A C 1
ATOM 6485 O O . LEU A 1 850 ? 20.344 -42.625 -35.062 1 97.06 850 LEU A O 1
ATOM 6489 N N . VAL A 1 851 ? 18.875 -44.312 -34.875 1 96.12 851 VAL A N 1
ATOM 6490 C CA . VAL A 1 851 ? 17.938 -43.531 -34.031 1 96.12 851 VAL A CA 1
ATOM 6491 C C . VAL A 1 851 ? 18.078 -43.969 -32.594 1 96.12 851 VAL A C 1
ATOM 6493 O O . VAL A 1 851 ? 18.031 -45.156 -32.281 1 96.12 851 VAL A O 1
ATOM 6496 N N . LEU A 1 852 ? 18.344 -43.031 -31.719 1 94.31 852 LEU A N 1
ATOM 6497 C CA . LEU A 1 852 ? 18.375 -43.281 -30.281 1 94.31 852 LEU A CA 1
ATOM 6498 C C . LEU A 1 852 ? 17.141 -42.688 -29.609 1 94.31 852 LEU A C 1
ATOM 6500 O O . LEU A 1 852 ? 16.953 -41.469 -29.562 1 94.31 852 LEU A O 1
ATOM 6504 N N . GLN A 1 853 ? 16.328 -43.531 -29.078 1 91.62 853 GLN A N 1
ATOM 6505 C CA . GLN A 1 853 ? 15.188 -43.062 -28.297 1 91.62 853 GLN A CA 1
ATOM 6506 C C . GLN A 1 853 ? 15.641 -42.531 -26.938 1 91.62 853 GLN A C 1
ATOM 6508 O O . GLN A 1 853 ? 16.422 -43.156 -26.234 1 91.62 853 GLN A O 1
ATOM 6513 N N . CYS A 1 854 ? 15.219 -41.344 -26.594 1 83.69 854 CYS A N 1
ATOM 6514 C CA . CYS A 1 854 ? 15.539 -40.781 -25.281 1 83.69 854 CYS A CA 1
ATOM 6515 C C . CYS A 1 854 ? 14.281 -40.656 -24.422 1 83.69 854 CYS A C 1
ATOM 6517 O O . CYS A 1 854 ? 13.164 -40.719 -24.938 1 83.69 854 CYS A O 1
ATOM 6519 N N . ASP A 1 855 ? 14.555 -40.719 -23.109 1 70.94 855 ASP A N 1
ATOM 6520 C CA . ASP A 1 855 ? 13.438 -40.531 -22.188 1 70.94 855 ASP A CA 1
ATOM 6521 C C . ASP A 1 855 ? 13.078 -39.062 -22.047 1 70.94 855 ASP A C 1
ATOM 6523 O O . ASP A 1 855 ? 13.953 -38.188 -22.078 1 70.94 855 ASP A O 1
ATOM 6527 N N . GLU A 1 856 ? 11.805 -38.781 -21.938 1 61.94 856 GLU A N 1
ATOM 6528 C CA . GLU A 1 856 ? 11.32 -37.406 -21.844 1 61.94 856 GLU A CA 1
ATOM 6529 C C . GLU A 1 856 ? 12.023 -36.656 -20.703 1 61.94 856 GLU A C 1
ATOM 6531 O O . GLU A 1 856 ? 12.336 -35.469 -20.844 1 61.94 856 GLU A O 1
ATOM 6536 N N . ALA A 1 857 ? 12.336 -37.25 -19.672 1 61.81 857 ALA A N 1
ATOM 6537 C CA . ALA A 1 857 ? 12.883 -36.531 -18.547 1 61.81 857 ALA A CA 1
ATOM 6538 C C . ALA A 1 857 ? 14.383 -36.781 -18.406 1 61.81 857 ALA A C 1
ATOM 6540 O O . ALA A 1 857 ? 15.023 -36.25 -17.469 1 61.81 857 ALA A O 1
ATOM 6541 N N . ALA A 1 858 ? 14.938 -37.406 -19.359 1 68.81 858 ALA A N 1
ATOM 6542 C CA . ALA A 1 858 ? 16.359 -37.688 -19.234 1 68.81 858 ALA A CA 1
ATOM 6543 C C . ALA A 1 858 ? 17.047 -37.719 -20.594 1 68.81 858 ALA A C 1
ATOM 6545 O O . ALA A 1 858 ? 17.781 -38.656 -20.922 1 68.81 858 ALA A O 1
ATOM 6546 N N . THR A 1 859 ? 16.75 -36.656 -21.297 1 76.19 859 THR A N 1
ATOM 6547 C CA . THR A 1 859 ? 17.312 -36.562 -22.641 1 76.19 859 THR A CA 1
ATOM 6548 C C . THR A 1 859 ? 18.812 -36.281 -22.578 1 76.19 859 THR A C 1
ATOM 6550 O O . THR A 1 859 ? 19.562 -36.688 -23.469 1 76.19 859 THR A O 1
ATOM 6553 N N . GLY A 1 860 ? 19.219 -35.688 -21.516 1 76.56 860 GLY A N 1
ATOM 6554 C CA . GLY A 1 860 ? 20.609 -35.25 -21.391 1 76.56 860 GLY A CA 1
ATOM 6555 C C . GLY A 1 860 ? 21.594 -36.375 -21.406 1 76.56 860 GLY A C 1
ATOM 6556 O O . GLY A 1 860 ? 22.656 -36.281 -22.031 1 76.56 860 GLY A O 1
ATOM 6557 N N . ALA A 1 861 ? 21.188 -37.469 -20.781 1 78.69 861 ALA A N 1
ATOM 6558 C CA . ALA A 1 861 ? 22.094 -38.594 -20.672 1 78.69 861 ALA A CA 1
ATOM 6559 C C . ALA A 1 861 ? 22.375 -39.188 -22.047 1 78.69 861 ALA A C 1
ATOM 6561 O O . ALA A 1 861 ? 23.516 -39.562 -22.344 1 78.69 861 ALA A O 1
ATOM 6562 N N . THR A 1 862 ? 21.344 -39.281 -22.828 1 86.12 862 THR A N 1
ATOM 6563 C CA . THR A 1 862 ? 21.5 -39.812 -24.172 1 86.12 862 THR A CA 1
ATOM 6564 C C . THR A 1 862 ? 22.328 -38.906 -25.047 1 86.12 862 THR A C 1
ATOM 6566 O O . THR A 1 862 ? 23.234 -39.344 -25.766 1 86.12 862 THR A O 1
ATOM 6569 N N . VAL A 1 863 ? 22.047 -37.656 -24.953 1 86 863 VAL A N 1
ATOM 6570 C CA . VAL A 1 863 ? 22.766 -36.656 -25.766 1 86 863 VAL A CA 1
ATOM 6571 C C . VAL A 1 863 ? 24.234 -36.625 -25.359 1 86 863 VAL A C 1
ATOM 6573 O O . VAL A 1 863 ? 25.109 -36.469 -26.203 1 86 863 VAL A O 1
ATOM 6576 N N . ASP A 1 864 ? 24.516 -36.812 -24.125 1 85.12 864 ASP A N 1
ATOM 6577 C CA . ASP A 1 864 ? 25.891 -36.812 -23.641 1 85.12 864 ASP A CA 1
ATOM 6578 C C . ASP A 1 864 ? 26.672 -38 -24.219 1 85.12 864 ASP A C 1
ATOM 6580 O O . ASP A 1 864 ? 27.844 -37.844 -24.547 1 85.12 864 ASP A O 1
ATOM 6584 N N . LEU A 1 865 ? 26.047 -39.062 -24.312 1 87.81 865 LEU A N 1
ATOM 6585 C CA . LEU A 1 865 ? 26.688 -40.25 -24.875 1 87.81 865 LEU A CA 1
ATOM 6586 C C . LEU A 1 865 ? 27.031 -40.031 -26.344 1 87.81 865 LEU A C 1
ATOM 6588 O O . LEU A 1 865 ? 28.078 -40.5 -26.812 1 87.81 865 LEU A O 1
ATOM 6592 N N . VAL A 1 866 ? 26.156 -39.375 -27.016 1 90.12 866 VAL A N 1
ATOM 6593 C CA . VAL A 1 866 ? 26.391 -39.062 -28.422 1 90.12 866 VAL A CA 1
ATOM 6594 C C . VAL A 1 866 ? 27.562 -38.094 -28.547 1 90.12 866 VAL A C 1
ATOM 6596 O O . VAL A 1 866 ? 28.391 -38.219 -29.453 1 90.12 866 VAL A O 1
ATOM 6599 N N . HIS A 1 867 ? 27.609 -37.125 -27.688 1 88.12 867 HIS A N 1
ATOM 6600 C CA . HIS A 1 867 ? 28.703 -36.156 -27.703 1 88.12 867 HIS A CA 1
ATOM 6601 C C . HIS A 1 867 ? 30.031 -36.875 -27.438 1 88.12 867 HIS A C 1
ATOM 6603 O O . HIS A 1 867 ? 31.047 -36.5 -28.062 1 88.12 867 HIS A O 1
ATOM 6609 N N . HIS A 1 868 ? 30 -37.781 -26.516 1 87.88 868 HIS A N 1
ATOM 6610 C CA . HIS A 1 868 ? 31.203 -38.562 -26.266 1 87.88 868 HIS A CA 1
ATOM 6611 C C . HIS A 1 868 ? 31.641 -39.312 -27.516 1 87.88 868 HIS A C 1
ATOM 6613 O O . HIS A 1 868 ? 32.844 -39.344 -27.828 1 87.88 868 HIS A O 1
ATOM 6619 N N . TRP A 1 869 ? 30.719 -39.875 -28.188 1 90.06 869 TRP A N 1
ATOM 6620 C CA . TRP A 1 869 ? 30.984 -40.562 -29.453 1 90.06 869 TRP A CA 1
ATOM 6621 C C . TRP A 1 869 ? 31.562 -39.625 -30.5 1 90.06 869 TRP A C 1
ATOM 6623 O O . TRP A 1 869 ? 32.406 -40 -31.281 1 90.06 869 TRP A O 1
ATOM 6633 N N . MET A 1 870 ? 31.141 -38.344 -30.453 1 89.56 870 MET A N 1
ATOM 6634 C CA . MET A 1 870 ? 31.609 -37.344 -31.391 1 89.56 870 MET A CA 1
ATOM 6635 C C . MET A 1 870 ? 33 -36.844 -31 1 89.56 870 MET A C 1
ATOM 6637 O O . MET A 1 870 ? 33.656 -36.125 -31.766 1 89.56 870 MET A O 1
ATOM 6641 N N . GLY A 1 871 ? 33.531 -37.156 -29.859 1 81.62 871 GLY A N 1
ATOM 6642 C CA . GLY A 1 871 ? 34.812 -36.688 -29.359 1 81.62 871 GLY A CA 1
ATOM 6643 C C . GLY A 1 871 ? 34.719 -35.312 -28.672 1 81.62 871 GLY A C 1
ATOM 6644 O O . GLY A 1 871 ? 35.688 -34.562 -28.641 1 81.62 871 GLY A O 1
ATOM 6645 N N . GLN A 1 872 ? 33.5 -35 -28.312 1 75.81 872 GLN A N 1
ATOM 6646 C CA . GLN A 1 872 ? 33.281 -33.719 -27.688 1 75.81 872 GLN A CA 1
ATOM 6647 C C . GLN A 1 872 ? 33.031 -33.875 -26.188 1 75.81 872 GLN A C 1
ATOM 6649 O O . GLN A 1 872 ? 32.562 -34.906 -25.734 1 75.81 872 GLN A O 1
ATOM 6654 N N . PRO A 1 873 ? 33.562 -33 -25.422 1 67.81 873 PRO A N 1
ATOM 6655 C CA . PRO A 1 873 ? 33.281 -33.062 -23.984 1 67.81 873 PRO A CA 1
ATOM 6656 C C . PRO A 1 873 ? 31.812 -32.906 -23.641 1 67.81 873 PRO A C 1
ATOM 6658 O O . PRO A 1 873 ? 31.047 -32.344 -24.406 1 67.81 873 PRO A O 1
ATOM 6661 N N . ALA A 1 874 ? 31.375 -33.625 -22.75 1 57.59 874 ALA A N 1
ATOM 6662 C CA . ALA A 1 874 ? 30 -33.531 -22.266 1 57.59 874 ALA A CA 1
ATOM 6663 C C . ALA A 1 874 ? 29.625 -32.094 -22 1 57.59 874 ALA A C 1
ATOM 6665 O O . ALA A 1 874 ? 30.453 -31.281 -21.562 1 57.59 874 ALA A O 1
ATOM 6666 N N . ARG A 1 875 ? 28.391 -31.703 -22.344 1 52.69 875 ARG A N 1
ATOM 6667 C CA . ARG A 1 875 ? 27.906 -30.344 -22.109 1 52.69 875 ARG A CA 1
ATOM 6668 C C . ARG A 1 875 ? 27.859 -30.031 -20.625 1 52.69 875 ARG A C 1
ATOM 6670 O O . ARG A 1 875 ? 27.406 -30.844 -19.812 1 52.69 875 ARG A O 1
ATOM 6677 N N . ARG A 1 876 ? 28.547 -29.125 -20.219 1 44.84 876 ARG A N 1
ATOM 6678 C CA . ARG A 1 876 ? 28.375 -28.594 -18.875 1 44.84 876 ARG A CA 1
ATOM 6679 C C . ARG A 1 876 ? 26.953 -28.094 -18.656 1 44.84 876 ARG A C 1
ATOM 6681 O O . ARG A 1 876 ? 26.422 -27.344 -19.484 1 44.84 876 ARG A O 1
ATOM 6688 N N . ALA A 1 877 ? 26.062 -28.781 -18.047 1 36.72 877 ALA A N 1
ATOM 6689 C CA . ALA A 1 877 ? 24.859 -28.125 -17.562 1 36.72 877 ALA A CA 1
ATOM 6690 C C . ALA A 1 877 ? 25.141 -26.703 -17.125 1 36.72 877 ALA A C 1
ATOM 6692 O O . ALA A 1 877 ? 26.125 -26.422 -16.453 1 36.72 877 ALA A O 1
ATOM 6693 N N . MET B 1 1 ? 23.016 46.938 43.625 1 32.78 1 MET B N 1
ATOM 6694 C CA . MET B 1 1 ? 24.109 46.562 42.719 1 32.78 1 MET B CA 1
ATOM 6695 C C . MET B 1 1 ? 23.609 45.594 41.656 1 32.78 1 MET B C 1
ATOM 6697 O O . MET B 1 1 ? 23.094 44.531 41.969 1 32.78 1 MET B O 1
ATOM 6701 N N . LYS B 1 2 ? 23.234 46.062 40.562 1 46.94 2 LYS B N 1
ATOM 6702 C CA . LYS B 1 2 ? 22.5 45.438 39.5 1 46.94 2 LYS B CA 1
ATOM 6703 C C . LYS B 1 2 ? 23.141 44.125 39.094 1 46.94 2 LYS B C 1
ATOM 6705 O O . LYS B 1 2 ? 24.359 43.969 39.156 1 46.94 2 LYS B O 1
ATOM 6710 N N . LYS B 1 3 ? 22.375 43 38.938 1 56.22 3 LYS B N 1
ATOM 6711 C CA . LYS B 1 3 ? 22.688 41.562 38.875 1 56.22 3 LYS B CA 1
ATOM 6712 C C . LYS B 1 3 ? 23.484 41.219 37.656 1 56.22 3 LYS B C 1
ATOM 6714 O O . LYS B 1 3 ? 23.172 41.656 36.531 1 56.22 3 LYS B O 1
ATOM 6719 N N . LYS B 1 4 ? 24.766 40.812 37.688 1 67.56 4 LYS B N 1
ATOM 6720 C CA . LYS B 1 4 ? 25.703 40.344 36.719 1 67.56 4 LYS B CA 1
ATOM 6721 C C . LYS B 1 4 ? 25.266 38.969 36.156 1 67.56 4 LYS B C 1
ATOM 6723 O O . LYS B 1 4 ? 26.094 38.125 35.812 1 67.56 4 LYS B O 1
ATOM 6728 N N . ASP B 1 5 ? 23.859 38.875 36.156 1 85 5 ASP B N 1
ATOM 6729 C CA . ASP B 1 5 ? 23.391 37.562 35.688 1 85 5 ASP B CA 1
ATOM 6730 C C . ASP B 1 5 ? 22.766 37.656 34.312 1 85 5 ASP B C 1
ATOM 6732 O O . ASP B 1 5 ? 22.125 38.656 33.969 1 85 5 ASP B O 1
ATOM 6736 N N . ILE B 1 6 ? 23.125 36.781 33.469 1 94.81 6 ILE B N 1
ATOM 6737 C CA . ILE B 1 6 ? 22.469 36.625 32.188 1 94.81 6 ILE B CA 1
ATOM 6738 C C . ILE B 1 6 ? 21.109 35.969 32.344 1 94.81 6 ILE B C 1
ATOM 6740 O O . ILE B 1 6 ? 21 34.844 32.844 1 94.81 6 ILE B O 1
ATOM 6744 N N . GLU B 1 7 ? 20.047 36.688 32.031 1 95.44 7 GLU B N 1
ATOM 6745 C CA . GLU B 1 7 ? 18.688 36.156 32.188 1 95.44 7 GLU B CA 1
ATOM 6746 C C . GLU B 1 7 ? 18.016 36 30.844 1 95.44 7 GLU B C 1
ATOM 6748 O O . GLU B 1 7 ? 17.922 36.938 30.047 1 95.44 7 GLU B O 1
ATOM 6753 N N . ILE B 1 8 ? 17.625 34.75 30.531 1 96.31 8 ILE B N 1
ATOM 6754 C CA . ILE B 1 8 ? 16.781 34.5 29.391 1 96.31 8 ILE B CA 1
ATOM 6755 C C . ILE B 1 8 ? 15.312 34.594 29.797 1 96.31 8 ILE B C 1
ATOM 6757 O O . ILE B 1 8 ? 14.805 33.719 30.516 1 96.31 8 ILE B O 1
ATOM 6761 N N . PHE B 1 9 ? 14.656 35.594 29.375 1 91.88 9 PHE B N 1
ATOM 6762 C CA . PHE B 1 9 ? 13.336 35.781 29.969 1 91.88 9 PHE B CA 1
ATOM 6763 C C . PHE B 1 9 ? 12.234 35.469 28.969 1 91.88 9 PHE B C 1
ATOM 6765 O O . PHE B 1 9 ? 11.055 35.469 29.312 1 91.88 9 PHE B O 1
ATOM 6772 N N . ASP B 1 10 ? 12.555 35.281 27.719 1 93.94 10 ASP B N 1
ATOM 6773 C CA . ASP B 1 10 ? 11.602 34.781 26.734 1 93.94 10 ASP B CA 1
ATOM 6774 C C . ASP B 1 10 ? 12.305 34 25.641 1 93.94 10 ASP B C 1
ATOM 6776 O O . ASP B 1 10 ? 13.438 34.312 25.266 1 93.94 10 ASP B O 1
ATOM 6780 N N . VAL B 1 11 ? 11.727 32.938 25.234 1 96.19 11 VAL B N 1
ATOM 6781 C CA . VAL B 1 11 ? 12.242 32.125 24.141 1 96.19 11 VAL B CA 1
ATOM 6782 C C . VAL B 1 11 ? 11.109 31.812 23.156 1 96.19 11 VAL B C 1
ATOM 6784 O O . VAL B 1 11 ? 10.094 31.219 23.547 1 96.19 11 VAL B O 1
ATOM 6787 N N . MET B 1 12 ? 11.242 32.25 21.922 1 95.5 12 MET B N 1
ATOM 6788 C CA . MET B 1 12 ? 10.273 31.969 20.875 1 95.5 12 MET B CA 1
ATOM 6789 C C . MET B 1 12 ? 10.828 30.938 19.891 1 95.5 12 MET B C 1
ATOM 6791 O O . MET B 1 12 ? 12.008 31 19.531 1 95.5 12 MET B O 1
ATOM 6795 N N . SER B 1 13 ? 9.984 30.031 19.594 1 96 13 SER B N 1
ATOM 6796 C CA . SER B 1 13 ? 10.344 29.047 18.578 1 96 13 SER B CA 1
ATOM 6797 C C . SER B 1 13 ? 9.773 29.406 17.219 1 96 13 SER B C 1
ATOM 6799 O O . SER B 1 13 ? 8.562 29.312 17.016 1 96 13 SER B O 1
ATOM 6801 N N . LEU B 1 14 ? 10.57 29.906 16.312 1 97.06 14 LEU B N 1
ATOM 6802 C CA . LEU B 1 14 ? 10.18 30.156 14.938 1 97.06 14 LEU B CA 1
ATOM 6803 C C . LEU B 1 14 ? 10.344 28.906 14.078 1 97.06 14 LEU B C 1
ATOM 6805 O O . LEU B 1 14 ? 11.43 28.641 13.562 1 97.06 14 LEU B O 1
ATOM 6809 N N . ARG B 1 15 ? 9.328 28.234 13.836 1 95.75 15 ARG B N 1
ATOM 6810 C CA . ARG B 1 15 ? 9.352 26.859 13.352 1 95.75 15 ARG B CA 1
ATOM 6811 C C . ARG B 1 15 ? 9.453 26.828 11.828 1 95.75 15 ARG B C 1
ATOM 6813 O O . ARG B 1 15 ? 9.828 25.797 11.258 1 95.75 15 ARG B O 1
ATOM 6820 N N . GLY B 1 16 ? 9.102 27.875 11.109 1 95.19 16 GLY B N 1
ATOM 6821 C CA . GLY B 1 16 ? 9.211 27.984 9.672 1 95.19 16 GLY B CA 1
ATOM 6822 C C . GLY B 1 16 ? 10 29.219 9.227 1 95.19 16 GLY B C 1
ATOM 6823 O O . GLY B 1 16 ? 10.695 29.844 10.031 1 95.19 16 GLY B O 1
ATOM 6824 N N . PRO B 1 17 ? 9.914 29.469 7.941 1 97.12 17 PRO B N 1
ATOM 6825 C CA . PRO B 1 17 ? 10.602 30.672 7.469 1 97.12 17 PRO B CA 1
ATOM 6826 C C . PRO B 1 17 ? 10.227 31.922 8.266 1 97.12 17 PRO B C 1
ATOM 6828 O O . PRO B 1 17 ? 9.07 32.094 8.641 1 97.12 17 PRO B O 1
ATOM 6831 N N . ASN B 1 18 ? 11.164 32.688 8.547 1 96.56 18 ASN B N 1
ATOM 6832 C CA . ASN B 1 18 ? 11.031 33.875 9.375 1 96.56 18 ASN B CA 1
ATOM 6833 C C . ASN B 1 18 ? 11.938 35 8.875 1 96.56 18 ASN B C 1
ATOM 6835 O O . ASN B 1 18 ? 12.547 34.906 7.812 1 96.56 18 ASN B O 1
ATOM 6839 N N . MET B 1 19 ? 11.961 36.125 9.602 1 93.94 19 MET B N 1
ATOM 6840 C CA . MET B 1 19 ? 12.664 37.312 9.117 1 93.94 19 MET B CA 1
ATOM 6841 C C . MET B 1 19 ? 14.172 37.062 9.102 1 93.94 19 MET B C 1
ATOM 6843 O O . MET B 1 19 ? 14.914 37.812 8.445 1 93.94 19 MET B O 1
ATOM 6847 N N . TRP B 1 20 ? 14.633 35.969 9.828 1 95.06 20 TRP B N 1
ATOM 6848 C CA . TRP B 1 20 ? 16.062 35.75 9.953 1 95.06 20 TRP B CA 1
ATOM 6849 C C . TRP B 1 20 ? 16.547 34.75 8.891 1 95.06 20 TRP B C 1
ATOM 6851 O O . TRP B 1 20 ? 17.656 34.906 8.359 1 95.06 20 TRP B O 1
ATOM 6861 N N . THR B 1 21 ? 15.773 33.75 8.68 1 95.12 21 THR B N 1
ATOM 6862 C CA . THR B 1 21 ? 16.172 32.688 7.785 1 95.12 21 THR B CA 1
ATOM 6863 C C . THR B 1 21 ? 14.969 31.844 7.359 1 95.12 21 THR B C 1
ATOM 6865 O O . THR B 1 21 ? 13.875 32 7.898 1 95.12 21 THR B O 1
ATOM 6868 N N . TYR B 1 22 ? 15.195 30.922 6.391 1 94.19 22 TYR B N 1
ATOM 6869 C CA . TYR B 1 22 ? 14.133 30.062 5.887 1 94.19 22 TYR B CA 1
ATOM 6870 C C . TYR B 1 22 ? 13.969 28.828 6.762 1 94.19 22 TYR B C 1
ATOM 6872 O O . TYR B 1 22 ? 13.023 28.062 6.598 1 94.19 22 TYR B O 1
ATOM 6880 N N . ARG B 1 23 ? 14.805 28.656 7.785 1 92.88 23 ARG B N 1
ATOM 6881 C CA . ARG B 1 23 ? 14.844 27.453 8.602 1 92.88 23 ARG B CA 1
ATOM 6882 C C . ARG B 1 23 ? 14.367 27.734 10.023 1 92.88 23 ARG B C 1
ATOM 6884 O O . ARG B 1 23 ? 14.32 28.891 10.445 1 92.88 23 ARG B O 1
ATOM 6891 N N . PRO B 1 24 ? 14.039 26.688 10.758 1 94.62 24 PRO B N 1
ATOM 6892 C CA . PRO B 1 24 ? 13.609 26.891 12.141 1 94.62 24 PRO B CA 1
ATOM 6893 C C . PRO B 1 24 ? 14.727 27.438 13.031 1 94.62 24 PRO B C 1
ATOM 6895 O O . PRO B 1 24 ? 15.875 27.016 12.906 1 94.62 24 PRO B O 1
ATOM 6898 N N . VAL B 1 25 ? 14.422 28.359 13.914 1 97.06 25 VAL B N 1
ATOM 6899 C CA . VAL B 1 25 ? 15.367 28.938 14.867 1 97.06 25 VAL B CA 1
ATOM 6900 C C . VAL B 1 25 ? 14.672 29.172 16.203 1 97.06 25 VAL B C 1
ATOM 6902 O O . VAL B 1 25 ? 13.445 29.156 16.281 1 97.06 25 VAL B O 1
ATOM 6905 N N . LEU B 1 26 ? 15.438 29.281 17.219 1 97.06 26 LEU B N 1
ATOM 6906 C CA . LEU B 1 26 ? 14.992 29.844 18.484 1 97.06 26 LEU B CA 1
ATOM 6907 C C . LEU B 1 26 ? 15.438 31.297 18.625 1 97.06 26 LEU B C 1
ATOM 6909 O O . LEU B 1 26 ? 16.578 31.641 18.312 1 97.06 26 LEU B O 1
ATOM 6913 N N . GLU B 1 27 ? 14.547 32.125 18.922 1 97.69 27 GLU B N 1
ATOM 6914 C CA . GLU B 1 27 ? 14.859 33.5 19.297 1 97.69 27 GLU B CA 1
ATOM 6915 C C . GLU B 1 27 ? 14.711 33.719 20.797 1 97.69 27 GLU B C 1
ATOM 6917 O O . GLU B 1 27 ? 13.609 33.594 21.344 1 97.69 27 GLU B O 1
ATOM 6922 N N . ALA B 1 28 ? 15.797 33.969 21.438 1 97.75 28 ALA B N 1
ATOM 6923 C CA . ALA B 1 28 ? 15.797 34.219 22.875 1 97.75 28 ALA B CA 1
ATOM 6924 C C . ALA B 1 28 ? 16.047 35.688 23.188 1 97.75 28 ALA B C 1
ATOM 6926 O O . ALA B 1 28 ? 16.875 36.312 22.547 1 97.75 28 ALA B O 1
ATOM 6927 N N . TRP B 1 29 ? 15.242 36.219 24.047 1 97.44 29 TRP B N 1
ATOM 6928 C CA . TRP B 1 29 ? 15.508 37.531 24.609 1 97.44 29 TRP B CA 1
ATOM 6929 C C . TRP B 1 29 ? 16.328 37.406 25.891 1 97.44 29 TRP B C 1
ATOM 6931 O O . TRP B 1 29 ? 15.891 36.812 26.875 1 97.44 29 TRP B O 1
ATOM 6941 N N . VAL B 1 30 ? 17.484 38.062 25.812 1 97.5 30 VAL B N 1
ATOM 6942 C CA . VAL B 1 30 ? 18.5 37.844 26.844 1 97.5 30 VAL B CA 1
ATOM 6943 C C . VAL B 1 30 ? 18.844 39.188 27.484 1 97.5 30 VAL B C 1
ATOM 6945 O O . VAL B 1 30 ? 19.234 40.125 26.797 1 97.5 30 VAL B O 1
ATOM 6948 N N . ASP B 1 31 ? 18.641 39.25 28.781 1 96.56 31 ASP B N 1
ATOM 6949 C CA . ASP B 1 31 ? 19.062 40.406 29.562 1 96.56 31 ASP B CA 1
ATOM 6950 C C . ASP B 1 31 ? 20.422 40.156 30.234 1 96.56 31 ASP B C 1
ATOM 6952 O O . ASP B 1 31 ? 20.531 39.312 31.109 1 96.56 31 ASP B O 1
ATOM 6956 N N . ILE B 1 32 ? 21.453 41 29.844 1 95.81 32 ILE B N 1
ATOM 6957 C CA . ILE B 1 32 ? 22.797 40.75 30.375 1 95.81 32 ILE B CA 1
ATOM 6958 C C . ILE B 1 32 ? 23.062 41.75 31.516 1 95.81 32 ILE B C 1
ATOM 6960 O O . ILE B 1 32 ? 24.172 41.781 32.062 1 95.81 32 ILE B O 1
ATOM 6964 N N . GLY B 1 33 ? 22.141 42.656 31.734 1 91.75 33 GLY B N 1
ATOM 6965 C CA . GLY B 1 33 ? 22.219 43.562 32.875 1 91.75 33 GLY B CA 1
ATOM 6966 C C . GLY B 1 33 ? 23.469 44.406 32.875 1 91.75 33 GLY B C 1
ATOM 6967 O O . GLY B 1 33 ? 23.766 45.094 31.875 1 91.75 33 GLY B O 1
ATOM 6968 N N . GLU B 1 34 ? 24.219 44.312 33.969 1 92.31 34 GLU B N 1
ATOM 6969 C CA . GLU B 1 34 ? 25.391 45.156 34.156 1 92.31 34 GLU B CA 1
ATOM 6970 C C . GLU B 1 34 ? 26.547 44.719 33.281 1 92.31 34 GLU B C 1
ATOM 6972 O O . GLU B 1 34 ? 27.5 45.5 33.062 1 92.31 34 GLU B O 1
ATOM 6977 N N . LEU B 1 35 ? 26.438 43.594 32.812 1 94.75 35 LEU B N 1
ATOM 6978 C CA . LEU B 1 35 ? 27.5 43.062 31.953 1 94.75 35 LEU B CA 1
ATOM 6979 C C . LEU B 1 35 ? 27.609 43.875 30.672 1 94.75 35 LEU B C 1
ATOM 6981 O O . LEU B 1 35 ? 28.609 43.781 29.953 1 94.75 35 LEU B O 1
ATOM 6985 N N . GLU B 1 36 ? 26.562 44.656 30.391 1 94.56 36 GLU B N 1
ATOM 6986 C CA . GLU B 1 36 ? 26.609 45.562 29.234 1 94.56 36 GLU B CA 1
ATOM 6987 C C . GLU B 1 36 ? 27.812 46.5 29.312 1 94.56 36 GLU B C 1
ATOM 6989 O O . GLU B 1 36 ? 28.328 46.969 28.281 1 94.56 36 GLU B O 1
ATOM 6994 N N . ASP B 1 37 ? 28.328 46.688 30.484 1 93.81 37 ASP B N 1
ATOM 6995 C CA . ASP B 1 37 ? 29.453 47.594 30.688 1 93.81 37 ASP B CA 1
ATOM 6996 C C . ASP B 1 37 ? 30.766 46.812 30.75 1 93.81 37 ASP B C 1
ATOM 6998 O O . ASP B 1 37 ? 31.844 47.375 30.891 1 93.81 37 ASP B O 1
ATOM 7002 N N . PHE B 1 38 ? 30.719 45.562 30.578 1 93.94 38 PHE B N 1
ATOM 7003 C CA . PHE B 1 38 ? 31.906 44.719 30.734 1 93.94 38 PHE B CA 1
ATOM 7004 C C . PHE B 1 38 ? 32.062 43.781 29.547 1 93.94 38 PHE B C 1
ATOM 7006 O O . PHE B 1 38 ? 31.859 42.562 29.641 1 93.94 38 PHE B O 1
ATOM 7013 N N . PRO B 1 39 ? 32.562 44.312 28.438 1 95.31 39 PRO B N 1
ATOM 7014 C CA . PRO B 1 39 ? 32.875 43.438 27.312 1 95.31 39 PRO B CA 1
ATOM 7015 C C . PRO B 1 39 ? 33.906 42.375 27.688 1 95.31 39 PRO B C 1
ATOM 7017 O O . PRO B 1 39 ? 34.594 42.469 28.703 1 95.31 39 PRO B O 1
ATOM 7020 N N . SER B 1 40 ? 33.906 41.344 26.938 1 96.31 40 SER B N 1
ATOM 7021 C CA . SER B 1 40 ? 34.656 40.125 27.281 1 96.31 40 SER B CA 1
ATOM 7022 C C . SER B 1 40 ? 36.125 40.438 27.594 1 96.31 40 SER B C 1
ATOM 7024 O O . SER B 1 40 ? 36.719 39.781 28.422 1 96.31 40 SER B O 1
ATOM 7026 N N . ASN B 1 41 ? 36.688 41.406 26.938 1 95.25 41 ASN B N 1
ATOM 7027 C CA . ASN B 1 41 ? 38.094 41.688 27.141 1 95.25 41 ASN B CA 1
ATOM 7028 C C . ASN B 1 41 ? 38.344 42.344 28.5 1 95.25 41 ASN B C 1
ATOM 7030 O O . ASN B 1 41 ? 39.469 42.406 28.953 1 95.25 41 ASN B O 1
ATOM 7034 N N . THR B 1 42 ? 37.312 42.75 29.156 1 95.75 42 THR B N 1
ATOM 7035 C CA . THR B 1 42 ? 37.469 43.375 30.469 1 95.75 42 THR B CA 1
ATOM 7036 C C . THR B 1 42 ? 37.281 42.344 31.578 1 95.75 42 THR B C 1
ATOM 7038 O O . THR B 1 42 ? 37.469 42.656 32.75 1 95.75 42 THR B O 1
ATOM 7041 N N . ILE B 1 43 ? 36.875 41.25 31.281 1 95 43 ILE B N 1
ATOM 7042 C CA . ILE B 1 43 ? 36.688 40.156 32.25 1 95 43 ILE B CA 1
ATOM 7043 C C . ILE B 1 43 ? 37.969 39.312 32.312 1 95 43 ILE B C 1
ATOM 7045 O O . ILE B 1 43 ? 38.344 38.656 31.359 1 95 43 ILE B O 1
ATOM 7049 N N . PRO B 1 44 ? 38.594 39.281 33.406 1 94.62 44 PRO B N 1
ATOM 7050 C CA . PRO B 1 44 ? 39.875 38.594 33.5 1 94.62 44 PRO B CA 1
ATOM 7051 C C . PRO B 1 44 ? 39.812 37.094 33.219 1 94.62 44 PRO B C 1
ATOM 7053 O O . PRO B 1 44 ? 39 36.406 33.812 1 94.62 44 PRO B O 1
ATOM 7056 N N . GLY B 1 45 ? 40.594 36.594 32.281 1 95.25 45 GLY B N 1
ATOM 7057 C CA . GLY B 1 45 ? 40.781 35.188 31.984 1 95.25 45 GLY B CA 1
ATOM 7058 C C . GLY B 1 45 ? 39.656 34.594 31.172 1 95.25 45 GLY B C 1
ATOM 7059 O O . GLY B 1 45 ? 39.625 33.375 30.953 1 95.25 45 GLY B O 1
ATOM 7060 N N . PHE B 1 46 ? 38.688 35.344 30.797 1 96.06 46 PHE B N 1
ATOM 7061 C CA . PHE B 1 46 ? 37.5 34.844 30.141 1 96.06 46 PHE B CA 1
ATOM 7062 C C . PHE B 1 46 ? 37.844 34.125 28.844 1 96.06 46 PHE B C 1
ATOM 7064 O O . PHE B 1 46 ? 37.375 33.031 28.609 1 96.06 46 PHE B O 1
ATOM 7071 N N . HIS B 1 47 ? 38.688 34.75 28.016 1 96.25 47 HIS B N 1
ATOM 7072 C CA . HIS B 1 47 ? 39.094 34.188 26.719 1 96.25 47 HIS B CA 1
ATOM 7073 C C . HIS B 1 47 ? 39.781 32.844 26.891 1 96.25 47 HIS B C 1
ATOM 7075 O O . HIS B 1 47 ? 39.469 31.906 26.156 1 96.25 47 HIS B O 1
ATOM 7081 N N . GLU B 1 48 ? 40.625 32.688 27.828 1 95.75 48 GLU B N 1
ATOM 7082 C CA . GLU B 1 48 ? 41.406 31.469 28.078 1 95.75 48 GLU B CA 1
ATOM 7083 C C . GLU B 1 48 ? 40.5 30.344 28.562 1 95.75 48 GLU B C 1
ATOM 7085 O O . GLU B 1 48 ? 40.594 29.203 28.094 1 95.75 48 GLU B O 1
ATOM 7090 N N . ARG B 1 49 ? 39.625 30.672 29.453 1 96.44 49 ARG B N 1
ATOM 7091 C CA . ARG B 1 49 ? 38.75 29.656 30 1 96.44 49 ARG B CA 1
ATOM 7092 C C . ARG B 1 49 ? 37.781 29.125 28.922 1 96.44 49 ARG B C 1
ATOM 7094 O O . ARG B 1 49 ? 37.625 27.922 28.766 1 96.44 49 ARG B O 1
ATOM 7101 N N . LEU B 1 50 ? 37.156 30.047 28.172 1 96.88 50 LEU B N 1
ATOM 7102 C CA . LEU B 1 50 ? 36.188 29.672 27.141 1 96.88 50 LEU B CA 1
ATOM 7103 C C . LEU B 1 50 ? 36.875 28.828 26.062 1 96.88 50 LEU B C 1
ATOM 7105 O O . LEU B 1 50 ? 36.312 27.812 25.625 1 96.88 50 LEU B O 1
ATOM 7109 N N . SER B 1 51 ? 38.125 29.203 25.656 1 96.62 51 SER B N 1
ATOM 7110 C CA . SER B 1 51 ? 38.844 28.5 24.609 1 96.62 51 SER B CA 1
ATOM 7111 C C . SER B 1 51 ? 39.281 27.109 25.078 1 96.62 51 SER B C 1
ATOM 7113 O O . SER B 1 51 ? 39.344 26.172 24.281 1 96.62 51 SER B O 1
ATOM 7115 N N . ALA B 1 52 ? 39.562 26.984 26.312 1 96.12 52 ALA B N 1
ATOM 7116 C CA . ALA B 1 52 ? 39.938 25.703 26.859 1 96.12 52 ALA B CA 1
ATOM 7117 C C . ALA B 1 52 ? 38.75 24.75 26.969 1 96.12 52 ALA B C 1
ATOM 7119 O O . ALA B 1 52 ? 38.875 23.547 26.719 1 96.12 52 ALA B O 1
ATOM 7120 N N . TRP B 1 53 ? 37.656 25.297 27.391 1 97.19 53 TRP B N 1
ATOM 7121 C CA . TRP B 1 53 ? 36.438 24.484 27.578 1 97.19 53 TRP B CA 1
ATOM 7122 C C . TRP B 1 53 ? 35.875 24.047 26.234 1 97.19 53 TRP B C 1
ATOM 7124 O O . TRP B 1 53 ? 35.344 22.938 26.109 1 97.19 53 TRP B O 1
ATOM 7134 N N . LEU B 1 54 ? 35.938 24.922 25.188 1 97.88 54 LEU B N 1
ATOM 7135 C CA . LEU B 1 54 ? 35.375 24.656 23.859 1 97.88 54 LEU B CA 1
ATOM 7136 C C . LEU B 1 54 ? 36.438 24.969 22.781 1 97.88 54 LEU B C 1
ATOM 7138 O O . LEU B 1 54 ? 36.281 25.938 22.016 1 97.88 54 LEU B O 1
ATOM 7142 N N . PRO B 1 55 ? 37.344 24.141 22.656 1 96.25 55 PRO B N 1
ATOM 7143 C CA . PRO B 1 55 ? 38.406 24.391 21.703 1 96.25 55 PRO B CA 1
ATOM 7144 C C . PRO B 1 55 ? 37.938 24.484 20.25 1 96.25 55 PRO B C 1
ATOM 7146 O O . PRO B 1 55 ? 38.531 25.172 19.438 1 96.25 55 PRO B O 1
ATOM 7149 N N . SER B 1 56 ? 36.844 23.797 19.922 1 94.69 56 SER B N 1
ATOM 7150 C CA . SER B 1 56 ? 36.344 23.75 18.562 1 94.69 56 SER B CA 1
ATOM 7151 C C . SER B 1 56 ? 35.719 25.078 18.156 1 94.69 56 SER B C 1
ATOM 7153 O O . SER B 1 56 ? 35.406 25.312 16.984 1 94.69 56 SER B O 1
ATOM 7155 N N . LEU B 1 57 ? 35.594 26.078 19.078 1 95.88 57 LEU B N 1
ATOM 7156 C CA . LEU B 1 57 ? 35.094 27.422 18.75 1 95.88 57 LEU B CA 1
ATOM 7157 C C . LEU B 1 57 ? 36.031 28.094 17.766 1 95.88 57 LEU B C 1
ATOM 7159 O O . LEU B 1 57 ? 35.688 29.094 17.125 1 95.88 57 LEU B O 1
ATOM 7163 N N . ILE B 1 58 ? 37.219 27.531 17.625 1 94.88 58 ILE B N 1
ATOM 7164 C CA . ILE B 1 58 ? 38.219 28.078 16.672 1 94.88 58 ILE B CA 1
ATOM 7165 C C . ILE B 1 58 ? 37.656 28 15.258 1 94.88 58 ILE B C 1
ATOM 7167 O O . ILE B 1 58 ? 38.062 28.75 14.383 1 94.88 58 ILE B O 1
ATOM 7171 N N . GLU B 1 59 ? 36.625 27.109 15.008 1 93.12 59 GLU B N 1
ATOM 7172 C CA . GLU B 1 59 ? 36.031 26.938 13.68 1 93.12 59 GLU B CA 1
ATOM 7173 C C . GLU B 1 59 ? 35 28 13.398 1 93.12 59 GLU B C 1
ATOM 7175 O O . GLU B 1 59 ? 34.531 28.156 12.258 1 93.12 59 GLU B O 1
ATOM 7180 N N . HIS B 1 60 ? 34.594 28.797 14.43 1 93.75 60 HIS B N 1
ATOM 7181 C CA . HIS B 1 60 ? 33.594 29.844 14.258 1 93.75 60 HIS B CA 1
ATOM 7182 C C . HIS B 1 60 ? 34.219 31.109 13.672 1 93.75 60 HIS B C 1
ATOM 7184 O O . HIS B 1 60 ? 35.25 31.562 14.148 1 93.75 60 HIS B O 1
ATOM 7190 N N . ARG B 1 61 ? 33.719 31.703 12.727 1 85.5 61 ARG B N 1
ATOM 7191 C CA . ARG B 1 61 ? 34.312 32.812 12 1 85.5 61 ARG B CA 1
ATOM 7192 C C . ARG B 1 61 ? 33.688 34.156 12.43 1 85.5 61 ARG B C 1
ATOM 7194 O O . ARG B 1 61 ? 34.375 35.156 12.5 1 85.5 61 ARG B O 1
ATOM 7201 N N . CYS B 1 62 ? 32.375 34.188 12.633 1 80.94 62 CYS B N 1
ATOM 7202 C CA . CYS B 1 62 ? 31.625 35.406 12.961 1 80.94 62 CYS B CA 1
ATOM 7203 C C . CYS B 1 62 ? 31.781 36.469 11.875 1 80.94 62 CYS B C 1
ATOM 7205 O O . CYS B 1 62 ? 31.922 36.125 10.695 1 80.94 62 CYS B O 1
ATOM 7207 N N . SER B 1 63 ? 31.797 37.844 12.125 1 75.31 63 SER B N 1
ATOM 7208 C CA . SER B 1 63 ? 31.844 38.938 11.148 1 75.31 63 SER B CA 1
ATOM 7209 C C . SER B 1 63 ? 33.25 39.062 10.562 1 75.31 63 SER B C 1
ATOM 7211 O O . SER B 1 63 ? 33.406 39.625 9.477 1 75.31 63 SER B O 1
ATOM 7213 N N . ILE B 1 64 ? 34.188 38.469 11.227 1 82.56 64 ILE B N 1
ATOM 7214 C CA . ILE B 1 64 ? 35.562 38.562 10.758 1 82.56 64 ILE B CA 1
ATOM 7215 C C . ILE B 1 64 ? 35.75 37.656 9.539 1 82.56 64 ILE B C 1
ATOM 7217 O O . ILE B 1 64 ? 36.562 37.938 8.664 1 82.56 64 ILE B O 1
ATOM 7221 N N . GLY B 1 65 ? 35.062 36.5 9.469 1 85.5 65 GLY B N 1
ATOM 7222 C CA . GLY B 1 65 ? 34.969 35.688 8.266 1 85.5 65 GLY B CA 1
ATOM 7223 C C . GLY B 1 65 ? 36.125 34.688 8.156 1 85.5 65 GLY B C 1
ATOM 7224 O O . GLY B 1 65 ? 36.312 34.062 7.109 1 85.5 65 GLY B O 1
ATOM 7225 N N . GLU B 1 66 ? 37.031 34.625 9.148 1 89.62 66 GLU B N 1
ATOM 7226 C CA . GLU B 1 66 ? 38.125 33.688 9.102 1 89.62 66 GLU B CA 1
ATOM 7227 C C . GLU B 1 66 ? 38.094 32.719 10.281 1 89.62 66 GLU B C 1
ATOM 7229 O O . GLU B 1 66 ? 37.344 32.906 11.227 1 89.62 66 GLU B O 1
ATOM 7234 N N . ARG B 1 67 ? 38.875 31.609 10.094 1 92.06 67 ARG B N 1
ATOM 7235 C CA . ARG B 1 67 ? 39 30.641 11.18 1 92.06 67 ARG B CA 1
ATOM 7236 C C . ARG B 1 67 ? 39.5 31.312 12.453 1 92.06 67 ARG B C 1
ATOM 7238 O O . ARG B 1 67 ? 40.5 32.031 12.406 1 92.06 67 ARG B O 1
ATOM 7245 N N . GLY B 1 68 ? 38.75 31.188 13.547 1 92.5 68 GLY B N 1
ATOM 7246 C CA . GLY B 1 68 ? 39.125 31.797 14.812 1 92.5 68 GLY B CA 1
ATOM 7247 C C . GLY B 1 68 ? 38.531 33.188 14.984 1 92.5 68 GLY B C 1
ATOM 7248 O O . GLY B 1 68 ? 38.781 33.844 16 1 92.5 68 GLY B O 1
ATOM 7249 N N . GLY B 1 69 ? 37.875 33.594 14 1 93.62 69 GLY B N 1
ATOM 7250 C CA . GLY B 1 69 ? 37.375 34.938 14.008 1 93.62 69 GLY B CA 1
ATOM 7251 C C . GLY B 1 69 ? 36.562 35.281 15.25 1 93.62 69 GLY B C 1
ATOM 7252 O O . GLY B 1 69 ? 36.688 36.344 15.82 1 93.62 69 GLY B O 1
ATOM 7253 N N . PHE B 1 70 ? 35.719 34.438 15.758 1 95.38 70 PHE B N 1
ATOM 7254 C CA . PHE B 1 70 ? 34.938 34.625 16.969 1 95.38 70 PHE B CA 1
ATOM 7255 C C . PHE B 1 70 ? 35.812 34.812 18.188 1 95.38 70 PHE B C 1
ATOM 7257 O O . PHE B 1 70 ? 35.594 35.719 19 1 95.38 70 PHE B O 1
ATOM 7264 N N . LEU B 1 71 ? 36.781 33.938 18.297 1 95.31 71 LEU B N 1
ATOM 7265 C CA . LEU B 1 71 ? 37.688 34 19.453 1 95.31 71 LEU B CA 1
ATOM 7266 C C . LEU B 1 71 ? 38.469 35.312 19.438 1 95.31 71 LEU B C 1
ATOM 7268 O O . LEU B 1 71 ? 38.781 35.844 20.5 1 95.31 71 LEU B O 1
ATOM 7272 N N . GLN B 1 72 ? 38.812 35.781 18.266 1 95.38 72 GLN B N 1
ATOM 7273 C CA . GLN B 1 72 ? 39.438 37.094 18.156 1 95.38 72 GLN B CA 1
ATOM 7274 C C . GLN B 1 72 ? 38.531 38.188 18.719 1 95.38 72 GLN B C 1
ATOM 7276 O O . GLN B 1 72 ? 39 39.094 19.422 1 95.38 72 GLN B O 1
ATOM 7281 N N . ARG B 1 73 ? 37.219 38.125 18.359 1 95.31 73 ARG B N 1
ATOM 7282 C CA . ARG B 1 73 ? 36.25 39.062 18.875 1 95.31 73 ARG B CA 1
ATOM 7283 C C . ARG B 1 73 ? 36.156 39 20.391 1 95.31 73 ARG B C 1
ATOM 7285 O O . ARG B 1 73 ? 35.906 40 21.062 1 95.31 73 ARG B O 1
ATOM 7292 N N . VAL B 1 74 ? 36.219 37.812 20.859 1 96.19 74 VAL B N 1
ATOM 7293 C CA . VAL B 1 74 ? 36.156 37.594 22.297 1 96.19 74 VAL B CA 1
ATOM 7294 C C . VAL B 1 74 ? 37.406 38.25 22.969 1 96.19 74 VAL B C 1
ATOM 7296 O O . VAL B 1 74 ? 37.281 38.875 24.016 1 96.19 74 VAL B O 1
ATOM 7299 N N . LYS B 1 75 ? 38.5 38.094 22.344 1 94.81 75 LYS B N 1
ATOM 7300 C CA . LYS B 1 75 ? 39.75 38.688 22.859 1 94.81 75 LYS B CA 1
ATOM 7301 C C . LYS B 1 75 ? 39.719 40.219 22.797 1 94.81 75 LYS B C 1
ATOM 7303 O O . LYS B 1 75 ? 40.156 40.875 23.719 1 94.81 75 LYS B O 1
ATOM 7308 N N . ASP B 1 76 ? 39.188 40.781 21.734 1 95 76 ASP B N 1
ATOM 7309 C CA . ASP B 1 76 ? 39.125 42.25 21.516 1 95 76 ASP B CA 1
ATOM 7310 C C . ASP B 1 76 ? 38 42.875 22.359 1 95 76 ASP B C 1
ATOM 7312 O O . ASP B 1 76 ? 38.094 44.062 22.703 1 95 76 ASP B O 1
ATOM 7316 N N . GLY B 1 77 ? 37 42.125 22.562 1 95.44 77 GLY B N 1
ATOM 7317 C CA . GLY B 1 77 ? 35.875 42.594 23.359 1 95.44 77 GLY B CA 1
ATOM 7318 C C . GLY B 1 77 ? 34.531 42.438 22.656 1 95.44 77 GLY B C 1
ATOM 7319 O O . GLY B 1 77 ? 34.312 43.031 21.594 1 95.44 77 GLY B O 1
ATOM 7320 N N . THR B 1 78 ? 33.656 41.688 23.125 1 95.5 78 THR B N 1
ATOM 7321 C CA . THR B 1 78 ? 32.281 41.531 22.688 1 95.5 78 THR B CA 1
ATOM 7322 C C . THR B 1 78 ? 31.359 41.219 23.859 1 95.5 78 THR B C 1
ATOM 7324 O O . THR B 1 78 ? 31.797 41.156 25 1 95.5 78 THR B O 1
ATOM 7327 N N . TRP B 1 79 ? 30.109 41.094 23.688 1 95.31 79 TRP B N 1
ATOM 7328 C CA . TRP B 1 79 ? 29.141 41.031 24.766 1 95.31 79 TRP B CA 1
ATOM 7329 C C . TRP B 1 79 ? 28.562 39.625 24.906 1 95.31 79 TRP B C 1
ATOM 7331 O O . TRP B 1 79 ? 28.625 38.844 23.969 1 95.31 79 TRP B O 1
ATOM 7341 N N . PRO B 1 80 ? 28.062 39.344 26.016 1 94.44 80 PRO B N 1
ATOM 7342 C CA . PRO B 1 80 ? 27.547 38 26.297 1 94.44 80 PRO B CA 1
ATOM 7343 C C . PRO B 1 80 ? 26.469 37.562 25.328 1 94.44 80 PRO B C 1
ATOM 7345 O O . PRO B 1 80 ? 26.328 36.375 25.047 1 94.44 80 PRO B O 1
ATOM 7348 N N . GLY B 1 81 ? 25.625 38.438 24.812 1 94.56 81 GLY B N 1
ATOM 7349 C CA . GLY B 1 81 ? 24.656 38.062 23.812 1 94.56 81 GLY B CA 1
ATOM 7350 C C . GLY B 1 81 ? 25.281 37.375 22.594 1 94.56 81 GLY B C 1
ATOM 7351 O O . GLY B 1 81 ? 24.797 36.344 22.141 1 94.56 81 GLY B O 1
ATOM 7352 N N . HIS B 1 82 ? 26.281 37.969 22.172 1 96.44 82 HIS B N 1
ATOM 7353 C CA . HIS B 1 82 ? 27.047 37.438 21.047 1 96.44 82 HIS B CA 1
ATOM 7354 C C . HIS B 1 82 ? 27.734 36.125 21.406 1 96.44 82 HIS B C 1
ATOM 7356 O O . HIS B 1 82 ? 27.75 35.188 20.609 1 96.44 82 HIS B O 1
ATOM 7362 N N . ILE B 1 83 ? 28.281 36.125 22.562 1 97.38 83 ILE B N 1
ATOM 7363 C CA . ILE B 1 83 ? 29 34.938 23.031 1 97.38 83 ILE B CA 1
ATOM 7364 C C . ILE B 1 83 ? 28.031 33.781 23.203 1 97.38 83 ILE B C 1
ATOM 7366 O O . ILE B 1 83 ? 28.328 32.625 22.812 1 97.38 83 ILE B O 1
ATOM 7370 N N . LEU B 1 84 ? 26.859 34.062 23.734 1 96.88 84 LEU B N 1
ATOM 7371 C CA . LEU B 1 84 ? 25.828 33.062 23.922 1 96.88 84 LEU B CA 1
ATOM 7372 C C . LEU B 1 84 ? 25.422 32.406 22.594 1 96.88 84 LEU B C 1
ATOM 7374 O O . LEU B 1 84 ? 25.172 31.219 22.531 1 96.88 84 LEU B O 1
ATOM 7378 N N . GLU B 1 85 ? 25.266 33.219 21.562 1 97.12 85 GLU B N 1
ATOM 7379 C CA . GLU B 1 85 ? 24.969 32.719 20.219 1 97.12 85 GLU B CA 1
ATOM 7380 C C . GLU B 1 85 ? 25.953 31.625 19.797 1 97.12 85 GLU B C 1
ATOM 7382 O O . GLU B 1 85 ? 25.531 30.516 19.469 1 97.12 85 GLU B O 1
ATOM 7387 N N . HIS B 1 86 ? 27.172 31.859 19.922 1 97.06 86 HIS B N 1
ATOM 7388 C CA . HIS B 1 86 ? 28.219 30.969 19.422 1 97.06 86 HIS B CA 1
ATOM 7389 C C . HIS B 1 86 ? 28.359 29.75 20.312 1 97.06 86 HIS B C 1
ATOM 7391 O O . HIS B 1 86 ? 28.594 28.641 19.828 1 97.06 86 HIS B O 1
ATOM 7397 N N . VAL B 1 87 ? 28.297 29.984 21.594 1 97.69 87 VAL B N 1
ATOM 7398 C CA . VAL B 1 87 ? 28.453 28.859 22.516 1 97.69 87 VAL B CA 1
ATOM 7399 C C . VAL B 1 87 ? 27.281 27.891 22.344 1 97.69 87 VAL B C 1
ATOM 7401 O O . VAL B 1 87 ? 27.453 26.672 22.391 1 97.69 87 VAL B O 1
ATOM 7404 N N . THR B 1 88 ? 26.047 28.422 22.188 1 97.31 88 THR B N 1
ATOM 7405 C CA . THR B 1 88 ? 24.891 27.578 21.953 1 97.31 88 THR B CA 1
ATOM 7406 C C . THR B 1 88 ? 25.078 26.734 20.688 1 97.31 88 THR B C 1
ATOM 7408 O O . THR B 1 88 ? 24.797 25.531 20.688 1 97.31 88 THR B O 1
ATOM 7411 N N . LEU B 1 89 ? 25.5 27.328 19.594 1 96.5 89 LEU B N 1
ATOM 7412 C CA . LEU B 1 89 ? 25.734 26.625 18.328 1 96.5 89 LEU B CA 1
ATOM 7413 C C . LEU B 1 89 ? 26.781 25.531 18.5 1 96.5 89 LEU B C 1
ATOM 7415 O O . LEU B 1 89 ? 26.609 24.422 17.984 1 96.5 89 LEU B O 1
ATOM 7419 N N . GLU B 1 90 ? 27.828 25.875 19.234 1 96.44 90 GLU B N 1
ATOM 7420 C CA . GLU B 1 90 ? 28.922 24.906 19.406 1 96.44 90 GLU B CA 1
ATOM 7421 C C . GLU B 1 90 ? 28.469 23.703 20.219 1 96.44 90 GLU B C 1
ATOM 7423 O O . GLU B 1 90 ? 28.844 22.562 19.922 1 96.44 90 GLU B O 1
ATOM 7428 N N . LEU B 1 91 ? 27.703 23.984 21.266 1 96.88 91 LEU B N 1
ATOM 7429 C CA . LEU B 1 91 ? 27.188 22.891 22.062 1 96.88 91 LEU B CA 1
ATOM 7430 C C . LEU B 1 91 ? 26.344 21.953 21.203 1 96.88 91 LEU B C 1
ATOM 7432 O O . LEU B 1 91 ? 26.406 20.719 21.359 1 96.88 91 LEU B O 1
ATOM 7436 N N . GLN B 1 92 ? 25.5 22.438 20.328 1 95.5 92 GLN B N 1
ATOM 7437 C CA . GLN B 1 92 ? 24.719 21.609 19.422 1 95.5 92 GLN B CA 1
ATOM 7438 C C . GLN B 1 92 ? 25.609 20.812 18.469 1 95.5 92 GLN B C 1
ATOM 7440 O O . GLN B 1 92 ? 25.359 19.641 18.219 1 95.5 92 GLN B O 1
ATOM 7445 N N . ASN B 1 93 ? 26.656 21.469 18 1 94.75 93 ASN B N 1
ATOM 7446 C CA . ASN B 1 93 ? 27.594 20.797 17.109 1 94.75 93 ASN B CA 1
ATOM 7447 C C . ASN B 1 93 ? 28.25 19.594 17.812 1 94.75 93 ASN B C 1
ATOM 7449 O O . ASN B 1 93 ? 28.359 18.516 17.219 1 94.75 93 ASN B O 1
ATOM 7453 N N . LEU B 1 94 ? 28.672 19.828 18.984 1 94.31 94 LEU B N 1
ATOM 7454 C CA . LEU B 1 94 ? 29.328 18.781 19.766 1 94.31 94 LEU B CA 1
ATOM 7455 C C . LEU B 1 94 ? 28.359 17.641 20.062 1 94.31 94 LEU B C 1
ATOM 7457 O O . LEU B 1 94 ? 28.781 16.5 20.281 1 94.31 94 LEU B O 1
ATOM 7461 N N . ALA B 1 95 ? 27.109 17.969 20.078 1 92.75 95 ALA B N 1
ATOM 7462 C CA . ALA B 1 95 ? 26.094 16.969 20.344 1 92.75 95 ALA B CA 1
ATOM 7463 C C . ALA B 1 95 ? 25.719 16.203 19.078 1 92.75 95 ALA B C 1
ATOM 7465 O O . ALA B 1 95 ? 24.906 15.281 19.109 1 92.75 95 ALA B O 1
ATOM 7466 N N . GLY B 1 96 ? 26.203 16.609 17.969 1 87.75 96 GLY B N 1
ATOM 7467 C CA . GLY B 1 96 ? 25.984 15.867 16.719 1 87.75 96 GLY B CA 1
ATOM 7468 C C . GLY B 1 96 ? 25.047 16.578 15.773 1 87.75 96 GLY B C 1
ATOM 7469 O O . GLY B 1 96 ? 24.547 15.969 14.82 1 87.75 96 GLY B O 1
ATOM 7470 N N . MET B 1 97 ? 24.688 17.719 16 1 88.62 97 MET B N 1
ATOM 7471 C CA . MET B 1 97 ? 23.844 18.531 15.117 1 88.62 97 MET B CA 1
ATOM 7472 C C . MET B 1 97 ? 24.672 19.578 14.383 1 88.62 97 MET B C 1
ATOM 7474 O O . MET B 1 97 ? 24.734 20.734 14.805 1 88.62 97 MET B O 1
ATOM 7478 N N . PRO B 1 98 ? 25.281 19.172 13.367 1 77.62 98 PRO B N 1
ATOM 7479 C CA . PRO B 1 98 ? 26.297 20.031 12.75 1 77.62 98 PRO B CA 1
ATOM 7480 C C . PRO B 1 98 ? 25.688 21.266 12.094 1 77.62 98 PRO B C 1
ATOM 7482 O O . PRO B 1 98 ? 24.547 21.234 11.633 1 77.62 98 PRO B O 1
ATOM 7485 N N . GLY B 1 99 ? 26.641 22.25 12.047 1 73.38 99 GLY B N 1
ATOM 7486 C CA . GLY B 1 99 ? 26.297 23.484 11.367 1 73.38 99 GLY B CA 1
ATOM 7487 C C . GLY B 1 99 ? 25.328 24.344 12.172 1 73.38 99 GLY B C 1
ATOM 7488 O O . GLY B 1 99 ? 25.125 24.109 13.367 1 73.38 99 GLY B O 1
ATOM 7489 N N . GLY B 1 100 ? 25.125 25.516 11.695 1 80.12 100 GLY B N 1
ATOM 7490 C CA . GLY B 1 100 ? 24.047 26.281 12.312 1 80.12 100 GLY B CA 1
ATOM 7491 C C . GLY B 1 100 ? 24.062 27.75 11.922 1 80.12 100 GLY B C 1
ATOM 7492 O O . GLY B 1 100 ? 25.062 28.234 11.383 1 80.12 100 GLY B O 1
ATOM 7493 N N . PHE B 1 101 ? 23.125 28.359 11.922 1 92.31 101 PHE B N 1
ATOM 7494 C CA . PHE B 1 101 ? 22.859 29.781 11.758 1 92.31 101 PHE B CA 1
ATOM 7495 C C . PHE B 1 101 ? 22.625 30.438 13.109 1 92.31 101 PHE B C 1
ATOM 7497 O O . PHE B 1 101 ? 21.984 29.859 13.992 1 92.31 101 PHE B O 1
ATOM 7504 N N . GLY B 1 102 ? 23.266 31.625 13.258 1 94.19 102 GLY B N 1
ATOM 7505 C CA . GLY B 1 102 ? 23.016 32.406 14.469 1 94.19 102 GLY B CA 1
ATOM 7506 C C . GLY B 1 102 ? 23.172 33.875 14.281 1 94.19 102 GLY B C 1
ATOM 7507 O O . GLY B 1 102 ? 23.875 34.344 13.359 1 94.19 102 GLY B O 1
ATOM 7508 N N . LYS B 1 103 ? 22.484 34.625 15.102 1 94.81 103 LYS B N 1
ATOM 7509 C CA . LYS B 1 103 ? 22.578 36.094 15.141 1 94.81 103 LYS B CA 1
ATOM 7510 C C . LYS B 1 103 ? 22.328 36.625 16.547 1 94.81 103 LYS B C 1
ATOM 7512 O O . LYS B 1 103 ? 21.547 36.031 17.312 1 94.81 103 LYS B O 1
ATOM 7517 N N . ALA B 1 104 ? 23.047 37.625 16.891 1 95.5 104 ALA B N 1
ATOM 7518 C CA . ALA B 1 104 ? 22.766 38.406 18.109 1 95.5 104 ALA B CA 1
ATOM 7519 C C . ALA B 1 104 ? 22.531 39.875 17.766 1 95.5 104 ALA B C 1
ATOM 7521 O O . ALA B 1 104 ? 23.359 40.5 17.094 1 95.5 104 ALA B O 1
ATOM 7522 N N . ARG B 1 105 ? 21.422 40.406 18.234 1 94.25 105 ARG B N 1
ATOM 7523 C CA . ARG B 1 105 ? 21.078 41.812 17.922 1 94.25 105 ARG B CA 1
ATOM 7524 C C . ARG B 1 105 ? 20.672 42.562 19.188 1 94.25 105 ARG B C 1
ATOM 7526 O O . ARG B 1 105 ? 19.953 42 20.047 1 94.25 105 ARG B O 1
ATOM 7533 N N . GLU B 1 106 ? 21.078 43.719 19.234 1 93.69 106 GLU B N 1
ATOM 7534 C CA . GLU B 1 106 ? 20.656 44.562 20.328 1 93.69 106 GLU B CA 1
ATOM 7535 C C . GLU B 1 106 ? 19.188 44.969 20.172 1 93.69 106 GLU B C 1
ATOM 7537 O O . GLU B 1 106 ? 18.672 45.031 19.062 1 93.69 106 GLU B O 1
ATOM 7542 N N . THR B 1 107 ? 18.578 45.188 21.297 1 93.62 107 THR B N 1
ATOM 7543 C CA . THR B 1 107 ? 17.234 45.75 21.328 1 93.62 107 THR B CA 1
ATOM 7544 C C . THR B 1 107 ? 17.266 47.188 21.797 1 93.62 107 THR B C 1
ATOM 7546 O O . THR B 1 107 ? 18.312 47.719 22.172 1 93.62 107 THR B O 1
ATOM 7549 N N . PRO B 1 108 ? 16.109 47.844 21.766 1 88.62 108 PRO B N 1
ATOM 7550 C CA . PRO B 1 108 ? 16.078 49.25 22.25 1 88.62 108 PRO B CA 1
ATOM 7551 C C . PRO B 1 108 ? 16.297 49.344 23.75 1 88.62 108 PRO B C 1
ATOM 7553 O O . PRO B 1 108 ? 16.594 50.438 24.266 1 88.62 108 PRO B O 1
ATOM 7556 N N . VAL B 1 109 ? 16.188 48.312 24.406 1 92.12 109 VAL B N 1
ATOM 7557 C CA . VAL B 1 109 ? 16.422 48.281 25.844 1 92.12 109 VAL B CA 1
ATOM 7558 C C . VAL B 1 109 ? 17.875 47.969 26.125 1 92.12 109 VAL B C 1
ATOM 7560 O O . VAL B 1 109 ? 18.375 46.906 25.688 1 92.12 109 VAL B O 1
ATOM 7563 N N . ARG B 1 110 ? 18.547 48.844 26.812 1 92.88 110 ARG B N 1
ATOM 7564 C CA . ARG B 1 110 ? 19.969 48.656 27.109 1 92.88 110 ARG B CA 1
ATOM 7565 C C . ARG B 1 110 ? 20.188 47.312 27.828 1 92.88 110 ARG B C 1
ATOM 7567 O O . ARG B 1 110 ? 19.5 47.031 28.812 1 92.88 110 ARG B O 1
ATOM 7574 N N . GLY B 1 111 ? 21.031 46.531 27.328 1 93.56 111 GLY B N 1
ATOM 7575 C CA . GLY B 1 111 ? 21.406 45.281 27.969 1 93.56 111 GLY B CA 1
ATOM 7576 C C . GLY B 1 111 ? 20.578 44.094 27.516 1 93.56 111 GLY B C 1
ATOM 7577 O O . GLY B 1 111 ? 20.844 42.969 27.891 1 93.56 111 GLY B O 1
ATOM 7578 N N . VAL B 1 112 ? 19.562 44.375 26.766 1 95.62 112 VAL B N 1
ATOM 7579 C CA . VAL B 1 112 ? 18.688 43.312 26.297 1 95.62 112 VAL B CA 1
ATOM 7580 C C . VAL B 1 112 ? 19.016 43 24.828 1 95.62 112 VAL B C 1
ATOM 7582 O O . VAL B 1 112 ? 19.031 43.906 23.984 1 95.62 112 VAL B O 1
ATOM 7585 N N . TYR B 1 113 ? 19.297 41.75 24.578 1 96.62 113 TYR B N 1
ATOM 7586 C CA . TYR B 1 113 ? 19.672 41.281 23.234 1 96.62 113 TYR B CA 1
ATOM 7587 C C . TYR B 1 113 ? 18.688 40.219 22.734 1 96.62 113 TYR B C 1
ATOM 7589 O O . TYR B 1 113 ? 18.094 39.5 23.516 1 96.62 113 TYR B O 1
ATOM 7597 N N . LYS B 1 114 ? 18.5 40.188 21.406 1 96.69 114 LYS B N 1
ATOM 7598 C CA . LYS B 1 114 ? 17.938 39 20.734 1 96.69 114 LYS B CA 1
ATOM 7599 C C . LYS B 1 114 ? 19.047 38.031 20.328 1 96.69 114 LYS B C 1
ATOM 7601 O O . LYS B 1 114 ? 19.984 38.406 19.625 1 96.69 114 LYS B O 1
ATOM 7606 N N . VAL B 1 115 ? 18.953 36.844 20.797 1 97.75 115 VAL B N 1
ATOM 7607 C CA . VAL B 1 115 ? 19.875 35.812 20.375 1 97.75 115 VAL B CA 1
ATOM 7608 C C . VAL B 1 115 ? 19.141 34.781 19.547 1 97.75 115 VAL B C 1
ATOM 7610 O O . VAL B 1 115 ? 18.234 34.094 20.031 1 97.75 115 VAL B O 1
ATOM 7613 N N . ILE B 1 116 ? 19.469 34.656 18.25 1 97.62 116 ILE B N 1
ATOM 7614 C CA . ILE B 1 116 ? 18.844 33.75 17.297 1 97.62 116 ILE B CA 1
ATOM 7615 C C . ILE B 1 116 ? 19.797 32.594 16.969 1 97.62 116 ILE B C 1
ATOM 7617 O O . ILE B 1 116 ? 20.953 32.844 16.594 1 97.62 116 ILE B O 1
ATOM 7621 N N . VAL B 1 117 ? 19.297 31.391 17.203 1 97.12 117 VAL B N 1
ATOM 7622 C CA . VAL B 1 117 ? 20.141 30.234 16.875 1 97.12 117 VAL B CA 1
ATOM 7623 C C . VAL B 1 117 ? 19.312 29.203 16.109 1 97.12 117 VAL B C 1
ATOM 7625 O O . VAL B 1 117 ? 18.125 29.016 16.391 1 97.12 117 VAL B O 1
ATOM 7628 N N . ARG B 1 118 ? 19.938 28.531 15.148 1 95.69 118 ARG B N 1
ATOM 7629 C CA . ARG B 1 118 ? 19.297 27.438 14.414 1 95.69 118 ARG B CA 1
ATOM 7630 C C . ARG B 1 118 ? 18.812 26.359 15.375 1 95.69 118 ARG B C 1
ATOM 7632 O O . ARG B 1 118 ? 19.5 25.984 16.312 1 95.69 118 ARG B O 1
ATOM 7639 N N . ALA B 1 119 ? 17.578 25.969 15.156 1 94.12 119 ALA B N 1
ATOM 7640 C CA . ALA B 1 119 ? 17 24.906 16 1 94.12 119 ALA B CA 1
ATOM 7641 C C . ALA B 1 119 ? 16.719 23.656 15.18 1 94.12 119 ALA B C 1
ATOM 7643 O O . ALA B 1 119 ? 15.656 23.531 14.57 1 94.12 119 ALA B O 1
ATOM 7644 N N . TRP B 1 120 ? 17.562 22.672 15.273 1 87.75 120 TRP B N 1
ATOM 7645 C CA . TRP B 1 120 ? 17.297 21.375 14.648 1 87.75 120 TRP B CA 1
ATOM 7646 C C . TRP B 1 120 ? 16.109 20.688 15.297 1 87.75 120 TRP B C 1
ATOM 7648 O O . TRP B 1 120 ? 15.297 20.047 14.617 1 87.75 120 TRP B O 1
ATOM 7658 N N . HIS B 1 121 ? 16.125 20.734 16.531 1 91.94 121 HIS B N 1
ATOM 7659 C CA . HIS B 1 121 ? 15 20.328 17.375 1 91.94 121 HIS B CA 1
ATOM 7660 C C . HIS B 1 121 ? 14.781 21.312 18.516 1 91.94 121 HIS B C 1
ATOM 7662 O O . HIS B 1 121 ? 15.727 21.656 19.234 1 91.94 121 HIS B O 1
ATOM 7668 N N . GLU B 1 122 ? 13.625 21.703 18.703 1 93.44 122 GLU B N 1
ATOM 7669 C CA . GLU B 1 122 ? 13.305 22.797 19.609 1 93.44 122 GLU B CA 1
ATOM 7670 C C . GLU B 1 122 ? 13.758 22.484 21.031 1 93.44 122 GLU B C 1
ATOM 7672 O O . GLU B 1 122 ? 14.438 23.281 21.672 1 93.44 122 GLU B O 1
ATOM 7677 N N . GLN B 1 123 ? 13.461 21.297 21.547 1 93.44 123 GLN B N 1
ATOM 7678 C CA . GLN B 1 123 ? 13.758 20.953 22.938 1 93.44 123 GLN B CA 1
ATOM 7679 C C . GLN B 1 123 ? 15.258 20.812 23.156 1 93.44 123 GLN B C 1
ATOM 7681 O O . GLN B 1 123 ? 15.781 21.266 24.188 1 93.44 123 GLN B O 1
ATOM 7686 N N . VAL B 1 124 ? 15.914 20.219 22.25 1 95.31 124 VAL B N 1
ATOM 7687 C CA . VAL B 1 124 ? 17.359 20.062 22.375 1 95.31 124 VAL B CA 1
ATOM 7688 C C . VAL B 1 124 ? 18.031 21.422 22.344 1 95.31 124 VAL B C 1
ATOM 7690 O O . VAL B 1 124 ? 18.938 21.703 23.141 1 95.31 124 VAL B O 1
ATOM 7693 N N . THR B 1 125 ? 17.625 22.25 21.453 1 96.56 125 THR B N 1
ATOM 7694 C CA . THR B 1 125 ? 18.203 23.578 21.297 1 96.56 125 THR B CA 1
ATOM 7695 C C . THR B 1 125 ? 17.922 24.438 22.531 1 96.56 125 THR B C 1
ATOM 7697 O O . THR B 1 125 ? 18.766 25.234 22.953 1 96.56 125 THR B O 1
ATOM 7700 N N . ARG B 1 126 ? 16.734 24.328 23.078 1 97.06 126 ARG B N 1
ATOM 7701 C CA . ARG B 1 126 ? 16.406 25.047 24.312 1 97.06 126 ARG B CA 1
ATOM 7702 C C . ARG B 1 126 ? 17.359 24.656 25.438 1 97.06 126 ARG B C 1
ATOM 7704 O O . ARG B 1 126 ? 17.859 25.531 26.156 1 97.06 126 ARG B O 1
ATOM 7711 N N . VAL B 1 127 ? 17.578 23.359 25.562 1 97.5 127 VAL B N 1
ATOM 7712 C CA . VAL B 1 127 ? 18.5 22.891 26.609 1 97.5 127 VAL B CA 1
ATOM 7713 C C . VAL B 1 127 ? 19.906 23.391 26.312 1 97.5 127 VAL B C 1
ATOM 7715 O O . VAL B 1 127 ? 20.641 23.797 27.219 1 97.5 127 VAL B O 1
ATOM 7718 N N . ALA B 1 128 ? 20.297 23.344 25.094 1 97.75 128 ALA B N 1
ATOM 7719 C CA . ALA B 1 128 ? 21.625 23.844 24.703 1 97.75 128 ALA B CA 1
ATOM 7720 C C . ALA B 1 128 ? 21.766 25.312 25.047 1 97.75 128 ALA B C 1
ATOM 7722 O O . ALA B 1 128 ? 22.828 25.75 25.516 1 97.75 128 ALA B O 1
ATOM 7723 N N . LEU B 1 129 ? 20.75 26.125 24.797 1 97.75 129 LEU B N 1
ATOM 7724 C CA . LEU B 1 129 ? 20.75 27.547 25.062 1 97.75 129 LEU B CA 1
ATOM 7725 C C . LEU B 1 129 ? 20.922 27.828 26.547 1 97.75 129 LEU B C 1
ATOM 7727 O O . LEU B 1 129 ? 21.734 28.672 26.938 1 97.75 129 LEU B O 1
ATOM 7731 N N . PHE B 1 130 ? 20.203 27.156 27.359 1 97.88 130 PHE B N 1
ATOM 7732 C CA . PHE B 1 130 ? 20.297 27.359 28.812 1 97.88 130 PHE B CA 1
ATOM 7733 C C . PHE B 1 130 ? 21.625 26.828 29.344 1 97.88 130 PHE B C 1
ATOM 7735 O O . PHE B 1 130 ? 22.203 27.422 30.266 1 97.88 130 PHE B O 1
ATOM 7742 N N . THR B 1 131 ? 22.047 25.734 28.797 1 98.12 131 THR B N 1
ATOM 7743 C CA . THR B 1 131 ? 23.359 25.219 29.156 1 98.12 131 THR B CA 1
ATOM 7744 C C . THR B 1 131 ? 24.453 26.219 28.781 1 98.12 131 THR B C 1
ATOM 7746 O O . THR B 1 131 ? 25.406 26.406 29.547 1 98.12 131 THR B O 1
ATOM 7749 N N . ALA B 1 132 ? 24.344 26.781 27.641 1 98.19 132 ALA B N 1
ATOM 7750 C CA . ALA B 1 132 ? 25.281 27.797 27.203 1 98.19 132 ALA B CA 1
ATOM 7751 C C . ALA B 1 132 ? 25.312 28.984 28.172 1 98.19 132 ALA B C 1
ATOM 7753 O O . ALA B 1 132 ? 26.375 29.516 28.484 1 98.19 132 ALA B O 1
ATOM 7754 N N . ARG B 1 133 ? 24.125 29.453 28.547 1 97.94 133 ARG B N 1
ATOM 7755 C CA . ARG B 1 133 ? 24.031 30.547 29.516 1 97.94 133 ARG B CA 1
ATOM 7756 C C . ARG B 1 133 ? 24.812 30.203 30.797 1 97.94 133 ARG B C 1
ATOM 7758 O O . ARG B 1 133 ? 25.594 31.031 31.281 1 97.94 133 ARG B O 1
ATOM 7765 N N . ASP B 1 134 ? 24.609 29 31.297 1 97.5 134 ASP B N 1
ATOM 7766 C CA . ASP B 1 134 ? 25.281 28.578 32.531 1 97.5 134 ASP B CA 1
ATOM 7767 C C . ASP B 1 134 ? 26.781 28.5 32.312 1 97.5 134 ASP B C 1
ATOM 7769 O O . ASP B 1 134 ? 27.562 28.859 33.188 1 97.5 134 ASP B O 1
ATOM 7773 N N . LEU B 1 135 ? 27.156 27.953 31.188 1 97.88 135 LEU B N 1
ATOM 7774 C CA . LEU B 1 135 ? 28.578 27.844 30.859 1 97.88 135 LEU B CA 1
ATOM 7775 C C . LEU B 1 135 ? 29.234 29.234 30.781 1 97.88 135 LEU B C 1
ATOM 7777 O O . LEU B 1 135 ? 30.297 29.453 31.375 1 97.88 135 LEU B O 1
ATOM 7781 N N . VAL B 1 136 ? 28.641 30.172 30.094 1 97.56 136 VAL B N 1
ATOM 7782 C CA . VAL B 1 136 ? 29.172 31.531 29.953 1 97.56 136 VAL B CA 1
ATOM 7783 C C . VAL B 1 136 ? 29.25 32.219 31.312 1 97.56 136 VAL B C 1
ATOM 7785 O O . VAL B 1 136 ? 30.234 32.875 31.625 1 97.56 136 VAL B O 1
ATOM 7788 N N . MET B 1 137 ? 28.219 32.031 32.094 1 96.62 137 MET B N 1
ATOM 7789 C CA . MET B 1 137 ? 28.219 32.594 33.438 1 96.62 137 MET B CA 1
ATOM 7790 C C . MET B 1 137 ? 29.359 32.031 34.281 1 96.62 137 MET B C 1
ATOM 7792 O O . MET B 1 137 ? 30 32.75 35.031 1 96.62 137 MET B O 1
ATOM 7796 N N . ALA B 1 138 ? 29.5 30.75 34.188 1 96.81 138 ALA B N 1
ATOM 7797 C CA . ALA B 1 138 ? 30.609 30.109 34.906 1 96.81 138 ALA B CA 1
ATOM 7798 C C . ALA B 1 138 ? 31.953 30.703 34.469 1 96.81 138 ALA B C 1
ATOM 7800 O O . ALA B 1 138 ? 32.844 30.922 35.312 1 96.81 138 ALA B O 1
ATOM 7801 N N . ALA B 1 139 ? 32.125 30.906 33.188 1 96.19 139 ALA B N 1
ATOM 7802 C CA . ALA B 1 139 ? 33.375 31.5 32.688 1 96.19 139 ALA B CA 1
ATOM 7803 C C . ALA B 1 139 ? 33.562 32.906 33.219 1 96.19 139 ALA B C 1
ATOM 7805 O O . ALA B 1 139 ? 34.688 33.344 33.469 1 96.19 139 ALA B O 1
ATOM 7806 N N . ILE B 1 140 ? 32.531 33.688 33.25 1 95.12 140 ILE B N 1
ATOM 7807 C CA . ILE B 1 140 ? 32.562 35.062 33.719 1 95.12 140 ILE B CA 1
ATOM 7808 C C . ILE B 1 140 ? 32.906 35.094 35.219 1 95.12 140 ILE B C 1
ATOM 7810 O O . ILE B 1 140 ? 33.719 35.938 35.656 1 95.12 140 ILE B O 1
ATOM 7814 N N . GLU B 1 141 ? 32.406 34.125 35.938 1 94.31 141 GLU B N 1
ATOM 7815 C CA . GLU B 1 141 ? 32.562 34.125 37.406 1 94.31 141 GLU B CA 1
ATOM 7816 C C . GLU B 1 141 ? 33.781 33.281 37.781 1 94.31 141 GLU B C 1
ATOM 7818 O O . GLU B 1 141 ? 34.062 33.125 39 1 94.31 141 GLU B O 1
ATOM 7823 N N . ASP B 1 142 ? 34.375 32.719 36.844 1 94.31 142 ASP B N 1
ATOM 7824 C CA . ASP B 1 142 ? 35.531 31.859 37.094 1 94.31 142 ASP B CA 1
ATOM 7825 C C . ASP B 1 142 ? 35.156 30.688 37.969 1 94.31 142 ASP B C 1
ATOM 7827 O O . ASP B 1 142 ? 35.781 30.438 39 1 94.31 142 ASP B O 1
ATOM 7831 N N . ARG B 1 143 ? 34.094 30.062 37.656 1 95.62 143 ARG B N 1
ATOM 7832 C CA . ARG B 1 143 ? 33.625 28.828 38.281 1 95.62 143 ARG B CA 1
ATOM 7833 C C . ARG B 1 143 ? 33.844 27.625 37.375 1 95.62 143 ARG B C 1
ATOM 7835 O O . ARG B 1 143 ? 33.844 27.766 36.156 1 95.62 143 ARG B O 1
ATOM 7842 N N . PRO B 1 144 ? 34 26.484 37.969 1 95.75 144 PRO B N 1
ATOM 7843 C CA . PRO B 1 144 ? 34.156 25.297 37.125 1 95.75 144 PRO B CA 1
ATOM 7844 C C . PRO B 1 144 ? 32.906 24.953 36.344 1 95.75 144 PRO B C 1
ATOM 7846 O O . PRO B 1 144 ? 31.781 25.266 36.781 1 95.75 144 PRO B O 1
ATOM 7849 N N . PHE B 1 145 ? 33.031 24.344 35.219 1 97.12 145 PHE B N 1
ATOM 7850 C CA . PHE B 1 145 ? 31.938 23.859 34.375 1 97.12 145 PHE B CA 1
ATOM 7851 C C . PHE B 1 145 ? 32.312 22.547 33.719 1 97.12 145 PHE B C 1
ATOM 7853 O O . PHE B 1 145 ? 33.375 22.422 33.125 1 97.12 145 PHE B O 1
ATOM 7860 N N . ASP B 1 146 ? 31.453 21.531 33.812 1 97.38 146 ASP B N 1
ATOM 7861 C CA . ASP B 1 146 ? 31.688 20.203 33.25 1 97.38 146 ASP B CA 1
ATOM 7862 C C . ASP B 1 146 ? 31.141 20.109 31.812 1 97.38 146 ASP B C 1
ATOM 7864 O O . ASP B 1 146 ? 30.062 19.578 31.594 1 97.38 146 ASP B O 1
ATOM 7868 N N . VAL B 1 147 ? 31.906 20.5 30.859 1 97.19 147 VAL B N 1
ATOM 7869 C CA . VAL B 1 147 ? 31.5 20.562 29.453 1 97.19 147 VAL B CA 1
ATOM 7870 C C . VAL B 1 147 ? 31.188 19.156 28.953 1 97.19 147 VAL B C 1
ATOM 7872 O O . VAL B 1 147 ? 30.156 18.922 28.328 1 97.19 147 VAL B O 1
ATOM 7875 N N . PRO B 1 148 ? 31.953 18.094 29.25 1 95.88 148 PRO B N 1
ATOM 7876 C CA . PRO B 1 148 ? 31.641 16.75 28.766 1 95.88 148 PRO B CA 1
ATOM 7877 C C . PRO B 1 148 ? 30.281 16.25 29.25 1 95.88 148 PRO B C 1
ATOM 7879 O O . PRO B 1 148 ? 29.531 15.648 28.484 1 95.88 148 PRO B O 1
ATOM 7882 N N . ALA B 1 149 ? 29.969 16.469 30.469 1 96.69 149 ALA B N 1
ATOM 7883 C CA . ALA B 1 149 ? 28.672 16.047 31.016 1 96.69 149 ALA B CA 1
ATOM 7884 C C . ALA B 1 149 ? 27.531 16.766 30.297 1 96.69 149 ALA B C 1
ATOM 7886 O O . ALA B 1 149 ? 26.484 16.156 30.047 1 96.69 149 ALA B O 1
ATOM 7887 N N . ALA B 1 150 ? 27.75 18.047 30.078 1 97.25 150 ALA B N 1
ATOM 7888 C CA . ALA B 1 150 ? 26.734 18.828 29.375 1 97.25 150 ALA B CA 1
ATOM 7889 C C . ALA B 1 150 ? 26.516 18.297 27.953 1 97.25 150 ALA B C 1
ATOM 7891 O O . ALA B 1 150 ? 25.375 18.156 27.516 1 97.25 150 ALA B O 1
ATOM 7892 N N . VAL B 1 151 ? 27.562 18.016 27.297 1 96.81 151 VAL B N 1
ATOM 7893 C CA . VAL B 1 151 ? 27.5 17.5 25.938 1 96.81 151 VAL B CA 1
ATOM 7894 C C . VAL B 1 151 ? 26.859 16.125 25.922 1 96.81 151 VAL B C 1
ATOM 7896 O O . VAL B 1 151 ? 26.047 15.805 25.047 1 96.81 151 VAL B O 1
ATOM 7899 N N . ASP B 1 152 ? 27.172 15.297 26.859 1 95 152 ASP B N 1
ATOM 7900 C CA . ASP B 1 152 ? 26.578 13.969 26.969 1 95 152 ASP B CA 1
ATOM 7901 C C . ASP B 1 152 ? 25.062 14.055 27.172 1 95 152 ASP B C 1
ATOM 7903 O O . ASP B 1 152 ? 24.312 13.25 26.625 1 95 152 ASP B O 1
ATOM 7907 N N . ASN B 1 153 ? 24.734 14.945 27.984 1 96.31 153 ASN B N 1
ATOM 7908 C CA . ASN B 1 153 ? 23.297 15.156 28.188 1 96.31 153 ASN B CA 1
ATOM 7909 C C . ASN B 1 153 ? 22.609 15.57 26.891 1 96.31 153 ASN B C 1
ATOM 7911 O O . ASN B 1 153 ? 21.516 15.078 26.578 1 96.31 153 ASN B O 1
ATOM 7915 N N . LEU B 1 154 ? 23.188 16.484 26.141 1 96.44 154 LEU B N 1
ATOM 7916 C CA . LEU B 1 154 ? 22.625 16.922 24.875 1 96.44 154 LEU B CA 1
ATOM 7917 C C . LEU B 1 154 ? 22.562 15.766 23.875 1 96.44 154 LEU B C 1
ATOM 7919 O O . LEU B 1 154 ? 21.594 15.641 23.125 1 96.44 154 LEU B O 1
ATOM 7923 N N . ARG B 1 155 ? 23.562 14.93 23.906 1 93.75 155 ARG B N 1
ATOM 7924 C CA . ARG B 1 155 ? 23.562 13.758 23.031 1 93.75 155 ARG B CA 1
ATOM 7925 C C . ARG B 1 155 ? 22.406 12.82 23.375 1 93.75 155 ARG B C 1
ATOM 7927 O O . ARG B 1 155 ? 21.781 12.25 22.469 1 93.75 155 ARG B O 1
ATOM 7934 N N . ARG B 1 156 ? 22.188 12.609 24.578 1 93.25 156 ARG B N 1
ATOM 7935 C CA . ARG B 1 156 ? 21.062 11.781 25.016 1 93.25 156 ARG B CA 1
ATOM 7936 C C . ARG B 1 156 ? 19.734 12.367 24.531 1 93.25 156 ARG B C 1
ATOM 7938 O O . ARG B 1 156 ? 18.859 11.625 24.094 1 93.25 156 ARG B O 1
ATOM 7945 N N . LEU B 1 157 ? 19.625 13.656 24.641 1 94.19 157 LEU B N 1
ATOM 7946 C CA . LEU B 1 157 ? 18.406 14.312 24.188 1 94.19 157 LEU B CA 1
ATOM 7947 C C . LEU B 1 157 ? 18.25 14.188 22.672 1 94.19 157 LEU B C 1
ATOM 7949 O O . LEU B 1 157 ? 17.125 14.039 22.172 1 94.19 157 LEU B O 1
ATOM 7953 N N . VAL B 1 158 ? 19.328 14.266 21.984 1 92.75 158 VAL B N 1
ATOM 7954 C CA . VAL B 1 158 ? 19.297 14.078 20.531 1 92.75 158 VAL B CA 1
ATOM 7955 C C . VAL B 1 158 ? 18.781 12.68 20.203 1 92.75 158 VAL B C 1
ATOM 7957 O O . VAL B 1 158 ? 17.906 12.523 19.344 1 92.75 158 VAL B O 1
ATOM 7960 N N . ASP B 1 159 ? 19.219 11.688 20.875 1 88.44 159 ASP B N 1
ATOM 7961 C CA . ASP B 1 159 ? 18.812 10.305 20.672 1 88.44 159 ASP B CA 1
ATOM 7962 C C . ASP B 1 159 ? 17.328 10.125 20.984 1 88.44 159 ASP B C 1
ATOM 7964 O O . ASP B 1 159 ? 16.641 9.344 20.328 1 88.44 159 ASP B O 1
ATOM 7968 N N . GLU B 1 160 ? 16.953 10.836 21.938 1 89.88 160 GLU B N 1
ATOM 7969 C CA . GLU B 1 160 ? 15.594 10.688 22.422 1 89.88 160 GLU B CA 1
ATOM 7970 C C . GLU B 1 160 ? 14.602 11.414 21.516 1 89.88 160 GLU B C 1
ATOM 7972 O O . GLU B 1 160 ? 13.492 10.938 21.297 1 89.88 160 GLU B O 1
ATOM 7977 N N . HIS B 1 161 ? 15.008 12.578 21 1 91.81 161 HIS B N 1
ATOM 7978 C CA . HIS B 1 161 ? 14.008 13.469 20.422 1 91.81 161 HIS B CA 1
ATOM 7979 C C . HIS B 1 161 ? 14.172 13.562 18.906 1 91.81 161 HIS B C 1
ATOM 7981 O O . HIS B 1 161 ? 13.219 13.875 18.203 1 91.81 161 HIS B O 1
ATOM 7987 N N . CYS B 1 162 ? 15.297 13.352 18.422 1 91.81 162 CYS B N 1
ATOM 7988 C CA . CYS B 1 162 ? 15.531 13.508 16.984 1 91.81 162 CYS B CA 1
ATOM 7989 C C . CYS B 1 162 ? 15.219 12.219 16.234 1 91.81 162 CYS B C 1
ATOM 7991 O O . CYS B 1 162 ? 15.016 11.172 16.859 1 91.81 162 CYS B O 1
ATOM 7993 N N . LEU B 1 163 ? 15.125 12.273 14.977 1 92.25 163 LEU B N 1
ATOM 7994 C CA . LEU B 1 163 ? 14.828 11.125 14.125 1 92.25 163 LEU B CA 1
ATOM 7995 C C . LEU B 1 163 ? 15.977 10.117 14.148 1 92.25 163 LEU B C 1
ATOM 7997 O O . LEU B 1 163 ? 17.141 10.5 14.234 1 92.25 163 LEU B O 1
ATOM 8001 N N . GLY B 1 164 ? 15.648 8.867 14.078 1 89.81 164 GLY B N 1
ATOM 8002 C CA . GLY B 1 164 ? 16.672 7.848 13.898 1 89.81 164 GLY B CA 1
ATOM 8003 C C . GLY B 1 164 ? 17.406 7.965 12.57 1 89.81 164 GLY B C 1
ATOM 8004 O O . GLY B 1 164 ? 16.906 8.617 11.641 1 89.81 164 GLY B O 1
ATOM 8005 N N . PRO B 1 165 ? 18.5 7.371 12.477 1 89.38 165 PRO B N 1
ATOM 8006 C CA . PRO B 1 165 ? 19.344 7.535 11.289 1 89.38 165 PRO B CA 1
ATOM 8007 C C . PRO B 1 165 ? 18.641 7.113 10 1 89.38 165 PRO B C 1
ATOM 8009 O O . PRO B 1 165 ? 18.797 7.758 8.961 1 89.38 165 PRO B O 1
ATOM 8012 N N . SER B 1 166 ? 17.859 6.02 10.023 1 93.5 166 SER B N 1
ATOM 8013 C CA . SER B 1 166 ? 17.172 5.551 8.828 1 93.5 166 SER B CA 1
ATOM 8014 C C . SER B 1 166 ? 16.156 6.582 8.328 1 93.5 166 SER B C 1
ATOM 8016 O O . SER B 1 166 ? 16.141 6.91 7.137 1 93.5 166 SER B O 1
ATOM 8018 N N . THR B 1 167 ? 15.344 7.102 9.25 1 95.12 167 THR B N 1
ATOM 8019 C CA . THR B 1 167 ? 14.344 8.102 8.867 1 95.12 167 THR B CA 1
ATOM 8020 C C . THR B 1 167 ? 15.016 9.414 8.484 1 95.12 167 THR B C 1
ATOM 8022 O O . THR B 1 167 ? 14.617 10.062 7.52 1 95.12 167 THR B O 1
ATOM 8025 N N . ALA B 1 168 ? 16.047 9.781 9.234 1 94.25 168 ALA B N 1
ATOM 8026 C CA . ALA B 1 168 ? 16.734 11.055 9.016 1 94.25 168 ALA B CA 1
ATOM 8027 C C . ALA B 1 168 ? 17.328 11.109 7.613 1 94.25 168 ALA B C 1
ATOM 8029 O O . ALA B 1 168 ? 17.281 12.156 6.957 1 94.25 168 ALA B O 1
ATOM 8030 N N . CYS B 1 169 ? 17.953 9.992 7.195 1 95.56 169 CYS B N 1
ATOM 8031 C CA . CYS B 1 169 ? 18.578 9.992 5.887 1 95.56 169 CYS B CA 1
ATOM 8032 C C . CYS B 1 169 ? 17.562 10.227 4.781 1 95.56 169 CYS B C 1
ATOM 8034 O O . CYS B 1 169 ? 17.875 10.859 3.77 1 95.56 169 CYS B O 1
ATOM 8036 N N . ILE B 1 170 ? 16.328 9.703 4.918 1 97.81 170 ILE B N 1
ATOM 8037 C CA . ILE B 1 170 ? 15.258 9.898 3.938 1 97.81 170 ILE B CA 1
ATOM 8038 C C . ILE B 1 170 ? 14.805 11.352 3.957 1 97.81 170 ILE B C 1
ATOM 8040 O O . ILE B 1 170 ? 14.641 11.969 2.902 1 97.81 170 ILE B O 1
ATOM 8044 N N . VAL B 1 171 ? 14.617 11.938 5.137 1 97.06 171 VAL B N 1
ATOM 8045 C CA . VAL B 1 171 ? 14.18 13.32 5.297 1 97.06 171 VAL B CA 1
ATOM 8046 C C . VAL B 1 171 ? 15.227 14.266 4.711 1 97.06 171 VAL B C 1
ATOM 8048 O O . VAL B 1 171 ? 14.883 15.234 4.035 1 97.06 171 VAL B O 1
ATOM 8051 N N . ASP B 1 172 ? 16.5 13.945 4.969 1 95.44 172 ASP B N 1
ATOM 8052 C CA . ASP B 1 172 ? 17.578 14.75 4.414 1 95.44 172 ASP B CA 1
ATOM 8053 C C . ASP B 1 172 ? 17.547 14.727 2.887 1 95.44 172 ASP B C 1
ATOM 8055 O O . ASP B 1 172 ? 17.75 15.758 2.238 1 95.44 172 ASP B O 1
ATOM 8059 N N . ALA B 1 173 ? 17.359 13.5 2.371 1 96.94 173 ALA B N 1
ATOM 8060 C CA . ALA B 1 173 ? 17.297 13.367 0.919 1 96.94 173 ALA B CA 1
ATOM 8061 C C . ALA B 1 173 ? 16.125 14.164 0.348 1 96.94 173 ALA B C 1
ATOM 8063 O O . ALA B 1 173 ? 16.219 14.734 -0.739 1 96.94 173 ALA B O 1
ATOM 8064 N N . ALA B 1 174 ? 14.992 14.141 1.035 1 97.06 174 ALA B N 1
ATOM 8065 C CA . ALA B 1 174 ? 13.844 14.938 0.619 1 97.06 174 ALA B CA 1
ATOM 8066 C C . ALA B 1 174 ? 14.164 16.422 0.649 1 97.06 174 ALA B C 1
ATOM 8068 O O . ALA B 1 174 ? 13.82 17.172 -0.276 1 97.06 174 ALA B O 1
ATOM 8069 N N . ASP B 1 175 ? 14.797 16.844 1.682 1 94.88 175 ASP B N 1
ATOM 8070 C CA . ASP B 1 175 ? 15.188 18.25 1.831 1 94.88 175 ASP B CA 1
ATOM 8071 C C . ASP B 1 175 ? 16.109 18.688 0.689 1 94.88 175 ASP B C 1
ATOM 8073 O O . ASP B 1 175 ? 15.992 19.812 0.194 1 94.88 175 ASP B O 1
ATOM 8077 N N . ASP B 1 176 ? 17.016 17.781 0.292 1 94.12 176 ASP B N 1
ATOM 8078 C CA . ASP B 1 176 ? 17.922 18.062 -0.815 1 94.12 176 ASP B CA 1
ATOM 8079 C C . ASP B 1 176 ? 17.141 18.359 -2.096 1 94.12 176 ASP B C 1
ATOM 8081 O O . ASP B 1 176 ? 17.641 19.078 -2.973 1 94.12 176 ASP B O 1
ATOM 8085 N N . ARG B 1 177 ? 15.977 17.891 -2.137 1 93.69 177 ARG B N 1
ATOM 8086 C CA . ARG B 1 177 ? 15.148 18.078 -3.316 1 93.69 177 ARG B CA 1
ATOM 8087 C C . ARG B 1 177 ? 14.062 19.125 -3.053 1 93.69 177 ARG B C 1
ATOM 8089 O O . ARG B 1 177 ? 13.117 19.266 -3.836 1 93.69 177 ARG B O 1
ATOM 8096 N N . ASP B 1 178 ? 14.086 19.797 -1.913 1 92.44 178 ASP B N 1
ATOM 8097 C CA . ASP B 1 178 ? 13.164 20.844 -1.509 1 92.44 178 ASP B CA 1
ATOM 8098 C C . ASP B 1 178 ? 11.766 20.297 -1.276 1 92.44 178 ASP B C 1
ATOM 8100 O O . ASP B 1 178 ? 10.766 20.938 -1.623 1 92.44 178 ASP B O 1
ATOM 8104 N N . ILE B 1 179 ? 11.672 19.047 -0.879 1 96.19 179 ILE B N 1
ATOM 8105 C CA . ILE B 1 179 ? 10.414 18.453 -0.426 1 96.19 179 ILE B CA 1
ATOM 8106 C C . ILE B 1 179 ? 10.258 18.672 1.077 1 96.19 179 ILE B C 1
ATOM 8108 O O . ILE B 1 179 ? 11.078 18.203 1.868 1 96.19 179 ILE B O 1
ATOM 8112 N N . PRO B 1 180 ? 9.258 19.422 1.423 1 96.31 180 PRO B N 1
ATOM 8113 C CA . PRO B 1 180 ? 9.102 19.703 2.854 1 96.31 180 PRO B CA 1
ATOM 8114 C C . PRO B 1 180 ? 8.727 18.453 3.652 1 96.31 180 PRO B C 1
ATOM 8116 O O . PRO B 1 180 ? 8.18 17.5 3.094 1 96.31 180 PRO B O 1
ATOM 8119 N N . ALA B 1 181 ? 9.016 18.438 4.934 1 96.56 181 ALA B N 1
ATOM 8120 C CA . ALA B 1 181 ? 8.719 17.297 5.805 1 96.56 181 ALA B CA 1
ATOM 8121 C C . ALA B 1 181 ? 8.023 17.75 7.086 1 96.56 181 ALA B C 1
ATOM 8123 O O . ALA B 1 181 ? 8.336 18.828 7.621 1 96.56 181 ALA B O 1
ATOM 8124 N N . ILE B 1 182 ? 7.047 16.984 7.562 1 95.88 182 ILE B N 1
ATOM 8125 C CA . ILE B 1 182 ? 6.359 17.219 8.828 1 95.88 182 ILE B CA 1
ATOM 8126 C C . ILE B 1 182 ? 6.406 15.945 9.672 1 95.88 182 ILE B C 1
ATOM 8128 O O . ILE B 1 182 ? 5.98 14.875 9.234 1 95.88 182 ILE B O 1
ATOM 8132 N N . ARG B 1 183 ? 6.953 16 10.82 1 94.5 183 ARG B N 1
A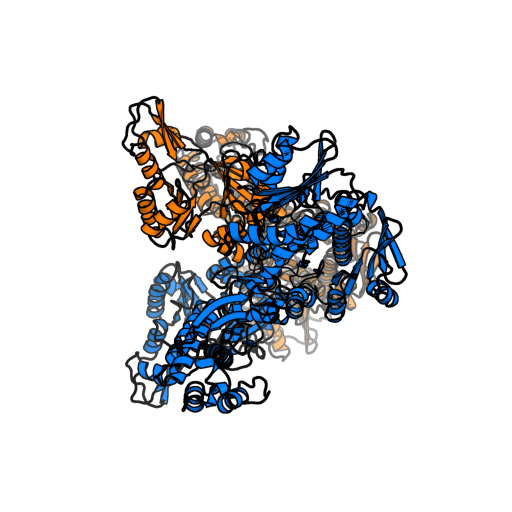TOM 8133 C CA . ARG B 1 183 ? 6.934 14.875 11.75 1 94.5 183 ARG B CA 1
ATOM 8134 C C . ARG B 1 183 ? 5.57 14.742 12.414 1 94.5 183 ARG B C 1
ATOM 8136 O O . ARG B 1 183 ? 5.102 15.664 13.078 1 94.5 183 ARG B O 1
ATOM 8143 N N . LEU B 1 184 ? 4.898 13.633 12.328 1 93.25 184 LEU B N 1
ATOM 8144 C CA . LEU B 1 184 ? 3.504 13.477 12.719 1 93.25 184 LEU B CA 1
ATOM 8145 C C . LEU B 1 184 ? 3.398 12.898 14.125 1 93.25 184 LEU B C 1
ATOM 8147 O O . LEU B 1 184 ? 2.33 12.945 14.742 1 93.25 184 LEU B O 1
ATOM 8151 N N . SER B 1 185 ? 4.5 12.367 14.625 1 86.19 185 SER B N 1
ATOM 8152 C CA . SER B 1 185 ? 4.539 11.805 15.977 1 86.19 185 SER B CA 1
ATOM 8153 C C . SER B 1 185 ? 5.906 12.008 16.609 1 86.19 185 SER B C 1
ATOM 8155 O O . SER B 1 185 ? 6.828 12.523 15.984 1 86.19 185 SER B O 1
ATOM 8157 N N . ASP B 1 186 ? 5.996 11.562 17.828 1 84.38 186 ASP B N 1
ATOM 8158 C CA . ASP B 1 186 ? 7.289 11.633 18.5 1 84.38 186 ASP B CA 1
ATOM 8159 C C . ASP B 1 186 ? 8.234 10.547 18 1 84.38 186 ASP B C 1
ATOM 8161 O O . ASP B 1 186 ? 9.445 10.617 18.219 1 84.38 186 ASP B O 1
ATOM 8165 N N . GLY B 1 187 ? 7.664 9.719 17.25 1 88.62 187 GLY B N 1
ATOM 8166 C CA . GLY B 1 187 ? 8.492 8.664 16.688 1 88.62 187 GLY B CA 1
ATOM 8167 C C . GLY B 1 187 ? 9.008 8.992 15.297 1 88.62 187 GLY B C 1
ATOM 8168 O O . GLY B 1 187 ? 9.414 10.125 15.031 1 88.62 187 GLY B O 1
ATOM 8169 N N . ASN B 1 188 ? 9.086 8 14.461 1 92.94 188 ASN B N 1
ATOM 8170 C CA . ASN B 1 188 ? 9.727 8.148 13.164 1 92.94 188 ASN B CA 1
ATOM 8171 C C . ASN B 1 188 ? 8.703 8.219 12.031 1 92.94 188 ASN B C 1
ATOM 8173 O O . ASN B 1 188 ? 9.016 7.883 10.883 1 92.94 188 ASN B O 1
ATOM 8177 N N . LEU B 1 189 ? 7.418 8.57 12.391 1 95.56 189 LEU B N 1
ATOM 8178 C CA . LEU B 1 189 ? 6.414 8.797 11.359 1 95.56 189 LEU B CA 1
ATOM 8179 C C . LEU B 1 189 ? 6.527 10.211 10.781 1 95.56 189 LEU B C 1
ATOM 8181 O O . LEU B 1 189 ? 6.379 11.195 11.508 1 95.56 189 LEU B O 1
ATOM 8185 N N . VAL B 1 190 ? 6.828 10.289 9.469 1 97.56 190 VAL B N 1
ATOM 8186 C CA . VAL B 1 190 ? 7.074 11.586 8.844 1 97.56 190 VAL B CA 1
ATOM 8187 C C . VAL B 1 190 ? 6.258 11.703 7.562 1 97.56 190 VAL B C 1
ATOM 8189 O O . VAL B 1 190 ? 6.141 10.734 6.801 1 97.56 190 VAL B O 1
ATOM 8192 N N . GLN B 1 191 ? 5.641 12.789 7.434 1 97.38 191 GLN B N 1
ATOM 8193 C CA . GLN B 1 191 ? 5 13.172 6.176 1 97.38 191 GLN B CA 1
ATOM 8194 C C . GLN B 1 191 ? 5.969 13.922 5.27 1 97.38 191 GLN B C 1
ATOM 8196 O O . GLN B 1 191 ? 6.656 14.844 5.719 1 97.38 191 GLN B O 1
ATOM 8201 N N . LEU B 1 192 ? 6.125 13.492 4.047 1 98.06 192 LEU B N 1
ATOM 8202 C CA . LEU B 1 192 ? 6.848 14.234 3.018 1 98.06 192 LEU B CA 1
ATOM 8203 C C . LEU B 1 192 ? 5.875 14.906 2.049 1 98.06 192 LEU B C 1
ATOM 8205 O O . LEU B 1 192 ? 5.004 14.242 1.479 1 98.06 192 LEU B O 1
ATOM 8209 N N . GLY B 1 193 ? 6.031 16.281 1.905 1 97.5 193 GLY B N 1
ATOM 8210 C CA . GLY B 1 193 ? 5.102 17.031 1.073 1 97.5 193 GLY B CA 1
ATOM 8211 C C . GLY B 1 193 ? 3.895 17.531 1.837 1 97.5 193 GLY B C 1
ATOM 8212 O O . GLY B 1 193 ? 3.842 17.438 3.064 1 97.5 193 GLY B O 1
ATOM 8213 N N . TYR B 1 194 ? 2.898 18.094 1.065 1 97.5 194 TYR B N 1
ATOM 8214 C CA . TYR B 1 194 ? 1.744 18.734 1.693 1 97.5 194 TYR B CA 1
ATOM 8215 C C . TYR B 1 194 ? 0.442 18.188 1.126 1 97.5 194 TYR B C 1
ATOM 8217 O O . TYR B 1 194 ? 0.372 17.828 -0.053 1 97.5 194 TYR B O 1
ATOM 8225 N N . GLY B 1 195 ? -0.604 18.109 2.035 1 96.81 195 GLY B N 1
ATOM 8226 C CA . GLY B 1 195 ? -1.977 17.906 1.6 1 96.81 195 GLY B CA 1
ATOM 8227 C C . GLY B 1 195 ? -2.16 16.625 0.801 1 96.81 195 GLY B C 1
ATOM 8228 O O . GLY B 1 195 ? -1.694 15.562 1.21 1 96.81 195 GLY B O 1
ATOM 8229 N N . ALA B 1 196 ? -2.836 16.703 -0.331 1 96.19 196 ALA B N 1
ATOM 8230 C CA . ALA B 1 196 ? -3.229 15.562 -1.144 1 96.19 196 ALA B CA 1
ATOM 8231 C C . ALA B 1 196 ? -2.025 14.961 -1.863 1 96.19 196 ALA B C 1
ATOM 8233 O O . ALA B 1 196 ? -2.074 13.812 -2.32 1 96.19 196 ALA B O 1
ATOM 8234 N N . ARG B 1 197 ? -0.905 15.648 -1.967 1 96.81 197 ARG B N 1
ATOM 8235 C CA . ARG B 1 197 ? 0.271 15.172 -2.688 1 96.81 197 ARG B CA 1
ATOM 8236 C C . ARG B 1 197 ? 1.312 14.602 -1.728 1 96.81 197 ARG B C 1
ATOM 8238 O O . ARG B 1 197 ? 2.41 14.227 -2.143 1 96.81 197 ARG B O 1
ATOM 8245 N N . GLN B 1 198 ? 0.925 14.539 -0.459 1 96.81 198 GLN B N 1
ATOM 8246 C CA . GLN B 1 198 ? 1.861 14.078 0.562 1 96.81 198 GLN B CA 1
ATOM 8247 C C . GLN B 1 198 ? 2.111 12.578 0.444 1 96.81 198 GLN B C 1
ATOM 8249 O O . GLN B 1 198 ? 1.301 11.852 -0.136 1 96.81 198 GLN B O 1
ATOM 8254 N N . ARG B 1 199 ? 3.248 12.148 0.965 1 97.38 199 ARG B N 1
ATOM 8255 C CA . ARG B 1 199 ? 3.6 10.758 1.226 1 97.38 199 ARG B CA 1
ATOM 8256 C C . ARG B 1 199 ? 4.07 10.57 2.664 1 97.38 199 ARG B C 1
ATOM 8258 O O . ARG B 1 199 ? 4.484 11.531 3.316 1 97.38 199 ARG B O 1
ATOM 8265 N N . ARG B 1 200 ? 3.955 9.359 3.174 1 97.81 200 ARG B N 1
ATOM 8266 C CA . ARG B 1 200 ? 4.359 9.117 4.555 1 97.81 200 ARG B CA 1
ATOM 8267 C C . ARG B 1 200 ? 5.434 8.039 4.629 1 97.81 200 ARG B C 1
ATOM 8269 O O . ARG B 1 200 ? 5.402 7.07 3.863 1 97.81 200 ARG B O 1
ATOM 8276 N N . ILE B 1 201 ? 6.359 8.234 5.512 1 97.81 201 ILE B N 1
ATOM 8277 C CA . ILE B 1 201 ? 7.383 7.238 5.801 1 97.81 201 ILE B CA 1
ATOM 8278 C C . ILE B 1 201 ? 7.387 6.918 7.293 1 97.81 201 ILE B C 1
ATOM 8280 O O . ILE B 1 201 ? 7.023 7.766 8.117 1 97.81 201 ILE B O 1
ATOM 8284 N N . TRP B 1 202 ? 7.695 5.812 7.637 1 95.38 202 TRP B N 1
ATOM 8285 C CA . TRP B 1 202 ? 7.91 5.328 9 1 95.38 202 TRP B CA 1
ATOM 8286 C C . TRP B 1 202 ? 9.133 4.414 9.062 1 95.38 202 TRP B C 1
ATOM 8288 O O . TRP B 1 202 ? 9.039 3.221 8.773 1 95.38 202 TRP B O 1
ATOM 8298 N N . THR B 1 203 ? 10.219 5 9.406 1 90.69 203 THR B N 1
ATOM 8299 C CA . THR B 1 203 ? 11.516 4.352 9.258 1 90.69 203 THR B CA 1
ATOM 8300 C C . THR B 1 203 ? 11.797 4.023 7.793 1 90.69 203 THR B C 1
ATOM 8302 O O . THR B 1 203 ? 11.758 4.91 6.938 1 90.69 203 THR B O 1
ATOM 8305 N N . ALA B 1 204 ? 12.047 2.756 7.477 1 93.12 204 ALA B N 1
ATOM 8306 C CA . ALA B 1 204 ? 12.305 2.4 6.082 1 93.12 204 ALA B CA 1
ATOM 8307 C C . ALA B 1 204 ? 11.094 1.718 5.457 1 93.12 204 ALA B C 1
ATOM 8309 O O . ALA B 1 204 ? 11.234 0.709 4.762 1 93.12 204 ALA B O 1
ATOM 8310 N N . GLU B 1 205 ? 9.906 2.254 5.758 1 95.56 205 GLU B N 1
ATOM 8311 C CA . GLU B 1 205 ? 8.633 1.927 5.117 1 95.56 205 GLU B CA 1
ATOM 8312 C C . GLU B 1 205 ? 7.984 3.168 4.516 1 95.56 205 GLU B C 1
ATOM 8314 O O . GLU B 1 205 ? 8.242 4.289 4.961 1 95.56 205 GLU B O 1
ATOM 8319 N N . THR B 1 206 ? 7.25 2.977 3.504 1 97.19 206 THR B N 1
ATOM 8320 C CA . THR B 1 206 ? 6.477 4.055 2.891 1 97.19 206 THR B CA 1
ATOM 8321 C C . THR B 1 206 ? 4.984 3.75 2.955 1 97.19 206 THR B C 1
ATOM 8323 O O . THR B 1 206 ? 4.582 2.66 3.365 1 97.19 206 THR B O 1
ATOM 8326 N N . ASP B 1 207 ? 4.164 4.699 2.631 1 96 207 ASP B N 1
ATOM 8327 C CA . ASP B 1 207 ? 2.727 4.457 2.627 1 96 207 ASP B CA 1
ATOM 8328 C C . ASP B 1 207 ? 2.322 3.57 1.45 1 96 207 ASP B C 1
ATOM 8330 O O . ASP B 1 207 ? 1.144 3.258 1.277 1 96 207 ASP B O 1
ATOM 8334 N N . ARG B 1 208 ? 3.344 3.066 0.647 1 94.94 208 ARG B N 1
ATOM 8335 C CA . ARG B 1 208 ? 3.113 2.088 -0.411 1 94.94 208 ARG B CA 1
ATOM 8336 C C . ARG B 1 208 ? 3.422 0.675 0.074 1 94.94 208 ARG B C 1
ATOM 8338 O O . ARG B 1 208 ? 3.113 -0.302 -0.611 1 94.94 208 ARG B O 1
ATOM 8345 N N . THR B 1 209 ? 4.09 0.607 1.196 1 96.75 209 THR B N 1
ATOM 8346 C CA . THR B 1 209 ? 4.383 -0.713 1.743 1 96.75 209 THR B CA 1
ATOM 8347 C C . THR B 1 209 ? 3.098 -1.442 2.119 1 96.75 209 THR B C 1
ATOM 8349 O O . THR B 1 209 ? 2.312 -0.949 2.93 1 96.75 209 THR B O 1
ATOM 8352 N N . SER B 1 210 ? 2.91 -2.564 1.528 1 95.88 210 SER B N 1
ATOM 8353 C CA . SER B 1 210 ? 1.699 -3.355 1.716 1 95.88 210 SER B CA 1
ATOM 8354 C C . SER B 1 210 ? 1.665 -3.996 3.098 1 95.88 210 SER B C 1
ATOM 8356 O O . SER B 1 210 ? 2.658 -4.578 3.543 1 95.88 210 SER B O 1
ATOM 8358 N N . ALA B 1 211 ? 0.526 -3.852 3.783 1 96.75 211 ALA B N 1
ATOM 8359 C CA . ALA B 1 211 ? 0.346 -4.531 5.062 1 96.75 211 ALA B CA 1
ATOM 8360 C C . ALA B 1 211 ? 0.448 -6.047 4.902 1 96.75 211 ALA B C 1
ATOM 8362 O O . ALA B 1 211 ? 1.013 -6.73 5.758 1 96.75 211 ALA B O 1
ATOM 8363 N N . ILE B 1 212 ? -0.076 -6.559 3.818 1 96.56 212 ILE B N 1
ATOM 8364 C CA . ILE B 1 212 ? -0.013 -7.988 3.529 1 96.56 212 ILE B CA 1
ATOM 8365 C C . ILE B 1 212 ? 1.438 -8.398 3.291 1 96.56 212 ILE B C 1
ATOM 8367 O O . ILE B 1 212 ? 1.887 -9.43 3.799 1 96.56 212 ILE B O 1
ATOM 8371 N N . GLY B 1 213 ? 2.158 -7.609 2.479 1 96.38 213 GLY B N 1
ATOM 8372 C CA . GLY B 1 213 ? 3.568 -7.895 2.266 1 96.38 213 GLY B CA 1
ATOM 8373 C C . GLY B 1 213 ? 4.363 -7.973 3.557 1 96.38 213 GLY B C 1
ATOM 8374 O O . GLY B 1 213 ? 5.203 -8.859 3.721 1 96.38 213 GLY B O 1
ATOM 8375 N N . GLU B 1 214 ? 4.078 -7.012 4.422 1 95.38 214 GLU B N 1
ATOM 8376 C CA . GLU B 1 214 ? 4.742 -7.016 5.719 1 95.38 214 GLU B CA 1
ATOM 8377 C C . GLU B 1 214 ? 4.387 -8.266 6.52 1 95.38 214 GLU B C 1
ATOM 8379 O O . GLU B 1 214 ? 5.254 -8.883 7.141 1 95.38 214 GLU B O 1
ATOM 8384 N N . SER B 1 215 ? 3.148 -8.664 6.52 1 93.94 215 SER B N 1
ATOM 8385 C CA . SER B 1 215 ? 2.705 -9.852 7.242 1 93.94 215 SER B CA 1
ATOM 8386 C C . SER B 1 215 ? 3.355 -11.117 6.684 1 93.94 215 SER B C 1
ATOM 8388 O O . SER B 1 215 ? 3.758 -12 7.441 1 93.94 215 SER B O 1
ATOM 8390 N N . ILE B 1 216 ? 3.439 -11.211 5.359 1 94.31 216 ILE B N 1
ATOM 8391 C CA . ILE B 1 216 ? 4.086 -12.352 4.723 1 94.31 216 ILE B CA 1
ATOM 8392 C C . ILE B 1 216 ? 5.547 -12.43 5.164 1 94.31 216 ILE B C 1
ATOM 8394 O O . ILE B 1 216 ? 6.035 -13.5 5.535 1 94.31 216 ILE B O 1
ATOM 8398 N N . SER B 1 217 ? 6.215 -11.297 5.18 1 94.19 217 SER B N 1
ATOM 8399 C CA . SER B 1 217 ? 7.633 -11.258 5.523 1 94.19 217 SER B CA 1
ATOM 8400 C C . SER B 1 217 ? 7.867 -11.727 6.957 1 94.19 217 SER B C 1
ATOM 8402 O O . SER B 1 217 ? 8.961 -12.18 7.297 1 94.19 217 SER B O 1
ATOM 8404 N N . ARG B 1 218 ? 6.844 -11.68 7.793 1 89.31 218 ARG B N 1
ATOM 8405 C CA . ARG B 1 218 ? 6.969 -12.094 9.188 1 89.31 218 ARG B CA 1
ATOM 8406 C C . ARG B 1 218 ? 6.77 -13.594 9.336 1 89.31 218 ARG B C 1
ATOM 8408 O O . ARG B 1 218 ? 7.117 -14.18 10.359 1 89.31 218 ARG B O 1
ATOM 8415 N N . ASP B 1 219 ? 6.207 -14.195 8.367 1 88.56 219 ASP B N 1
ATOM 8416 C CA . ASP B 1 219 ? 6.016 -15.641 8.312 1 88.56 219 ASP B CA 1
ATOM 8417 C C . ASP B 1 219 ? 7.094 -16.312 7.457 1 88.56 219 ASP B C 1
ATOM 8419 O O . ASP B 1 219 ? 6.914 -16.484 6.25 1 88.56 219 ASP B O 1
ATOM 8423 N N . LYS B 1 220 ? 8.109 -16.781 8.086 1 87.88 220 LYS B N 1
ATOM 8424 C CA . LYS B 1 220 ? 9.289 -17.281 7.395 1 87.88 220 LYS B CA 1
ATOM 8425 C C . LYS B 1 220 ? 8.938 -18.484 6.52 1 87.88 220 LYS B C 1
ATOM 8427 O O . LYS B 1 220 ? 9.477 -18.641 5.422 1 87.88 220 LYS B O 1
ATOM 8432 N N . ASP B 1 221 ? 8.078 -19.297 6.996 1 87.94 221 ASP B N 1
ATOM 8433 C CA . ASP B 1 221 ? 7.699 -20.469 6.227 1 87.94 221 ASP B CA 1
ATOM 8434 C C . ASP B 1 221 ? 6.914 -20.094 4.973 1 87.94 221 ASP B C 1
ATOM 8436 O O . ASP B 1 221 ? 7.168 -20.609 3.887 1 87.94 221 ASP B O 1
ATOM 8440 N N . LEU B 1 222 ? 5.957 -19.219 5.152 1 90.44 222 LEU B N 1
ATOM 8441 C CA . LEU B 1 222 ? 5.18 -18.75 4.012 1 90.44 222 LEU B CA 1
ATOM 8442 C C . LEU B 1 222 ? 6.07 -18.031 3.002 1 90.44 222 LEU B C 1
ATOM 8444 O O . LEU B 1 222 ? 5.941 -18.25 1.794 1 90.44 222 LEU B O 1
ATOM 8448 N N . THR B 1 223 ? 6.949 -17.203 3.469 1 93.44 223 THR B N 1
ATOM 8449 C CA . THR B 1 223 ? 7.867 -16.484 2.588 1 93.44 223 THR B CA 1
ATOM 8450 C C . THR B 1 223 ? 8.703 -17.469 1.771 1 93.44 223 THR B C 1
ATOM 8452 O O . THR B 1 223 ? 8.812 -17.328 0.55 1 93.44 223 THR B O 1
ATOM 8455 N N . LYS B 1 224 ? 9.258 -18.406 2.428 1 92.31 224 LYS B N 1
ATOM 8456 C CA . LYS B 1 224 ? 10.102 -19.391 1.762 1 92.31 224 LYS B CA 1
ATOM 8457 C C . LYS B 1 224 ? 9.32 -20.172 0.708 1 92.31 224 LYS B C 1
ATOM 8459 O O . LYS B 1 224 ? 9.812 -20.406 -0.399 1 92.31 224 LYS B O 1
ATOM 8464 N N . SER B 1 225 ? 8.164 -20.547 1.117 1 90.25 225 SER B N 1
ATOM 8465 C CA . SER B 1 225 ? 7.328 -21.297 0.19 1 90.25 225 SER B CA 1
ATOM 8466 C C . SER B 1 225 ? 7.02 -20.484 -1.063 1 90.25 225 SER B C 1
ATOM 8468 O O . SER B 1 225 ? 7.062 -21.016 -2.178 1 90.25 225 SER B O 1
ATOM 8470 N N . LEU B 1 226 ? 6.68 -19.266 -0.922 1 93.06 226 LEU B N 1
ATOM 8471 C CA . LEU B 1 226 ? 6.367 -18.391 -2.053 1 93.06 226 LEU B CA 1
ATOM 8472 C C . LEU B 1 226 ? 7.598 -18.172 -2.924 1 93.06 226 LEU B C 1
ATOM 8474 O O . LEU B 1 226 ? 7.512 -18.219 -4.152 1 93.06 226 LEU B O 1
ATOM 8478 N N . LEU B 1 227 ? 8.742 -17.938 -2.254 1 94.94 227 LEU B N 1
ATOM 8479 C CA . LEU B 1 227 ? 9.977 -17.719 -2.996 1 94.94 227 LEU B CA 1
ATOM 8480 C C . LEU B 1 227 ? 10.352 -18.969 -3.793 1 94.94 227 LEU B C 1
ATOM 8482 O O . LEU B 1 227 ? 10.68 -18.875 -4.98 1 94.94 227 LEU B O 1
ATOM 8486 N N . GLU B 1 228 ? 10.305 -20.094 -3.152 1 90.62 228 GLU B N 1
ATOM 8487 C CA . GLU B 1 228 ? 10.633 -21.359 -3.807 1 90.62 228 GLU B CA 1
ATOM 8488 C C . GLU B 1 228 ? 9.742 -21.594 -5.023 1 90.62 228 GLU B C 1
ATOM 8490 O O . GLU B 1 228 ? 10.211 -22.047 -6.066 1 90.62 228 GLU B O 1
ATOM 8495 N N . SER B 1 229 ? 8.539 -21.281 -4.793 1 86.38 229 SER B N 1
ATOM 8496 C CA . SER B 1 229 ? 7.578 -21.484 -5.871 1 86.38 229 SER B CA 1
ATOM 8497 C C . SER B 1 229 ? 7.918 -20.641 -7.09 1 86.38 229 SER B C 1
ATOM 8499 O O . SER B 1 229 ? 7.609 -21.016 -8.227 1 86.38 229 SER B O 1
ATOM 8501 N N . CYS B 1 230 ? 8.617 -19.578 -6.91 1 89.31 230 CYS B N 1
ATOM 8502 C CA . CYS B 1 230 ? 8.922 -18.656 -8 1 89.31 230 CYS B CA 1
ATOM 8503 C C . CYS B 1 230 ? 10.352 -18.844 -8.484 1 89.31 230 CYS B C 1
ATOM 8505 O O . CYS B 1 230 ? 10.852 -18.031 -9.273 1 89.31 230 CYS B O 1
ATOM 8507 N N . GLY B 1 231 ? 11.047 -19.844 -7.992 1 88.19 231 GLY B N 1
ATOM 8508 C CA . GLY B 1 231 ? 12.375 -20.172 -8.492 1 88.19 231 GLY B CA 1
ATOM 8509 C C . GLY B 1 231 ? 13.477 -19.391 -7.797 1 88.19 231 GLY B C 1
ATOM 8510 O O . GLY B 1 231 ? 14.602 -19.328 -8.297 1 88.19 231 GLY B O 1
ATOM 8511 N N . VAL B 1 232 ? 13.156 -18.734 -6.73 1 92.56 232 VAL B N 1
ATOM 8512 C CA . VAL B 1 232 ? 14.18 -18.062 -5.93 1 92.56 232 VAL B CA 1
ATOM 8513 C C . VAL B 1 232 ? 14.891 -19.078 -5.047 1 92.56 232 VAL B C 1
ATOM 8515 O O . VAL B 1 232 ? 14.25 -19.891 -4.375 1 92.56 232 VAL B O 1
ATOM 8518 N N . PRO B 1 233 ? 16.219 -19.078 -5.145 1 92.88 233 PRO B N 1
ATOM 8519 C CA . PRO B 1 233 ? 16.938 -20.047 -4.309 1 92.88 233 PRO B CA 1
ATOM 8520 C C . PRO B 1 233 ? 16.703 -19.828 -2.816 1 92.88 233 PRO B C 1
ATOM 8522 O O . PRO B 1 233 ? 16.953 -18.734 -2.303 1 92.88 233 PRO B O 1
ATOM 8525 N N . VAL B 1 234 ? 16.203 -20.781 -2.125 1 94 234 VAL B N 1
ATOM 8526 C CA . VAL B 1 234 ? 15.992 -20.766 -0.68 1 94 234 VAL B CA 1
ATOM 8527 C C . VAL B 1 234 ? 16.5 -22.078 -0.083 1 94 234 VAL B C 1
ATOM 8529 O O . VAL B 1 234 ? 16.625 -23.094 -0.788 1 94 234 VAL B O 1
ATOM 8532 N N . PRO B 1 235 ? 16.875 -22.062 1.185 1 93.19 235 PRO B N 1
ATOM 8533 C CA . PRO B 1 235 ? 17.312 -23.328 1.782 1 93.19 235 PRO B CA 1
ATOM 8534 C C . PRO B 1 235 ? 16.203 -24.359 1.878 1 93.19 235 PRO B C 1
ATOM 8536 O O . PRO B 1 235 ? 15.07 -24.016 2.23 1 93.19 235 PRO B O 1
ATOM 8539 N N . GLU B 1 236 ? 16.578 -25.547 1.569 1 90.69 236 GLU B N 1
ATOM 8540 C CA . GLU B 1 236 ? 15.633 -26.641 1.774 1 90.69 236 GLU B CA 1
ATOM 8541 C C . GLU B 1 236 ? 15.312 -26.812 3.254 1 90.69 236 GLU B C 1
ATOM 8543 O O . GLU B 1 236 ? 16.203 -26.75 4.102 1 90.69 236 GLU B O 1
ATOM 8548 N N . GLY B 1 237 ? 14.055 -26.938 3.543 1 90.56 237 GLY B N 1
ATOM 8549 C CA . GLY B 1 237 ? 13.688 -27.125 4.934 1 90.56 237 GLY B CA 1
ATOM 8550 C C . GLY B 1 237 ? 12.188 -27.219 5.148 1 90.56 237 GLY B C 1
ATOM 8551 O O . GLY B 1 237 ? 11.422 -27.281 4.184 1 90.56 237 GLY B O 1
ATOM 8552 N N . ARG B 1 238 ? 11.758 -27.406 6.496 1 89.62 238 ARG B N 1
ATOM 8553 C CA . ARG B 1 238 ? 10.344 -27.5 6.836 1 89.62 238 ARG B CA 1
ATOM 8554 C C . ARG B 1 238 ? 10.102 -27.156 8.305 1 89.62 238 ARG B C 1
ATOM 8556 O O . ARG B 1 238 ? 11.031 -27.172 9.109 1 89.62 238 ARG B O 1
ATOM 8563 N N . MET B 1 239 ? 8.867 -26.938 8.586 1 91 239 MET B N 1
ATOM 8564 C CA . MET B 1 239 ? 8.445 -26.734 9.969 1 91 239 MET B CA 1
ATOM 8565 C C . MET B 1 239 ? 8.43 -28.062 10.719 1 91 239 MET B C 1
ATOM 8567 O O . MET B 1 239 ? 8.156 -29.109 10.133 1 91 239 MET B O 1
ATOM 8571 N N . VAL B 1 240 ? 8.75 -27.969 11.984 1 94.56 240 VAL B N 1
ATOM 8572 C CA . VAL B 1 240 ? 8.805 -29.188 12.797 1 94.56 240 VAL B CA 1
ATOM 8573 C C . VAL B 1 240 ? 7.996 -28.984 14.078 1 94.56 240 VAL B C 1
ATOM 8575 O O . VAL B 1 240 ? 7.832 -27.844 14.539 1 94.56 240 VAL B O 1
ATOM 8578 N N . ASP B 1 241 ? 7.488 -30.031 14.625 1 92.25 241 ASP B N 1
ATOM 8579 C CA . ASP B 1 241 ? 6.523 -29.906 15.711 1 92.25 241 ASP B CA 1
ATOM 8580 C C . ASP B 1 241 ? 7.113 -30.422 17.031 1 92.25 241 ASP B C 1
ATOM 8582 O O . ASP B 1 241 ? 6.473 -30.328 18.078 1 92.25 241 ASP B O 1
ATOM 8586 N N . SER B 1 242 ? 8.32 -31.031 17.062 1 94.38 242 SER B N 1
ATOM 8587 C CA . SER B 1 242 ? 8.969 -31.578 18.25 1 94.38 242 SER B CA 1
ATOM 8588 C C . SER B 1 242 ? 10.469 -31.75 18.047 1 94.38 242 SER B C 1
ATOM 8590 O O . SER B 1 242 ? 10.953 -31.672 16.906 1 94.38 242 SER B O 1
ATOM 8592 N N . PRO B 1 243 ? 11.133 -31.922 19.125 1 94.62 243 PRO B N 1
ATOM 8593 C CA . PRO B 1 243 ? 12.57 -32.156 18.969 1 94.62 243 PRO B CA 1
ATOM 8594 C C . PRO B 1 243 ? 12.859 -33.406 18.109 1 94.62 243 PRO B C 1
ATOM 8596 O O . PRO B 1 243 ? 13.781 -33.375 17.281 1 94.62 243 PRO B O 1
ATOM 8599 N N . ALA B 1 244 ? 12.102 -34.375 18.25 1 95.5 244 ALA B N 1
ATOM 8600 C CA . ALA B 1 244 ? 12.281 -35.594 17.453 1 95.5 244 ALA B CA 1
ATOM 8601 C C . ALA B 1 244 ? 11.992 -35.312 15.984 1 95.5 244 ALA B C 1
ATOM 8603 O O . ALA B 1 244 ? 12.695 -35.812 15.102 1 95.5 244 ALA B O 1
ATOM 8604 N N . ASP B 1 245 ? 11 -34.594 15.789 1 96.25 245 ASP B N 1
ATOM 8605 C CA . ASP B 1 245 ? 10.648 -34.219 14.422 1 96.25 245 ASP B CA 1
ATOM 8606 C C . ASP B 1 245 ? 11.734 -33.344 13.797 1 96.25 245 ASP B C 1
ATOM 8608 O O . ASP B 1 245 ? 11.977 -33.406 12.594 1 96.25 245 ASP B O 1
ATOM 8612 N N . ALA B 1 246 ? 12.289 -32.562 14.609 1 96.56 246 ALA B N 1
ATOM 8613 C CA . ALA B 1 246 ? 13.383 -31.719 14.133 1 96.56 246 ALA B CA 1
ATOM 8614 C C . ALA B 1 246 ? 14.555 -32.562 13.648 1 96.56 246 ALA B C 1
ATOM 8616 O O . ALA B 1 246 ? 15.164 -32.25 12.617 1 96.56 246 ALA B O 1
ATOM 8617 N N . TRP B 1 247 ? 14.797 -33.531 14.375 1 96 247 TRP B N 1
ATOM 8618 C CA . TRP B 1 247 ? 15.891 -34.406 13.961 1 96 247 TRP B CA 1
ATOM 8619 C C . TRP B 1 247 ? 15.523 -35.188 12.703 1 96 247 TRP B C 1
ATOM 8621 O O . TRP B 1 247 ? 16.359 -35.375 11.82 1 96 247 TRP B O 1
ATOM 8631 N N . ASP B 1 248 ? 14.344 -35.625 12.656 1 96.31 248 ASP B N 1
ATOM 8632 C CA . ASP B 1 248 ? 13.891 -36.312 11.445 1 96.31 248 ASP B CA 1
ATOM 8633 C C . ASP B 1 248 ? 14.055 -35.406 10.219 1 96.31 248 ASP B C 1
ATOM 8635 O O . ASP B 1 248 ? 14.5 -35.875 9.164 1 96.31 248 ASP B O 1
ATOM 8639 N N . ALA B 1 249 ? 13.656 -34.25 10.375 1 95.62 249 ALA B N 1
ATOM 8640 C CA . ALA B 1 249 ? 13.82 -33.281 9.305 1 95.62 249 ALA B CA 1
ATOM 8641 C C . ALA B 1 249 ? 15.289 -33.094 8.938 1 95.62 249 ALA B C 1
ATOM 8643 O O . ALA B 1 249 ? 15.641 -33 7.758 1 95.62 249 ALA B O 1
ATOM 8644 N N . ALA B 1 250 ? 16.125 -33.031 9.898 1 95.94 250 ALA B N 1
ATOM 8645 C CA . ALA B 1 250 ? 17.562 -32.875 9.68 1 95.94 250 ALA B CA 1
ATOM 8646 C C . ALA B 1 250 ? 18.125 -34.031 8.891 1 95.94 250 ALA B C 1
ATOM 8648 O O . ALA B 1 250 ? 18.984 -33.844 8.016 1 95.94 250 ALA B O 1
ATOM 8649 N N . GLU B 1 251 ? 17.641 -35.156 9.164 1 94.94 251 GLU B N 1
ATOM 8650 C CA . GLU B 1 251 ? 18.078 -36.344 8.453 1 94.94 251 GLU B CA 1
ATOM 8651 C C . GLU B 1 251 ? 17.609 -36.312 7.004 1 94.94 251 GLU B C 1
ATOM 8653 O O . GLU B 1 251 ? 18.375 -36.688 6.098 1 94.94 251 GLU B O 1
ATOM 8658 N N . ASP B 1 252 ? 16.438 -35.969 6.852 1 93.81 252 ASP B N 1
ATOM 8659 C CA . ASP B 1 252 ? 15.883 -35.906 5.504 1 93.81 252 ASP B CA 1
ATOM 8660 C C . ASP B 1 252 ? 16.641 -34.875 4.648 1 93.81 252 ASP B C 1
ATOM 8662 O O . ASP B 1 252 ? 16.922 -35.156 3.475 1 93.81 252 ASP B O 1
ATOM 8666 N N . ILE B 1 253 ? 16.984 -33.781 5.242 1 93.12 253 ILE B N 1
ATOM 8667 C CA . ILE B 1 253 ? 17.656 -32.688 4.551 1 93.12 253 ILE B CA 1
ATOM 8668 C C . ILE B 1 253 ? 19.141 -33 4.387 1 93.12 253 ILE B C 1
ATOM 8670 O O . ILE B 1 253 ? 19.734 -32.719 3.357 1 93.12 253 ILE B O 1
ATOM 8674 N N . GLY B 1 254 ? 19.656 -33.656 5.371 1 93.31 254 GLY B N 1
ATOM 8675 C CA . GLY B 1 254 ? 21.094 -33.906 5.473 1 93.31 254 GLY B CA 1
ATOM 8676 C C . GLY B 1 254 ? 21.812 -32.844 6.293 1 93.31 254 GLY B C 1
ATOM 8677 O O . GLY B 1 254 ? 21.625 -31.641 6.074 1 93.31 254 GLY B O 1
ATOM 8678 N N . VAL B 1 255 ? 22.562 -33.156 7.297 1 92.38 255 VAL B N 1
ATOM 8679 C CA . VAL B 1 255 ? 23.312 -32.219 8.148 1 92.38 255 VAL B CA 1
ATOM 8680 C C . VAL B 1 255 ? 24.5 -31.656 7.371 1 92.38 255 VAL B C 1
ATOM 8682 O O . VAL B 1 255 ? 25.016 -32.312 6.453 1 92.38 255 VAL B O 1
ATOM 8685 N N . PRO B 1 256 ? 25.016 -30.484 7.625 1 92.19 256 PRO B N 1
ATOM 8686 C CA . PRO B 1 256 ? 24.578 -29.641 8.742 1 92.19 256 PRO B CA 1
ATOM 8687 C C . PRO B 1 256 ? 23.281 -28.891 8.438 1 92.19 256 PRO B C 1
ATOM 8689 O O . PRO B 1 256 ? 22.984 -28.625 7.27 1 92.19 256 PRO B O 1
ATOM 8692 N N . VAL B 1 257 ? 22.531 -28.562 9.562 1 95.06 257 VAL B N 1
ATOM 8693 C CA . VAL B 1 257 ? 21.25 -27.875 9.398 1 95.06 257 VAL B CA 1
ATOM 8694 C C . VAL B 1 257 ? 21.203 -26.641 10.289 1 95.06 257 VAL B C 1
ATOM 8696 O O . VAL B 1 257 ? 22.109 -26.422 11.109 1 95.06 257 VAL B O 1
ATOM 8699 N N . VAL B 1 258 ? 20.266 -25.75 10 1 91.94 258 VAL B N 1
ATOM 8700 C CA . VAL B 1 258 ? 19.938 -24.578 10.797 1 91.94 258 VAL B CA 1
ATOM 8701 C C . VAL B 1 258 ? 18.594 -24.781 11.5 1 91.94 258 VAL B C 1
ATOM 8703 O O . VAL B 1 258 ? 17.656 -25.328 10.906 1 91.94 258 VAL B O 1
ATOM 8706 N N . VAL B 1 259 ? 18.562 -24.469 12.75 1 92.12 259 VAL B N 1
ATOM 8707 C CA . VAL B 1 259 ? 17.312 -24.453 13.508 1 92.12 259 VAL B CA 1
ATOM 8708 C C . VAL B 1 259 ? 16.984 -23.031 13.945 1 92.12 259 VAL B C 1
ATOM 8710 O O . VAL B 1 259 ? 17.828 -22.344 14.531 1 92.12 259 VAL B O 1
ATOM 8713 N N . LYS B 1 260 ? 15.758 -22.531 13.633 1 88.69 260 LYS B N 1
ATOM 8714 C CA . LYS B 1 260 ? 15.391 -21.156 13.977 1 88.69 260 LYS B CA 1
ATOM 8715 C C . LYS B 1 260 ? 13.891 -21.031 14.195 1 88.69 260 LYS B C 1
ATOM 8717 O O . LYS B 1 260 ? 13.109 -21.859 13.711 1 88.69 260 LYS B O 1
ATOM 8722 N N . PRO B 1 261 ? 13.5 -20.047 15 1 86.44 261 PRO B N 1
ATOM 8723 C CA . PRO B 1 261 ? 12.062 -19.781 15.141 1 86.44 261 PRO B CA 1
ATOM 8724 C C . PRO B 1 261 ? 11.406 -19.359 13.828 1 86.44 261 PRO B C 1
ATOM 8726 O O . PRO B 1 261 ? 12.016 -18.656 13.023 1 86.44 261 PRO B O 1
ATOM 8729 N N . TYR B 1 262 ? 10.125 -19.75 13.727 1 82.31 262 TYR B N 1
ATOM 8730 C CA . TYR B 1 262 ? 9.297 -19.469 12.555 1 82.31 262 TYR B CA 1
ATOM 8731 C C . TYR B 1 262 ? 9.031 -17.984 12.414 1 82.31 262 TYR B C 1
ATOM 8733 O O . TYR B 1 262 ? 8.938 -17.453 11.297 1 82.31 262 TYR B O 1
ATOM 8741 N N . ASP B 1 263 ? 8.852 -17.281 13.484 1 77.38 263 ASP B N 1
ATOM 8742 C CA . ASP B 1 263 ? 8.484 -15.875 13.492 1 77.38 263 ASP B CA 1
ATOM 8743 C C . ASP B 1 263 ? 9.422 -15.062 14.383 1 77.38 263 ASP B C 1
ATOM 8745 O O . ASP B 1 263 ? 8.992 -14.109 15.039 1 77.38 263 ASP B O 1
ATOM 8749 N N . GLY B 1 264 ? 10.68 -15.453 14.422 1 70.19 264 GLY B N 1
ATOM 8750 C CA . GLY B 1 264 ? 11.648 -14.75 15.258 1 70.19 264 GLY B CA 1
ATOM 8751 C C . GLY B 1 264 ? 12.25 -13.531 14.578 1 70.19 264 GLY B C 1
ATOM 8752 O O . GLY B 1 264 ? 12.156 -13.383 13.359 1 70.19 264 GLY B O 1
ATOM 8753 N N . ASN B 1 265 ? 12.625 -12.531 15.438 1 62.97 265 ASN B N 1
ATOM 8754 C CA . ASN B 1 265 ? 13.266 -11.312 14.961 1 62.97 265 ASN B CA 1
ATOM 8755 C C . ASN B 1 265 ? 14.672 -11.164 15.539 1 62.97 265 ASN B C 1
ATOM 8757 O O . ASN B 1 265 ? 14.984 -11.727 16.594 1 62.97 265 ASN B O 1
ATOM 8761 N N . HIS B 1 266 ? 15.57 -10.609 14.875 1 60.75 266 HIS B N 1
ATOM 8762 C CA . HIS B 1 266 ? 16.891 -10.172 15.32 1 60.75 266 HIS B CA 1
ATOM 8763 C C . HIS B 1 266 ? 17.797 -11.359 15.602 1 60.75 266 HIS B C 1
ATOM 8765 O O . HIS B 1 266 ? 18.609 -11.32 16.531 1 60.75 266 HIS B O 1
ATOM 8771 N N . GLY B 1 267 ? 17.578 -12.453 14.938 1 66.69 267 GLY B N 1
ATOM 8772 C CA . GLY B 1 267 ? 18.469 -13.594 15.016 1 66.69 267 GLY B CA 1
ATOM 8773 C C . GLY B 1 267 ? 18.359 -14.352 16.328 1 66.69 267 GLY B C 1
ATOM 8774 O O . GLY B 1 267 ? 19.109 -15.305 16.562 1 66.69 267 GLY B O 1
ATOM 8775 N N . ARG B 1 268 ? 17.422 -14.016 17.094 1 67.69 268 ARG B N 1
ATOM 8776 C CA . ARG B 1 268 ? 17.234 -14.688 18.375 1 67.69 268 ARG B CA 1
ATOM 8777 C C . ARG B 1 268 ? 16.766 -16.125 18.172 1 67.69 268 ARG B C 1
ATOM 8779 O O . ARG B 1 268 ? 15.844 -16.375 17.406 1 67.69 268 ARG B O 1
ATOM 8786 N N . GLY B 1 269 ? 17.5 -16.969 18.75 1 75.88 269 GLY B N 1
ATOM 8787 C CA . GLY B 1 269 ? 17.109 -18.375 18.703 1 75.88 269 GLY B CA 1
ATOM 8788 C C . GLY B 1 269 ? 17.531 -19.078 17.438 1 75.88 269 GLY B C 1
ATOM 8789 O O . GLY B 1 269 ? 16.969 -20.125 17.078 1 75.88 269 GLY B O 1
ATOM 8790 N N . VAL B 1 270 ? 18.438 -18.469 16.719 1 81.19 270 VAL B N 1
ATOM 8791 C CA . VAL B 1 270 ? 18.891 -19.062 15.469 1 81.19 270 VAL B CA 1
ATOM 8792 C C . VAL B 1 270 ? 20.188 -19.828 15.695 1 81.19 270 VAL B C 1
ATOM 8794 O O . VAL B 1 270 ? 21.156 -19.266 16.219 1 81.19 270 VAL B O 1
ATOM 8797 N N . PHE B 1 271 ? 20.203 -21.109 15.391 1 83.62 271 PHE B N 1
ATOM 8798 C CA . PHE B 1 271 ? 21.375 -21.969 15.516 1 83.62 271 PHE B CA 1
ATOM 8799 C C . PHE B 1 271 ? 21.797 -22.516 14.156 1 83.62 271 PHE B C 1
ATOM 8801 O O . PHE B 1 271 ? 20.969 -23.062 13.422 1 83.62 271 PHE B O 1
ATOM 8808 N N . THR B 1 272 ? 23.031 -22.359 13.828 1 85.5 272 THR B N 1
ATOM 8809 C CA . THR B 1 272 ? 23.484 -22.766 12.5 1 85.5 272 THR B CA 1
ATOM 8810 C C . THR B 1 272 ? 24.516 -23.875 12.594 1 85.5 272 THR B C 1
ATOM 8812 O O . THR B 1 272 ? 25.062 -24.141 13.672 1 85.5 272 THR B O 1
ATOM 8815 N N . ASN B 1 273 ? 24.703 -24.578 11.539 1 86.12 273 ASN B N 1
ATOM 8816 C CA . ASN B 1 273 ? 25.75 -25.578 11.344 1 86.12 273 ASN B CA 1
ATOM 8817 C C . ASN B 1 273 ? 25.625 -26.703 12.352 1 86.12 273 ASN B C 1
ATOM 8819 O O . ASN B 1 273 ? 26.625 -27.109 12.953 1 86.12 273 ASN B O 1
ATOM 8823 N N . LEU B 1 274 ? 24.406 -27.125 12.578 1 90 274 LEU B N 1
ATOM 8824 C CA . LEU B 1 274 ? 24.156 -28.203 13.516 1 90 274 LEU B CA 1
ATOM 8825 C C . LEU B 1 274 ? 24.391 -29.562 12.859 1 90 274 LEU B C 1
ATOM 8827 O O . LEU B 1 274 ? 23.844 -29.828 11.781 1 90 274 LEU B O 1
ATOM 8831 N N . MET B 1 275 ? 25.078 -30.453 13.578 1 90.75 275 MET B N 1
ATOM 8832 C CA . MET B 1 275 ? 25.516 -31.688 12.938 1 90.75 275 MET B CA 1
ATOM 8833 C C . MET B 1 275 ? 24.953 -32.906 13.664 1 90.75 275 MET B C 1
ATOM 8835 O O . MET B 1 275 ? 24.875 -34 13.086 1 90.75 275 MET B O 1
ATOM 8839 N N . THR B 1 276 ? 24.609 -32.719 14.922 1 92.44 276 THR B N 1
ATOM 8840 C CA . THR B 1 276 ? 24.25 -33.906 15.711 1 92.44 276 THR B CA 1
ATOM 8841 C C . THR B 1 276 ? 22.812 -33.812 16.219 1 92.44 276 THR B C 1
ATOM 8843 O O . THR B 1 276 ? 22.25 -32.719 16.266 1 92.44 276 THR B O 1
ATOM 8846 N N . ARG B 1 277 ? 22.312 -34.938 16.609 1 94.69 277 ARG B N 1
ATOM 8847 C CA . ARG B 1 277 ? 20.953 -35 17.141 1 94.69 277 ARG B CA 1
ATOM 8848 C C . ARG B 1 277 ? 20.844 -34.156 18.406 1 94.69 277 ARG B C 1
ATOM 8850 O O . ARG B 1 277 ? 19.859 -33.406 18.562 1 94.69 277 ARG B O 1
ATOM 8857 N N . GLU B 1 278 ? 21.75 -34.25 19.266 1 92.19 278 GLU B N 1
ATOM 8858 C CA . GLU B 1 278 ? 21.734 -33.5 20.516 1 92.19 278 GLU B CA 1
ATOM 8859 C C . GLU B 1 278 ? 21.688 -31.984 20.266 1 92.19 278 GLU B C 1
ATOM 8861 O O . GLU B 1 278 ? 20.938 -31.25 20.906 1 92.19 278 GLU B O 1
ATOM 8866 N N . GLU B 1 279 ? 22.5 -31.609 19.297 1 89.44 279 GLU B N 1
ATOM 8867 C CA . GLU B 1 279 ? 22.531 -30.188 18.953 1 89.44 279 GLU B CA 1
ATOM 8868 C C . GLU B 1 279 ? 21.188 -29.719 18.422 1 89.44 279 GLU B C 1
ATOM 8870 O O . GLU B 1 279 ? 20.688 -28.656 18.812 1 89.44 279 GLU B O 1
ATOM 8875 N N . VAL B 1 280 ? 20.578 -30.484 17.594 1 94.44 280 VAL B N 1
ATOM 8876 C CA . VAL B 1 280 ? 19.344 -30.109 16.906 1 94.44 280 VAL B CA 1
ATOM 8877 C C . VAL B 1 280 ? 18.203 -30.062 17.906 1 94.44 280 VAL B C 1
ATOM 8879 O O . VAL B 1 280 ? 17.406 -29.125 17.906 1 94.44 280 VAL B O 1
ATOM 8882 N N . GLU B 1 281 ? 18.203 -31 18.75 1 94.31 281 GLU B N 1
ATOM 8883 C CA . GLU B 1 281 ? 17.125 -31.047 19.734 1 94.31 281 GLU B CA 1
ATOM 8884 C C . GLU B 1 281 ? 17.25 -29.922 20.766 1 94.31 281 GLU B C 1
ATOM 8886 O O . GLU B 1 281 ? 16.25 -29.359 21.188 1 94.31 281 GLU B O 1
ATOM 8891 N N . THR B 1 282 ? 18.484 -29.641 21.156 1 88.19 282 THR B N 1
ATOM 8892 C CA . THR B 1 282 ? 18.719 -28.531 22.078 1 88.19 282 THR B CA 1
ATOM 8893 C C . THR B 1 282 ? 18.312 -27.203 21.422 1 88.19 282 THR B C 1
ATOM 8895 O O . THR B 1 282 ? 17.688 -26.359 22.062 1 88.19 282 THR B O 1
ATOM 8898 N N . ALA B 1 283 ? 18.766 -27.094 20.234 1 89.5 283 ALA B N 1
ATOM 8899 C CA . ALA B 1 283 ? 18.438 -25.875 19.484 1 89.5 283 ALA B CA 1
ATOM 8900 C C . ALA B 1 283 ? 16.922 -25.703 19.375 1 89.5 283 ALA B C 1
ATOM 8902 O O . ALA B 1 283 ? 16.406 -24.578 19.5 1 89.5 283 ALA B O 1
ATOM 8903 N N . TYR B 1 284 ? 16.219 -26.781 19.078 1 93 284 TYR B N 1
ATOM 8904 C CA . TYR B 1 284 ? 14.766 -26.734 19.016 1 93 284 TYR B CA 1
ATOM 8905 C C . TYR B 1 284 ? 14.18 -26.203 20.312 1 93 284 TYR B C 1
ATOM 8907 O O . TYR B 1 284 ? 13.266 -25.375 20.297 1 93 284 TYR B O 1
ATOM 8915 N N . GLY B 1 285 ? 14.656 -26.625 21.375 1 89.56 285 GLY B N 1
ATOM 8916 C CA . GLY B 1 285 ? 14.164 -26.219 22.688 1 89.56 285 GLY B CA 1
ATOM 8917 C C . GLY B 1 285 ? 14.281 -24.719 22.922 1 89.56 285 GLY B C 1
ATOM 8918 O O . GLY B 1 285 ? 13.391 -24.109 23.516 1 89.56 285 GLY B O 1
ATOM 8919 N N . VAL B 1 286 ? 15.273 -24.172 22.5 1 84.5 286 VAL B N 1
ATOM 8920 C CA . VAL B 1 286 ? 15.492 -22.75 22.688 1 84.5 286 VAL B CA 1
ATOM 8921 C C . VAL B 1 286 ? 14.672 -21.953 21.672 1 84.5 286 VAL B C 1
ATOM 8923 O O . VAL B 1 286 ? 14.07 -20.938 22 1 84.5 286 VAL B O 1
ATOM 8926 N N . ALA B 1 287 ? 14.648 -22.438 20.469 1 87.44 287 ALA B N 1
ATOM 8927 C CA . ALA B 1 287 ? 13.984 -21.734 19.375 1 87.44 287 ALA B CA 1
ATOM 8928 C C . ALA B 1 287 ? 12.484 -21.625 19.625 1 87.44 287 ALA B C 1
ATOM 8930 O O . ALA B 1 287 ? 11.867 -20.609 19.297 1 87.44 287 ALA B O 1
ATOM 8931 N N . ILE B 1 288 ? 11.906 -22.609 20.156 1 88.81 288 ILE B N 1
ATOM 8932 C CA . ILE B 1 288 ? 10.461 -22.656 20.328 1 88.81 288 ILE B CA 1
ATOM 8933 C C . ILE B 1 288 ? 10.031 -21.609 21.344 1 88.81 288 ILE B C 1
ATOM 8935 O O . ILE B 1 288 ? 8.898 -21.125 21.297 1 88.81 288 ILE B O 1
ATOM 8939 N N . ASP B 1 289 ? 10.922 -21.234 22.25 1 83.38 289 ASP B N 1
ATOM 8940 C CA . ASP B 1 289 ? 10.633 -20.234 23.266 1 83.38 289 ASP B CA 1
ATOM 8941 C C . ASP B 1 289 ? 10.656 -18.828 22.656 1 83.38 289 ASP B C 1
ATOM 8943 O O . ASP B 1 289 ? 10.117 -17.891 23.25 1 83.38 289 ASP B O 1
ATOM 8947 N N . GLU B 1 290 ? 11.258 -18.797 21.594 1 80.69 290 GLU B N 1
ATOM 8948 C CA . GLU B 1 290 ? 11.453 -17.484 20.984 1 80.69 290 GLU B CA 1
ATOM 8949 C C . GLU B 1 290 ? 10.352 -17.188 19.969 1 80.69 290 GLU B C 1
ATOM 8951 O O . GLU B 1 290 ? 10.234 -16.062 19.484 1 80.69 290 GLU B O 1
ATOM 8956 N N . GLY B 1 291 ? 9.531 -18.219 19.672 1 78.25 291 GLY B N 1
ATOM 8957 C CA . GLY B 1 291 ? 8.492 -18.016 18.672 1 78.25 291 GLY B CA 1
ATOM 8958 C C . GLY B 1 291 ? 7.375 -19.047 18.766 1 78.25 291 GLY B C 1
ATOM 8959 O O . GLY B 1 291 ? 7.34 -19.844 19.703 1 78.25 291 GLY B O 1
ATOM 8960 N N . ASN B 1 292 ? 6.438 -18.969 17.781 1 79.62 292 ASN B N 1
ATOM 8961 C CA . ASN B 1 292 ? 5.246 -19.797 17.797 1 79.62 292 ASN B CA 1
ATOM 8962 C C . ASN B 1 292 ? 5.477 -21.109 17.047 1 79.62 292 ASN B C 1
ATOM 8964 O O . ASN B 1 292 ? 4.562 -21.938 16.922 1 79.62 292 ASN B O 1
ATOM 8968 N N . GLY B 1 293 ? 6.723 -21.312 16.562 1 88.06 293 GLY B N 1
ATOM 8969 C CA . GLY B 1 293 ? 7.098 -22.5 15.805 1 88.06 293 GLY B CA 1
ATOM 8970 C C . GLY B 1 293 ? 8.57 -22.547 15.453 1 88.06 293 GLY B C 1
ATOM 8971 O O . GLY B 1 293 ? 9.297 -21.578 15.688 1 88.06 293 GLY B O 1
ATOM 8972 N N . VAL B 1 294 ? 8.969 -23.734 14.992 1 92.81 294 VAL B N 1
ATOM 8973 C CA . VAL B 1 294 ? 10.391 -23.906 14.695 1 92.81 294 VAL B CA 1
ATOM 8974 C C . VAL B 1 294 ? 10.57 -24.453 13.281 1 92.81 294 VAL B C 1
ATOM 8976 O O . VAL B 1 294 ? 9.766 -25.281 12.828 1 92.81 294 VAL B O 1
ATOM 8979 N N . ILE B 1 295 ? 11.609 -24 12.586 1 92.5 295 ILE B N 1
ATOM 8980 C CA . ILE B 1 295 ? 11.961 -24.453 11.25 1 92.5 295 ILE B CA 1
ATOM 8981 C C . ILE B 1 295 ? 13.352 -25.094 11.258 1 92.5 295 ILE B C 1
ATOM 8983 O O . ILE B 1 295 ? 14.25 -24.594 11.945 1 92.5 295 ILE B O 1
ATOM 8987 N N . VAL B 1 296 ? 13.5 -26.172 10.578 1 94.56 296 VAL B N 1
ATOM 8988 C CA . VAL B 1 296 ? 14.797 -26.797 10.305 1 94.56 296 VAL B CA 1
ATOM 8989 C C . VAL B 1 296 ? 15.125 -26.672 8.82 1 94.56 296 VAL B C 1
ATOM 8991 O O . VAL B 1 296 ? 14.305 -27 7.961 1 94.56 296 VAL B O 1
ATOM 8994 N N . GLU B 1 297 ? 16.312 -26.156 8.5 1 94.12 297 GLU B N 1
ATOM 8995 C CA . GLU B 1 297 ? 16.688 -25.969 7.105 1 94.12 297 GLU B CA 1
ATOM 8996 C C . GLU B 1 297 ? 18.156 -26.344 6.867 1 94.12 297 GLU B C 1
ATOM 8998 O O . GLU B 1 297 ? 18.922 -26.484 7.82 1 94.12 297 GLU B O 1
ATOM 9003 N N . ARG B 1 298 ? 18.484 -26.5 5.645 1 93.5 298 ARG B N 1
ATOM 9004 C CA . ARG B 1 298 ? 19.859 -26.797 5.258 1 93.5 298 ARG B CA 1
ATOM 9005 C C . ARG B 1 298 ? 20.781 -25.641 5.594 1 93.5 298 ARG B C 1
ATOM 9007 O O . ARG B 1 298 ? 20.438 -24.469 5.383 1 93.5 298 ARG B O 1
ATOM 9014 N N . PHE B 1 299 ? 21.922 -26.031 6.133 1 91.62 299 PHE B N 1
ATOM 9015 C CA . PHE B 1 299 ? 22.938 -25.016 6.379 1 91.62 299 PHE B CA 1
ATOM 9016 C C . PHE B 1 299 ? 23.609 -24.594 5.074 1 91.62 299 PHE B C 1
ATOM 9018 O O . PHE B 1 299 ? 24.078 -25.438 4.312 1 91.62 299 PHE B O 1
ATOM 9025 N N . ILE B 1 300 ? 23.641 -23.281 4.789 1 91 300 ILE B N 1
ATOM 9026 C CA . ILE B 1 300 ? 24.312 -22.734 3.621 1 91 300 ILE B CA 1
ATOM 9027 C C . ILE B 1 300 ? 25.641 -22.125 4.039 1 91 300 ILE B C 1
ATOM 9029 O O . ILE B 1 300 ? 25.688 -21.203 4.855 1 91 300 ILE B O 1
ATOM 9033 N N . PRO B 1 301 ? 26.719 -22.578 3.49 1 88.31 301 PRO B N 1
ATOM 9034 C CA . PRO B 1 301 ? 28.016 -22 3.836 1 88.31 301 PRO B CA 1
ATOM 9035 C C . PRO B 1 301 ? 28.234 -20.625 3.223 1 88.31 301 PRO B C 1
ATOM 9037 O O . PRO B 1 301 ? 27.719 -20.344 2.137 1 88.31 301 PRO B O 1
ATOM 9040 N N . GLY B 1 302 ? 29.047 -19.859 3.898 1 89.25 302 GLY B N 1
ATOM 9041 C CA . GLY B 1 302 ? 29.406 -18.531 3.396 1 89.25 302 GLY B CA 1
ATOM 9042 C C . GLY B 1 302 ? 29.062 -17.422 4.363 1 89.25 302 GLY B C 1
ATOM 9043 O O . GLY B 1 302 ? 28.906 -17.656 5.562 1 89.25 302 GLY B O 1
ATOM 9044 N N . ASN B 1 303 ? 29.062 -16.172 3.781 1 88.94 303 ASN B N 1
ATOM 9045 C CA . ASN B 1 303 ? 28.797 -14.992 4.59 1 88.94 303 ASN B CA 1
ATOM 9046 C C . ASN B 1 303 ? 27.359 -14.508 4.426 1 88.94 303 ASN B C 1
ATOM 9048 O O . ASN B 1 303 ? 26.75 -14.711 3.369 1 88.94 303 ASN B O 1
ATOM 9052 N N . GLU B 1 304 ? 26.906 -13.922 5.492 1 90.56 304 GLU B N 1
ATOM 9053 C CA . GLU B 1 304 ? 25.609 -13.266 5.418 1 90.56 304 GLU B CA 1
ATOM 9054 C C . GLU B 1 304 ? 25.688 -11.945 4.672 1 90.56 304 GLU B C 1
ATOM 9056 O O . GLU B 1 304 ? 26.672 -11.203 4.824 1 90.56 304 GLU B O 1
ATOM 9061 N N . HIS B 1 305 ? 24.734 -11.734 3.848 1 94.88 305 HIS B N 1
ATOM 9062 C CA . HIS B 1 305 ? 24.609 -10.477 3.123 1 94.88 305 HIS B CA 1
ATOM 9063 C C . HIS B 1 305 ? 23.219 -9.867 3.311 1 94.88 305 HIS B C 1
ATOM 9065 O O . HIS B 1 305 ? 22.234 -10.594 3.389 1 94.88 305 HIS B O 1
ATOM 9071 N N . ARG B 1 306 ? 23.172 -8.602 3.5 1 95.44 306 ARG B N 1
ATOM 9072 C CA . ARG B 1 306 ? 21.938 -7.844 3.471 1 95.44 306 ARG B CA 1
ATOM 9073 C C . ARG B 1 306 ? 21.844 -7 2.205 1 95.44 306 ARG B C 1
ATOM 9075 O O . ARG B 1 306 ? 22.656 -6.094 1.993 1 95.44 306 ARG B O 1
ATOM 9082 N N . LEU B 1 307 ? 20.859 -7.348 1.365 1 98.12 307 LEU B N 1
ATOM 9083 C CA . LEU B 1 307 ? 20.625 -6.582 0.148 1 98.12 307 LEU B CA 1
ATOM 9084 C C . LEU B 1 307 ? 19.375 -5.711 0.297 1 98.12 307 LEU B C 1
ATOM 9086 O O . LEU B 1 307 ? 18.328 -6.188 0.723 1 98.12 307 LEU B O 1
ATOM 9090 N N . LEU B 1 308 ? 19.516 -4.434 -0.026 1 98.5 308 LEU B N 1
ATOM 9091 C CA . LEU B 1 308 ? 18.391 -3.498 0.05 1 98.5 308 LEU B CA 1
ATOM 9092 C C . LEU B 1 308 ? 17.766 -3.287 -1.324 1 98.5 308 LEU B C 1
ATOM 9094 O O . LEU B 1 308 ? 18.453 -2.857 -2.262 1 98.5 308 LEU B O 1
ATOM 9098 N N . VAL B 1 309 ? 16.516 -3.656 -1.432 1 98.5 309 VAL B N 1
ATOM 9099 C CA . VAL B 1 309 ? 15.75 -3.443 -2.654 1 98.5 309 VAL B CA 1
ATOM 9100 C C . VAL B 1 309 ? 14.75 -2.305 -2.447 1 98.5 309 VAL B C 1
ATOM 9102 O O . VAL B 1 309 ? 14 -2.301 -1.473 1 98.5 309 VAL B O 1
ATOM 9105 N N . VAL B 1 310 ? 14.75 -1.287 -3.307 1 98.31 310 VAL B N 1
ATOM 9106 C CA . VAL B 1 310 ? 13.812 -0.169 -3.295 1 98.31 310 VAL B CA 1
ATOM 9107 C C . VAL B 1 310 ? 13.156 -0.028 -4.668 1 98.31 310 VAL B C 1
ATOM 9109 O O . VAL B 1 310 ? 13.844 0.12 -5.68 1 98.31 310 VAL B O 1
ATOM 9112 N N . GLY B 1 311 ? 11.867 -0.051 -4.738 1 95.88 311 GLY B N 1
ATOM 9113 C CA . GLY B 1 311 ? 11.156 0.086 -6 1 95.88 311 GLY B CA 1
ATOM 9114 C C . GLY B 1 311 ? 11.508 -0.997 -7.004 1 95.88 311 GLY B C 1
ATOM 9115 O O . GLY B 1 311 ? 11.648 -0.723 -8.195 1 95.88 311 GLY B O 1
ATOM 9116 N N . GLY B 1 312 ? 11.883 -2.178 -6.484 1 95.44 312 GLY B N 1
ATOM 9117 C CA . GLY B 1 312 ? 12.164 -3.303 -7.363 1 95.44 312 GLY B CA 1
ATOM 9118 C C . GLY B 1 312 ? 13.602 -3.34 -7.848 1 95.44 312 GLY B C 1
ATOM 9119 O O . GLY B 1 312 ? 13.953 -4.156 -8.703 1 95.44 312 GLY B O 1
ATOM 9120 N N . ARG B 1 313 ? 14.438 -2.514 -7.27 1 96.62 313 ARG B N 1
ATOM 9121 C CA . ARG B 1 313 ? 15.836 -2.465 -7.699 1 96.62 313 ARG B CA 1
ATOM 9122 C C . ARG B 1 313 ? 16.781 -2.586 -6.508 1 96.62 313 ARG B C 1
ATOM 9124 O O . ARG B 1 313 ? 16.516 -2.029 -5.441 1 96.62 313 ARG B O 1
ATOM 9131 N N . LEU B 1 314 ? 17.828 -3.299 -6.73 1 98.19 314 LEU B N 1
ATOM 9132 C CA . LEU B 1 314 ? 18.875 -3.357 -5.711 1 98.19 314 LEU B CA 1
ATOM 9133 C C . LEU B 1 314 ? 19.594 -2.02 -5.598 1 98.19 314 LEU B C 1
ATOM 9135 O O . LEU B 1 314 ? 20.125 -1.505 -6.586 1 98.19 314 LEU B O 1
ATOM 9139 N N . VAL B 1 315 ? 19.656 -1.438 -4.41 1 98.25 315 VAL B N 1
ATOM 9140 C CA . VAL B 1 315 ? 20.25 -0.11 -4.27 1 98.25 315 VAL B CA 1
ATOM 9141 C C . VAL B 1 315 ? 21.516 -0.187 -3.41 1 98.25 315 VAL B C 1
ATOM 9143 O O . VAL B 1 315 ? 22.391 0.674 -3.506 1 98.25 315 VAL B O 1
ATOM 9146 N N . ALA B 1 316 ? 21.609 -1.206 -2.547 1 98.5 316 ALA B N 1
ATOM 9147 C CA . ALA B 1 316 ? 22.766 -1.357 -1.676 1 98.5 316 ALA B CA 1
ATOM 9148 C C . ALA B 1 316 ? 22.891 -2.789 -1.16 1 98.5 316 ALA B C 1
ATOM 9150 O O . ALA B 1 316 ? 21.906 -3.525 -1.126 1 98.5 316 ALA B O 1
ATOM 9151 N N . ALA B 1 317 ? 24.094 -3.201 -0.826 1 98.12 317 ALA B N 1
ATOM 9152 C CA . ALA B 1 317 ? 24.375 -4.516 -0.251 1 98.12 317 ALA B CA 1
ATOM 9153 C C . ALA B 1 317 ? 25.5 -4.438 0.773 1 98.12 317 ALA B C 1
ATOM 9155 O O . ALA B 1 317 ? 26.484 -3.73 0.564 1 98.12 317 ALA B O 1
ATOM 9156 N N . ALA B 1 318 ? 25.312 -5.094 1.861 1 96 318 ALA B N 1
ATOM 9157 C CA . ALA B 1 318 ? 26.312 -5.156 2.924 1 96 318 ALA B CA 1
ATOM 9158 C C . ALA B 1 318 ? 26.625 -6.605 3.297 1 96 318 ALA B C 1
ATOM 9160 O O . ALA B 1 318 ? 25.734 -7.453 3.307 1 96 318 ALA B O 1
ATOM 9161 N N . MET B 1 319 ? 27.844 -6.871 3.607 1 94 319 MET B N 1
ATOM 9162 C CA . MET B 1 319 ? 28.312 -8.203 3.99 1 94 319 MET B CA 1
ATOM 9163 C C . MET B 1 319 ? 28.688 -8.242 5.465 1 94 319 MET B C 1
ATOM 9165 O O . MET B 1 319 ? 29.203 -7.258 6.004 1 94 319 MET B O 1
ATOM 9169 N N . GLY B 1 320 ? 28.344 -9.391 6.039 1 87.88 320 GLY B N 1
ATOM 9170 C CA . GLY B 1 320 ? 28.781 -9.609 7.41 1 87.88 320 GLY B CA 1
ATOM 9171 C C . GLY B 1 320 ? 30.156 -10.242 7.508 1 87.88 320 GLY B C 1
ATOM 9172 O O . GLY B 1 320 ? 30.672 -10.797 6.531 1 87.88 320 GLY B O 1
ATOM 9173 N N . GLU B 1 321 ? 30.781 -9.922 8.617 1 77.62 321 GLU B N 1
ATOM 9174 C CA . GLU B 1 321 ? 32.062 -10.555 8.875 1 77.62 321 GLU B CA 1
ATOM 9175 C C . GLU B 1 321 ? 32 -11.453 10.109 1 77.62 321 GLU B C 1
ATOM 9177 O O . GLU B 1 321 ? 31.188 -11.234 11 1 77.62 321 GLU B O 1
ATOM 9182 N N . THR B 1 322 ? 32.844 -12.406 10.07 1 78.06 322 THR B N 1
ATOM 9183 C CA . THR B 1 322 ? 32.969 -13.273 11.234 1 78.06 322 THR B CA 1
ATOM 9184 C C . THR B 1 322 ? 33.75 -12.57 12.344 1 78.06 322 THR B C 1
ATOM 9186 O O . THR B 1 322 ? 34.594 -11.703 12.062 1 78.06 322 THR B O 1
ATOM 9189 N N . ALA B 1 323 ? 33.281 -12.781 13.523 1 82.5 323 ALA B N 1
ATOM 9190 C CA . ALA B 1 323 ? 34.031 -12.273 14.664 1 82.5 323 ALA B CA 1
ATOM 9191 C C . ALA B 1 323 ? 34.906 -13.375 15.289 1 82.5 323 ALA B C 1
ATOM 9193 O O . ALA B 1 323 ? 34.375 -14.445 15.641 1 82.5 323 ALA B O 1
ATOM 9194 N N . SER B 1 324 ? 36.156 -13.133 15.281 1 88.62 324 SER B N 1
ATOM 9195 C CA . SER B 1 324 ? 37.094 -14.086 15.891 1 88.62 324 SER B CA 1
ATOM 9196 C C . SER B 1 324 ? 38.094 -13.383 16.781 1 88.62 324 SER B C 1
ATOM 9198 O O . SER B 1 324 ? 38.312 -12.18 16.656 1 88.62 324 SER B O 1
ATOM 9200 N N . VAL B 1 325 ? 38.531 -14.086 17.75 1 92.94 325 VAL B N 1
ATOM 9201 C CA . VAL B 1 325 ? 39.625 -13.586 18.594 1 92.94 325 VAL B CA 1
ATOM 9202 C C . VAL B 1 325 ? 40.844 -14.492 18.453 1 92.94 325 VAL B C 1
ATOM 9204 O O . VAL B 1 325 ? 40.719 -15.648 18.047 1 92.94 325 VAL B O 1
ATOM 9207 N N . VAL B 1 326 ? 42 -13.883 18.656 1 94.25 326 VAL B N 1
ATOM 9208 C CA . VAL B 1 326 ? 43.25 -14.641 18.625 1 94.25 326 VAL B CA 1
ATOM 9209 C C . VAL B 1 326 ? 43.781 -14.781 20.047 1 94.25 326 VAL B C 1
ATOM 9211 O O . VAL B 1 326 ? 43.938 -13.789 20.766 1 94.25 326 VAL B O 1
ATOM 9214 N N . GLY B 1 327 ? 44.062 -16 20.391 1 94.12 327 GLY B N 1
ATOM 9215 C CA . GLY B 1 327 ? 44.594 -16.281 21.719 1 94.12 327 GLY B CA 1
ATOM 9216 C C . GLY B 1 327 ? 45.938 -15.633 21.969 1 94.12 327 GLY B C 1
ATOM 9217 O O . GLY B 1 327 ? 46.781 -15.594 21.078 1 94.12 327 GLY B O 1
ATOM 9218 N N . ASP B 1 328 ? 46.094 -15.117 23.172 1 93.75 328 ASP B N 1
ATOM 9219 C CA . ASP B 1 328 ? 47.375 -14.547 23.578 1 93.75 328 ASP B CA 1
ATOM 9220 C C . ASP B 1 328 ? 48.031 -15.398 24.672 1 93.75 328 ASP B C 1
ATOM 9222 O O . ASP B 1 328 ? 49.062 -15.023 25.188 1 93.75 328 ASP B O 1
ATOM 9226 N N . GLY B 1 329 ? 47.375 -16.438 25.047 1 92.81 329 GLY B N 1
ATOM 9227 C CA . GLY B 1 329 ? 47.938 -17.359 26.016 1 92.81 329 GLY B CA 1
ATOM 9228 C C . GLY B 1 329 ? 47.688 -16.938 27.453 1 92.81 329 GLY B C 1
ATOM 9229 O O . GLY B 1 329 ? 48.062 -17.656 28.391 1 92.81 329 GLY B O 1
ATOM 9230 N N . LYS B 1 330 ? 47.094 -15.828 27.703 1 94.88 330 LYS B N 1
ATOM 9231 C CA . LYS B 1 330 ? 46.938 -15.312 29.062 1 94.88 330 LYS B CA 1
ATOM 9232 C C . LYS B 1 330 ? 45.5 -14.906 29.344 1 94.88 330 LYS B C 1
ATOM 9234 O O . LYS B 1 330 ? 45 -15.109 30.438 1 94.88 330 LYS B O 1
ATOM 9239 N N . SER B 1 331 ? 44.844 -14.344 28.406 1 95.94 331 SER B N 1
ATOM 9240 C CA . SER B 1 331 ? 43.5 -13.789 28.594 1 95.94 331 SER B CA 1
ATOM 9241 C C . SER B 1 331 ? 42.438 -14.828 28.266 1 95.94 331 SER B C 1
ATOM 9243 O O . SER B 1 331 ? 42.625 -15.68 27.406 1 95.94 331 SER B O 1
ATOM 9245 N N . THR B 1 332 ? 41.312 -14.711 29.016 1 95.88 332 THR B N 1
ATOM 9246 C CA . THR B 1 332 ? 40.156 -15.539 28.703 1 95.88 332 THR B CA 1
ATOM 9247 C C . THR B 1 332 ? 39.5 -15.086 27.422 1 95.88 332 THR B C 1
ATOM 9249 O O . THR B 1 332 ? 39.781 -13.992 26.922 1 95.88 332 THR B O 1
ATOM 9252 N N . ILE B 1 333 ? 38.625 -15.844 26.922 1 95.06 333 ILE B N 1
ATOM 9253 C CA . ILE B 1 333 ? 37.875 -15.5 25.703 1 95.06 333 ILE B CA 1
ATOM 9254 C C . ILE B 1 333 ? 37.062 -14.25 25.953 1 95.06 333 ILE B C 1
ATOM 9256 O O . ILE B 1 333 ? 37 -13.359 25.094 1 95.06 333 ILE B O 1
ATOM 9260 N N . ASP B 1 334 ? 36.344 -14.172 27.078 1 94 334 ASP B N 1
ATOM 9261 C CA . ASP B 1 334 ? 35.562 -12.984 27.438 1 94 334 ASP B CA 1
ATOM 9262 C C . ASP B 1 334 ? 36.438 -11.727 27.406 1 94 334 ASP B C 1
ATOM 9264 O O . ASP B 1 334 ? 36 -10.688 26.891 1 94 334 ASP B O 1
ATOM 9268 N N . GLU B 1 335 ? 37.594 -11.922 27.922 1 94 335 GLU B N 1
ATOM 9269 C CA . GLU B 1 335 ? 38.531 -10.797 27.953 1 94 335 GLU B CA 1
ATOM 9270 C C . GLU B 1 335 ? 39.031 -10.445 26.547 1 94 335 GLU B C 1
ATOM 9272 O O . GLU B 1 335 ? 39.188 -9.273 26.219 1 94 335 GLU B O 1
ATOM 9277 N N . LEU B 1 336 ? 39.312 -11.477 25.828 1 94.44 336 LEU B N 1
ATOM 9278 C CA . LEU B 1 336 ? 39.781 -11.266 24.453 1 94.44 336 LEU B CA 1
ATOM 9279 C C . LEU B 1 336 ? 38.719 -10.562 23.609 1 94.44 336 LEU B C 1
ATOM 9281 O O . LEU B 1 336 ? 39.062 -9.766 22.734 1 94.44 336 LEU B O 1
ATOM 9285 N N . ILE B 1 337 ? 37.469 -10.852 23.766 1 93 337 ILE B N 1
ATOM 9286 C CA . ILE B 1 337 ? 36.375 -10.195 23.047 1 93 337 ILE B CA 1
ATOM 9287 C C . ILE B 1 337 ? 36.406 -8.695 23.344 1 93 337 ILE B C 1
ATOM 9289 O O . ILE B 1 337 ? 36.281 -7.879 22.422 1 93 337 ILE B O 1
ATOM 9293 N N . GLU B 1 338 ? 36.562 -8.383 24.562 1 91.94 338 GLU B N 1
ATOM 9294 C CA . GLU B 1 338 ? 36.625 -6.977 24.953 1 91.94 338 GLU B CA 1
ATOM 9295 C C . GLU B 1 338 ? 37.875 -6.289 24.406 1 91.94 338 GLU B C 1
ATOM 9297 O O . GLU B 1 338 ? 37.781 -5.152 23.938 1 91.94 338 GLU B O 1
ATOM 9302 N N . LEU B 1 339 ? 39 -6.945 24.359 1 92.06 339 LEU B N 1
ATOM 9303 C CA . LEU B 1 339 ? 40.281 -6.363 24.016 1 92.06 339 LEU B CA 1
ATOM 9304 C C . LEU B 1 339 ? 40.469 -6.293 22.516 1 92.06 339 LEU B C 1
ATOM 9306 O O . LEU B 1 339 ? 41.062 -5.352 22 1 92.06 339 LEU B O 1
ATOM 9310 N N . GLN B 1 340 ? 39.969 -7.258 21.844 1 92 340 GLN B N 1
ATOM 9311 C CA . GLN B 1 340 ? 40.281 -7.371 20.422 1 92 340 GLN B CA 1
ATOM 9312 C C . GLN B 1 340 ? 39.094 -6.984 19.547 1 92 340 GLN B C 1
ATOM 9314 O O . GLN B 1 340 ? 39.281 -6.539 18.406 1 92 340 GLN B O 1
ATOM 9319 N N . ILE B 1 341 ? 37.906 -7.156 20 1 89.44 341 ILE B N 1
ATOM 9320 C CA . ILE B 1 341 ? 36.75 -6.902 19.172 1 89.44 341 ILE B CA 1
ATOM 9321 C C . ILE B 1 341 ? 36.031 -5.629 19.641 1 89.44 341 ILE B C 1
ATOM 9323 O O . ILE B 1 341 ? 35.938 -4.656 18.891 1 89.44 341 ILE B O 1
ATOM 9327 N N . ASN B 1 342 ? 35.625 -5.566 20.875 1 89.12 342 ASN B N 1
ATOM 9328 C CA . ASN B 1 342 ? 34.781 -4.496 21.391 1 89.12 342 ASN B CA 1
ATOM 9329 C C . ASN B 1 342 ? 35.562 -3.221 21.641 1 89.12 342 ASN B C 1
ATOM 9331 O O . ASN B 1 342 ? 35 -2.18 21.969 1 89.12 342 ASN B O 1
ATOM 9335 N N . SER B 1 343 ? 36.906 -3.277 21.422 1 87.81 343 SER B N 1
ATOM 9336 C CA . SER B 1 343 ? 37.75 -2.092 21.531 1 87.81 343 SER B CA 1
ATOM 9337 C C . SER B 1 343 ? 37.688 -1.246 20.266 1 87.81 343 SER B C 1
ATOM 9339 O O . SER B 1 343 ? 38.094 -0.085 20.266 1 87.81 343 SER B O 1
ATOM 9341 N N . ASP B 1 344 ? 37.125 -1.822 19.266 1 84.31 344 ASP B N 1
ATOM 9342 C CA . ASP B 1 344 ? 36.906 -1.085 18.031 1 84.31 344 ASP B CA 1
ATOM 9343 C C . ASP B 1 344 ? 35.906 0.068 18.25 1 84.31 344 ASP B C 1
ATOM 9345 O O . ASP B 1 344 ? 34.781 -0.147 18.688 1 84.31 344 ASP B O 1
ATOM 9349 N N . PRO B 1 345 ? 36.344 1.35 18 1 79.75 345 PRO B N 1
ATOM 9350 C CA . PRO B 1 345 ? 35.5 2.514 18.25 1 79.75 345 PRO B CA 1
ATOM 9351 C C . PRO B 1 345 ? 34.219 2.516 17.406 1 79.75 345 PRO B C 1
ATOM 9353 O O . PRO B 1 345 ? 33.281 3.236 17.719 1 79.75 345 PRO B O 1
ATOM 9356 N N . ARG B 1 346 ? 34.188 1.848 16.406 1 81.06 346 ARG B N 1
ATOM 9357 C CA . ARG B 1 346 ? 32.969 1.753 15.586 1 81.06 346 ARG B CA 1
ATOM 9358 C C . ARG B 1 346 ? 31.891 0.944 16.281 1 81.06 346 ARG B C 1
ATOM 9360 O O . ARG B 1 346 ? 30.734 0.966 15.867 1 81.06 346 ARG B O 1
ATOM 9367 N N . ARG B 1 347 ? 32.312 0.177 17.25 1 82.44 347 ARG B N 1
ATOM 9368 C CA . ARG B 1 347 ? 31.359 -0.649 18 1 82.44 347 ARG B CA 1
ATOM 9369 C C . ARG B 1 347 ? 30.797 0.101 19.203 1 82.44 347 ARG B C 1
ATOM 9371 O O . ARG B 1 347 ? 31.531 0.831 19.875 1 82.44 347 ARG B O 1
ATOM 9378 N N . GLY B 1 348 ? 29.5 0.075 19.344 1 75.75 348 GLY B N 1
ATOM 9379 C CA . GLY B 1 348 ? 28.828 0.721 20.469 1 75.75 348 GLY B CA 1
ATOM 9380 C C . GLY B 1 348 ? 27.406 0.238 20.672 1 75.75 348 GLY B C 1
ATOM 9381 O O . GLY B 1 348 ? 26.953 -0.681 20 1 75.75 348 GLY B O 1
ATOM 9382 N N . THR B 1 349 ? 26.781 0.796 21.672 1 71 349 THR B N 1
ATOM 9383 C CA . THR B 1 349 ? 25.438 0.359 22.047 1 71 349 THR B CA 1
ATOM 9384 C C . THR B 1 349 ? 24.391 1.309 21.5 1 71 349 THR B C 1
ATOM 9386 O O . THR B 1 349 ? 23.188 1.008 21.531 1 71 349 THR B O 1
ATOM 9389 N N . THR B 1 350 ? 24.906 2.367 20.969 1 66.69 350 THR B N 1
ATOM 9390 C CA . THR B 1 350 ? 23.938 3.352 20.484 1 66.69 350 THR B CA 1
ATOM 9391 C C . THR B 1 350 ? 23.641 3.133 19 1 66.69 350 THR B C 1
ATOM 9393 O O . THR B 1 350 ? 24.344 2.395 18.328 1 66.69 350 THR B O 1
ATOM 9396 N N . GLU B 1 351 ? 22.578 3.736 18.5 1 64.44 351 GLU B N 1
ATOM 9397 C CA . GLU B 1 351 ? 22.078 3.539 17.141 1 64.44 351 GLU B CA 1
ATOM 9398 C C . GLU B 1 351 ? 23.016 4.176 16.125 1 64.44 351 GLU B C 1
ATOM 9400 O O . GLU B 1 351 ? 22.953 3.848 14.93 1 64.44 351 GLU B O 1
ATOM 9405 N N . ASP B 1 352 ? 23.906 4.926 16.625 1 65.12 352 ASP B N 1
ATOM 9406 C CA . ASP B 1 352 ? 24.766 5.629 15.672 1 65.12 352 ASP B CA 1
ATOM 9407 C C . ASP B 1 352 ? 26.031 4.832 15.383 1 65.12 352 ASP B C 1
ATOM 9409 O O . ASP B 1 352 ? 26.781 5.156 14.453 1 65.12 352 ASP B O 1
ATOM 9413 N N . HIS B 1 353 ? 26.219 3.713 16.094 1 73.88 353 HIS B N 1
ATOM 9414 C CA . HIS B 1 353 ? 27.391 2.885 15.836 1 73.88 353 HIS B CA 1
ATOM 9415 C C . HIS B 1 353 ? 27.109 1.874 14.727 1 73.88 353 HIS B C 1
ATOM 9417 O O . HIS B 1 353 ? 26.141 1.124 14.797 1 73.88 353 HIS B O 1
ATOM 9423 N N . PRO B 1 354 ? 27.969 1.846 13.805 1 72.19 354 PRO B N 1
ATOM 9424 C CA . PRO B 1 354 ? 27.734 0.911 12.703 1 72.19 354 PRO B CA 1
ATOM 9425 C C . PRO B 1 354 ? 27.828 -0.55 13.141 1 72.19 354 PRO B C 1
ATOM 9427 O O . PRO B 1 354 ? 27.312 -1.436 12.453 1 72.19 354 PRO B O 1
ATOM 9430 N N . LEU B 1 355 ? 28.594 -0.783 14.25 1 79.5 355 LEU B N 1
ATOM 9431 C CA . LEU B 1 355 ? 28.766 -2.152 14.727 1 79.5 355 LEU B CA 1
ATOM 9432 C C . LEU B 1 355 ? 28.281 -2.303 16.156 1 79.5 355 LEU B C 1
ATOM 9434 O O . LEU B 1 355 ? 28.453 -1.401 16.984 1 79.5 355 LEU B O 1
ATOM 9438 N N . ASN B 1 356 ? 27.609 -3.426 16.359 1 77.5 356 ASN B N 1
ATOM 9439 C CA . ASN B 1 356 ? 27.203 -3.738 17.734 1 77.5 356 ASN B CA 1
ATOM 9440 C C . ASN B 1 356 ? 28.328 -4.402 18.516 1 77.5 356 ASN B C 1
ATOM 9442 O O . ASN B 1 356 ? 29.188 -5.066 17.938 1 77.5 356 ASN B O 1
ATOM 9446 N N . ARG B 1 357 ? 28.219 -4.234 19.734 1 82.38 357 ARG B N 1
ATOM 9447 C CA . ARG B 1 357 ? 29.141 -4.961 20.609 1 82.38 357 ARG B CA 1
ATOM 9448 C C . ARG B 1 357 ? 28.875 -6.461 20.547 1 82.38 357 ARG B C 1
ATOM 9450 O O . ARG B 1 357 ? 27.734 -6.891 20.391 1 82.38 357 ARG B O 1
ATOM 9457 N N . VAL B 1 358 ? 29.969 -7.191 20.594 1 82.62 358 VAL B N 1
ATOM 9458 C CA . VAL B 1 358 ? 29.844 -8.641 20.547 1 82.62 358 VAL B CA 1
ATOM 9459 C C . VAL B 1 358 ? 29.688 -9.188 21.969 1 82.62 358 VAL B C 1
ATOM 9461 O O . VAL B 1 358 ? 30.438 -8.812 22.875 1 82.62 358 VAL B O 1
ATOM 9464 N N . ARG B 1 359 ? 28.562 -9.891 22.125 1 80.69 359 ARG B N 1
ATOM 9465 C CA . ARG B 1 359 ? 28.312 -10.562 23.406 1 80.69 359 ARG B CA 1
ATOM 9466 C C . ARG B 1 359 ? 28.156 -12.062 23.219 1 80.69 359 ARG B C 1
ATOM 9468 O O . ARG B 1 359 ? 27.828 -12.531 22.125 1 80.69 359 ARG B O 1
ATOM 9475 N N . LEU B 1 360 ? 28.484 -12.773 24.25 1 84.5 360 LEU B N 1
ATOM 9476 C CA . LEU B 1 360 ? 28.344 -14.227 24.188 1 84.5 360 LEU B CA 1
ATOM 9477 C C . LEU B 1 360 ? 26.891 -14.641 24.438 1 84.5 360 LEU B C 1
ATOM 9479 O O . LEU B 1 360 ? 26.531 -14.945 25.562 1 84.5 360 LEU B O 1
ATOM 9483 N N . ASP B 1 361 ? 26.109 -14.711 23.406 1 77.62 361 ASP B N 1
ATOM 9484 C CA . ASP B 1 361 ? 24.734 -15.211 23.516 1 77.62 361 ASP B CA 1
ATOM 9485 C C . ASP B 1 361 ? 24.703 -16.734 23.406 1 77.62 361 ASP B C 1
ATOM 9487 O O . ASP B 1 361 ? 25.75 -17.391 23.453 1 77.62 361 ASP B O 1
ATOM 9491 N N . SER B 1 362 ? 23.531 -17.281 23.406 1 74.81 362 SER B N 1
ATOM 9492 C CA . SER B 1 362 ? 23.391 -18.719 23.422 1 74.81 362 SER B CA 1
ATOM 9493 C C . SER B 1 362 ? 24.031 -19.359 22.188 1 74.81 362 SER B C 1
ATOM 9495 O O . SER B 1 362 ? 24.641 -20.422 22.281 1 74.81 362 SER B O 1
ATOM 9497 N N . ALA B 1 363 ? 23.922 -18.688 21.094 1 74.06 363 ALA B N 1
ATOM 9498 C CA . ALA B 1 363 ? 24.516 -19.203 19.859 1 74.06 363 ALA B CA 1
ATOM 9499 C C . ALA B 1 363 ? 26.031 -19.172 19.922 1 74.06 363 ALA B C 1
ATOM 9501 O O . ALA B 1 363 ? 26.703 -20.109 19.484 1 74.06 363 ALA B O 1
ATOM 9502 N N . ALA B 1 364 ? 26.578 -18.109 20.438 1 80.88 364 ALA B N 1
ATOM 9503 C CA . ALA B 1 364 ? 28.031 -17.984 20.578 1 80.88 364 ALA B CA 1
ATOM 9504 C C . ALA B 1 364 ? 28.578 -19 21.562 1 80.88 364 ALA B C 1
ATOM 9506 O O . ALA B 1 364 ? 29.656 -19.562 21.359 1 80.88 364 ALA B O 1
ATOM 9507 N N . ARG B 1 365 ? 27.844 -19.203 22.594 1 83.94 365 ARG B N 1
ATOM 9508 C CA . ARG B 1 365 ? 28.281 -20.172 23.594 1 83.94 365 ARG B CA 1
ATOM 9509 C C . ARG B 1 365 ? 28.312 -21.578 23 1 83.94 365 ARG B C 1
ATOM 9511 O O . ARG B 1 365 ? 29.172 -22.391 23.344 1 83.94 365 ARG B O 1
ATOM 9518 N N . LEU B 1 366 ? 27.312 -21.828 22.219 1 77.19 366 LEU B N 1
ATOM 9519 C CA . LEU B 1 366 ? 27.281 -23.125 21.562 1 77.19 366 LEU B CA 1
ATOM 9520 C C . LEU B 1 366 ? 28.469 -23.266 20.594 1 77.19 366 LEU B C 1
ATOM 9522 O O . LEU B 1 366 ? 29.062 -24.328 20.484 1 77.19 366 LEU B O 1
ATOM 9526 N N . GLU B 1 367 ? 28.766 -22.219 19.875 1 79.94 367 GLU B N 1
ATOM 9527 C CA . GLU B 1 367 ? 29.906 -22.219 18.969 1 79.94 367 GLU B CA 1
ATOM 9528 C C . GLU B 1 367 ? 31.219 -22.469 19.719 1 79.94 367 GLU B C 1
ATOM 9530 O O . GLU B 1 367 ? 32.094 -23.188 19.25 1 79.94 367 GLU B O 1
ATOM 9535 N N . LEU B 1 368 ? 31.375 -21.875 20.844 1 87.25 368 LEU B N 1
ATOM 9536 C CA . LEU B 1 368 ? 32.562 -22.062 21.688 1 87.25 368 LEU B CA 1
ATOM 9537 C C . LEU B 1 368 ? 32.656 -23.516 22.172 1 87.25 368 LEU B C 1
ATOM 9539 O O . LEU B 1 368 ? 33.719 -24.109 22.156 1 87.25 368 LEU B O 1
ATOM 9543 N N . LYS B 1 369 ? 31.5 -23.953 22.547 1 83.31 369 LYS B N 1
ATOM 9544 C CA . LYS B 1 369 ? 31.469 -25.328 23.016 1 83.31 369 LYS B CA 1
ATOM 9545 C C . LYS B 1 369 ? 31.938 -26.297 21.922 1 83.31 369 LYS B C 1
ATOM 9547 O O . LYS B 1 369 ? 32.656 -27.25 22.203 1 83.31 369 LYS B O 1
ATOM 9552 N N . ARG B 1 370 ? 31.625 -26.047 20.75 1 81.38 370 ARG B N 1
ATOM 9553 C CA . ARG B 1 370 ? 32.031 -26.859 19.609 1 81.38 370 ARG B CA 1
ATOM 9554 C C . ARG B 1 370 ? 33.531 -26.859 19.438 1 81.38 370 ARG B C 1
ATOM 9556 O O . ARG B 1 370 ? 34.125 -27.828 18.953 1 81.38 370 ARG B O 1
ATOM 9563 N N . GLN B 1 371 ? 34.031 -25.75 19.766 1 86.69 371 GLN B N 1
ATOM 9564 C CA . GLN B 1 371 ? 35.469 -25.594 19.641 1 86.69 371 GLN B CA 1
ATOM 9565 C C . GLN B 1 371 ? 36.188 -26.062 20.891 1 86.69 371 GLN B C 1
ATOM 9567 O O . GLN B 1 371 ? 37.406 -25.891 21.016 1 86.69 371 GLN B O 1
ATOM 9572 N N . GLY B 1 372 ? 35.406 -26.625 21.781 1 86.5 372 GLY B N 1
ATOM 9573 C CA . GLY B 1 372 ? 35.969 -27.156 23.016 1 86.5 372 GLY B CA 1
ATOM 9574 C C . GLY B 1 372 ? 36.344 -26.078 24.031 1 86.5 372 GLY B C 1
ATOM 9575 O O . GLY B 1 372 ? 37.219 -26.266 24.844 1 86.5 372 GLY B O 1
ATOM 9576 N N . MET B 1 373 ? 35.719 -24.953 23.844 1 92.88 373 MET B N 1
ATOM 9577 C CA . MET B 1 373 ? 36.062 -23.828 24.703 1 92.88 373 MET B CA 1
ATOM 9578 C C . MET B 1 373 ? 34.812 -23.219 25.328 1 92.88 373 MET B C 1
ATOM 9580 O O . MET B 1 373 ? 33.688 -23.625 25.016 1 92.88 373 MET B O 1
ATOM 9584 N N . ASN B 1 374 ? 34.969 -22.438 26.312 1 91.94 374 ASN B N 1
ATOM 9585 C CA . ASN B 1 374 ? 33.906 -21.609 26.906 1 91.94 374 ASN B CA 1
ATOM 9586 C C . ASN B 1 374 ? 34.406 -20.188 27.172 1 91.94 374 ASN B C 1
ATOM 9588 O O . ASN B 1 374 ? 35.531 -19.828 26.797 1 91.94 374 ASN B O 1
ATOM 9592 N N . ALA B 1 375 ? 33.594 -19.375 27.812 1 91.88 375 ALA B N 1
ATOM 9593 C CA . ALA B 1 375 ? 33.875 -17.953 27.984 1 91.88 375 ALA B CA 1
ATOM 9594 C C . ALA B 1 375 ? 35.125 -17.734 28.828 1 91.88 375 ALA B C 1
ATOM 9596 O O . ALA B 1 375 ? 35.844 -16.766 28.641 1 91.88 375 ALA B O 1
ATOM 9597 N N . SER B 1 376 ? 35.438 -18.703 29.703 1 93.44 376 SER B N 1
ATOM 9598 C CA . SER B 1 376 ? 36.531 -18.562 30.656 1 93.44 376 SER B CA 1
ATOM 9599 C C . SER B 1 376 ? 37.781 -19.281 30.156 1 93.44 376 SER B C 1
ATOM 9601 O O . SER B 1 376 ? 38.844 -19.219 30.797 1 93.44 376 SER B O 1
ATOM 9603 N N . SER B 1 377 ? 37.656 -19.891 29.016 1 94.12 377 SER B N 1
ATOM 9604 C CA . SER B 1 377 ? 38.812 -20.594 28.469 1 94.12 377 SER B CA 1
ATOM 9605 C C . SER B 1 377 ? 39.906 -19.625 28.016 1 94.12 377 SER B C 1
ATOM 9607 O O . SER B 1 377 ? 39.594 -18.5 27.609 1 94.12 377 SER B O 1
ATOM 9609 N N . VAL B 1 378 ? 41.156 -20.031 28.172 1 96 378 VAL B N 1
ATOM 9610 C CA . VAL B 1 378 ? 42.312 -19.266 27.688 1 96 378 VAL B CA 1
ATOM 9611 C C . VAL B 1 378 ? 42.938 -19.953 26.484 1 96 378 VAL B C 1
ATOM 9613 O O . VAL B 1 378 ? 43.719 -20.891 26.641 1 96 378 VAL B O 1
ATOM 9616 N N . PRO B 1 379 ? 42.562 -19.484 25.312 1 94.75 379 PRO B N 1
ATOM 9617 C CA . PRO B 1 379 ? 43.156 -20.109 24.125 1 94.75 379 PRO B CA 1
ATOM 9618 C C . PRO B 1 379 ? 44.656 -19.906 24.016 1 94.75 379 PRO B C 1
ATOM 9620 O O . PRO B 1 379 ? 45.156 -18.828 24.375 1 94.75 379 PRO B O 1
ATOM 9623 N N . PRO B 1 380 ? 45.406 -20.922 23.484 1 93.06 380 PRO B N 1
ATOM 9624 C CA . PRO B 1 380 ? 46.844 -20.781 23.312 1 93.06 380 PRO B CA 1
ATOM 9625 C C . PRO B 1 380 ? 47.219 -19.641 22.359 1 93.06 380 PRO B C 1
ATOM 9627 O O . PRO B 1 380 ? 46.406 -19.25 21.516 1 93.06 380 PRO B O 1
ATOM 9630 N N . GLU B 1 381 ? 48.406 -19.125 22.5 1 92.31 381 GLU B N 1
ATOM 9631 C CA . GLU B 1 381 ? 48.875 -18.016 21.672 1 92.31 381 GLU B CA 1
ATOM 9632 C C . GLU B 1 381 ? 48.844 -18.375 20.188 1 92.31 381 GLU B C 1
ATOM 9634 O O . GLU B 1 381 ? 49.312 -19.438 19.797 1 92.31 381 GLU B O 1
ATOM 9639 N N . GLY B 1 382 ? 48.156 -17.5 19.391 1 92.56 382 GLY B N 1
ATOM 9640 C CA . GLY B 1 382 ? 48.125 -17.672 17.953 1 92.56 382 GLY B CA 1
ATOM 9641 C C . GLY B 1 382 ? 46.906 -18.422 17.484 1 92.56 382 GLY B C 1
ATOM 9642 O O . GLY B 1 382 ? 46.594 -18.453 16.281 1 92.56 382 GLY B O 1
ATOM 9643 N N . ARG B 1 383 ? 46.219 -19 18.469 1 93.19 383 ARG B N 1
ATOM 9644 C CA . ARG B 1 383 ? 45.031 -19.75 18.078 1 93.19 383 ARG B CA 1
ATOM 9645 C C . ARG B 1 383 ? 43.875 -18.828 17.797 1 93.19 383 ARG B C 1
ATOM 9647 O O . ARG B 1 383 ? 43.5 -18 18.656 1 93.19 383 ARG B O 1
ATOM 9654 N N . THR B 1 384 ? 43.312 -19.016 16.594 1 92.75 384 THR B N 1
ATOM 9655 C CA . THR B 1 384 ? 42.125 -18.219 16.25 1 92.75 384 THR B CA 1
ATOM 9656 C C . THR B 1 384 ? 40.875 -18.922 16.734 1 92.75 384 THR B C 1
ATOM 9658 O O . THR B 1 384 ? 40.656 -20.109 16.438 1 92.75 384 THR B O 1
ATOM 9661 N N . VAL B 1 385 ? 40.062 -18.219 17.531 1 92.25 385 VAL B N 1
ATOM 9662 C CA . VAL B 1 385 ? 38.781 -18.75 18.047 1 92.25 385 VAL B CA 1
ATOM 9663 C C . VAL B 1 385 ? 37.625 -18 17.422 1 92.25 385 VAL B C 1
ATOM 9665 O O . VAL B 1 385 ? 37.531 -16.766 17.547 1 92.25 385 VAL B O 1
ATOM 9668 N N . LEU B 1 386 ? 36.812 -18.75 16.75 1 87.56 386 LEU B N 1
ATOM 9669 C CA . LEU B 1 386 ? 35.594 -18.172 16.141 1 87.56 386 LEU B CA 1
ATOM 9670 C C . LEU B 1 386 ? 34.531 -17.891 17.203 1 87.56 386 LEU B C 1
ATOM 9672 O O . LEU B 1 386 ? 34.188 -18.781 17.969 1 87.56 386 LEU B O 1
ATOM 9676 N N . ILE B 1 387 ? 34.125 -16.672 17.312 1 86.31 387 ILE B N 1
ATOM 9677 C CA . ILE B 1 387 ? 33.125 -16.266 18.281 1 86.31 387 ILE B CA 1
ATOM 9678 C C . ILE B 1 387 ? 31.75 -16.234 17.625 1 86.31 387 ILE B C 1
ATOM 9680 O O . ILE B 1 387 ? 30.797 -16.844 18.141 1 86.31 387 ILE B O 1
ATOM 9684 N N . GLN B 1 388 ? 31.594 -15.484 16.531 1 81 388 GLN B N 1
ATOM 9685 C CA . GLN B 1 388 ? 30.344 -15.359 15.797 1 81 388 GLN B CA 1
ATOM 9686 C C . GLN B 1 388 ? 30.562 -15.508 14.297 1 81 388 GLN B C 1
ATOM 9688 O O . GLN B 1 388 ? 31.453 -14.867 13.727 1 81 388 GLN B O 1
ATOM 9693 N N . ARG B 1 389 ? 29.859 -16.375 13.758 1 70 389 ARG B N 1
ATOM 9694 C CA . ARG B 1 389 ? 29.969 -16.594 12.312 1 70 389 ARG B CA 1
ATOM 9695 C C . ARG B 1 389 ? 29.344 -15.445 11.539 1 70 389 ARG B C 1
ATOM 9697 O O . ARG B 1 389 ? 29.812 -15.07 10.469 1 70 389 ARG B O 1
ATOM 9704 N N . ASN B 1 390 ? 28.203 -15.062 12.031 1 65.5 390 ASN B N 1
ATOM 9705 C CA . ASN B 1 390 ? 27.469 -13.984 11.367 1 65.5 390 ASN B CA 1
ATOM 9706 C C . ASN B 1 390 ? 27.375 -12.75 12.258 1 65.5 390 ASN B C 1
ATOM 9708 O O . ASN B 1 390 ? 26.484 -12.664 13.109 1 65.5 390 ASN B O 1
ATOM 9712 N N . GLY B 1 391 ? 28.516 -12 12.18 1 62.91 391 GLY B N 1
ATOM 9713 C CA . GLY B 1 391 ? 28.531 -10.789 12.992 1 62.91 391 GLY B CA 1
ATOM 9714 C C . GLY B 1 391 ? 27.781 -9.641 12.352 1 62.91 391 GLY B C 1
ATOM 9715 O O . GLY B 1 391 ? 26.797 -9.852 11.633 1 62.91 391 GLY B O 1
ATOM 9716 N N . ASN B 1 392 ? 28.172 -8.453 12.625 1 72.94 392 ASN B N 1
ATOM 9717 C CA . ASN B 1 392 ? 27.547 -7.227 12.141 1 72.94 392 ASN B CA 1
ATOM 9718 C C . ASN B 1 392 ? 27.641 -7.105 10.625 1 72.94 392 ASN B C 1
ATOM 9720 O O . ASN B 1 392 ? 28.719 -7.25 10.055 1 72.94 392 ASN B O 1
ATOM 9724 N N . VAL B 1 393 ? 26.562 -7.098 9.945 1 80.12 393 VAL B N 1
ATOM 9725 C CA . VAL B 1 393 ? 26.5 -6.848 8.508 1 80.12 393 VAL B CA 1
ATOM 9726 C C . VAL B 1 393 ? 26.703 -5.363 8.234 1 80.12 393 VAL B C 1
ATOM 9728 O O . VAL B 1 393 ? 25.781 -4.555 8.406 1 80.12 393 VAL B O 1
ATOM 9731 N N . ALA B 1 394 ? 28.047 -5.02 7.879 1 85.25 394 ALA B N 1
ATOM 9732 C CA . ALA B 1 394 ? 28.312 -3.584 7.805 1 85.25 394 ALA B CA 1
ATOM 9733 C C . ALA B 1 394 ? 29.359 -3.275 6.727 1 85.25 394 ALA B C 1
ATOM 9735 O O . ALA B 1 394 ? 29.828 -2.141 6.613 1 85.25 394 ALA B O 1
ATOM 9736 N N . PHE B 1 395 ? 29.75 -4.246 5.898 1 91.44 395 PHE B N 1
ATOM 9737 C CA . PHE B 1 395 ? 30.734 -4.016 4.84 1 91.44 395 PHE B CA 1
ATOM 9738 C C . PHE B 1 395 ? 30.031 -3.844 3.492 1 91.44 395 PHE B C 1
ATOM 9740 O O . PHE B 1 395 ? 29.375 -4.762 3.01 1 91.44 395 PHE B O 1
ATOM 9747 N N . ASP B 1 396 ? 30.25 -2.715 2.875 1 96 396 ASP B N 1
ATOM 9748 C CA . ASP B 1 396 ? 29.562 -2.422 1.618 1 96 396 ASP B CA 1
ATOM 9749 C C . ASP B 1 396 ? 30.125 -3.279 0.481 1 96 396 ASP B C 1
ATOM 9751 O O . ASP B 1 396 ? 31.328 -3.283 0.234 1 96 396 ASP B O 1
ATOM 9755 N N . VAL B 1 397 ? 29.344 -3.98 -0.188 1 97.06 397 VAL B N 1
ATOM 9756 C CA . VAL B 1 397 ? 29.766 -4.812 -1.311 1 97.06 397 VAL B CA 1
ATOM 9757 C C . VAL B 1 397 ? 28.844 -4.578 -2.504 1 97.06 397 VAL B C 1
ATOM 9759 O O . VAL B 1 397 ? 28.672 -5.465 -3.342 1 97.06 397 VAL B O 1
ATOM 9762 N N . THR B 1 398 ? 28.141 -3.463 -2.627 1 98 398 THR B N 1
ATOM 9763 C CA . THR B 1 398 ? 27.109 -3.152 -3.609 1 98 398 THR B CA 1
ATOM 9764 C C . THR B 1 398 ? 27.641 -3.359 -5.027 1 98 398 THR B C 1
ATOM 9766 O O . THR B 1 398 ? 26.953 -3.953 -5.867 1 98 398 THR B O 1
ATOM 9769 N N . ASP B 1 399 ? 28.859 -2.977 -5.27 1 97.31 399 ASP B N 1
ATOM 9770 C CA . ASP B 1 399 ? 29.406 -2.99 -6.621 1 97.31 399 ASP B CA 1
ATOM 9771 C C . ASP B 1 399 ? 29.844 -4.398 -7.023 1 97.31 399 ASP B C 1
ATOM 9773 O O . ASP B 1 399 ? 30.094 -4.664 -8.203 1 97.31 399 ASP B O 1
ATOM 9777 N N . ARG B 1 400 ? 29.891 -5.281 -6.094 1 96.94 400 ARG B N 1
ATOM 9778 C CA . ARG B 1 400 ? 30.359 -6.637 -6.355 1 96.94 400 ARG B CA 1
ATOM 9779 C C . ARG B 1 400 ? 29.203 -7.582 -6.637 1 96.94 400 ARG B C 1
ATOM 9781 O O . ARG B 1 400 ? 29.406 -8.703 -7.094 1 96.94 400 ARG B O 1
ATOM 9788 N N . VAL B 1 401 ? 28.016 -7.191 -6.402 1 97.94 401 VAL B N 1
ATOM 9789 C CA . VAL B 1 401 ? 26.859 -8.086 -6.492 1 97.94 401 VAL B CA 1
ATOM 9790 C C . VAL B 1 401 ? 26.641 -8.5 -7.945 1 97.94 401 VAL B C 1
ATOM 9792 O O . VAL B 1 401 ? 26.5 -7.645 -8.828 1 97.94 401 VAL B O 1
ATOM 9795 N N . HIS B 1 402 ? 26.672 -9.758 -8.195 1 97.5 402 HIS B N 1
ATOM 9796 C CA . HIS B 1 402 ? 26.375 -10.266 -9.531 1 97.5 402 HIS B CA 1
ATOM 9797 C C . HIS B 1 402 ? 24.984 -9.867 -9.984 1 97.5 402 HIS B C 1
ATOM 9799 O O . HIS B 1 402 ? 24.047 -9.883 -9.188 1 97.5 402 HIS B O 1
ATOM 9805 N N . PRO B 1 403 ? 24.797 -9.594 -11.227 1 95.94 403 PRO B N 1
ATOM 9806 C CA . PRO B 1 403 ? 23.5 -9.172 -11.727 1 95.94 403 PRO B CA 1
ATOM 9807 C C . PRO B 1 403 ? 22.391 -10.195 -11.453 1 95.94 403 PRO B C 1
ATOM 9809 O O . PRO B 1 403 ? 21.266 -9.82 -11.148 1 95.94 403 PRO B O 1
ATOM 9812 N N . SER B 1 404 ? 22.734 -11.453 -11.523 1 94 404 SER B N 1
ATOM 9813 C CA . SER B 1 404 ? 21.719 -12.469 -11.273 1 94 404 SER B CA 1
ATOM 9814 C C . SER B 1 404 ? 21.312 -12.492 -9.805 1 94 404 SER B C 1
ATOM 9816 O O . SER B 1 404 ? 20.156 -12.812 -9.484 1 94 404 SER B O 1
ATOM 9818 N N . VAL B 1 405 ? 22.234 -12.18 -8.938 1 96.75 405 VAL B N 1
ATOM 9819 C CA . VAL B 1 405 ? 21.938 -12.117 -7.516 1 96.75 405 VAL B CA 1
ATOM 9820 C C . VAL B 1 405 ? 21.031 -10.922 -7.234 1 96.75 405 VAL B C 1
ATOM 9822 O O . VAL B 1 405 ? 20.047 -11.039 -6.484 1 96.75 405 VAL B O 1
ATOM 9825 N N . ALA B 1 406 ? 21.328 -9.828 -7.887 1 97.44 406 ALA B N 1
ATOM 9826 C CA . ALA B 1 406 ? 20.5 -8.633 -7.77 1 97.44 406 ALA B CA 1
ATOM 9827 C C . ALA B 1 406 ? 19.078 -8.906 -8.266 1 97.44 406 ALA B C 1
ATOM 9829 O O . ALA B 1 406 ? 18.109 -8.477 -7.648 1 97.44 406 ALA B O 1
ATOM 9830 N N . ALA B 1 407 ? 18.984 -9.664 -9.328 1 94.44 407 ALA B N 1
ATOM 9831 C CA . ALA B 1 407 ? 17.688 -10 -9.914 1 94.44 407 ALA B CA 1
ATOM 9832 C C . ALA B 1 407 ? 16.875 -10.891 -8.969 1 94.44 407 ALA B C 1
ATOM 9834 O O . ALA B 1 407 ? 15.656 -10.734 -8.852 1 94.44 407 ALA B O 1
ATOM 9835 N N . HIS B 1 408 ? 17.547 -11.812 -8.328 1 95.81 408 HIS B N 1
ATOM 9836 C CA . HIS B 1 408 ? 16.875 -12.68 -7.363 1 95.81 408 HIS B CA 1
ATOM 9837 C C . HIS B 1 408 ? 16.344 -11.875 -6.18 1 95.81 408 HIS B C 1
ATOM 9839 O O . HIS B 1 408 ? 15.234 -12.133 -5.699 1 95.81 408 HIS B O 1
ATOM 9845 N N . ALA B 1 409 ? 17.156 -10.953 -5.707 1 97.81 409 ALA B N 1
ATOM 9846 C CA . ALA B 1 409 ? 16.719 -10.117 -4.59 1 97.81 409 ALA B CA 1
ATOM 9847 C C . ALA B 1 409 ? 15.5 -9.281 -4.969 1 97.81 409 ALA B C 1
ATOM 9849 O O . ALA B 1 409 ? 14.547 -9.18 -4.195 1 97.81 409 ALA B O 1
ATOM 9850 N N . ALA B 1 410 ? 15.555 -8.711 -6.145 1 96.81 410 ALA B N 1
ATOM 9851 C CA . ALA B 1 410 ? 14.43 -7.918 -6.641 1 96.81 410 ALA B CA 1
ATOM 9852 C C . ALA B 1 410 ? 13.172 -8.773 -6.781 1 96.81 410 ALA B C 1
ATOM 9854 O O . ALA B 1 410 ? 12.078 -8.352 -6.402 1 96.81 410 ALA B O 1
ATOM 9855 N N . LEU B 1 411 ? 13.352 -9.945 -7.305 1 94.81 411 LEU B N 1
ATOM 9856 C CA . LEU B 1 411 ? 12.227 -10.859 -7.469 1 94.81 411 LEU B CA 1
ATOM 9857 C C . LEU B 1 411 ? 11.648 -11.258 -6.113 1 94.81 411 LEU B C 1
ATOM 9859 O O . LEU B 1 411 ? 10.422 -11.336 -5.957 1 94.81 411 LEU B O 1
ATOM 9863 N N . ALA B 1 412 ? 12.492 -11.516 -5.184 1 97.31 412 ALA B N 1
ATOM 9864 C CA . ALA B 1 412 ? 12.039 -11.875 -3.844 1 97.31 412 ALA B CA 1
ATOM 9865 C C . ALA B 1 412 ? 11.156 -10.781 -3.25 1 97.31 412 ALA B C 1
ATOM 9867 O O . ALA B 1 412 ? 10.086 -11.07 -2.709 1 97.31 412 ALA B O 1
ATOM 9868 N N . ALA B 1 413 ? 11.609 -9.539 -3.365 1 97.5 413 ALA B N 1
ATOM 9869 C CA . ALA B 1 413 ? 10.82 -8.414 -2.871 1 97.5 413 ALA B CA 1
ATOM 9870 C C . ALA B 1 413 ? 9.461 -8.352 -3.559 1 97.5 413 ALA B C 1
ATOM 9872 O O . ALA B 1 413 ? 8.438 -8.156 -2.902 1 97.5 413 ALA B O 1
ATOM 9873 N N . ARG B 1 414 ? 9.461 -8.594 -4.82 1 95.56 414 ARG B N 1
ATOM 9874 C CA . ARG B 1 414 ? 8.234 -8.547 -5.613 1 95.56 414 ARG B CA 1
ATOM 9875 C C . ARG B 1 414 ? 7.289 -9.672 -5.219 1 95.56 414 ARG B C 1
ATOM 9877 O O . ARG B 1 414 ? 6.082 -9.461 -5.09 1 95.56 414 ARG B O 1
ATOM 9884 N N . VAL B 1 415 ? 7.84 -10.844 -5.055 1 95.25 415 VAL B N 1
ATOM 9885 C CA . VAL B 1 415 ? 7.039 -12.008 -4.703 1 95.25 415 VAL B CA 1
ATOM 9886 C C . VAL B 1 415 ? 6.379 -11.797 -3.342 1 95.25 415 VAL B C 1
ATOM 9888 O O . VAL B 1 415 ? 5.191 -12.086 -3.17 1 95.25 415 VAL B O 1
ATOM 9891 N N . VAL B 1 416 ? 7.051 -11.273 -2.418 1 96.25 416 VAL B N 1
ATOM 9892 C CA . VAL B 1 416 ? 6.516 -11.023 -1.082 1 96.25 416 VAL B CA 1
ATOM 9893 C C . VAL B 1 416 ? 5.543 -9.852 -1.122 1 96.25 416 VAL B C 1
ATOM 9895 O O . VAL B 1 416 ? 4.551 -9.828 -0.387 1 96.25 416 VAL B O 1
ATOM 9898 N N . GLY B 1 417 ? 5.785 -8.922 -2.008 1 96.12 417 GLY B N 1
ATOM 9899 C CA . GLY B 1 417 ? 4.922 -7.762 -2.176 1 96.12 417 GLY B CA 1
ATOM 9900 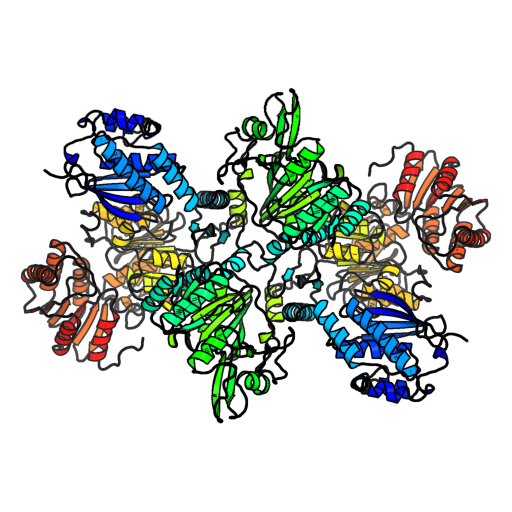C C . GLY B 1 417 ? 5.398 -6.547 -1.402 1 96.12 417 GLY B C 1
ATOM 9901 O O . GLY B 1 417 ? 4.59 -5.805 -0.844 1 96.12 417 GLY B O 1
ATOM 9902 N N . LEU B 1 418 ? 6.711 -6.328 -1.367 1 97.56 418 LEU B N 1
ATOM 9903 C CA . LEU B 1 418 ? 7.266 -5.199 -0.628 1 97.56 418 LEU B CA 1
ATOM 9904 C C . LEU B 1 418 ? 7.895 -4.184 -1.576 1 97.56 418 LEU B C 1
ATOM 9906 O O . LEU B 1 418 ? 8.602 -4.562 -2.514 1 97.56 418 LEU B O 1
ATOM 9910 N N . ASP B 1 419 ? 7.629 -2.914 -1.394 1 97.5 419 ASP B N 1
ATOM 9911 C CA . ASP B 1 419 ? 8.258 -1.884 -2.213 1 97.5 419 ASP B CA 1
ATOM 9912 C C . ASP B 1 419 ? 9.664 -1.569 -1.715 1 97.5 419 ASP B C 1
ATOM 9914 O O . ASP B 1 419 ? 10.508 -1.106 -2.482 1 97.5 419 ASP B O 1
ATOM 9918 N N . ILE B 1 420 ? 9.914 -1.727 -0.4 1 98.19 420 ILE B N 1
ATOM 9919 C CA . ILE B 1 420 ? 11.234 -1.679 0.217 1 98.19 420 ILE B CA 1
ATOM 9920 C C . ILE B 1 420 ? 11.492 -2.971 0.991 1 98.19 420 ILE B C 1
ATOM 9922 O O . ILE B 1 420 ? 10.703 -3.344 1.863 1 98.19 420 ILE B O 1
ATOM 9926 N N . ALA B 1 421 ? 12.602 -3.615 0.692 1 98.19 421 ALA B N 1
ATOM 9927 C CA . ALA B 1 421 ? 12.852 -4.902 1.332 1 98.19 421 ALA B CA 1
ATOM 9928 C C . ALA B 1 421 ? 14.336 -5.078 1.652 1 98.19 421 ALA B C 1
ATOM 9930 O O . ALA B 1 421 ? 15.195 -4.68 0.864 1 98.19 421 ALA B O 1
ATOM 9931 N N . GLY B 1 422 ? 14.609 -5.5 2.859 1 97.19 422 GLY B N 1
ATOM 9932 C CA . GLY B 1 422 ? 15.906 -6.074 3.18 1 97.19 422 GLY B CA 1
ATOM 9933 C C . GLY B 1 422 ? 15.969 -7.574 2.963 1 97.19 422 GLY B C 1
ATOM 9934 O O . GLY B 1 422 ? 15.305 -8.336 3.672 1 97.19 422 GLY B O 1
ATOM 9935 N N . VAL B 1 423 ? 16.734 -7.973 2.004 1 97.62 423 VAL B N 1
ATOM 9936 C CA . VAL B 1 423 ? 16.828 -9.383 1.654 1 97.62 423 VAL B CA 1
ATOM 9937 C C . VAL B 1 423 ? 18.109 -9.977 2.242 1 97.62 423 VAL B C 1
ATOM 9939 O O . VAL B 1 423 ? 19.219 -9.547 1.896 1 97.62 423 VAL B O 1
ATOM 9942 N N . ASP B 1 424 ? 18 -10.93 3.123 1 94.5 424 ASP B N 1
ATOM 9943 C CA . ASP B 1 424 ? 19.141 -11.617 3.719 1 94.5 424 ASP B CA 1
ATOM 9944 C C . ASP B 1 424 ? 19.5 -12.867 2.918 1 94.5 424 ASP B C 1
ATOM 9946 O O . ASP B 1 424 ? 18.641 -13.727 2.678 1 94.5 424 ASP B O 1
ATOM 9950 N N . LEU B 1 425 ? 20.719 -12.844 2.521 1 94.88 425 LEU B N 1
ATOM 9951 C CA . LEU B 1 425 ? 21.219 -13.961 1.717 1 94.88 425 LEU B CA 1
ATOM 9952 C C . LEU B 1 425 ? 22.562 -14.453 2.236 1 94.88 425 LEU B C 1
ATOM 9954 O O . LEU B 1 425 ? 23.328 -13.68 2.832 1 94.88 425 LEU B O 1
ATOM 9958 N N . VAL B 1 426 ? 22.812 -15.727 2.088 1 93.25 426 VAL B N 1
ATOM 9959 C CA . VAL B 1 426 ? 24.109 -16.312 2.428 1 93.25 426 VAL B CA 1
ATOM 9960 C C . VAL B 1 426 ? 24.781 -16.859 1.166 1 93.25 426 VAL B C 1
ATOM 9962 O O . VAL B 1 426 ? 24.141 -17.547 0.365 1 93.25 426 VAL B O 1
ATOM 9965 N N . ALA B 1 427 ? 25.953 -16.469 0.951 1 93.94 427 ALA B N 1
ATOM 9966 C CA . ALA B 1 427 ? 26.734 -16.922 -0.193 1 93.94 427 ALA B CA 1
ATOM 9967 C C . ALA B 1 427 ? 28.234 -16.828 0.098 1 93.94 427 ALA B C 1
ATOM 9969 O O . ALA B 1 427 ? 28.672 -15.961 0.867 1 93.94 427 ALA B O 1
ATOM 9970 N N . GLU B 1 428 ? 28.984 -17.656 -0.521 1 92.69 428 GLU B N 1
ATOM 9971 C CA . GLU B 1 428 ? 30.438 -17.594 -0.407 1 92.69 428 GLU B CA 1
ATOM 9972 C C . GLU B 1 428 ? 31 -16.406 -1.194 1 92.69 428 GLU B C 1
ATOM 9974 O O . GLU B 1 428 ? 31.969 -15.773 -0.762 1 92.69 428 GLU B O 1
ATOM 9979 N N . ASP B 1 429 ? 30.406 -16.219 -2.334 1 94.75 429 ASP B N 1
ATOM 9980 C CA . ASP B 1 429 ? 30.828 -15.141 -3.223 1 94.75 429 ASP B CA 1
ATOM 9981 C C . ASP B 1 429 ? 29.625 -14.492 -3.904 1 94.75 429 ASP B C 1
ATOM 9983 O O . ASP B 1 429 ? 29.031 -15.078 -4.812 1 94.75 429 ASP B O 1
ATOM 9987 N N . ILE B 1 430 ? 29.375 -13.234 -3.561 1 95.5 430 ILE B N 1
ATOM 9988 C CA . ILE B 1 430 ? 28.172 -12.57 -4.035 1 95.5 430 ILE B CA 1
ATOM 9989 C C . ILE B 1 430 ? 28.359 -12.133 -5.488 1 95.5 430 ILE B C 1
ATOM 9991 O O . ILE B 1 430 ? 27.391 -11.805 -6.176 1 95.5 430 ILE B O 1
ATOM 9995 N N . SER B 1 431 ? 29.609 -12.211 -5.969 1 96.62 431 SER B N 1
ATOM 9996 C CA . SER B 1 431 ? 29.938 -11.812 -7.336 1 96.62 431 SER B CA 1
ATOM 9997 C C . SER B 1 431 ? 29.688 -12.953 -8.312 1 96.62 431 SER B C 1
ATOM 9999 O O . SER B 1 431 ? 29.922 -12.812 -9.516 1 96.62 431 SER B O 1
ATOM 10001 N N . ARG B 1 432 ? 29.234 -14.07 -7.758 1 95.94 432 ARG B N 1
ATOM 10002 C CA . ARG B 1 432 ? 28.891 -15.219 -8.586 1 95.94 432 ARG B CA 1
ATOM 10003 C C . ARG B 1 432 ? 27.422 -15.594 -8.422 1 95.94 432 ARG B C 1
ATOM 10005 O O . ARG B 1 432 ? 26.812 -15.32 -7.387 1 95.94 432 ARG B O 1
ATOM 10012 N N . PRO B 1 433 ? 26.875 -16.297 -9.453 1 93.81 433 PRO B N 1
ATOM 10013 C CA . PRO B 1 433 ? 25.484 -16.734 -9.336 1 93.81 433 PRO B CA 1
ATOM 10014 C C . PRO B 1 433 ? 25.25 -17.656 -8.141 1 93.81 433 PRO B C 1
ATOM 10016 O O . PRO B 1 433 ? 26.094 -18.5 -7.836 1 93.81 433 PRO B O 1
ATOM 10019 N N . LEU B 1 434 ? 24.156 -17.531 -7.48 1 93.19 434 LEU B N 1
ATOM 10020 C CA . LEU B 1 434 ? 23.844 -18.312 -6.289 1 93.19 434 LEU B CA 1
ATOM 10021 C C . LEU B 1 434 ? 23.797 -19.797 -6.609 1 93.19 434 LEU B C 1
ATOM 10023 O O . LEU B 1 434 ? 24.266 -20.625 -5.82 1 93.19 434 LEU B O 1
ATOM 10027 N N . ALA B 1 435 ? 23.281 -20.125 -7.762 1 84.38 435 ALA B N 1
ATOM 10028 C CA . ALA B 1 435 ? 23.078 -21.516 -8.141 1 84.38 435 ALA B CA 1
ATOM 10029 C C . ALA B 1 435 ? 24.406 -22.266 -8.242 1 84.38 435 ALA B C 1
ATOM 10031 O O . ALA B 1 435 ? 24.453 -23.484 -7.988 1 84.38 435 ALA B O 1
ATOM 10032 N N . GLU B 1 436 ? 25.469 -21.531 -8.523 1 88.31 436 GLU B N 1
ATOM 10033 C CA . GLU B 1 436 ? 26.797 -22.156 -8.703 1 88.31 436 GLU B CA 1
ATOM 10034 C C . GLU B 1 436 ? 27.453 -22.438 -7.359 1 88.31 436 GLU B C 1
ATOM 10036 O O . GLU B 1 436 ? 28.422 -23.203 -7.289 1 88.31 436 GLU B O 1
ATOM 10041 N N . GLN B 1 437 ? 26.906 -21.906 -6.324 1 91.12 437 GLN B N 1
ATOM 10042 C CA . GLN B 1 437 ? 27.578 -22.016 -5.031 1 91.12 437 GLN B CA 1
ATOM 10043 C C . GLN B 1 437 ? 26.594 -22.422 -3.938 1 91.12 437 GLN B C 1
ATOM 10045 O O . GLN B 1 437 ? 26.844 -22.188 -2.752 1 91.12 437 GLN B O 1
ATOM 10050 N N . ARG B 1 438 ? 25.391 -22.75 -4.309 1 88.56 438 ARG B N 1
ATOM 10051 C CA . ARG B 1 438 ? 24.328 -23.141 -3.381 1 88.56 438 ARG B CA 1
ATOM 10052 C C . ARG B 1 438 ? 23.953 -22 -2.451 1 88.56 438 ARG B C 1
ATOM 10054 O 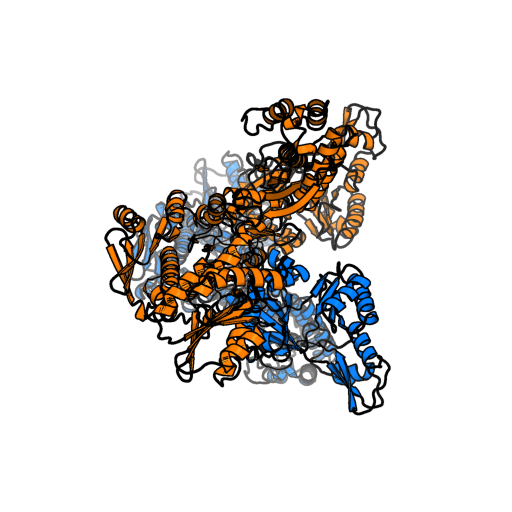O . ARG B 1 438 ? 23.672 -22.203 -1.271 1 88.56 438 ARG B O 1
ATOM 10061 N N . GLY B 1 439 ? 24.188 -20.766 -2.92 1 93.75 439 GLY B N 1
ATOM 10062 C CA . GLY B 1 439 ? 23.688 -19.609 -2.176 1 93.75 439 GLY B CA 1
ATOM 10063 C C . GLY B 1 439 ? 22.188 -19.531 -2.117 1 93.75 439 GLY B C 1
ATOM 10064 O O . GLY B 1 439 ? 21.484 -20.094 -2.969 1 93.75 439 GLY B O 1
ATOM 10065 N N . ALA B 1 440 ? 21.672 -18.891 -1.051 1 95.69 440 ALA B N 1
ATOM 10066 C CA . ALA B 1 440 ? 20.219 -18.875 -0.895 1 95.69 440 ALA B CA 1
ATOM 10067 C C . ALA B 1 440 ? 19.766 -17.656 -0.119 1 95.69 440 ALA B C 1
ATOM 10069 O O . ALA B 1 440 ? 20.484 -17.125 0.723 1 95.69 440 ALA B O 1
ATOM 10070 N N . ILE B 1 441 ? 18.594 -17.203 -0.426 1 96.19 441 ILE B N 1
ATOM 10071 C CA . ILE B 1 441 ? 17.922 -16.172 0.353 1 96.19 441 ILE B CA 1
ATOM 10072 C C . ILE B 1 441 ? 17.297 -16.781 1.599 1 96.19 441 ILE B C 1
ATOM 10074 O O . ILE B 1 441 ? 16.562 -17.766 1.508 1 96.19 441 ILE B O 1
ATOM 10078 N N . VAL B 1 442 ? 17.562 -16.188 2.75 1 92.12 442 VAL B N 1
ATOM 10079 C CA . VAL B 1 442 ? 17.156 -16.812 4.008 1 92.12 442 VAL B CA 1
ATOM 10080 C C . VAL B 1 442 ? 15.953 -16.062 4.586 1 92.12 442 VAL B C 1
ATOM 10082 O O . VAL B 1 442 ? 15.18 -16.609 5.367 1 92.12 442 VAL B O 1
ATOM 10085 N N . GLU B 1 443 ? 15.898 -14.781 4.293 1 92.12 443 GLU B N 1
ATOM 10086 C CA . GLU B 1 443 ? 14.844 -13.961 4.871 1 92.12 443 GLU B CA 1
ATOM 10087 C C . GLU B 1 443 ? 14.578 -12.719 4.02 1 92.12 443 GLU B C 1
ATOM 10089 O O . GLU B 1 443 ? 15.477 -12.242 3.316 1 92.12 443 GLU B O 1
ATOM 10094 N N . VAL B 1 444 ? 13.383 -12.281 3.975 1 96.12 444 VAL B N 1
ATOM 10095 C CA . VAL B 1 444 ? 12.984 -11 3.398 1 96.12 444 VAL B CA 1
ATOM 10096 C C . VAL B 1 444 ? 12.328 -10.133 4.469 1 96.12 444 VAL B C 1
ATOM 10098 O O . VAL B 1 444 ? 11.367 -10.555 5.113 1 96.12 444 VAL B O 1
ATOM 10101 N N . ASN B 1 445 ? 12.82 -8.969 4.668 1 94.38 445 ASN B N 1
ATOM 10102 C CA . ASN B 1 445 ? 12.359 -8.125 5.762 1 94.38 445 ASN B CA 1
ATOM 10103 C C . ASN B 1 445 ? 11.695 -6.852 5.25 1 94.38 445 ASN B C 1
ATOM 10105 O O . ASN B 1 445 ? 12.203 -6.215 4.32 1 94.38 445 ASN B O 1
ATOM 10109 N N . ALA B 1 446 ? 10.555 -6.527 5.883 1 95.25 446 ALA B N 1
ATOM 10110 C CA . ALA B 1 446 ? 9.93 -5.223 5.672 1 95.25 446 ALA B CA 1
ATOM 10111 C C . ALA B 1 446 ? 10.539 -4.172 6.594 1 95.25 446 ALA B C 1
ATOM 10113 O O . ALA B 1 446 ? 10.906 -4.469 7.73 1 95.25 446 ALA B O 1
ATOM 10114 N N . GLY B 1 447 ? 10.656 -2.93 6.121 1 93.69 447 GLY B N 1
ATOM 10115 C CA . GLY B 1 447 ? 11.18 -1.847 6.938 1 93.69 447 GLY B CA 1
ATOM 10116 C C . GLY B 1 447 ? 12.586 -2.107 7.445 1 93.69 447 GLY B C 1
ATOM 10117 O O . GLY B 1 447 ? 12.844 -1.997 8.648 1 93.69 447 GLY B O 1
ATOM 10118 N N . PRO B 1 448 ? 13.484 -2.432 6.574 1 94.06 448 PRO B N 1
ATOM 10119 C CA . PRO B 1 448 ? 14.836 -2.783 7.016 1 94.06 448 PRO B CA 1
ATOM 10120 C C . PRO B 1 448 ? 15.609 -1.584 7.559 1 94.06 448 PRO B C 1
ATOM 10122 O O . PRO B 1 448 ? 15.398 -0.454 7.113 1 94.06 448 PRO B O 1
ATOM 10125 N N . GLY B 1 449 ? 16.484 -1.85 8.539 1 91.25 449 GLY B N 1
ATOM 10126 C CA . GLY B 1 449 ? 17.422 -0.813 8.953 1 91.25 449 GLY B CA 1
ATOM 10127 C C . GLY B 1 449 ? 18.344 -0.375 7.84 1 91.25 449 GLY B C 1
ATOM 10128 O O . GLY B 1 449 ? 18.781 -1.195 7.027 1 91.25 449 GLY B O 1
ATOM 10129 N N . LEU B 1 450 ? 18.672 0.899 7.789 1 94.56 450 LEU B N 1
ATOM 10130 C CA . LEU B 1 450 ? 19.453 1.432 6.68 1 94.56 450 LEU B CA 1
ATOM 10131 C C . LEU B 1 450 ? 20.859 1.798 7.133 1 94.56 450 LEU B C 1
ATOM 10133 O O . LEU B 1 450 ? 21.719 2.121 6.309 1 94.56 450 LEU B O 1
ATOM 10137 N N . LEU B 1 451 ? 21.156 1.728 8.406 1 90.38 451 LEU B N 1
ATOM 10138 C CA . LEU B 1 451 ? 22.391 2.246 8.977 1 90.38 451 LEU B CA 1
ATOM 10139 C C . LEU B 1 451 ? 23.609 1.623 8.305 1 90.38 451 LEU B C 1
ATOM 10141 O O . LEU B 1 451 ? 24.578 2.318 8 1 90.38 451 LEU B O 1
ATOM 10145 N N . MET B 1 452 ? 23.609 0.337 8.023 1 91.31 452 MET B N 1
ATOM 10146 C CA . MET B 1 452 ? 24.75 -0.373 7.465 1 91.31 452 MET B CA 1
ATOM 10147 C C . MET B 1 452 ? 25.062 0.121 6.055 1 91.31 452 MET B C 1
ATOM 10149 O O . MET B 1 452 ? 26.188 -0.045 5.566 1 91.31 452 MET B O 1
ATOM 10153 N N . HIS B 1 453 ? 24.094 0.713 5.402 1 95.25 453 HIS B N 1
ATOM 10154 C CA . HIS B 1 453 ? 24.281 1.238 4.055 1 95.25 453 HIS B CA 1
ATOM 10155 C C . HIS B 1 453 ? 24.688 2.709 4.086 1 95.25 453 HIS B C 1
ATOM 10157 O O . HIS B 1 453 ? 25.391 3.182 3.197 1 95.25 453 HIS B O 1
ATOM 10163 N N . ILE B 1 454 ? 24.234 3.424 5.121 1 94.06 454 ILE B N 1
ATOM 10164 C CA . ILE B 1 454 ? 24.516 4.848 5.285 1 94.06 454 ILE B CA 1
ATOM 10165 C C . ILE B 1 454 ? 25.938 5.051 5.801 1 94.06 454 ILE B C 1
ATOM 10167 O O . ILE B 1 454 ? 26.641 5.941 5.336 1 94.06 454 ILE B O 1
ATOM 10171 N N . LYS B 1 455 ? 26.297 4.25 6.773 1 90.62 455 LYS B N 1
ATOM 10172 C CA . LYS B 1 455 ? 27.609 4.32 7.418 1 90.62 455 LYS B CA 1
ATOM 10173 C C . LYS B 1 455 ? 28.234 2.936 7.539 1 90.62 455 LYS B C 1
ATOM 10175 O O . LYS B 1 455 ? 28.438 2.428 8.648 1 90.62 455 LYS B O 1
ATOM 10180 N N . PRO B 1 456 ? 28.734 2.408 6.406 1 91.88 456 PRO B N 1
ATOM 10181 C CA . PRO B 1 456 ? 29.375 1.094 6.469 1 91.88 456 PRO B CA 1
ATOM 10182 C C . PRO B 1 456 ? 30.703 1.122 7.223 1 91.88 456 PRO B C 1
ATOM 10184 O O . PRO B 1 456 ? 31.359 2.16 7.27 1 91.88 456 PRO B O 1
ATOM 10187 N N . ALA B 1 457 ? 30.984 0.028 7.879 1 86.75 457 ALA B N 1
ATOM 10188 C CA . ALA B 1 457 ? 32.281 -0.079 8.547 1 86.75 457 ALA B CA 1
ATOM 10189 C C . ALA B 1 457 ? 33.438 0.037 7.543 1 86.75 457 ALA B C 1
ATOM 10191 O O . ALA B 1 457 ? 34.469 0.599 7.855 1 86.75 457 ALA B O 1
ATOM 10192 N N . GLU B 1 458 ? 33.25 -0.5 6.395 1 89.38 458 GLU B N 1
ATOM 10193 C CA . GLU B 1 458 ? 34.156 -0.393 5.266 1 89.38 458 GLU B CA 1
ATOM 10194 C C . GLU B 1 458 ? 33.406 -0.312 3.943 1 89.38 458 GLU B C 1
ATOM 10196 O O . GLU B 1 458 ? 32.344 -0.918 3.795 1 89.38 458 GLU B O 1
ATOM 10201 N N . GLY B 1 459 ? 34 0.448 3.057 1 92.75 459 GLY B N 1
ATOM 10202 C CA . GLY B 1 459 ? 33.344 0.608 1.757 1 92.75 459 GLY B CA 1
ATOM 10203 C C . GLY B 1 459 ? 32.75 1.978 1.561 1 92.75 459 GLY B C 1
ATOM 10204 O O . GLY B 1 459 ? 33.031 2.914 2.303 1 92.75 459 GLY B O 1
ATOM 10205 N N . THR B 1 460 ? 31.922 2.111 0.58 1 95.5 460 THR B N 1
ATOM 10206 C CA . THR B 1 460 ? 31.344 3.389 0.17 1 95.5 460 THR B CA 1
ATOM 10207 C C . THR B 1 460 ? 29.938 3.557 0.737 1 95.5 460 THR B C 1
ATOM 10209 O O . THR B 1 460 ? 29.094 2.68 0.572 1 95.5 460 THR B O 1
ATOM 10212 N N . PRO B 1 461 ? 29.672 4.625 1.474 1 95.44 461 PRO B N 1
ATOM 10213 C CA . PRO B 1 461 ? 28.297 4.914 1.846 1 95.44 461 PRO B CA 1
ATOM 10214 C C . PRO B 1 461 ? 27.359 5.016 0.636 1 95.44 461 PRO B C 1
ATOM 10216 O O . PRO B 1 461 ? 27.766 5.535 -0.409 1 95.44 461 PRO B O 1
ATOM 10219 N N . ARG B 1 462 ? 26.172 4.5 0.744 1 97.38 462 ARG B N 1
ATOM 10220 C CA . ARG B 1 462 ? 25.25 4.473 -0.38 1 97.38 462 ARG B CA 1
ATOM 10221 C C . ARG B 1 462 ? 24.094 5.449 -0.165 1 97.38 462 ARG B C 1
ATOM 10223 O O . ARG B 1 462 ? 23.625 5.625 0.962 1 97.38 462 ARG B O 1
ATOM 10230 N N . PRO B 1 463 ? 23.578 6.086 -1.185 1 96.94 463 PRO B N 1
ATOM 10231 C CA . PRO B 1 463 ? 22.5 7.066 -1.08 1 96.94 463 PRO B CA 1
ATOM 10232 C C . PRO B 1 463 ? 21.125 6.414 -0.999 1 96.94 463 PRO B C 1
ATOM 10234 O O . PRO B 1 463 ? 20.234 6.719 -1.807 1 96.94 463 PRO B O 1
ATOM 10237 N N . VAL B 1 464 ? 20.906 5.645 0.001 1 98 464 VAL B N 1
ATOM 10238 C CA . VAL B 1 464 ? 19.688 4.848 0.116 1 98 464 VAL B CA 1
ATOM 10239 C C . VAL B 1 464 ? 18.5 5.758 0.41 1 98 464 VAL B C 1
ATOM 10241 O O . VAL B 1 464 ? 17.375 5.473 -0.002 1 98 464 VAL B O 1
ATOM 10244 N N . GLY B 1 465 ? 18.703 6.883 1.17 1 97.75 465 GLY B N 1
ATOM 10245 C CA . GLY B 1 465 ? 17.641 7.859 1.35 1 97.75 465 GLY B CA 1
ATOM 10246 C C . GLY B 1 465 ? 17.125 8.43 0.041 1 97.75 465 GLY B C 1
ATOM 10247 O O . GLY B 1 465 ? 15.914 8.539 -0.165 1 97.75 465 GLY B O 1
ATOM 10248 N N . ARG B 1 466 ? 18.047 8.758 -0.808 1 97.12 466 ARG B N 1
ATOM 10249 C CA . ARG B 1 466 ? 17.703 9.289 -2.119 1 97.12 466 ARG B CA 1
ATOM 10250 C C . ARG B 1 466 ? 16.906 8.273 -2.93 1 97.12 466 ARG B C 1
ATOM 10252 O O . ARG B 1 466 ? 15.961 8.633 -3.635 1 97.12 466 ARG B O 1
ATOM 10259 N N . ALA B 1 467 ? 17.312 7.031 -2.842 1 97.81 467 ALA B N 1
ATOM 10260 C CA . ALA B 1 467 ? 16.609 5.973 -3.564 1 97.81 467 ALA B CA 1
ATOM 10261 C C . ALA B 1 467 ? 15.148 5.887 -3.127 1 97.81 467 ALA B C 1
ATOM 10263 O O . ALA B 1 467 ? 14.258 5.723 -3.959 1 97.81 467 ALA B O 1
ATOM 10264 N N . ILE B 1 468 ? 14.898 5.977 -1.862 1 97.94 468 ILE B N 1
ATOM 10265 C CA . ILE B 1 468 ? 13.555 5.859 -1.322 1 97.94 468 ILE B CA 1
ATOM 10266 C C . ILE B 1 468 ? 12.727 7.082 -1.724 1 97.94 468 ILE B C 1
ATOM 10268 O O . ILE B 1 468 ? 11.57 6.949 -2.125 1 97.94 468 ILE B O 1
ATOM 10272 N N . VAL B 1 469 ? 13.32 8.336 -1.672 1 97.44 469 VAL B N 1
ATOM 10273 C CA . VAL B 1 469 ? 12.617 9.555 -2.074 1 97.44 469 VAL B CA 1
ATOM 10274 C C . VAL B 1 469 ? 12.273 9.484 -3.561 1 97.44 469 VAL B C 1
ATOM 10276 O O . VAL B 1 469 ? 11.172 9.859 -3.969 1 97.44 469 VAL B O 1
ATOM 10279 N N . ASN B 1 470 ? 13.219 8.945 -4.375 1 96.44 470 ASN B N 1
ATOM 10280 C CA . ASN B 1 470 ? 12.961 8.797 -5.805 1 96.44 470 ASN B CA 1
ATOM 10281 C C . ASN B 1 470 ? 11.836 7.801 -6.07 1 96.44 470 ASN B C 1
ATOM 10283 O O . ASN B 1 470 ? 11.094 7.949 -7.039 1 96.44 470 ASN B O 1
ATOM 10287 N N . HIS B 1 471 ? 11.766 6.836 -5.262 1 96.19 471 HIS B N 1
ATOM 10288 C CA . HIS B 1 471 ? 10.695 5.852 -5.371 1 96.19 471 HIS B CA 1
ATOM 10289 C C . HIS B 1 471 ? 9.336 6.488 -5.09 1 96.19 471 HIS B C 1
ATOM 10291 O O . HIS B 1 471 ? 8.352 6.191 -5.777 1 96.19 471 HIS B O 1
ATOM 10297 N N . LEU B 1 472 ? 9.258 7.359 -4.105 1 96.44 472 LEU B N 1
ATOM 10298 C CA . LEU B 1 472 ? 8.016 8.016 -3.719 1 96.44 472 LEU B CA 1
ATOM 10299 C C . LEU B 1 472 ? 7.676 9.148 -4.68 1 96.44 472 LEU B C 1
ATOM 10301 O O . LEU B 1 472 ? 6.504 9.391 -4.977 1 96.44 472 LEU B O 1
ATOM 10305 N N . PHE B 1 473 ? 8.719 9.898 -5.082 1 96.31 473 PHE B N 1
ATOM 10306 C CA . PHE B 1 473 ? 8.594 11.055 -5.961 1 96.31 473 PHE B CA 1
ATOM 10307 C C . PHE B 1 473 ? 9.492 10.906 -7.18 1 96.31 473 PHE B C 1
ATOM 10309 O O . PHE B 1 473 ? 10.555 11.531 -7.254 1 96.31 473 PHE B O 1
ATOM 10316 N N . PRO B 1 474 ? 9.023 10.133 -8.133 1 92.38 474 PRO B N 1
ATOM 10317 C CA . PRO B 1 474 ? 9.875 9.945 -9.312 1 92.38 474 PRO B CA 1
ATOM 10318 C C . PRO B 1 474 ? 10.242 11.258 -9.992 1 92.38 474 PRO B C 1
ATOM 10320 O O . PRO B 1 474 ? 9.398 12.156 -10.109 1 92.38 474 PRO B O 1
ATOM 10323 N N . GLU B 1 475 ? 11.391 11.383 -10.391 1 85.12 475 GLU B N 1
ATOM 10324 C CA . GLU B 1 475 ? 11.891 12.609 -11.008 1 85.12 475 GLU B CA 1
ATOM 10325 C C . GLU B 1 475 ? 11.164 12.898 -12.32 1 85.12 475 GLU B C 1
ATOM 10327 O O . GLU B 1 475 ? 11.031 14.055 -12.719 1 85.12 475 GLU B O 1
ATOM 10332 N N . SER B 1 476 ? 10.656 11.875 -12.945 1 78.94 476 SER B N 1
ATOM 10333 C CA . SER B 1 476 ? 9.992 12.008 -14.234 1 78.94 476 SER B CA 1
ATOM 10334 C C . SER B 1 476 ? 8.648 12.719 -14.086 1 78.94 476 SER B C 1
ATOM 10336 O O . SER B 1 476 ? 8.18 13.367 -15.023 1 78.94 476 SER B O 1
ATOM 10338 N N . ASP B 1 477 ? 7.973 12.672 -12.992 1 73.44 477 ASP B N 1
ATOM 10339 C CA . ASP B 1 477 ? 6.621 13.195 -12.797 1 73.44 477 ASP B CA 1
ATOM 10340 C C . ASP B 1 477 ? 6.656 14.648 -12.344 1 73.44 477 ASP B C 1
ATOM 10342 O O . ASP B 1 477 ? 5.621 15.32 -12.312 1 73.44 477 ASP B O 1
ATOM 10346 N N . ASP B 1 478 ? 7.73 15.297 -12.258 1 73.12 478 ASP B N 1
ATOM 10347 C CA . ASP B 1 478 ? 7.852 16.672 -11.758 1 73.12 478 ASP B CA 1
ATOM 10348 C C . ASP B 1 478 ? 7.031 16.859 -10.484 1 73.12 478 ASP B C 1
ATOM 10350 O O . ASP B 1 478 ? 6.539 17.953 -10.219 1 73.12 478 ASP B O 1
ATOM 10354 N N . ASP B 1 479 ? 6.73 15.82 -9.797 1 77.56 479 ASP B N 1
ATOM 10355 C CA . ASP B 1 479 ? 5.961 15.898 -8.562 1 77.56 479 ASP B CA 1
ATOM 10356 C C . ASP B 1 479 ? 6.883 16.016 -7.348 1 77.56 479 ASP B C 1
ATOM 10358 O O . ASP B 1 479 ? 7.676 15.125 -7.07 1 77.56 479 ASP B O 1
ATOM 10362 N N . GLN B 1 480 ? 6.824 17.141 -6.68 1 85.19 480 GLN B N 1
ATOM 10363 C CA . GLN B 1 480 ? 7.645 17.391 -5.5 1 85.19 480 GLN B CA 1
ATOM 10364 C C . GLN B 1 480 ? 6.793 17.406 -4.234 1 85.19 480 GLN B C 1
ATOM 10366 O O . GLN B 1 480 ? 7.117 18.094 -3.268 1 85.19 480 GLN B O 1
ATOM 10371 N N . GLY B 1 481 ? 5.668 16.766 -4.312 1 93.69 481 GLY B N 1
ATOM 10372 C CA . GLY B 1 481 ? 4.82 16.625 -3.137 1 93.69 481 GLY B CA 1
ATOM 10373 C C . GLY B 1 481 ? 4.172 17.922 -2.705 1 93.69 481 GLY B C 1
ATOM 10374 O O . GLY B 1 481 ? 3.889 18.125 -1.522 1 93.69 481 GLY B O 1
ATOM 10375 N N . ARG B 1 482 ? 3.953 18.844 -3.615 1 95.25 482 ARG B N 1
ATOM 10376 C CA . ARG B 1 482 ? 3.467 20.172 -3.244 1 95.25 482 ARG B CA 1
ATOM 10377 C C . ARG B 1 482 ? 2.047 20.406 -3.754 1 95.25 482 ARG B C 1
ATOM 10379 O O . ARG B 1 482 ? 1.691 19.938 -4.84 1 95.25 482 ARG B O 1
ATOM 10386 N N . ILE B 1 483 ? 1.26 21.031 -2.961 1 97.06 483 ILE B N 1
ATOM 10387 C CA . ILE B 1 483 ? -0.01 21.609 -3.379 1 97.06 483 ILE B CA 1
ATOM 10388 C C . ILE B 1 483 ? 0.127 23.125 -3.473 1 97.06 483 ILE B C 1
ATOM 10390 O O . ILE B 1 483 ? 1.039 23.719 -2.885 1 97.06 483 ILE B O 1
ATOM 10394 N N . PRO B 1 484 ? -0.702 23.781 -4.273 1 97.94 484 PRO B N 1
ATOM 10395 C CA . PRO B 1 484 ? -0.637 25.234 -4.27 1 97.94 484 PRO B CA 1
ATOM 10396 C C . PRO B 1 484 ? -0.917 25.844 -2.893 1 97.94 484 PRO B C 1
ATOM 10398 O O . PRO B 1 484 ? -1.968 25.578 -2.303 1 97.94 484 PRO B O 1
ATOM 10401 N N . VAL B 1 485 ? 0.02 26.609 -2.404 1 98.56 485 VAL B N 1
ATOM 10402 C CA . VAL B 1 485 ? -0.094 27.328 -1.142 1 98.56 485 VAL B CA 1
ATOM 10403 C C . VAL B 1 485 ? -0.105 28.828 -1.404 1 98.56 485 VAL B C 1
ATOM 10405 O O . VAL B 1 485 ? 0.705 29.344 -2.186 1 98.56 485 VAL B O 1
ATOM 10408 N N . VAL B 1 486 ? -1.076 29.531 -0.808 1 98.88 486 VAL B N 1
ATOM 10409 C CA . VAL B 1 486 ? -1.161 30.984 -0.895 1 98.88 486 VAL B CA 1
ATOM 10410 C C . VAL B 1 486 ? -0.969 31.594 0.491 1 98.88 486 VAL B C 1
ATOM 10412 O O . VAL B 1 486 ? -1.657 31.219 1.443 1 98.88 486 VAL B O 1
ATOM 10415 N N . GLY B 1 487 ? -0.027 32.438 0.622 1 98.81 487 GLY B N 1
ATOM 10416 C CA . GLY B 1 487 ? 0.154 33.219 1.843 1 98.81 487 GLY B CA 1
ATOM 10417 C C . GLY B 1 487 ? -0.234 34.656 1.693 1 98.81 487 GLY B C 1
ATOM 10418 O O . GLY B 1 487 ? 0.133 35.312 0.711 1 98.81 487 GLY B O 1
ATOM 10419 N N . VAL B 1 488 ? -1.044 35.188 2.613 1 98.81 488 VAL B N 1
ATOM 10420 C CA . VAL B 1 488 ? -1.503 36.562 2.574 1 98.81 488 VAL B CA 1
ATOM 10421 C C . VAL B 1 488 ? -1.029 37.312 3.824 1 98.81 488 VAL B C 1
ATOM 10423 O O . VAL B 1 488 ? -1.291 36.875 4.949 1 98.81 488 VAL B O 1
ATOM 10426 N N . THR B 1 489 ? -0.307 38.344 3.641 1 98.06 489 THR B N 1
ATOM 10427 C CA . THR B 1 489 ? 0.114 39.188 4.754 1 98.06 489 THR B CA 1
ATOM 10428 C C . THR B 1 489 ? -0.141 40.656 4.438 1 98.06 489 THR B C 1
ATOM 10430 O O . THR B 1 489 ? -0.799 41 3.447 1 98.06 489 THR B O 1
ATOM 10433 N N . GLY B 1 490 ? 0.249 41.625 5.336 1 96.19 490 GLY B N 1
ATOM 10434 C CA . GLY B 1 490 ? -0.005 43.031 5.223 1 96.19 490 GLY B CA 1
ATOM 10435 C C . GLY B 1 490 ? -0.578 43.656 6.488 1 96.19 490 GLY B C 1
ATOM 10436 O O . GLY B 1 490 ? -0.683 42.969 7.516 1 96.19 490 GLY B O 1
ATOM 10437 N N . THR B 1 491 ? -0.948 44.875 6.383 1 92.69 491 THR B N 1
ATOM 10438 C CA . THR B 1 491 ? -1.468 45.594 7.547 1 92.69 491 THR B CA 1
ATOM 10439 C C . THR B 1 491 ? -2.98 45.406 7.652 1 92.69 491 THR B C 1
ATOM 10441 O O . THR B 1 491 ? -3.494 45.031 8.703 1 92.69 491 THR B O 1
ATOM 10444 N N . ASN B 1 492 ? -3.67 45.656 6.562 1 92.44 492 ASN B N 1
ATOM 10445 C CA . ASN B 1 492 ? -5.125 45.562 6.559 1 92.44 492 ASN B CA 1
ATOM 10446 C C . ASN B 1 492 ? -5.625 44.781 5.348 1 92.44 492 ASN B C 1
ATOM 10448 O O . ASN B 1 492 ? -4.941 44.688 4.324 1 92.44 492 ASN B O 1
ATOM 10452 N N . GLY B 1 493 ? -6.738 44.156 5.492 1 93.94 493 GLY B N 1
ATOM 10453 C CA . GLY B 1 493 ? -7.426 43.531 4.375 1 93.94 493 GLY B CA 1
ATOM 10454 C C . GLY B 1 493 ? -7.074 42.062 4.203 1 93.94 493 GLY B C 1
ATOM 10455 O O . GLY B 1 493 ? -7.645 41.375 3.352 1 93.94 493 GLY B O 1
ATOM 10456 N N . LYS B 1 494 ? -6.23 41.469 5.016 1 95.44 494 LYS B N 1
ATOM 10457 C CA . LYS B 1 494 ? -5.699 40.125 4.871 1 95.44 494 LYS B CA 1
ATOM 10458 C C . LYS B 1 494 ? -6.824 39.094 4.879 1 95.44 494 LYS B C 1
ATOM 10460 O O . LYS B 1 494 ? -6.859 38.188 4.027 1 95.44 494 LYS B O 1
ATOM 10465 N N . THR B 1 495 ? -7.723 39.188 5.828 1 93.5 495 THR B N 1
ATOM 10466 C CA . THR B 1 495 ? -8.781 38.188 6.016 1 93.5 495 THR B CA 1
ATOM 10467 C C . THR B 1 495 ? -9.695 38.125 4.797 1 93.5 495 THR B C 1
ATOM 10469 O O . THR B 1 495 ? -10.039 37.062 4.324 1 93.5 495 THR B O 1
ATOM 10472 N N . VAL B 1 496 ? -10.094 39.312 4.266 1 94.12 496 VAL B N 1
ATOM 10473 C CA . VAL B 1 496 ? -11 39.375 3.119 1 94.12 496 VAL B CA 1
ATOM 10474 C C . VAL B 1 496 ? -10.328 38.75 1.896 1 94.12 496 VAL B C 1
ATOM 10476 O O . VAL B 1 496 ? -10.945 37.969 1.181 1 94.12 496 VAL B O 1
ATOM 10479 N N . VAL B 1 497 ? -9.086 39.094 1.695 1 97.62 497 VAL B N 1
ATOM 10480 C CA . VAL B 1 497 ? -8.352 38.562 0.554 1 97.62 497 VAL B CA 1
ATOM 10481 C C . VAL B 1 497 ? -8.219 37.062 0.688 1 97.62 497 VAL B C 1
ATOM 10483 O O . VAL B 1 497 ? -8.461 36.312 -0.271 1 97.62 497 VAL B O 1
ATOM 10486 N N . ALA B 1 498 ? -7.824 36.594 1.866 1 97.69 498 ALA B N 1
ATOM 10487 C CA . ALA B 1 498 ? -7.664 35.156 2.1 1 97.69 498 ALA B CA 1
ATOM 10488 C C . ALA B 1 498 ? -8.969 34.406 1.844 1 97.69 498 ALA B C 1
ATOM 10490 O O . ALA B 1 498 ? -8.969 33.344 1.191 1 97.69 498 ALA B O 1
ATOM 10491 N N . ARG B 1 499 ? -10.055 34.906 2.322 1 96.06 499 ARG B N 1
ATOM 10492 C CA . ARG B 1 499 ? -11.359 34.281 2.17 1 96.06 499 ARG B CA 1
ATOM 10493 C C . ARG B 1 499 ? -11.781 34.25 0.706 1 96.06 499 ARG B C 1
ATOM 10495 O O . ARG B 1 499 ? -12.328 33.25 0.235 1 96.06 499 ARG B O 1
ATOM 10502 N N . LEU B 1 500 ? -11.578 35.344 0.033 1 96.81 500 LEU B N 1
ATOM 10503 C CA . LEU B 1 500 ? -11.961 35.406 -1.371 1 96.81 500 LEU B CA 1
ATOM 10504 C C . LEU B 1 500 ? -11.109 34.469 -2.219 1 96.81 500 LEU B C 1
ATOM 10506 O O . LEU B 1 500 ? -11.617 33.781 -3.109 1 96.81 500 LEU B O 1
ATOM 10510 N N . VAL B 1 501 ? -9.789 34.438 -1.929 1 98.38 501 VAL B N 1
ATOM 10511 C CA . VAL B 1 501 ? -8.906 33.531 -2.664 1 98.38 501 VAL B CA 1
ATOM 10512 C C . VAL B 1 501 ? -9.32 32.094 -2.414 1 98.38 501 VAL B C 1
ATOM 10514 O O . VAL B 1 501 ? -9.344 31.266 -3.34 1 98.38 501 VAL B O 1
ATOM 10517 N N . ALA B 1 502 ? -9.602 31.719 -1.189 1 97.88 502 ALA B N 1
ATOM 10518 C CA . ALA B 1 502 ? -10.07 30.375 -0.865 1 97.88 502 ALA B CA 1
ATOM 10519 C C . ALA B 1 502 ? -11.328 30.016 -1.66 1 97.88 502 ALA B C 1
ATOM 10521 O O . ALA B 1 502 ? -11.461 28.906 -2.164 1 97.88 502 ALA B O 1
ATOM 10522 N N . ARG B 1 503 ? -12.234 31 -1.8 1 96.12 503 ARG B N 1
ATOM 10523 C CA . ARG B 1 503 ? -13.453 30.797 -2.57 1 96.12 503 ARG B CA 1
ATOM 10524 C C . ARG B 1 503 ? -13.141 30.531 -4.039 1 96.12 503 ARG B C 1
ATOM 10526 O O . ARG B 1 503 ? -13.75 29.641 -4.656 1 96.12 503 ARG B O 1
ATOM 10533 N N . LEU B 1 504 ? -12.242 31.297 -4.602 1 97.94 504 LEU B N 1
ATOM 10534 C CA . LEU B 1 504 ? -11.852 31.094 -5.992 1 97.94 504 LEU B CA 1
ATOM 10535 C C . LEU B 1 504 ? -11.281 29.703 -6.203 1 97.94 504 LEU B C 1
ATOM 10537 O O . LEU B 1 504 ? -11.602 29.031 -7.191 1 97.94 504 LEU B O 1
ATOM 10541 N N . LEU B 1 505 ? -10.469 29.25 -5.281 1 98.25 505 LEU B N 1
ATOM 10542 C CA . LEU B 1 505 ? -9.883 27.906 -5.363 1 98.25 505 LEU B CA 1
ATOM 10543 C C . LEU B 1 505 ? -10.961 26.844 -5.266 1 98.25 505 LEU B C 1
ATOM 10545 O O . LEU B 1 505 ? -10.938 25.859 -6.008 1 98.25 505 LEU B O 1
ATOM 10549 N N . GLN B 1 506 ? -11.883 27 -4.406 1 96.62 506 GLN B N 1
ATOM 10550 C CA . GLN B 1 506 ? -12.984 26.047 -4.273 1 96.62 506 GLN B CA 1
ATOM 10551 C C . GLN B 1 506 ? -13.789 25.953 -5.566 1 96.62 506 GLN B C 1
ATOM 10553 O O . GLN B 1 506 ? -14.141 24.859 -6.004 1 96.62 506 GLN B O 1
ATOM 10558 N N . LEU B 1 507 ? -14.055 27.078 -6.168 1 95.75 507 LEU B N 1
ATOM 10559 C CA . LEU B 1 507 ? -14.812 27.125 -7.414 1 95.75 507 LEU B CA 1
ATOM 10560 C C . LEU B 1 507 ? -14.055 26.422 -8.539 1 95.75 507 LEU B C 1
ATOM 10562 O O . LEU B 1 507 ? -14.664 25.891 -9.469 1 95.75 507 LEU B O 1
ATOM 10566 N N . SER B 1 508 ? -12.781 26.453 -8.391 1 97.38 508 SER B N 1
ATOM 10567 C CA . SER B 1 508 ? -11.961 25.797 -9.398 1 97.38 508 SER B CA 1
ATOM 10568 C C . SER B 1 508 ? -11.945 24.281 -9.203 1 97.38 508 SER B C 1
ATOM 10570 O O . SER B 1 508 ? -11.273 23.562 -9.945 1 97.38 508 SER B O 1
ATOM 10572 N N . GLY B 1 509 ? -12.555 23.812 -8.203 1 95.75 509 GLY B N 1
ATOM 10573 C CA . GLY B 1 509 ? -12.711 22.375 -7.992 1 95.75 509 GLY B CA 1
ATOM 10574 C C . GLY B 1 509 ? -11.703 21.812 -7.008 1 95.75 509 GLY B C 1
ATOM 10575 O O . GLY B 1 509 ? -11.641 20.594 -6.809 1 95.75 509 GLY B O 1
ATOM 10576 N N . LYS B 1 510 ? -10.984 22.594 -6.344 1 97.19 510 LYS B N 1
ATOM 10577 C CA . LYS B 1 510 ? -9.969 22.125 -5.422 1 97.19 510 LYS B CA 1
ATOM 10578 C C . LYS B 1 510 ? -10.508 22.031 -3.996 1 97.19 510 LYS B C 1
ATOM 10580 O O . LYS B 1 510 ? -11.148 22.969 -3.516 1 97.19 510 LYS B O 1
ATOM 10585 N N . HIS B 1 511 ? -10.289 20.906 -3.303 1 95.94 511 HIS B N 1
ATOM 10586 C CA . HIS B 1 511 ? -10.5 20.875 -1.859 1 95.94 511 HIS B CA 1
ATOM 10587 C C . HIS B 1 511 ? -9.523 21.797 -1.133 1 95.94 511 HIS B C 1
ATOM 10589 O O . HIS B 1 511 ? -8.32 21.547 -1.121 1 95.94 511 HIS B O 1
ATOM 10595 N N . THR B 1 512 ? -10.109 22.812 -0.513 1 97.81 512 THR B N 1
ATOM 10596 C CA . THR B 1 512 ? -9.266 23.922 -0.073 1 97.81 512 THR B CA 1
ATOM 10597 C C . THR B 1 512 ? -9.297 24.047 1.446 1 97.81 512 THR B C 1
ATOM 10599 O O . THR B 1 512 ? -10.352 23.938 2.066 1 97.81 512 THR B O 1
ATOM 10602 N N . GLY B 1 513 ? -8.055 24.203 2.068 1 97.75 513 GLY B N 1
ATOM 10603 C CA . GLY B 1 513 ? -7.941 24.594 3.463 1 97.75 513 GLY B CA 1
ATOM 10604 C C . GLY B 1 513 ? -7.645 26.078 3.643 1 97.75 513 GLY B C 1
ATOM 10605 O O . GLY B 1 513 ? -6.879 26.656 2.873 1 97.75 513 GLY B O 1
ATOM 10606 N N . LEU B 1 514 ? -8.312 26.734 4.652 1 97.94 514 LEU B N 1
ATOM 10607 C CA . LEU B 1 514 ? -8.102 28.156 4.945 1 97.94 514 LEU B CA 1
ATOM 10608 C C . LEU B 1 514 ? -7.902 28.375 6.441 1 97.94 514 LEU B C 1
ATOM 10610 O O . LEU B 1 514 ? -8.711 27.922 7.254 1 97.94 514 LEU B O 1
ATOM 10614 N N . ALA B 1 515 ? -6.805 28.922 6.758 1 97.62 515 ALA B N 1
ATOM 10615 C CA . ALA B 1 515 ? -6.551 29.406 8.117 1 97.62 515 ALA B CA 1
ATOM 10616 C C . ALA B 1 515 ? -6.457 30.922 8.156 1 97.62 515 ALA B C 1
ATOM 10618 O O . ALA B 1 515 ? -5.551 31.516 7.555 1 97.62 515 ALA B O 1
ATOM 10619 N N . CYS B 1 516 ? -7.379 31.562 8.82 1 95.38 516 CYS B N 1
ATOM 10620 C CA . CYS B 1 516 ? -7.402 33.031 8.906 1 95.38 516 CYS B CA 1
ATOM 10621 C C . CYS B 1 516 ? -7.973 33.5 10.242 1 95.38 516 CYS B C 1
ATOM 10623 O O . CYS B 1 516 ? -8.219 32.656 11.125 1 95.38 516 CYS B O 1
ATOM 10625 N N . SER B 1 517 ? -8.148 34.719 10.398 1 91.56 517 SER B N 1
ATOM 10626 C CA . SER B 1 517 ? -8.578 35.312 11.672 1 91.56 517 SER B CA 1
ATOM 10627 C C . SER B 1 517 ? -10.047 35 11.953 1 91.56 517 SER B C 1
ATOM 10629 O O . SER B 1 517 ? -10.508 35.094 13.086 1 91.56 517 SER B O 1
ATOM 10631 N N . ASP B 1 518 ? -10.734 34.531 10.906 1 88.94 518 ASP B N 1
ATOM 10632 C CA . ASP B 1 518 ? -12.141 34.188 11.07 1 88.94 518 ASP B CA 1
ATOM 10633 C C . ASP B 1 518 ? -12.297 32.719 11.484 1 88.94 518 ASP B C 1
ATOM 10635 O O . ASP B 1 518 ? -13.375 32.312 11.914 1 88.94 518 ASP B O 1
ATOM 10639 N N . GLY B 1 519 ? -11.258 31.969 11.305 1 92.38 519 GLY B N 1
ATOM 10640 C CA . GLY B 1 519 ? -11.359 30.578 11.688 1 92.38 519 GLY B CA 1
ATOM 10641 C C . GLY B 1 519 ? -10.547 29.656 10.789 1 92.38 519 GLY B C 1
ATOM 10642 O O . GLY B 1 519 ? -9.773 30.125 9.953 1 92.38 519 GLY B O 1
ATOM 10643 N N . LEU B 1 520 ? -10.641 28.375 11.125 1 94.94 520 LEU B N 1
ATOM 10644 C CA . LEU B 1 520 ? -10.102 27.281 10.305 1 94.94 520 LEU B CA 1
ATOM 10645 C C . LEU B 1 520 ? -11.203 26.656 9.461 1 94.94 520 LEU B C 1
ATOM 10647 O O . LEU B 1 520 ? -12.227 26.219 9.992 1 94.94 520 LEU B O 1
ATOM 10651 N N . PHE B 1 521 ? -11.008 26.656 8.133 1 95.06 521 PHE B N 1
ATOM 10652 C CA . PHE B 1 521 ? -12.023 26.141 7.215 1 95.06 521 PHE B CA 1
ATOM 10653 C C . PHE B 1 521 ? -11.461 25.016 6.355 1 95.06 521 PHE B C 1
ATOM 10655 O O . PHE B 1 521 ? -10.305 25.078 5.93 1 95.06 521 PHE B O 1
ATOM 10662 N N . LEU B 1 522 ? -12.211 24.062 6.152 1 92.88 522 LEU B N 1
ATOM 10663 C CA . LEU B 1 522 ? -12.016 23.062 5.117 1 92.88 522 LEU B CA 1
ATOM 10664 C C . LEU B 1 522 ? -13.164 23.094 4.105 1 92.88 522 LEU B C 1
ATOM 10666 O O . LEU B 1 522 ? -14.289 22.719 4.422 1 92.88 522 LEU B O 1
ATOM 10670 N N . ASP B 1 523 ? -12.789 23.609 2.982 1 90.06 523 ASP B N 1
ATOM 10671 C CA . ASP B 1 523 ? -13.797 23.969 1.991 1 90.06 523 ASP B CA 1
ATOM 10672 C C . ASP B 1 523 ? -14.789 24.984 2.562 1 90.06 523 ASP B C 1
ATOM 10674 O O . ASP B 1 523 ? -14.391 26.031 3.082 1 90.06 523 ASP B O 1
ATOM 10678 N N . ARG B 1 524 ? -16.062 24.688 2.541 1 84.62 524 ARG B N 1
ATOM 10679 C CA . ARG B 1 524 ? -17.062 25.656 2.99 1 84.62 524 ARG B CA 1
ATOM 10680 C C . ARG B 1 524 ? -17.406 25.453 4.461 1 84.62 524 ARG B C 1
ATOM 10682 O O . ARG B 1 524 ? -18.156 26.234 5.047 1 84.62 524 ARG B O 1
ATOM 10689 N N . ARG B 1 525 ? -16.703 24.547 5.035 1 87 525 ARG B N 1
ATOM 10690 C CA . ARG B 1 525 ? -17.047 24.188 6.41 1 87 525 ARG B CA 1
ATOM 10691 C C . ARG B 1 525 ? -16.078 24.812 7.395 1 87 525 ARG B C 1
ATOM 10693 O O . ARG B 1 525 ? -14.859 24.625 7.285 1 87 525 ARG B O 1
ATOM 10700 N N . GLN B 1 526 ? -16.641 25.531 8.352 1 90.06 526 GLN B N 1
ATOM 10701 C CA . GLN B 1 526 ? -15.812 26.016 9.461 1 90.06 526 GLN B CA 1
ATOM 10702 C C . GLN B 1 526 ? -15.547 24.906 10.469 1 90.06 526 GLN B C 1
ATOM 10704 O O . GLN B 1 526 ? -16.484 24.391 11.109 1 90.06 526 GLN B O 1
ATOM 10709 N N . VAL B 1 527 ? -14.32 24.578 10.648 1 88.12 527 VAL B N 1
ATOM 10710 C CA . VAL B 1 527 ? -13.922 23.484 11.523 1 88.12 527 VAL B CA 1
ATOM 10711 C C . VAL B 1 527 ? -13.695 24 12.938 1 88.12 527 VAL B C 1
ATOM 10713 O O . VAL B 1 527 ? -13.938 23.281 13.914 1 88.12 527 VAL B O 1
ATOM 10716 N N . GLU B 1 528 ? -13.18 25.188 12.992 1 88.94 528 GLU B N 1
ATOM 10717 C CA . GLU B 1 528 ? -12.891 25.828 14.281 1 88.94 528 GLU B CA 1
ATOM 10718 C C . GLU B 1 528 ? -13.039 27.344 14.195 1 88.94 528 GLU B C 1
ATOM 10720 O O . GLU B 1 528 ? -12.531 27.969 13.273 1 88.94 528 GLU B O 1
ATOM 10725 N N . SER B 1 529 ? -13.758 27.891 15.156 1 87.44 529 SER B N 1
ATOM 10726 C CA . SER B 1 529 ? -13.953 29.344 15.203 1 87.44 529 SER B CA 1
ATOM 10727 C C . SER B 1 529 ? -12.828 30.031 15.961 1 87.44 529 SER B C 1
ATOM 10729 O O . SER B 1 529 ? -11.992 29.359 16.578 1 87.44 529 SER B O 1
ATOM 10731 N N . GLY B 1 530 ? -12.789 31.344 15.789 1 86.25 530 GLY B N 1
ATOM 10732 C CA . GLY B 1 530 ? -11.758 32.125 16.453 1 86.25 530 GLY B CA 1
ATOM 10733 C C . GLY B 1 530 ? -10.594 32.469 15.531 1 86.25 530 GLY B C 1
ATOM 10734 O O . GLY B 1 530 ? -10.609 32.125 14.344 1 86.25 530 GLY B O 1
ATOM 10735 N N . ASP B 1 531 ? -9.656 33.125 16.031 1 90.56 531 ASP B N 1
ATOM 10736 C CA . ASP B 1 531 ? -8.477 33.5 15.258 1 90.56 531 ASP B CA 1
ATOM 10737 C C . ASP B 1 531 ? -7.566 32.312 15.023 1 90.56 531 ASP B C 1
ATOM 10739 O O . ASP B 1 531 ? -6.902 31.828 15.945 1 90.56 531 ASP B O 1
ATOM 10743 N N . ARG B 1 532 ? -7.555 31.859 13.797 1 94.25 532 ARG B N 1
ATOM 10744 C CA . ARG B 1 532 ? -6.789 30.656 13.461 1 94.25 532 ARG B CA 1
ATOM 10745 C C . ARG B 1 532 ? -5.688 30.969 12.461 1 94.25 532 ARG B C 1
ATOM 10747 O O . ARG B 1 532 ? -5.207 30.078 11.758 1 94.25 532 ARG B O 1
ATOM 10754 N N . ALA B 1 533 ? -5.34 32.25 12.352 1 95.31 533 ALA B N 1
ATOM 10755 C CA . ALA B 1 533 ? -4.184 32.625 11.547 1 95.31 533 ALA B CA 1
ATOM 10756 C C . ALA B 1 533 ? -2.881 32.375 12.305 1 95.31 533 ALA B C 1
ATOM 10758 O O . ALA B 1 533 ? -2.189 33.312 12.703 1 95.31 533 ALA B O 1
ATOM 10759 N N . ASN B 1 534 ? -2.6 31.125 12.484 1 95.31 534 ASN B N 1
ATOM 10760 C CA . ASN B 1 534 ? -1.435 30.75 13.266 1 95.31 534 ASN B CA 1
ATOM 10761 C C . ASN B 1 534 ? -0.801 29.453 12.742 1 95.31 534 ASN B C 1
ATOM 10763 O O . ASN B 1 534 ? -1.334 28.828 11.82 1 95.31 534 ASN B O 1
ATOM 10767 N N . TRP B 1 535 ? 0.338 29.156 13.266 1 95.69 535 TRP B N 1
ATOM 10768 C CA . TRP B 1 535 ? 1.159 28.047 12.82 1 95.69 535 TRP B CA 1
ATOM 10769 C C . TRP B 1 535 ? 0.417 26.719 12.992 1 95.69 535 TRP B C 1
ATOM 10771 O O . TRP B 1 535 ? 0.441 25.859 12.109 1 95.69 535 TRP B O 1
ATOM 10781 N N . GLU B 1 536 ? -0.234 26.469 14.078 1 93.81 536 GLU B N 1
ATOM 10782 C CA . GLU B 1 536 ? -0.917 25.219 14.383 1 93.81 536 GLU B CA 1
ATOM 10783 C C . GLU B 1 536 ? -2.01 24.922 13.359 1 93.81 536 GLU B C 1
ATOM 10785 O O . GLU B 1 536 ? -2.082 23.812 12.828 1 93.81 536 GLU B O 1
ATOM 10790 N N . SER B 1 537 ? -2.838 25.922 13.117 1 95.62 537 SER B N 1
ATOM 10791 C CA . SER B 1 537 ? -3.902 25.766 12.133 1 95.62 537 SER B CA 1
ATOM 10792 C C . SER B 1 537 ? -3.336 25.5 10.742 1 95.62 537 SER B C 1
ATOM 10794 O O . SER B 1 537 ? -3.879 24.688 9.984 1 95.62 537 SER B O 1
ATOM 10796 N N . GLY B 1 538 ? -2.311 26.281 10.414 1 96.44 538 GLY B N 1
ATOM 10797 C CA . GLY B 1 538 ? -1.665 26.047 9.133 1 96.44 538 GLY B CA 1
ATOM 10798 C C . GLY B 1 538 ? -1.161 24.625 8.969 1 96.44 538 GLY B C 1
ATOM 10799 O O . GLY B 1 538 ? -1.351 24.016 7.914 1 96.44 538 GLY B O 1
ATOM 10800 N N . HIS B 1 539 ? -0.59 24.125 9.969 1 94.25 539 HIS B N 1
ATOM 10801 C CA . HIS B 1 539 ? -0.055 22.781 9.93 1 94.25 539 HIS B CA 1
ATOM 10802 C C . HIS B 1 539 ? -1.173 21.75 9.812 1 94.25 539 HIS B C 1
ATOM 10804 O O . HIS B 1 539 ? -1.017 20.734 9.141 1 94.25 539 HIS B O 1
ATO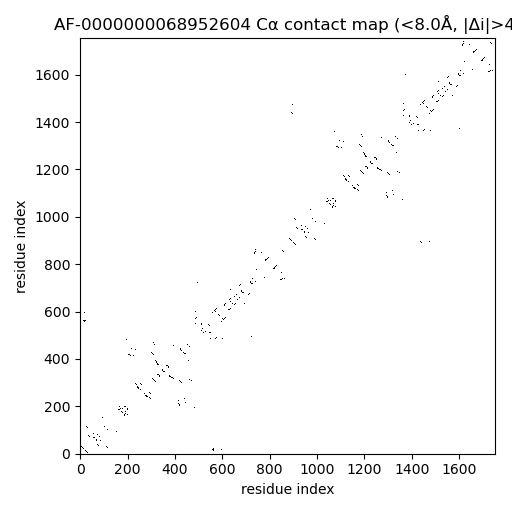M 10810 N N . ARG B 1 540 ? -2.252 21.938 10.492 1 94.75 540 ARG B N 1
ATOM 10811 C CA . ARG B 1 540 ? -3.406 21.047 10.398 1 94.75 540 ARG B CA 1
ATOM 10812 C C . ARG B 1 540 ? -3.885 20.922 8.953 1 94.75 540 ARG B C 1
ATOM 10814 O O . ARG B 1 540 ? -4.215 19.828 8.5 1 94.75 540 ARG B O 1
ATOM 10821 N N . ILE B 1 541 ? -3.879 22.016 8.258 1 96.62 541 ILE B N 1
ATOM 10822 C CA . ILE B 1 541 ? -4.309 22.031 6.859 1 96.62 541 ILE B CA 1
ATOM 10823 C C . ILE B 1 541 ? -3.316 21.25 6.008 1 96.62 541 ILE B C 1
ATOM 10825 O O . ILE B 1 541 ? -3.713 20.406 5.188 1 96.62 541 ILE B O 1
ATOM 10829 N N . LEU B 1 542 ? -2.068 21.5 6.234 1 97.19 542 LEU B N 1
ATOM 10830 C CA . LEU B 1 542 ? -1.023 20.922 5.402 1 97.19 542 LEU B CA 1
ATOM 10831 C C . LEU B 1 542 ? -0.912 19.406 5.645 1 97.19 542 LEU B C 1
ATOM 10833 O O . LEU B 1 542 ? -0.463 18.672 4.766 1 97.19 542 LEU B O 1
ATOM 10837 N N . MET B 1 543 ? -1.356 18.938 6.785 1 95.19 543 MET B N 1
ATOM 10838 C CA . MET B 1 543 ? -1.292 17.516 7.129 1 95.19 543 MET B CA 1
ATOM 10839 C C . MET B 1 543 ? -2.5 16.766 6.578 1 95.19 543 MET B C 1
ATOM 10841 O O . MET B 1 543 ? -2.51 15.539 6.543 1 95.19 543 MET B O 1
ATOM 10845 N N . ASN B 1 544 ? -3.52 17.484 6.16 1 94.88 544 ASN B N 1
ATOM 10846 C CA . ASN B 1 544 ? -4.77 16.891 5.691 1 94.88 544 ASN B CA 1
ATOM 10847 C C . ASN B 1 544 ? -4.637 16.344 4.273 1 94.88 544 ASN B C 1
ATOM 10849 O O . ASN B 1 544 ? -4.516 17.109 3.316 1 94.88 544 ASN B O 1
ATOM 10853 N N . ARG B 1 545 ? -4.789 15.062 4.105 1 94.38 545 ARG B N 1
ATOM 10854 C CA . ARG B 1 545 ? -4.57 14.367 2.838 1 94.38 545 ARG B CA 1
ATOM 10855 C C . ARG B 1 545 ? -5.668 14.703 1.835 1 94.38 545 ARG B C 1
ATOM 10857 O O . ARG B 1 545 ? -5.535 14.422 0.642 1 94.38 545 ARG B O 1
ATOM 10864 N N . ALA B 1 546 ? -6.684 15.359 2.234 1 93 546 ALA B N 1
ATOM 10865 C CA . ALA B 1 546 ? -7.785 15.695 1.339 1 93 546 ALA B CA 1
ATOM 10866 C C . ALA B 1 546 ? -7.594 17.078 0.729 1 93 546 ALA B C 1
ATOM 10868 O O . ALA B 1 546 ? -8.25 17.438 -0.254 1 93 546 ALA B O 1
ATOM 10869 N N . VAL B 1 547 ? -6.703 17.844 1.267 1 96.75 547 VAL B N 1
ATOM 10870 C CA . VAL B 1 547 ? -6.551 19.234 0.852 1 96.75 547 VAL B CA 1
ATOM 10871 C C . VAL B 1 547 ? -5.711 19.297 -0.422 1 96.75 547 VAL B C 1
ATOM 10873 O O . VAL B 1 547 ? -4.598 18.781 -0.47 1 96.75 547 VAL B O 1
ATOM 10876 N N . GLU B 1 548 ? -6.238 19.953 -1.419 1 97.44 548 GLU B N 1
ATOM 10877 C CA . GLU B 1 548 ? -5.578 20.078 -2.715 1 97.44 548 GLU B CA 1
ATOM 10878 C C . GLU B 1 548 ? -4.984 21.469 -2.908 1 97.44 548 GLU B C 1
ATOM 10880 O O . GLU B 1 548 ? -4.172 21.688 -3.807 1 97.44 548 GLU B O 1
ATOM 10885 N N . ALA B 1 549 ? -5.371 22.438 -2.078 1 98.56 549 ALA B N 1
ATOM 10886 C CA . ALA B 1 549 ? -4.84 23.797 -2.045 1 98.56 549 ALA B CA 1
ATOM 10887 C C . ALA B 1 549 ? -5.016 24.422 -0.662 1 98.56 549 ALA B C 1
ATOM 10889 O O . ALA B 1 549 ? -5.934 24.062 0.076 1 98.56 549 ALA B O 1
ATOM 10890 N N . ALA B 1 550 ? -4.141 25.359 -0.303 1 98.69 550 ALA B N 1
ATOM 10891 C CA . ALA B 1 550 ? -4.184 25.938 1.036 1 98.69 550 ALA B CA 1
ATOM 10892 C C . ALA B 1 550 ? -3.98 27.453 0.984 1 98.69 550 ALA B C 1
ATOM 10894 O O . ALA B 1 550 ? -3.17 27.953 0.2 1 98.69 550 ALA B O 1
ATOM 10895 N N . VAL B 1 551 ? -4.742 28.188 1.761 1 98.81 551 VAL B N 1
ATOM 10896 C CA . VAL B 1 551 ? -4.625 29.625 1.906 1 98.81 551 VAL B CA 1
ATOM 10897 C C . VAL B 1 551 ? -4.379 29.984 3.371 1 98.81 551 VAL B C 1
ATOM 10899 O O . VAL B 1 551 ? -5.082 29.5 4.262 1 98.81 551 VAL B O 1
ATOM 10902 N N . PHE B 1 552 ? -3.404 30.859 3.568 1 98.75 552 PHE B N 1
ATOM 10903 C CA . PHE B 1 552 ? -3.021 31.203 4.93 1 98.75 552 PHE B CA 1
ATOM 10904 C C . PHE B 1 552 ? -2.955 32.719 5.105 1 98.75 552 PHE B C 1
ATOM 10906 O O . PHE B 1 552 ? -2.318 33.406 4.312 1 98.75 552 PHE B O 1
ATOM 10913 N N . GLU B 1 553 ? -3.635 33.219 6.137 1 98.19 553 GLU B N 1
ATOM 10914 C CA . GLU B 1 553 ? -3.438 34.594 6.613 1 98.19 553 GLU B CA 1
ATOM 10915 C C . GLU B 1 553 ? -2.289 34.656 7.617 1 98.19 553 GLU B C 1
ATOM 10917 O O . GLU B 1 553 ? -2.236 33.875 8.562 1 98.19 553 GLU B O 1
ATOM 10922 N N . ASN B 1 554 ? -1.377 35.562 7.344 1 97.44 554 ASN B N 1
ATOM 10923 C CA . ASN B 1 554 ? -0.226 35.719 8.227 1 97.44 554 ASN B CA 1
ATOM 10924 C C . ASN B 1 554 ? -0.106 37.188 8.703 1 97.44 554 ASN B C 1
ATOM 10926 O O . ASN B 1 554 ? 0.245 38.062 7.926 1 97.44 554 ASN B O 1
ATOM 10930 N N . ASP B 1 555 ? -0.298 37.375 9.961 1 92.75 555 ASP B N 1
ATOM 10931 C CA . ASP B 1 555 ? -0.037 38.688 10.516 1 92.75 555 ASP B CA 1
ATOM 10932 C C . ASP B 1 555 ? 1.418 38.844 10.961 1 92.75 555 ASP B C 1
ATOM 10934 O O . ASP B 1 555 ? 2.145 37.844 11.031 1 92.75 555 ASP B O 1
ATOM 10938 N N . SER B 1 556 ? 1.855 40.062 11.141 1 93.19 556 SER B N 1
ATOM 10939 C CA . SER B 1 556 ? 3.242 40.312 11.531 1 93.19 556 SER B CA 1
ATOM 10940 C C . SER B 1 556 ? 3.574 39.594 12.836 1 93.19 556 SER B C 1
ATOM 10942 O O . SER B 1 556 ? 4.672 39.062 12.992 1 93.19 556 SER B O 1
ATOM 10944 N N . GLY B 1 557 ? 2.629 39.594 13.773 1 91.44 557 GLY B N 1
ATOM 10945 C CA . GLY B 1 557 ? 2.844 38.906 15.039 1 91.44 557 GLY B CA 1
ATOM 10946 C C . GLY B 1 557 ? 3.107 37.406 14.875 1 91.44 557 GLY B C 1
ATOM 10947 O O . GLY B 1 557 ? 3.979 36.875 15.539 1 91.44 557 GLY B O 1
ATOM 10948 N N . SER B 1 558 ? 2.344 36.812 14.031 1 93.94 558 SER B N 1
ATOM 10949 C CA . SER B 1 558 ? 2.512 35.406 13.797 1 93.94 558 SER B CA 1
ATOM 10950 C C . SER B 1 558 ? 3.854 35.094 13.133 1 93.94 558 SER B C 1
ATOM 10952 O O . SER B 1 558 ? 4.516 34.125 13.477 1 93.94 558 SER B O 1
ATOM 10954 N N . ILE B 1 559 ? 4.258 35.875 12.18 1 96.12 559 ILE B N 1
ATOM 10955 C CA . ILE B 1 559 ? 5.543 35.688 11.508 1 96.12 559 ILE B CA 1
ATOM 10956 C C . ILE B 1 559 ? 6.676 35.812 12.523 1 96.12 559 ILE B C 1
ATOM 10958 O O . ILE B 1 559 ? 7.629 35.031 12.508 1 96.12 559 ILE B O 1
ATOM 10962 N N . LEU B 1 560 ? 6.52 36.781 13.445 1 94.81 560 LEU B N 1
ATOM 10963 C CA . LEU B 1 560 ? 7.57 37.125 14.398 1 94.81 560 LEU B CA 1
ATOM 10964 C C . LEU B 1 560 ? 7.629 36.094 15.523 1 94.81 560 LEU B C 1
ATOM 10966 O O . LEU B 1 560 ? 8.695 35.875 16.094 1 94.81 560 LEU B O 1
ATOM 10970 N N . SER B 1 561 ? 6.523 35.5 15.859 1 94.75 561 SER B N 1
ATOM 10971 C CA . SER B 1 561 ? 6.48 34.656 17.047 1 94.75 561 SER B CA 1
ATOM 10972 C C . SER B 1 561 ? 6.578 33.188 16.672 1 94.75 561 SER B C 1
ATOM 10974 O O . SER B 1 561 ? 6.984 32.344 17.484 1 94.75 561 SER B O 1
ATOM 10976 N N . GLU B 1 562 ? 6.219 32.812 15.43 1 96.44 562 GLU B N 1
ATOM 10977 C CA . GLU B 1 562 ? 6.121 31.391 15.094 1 96.44 562 GLU B CA 1
ATOM 10978 C C . GLU B 1 562 ? 6.812 31.094 13.766 1 96.44 562 GLU B C 1
ATOM 10980 O O . GLU B 1 562 ? 7.258 29.969 13.531 1 96.44 562 GLU B O 1
ATOM 10985 N N . GLY B 1 563 ? 6.941 32.062 12.898 1 96.88 563 GLY B N 1
ATOM 10986 C CA . GLY B 1 563 ? 7.344 31.828 11.516 1 96.88 563 GLY B CA 1
ATOM 10987 C C . GLY B 1 563 ? 6.199 31.375 10.633 1 96.88 563 GLY B C 1
ATOM 10988 O O . GLY B 1 563 ? 5.098 31.125 11.117 1 96.88 563 GLY B O 1
ATOM 10989 N N . LEU B 1 564 ? 6.422 31.281 9.328 1 97.94 564 LEU B N 1
ATOM 10990 C CA . LEU B 1 564 ? 5.402 30.812 8.398 1 97.94 564 LEU B CA 1
ATOM 10991 C C . LEU B 1 564 ? 5.168 29.312 8.539 1 97.94 564 LEU B C 1
ATOM 10993 O O . LEU B 1 564 ? 6.102 28.562 8.828 1 97.94 564 LEU B O 1
ATOM 10997 N N . ALA B 1 565 ? 3.973 28.844 8.336 1 96.75 565 ALA B N 1
ATOM 10998 C CA . ALA B 1 565 ? 3.604 27.453 8.523 1 96.75 565 ALA B CA 1
ATOM 10999 C C . ALA B 1 565 ? 4.113 26.594 7.371 1 96.75 565 ALA B C 1
ATOM 11001 O O . ALA B 1 565 ? 4.152 25.359 7.477 1 96.75 565 ALA B O 1
ATOM 11002 N N . TYR B 1 566 ? 4.539 27.125 6.242 1 97.56 566 TYR B N 1
ATOM 11003 C CA . TYR B 1 566 ? 4.977 26.438 5.035 1 97.56 566 TYR B CA 1
ATOM 11004 C C . TYR B 1 566 ? 6.371 26.891 4.617 1 97.56 566 TYR B C 1
ATOM 11006 O O . TYR B 1 566 ? 6.801 28 4.973 1 97.56 566 TYR B O 1
ATOM 11014 N N . ASP B 1 567 ? 7.07 26.109 3.863 1 96.62 567 ASP B N 1
ATOM 11015 C CA . ASP B 1 567 ? 8.445 26.422 3.469 1 96.62 567 ASP B CA 1
ATOM 11016 C C . ASP B 1 567 ? 8.469 27.344 2.26 1 96.62 567 ASP B C 1
ATOM 11018 O O . ASP B 1 567 ? 9.305 28.25 2.186 1 96.62 567 ASP B O 1
ATOM 11022 N N . ARG B 1 568 ? 7.609 27.125 1.364 1 97.19 568 ARG B N 1
ATOM 11023 C CA . ARG B 1 568 ? 7.453 27.906 0.148 1 97.19 568 ARG B CA 1
ATOM 11024 C C . ARG B 1 568 ? 5.984 28.016 -0.253 1 97.19 568 ARG B C 1
ATOM 11026 O O . ARG B 1 568 ? 5.145 27.266 0.241 1 97.19 568 ARG B O 1
ATOM 11033 N N . CYS B 1 569 ? 5.734 28.938 -1.123 1 98 569 CYS B N 1
ATOM 11034 C CA . CYS B 1 569 ? 4.355 29.078 -1.584 1 98 569 CYS B CA 1
ATOM 11035 C C . CYS B 1 569 ? 4.309 29.375 -3.078 1 98 569 CYS B C 1
ATOM 11037 O O . CYS B 1 569 ? 5.305 29.797 -3.664 1 98 569 CYS B O 1
ATOM 11039 N N . GLN B 1 570 ? 3.178 29.078 -3.621 1 98.25 570 GLN B N 1
ATOM 11040 C CA . GLN B 1 570 ? 2.934 29.359 -5.031 1 98.25 570 GLN B CA 1
ATOM 11041 C C . GLN B 1 570 ? 2.625 30.828 -5.25 1 98.25 570 GLN B C 1
ATOM 11043 O O . GLN B 1 570 ? 3.059 31.422 -6.242 1 98.25 570 GLN B O 1
ATOM 11048 N N . VAL B 1 571 ? 1.813 31.391 -4.312 1 98.88 571 VAL B N 1
ATOM 11049 C CA . VAL B 1 571 ? 1.467 32.812 -4.414 1 98.88 571 VAL B CA 1
ATOM 11050 C C . VAL B 1 571 ? 1.647 33.469 -3.059 1 98.88 571 VAL B C 1
ATOM 11052 O O . VAL B 1 571 ? 1.19 32.969 -2.035 1 98.88 571 VAL B O 1
ATOM 11055 N N . GLY B 1 572 ? 2.342 34.531 -3.014 1 98.81 572 GLY B N 1
ATOM 11056 C CA . GLY B 1 572 ? 2.459 35.406 -1.848 1 98.81 572 GLY B CA 1
ATOM 11057 C C . GLY B 1 572 ? 1.833 36.781 -2.049 1 98.81 572 GLY B C 1
ATOM 11058 O O . GLY B 1 572 ? 2.168 37.469 -3 1 98.81 572 GLY B O 1
ATOM 11059 N N . VAL B 1 573 ? 0.9 37.156 -1.164 1 98.88 573 VAL B N 1
ATOM 11060 C CA . VAL B 1 573 ? 0.181 38.406 -1.287 1 98.88 573 VAL B CA 1
ATOM 11061 C C . VAL B 1 573 ? 0.564 39.344 -0.136 1 98.88 573 VAL B C 1
ATOM 11063 O O . VAL B 1 573 ? 0.594 38.938 1.023 1 98.88 573 VAL B O 1
ATOM 11066 N N . VAL B 1 574 ? 0.921 40.562 -0.442 1 98.69 574 VAL B N 1
ATOM 11067 C CA . VAL B 1 574 ? 1.025 41.625 0.558 1 98.69 574 VAL B CA 1
ATOM 11068 C C . VAL B 1 574 ? 0.007 42.719 0.257 1 98.69 574 VAL B C 1
ATOM 11070 O O . VAL B 1 574 ? 0.146 43.438 -0.726 1 98.69 574 VAL B O 1
ATOM 11073 N N . THR B 1 575 ? -0.956 42.875 1.077 1 97.75 575 THR B N 1
ATOM 11074 C CA . THR B 1 575 ? -2.111 43.688 0.79 1 97.75 575 THR B CA 1
ATOM 11075 C C . THR B 1 575 ? -1.734 45.188 0.849 1 97.75 575 THR B C 1
ATOM 11077 O O . THR B 1 575 ? -2.121 45.969 -0.024 1 97.75 575 THR B O 1
ATOM 11080 N N . ASN B 1 576 ? -1.022 45.625 1.863 1 96 576 ASN B N 1
ATOM 11081 C CA . ASN B 1 576 ? -0.562 47 2.051 1 96 576 ASN B CA 1
ATOM 11082 C C . ASN B 1 576 ? 0.446 47.094 3.193 1 96 576 ASN B C 1
ATOM 11084 O O . ASN B 1 576 ? 0.522 46.188 4.039 1 96 576 ASN B O 1
ATOM 11088 N N . PHE B 1 577 ? 1.233 48.031 3.141 1 94.12 577 PHE B N 1
ATOM 11089 C CA . PHE B 1 577 ? 2.176 48.344 4.211 1 94.12 577 PHE B CA 1
ATOM 11090 C C . PHE B 1 577 ? 1.636 49.438 5.113 1 94.12 577 PHE B C 1
ATOM 11092 O O . PHE B 1 577 ? 1.599 49.281 6.336 1 94.12 577 PHE B O 1
ATOM 11099 N N . ASP B 1 578 ? 1.2 50.625 4.461 1 86.94 578 ASP B N 1
ATOM 11100 C CA . ASP B 1 578 ? 0.68 51.812 5.152 1 86.94 578 ASP B CA 1
ATOM 11101 C C . ASP B 1 578 ? 1.481 52.094 6.418 1 86.94 578 ASP B C 1
ATOM 11103 O O . ASP B 1 578 ? 2.709 51.969 6.422 1 86.94 578 ASP B O 1
ATOM 11107 N N . GLN B 1 579 ? 0.85 52.656 7.48 1 83.56 579 GLN B N 1
ATOM 11108 C CA . GLN B 1 579 ? 1.473 52.688 8.797 1 83.56 579 GLN B CA 1
ATOM 11109 C C . GLN B 1 579 ? 1.258 51.375 9.547 1 83.56 579 GLN B C 1
ATOM 11111 O O . GLN B 1 579 ? 0.138 51.094 9.969 1 83.56 579 GLN B O 1
ATOM 11116 N N . PRO B 1 580 ? 2.381 50.719 9.617 1 82.5 580 PRO B N 1
ATOM 11117 C CA . PRO B 1 580 ? 2.225 49.344 10.133 1 82.5 580 PRO B CA 1
ATOM 11118 C C . PRO B 1 580 ? 1.67 49.312 11.562 1 82.5 580 PRO B C 1
ATOM 11120 O O . PRO B 1 580 ? 1.97 50.219 12.359 1 82.5 580 PRO B O 1
ATOM 11123 N N . ASP B 1 581 ? 0.949 48.25 11.695 1 77.31 581 ASP B N 1
ATOM 11124 C CA . ASP B 1 581 ? 0.411 47.969 13.023 1 77.31 581 ASP B CA 1
ATOM 11125 C C . ASP B 1 581 ? 1.43 47.188 13.867 1 77.31 581 ASP B C 1
ATOM 11127 O O . ASP B 1 581 ? 2.395 46.656 13.344 1 77.31 581 ASP B O 1
ATOM 11131 N N . HIS B 1 582 ? 1.438 47.312 15.109 1 79.75 582 HIS B N 1
ATOM 11132 C CA . HIS B 1 582 ? 2.146 46.469 16.062 1 79.75 582 HIS B CA 1
ATOM 11133 C C . HIS B 1 582 ? 3.611 46.875 16.188 1 79.75 582 HIS B C 1
ATOM 11135 O O . HIS B 1 582 ? 4.449 46.094 16.625 1 79.75 582 HIS B O 1
ATOM 11141 N N . LEU B 1 583 ? 3.912 48.031 15.609 1 83.56 583 LEU B N 1
ATOM 11142 C CA . LEU B 1 583 ? 5.25 48.5 15.914 1 83.56 583 LEU B CA 1
ATOM 11143 C C . LEU B 1 583 ? 5.488 48.531 17.422 1 83.56 583 LEU B C 1
ATOM 11145 O O . LEU B 1 583 ? 4.594 48.906 18.188 1 83.56 583 LEU B O 1
ATOM 11149 N N . GLY B 1 584 ? 6.633 48.156 17.828 1 82.38 584 GLY B N 1
ATOM 11150 C CA . GLY B 1 584 ? 6.941 48.031 19.234 1 82.38 584 GLY B CA 1
ATOM 11151 C C . GLY B 1 584 ? 6.902 46.625 19.75 1 82.38 584 GLY B C 1
ATOM 11152 O O . GLY B 1 584 ? 7.578 46.281 20.719 1 82.38 584 GLY B O 1
ATOM 11153 N N . ASP B 1 585 ? 6.012 45.875 19.094 1 85.81 585 ASP B N 1
ATOM 11154 C CA . ASP B 1 585 ? 5.934 44.469 19.469 1 85.81 585 ASP B CA 1
ATOM 11155 C C . ASP B 1 585 ? 7.18 43.719 19.031 1 85.81 585 ASP B C 1
ATOM 11157 O O . ASP B 1 585 ? 7.723 43.969 17.953 1 85.81 585 ASP B O 1
ATOM 11161 N N . TYR B 1 586 ? 7.668 42.781 19.875 1 90.25 586 TYR B N 1
ATOM 11162 C CA . TYR B 1 586 ? 8.805 41.938 19.594 1 90.25 586 TYR B CA 1
ATOM 11163 C C . TYR B 1 586 ? 10.047 42.75 19.266 1 90.25 586 TYR B C 1
ATOM 11165 O O . TYR B 1 586 ? 10.852 42.344 18.422 1 90.25 586 TYR B O 1
ATOM 11173 N N . TYR B 1 587 ? 10.039 43.938 19.734 1 89.5 587 TYR B N 1
ATOM 11174 C CA . TYR B 1 587 ? 11.156 44.875 19.578 1 89.5 587 TYR B CA 1
ATOM 11175 C C . TYR B 1 587 ? 11.312 45.312 18.141 1 89.5 587 TYR B C 1
ATOM 11177 O O . TYR B 1 587 ? 12.422 45.594 17.672 1 89.5 587 TYR B O 1
ATOM 11185 N N . VAL B 1 588 ? 10.242 45.281 17.375 1 89.62 588 VAL B N 1
ATOM 11186 C CA . VAL B 1 588 ? 10.203 45.875 16.047 1 89.62 588 VAL B CA 1
ATOM 11187 C C . VAL B 1 588 ? 9.773 47.344 16.156 1 89.62 588 VAL B C 1
ATOM 11189 O O . VAL B 1 588 ? 8.578 47.625 16.203 1 89.62 588 VAL B O 1
ATOM 11192 N N . GLU B 1 589 ? 10.695 48.219 15.961 1 86.62 589 GLU B N 1
ATOM 11193 C CA . GLU B 1 589 ? 10.43 49.594 16.375 1 86.62 589 GLU B CA 1
ATOM 11194 C C . GLU B 1 589 ? 10.289 50.531 15.172 1 86.62 589 GLU B C 1
ATOM 11196 O O . GLU B 1 589 ? 9.812 51.656 15.305 1 86.62 589 GLU B O 1
ATOM 11201 N N . ASP B 1 590 ? 10.711 50 14.094 1 89.12 590 ASP B N 1
ATOM 11202 C CA . ASP B 1 590 ? 10.68 50.906 12.945 1 89.12 590 ASP B CA 1
ATOM 11203 C C . ASP B 1 590 ? 10.125 50.219 11.711 1 89.12 590 ASP B C 1
ATOM 11205 O O . ASP B 1 590 ? 9.938 49 11.719 1 89.12 590 ASP B O 1
ATOM 11209 N N . GLU B 1 591 ? 9.906 51 10.719 1 91.38 591 GLU B N 1
ATOM 11210 C CA . GLU B 1 591 ? 9.258 50.531 9.5 1 91.38 591 GLU B CA 1
ATOM 11211 C C . GLU B 1 591 ? 10.188 49.625 8.703 1 91.38 591 GLU B C 1
ATOM 11213 O O . GLU B 1 591 ? 9.719 48.719 8.016 1 91.38 591 GLU B O 1
ATOM 11218 N N . ASP B 1 592 ? 11.43 49.844 8.789 1 92.62 592 ASP B N 1
ATOM 11219 C CA . ASP B 1 592 ? 12.375 49.031 8.055 1 92.62 592 ASP B CA 1
ATOM 11220 C C . ASP B 1 592 ? 12.352 47.594 8.555 1 92.62 592 ASP B C 1
ATOM 11222 O O . ASP B 1 592 ? 12.406 46.656 7.758 1 92.62 592 ASP B O 1
ATOM 11226 N N . ARG B 1 593 ? 12.289 47.469 9.828 1 92.12 593 ARG B N 1
ATOM 11227 C CA . ARG B 1 593 ? 12.195 46.125 10.398 1 92.12 593 ARG B CA 1
ATOM 11228 C C . ARG B 1 593 ? 10.875 45.469 10.023 1 92.12 593 ARG B C 1
ATOM 11230 O O . ARG B 1 593 ? 10.836 44.25 9.75 1 92.12 593 ARG B O 1
ATOM 11237 N N . MET B 1 594 ? 9.836 46.25 10.07 1 94.25 594 MET B N 1
ATOM 11238 C CA . MET B 1 594 ? 8.539 45.719 9.672 1 94.25 594 MET B CA 1
ATOM 11239 C C . MET B 1 594 ? 8.555 45.281 8.203 1 94.25 594 MET B C 1
ATOM 11241 O O . MET B 1 594 ? 7.941 44.281 7.84 1 94.25 594 MET B O 1
ATOM 11245 N N . TYR B 1 595 ? 9.273 46.094 7.391 1 94.94 595 TYR B N 1
ATOM 11246 C CA . TYR B 1 595 ? 9.484 45.719 5.996 1 94.94 595 TYR B CA 1
ATOM 11247 C C . TYR B 1 595 ? 10.086 44.344 5.887 1 94.94 595 TYR B C 1
ATOM 11249 O O . TYR B 1 595 ? 9.617 43.5 5.094 1 94.94 595 TYR B O 1
ATOM 11257 N N . ASN B 1 596 ? 11 44.062 6.691 1 94.88 596 ASN B N 1
ATOM 11258 C CA . ASN B 1 596 ? 11.68 42.75 6.68 1 94.88 596 ASN B CA 1
ATOM 11259 C C . ASN B 1 596 ? 10.758 41.656 7.16 1 94.88 596 ASN B C 1
ATOM 11261 O O . ASN B 1 596 ? 10.867 40.5 6.699 1 94.88 596 ASN B O 1
ATOM 11265 N N . VAL B 1 597 ? 9.906 41.969 8.055 1 96.19 597 VAL B N 1
ATOM 11266 C CA . VAL B 1 597 ? 8.945 40.969 8.547 1 96.19 597 VAL B CA 1
ATOM 11267 C C . VAL B 1 597 ? 7.992 40.594 7.426 1 96.19 597 VAL B C 1
ATOM 11269 O O . VAL B 1 597 ? 7.852 39.406 7.109 1 96.19 597 VAL B O 1
ATOM 11272 N N . LEU B 1 598 ? 7.391 41.562 6.742 1 96.44 598 LEU B N 1
ATOM 11273 C CA . LEU B 1 598 ? 6.387 41.281 5.719 1 96.44 598 LEU B CA 1
ATOM 11274 C C . LEU B 1 598 ? 7.027 40.688 4.469 1 96.44 598 LEU B C 1
ATOM 11276 O O . LEU B 1 598 ? 6.406 39.875 3.775 1 96.44 598 LEU B O 1
ATOM 11280 N N . ARG B 1 599 ? 8.266 41.094 4.234 1 96.62 599 ARG B N 1
ATOM 11281 C CA . ARG B 1 599 ? 8.977 40.594 3.064 1 96.62 599 ARG B CA 1
ATOM 11282 C C . ARG B 1 599 ? 9.156 39.094 3.139 1 96.62 599 ARG B C 1
ATOM 11284 O O . ARG B 1 599 ? 9.367 38.438 2.117 1 96.62 599 ARG B O 1
ATOM 11291 N N . THR B 1 600 ? 9.148 38.5 4.328 1 97.5 600 THR B N 1
ATOM 11292 C CA . THR B 1 600 ? 9.266 37.031 4.512 1 97.5 600 THR B CA 1
ATOM 11293 C C . THR B 1 600 ? 8.289 36.312 3.604 1 97.5 600 THR B C 1
ATOM 11295 O O . THR B 1 600 ? 8.625 35.25 3.055 1 97.5 600 THR B O 1
ATOM 11298 N N . GLN B 1 601 ? 7.082 36.844 3.393 1 97.38 601 GLN B N 1
ATOM 11299 C CA . GLN B 1 601 ? 6.055 36.219 2.566 1 97.38 601 GLN B CA 1
ATOM 11300 C C . GLN B 1 601 ? 6.449 36.219 1.094 1 97.38 601 GLN B C 1
ATOM 11302 O O . GLN B 1 601 ? 6.082 35.312 0.34 1 97.38 601 GLN B O 1
ATOM 11307 N N . VAL B 1 602 ? 7.195 37.219 0.688 1 98.06 602 VAL B N 1
ATOM 11308 C CA . VAL B 1 602 ? 7.621 37.375 -0.701 1 98.06 602 VAL B CA 1
ATOM 11309 C C . VAL B 1 602 ? 8.844 36.469 -0.953 1 98.06 602 VAL B C 1
ATOM 11311 O O . VAL B 1 602 ? 8.969 35.875 -2.016 1 98.06 602 VAL B O 1
ATOM 11314 N N . ASP B 1 603 ? 9.688 36.344 0.051 1 97.5 603 ASP B N 1
ATOM 11315 C CA . ASP B 1 603 ? 10.938 35.625 -0.051 1 97.5 603 ASP B CA 1
ATOM 11316 C C . ASP B 1 603 ? 10.672 34.125 -0.302 1 97.5 603 ASP B C 1
ATOM 11318 O O . ASP B 1 603 ? 11.516 33.438 -0.861 1 97.5 603 ASP B O 1
ATOM 11322 N N . VAL B 1 604 ? 9.516 33.625 0.052 1 97.88 604 VAL B N 1
ATOM 11323 C CA . VAL B 1 604 ? 9.281 32.188 0.012 1 97.88 604 VAL B CA 1
ATOM 11324 C C . VAL B 1 604 ? 8.477 31.828 -1.232 1 97.88 604 VAL B C 1
ATOM 11326 O O . VAL B 1 604 ? 8.039 30.688 -1.389 1 97.88 604 VAL B O 1
ATOM 11329 N N . VAL B 1 605 ? 8.219 32.75 -2.133 1 98.38 605 VAL B N 1
ATOM 11330 C CA . VAL B 1 605 ? 7.504 32.469 -3.373 1 98.38 605 VAL B CA 1
ATOM 11331 C C . VAL B 1 605 ? 8.367 31.594 -4.281 1 98.38 605 VAL B C 1
ATOM 11333 O O . VAL B 1 605 ? 9.562 31.859 -4.461 1 98.38 605 VAL B O 1
ATOM 11336 N N . LEU B 1 606 ? 7.816 30.531 -4.785 1 96.88 606 LEU B N 1
ATOM 11337 C CA . LEU B 1 606 ? 8.508 29.609 -5.68 1 96.88 606 LEU B CA 1
ATOM 11338 C C . LEU B 1 606 ? 8.891 30.297 -6.984 1 96.88 606 LEU B C 1
ATOM 11340 O O . LEU B 1 606 ? 8.281 31.297 -7.367 1 96.88 606 LEU B O 1
ATOM 11344 N N . GLU B 1 607 ? 9.875 29.75 -7.676 1 95.75 607 GLU B N 1
ATOM 11345 C CA . GLU B 1 607 ? 10.297 30.266 -8.977 1 95.75 607 GLU B CA 1
ATOM 11346 C C . GLU B 1 607 ? 9.156 30.203 -9.984 1 95.75 607 GLU B C 1
ATOM 11348 O O . GLU B 1 607 ? 9.055 31.047 -10.875 1 95.75 607 GLU B O 1
ATOM 11353 N N . THR B 1 608 ? 8.32 29.25 -9.812 1 95.31 608 THR B N 1
ATOM 11354 C CA . THR B 1 608 ? 7.199 29.062 -10.734 1 95.31 608 THR B CA 1
ATOM 11355 C C . THR B 1 608 ? 5.965 29.797 -10.234 1 95.31 608 THR B C 1
ATOM 11357 O O . THR B 1 608 ? 4.895 29.719 -10.836 1 95.31 608 THR B O 1
ATOM 11360 N N . GLY B 1 609 ? 6.086 30.5 -9.109 1 97.88 609 GLY B N 1
ATOM 11361 C CA . GLY B 1 609 ? 4.961 31.188 -8.508 1 97.88 609 GLY B CA 1
ATOM 11362 C C . GLY B 1 609 ? 4.977 32.688 -8.766 1 97.88 609 GLY B C 1
ATOM 11363 O O . GLY B 1 609 ? 5.543 33.156 -9.758 1 97.88 609 GLY B O 1
ATOM 11364 N N . ALA B 1 610 ? 4.168 33.469 -7.879 1 98.75 610 ALA B N 1
ATOM 11365 C CA . ALA B 1 610 ? 4.09 34.906 -8.094 1 98.75 610 ALA B CA 1
ATOM 11366 C C . ALA B 1 610 ? 3.828 35.625 -6.777 1 98.75 610 ALA B C 1
ATOM 11368 O O . ALA B 1 610 ? 3.074 35.156 -5.93 1 98.75 610 ALA B O 1
ATOM 11369 N N . ALA B 1 611 ? 4.398 36.781 -6.668 1 98.81 611 ALA B N 1
ATOM 11370 C CA . ALA B 1 611 ? 4.039 37.75 -5.613 1 98.81 611 ALA B CA 1
ATOM 11371 C C . ALA B 1 611 ? 2.984 38.719 -6.102 1 98.81 611 ALA B C 1
ATOM 11373 O O . ALA B 1 611 ? 3.039 39.188 -7.242 1 98.81 611 ALA B O 1
ATOM 11374 N N . VAL B 1 612 ? 2.002 38.969 -5.34 1 98.94 612 VAL B N 1
ATOM 11375 C CA . VAL B 1 612 ? 0.958 39.938 -5.602 1 98.94 612 VAL B CA 1
ATOM 11376 C C . VAL B 1 612 ? 1.129 41.125 -4.66 1 98.94 612 VAL B C 1
ATOM 11378 O O . VAL B 1 612 ? 0.936 41 -3.449 1 98.94 612 VAL B O 1
ATOM 11381 N N . LEU B 1 613 ? 1.449 42.281 -5.219 1 98.81 613 LEU B N 1
ATOM 11382 C CA . LEU B 1 613 ? 1.868 43.438 -4.41 1 98.81 613 LEU B CA 1
ATOM 11383 C C . LEU B 1 613 ? 1.05 44.656 -4.754 1 98.81 613 LEU B C 1
ATOM 11385 O O . LEU B 1 613 ? 0.719 44.906 -5.918 1 98.81 613 LEU B O 1
ATOM 11389 N N . ASN B 1 614 ? 0.732 45.469 -3.771 1 98.5 614 ASN B N 1
ATOM 11390 C CA . ASN B 1 614 ? 0.031 46.75 -3.941 1 98.5 614 ASN B CA 1
ATOM 11391 C C . ASN B 1 614 ? 0.945 47.812 -4.527 1 98.5 614 ASN B C 1
ATOM 11393 O O . ASN B 1 614 ? 1.899 48.25 -3.877 1 98.5 614 ASN B O 1
ATOM 11397 N N . ALA B 1 615 ? 0.598 48.375 -5.637 1 98.19 615 ALA B N 1
ATOM 11398 C CA . ALA B 1 615 ? 1.459 49.281 -6.383 1 98.19 615 ALA B CA 1
ATOM 11399 C C . ALA B 1 615 ? 1.447 50.688 -5.762 1 98.19 615 ALA B C 1
ATOM 11401 O O . ALA B 1 615 ? 2.318 51.5 -6.055 1 98.19 615 ALA B O 1
ATOM 11402 N N . ARG B 1 616 ? 0.478 50.969 -4.941 1 95.62 616 ARG B N 1
ATOM 11403 C CA . ARG B 1 616 ? 0.38 52.281 -4.336 1 95.62 616 ARG B CA 1
ATOM 11404 C C . ARG B 1 616 ? 1.44 52.469 -3.256 1 95.62 616 ARG B C 1
ATOM 11406 O O . ARG B 1 616 ? 1.794 53.625 -2.918 1 95.62 616 ARG B O 1
ATOM 11413 N N . ASP B 1 617 ? 1.868 51.344 -2.654 1 94.25 617 ASP B N 1
ATOM 11414 C CA . ASP B 1 617 ? 2.811 51.375 -1.54 1 94.25 617 ASP B CA 1
ATOM 11415 C C . ASP B 1 617 ? 4.25 51.219 -2.031 1 94.25 617 ASP B C 1
ATOM 11417 O O . ASP B 1 617 ? 4.648 50.156 -2.488 1 94.25 617 ASP B O 1
ATOM 11421 N N . GLU B 1 618 ? 5.062 52.219 -1.831 1 94.12 618 GLU B N 1
ATOM 11422 C CA . GLU B 1 618 ? 6.438 52.219 -2.326 1 94.12 618 GLU B CA 1
ATOM 11423 C C . GLU B 1 618 ? 7.262 51.125 -1.688 1 94.12 618 GLU B C 1
ATOM 11425 O O . GLU B 1 618 ? 8.125 50.531 -2.34 1 94.12 618 GLU B O 1
ATOM 11430 N N . ARG B 1 619 ? 7.035 50.875 -0.48 1 94.88 619 ARG B N 1
ATOM 11431 C CA . ARG B 1 619 ? 7.77 49.812 0.211 1 94.88 619 ARG B CA 1
ATOM 11432 C C . ARG B 1 619 ? 7.484 48.438 -0.409 1 94.88 619 ARG B C 1
ATOM 11434 O O . ARG B 1 619 ? 8.367 47.594 -0.476 1 94.88 619 ARG B O 1
ATOM 11441 N N . LEU B 1 620 ? 6.258 48.219 -0.838 1 97.19 620 LEU B N 1
ATOM 11442 C CA . LEU B 1 620 ? 5.898 46.969 -1.458 1 97.19 620 LEU B CA 1
ATOM 11443 C C . LEU B 1 620 ? 6.48 46.844 -2.863 1 97.19 620 LEU B C 1
ATOM 11445 O O . LEU B 1 620 ? 6.863 45.781 -3.305 1 97.19 620 LEU B O 1
ATOM 11449 N N . VAL B 1 621 ? 6.508 48 -3.551 1 97.38 621 VAL B N 1
ATOM 11450 C CA . VAL B 1 621 ? 7.113 48.031 -4.879 1 97.38 621 VAL B CA 1
ATOM 11451 C C . VAL B 1 621 ? 8.578 47.594 -4.789 1 97.38 621 VAL B C 1
ATOM 11453 O O . VAL B 1 621 ? 9.07 46.875 -5.668 1 97.38 621 VAL B O 1
ATOM 11456 N N . GLU B 1 622 ? 9.195 47.969 -3.738 1 95.94 622 GLU B N 1
ATOM 11457 C CA . GLU B 1 622 ? 10.594 47.594 -3.52 1 95.94 622 GLU B CA 1
ATOM 11458 C C . GLU B 1 622 ? 10.75 46.094 -3.348 1 95.94 622 GLU B C 1
ATOM 11460 O O . GLU B 1 622 ? 11.781 45.531 -3.703 1 95.94 622 GLU B O 1
ATOM 11465 N N . MET B 1 623 ? 9.781 45.406 -2.832 1 96.38 623 MET B N 1
ATOM 11466 C CA . MET B 1 623 ? 9.82 43.969 -2.584 1 96.38 623 MET B CA 1
ATOM 11467 C C . MET B 1 623 ? 9.844 43.188 -3.896 1 96.38 623 MET B C 1
ATOM 11469 O O . MET B 1 623 ? 10.266 42.031 -3.93 1 96.38 623 MET B O 1
ATOM 11473 N N . ALA B 1 624 ? 9.375 43.781 -4.945 1 96.75 624 ALA B N 1
ATOM 11474 C CA . ALA B 1 624 ? 9.227 43.094 -6.23 1 96.75 624 ALA B CA 1
ATOM 11475 C C . ALA B 1 624 ? 10.555 42.531 -6.703 1 96.75 624 ALA B C 1
ATOM 11477 O O . ALA B 1 624 ? 10.594 41.406 -7.258 1 96.75 624 ALA B O 1
ATOM 11478 N N . GLY B 1 625 ? 11.609 43.219 -6.516 1 95.06 625 GLY B N 1
ATOM 11479 C CA . GLY B 1 625 ? 12.922 42.781 -6.957 1 95.06 625 GLY B CA 1
ATOM 11480 C C . GLY B 1 625 ? 13.469 41.625 -6.152 1 95.06 625 GLY B C 1
ATOM 11481 O O . GLY B 1 625 ? 14.422 40.969 -6.57 1 95.06 625 GLY B O 1
ATOM 11482 N N . LEU B 1 626 ? 12.828 41.281 -5.098 1 95.75 626 LEU B N 1
ATOM 11483 C CA . LEU B 1 626 ? 13.32 40.219 -4.203 1 95.75 626 LEU B CA 1
ATOM 11484 C C . LEU B 1 626 ? 12.562 38.906 -4.418 1 95.75 626 LEU B C 1
ATOM 11486 O O . LEU B 1 626 ? 12.914 37.906 -3.83 1 95.75 626 LEU B O 1
ATOM 11490 N N . CYS B 1 627 ? 11.547 38.906 -5.258 1 97.31 627 CYS B N 1
ATOM 11491 C CA . CYS B 1 627 ? 10.734 37.719 -5.516 1 97.31 627 CYS B CA 1
ATOM 11492 C C . CYS B 1 627 ? 11.414 36.812 -6.531 1 97.31 627 CYS B C 1
ATOM 11494 O O . CYS B 1 627 ? 11.828 37.25 -7.598 1 97.31 627 CYS B O 1
ATOM 11496 N N . ASP B 1 628 ? 11.523 35.562 -6.258 1 96.06 628 ASP B N 1
ATOM 11497 C CA . ASP B 1 628 ? 12.125 34.594 -7.168 1 96.06 628 ASP B CA 1
ATOM 11498 C C . ASP B 1 628 ? 11.219 34.312 -8.367 1 96.06 628 ASP B C 1
ATOM 11500 O O . ASP B 1 628 ? 11.695 34 -9.453 1 96.06 628 ASP B O 1
ATOM 11504 N N . GLY B 1 629 ? 9.922 34.438 -8.188 1 97.62 629 GLY B N 1
ATOM 11505 C CA . GLY B 1 629 ? 8.945 34.156 -9.234 1 97.62 629 GLY B CA 1
ATOM 11506 C C . GLY B 1 629 ? 8.484 35.438 -9.938 1 97.62 629 GLY B C 1
ATOM 11507 O O . GLY B 1 629 ? 9.234 36.406 -10.047 1 97.62 629 GLY B O 1
ATOM 11508 N N . ASP B 1 630 ? 7.312 35.406 -10.461 1 97.94 630 ASP B N 1
ATOM 11509 C CA . ASP B 1 630 ? 6.695 36.531 -11.133 1 97.94 630 ASP B CA 1
ATOM 11510 C C . ASP B 1 630 ? 6.137 37.531 -10.117 1 97.94 630 ASP B C 1
ATOM 11512 O O . ASP B 1 630 ? 6.055 37.219 -8.922 1 97.94 630 ASP B O 1
ATOM 11516 N N . VAL B 1 631 ? 5.852 38.688 -10.57 1 98.69 631 VAL B N 1
ATOM 11517 C CA . VAL B 1 631 ? 5.207 39.688 -9.75 1 98.69 631 VAL B CA 1
ATOM 11518 C C . VAL B 1 631 ? 3.979 40.25 -10.477 1 98.69 631 VAL B C 1
ATOM 11520 O O . VAL B 1 631 ? 4.012 40.469 -11.688 1 98.69 631 VAL B O 1
ATOM 11523 N N . ILE B 1 632 ? 2.93 40.344 -9.82 1 98.88 632 ILE B N 1
ATOM 11524 C CA . ILE B 1 632 ? 1.725 41 -10.312 1 98.88 632 ILE B CA 1
ATOM 11525 C C . ILE B 1 632 ? 1.38 42.188 -9.406 1 98.88 632 ILE B C 1
ATOM 11527 O O . ILE B 1 632 ? 1.104 42 -8.219 1 98.88 632 ILE B O 1
ATOM 11531 N N . PHE B 1 633 ? 1.379 43.375 -9.984 1 98.81 633 PHE B N 1
ATOM 11532 C CA . PHE B 1 633 ? 0.966 44.531 -9.227 1 98.81 633 PHE B CA 1
ATOM 11533 C C . PHE B 1 633 ? -0.537 44.75 -9.352 1 98.81 633 PHE B C 1
ATOM 11535 O O . PHE B 1 633 ? -1.126 44.5 -10.398 1 98.81 633 PHE B O 1
ATOM 11542 N N . PHE B 1 634 ? -1.12 45.219 -8.312 1 98.81 634 PHE B N 1
ATOM 11543 C CA . PHE B 1 634 ? -2.508 45.688 -8.383 1 98.81 634 PHE B CA 1
ATOM 11544 C C . PHE B 1 634 ? -2.643 47.094 -7.855 1 98.81 634 PHE B C 1
ATOM 11546 O O . PHE B 1 634 ? -1.793 47.562 -7.094 1 98.81 634 PHE B O 1
ATOM 11553 N N . GLY B 1 635 ? -3.682 47.75 -8.258 1 98.06 635 GLY B N 1
ATOM 11554 C CA . GLY B 1 635 ? -3.941 49.125 -7.828 1 98.06 635 GLY B CA 1
ATOM 11555 C C . GLY B 1 635 ? -5.238 49.688 -8.375 1 98.06 635 GLY B C 1
ATOM 11556 O O . GLY B 1 635 ? -5.82 49.125 -9.305 1 98.06 635 GLY B O 1
ATOM 11557 N N . LEU B 1 636 ? -5.652 50.844 -7.836 1 97.31 636 LEU B N 1
ATOM 11558 C CA . LEU B 1 636 ? -6.965 51.406 -8.156 1 97.31 636 LEU B CA 1
ATOM 11559 C C . LEU B 1 636 ? -6.934 52.125 -9.492 1 97.31 636 LEU B C 1
ATOM 11561 O O . LEU B 1 636 ? -7.984 52.438 -10.055 1 97.31 636 LEU B O 1
ATOM 11565 N N . THR B 1 637 ? -5.68 52.406 -10.031 1 96.88 637 THR B N 1
ATOM 11566 C CA . THR B 1 637 ? -5.551 53.094 -11.312 1 96.88 637 THR B CA 1
ATOM 11567 C C . THR B 1 637 ? -4.312 52.594 -12.062 1 96.88 637 THR B C 1
ATOM 11569 O O . THR B 1 637 ? -3.285 52.312 -11.445 1 96.88 637 THR B O 1
ATOM 11572 N N . PRO B 1 638 ? -4.402 52.531 -13.375 1 97 638 PRO B N 1
ATOM 11573 C CA . PRO B 1 638 ? -3.246 52.094 -14.164 1 97 638 PRO B CA 1
ATOM 11574 C C . PRO B 1 638 ? -2.125 53.125 -14.188 1 97 638 PRO B C 1
ATOM 11576 O O . PRO B 1 638 ? -1.013 52.844 -14.633 1 97 638 PRO B O 1
ATOM 11579 N N . GLU B 1 639 ? -2.4 54.312 -13.617 1 96.81 639 GLU B N 1
ATOM 11580 C CA . GLU B 1 639 ? -1.459 55.406 -13.727 1 96.81 639 GLU B CA 1
ATOM 11581 C C . GLU B 1 639 ? -0.401 55.344 -12.625 1 96.81 639 GLU B C 1
ATOM 11583 O O . GLU B 1 639 ? 0.544 56.156 -12.625 1 96.81 639 GLU B O 1
ATOM 11588 N N . LEU B 1 640 ? -0.526 54.469 -11.742 1 97.44 640 LEU B N 1
ATOM 11589 C CA . LEU B 1 640 ? 0.507 54.312 -10.719 1 97.44 640 LEU B CA 1
ATOM 11590 C C . LEU B 1 640 ? 1.857 54 -11.359 1 97.44 640 LEU B C 1
ATOM 11592 O O . LEU B 1 640 ? 1.949 53.125 -12.227 1 97.44 640 LEU B O 1
ATOM 11596 N N . PRO B 1 641 ? 2.896 54.625 -10.938 1 97.19 641 PRO B N 1
ATOM 11597 C CA . PRO B 1 641 ? 4.207 54.469 -11.578 1 97.19 641 PRO B CA 1
ATOM 11598 C C . PRO B 1 641 ? 4.672 53.031 -11.656 1 97.19 641 PRO B C 1
ATOM 11600 O O . PRO B 1 641 ? 5.207 52.594 -12.688 1 97.19 641 PRO B O 1
ATOM 11603 N N . ALA B 1 642 ? 4.535 52.281 -10.641 1 97.75 642 ALA B N 1
ATOM 11604 C CA . ALA B 1 642 ? 4.961 50.906 -10.625 1 97.75 642 ALA B CA 1
ATOM 11605 C C . ALA B 1 642 ? 4.227 50.094 -11.688 1 97.75 642 ALA B C 1
ATOM 11607 O O . ALA B 1 642 ? 4.816 49.219 -12.328 1 97.75 642 ALA B O 1
ATOM 11608 N N . ILE B 1 643 ? 2.924 50.281 -11.898 1 98.25 643 ILE B N 1
ATOM 11609 C CA . ILE B 1 643 ? 2.125 49.562 -12.883 1 98.25 643 ILE B CA 1
ATOM 11610 C C . ILE B 1 643 ? 2.561 49.969 -14.297 1 98.25 643 ILE B C 1
ATOM 11612 O O . ILE B 1 643 ? 2.713 49.125 -15.164 1 98.25 643 ILE B O 1
ATOM 11616 N N . VAL B 1 644 ? 2.771 51.281 -14.461 1 97.56 644 VAL B N 1
ATOM 11617 C CA . VAL B 1 644 ? 3.191 51.781 -15.766 1 97.56 644 VAL B CA 1
ATOM 11618 C C . VAL B 1 644 ? 4.508 51.125 -16.172 1 97.56 644 VAL B C 1
ATOM 11620 O O . VAL B 1 644 ? 4.629 50.594 -17.281 1 97.56 644 VAL B O 1
ATOM 11623 N N . SER B 1 645 ? 5.469 51.156 -15.289 1 97.38 645 SER B N 1
ATOM 11624 C CA . SER B 1 645 ? 6.777 50.594 -15.562 1 97.38 645 SER B CA 1
ATOM 11625 C C . SER B 1 645 ? 6.676 49.062 -15.758 1 97.38 645 SER B C 1
ATOM 11627 O O . SER B 1 645 ? 7.367 48.5 -16.609 1 97.38 645 SER B O 1
ATOM 11629 N N . HIS B 1 646 ? 5.906 48.406 -14.961 1 97.06 646 HIS B N 1
ATOM 11630 C CA . HIS B 1 646 ? 5.75 46.938 -14.992 1 97.06 646 HIS B CA 1
ATOM 11631 C C . HIS B 1 646 ? 5.113 46.5 -16.297 1 97.06 646 HIS B C 1
ATOM 11633 O O . HIS B 1 646 ? 5.543 45.5 -16.891 1 97.06 646 HIS B O 1
ATOM 11639 N N . ARG B 1 647 ? 4.133 47.156 -16.766 1 97.19 647 ARG B N 1
ATOM 11640 C CA . ARG B 1 647 ? 3.48 46.844 -18.031 1 97.19 647 ARG B CA 1
ATOM 11641 C C . ARG B 1 647 ? 4.422 47.094 -19.203 1 97.19 647 ARG B C 1
ATOM 11643 O O . ARG B 1 647 ? 4.438 46.344 -20.172 1 97.19 647 ARG B O 1
ATOM 11650 N N . ALA B 1 648 ? 5.141 48.188 -19.062 1 97.38 648 ALA B N 1
ATOM 11651 C CA . ALA B 1 648 ? 6.121 48.469 -20.109 1 97.38 648 ALA B CA 1
ATOM 11652 C C . ALA B 1 648 ? 7.117 47.344 -20.266 1 97.38 648 ALA B C 1
ATOM 11654 O O . ALA B 1 648 ? 7.602 47.062 -21.359 1 97.38 648 ALA B O 1
ATOM 11655 N N . ALA B 1 649 ? 7.398 46.625 -19.266 1 97.06 649 ALA B N 1
ATOM 11656 C CA . ALA B 1 649 ? 8.32 45.5 -19.266 1 97.06 649 ALA B CA 1
ATOM 11657 C C . ALA B 1 649 ? 7.613 44.219 -19.688 1 97.06 649 ALA B C 1
ATOM 11659 O O . ALA B 1 649 ? 8.203 43.125 -19.641 1 97.06 649 ALA B O 1
ATOM 11660 N N . GLY B 1 650 ? 6.352 44.25 -20.031 1 97.38 650 GLY B N 1
ATOM 11661 C CA . GLY B 1 650 ? 5.598 43.125 -20.516 1 97.38 650 GLY B CA 1
ATOM 11662 C C . GLY B 1 650 ? 5.047 42.25 -19.406 1 97.38 650 GLY B C 1
ATOM 11663 O O . GLY B 1 650 ? 4.723 41.062 -19.641 1 97.38 650 GLY B O 1
ATOM 11664 N N . LYS B 1 651 ? 4.98 42.75 -18.219 1 97.81 651 LYS B N 1
ATOM 11665 C CA . LYS B 1 651 ? 4.613 41.938 -17.062 1 97.81 651 LYS B CA 1
ATOM 11666 C C . LYS B 1 651 ? 3.154 42.156 -16.672 1 97.81 651 LYS B C 1
ATOM 11668 O O . LYS B 1 651 ? 2.455 42.969 -17.297 1 97.81 651 LYS B O 1
ATOM 11673 N N . ARG B 1 652 ? 2.668 41.469 -15.703 1 98.25 652 ARG B N 1
ATOM 11674 C CA . ARG B 1 652 ? 1.245 41.375 -15.391 1 98.25 652 ARG B CA 1
ATOM 11675 C C . ARG B 1 652 ? 0.854 42.375 -14.328 1 98.25 652 ARG B C 1
ATOM 11677 O O . ARG B 1 652 ? 1.622 42.656 -13.406 1 98.25 652 ARG B O 1
ATOM 11684 N N . ALA B 1 653 ? -0.385 42.969 -14.453 1 98.75 653 ALA B N 1
ATOM 11685 C CA . ALA B 1 653 ? -0.972 43.875 -13.477 1 98.75 653 ALA B CA 1
ATOM 11686 C C . ALA B 1 653 ? -2.494 43.781 -13.484 1 98.75 653 ALA B C 1
ATOM 11688 O O . ALA B 1 653 ? -3.092 43.406 -14.492 1 98.75 653 ALA B O 1
ATOM 11689 N N . VAL B 1 654 ? -3.113 44.094 -12.398 1 98.88 654 VAL B N 1
ATOM 11690 C CA . VAL B 1 654 ? -4.566 44.156 -12.258 1 98.88 654 VAL B CA 1
ATOM 11691 C C . VAL B 1 654 ? -4.98 45.531 -11.727 1 98.88 654 VAL B C 1
ATOM 11693 O O . VAL B 1 654 ? -4.449 46 -10.711 1 98.88 654 VAL B O 1
ATOM 11696 N N . TYR B 1 655 ? -5.863 46.219 -12.375 1 98.5 655 TYR B N 1
ATOM 11697 C CA . TYR B 1 655 ? -6.27 47.531 -11.945 1 98.5 655 TYR B CA 1
ATOM 11698 C C . TYR B 1 655 ? -7.684 47.875 -12.414 1 98.5 655 TYR B C 1
ATOM 11700 O O . TYR B 1 655 ? -8.336 47.031 -13.047 1 98.5 655 TYR B O 1
ATOM 11708 N N . LEU B 1 656 ? -8.18 49.031 -11.961 1 97.31 656 LEU B N 1
ATOM 11709 C CA . LEU B 1 656 ? -9.484 49.5 -12.383 1 97.31 656 LEU B CA 1
ATOM 11710 C C . LEU B 1 656 ? -9.344 50.5 -13.547 1 97.31 656 LEU B C 1
ATOM 11712 O O . LEU B 1 656 ? -8.453 51.344 -13.539 1 97.31 656 LEU B O 1
ATOM 11716 N N . ARG B 1 657 ? -10.125 50.281 -14.531 1 95.94 657 ARG B N 1
ATOM 11717 C CA . ARG B 1 657 ? -10.25 51.25 -15.633 1 95.94 657 ARG B CA 1
ATOM 11718 C C . ARG B 1 657 ? -11.703 51.375 -16.078 1 95.94 657 ARG B C 1
ATOM 11720 O O . ARG B 1 657 ? -12.352 50.406 -16.406 1 95.94 657 ARG B O 1
ATOM 11727 N N . GLU B 1 658 ? -12.227 52.625 -16.078 1 94.56 658 GLU B N 1
ATOM 11728 C CA . GLU B 1 658 ? -13.594 52.938 -16.5 1 94.56 658 GLU B CA 1
ATOM 11729 C C . GLU B 1 658 ? -14.609 52.062 -15.797 1 94.56 658 GLU B C 1
ATOM 11731 O O . GLU B 1 658 ? -15.484 51.469 -16.438 1 94.56 658 GLU B O 1
ATOM 11736 N N . GLY B 1 659 ? -14.336 51.75 -14.531 1 94.69 659 GLY B N 1
ATOM 11737 C CA . GLY B 1 659 ? -15.266 51.031 -13.695 1 94.69 659 GLY B CA 1
ATOM 11738 C C . GLY B 1 659 ? -15.18 49.531 -13.875 1 94.69 659 GLY B C 1
ATOM 11739 O O . GLY B 1 659 ? -16.016 48.781 -13.352 1 94.69 659 GLY B O 1
ATOM 11740 N N . LYS B 1 660 ? -14.156 49.094 -14.57 1 97.75 660 LYS B N 1
ATOM 11741 C CA . LYS B 1 660 ? -13.977 47.688 -14.797 1 97.75 660 LYS B CA 1
ATOM 11742 C C . LYS B 1 660 ? -12.664 47.188 -14.195 1 97.75 660 LYS B C 1
ATOM 11744 O O . LYS B 1 660 ? -11.656 47.875 -14.234 1 97.75 660 LYS B O 1
ATOM 11749 N N . ILE B 1 661 ? -12.734 46 -13.641 1 98.31 661 ILE B N 1
ATOM 11750 C CA . ILE B 1 661 ? -11.508 45.312 -13.242 1 98.31 661 ILE B CA 1
ATOM 11751 C C . ILE B 1 661 ? -10.797 44.75 -14.484 1 98.31 661 ILE B C 1
ATOM 11753 O O . ILE B 1 661 ? -11.391 44 -15.258 1 98.31 661 ILE B O 1
ATOM 11757 N N . VAL B 1 662 ? -9.531 45.062 -14.656 1 98.56 662 VAL B N 1
ATOM 11758 C CA . VAL B 1 662 ? -8.805 44.719 -15.875 1 98.56 662 VAL B CA 1
ATOM 11759 C C . VAL B 1 662 ? -7.578 43.906 -15.539 1 98.56 662 VAL B C 1
ATOM 11761 O O . VAL B 1 662 ? -6.84 44.219 -14.602 1 98.56 662 VAL B O 1
ATOM 11764 N N . LEU B 1 663 ? -7.43 42.781 -16.266 1 98.62 663 LEU B N 1
ATOM 11765 C CA . LEU B 1 663 ? -6.199 42 -16.281 1 98.62 663 LEU B CA 1
ATOM 11766 C C . LEU B 1 663 ? -5.297 42.406 -17.438 1 98.62 663 LEU B C 1
ATOM 11768 O O . LEU B 1 663 ? -5.703 42.344 -18.594 1 98.62 663 LEU B O 1
ATOM 11772 N N . ALA B 1 664 ? -4.074 42.781 -17.062 1 98.5 664 ALA B N 1
ATOM 11773 C CA . ALA B 1 664 ? -3.201 43.312 -18.125 1 98.5 664 ALA B CA 1
ATOM 11774 C C . ALA B 1 664 ? -1.871 42.562 -18.141 1 98.5 664 ALA B C 1
ATOM 11776 O O . ALA B 1 664 ? -1.332 42.219 -17.094 1 98.5 664 ALA B O 1
ATOM 11777 N N . THR B 1 665 ? -1.357 42.281 -19.281 1 97.69 665 THR B N 1
ATOM 11778 C CA . THR B 1 665 ? -0.003 41.812 -19.547 1 97.69 665 THR B CA 1
ATOM 11779 C C . THR B 1 665 ? 0.667 42.656 -20.625 1 97.69 665 THR B C 1
ATOM 11781 O O . THR B 1 665 ? 0.295 42.594 -21.797 1 97.69 665 THR B O 1
ATOM 11784 N N . GLY B 1 666 ? 1.61 43.406 -20.172 1 96.69 666 GLY B N 1
ATOM 11785 C CA . GLY B 1 666 ? 2.154 44.375 -21.125 1 96.69 666 GLY B CA 1
ATOM 11786 C C . GLY B 1 666 ? 1.116 45.344 -21.641 1 96.69 666 GLY B C 1
ATOM 11787 O O . GLY B 1 666 ? 0.428 46 -20.859 1 96.69 666 GLY B O 1
ATOM 11788 N N . SER B 1 667 ? 0.981 45.312 -22.891 1 94.5 667 SER B N 1
ATOM 11789 C CA . SER B 1 667 ? 0.045 46.219 -23.516 1 94.5 667 SER B CA 1
ATOM 11790 C C . SER B 1 667 ? -1.332 45.594 -23.688 1 94.5 667 SER B C 1
ATOM 11792 O O . SER B 1 667 ? -2.311 46.281 -23.969 1 94.5 667 SER B O 1
ATOM 11794 N N . SER B 1 668 ? -1.395 44.375 -23.438 1 97.38 668 SER B N 1
ATOM 11795 C CA . SER B 1 668 ? -2.658 43.656 -23.594 1 97.38 668 SER B CA 1
ATOM 11796 C C . SER B 1 668 ? -3.531 43.781 -22.359 1 97.38 668 SER B C 1
ATOM 11798 O O . SER B 1 668 ? -3.031 43.688 -21.234 1 97.38 668 SER B O 1
ATOM 11800 N N . GLU B 1 669 ? -4.809 44.031 -22.578 1 97.38 669 GLU B N 1
ATOM 11801 C CA . GLU B 1 669 ? -5.762 44.188 -21.484 1 97.38 669 GLU B CA 1
ATOM 11802 C C . GLU B 1 669 ? -7.004 43.344 -21.703 1 97.38 669 GLU B C 1
ATOM 11804 O O . GLU B 1 669 ? -7.473 43.188 -22.828 1 97.38 669 GLU B O 1
ATOM 11809 N N . THR B 1 670 ? -7.469 42.719 -20.688 1 97.62 670 THR B N 1
ATOM 11810 C CA . THR B 1 670 ? -8.734 42 -20.688 1 97.62 670 THR B CA 1
ATOM 11811 C C . THR B 1 670 ? -9.641 42.5 -19.562 1 97.62 670 THR B C 1
ATOM 11813 O O . THR B 1 670 ? -9.273 42.469 -18.391 1 97.62 670 THR B O 1
ATOM 11816 N N . ALA B 1 671 ? -10.844 43 -19.938 1 97.81 671 ALA B N 1
ATOM 11817 C CA . ALA B 1 671 ? -11.836 43.406 -18.938 1 97.81 671 ALA B CA 1
ATOM 11818 C C . ALA B 1 671 ? -12.477 42.188 -18.281 1 97.81 671 ALA B C 1
ATOM 11820 O O . ALA B 1 671 ? -13.016 41.312 -18.984 1 97.81 671 ALA B O 1
ATOM 11821 N N . LEU B 1 672 ? -12.383 42.062 -17.031 1 97.94 672 LEU B N 1
ATOM 11822 C CA . LEU B 1 672 ? -12.875 40.906 -16.312 1 97.94 672 LEU B CA 1
ATOM 11823 C C . LEU B 1 672 ? -14.336 41.094 -15.914 1 97.94 672 LEU B C 1
ATOM 11825 O O . LEU B 1 672 ? -15.172 40.219 -16.203 1 97.94 672 LEU B O 1
ATOM 11829 N N . VAL B 1 673 ? -14.672 42.219 -15.219 1 97.31 673 VAL B N 1
ATOM 11830 C CA . VAL B 1 673 ? -16.016 42.438 -14.695 1 97.31 673 VAL B CA 1
ATOM 11831 C C . VAL B 1 673 ? -16.172 43.906 -14.258 1 97.31 673 VAL B C 1
ATOM 11833 O O . VAL B 1 673 ? -15.195 44.562 -13.898 1 97.31 673 VAL B O 1
ATOM 11836 N N . ASP B 1 674 ? -17.422 44.375 -14.281 1 97.25 674 ASP B N 1
ATOM 11837 C CA . ASP B 1 674 ? -17.734 45.688 -13.727 1 97.25 674 ASP B CA 1
ATOM 11838 C C . ASP B 1 674 ? -17.656 45.688 -12.203 1 97.25 674 ASP B C 1
ATOM 11840 O O . ASP B 1 674 ? -18.25 44.812 -11.562 1 97.25 674 ASP B O 1
ATOM 11844 N N . VAL B 1 675 ? -16.938 46.594 -11.648 1 95.94 675 VAL B N 1
ATOM 11845 C CA . VAL B 1 675 ? -16.797 46.688 -10.203 1 95.94 675 VAL B CA 1
ATOM 11846 C C . VAL B 1 675 ? -18.172 46.812 -9.555 1 95.94 675 VAL B C 1
ATOM 11848 O O . VAL B 1 675 ? -18.406 46.312 -8.445 1 95.94 675 VAL B O 1
ATOM 11851 N N . ALA B 1 676 ? -19.109 47.375 -10.234 1 94.38 676 ALA B N 1
ATOM 11852 C CA . ALA B 1 676 ? -20.469 47.562 -9.734 1 94.38 676 ALA B CA 1
ATOM 11853 C C . ALA B 1 676 ? -21.156 46.219 -9.5 1 94.38 676 ALA B C 1
ATOM 11855 O O . ALA B 1 676 ? -22.094 46.125 -8.695 1 94.38 676 ALA B O 1
ATOM 11856 N N . ALA B 1 677 ? -20.703 45.219 -10.148 1 94.94 677 ALA B N 1
ATOM 11857 C CA . ALA B 1 677 ? -21.297 43.906 -10.039 1 94.94 677 ALA B CA 1
ATOM 11858 C C . ALA B 1 677 ? -20.688 43.125 -8.883 1 94.94 677 ALA B C 1
ATOM 11860 O O . ALA B 1 677 ? -21.156 42.031 -8.539 1 94.94 677 ALA B O 1
ATOM 11861 N N . VAL B 1 678 ? -19.688 43.688 -8.234 1 94.94 678 VAL B N 1
ATOM 11862 C CA . VAL B 1 678 ? -19 43 -7.133 1 94.94 678 VAL B CA 1
ATOM 11863 C C . VAL B 1 678 ? -19.594 43.438 -5.801 1 94.94 678 VAL B C 1
ATOM 11865 O O . VAL B 1 678 ? -19.297 44.562 -5.324 1 94.94 678 VAL B O 1
ATOM 11868 N N . PRO B 1 679 ? -20.344 42.625 -5.164 1 91.88 679 PRO B N 1
ATOM 11869 C CA . PRO B 1 679 ? -21.078 43 -3.965 1 91.88 679 PRO B CA 1
ATOM 11870 C C . PRO B 1 679 ? -20.172 43.531 -2.857 1 91.88 679 PRO B C 1
ATOM 11872 O O . PRO B 1 679 ? -20.516 44.469 -2.148 1 91.88 679 PRO B O 1
ATOM 11875 N N . LEU B 1 680 ? -19.031 42.969 -2.73 1 90.69 680 LEU B N 1
ATOM 11876 C CA . LEU B 1 680 ? -18.078 43.312 -1.672 1 90.69 680 LEU B CA 1
ATOM 11877 C C . LEU B 1 680 ? -17.688 44.781 -1.732 1 90.69 680 LEU B C 1
ATOM 11879 O O . LEU B 1 680 ? -17.328 45.375 -0.713 1 90.69 680 LEU B O 1
ATOM 11883 N N . THR B 1 681 ? -17.812 45.469 -2.861 1 92.94 681 THR B N 1
ATOM 11884 C CA . THR B 1 681 ? -17.312 46.812 -3.068 1 92.94 681 THR B CA 1
ATOM 11885 C C . THR B 1 681 ? -18.422 47.844 -2.924 1 92.94 681 THR B C 1
ATOM 11887 O O . THR B 1 681 ? -18.172 49.031 -3.008 1 92.94 681 THR B O 1
ATOM 11890 N N . TYR B 1 682 ? -19.656 47.344 -2.688 1 89.75 682 TYR B N 1
ATOM 11891 C CA . TYR B 1 682 ? -20.797 48.219 -2.646 1 89.75 682 TYR B CA 1
ATOM 11892 C C . TYR B 1 682 ? -20.812 49.188 -3.84 1 89.75 682 TYR B C 1
ATOM 11894 O O . TYR B 1 682 ? -20.844 50.406 -3.67 1 89.75 682 TYR B O 1
ATOM 11902 N N . ALA B 1 683 ? -20.75 48.562 -5.035 1 90.06 683 ALA B N 1
ATOM 11903 C CA . ALA B 1 683 ? -20.781 49.219 -6.332 1 90.06 683 ALA B CA 1
ATOM 11904 C C . ALA B 1 683 ? -19.562 50.156 -6.496 1 90.06 683 ALA B C 1
ATOM 11906 O O . ALA B 1 683 ? -19.688 51.25 -7.055 1 90.06 683 ALA B O 1
ATOM 11907 N N . GLY B 1 684 ? -18.484 49.781 -5.887 1 90.69 684 GLY B N 1
ATOM 11908 C CA . GLY B 1 684 ? -17.234 50.5 -6.047 1 90.69 684 GLY B CA 1
ATOM 11909 C C . GLY B 1 684 ? -17.094 51.656 -5.09 1 90.69 684 GLY B C 1
ATOM 11910 O O . GLY B 1 684 ? -16.109 52.406 -5.148 1 90.69 684 GLY B O 1
ATOM 11911 N N . ARG B 1 685 ? -17.969 51.844 -4.148 1 91.62 685 ARG B N 1
ATOM 11912 C CA . ARG B 1 685 ? -17.969 52.969 -3.248 1 91.62 685 ARG B CA 1
ATOM 11913 C C . ARG B 1 685 ? -16.938 52.812 -2.137 1 91.62 685 ARG B C 1
ATOM 11915 O O . ARG B 1 685 ? -16.547 53.781 -1.499 1 91.62 685 ARG B O 1
ATOM 11922 N N . VAL B 1 686 ? -16.578 51.594 -1.868 1 93.81 686 VAL B N 1
ATOM 11923 C CA . VAL B 1 686 ? -15.633 51.312 -0.801 1 93.81 686 VAL B CA 1
ATOM 11924 C C . VAL B 1 686 ? -14.266 50.969 -1.4 1 93.81 686 VAL B C 1
ATOM 11926 O O . VAL B 1 686 ? -13.969 49.812 -1.658 1 93.81 686 VAL B O 1
ATOM 11929 N N . ALA B 1 687 ? -13.383 51.906 -1.498 1 93.94 687 ALA B N 1
ATOM 11930 C CA . ALA B 1 687 ? -12.133 51.812 -2.244 1 93.94 687 ALA B CA 1
ATOM 11931 C C . ALA B 1 687 ? -11.227 50.719 -1.687 1 93.94 687 ALA B C 1
ATOM 11933 O O . ALA B 1 687 ? -10.562 50 -2.443 1 93.94 687 ALA B O 1
ATOM 11934 N N . PHE B 1 688 ? -11.125 50.594 -0.341 1 94.06 688 PHE B N 1
ATOM 11935 C CA . PHE B 1 688 ? -10.227 49.594 0.216 1 94.06 688 PHE B CA 1
ATOM 11936 C C . PHE B 1 688 ? -10.734 48.188 -0.068 1 94.06 688 PHE B C 1
ATOM 11938 O O . PHE B 1 688 ? -9.953 47.25 -0.165 1 94.06 688 PHE B O 1
ATOM 11945 N N . GLN B 1 689 ? -12.055 47.969 -0.224 1 94.94 689 GLN B N 1
ATOM 11946 C CA . GLN B 1 689 ? -12.586 46.688 -0.627 1 94.94 689 GLN B CA 1
ATOM 11947 C C . GLN B 1 689 ? -12.289 46.406 -2.098 1 94.94 689 GLN B C 1
ATOM 11949 O O . GLN B 1 689 ? -12.07 45.25 -2.482 1 94.94 689 GLN B O 1
ATOM 11954 N N . VAL B 1 690 ? -12.328 47.469 -2.867 1 96.19 690 VAL B N 1
ATOM 11955 C CA . VAL B 1 690 ? -11.945 47.281 -4.266 1 96.19 690 VAL B CA 1
ATOM 11956 C C . VAL B 1 690 ? -10.5 46.812 -4.348 1 96.19 690 VAL B C 1
ATOM 11958 O O . VAL B 1 690 ? -10.195 45.875 -5.109 1 96.19 690 VAL B O 1
ATOM 11961 N N . GLU B 1 691 ? -9.641 47.375 -3.578 1 96.56 691 GLU B N 1
ATOM 11962 C CA . GLU B 1 691 ? -8.25 46.938 -3.543 1 96.56 691 GLU B CA 1
ATOM 11963 C C . GLU B 1 691 ? -8.141 45.469 -3.121 1 96.56 691 GLU B C 1
ATOM 11965 O O . GLU B 1 691 ? -7.344 44.719 -3.678 1 96.56 691 GLU B O 1
ATOM 11970 N N . ASN B 1 692 ? -8.93 45.094 -2.08 1 97 692 ASN B N 1
ATOM 11971 C CA . ASN B 1 692 ? -8.938 43.688 -1.646 1 97 692 ASN B CA 1
ATOM 11972 C C . ASN B 1 692 ? -9.344 42.75 -2.781 1 97 692 ASN B C 1
ATOM 11974 O O . ASN B 1 692 ? -8.75 41.688 -2.955 1 97 692 ASN B O 1
ATOM 11978 N N . VAL B 1 693 ? -10.336 43.125 -3.518 1 97.69 693 VAL B N 1
ATOM 11979 C CA . VAL B 1 693 ? -10.82 42.344 -4.633 1 97.69 693 VAL B CA 1
ATOM 11980 C C . VAL B 1 693 ? -9.734 42.219 -5.703 1 97.69 693 VAL B C 1
ATOM 11982 O O . VAL B 1 693 ? -9.5 41.156 -6.254 1 97.69 693 VAL B O 1
ATOM 11985 N N . LEU B 1 694 ? -9.086 43.375 -6.027 1 98.62 694 LEU B N 1
ATOM 11986 C CA . LEU B 1 694 ? -8.031 43.375 -7.031 1 98.62 694 LEU B CA 1
ATOM 11987 C C . LEU B 1 694 ? -6.902 42.438 -6.621 1 98.62 694 LEU B C 1
ATOM 11989 O O . LEU B 1 694 ? -6.355 41.688 -7.461 1 98.62 694 LEU B O 1
ATOM 11993 N N . ALA B 1 695 ? -6.543 42.438 -5.355 1 98.75 695 ALA B N 1
ATOM 11994 C CA . ALA B 1 695 ? -5.508 41.531 -4.848 1 98.75 695 ALA B CA 1
ATOM 11995 C C . ALA B 1 695 ? -5.914 40.062 -5.023 1 98.75 695 ALA B C 1
ATOM 11997 O O . ALA B 1 695 ? -5.109 39.25 -5.457 1 98.75 695 ALA B O 1
ATOM 11998 N N . ALA B 1 696 ? -7.137 39.75 -4.684 1 98.69 696 ALA B N 1
ATOM 11999 C CA . ALA B 1 696 ? -7.633 38.375 -4.785 1 98.69 696 ALA B CA 1
ATOM 12000 C C . ALA B 1 696 ? -7.703 37.906 -6.242 1 98.69 696 ALA B C 1
ATOM 12002 O O . ALA B 1 696 ? -7.383 36.781 -6.559 1 98.69 696 ALA B O 1
ATOM 12003 N N . VAL B 1 697 ? -8.164 38.812 -7.094 1 98.75 697 VAL B N 1
ATOM 12004 C CA . VAL B 1 697 ? -8.227 38.531 -8.523 1 98.75 697 VAL B CA 1
ATOM 12005 C C . VAL B 1 697 ? -6.832 38.25 -9.055 1 98.75 697 VAL B C 1
ATOM 12007 O O . VAL B 1 697 ? -6.633 37.281 -9.805 1 98.75 697 VAL B O 1
ATOM 12010 N N . ALA B 1 698 ? -5.887 39.062 -8.664 1 98.88 698 ALA B N 1
ATOM 12011 C CA . ALA B 1 698 ? -4.504 38.875 -9.086 1 98.88 698 ALA B CA 1
ATOM 12012 C C . ALA B 1 698 ? -3.977 37.531 -8.602 1 98.88 698 ALA B C 1
ATOM 12014 O O . ALA B 1 698 ? -3.281 36.812 -9.336 1 98.88 698 ALA B O 1
ATOM 12015 N N . ALA B 1 699 ? -4.258 37.156 -7.387 1 98.88 699 ALA B N 1
ATOM 12016 C CA . ALA B 1 699 ? -3.836 35.875 -6.828 1 98.88 699 ALA B CA 1
ATOM 12017 C C . ALA B 1 699 ? -4.465 34.719 -7.594 1 98.88 699 ALA B C 1
ATOM 12019 O O . ALA B 1 699 ? -3.785 33.75 -7.926 1 98.88 699 ALA B O 1
ATOM 12020 N N . GLY B 1 700 ? -5.797 34.75 -7.832 1 98.75 700 GLY B N 1
ATOM 12021 C CA . GLY B 1 700 ? -6.457 33.75 -8.625 1 98.75 700 GLY B CA 1
ATOM 12022 C C . GLY B 1 700 ? -5.867 33.594 -10.016 1 98.75 700 GLY B C 1
ATOM 12023 O O . GLY B 1 700 ? -5.691 32.469 -10.492 1 98.75 700 GLY B O 1
ATOM 12024 N N . TRP B 1 701 ? -5.586 34.75 -10.602 1 98.69 701 TRP B N 1
ATOM 12025 C CA . TRP B 1 701 ? -4.969 34.781 -11.922 1 98.69 701 TRP B CA 1
ATOM 12026 C C . TRP B 1 701 ? -3.604 34.094 -11.891 1 98.69 701 TRP B C 1
ATOM 12028 O O . TRP B 1 701 ? -3.279 33.281 -12.781 1 98.69 701 TRP B O 1
ATOM 12038 N N . ALA B 1 702 ? -2.828 34.344 -10.938 1 98.62 702 ALA B N 1
ATOM 12039 C CA . ALA B 1 702 ? -1.51 33.719 -10.766 1 98.62 702 ALA B CA 1
ATOM 12040 C C . ALA B 1 702 ? -1.618 32.219 -10.578 1 98.62 702 ALA B C 1
ATOM 12042 O O . ALA B 1 702 ? -0.731 31.469 -11 1 98.62 702 ALA B O 1
ATOM 12043 N N . LEU B 1 703 ? -2.686 31.719 -10.008 1 98.38 703 LEU B N 1
ATOM 12044 C CA . LEU B 1 703 ? -2.902 30.312 -9.727 1 98.38 703 LEU B CA 1
ATOM 12045 C C . LEU B 1 703 ? -3.389 29.578 -10.969 1 98.38 703 LEU B C 1
ATOM 12047 O O . LEU B 1 703 ? -3.545 28.344 -10.953 1 98.38 703 LEU B O 1
ATOM 12051 N N . GLY B 1 704 ? -3.646 30.312 -11.984 1 97.62 704 GLY B N 1
ATOM 12052 C CA . GLY B 1 704 ? -4.09 29.719 -13.234 1 97.62 704 GLY B CA 1
ATOM 12053 C C . GLY B 1 704 ? -5.586 29.453 -13.273 1 97.62 704 GLY B C 1
ATOM 12054 O O . GLY B 1 704 ? -6.062 28.672 -14.094 1 97.62 704 GLY B O 1
ATOM 12055 N N . ILE B 1 705 ? -6.305 29.984 -12.398 1 98.31 705 ILE B N 1
ATOM 12056 C CA . ILE B 1 705 ? -7.754 29.859 -12.414 1 98.31 705 ILE B CA 1
ATOM 12057 C C . ILE B 1 705 ? -8.328 30.609 -13.609 1 98.31 705 ILE B C 1
ATOM 12059 O O . ILE B 1 705 ? -7.871 31.719 -13.93 1 98.31 705 ILE B O 1
ATOM 12063 N N . SER B 1 706 ? -9.352 30.125 -14.242 1 98.12 706 SER B N 1
ATOM 12064 C CA . SER B 1 706 ? -9.891 30.734 -15.461 1 98.12 706 SER B CA 1
ATOM 12065 C C . SER B 1 706 ? -10.594 32.062 -15.156 1 98.12 706 SER B C 1
ATOM 12067 O O . SER B 1 706 ? -11.148 32.25 -14.07 1 98.12 706 SER B O 1
ATOM 12069 N N . ASN B 1 707 ? -10.57 33 -16.125 1 98.19 707 ASN B N 1
ATOM 12070 C CA . ASN B 1 707 ? -11.219 34.312 -15.969 1 98.19 707 ASN B CA 1
ATOM 12071 C C . ASN B 1 707 ? -12.703 34.156 -15.625 1 98.19 707 ASN B C 1
ATOM 12073 O O . ASN B 1 707 ? -13.234 34.906 -14.82 1 98.19 707 ASN B O 1
ATOM 12077 N N . ASP B 1 708 ? -13.297 33.094 -16.188 1 98 708 ASP B N 1
ATOM 12078 C CA . ASP B 1 708 ? -14.719 32.875 -15.938 1 98 708 ASP B CA 1
ATOM 12079 C C . ASP B 1 708 ? -14.969 32.531 -14.477 1 98 708 ASP B C 1
ATOM 12081 O O . ASP B 1 708 ? -15.922 33 -13.867 1 98 708 ASP B O 1
ATOM 12085 N N . LEU B 1 709 ? -14.148 31.688 -13.938 1 97.94 709 LEU B N 1
ATOM 12086 C CA . LEU B 1 709 ? -14.305 31.266 -12.555 1 97.94 709 LEU B CA 1
ATOM 12087 C C . LEU B 1 709 ? -13.984 32.406 -11.602 1 97.94 709 LEU B C 1
ATOM 12089 O O . LEU B 1 709 ? -14.625 32.562 -10.555 1 97.94 709 LEU B O 1
ATOM 12093 N N . ILE B 1 710 ? -13 33.219 -11.93 1 98.5 710 ILE B N 1
ATOM 12094 C CA . ILE B 1 710 ? -12.672 34.375 -11.102 1 98.5 710 ILE B CA 1
ATOM 12095 C C . ILE B 1 710 ? -13.844 35.344 -11.086 1 98.5 710 ILE B C 1
ATOM 12097 O O . ILE B 1 710 ? -14.25 35.844 -10.031 1 98.5 710 ILE B O 1
ATOM 12101 N N . ARG B 1 711 ? -14.375 35.594 -12.266 1 97.75 711 ARG B N 1
ATOM 12102 C CA . ARG B 1 711 ? -15.539 36.469 -12.375 1 97.75 711 ARG B CA 1
ATOM 12103 C C . ARG B 1 711 ? -16.688 35.969 -11.516 1 97.75 711 ARG B C 1
ATOM 12105 O O . ARG B 1 711 ? -17.281 36.719 -10.742 1 97.75 711 ARG B O 1
ATOM 12112 N N . ALA B 1 712 ? -17 34.688 -11.656 1 96.69 712 ALA B N 1
ATOM 12113 C CA . ALA B 1 712 ? -18.078 34.094 -10.883 1 96.69 712 ALA B CA 1
ATOM 12114 C C . ALA B 1 712 ? -17.828 34.219 -9.391 1 96.69 712 ALA B C 1
ATOM 12116 O O . ALA B 1 712 ? -18.75 34.469 -8.617 1 96.69 712 ALA B O 1
ATOM 12117 N N . GLY B 1 713 ? -16.594 34.031 -9 1 96.06 713 GLY B N 1
ATOM 12118 C CA . GLY B 1 713 ? -16.234 34.094 -7.59 1 96.06 713 GLY B CA 1
ATOM 12119 C C . GLY B 1 713 ? -16.422 35.469 -6.996 1 96.06 713 GLY B C 1
ATOM 12120 O O . GLY B 1 713 ? -16.969 35.625 -5.902 1 96.06 713 GLY B O 1
ATOM 12121 N N . VAL B 1 714 ? -16.016 36.562 -7.668 1 95.88 714 VAL B N 1
ATOM 12122 C CA . VAL B 1 714 ? -16.047 37.906 -7.105 1 95.88 714 VAL B CA 1
ATOM 12123 C C . VAL B 1 714 ? -17.469 38.438 -7.137 1 95.88 714 VAL B C 1
ATOM 12125 O O . VAL B 1 714 ? -17.859 39.219 -6.266 1 95.88 714 VAL B O 1
ATOM 12128 N N . VAL B 1 715 ? -18.297 37.969 -8.117 1 95.25 715 VAL B N 1
ATOM 12129 C CA . VAL B 1 715 ? -19.656 38.5 -8.25 1 95.25 715 VAL B CA 1
ATOM 12130 C C . VAL B 1 715 ? -20.562 37.781 -7.242 1 95.25 715 VAL B C 1
ATOM 12132 O O . VAL B 1 715 ? -21.609 38.344 -6.859 1 95.25 715 VAL B O 1
ATOM 12135 N N . THR B 1 716 ? -20.203 36.656 -6.734 1 92.38 716 THR B N 1
ATOM 12136 C CA . THR B 1 716 ? -21.062 35.906 -5.836 1 92.38 716 THR B CA 1
ATOM 12137 C C . THR B 1 716 ? -20.562 35.969 -4.398 1 92.38 716 THR B C 1
ATOM 12139 O O . THR B 1 716 ? -21.188 35.438 -3.482 1 92.38 716 THR B O 1
ATOM 12142 N N . PHE B 1 717 ? -19.453 36.594 -4.27 1 91.06 717 PHE B N 1
ATOM 12143 C CA . PHE B 1 717 ? -18.891 36.719 -2.932 1 91.06 717 PHE B CA 1
ATOM 12144 C C . PHE B 1 717 ? -19.562 37.844 -2.162 1 91.06 717 PHE B C 1
ATOM 12146 O O . PHE B 1 717 ? -19.359 39.031 -2.467 1 91.06 717 PHE B O 1
ATOM 12153 N N . ASP B 1 718 ? -20.469 37.438 -1.281 1 75.94 718 ASP B N 1
ATOM 12154 C CA . ASP B 1 718 ? -21.328 38.406 -0.624 1 75.94 718 ASP B CA 1
ATOM 12155 C C . ASP B 1 718 ? -20.844 38.719 0.79 1 75.94 718 ASP B C 1
ATOM 12157 O O . ASP B 1 718 ? -20.594 37.812 1.577 1 75.94 718 ASP B O 1
ATOM 12161 N N . VAL B 1 719 ? -20.375 39.906 1.024 1 62.44 719 VAL B N 1
ATOM 12162 C CA . VAL B 1 719 ? -19.922 40.375 2.332 1 62.44 719 VAL B CA 1
ATOM 12163 C C . VAL B 1 719 ? -21.094 40.344 3.316 1 62.44 719 VAL B C 1
ATOM 12165 O O . VAL B 1 719 ? -20.891 40.438 4.531 1 62.44 719 VAL B O 1
ATOM 12168 N N . GLY B 1 720 ? -22.266 40.406 2.729 1 56.75 720 GLY B N 1
ATOM 12169 C CA . GLY B 1 720 ? -23.391 40.531 3.637 1 56.75 720 GLY B CA 1
ATOM 12170 C C . GLY B 1 720 ? -23.359 39.531 4.77 1 56.75 720 GLY B C 1
ATOM 12171 O O . GLY B 1 720 ? -22.328 39.344 5.426 1 56.75 720 GLY B O 1
ATOM 12172 N N . GLN B 1 721 ? -24.219 38.781 4.977 1 56.88 721 GLN B N 1
ATOM 12173 C CA . GLN B 1 721 ? -24.547 38 6.148 1 56.88 721 GLN B CA 1
ATOM 12174 C C . GLN B 1 721 ? -23.969 36.594 6.027 1 56.88 721 GLN B C 1
ATOM 12176 O O . GLN B 1 721 ? -23.984 35.812 6.996 1 56.88 721 GLN B O 1
ATOM 12181 N N . VAL B 1 722 ? -22.953 36.562 4.977 1 59.56 722 VAL B N 1
ATOM 12182 C CA . VAL B 1 722 ? -22.734 35.125 4.82 1 59.56 722 VAL B CA 1
ATOM 12183 C C . VAL B 1 722 ? -21.234 34.844 4.77 1 59.56 722 VAL B C 1
ATOM 12185 O O . VAL B 1 722 ? -20.719 34.094 5.598 1 59.56 722 VAL B O 1
ATOM 12188 N N . ASP B 1 723 ? -20.453 35.562 3.957 1 71.31 723 ASP B N 1
ATOM 12189 C CA . ASP B 1 723 ? -19.109 35.094 3.637 1 71.31 723 ASP B CA 1
ATOM 12190 C C . ASP B 1 723 ? -18.062 35.719 4.559 1 71.31 723 ASP B C 1
ATOM 12192 O O . ASP B 1 723 ? -17.156 35.031 5.039 1 71.31 723 ASP B O 1
ATOM 12196 N N . VAL B 1 724 ? -18.203 37.062 4.848 1 74.81 724 VAL B N 1
ATOM 12197 C CA . VAL B 1 724 ? -17.234 37.688 5.723 1 74.81 724 VAL B CA 1
ATOM 12198 C C . VAL B 1 724 ? -17.922 38.75 6.586 1 74.81 724 VAL B C 1
ATOM 12200 O O . VAL B 1 724 ? -17.656 39.938 6.445 1 74.81 724 VAL B O 1
ATOM 12203 N N . PRO B 1 725 ? -18.625 38.344 7.531 1 78.12 725 PRO B N 1
ATOM 12204 C CA . PRO B 1 725 ? -19.312 39.312 8.391 1 78.12 725 PRO B CA 1
ATOM 12205 C C . PRO B 1 725 ? -18.328 40.188 9.172 1 78.12 725 PRO B C 1
ATOM 12207 O O . PRO B 1 725 ? -17.266 39.719 9.586 1 78.12 725 PRO B O 1
ATOM 12210 N N . GLY B 1 726 ? -18.75 41.438 9.312 1 80.69 726 GLY B N 1
ATOM 12211 C CA . GLY B 1 726 ? -17.969 42.375 10.133 1 80.69 726 GLY B CA 1
ATOM 12212 C C . GLY B 1 726 ? -16.875 43.062 9.352 1 80.69 726 GLY B C 1
ATOM 12213 O O . GLY B 1 726 ? -15.977 43.656 9.945 1 80.69 726 GLY B O 1
ATOM 12214 N N . ARG B 1 727 ? -16.906 42.906 8.086 1 86.81 727 ARG B N 1
ATOM 12215 C CA . ARG B 1 727 ? -15.961 43.594 7.203 1 86.81 727 ARG B CA 1
ATOM 12216 C C . ARG B 1 727 ? -16.688 44.562 6.277 1 86.81 727 ARG B C 1
ATOM 12218 O O . ARG B 1 727 ? -16.703 44.375 5.059 1 86.81 727 ARG B O 1
ATOM 12225 N N . PHE B 1 728 ? -17.141 45.688 6.902 1 88.75 728 PHE B N 1
ATOM 12226 C CA . PHE B 1 728 ? -17.969 46.688 6.273 1 88.75 728 PHE B CA 1
ATOM 12227 C C . PHE B 1 728 ? -19.344 46.125 5.906 1 88.75 728 PHE B C 1
ATOM 12229 O O . PHE B 1 728 ? -19.781 46.25 4.762 1 88.75 728 PHE B O 1
ATOM 12236 N N . THR B 1 729 ? -19.953 45.5 6.832 1 89.31 729 THR B N 1
ATOM 12237 C CA . THR B 1 729 ? -21.312 45 6.641 1 89.31 729 THR B CA 1
ATOM 12238 C C . THR B 1 729 ? -22.344 46.094 6.867 1 89.31 729 THR B C 1
ATOM 12240 O O . THR B 1 729 ? -22.406 46.688 7.953 1 89.31 729 THR B O 1
ATOM 12243 N N . LEU B 1 730 ? -23.125 46.312 5.863 1 90.12 730 LEU B N 1
ATOM 12244 C CA . LEU B 1 730 ? -24.047 47.438 5.879 1 90.12 730 LEU B CA 1
ATOM 12245 C C . LEU B 1 730 ? -25.469 47 6.129 1 90.12 730 LEU B C 1
ATOM 12247 O O . LEU B 1 730 ? -25.922 46 5.551 1 90.12 730 LEU B O 1
ATOM 12251 N N . PHE B 1 731 ? -26.125 47.656 7.074 1 89.81 731 PHE B N 1
ATOM 12252 C CA . PHE B 1 731 ? -27.531 47.469 7.375 1 89.81 731 PHE B CA 1
ATOM 12253 C C . PHE B 1 731 ? -28.281 48.812 7.258 1 89.81 731 PHE B C 1
ATOM 12255 O O . PHE B 1 731 ? -27.75 49.875 7.602 1 89.81 731 PHE B O 1
ATOM 12262 N N . GLU B 1 732 ? -29.453 48.719 6.723 1 90.12 732 GLU B N 1
ATOM 12263 C CA . GLU B 1 732 ? -30.297 49.906 6.637 1 90.12 732 GLU B CA 1
ATOM 12264 C C . GLU B 1 732 ? -31.672 49.656 7.234 1 90.12 732 GLU B C 1
ATOM 12266 O O . GLU B 1 732 ? -32.281 48.594 6.992 1 90.12 732 GLU B O 1
ATOM 12271 N N . ARG B 1 733 ? -32.031 50.625 8.094 1 91.88 733 ARG B N 1
ATOM 12272 C CA . ARG B 1 733 ? -33.375 50.531 8.695 1 91.88 733 ARG B CA 1
ATOM 12273 C C . ARG B 1 733 ? -33.875 51.938 9.086 1 91.88 733 ARG B C 1
ATOM 12275 O O . ARG B 1 733 ? -33.156 52.688 9.742 1 91.88 733 ARG B O 1
ATOM 12282 N N . ASN B 1 734 ? -35.156 52.25 8.727 1 90.5 734 ASN B N 1
ATOM 12283 C CA . ASN B 1 734 ? -35.875 53.469 9.133 1 90.5 734 ASN B CA 1
ATOM 12284 C C . ASN B 1 734 ? -35.062 54.719 8.82 1 90.5 734 ASN B C 1
ATOM 12286 O O . ASN B 1 734 ? -35 55.625 9.648 1 90.5 734 ASN B O 1
ATOM 12290 N N . GLY B 1 735 ? -34.281 54.688 7.711 1 91.56 735 GLY B N 1
ATOM 12291 C CA . GLY B 1 735 ? -33.562 55.875 7.25 1 91.56 735 GLY B CA 1
ATOM 12292 C C . GLY B 1 735 ? -32.188 56 7.895 1 91.56 735 GLY B C 1
ATOM 12293 O O . GLY B 1 735 ? -31.453 56.938 7.609 1 91.56 735 GLY B O 1
ATOM 12294 N N . ALA B 1 736 ? -31.859 55.125 8.781 1 94.69 736 ALA B N 1
ATOM 12295 C CA . ALA B 1 736 ? -30.531 55.094 9.391 1 94.69 736 ALA B CA 1
ATOM 12296 C C . ALA B 1 736 ? -29.672 54 8.781 1 94.69 736 ALA B C 1
ATOM 12298 O O . ALA B 1 736 ? -30.203 52.969 8.32 1 94.69 736 ALA B O 1
ATOM 12299 N N . THR B 1 737 ? -28.359 54.25 8.727 1 94.69 737 THR B N 1
ATOM 12300 C CA . THR B 1 737 ? -27.406 53.281 8.203 1 94.69 737 THR B CA 1
ATOM 12301 C C . THR B 1 737 ? -26.484 52.781 9.305 1 94.69 737 THR B C 1
ATOM 12303 O O . THR B 1 737 ? -25.969 53.562 10.109 1 94.69 737 THR B O 1
ATOM 12306 N N . VAL B 1 738 ? -26.328 51.469 9.414 1 94.5 738 VAL B N 1
ATOM 12307 C CA . VAL B 1 738 ? -25.406 50.875 10.367 1 94.5 738 VAL B CA 1
ATOM 12308 C C . VAL B 1 738 ? -24.328 50.094 9.625 1 94.5 738 VAL B C 1
ATOM 12310 O O . VAL B 1 738 ? -24.641 49.281 8.734 1 94.5 738 VAL B O 1
ATOM 12313 N N . VAL B 1 739 ? -23.078 50.344 9.938 1 93.5 739 VAL B N 1
ATOM 12314 C CA . VAL B 1 739 ? -21.953 49.625 9.336 1 93.5 739 VAL B CA 1
ATOM 12315 C C . VAL B 1 739 ? -21.188 48.875 10.422 1 93.5 739 VAL B C 1
ATOM 12317 O O . VAL B 1 739 ? -20.766 49.5 11.422 1 93.5 739 VAL B O 1
ATOM 12320 N N . VAL B 1 740 ? -21.062 47.594 10.32 1 91.75 740 VAL B N 1
ATOM 12321 C CA . VAL B 1 740 ? -20.234 46.812 11.219 1 91.75 740 VAL B CA 1
ATOM 12322 C C . VAL B 1 740 ? -18.875 46.531 10.57 1 91.75 740 VAL B C 1
ATOM 12324 O O . VAL B 1 740 ? -18.797 46.031 9.453 1 91.75 740 VAL B O 1
ATOM 12327 N N . ASP B 1 741 ? -17.797 46.906 11.211 1 90.75 741 ASP B N 1
ATOM 12328 C CA . ASP B 1 741 ? -16.453 46.781 10.648 1 90.75 741 ASP B CA 1
ATOM 12329 C C . ASP B 1 741 ? -15.43 46.5 11.742 1 90.75 741 ASP B C 1
ATOM 12331 O O . ASP B 1 741 ? -15.633 46.844 12.898 1 90.75 741 ASP B O 1
ATOM 12335 N N . ASP B 1 742 ? -14.32 45.938 11.367 1 87.75 742 ASP B N 1
ATOM 12336 C CA . ASP B 1 742 ? -13.312 45.5 12.336 1 87.75 742 ASP B CA 1
ATOM 12337 C C . ASP B 1 742 ? -12.109 46.438 12.32 1 87.75 742 ASP B C 1
ATOM 12339 O O . ASP B 1 742 ? -11 46.031 12.664 1 87.75 742 ASP B O 1
ATOM 12343 N N . ALA B 1 743 ? -12.219 47.594 11.844 1 87.88 743 ALA B N 1
ATOM 12344 C CA . ALA B 1 743 ? -11.117 48.562 11.852 1 87.88 743 ALA B CA 1
ATOM 12345 C C . ALA B 1 743 ? -10.602 48.812 13.266 1 87.88 743 ALA B C 1
ATOM 12347 O O . ALA B 1 743 ? -11.375 49.156 14.164 1 87.88 743 ALA B O 1
ATOM 12348 N N . HIS B 1 744 ? -9.281 48.625 13.477 1 86 744 HIS B N 1
ATOM 12349 C CA . HIS B 1 744 ? -8.758 48.75 14.836 1 86 744 HIS B CA 1
ATOM 12350 C C . HIS B 1 744 ? -7.395 49.438 14.852 1 86 744 HIS B C 1
ATOM 12352 O O . HIS B 1 744 ? -6.582 49.188 15.75 1 86 744 HIS B O 1
ATOM 12358 N N . ASN B 1 745 ? -7.094 50.188 13.875 1 87.56 745 ASN B N 1
ATOM 12359 C CA . ASN B 1 745 ? -5.91 51.062 13.805 1 87.56 745 ASN B CA 1
ATOM 12360 C C . ASN B 1 745 ? -6.176 52.312 12.992 1 87.56 745 ASN B C 1
ATOM 12362 O O . ASN B 1 745 ? -7.215 52.438 12.336 1 87.56 745 ASN B O 1
ATOM 12366 N N . ALA B 1 746 ? -5.293 53.188 13 1 87.88 746 ALA B N 1
ATOM 12367 C CA . ALA B 1 746 ? -5.523 54.531 12.422 1 87.88 746 ALA B CA 1
ATOM 12368 C C . ALA B 1 746 ? -5.691 54.438 10.906 1 87.88 746 ALA B C 1
ATOM 12370 O O . ALA B 1 746 ? -6.629 55 10.344 1 87.88 746 ALA B O 1
ATOM 12371 N N . PRO B 1 747 ? -4.789 53.688 10.195 1 87.38 747 PRO B N 1
ATOM 12372 C CA . PRO B 1 747 ? -4.984 53.625 8.742 1 87.38 747 PRO B CA 1
ATOM 12373 C C . PRO B 1 747 ? -6.324 53 8.367 1 87.38 747 PRO B C 1
ATOM 12375 O O . PRO B 1 747 ? -6.965 53.438 7.406 1 87.38 747 PRO B O 1
ATOM 12378 N N . ALA B 1 748 ? -6.723 52.031 9.039 1 90.06 748 ALA B N 1
ATOM 12379 C CA . ALA B 1 748 ? -8 51.406 8.766 1 90.06 748 ALA B CA 1
ATOM 12380 C C . ALA B 1 748 ? -9.164 52.344 9.008 1 90.06 748 ALA B C 1
ATOM 12382 O O . ALA B 1 748 ? -10.141 52.375 8.25 1 90.06 748 ALA B O 1
ATOM 12383 N N . LEU B 1 749 ? -9.102 53.125 10.094 1 91.5 749 LEU B N 1
ATOM 12384 C CA . LEU B 1 749 ? -10.133 54.094 10.422 1 91.5 749 LEU B CA 1
ATOM 12385 C C . LEU B 1 749 ? -10.219 55.188 9.352 1 91.5 749 LEU B C 1
ATOM 12387 O O . LEU B 1 749 ? -11.305 55.625 8.992 1 91.5 749 LEU B O 1
ATOM 12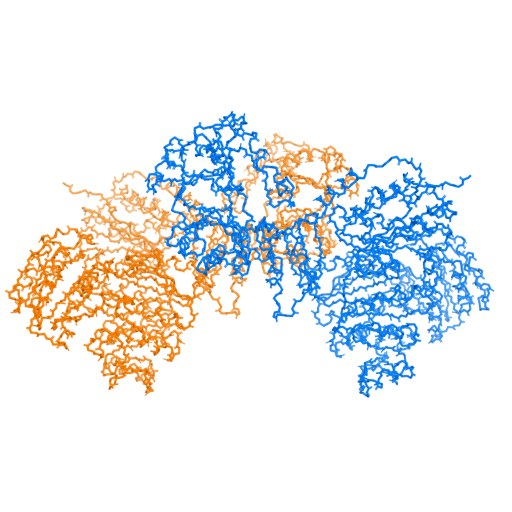391 N N . GLU B 1 750 ? -9.086 55.594 8.859 1 92.19 750 GLU B N 1
ATOM 12392 C CA . GLU B 1 750 ? -9.047 56.594 7.801 1 92.19 750 GLU B CA 1
ATOM 12393 C C . GLU B 1 750 ? -9.68 56.062 6.516 1 92.19 750 GLU B C 1
ATOM 12395 O O . GLU B 1 750 ? -10.445 56.781 5.859 1 92.19 750 GLU B O 1
ATOM 12400 N N . ALA B 1 751 ? -9.281 54.875 6.199 1 92 751 ALA B N 1
ATOM 12401 C CA . ALA B 1 751 ? -9.859 54.25 5.016 1 92 751 ALA B CA 1
ATOM 12402 C C . ALA B 1 751 ? -11.375 54.125 5.16 1 92 751 ALA B C 1
ATOM 12404 O O . ALA B 1 751 ? -12.117 54.344 4.203 1 92 751 ALA B O 1
ATOM 12405 N N . LEU B 1 752 ? -11.789 53.688 6.316 1 93.31 752 LEU B N 1
ATOM 12406 C CA . LEU B 1 752 ? -13.203 53.531 6.617 1 93.31 752 LEU B CA 1
ATOM 12407 C C . LEU B 1 752 ? -13.922 54.875 6.496 1 93.31 752 LEU B C 1
ATOM 12409 O O . LEU B 1 752 ? -14.992 54.969 5.883 1 93.31 752 LEU B O 1
ATOM 12413 N N . ALA B 1 753 ? -13.352 55.906 7.055 1 92.94 753 ALA B N 1
ATOM 12414 C CA . ALA B 1 753 ? -13.938 57.25 7.004 1 92.94 753 ALA B CA 1
ATOM 12415 C C . ALA B 1 753 ? -14.086 57.719 5.562 1 92.94 753 ALA B C 1
ATOM 12417 O O . ALA B 1 753 ? -15.109 58.312 5.203 1 92.94 753 ALA B O 1
ATOM 12418 N N . THR B 1 754 ? -13.062 57.5 4.816 1 93.12 754 THR B N 1
ATOM 12419 C CA . THR B 1 754 ? -13.102 57.844 3.404 1 93.12 754 THR B CA 1
ATOM 12420 C C . THR B 1 754 ? -14.25 57.156 2.695 1 93.12 754 THR B C 1
ATOM 12422 O O . THR B 1 754 ? -14.961 57.75 1.886 1 93.12 754 THR B O 1
ATOM 12425 N N . ALA B 1 755 ? -14.445 55.938 2.947 1 93.75 755 ALA B N 1
ATOM 12426 C CA . ALA B 1 755 ? -15.539 55.156 2.354 1 93.75 755 ALA B CA 1
ATOM 12427 C C . ALA B 1 755 ? -16.891 55.719 2.779 1 93.75 755 ALA B C 1
ATOM 12429 O O . ALA B 1 755 ? -17.828 55.781 1.974 1 93.75 755 ALA B O 1
ATOM 12430 N N . LEU B 1 756 ? -17.031 56.062 4.031 1 94.25 756 LEU B N 1
ATOM 12431 C CA . LEU B 1 756 ? -18.297 56.531 4.602 1 94.25 756 LEU B CA 1
ATOM 12432 C C . LEU B 1 756 ? -18.734 57.812 3.945 1 94.25 756 LEU B C 1
ATOM 12434 O O . LEU B 1 756 ? -19.938 58.125 3.932 1 94.25 756 LEU B O 1
ATOM 12438 N N . GLU B 1 757 ? -17.812 58.594 3.377 1 93 757 GLU B N 1
ATOM 12439 C CA . GLU B 1 757 ? -18.141 59.844 2.693 1 93 757 GLU B CA 1
ATOM 12440 C C . GLU B 1 757 ? -19.031 59.594 1.476 1 93 757 GLU B C 1
ATOM 12442 O O . GLU B 1 757 ? -19.734 60.5 1.021 1 93 757 GLU B O 1
ATOM 12447 N N . ARG B 1 758 ? -18.969 58.406 1.043 1 92.62 758 ARG B N 1
ATOM 12448 C CA . ARG B 1 758 ? -19.719 58.062 -0.164 1 92.62 758 ARG B CA 1
ATOM 12449 C C . ARG B 1 758 ? -21.125 57.562 0.18 1 92.62 758 ARG B C 1
ATOM 12451 O O . ARG B 1 758 ? -21.891 57.188 -0.708 1 92.62 758 ARG B O 1
ATOM 12458 N N . PHE B 1 759 ? -21.484 57.625 1.399 1 92.62 759 PHE B N 1
ATOM 12459 C CA . PHE B 1 759 ? -22.812 57.25 1.869 1 92.62 759 PHE B CA 1
ATOM 12460 C C . PHE B 1 759 ? -23.5 58.438 2.543 1 92.62 759 PHE B C 1
ATOM 12462 O O . PHE B 1 759 ? -22.859 59.219 3.242 1 92.62 759 PHE B O 1
ATOM 12469 N N . PRO B 1 760 ? -24.75 58.625 2.301 1 89.81 760 PRO B N 1
ATOM 12470 C CA . PRO B 1 760 ? -25.453 59.75 2.908 1 89.81 760 PRO B CA 1
ATOM 12471 C C . PRO B 1 760 ? -25.516 59.656 4.434 1 89.81 760 PRO B C 1
ATOM 12473 O O . PRO B 1 760 ? -25.766 58.594 4.984 1 89.81 760 PRO B O 1
ATOM 12476 N N . ALA B 1 761 ? -25.156 60.781 5.145 1 93.44 761 ALA B N 1
ATOM 12477 C CA . ALA B 1 761 ? -25.219 60.844 6.605 1 93.44 761 ALA B CA 1
ATOM 12478 C C . ALA B 1 761 ? -25.297 62.312 7.082 1 93.44 761 ALA B C 1
ATOM 12480 O O . ALA B 1 761 ? -24.5 63.156 6.652 1 93.44 761 ALA B O 1
ATOM 12481 N N . GLU B 1 762 ? -26.25 62.562 7.859 1 93.94 762 GLU B N 1
ATOM 12482 C CA . GLU B 1 762 ? -26.328 63.844 8.523 1 93.94 762 GLU B CA 1
ATOM 12483 C C . GLU B 1 762 ? -25.453 63.875 9.773 1 93.94 762 GLU B C 1
ATOM 12485 O O . GLU B 1 762 ? -24.75 64.875 10.031 1 93.94 762 GLU B O 1
ATOM 12490 N N . ARG B 1 763 ? -25.5 62.844 10.5 1 95.31 763 ARG B N 1
ATOM 12491 C CA . ARG B 1 763 ? -24.672 62.625 11.688 1 95.31 763 ARG B CA 1
ATOM 12492 C C . ARG B 1 763 ? -23.969 61.281 11.648 1 95.31 763 ARG B C 1
ATOM 12494 O O . ARG B 1 763 ? -24.578 60.281 11.281 1 95.31 763 ARG B O 1
ATOM 12501 N N . ARG B 1 764 ? -22.688 61.312 11.953 1 96.5 764 ARG B N 1
ATOM 12502 C CA . ARG B 1 764 ? -21.906 60.094 12.008 1 96.5 764 ARG B CA 1
ATOM 12503 C C . ARG B 1 764 ? -21.594 59.719 13.453 1 96.5 764 ARG B C 1
ATOM 12505 O O . ARG B 1 764 ? -21.094 60.531 14.227 1 96.5 764 ARG B O 1
ATOM 12512 N N . MET B 1 765 ? -21.859 58.469 13.82 1 96.81 765 MET B N 1
ATOM 12513 C CA . MET B 1 765 ? -21.609 57.938 15.156 1 96.81 765 MET B CA 1
ATOM 12514 C C . MET B 1 765 ? -20.719 56.688 15.078 1 96.81 765 MET B C 1
ATOM 12516 O O . MET B 1 765 ? -20.688 56 14.047 1 96.81 765 MET B O 1
ATOM 12520 N N . VAL B 1 766 ? -20.016 56.406 16.141 1 96.44 766 VAL B N 1
ATOM 12521 C CA . VAL B 1 766 ? -19.172 55.219 16.125 1 96.44 766 VAL B CA 1
ATOM 12522 C C . VAL B 1 766 ? -19.062 54.656 17.531 1 96.44 766 VAL B C 1
ATOM 12524 O O . VAL B 1 766 ? -19 55.406 18.516 1 96.44 766 VAL B O 1
ATOM 12527 N N . VAL B 1 767 ? -19.219 53.406 17.672 1 95.12 767 VAL B N 1
ATOM 12528 C CA . VAL B 1 767 ? -18.859 52.656 18.875 1 95.12 767 VAL B CA 1
ATOM 12529 C C . VAL B 1 767 ? -17.453 52.062 18.719 1 95.12 767 VAL B C 1
ATOM 12531 O O . VAL B 1 767 ? -17.203 51.312 17.781 1 95.12 767 VAL B O 1
ATOM 12534 N N . TYR B 1 768 ? -16.516 52.375 19.547 1 93.31 768 TYR B N 1
ATOM 12535 C CA . TYR B 1 768 ? -15.125 52.031 19.328 1 93.31 768 TYR B CA 1
ATOM 12536 C C . TYR B 1 768 ? -14.422 51.688 20.641 1 93.31 768 TYR B C 1
ATOM 12538 O O . TYR B 1 768 ? -14.633 52.375 21.641 1 93.31 768 TYR B O 1
ATOM 12546 N N . GLY B 1 769 ? -13.68 50.656 20.656 1 89 769 GLY B N 1
ATOM 12547 C CA . GLY B 1 769 ? -12.797 50.281 21.766 1 89 769 GLY B CA 1
ATOM 12548 C C . GLY B 1 769 ? -11.344 50.188 21.344 1 89 769 GLY B C 1
ATOM 12549 O O . GLY B 1 769 ? -11.039 49.938 20.188 1 89 769 GLY B O 1
ATOM 12550 N N . ALA B 1 770 ? -10.297 50.438 22.25 1 78.5 770 ALA B N 1
ATOM 12551 C CA . ALA B 1 770 ? -8.867 50.5 21.969 1 78.5 770 ALA B CA 1
ATOM 12552 C C . ALA B 1 770 ? -8.336 49.156 21.484 1 78.5 770 ALA B C 1
ATOM 12554 O O . ALA B 1 770 ? -7.316 49.094 20.797 1 78.5 770 ALA B O 1
ATOM 12555 N N . GLY B 1 771 ? -9.023 48.062 21.5 1 72.06 771 GLY B N 1
ATOM 12556 C CA . GLY B 1 771 ? -8.594 46.75 21.016 1 72.06 771 GLY B CA 1
ATOM 12557 C C . GLY B 1 771 ? -7.359 46.219 21.734 1 72.06 771 GLY B C 1
ATOM 12558 O O . GLY B 1 771 ? -7.18 46.469 22.922 1 72.06 771 GLY B O 1
ATOM 12559 N N . MET B 1 772 ? -6.34 45.469 20.969 1 70.75 772 MET B N 1
ATOM 12560 C CA . MET B 1 772 ? -5.148 44.844 21.516 1 70.75 772 MET B CA 1
ATOM 12561 C C . MET B 1 772 ? -4.109 45.875 21.938 1 70.75 772 MET B C 1
ATOM 12563 O O . MET B 1 772 ? -4.215 47.031 21.578 1 70.75 772 MET B O 1
ATOM 12567 N N . GLN B 1 773 ? -3.17 45.344 22.562 1 72.88 773 GLN B N 1
ATOM 12568 C CA . GLN B 1 773 ? -2.098 46.188 23.062 1 72.88 773 GLN B CA 1
ATOM 12569 C C . GLN B 1 773 ? -1.42 46.969 21.922 1 72.88 773 GLN B C 1
ATOM 12571 O O . GLN B 1 773 ? -1.098 46.375 20.891 1 72.88 773 GLN B O 1
ATOM 12576 N N . ARG B 1 774 ? -1.418 48.312 22.078 1 82.12 774 ARG B N 1
ATOM 12577 C CA . ARG B 1 774 ? -0.754 49.219 21.141 1 82.12 774 ARG B CA 1
ATOM 12578 C C . ARG B 1 774 ? 0.127 50.219 21.891 1 82.12 774 ARG B C 1
ATOM 12580 O O . ARG B 1 774 ? 0.059 50.312 23.125 1 82.12 774 ARG B O 1
ATOM 12587 N N . ARG B 1 775 ? 0.95 50.906 21.109 1 86.44 775 ARG B N 1
ATOM 12588 C CA . ARG B 1 775 ? 1.699 52.031 21.672 1 86.44 775 ARG B CA 1
ATOM 12589 C C . ARG B 1 775 ? 0.774 53.188 22.016 1 86.44 775 ARG B C 1
ATOM 12591 O O . ARG B 1 775 ? -0.253 53.375 21.359 1 86.44 775 ARG B O 1
ATOM 12598 N N . ASP B 1 776 ? 1.149 53.938 22.891 1 86.81 776 ASP B N 1
ATOM 12599 C CA . ASP B 1 776 ? 0.359 55.094 23.297 1 86.81 776 ASP B CA 1
ATOM 12600 C C . ASP B 1 776 ? 0.085 56.031 22.109 1 86.81 776 ASP B C 1
ATOM 12602 O O . ASP B 1 776 ? -1.044 56.469 21.922 1 86.81 776 ASP B O 1
ATOM 12606 N N . GLU B 1 777 ? 1.139 56.188 21.375 1 88.25 777 GLU B N 1
ATOM 12607 C CA . GLU B 1 777 ? 1.003 57.125 20.234 1 88.25 777 GLU B CA 1
ATOM 12608 C C . GLU B 1 777 ? -0.01 56.594 19.219 1 88.25 777 GLU B C 1
ATOM 12610 O O . GLU B 1 777 ? -0.708 57.375 18.578 1 88.25 777 GLU B O 1
ATOM 12615 N N . ASP B 1 778 ? -0.095 55.312 19.156 1 89.06 778 ASP B N 1
ATOM 12616 C CA . ASP B 1 778 ? -1.019 54.719 18.203 1 89.06 778 ASP B CA 1
ATOM 12617 C C . ASP B 1 778 ? -2.465 54.875 18.672 1 89.06 778 ASP B C 1
ATOM 12619 O O . ASP B 1 778 ? -3.371 55.062 17.859 1 89.06 778 ASP B O 1
ATOM 12623 N N . LEU B 1 779 ? -2.701 54.781 19.922 1 90.56 779 LEU B N 1
ATOM 12624 C CA . LEU B 1 779 ? -4.043 54.969 20.469 1 90.56 779 LEU B CA 1
ATOM 12625 C C . LEU B 1 779 ? -4.496 56.406 20.312 1 90.56 779 LEU B C 1
ATOM 12627 O O . LEU B 1 779 ? -5.656 56.656 19.984 1 90.56 779 LEU B O 1
ATOM 12631 N N . VAL B 1 780 ? -3.555 57.25 20.531 1 93.06 780 VAL B N 1
ATOM 12632 C CA . VAL B 1 780 ? -3.869 58.688 20.359 1 93.06 780 VAL B CA 1
ATOM 12633 C C . VAL B 1 780 ? -4.227 58.969 18.906 1 93.06 780 VAL B C 1
ATOM 12635 O O . VAL B 1 780 ? -5.176 59.688 18.625 1 93.06 780 VAL B O 1
ATOM 12638 N N . ARG B 1 781 ? -3.473 58.344 18.047 1 92.19 781 ARG B N 1
ATOM 12639 C CA . ARG B 1 781 ? -3.732 58.531 16.609 1 92.19 781 ARG B CA 1
ATOM 12640 C C . ARG B 1 781 ? -5.102 58 16.234 1 92.19 781 ARG B C 1
ATOM 12642 O O . ARG B 1 781 ? -5.777 58.531 15.359 1 92.19 781 ARG B O 1
ATOM 12649 N N . GLN B 1 782 ? -5.473 56.906 16.766 1 92.88 782 GLN B N 1
ATOM 12650 C CA . GLN B 1 782 ? -6.812 56.375 16.547 1 92.88 782 GLN B CA 1
ATOM 12651 C C . GLN B 1 782 ? -7.879 57.344 17.031 1 92.88 782 GLN B C 1
ATOM 12653 O O . GLN B 1 782 ? -8.859 57.594 16.328 1 92.88 782 GLN B O 1
ATOM 12658 N N . GLY B 1 783 ? -7.617 57.875 18.188 1 93.81 783 GLY B N 1
ATOM 12659 C CA . GLY B 1 783 ? -8.531 58.906 18.703 1 93.81 783 GLY B CA 1
ATOM 12660 C C . GLY B 1 783 ? -8.672 60.094 17.797 1 93.81 783 GLY B C 1
ATOM 12661 O O . GLY B 1 783 ? -9.773 60.594 17.594 1 93.81 783 GLY B O 1
ATOM 12662 N N . MET B 1 784 ? -7.555 60.469 17.297 1 95.06 784 MET B N 1
ATOM 12663 C CA . MET B 1 784 ? -7.559 61.625 16.391 1 95.06 784 MET B CA 1
ATOM 12664 C C . MET B 1 784 ? -8.398 61.312 15.156 1 95.06 784 MET B C 1
ATOM 12666 O O . MET B 1 784 ? -9.18 62.156 14.719 1 95.06 784 MET B O 1
ATOM 12670 N N . ALA B 1 785 ? -8.18 60.188 14.609 1 94 785 ALA B N 1
ATOM 12671 C CA . ALA B 1 785 ? -8.953 59.781 13.438 1 94 785 ALA B CA 1
ATOM 12672 C C . ALA B 1 785 ? -10.445 59.75 13.742 1 94 785 ALA B C 1
ATOM 12674 O O . ALA B 1 785 ? -11.258 60.219 12.938 1 94 785 ALA B O 1
ATOM 12675 N N . LEU B 1 786 ? -10.836 59.25 14.867 1 95.31 786 LEU B N 1
ATOM 12676 C CA . LEU B 1 786 ? -12.234 59.219 15.281 1 95.31 786 LEU B CA 1
ATOM 12677 C C . LEU B 1 786 ? -12.805 60.625 15.43 1 95.31 786 LEU B C 1
ATOM 12679 O O . LEU B 1 786 ? -13.906 60.906 14.953 1 95.31 786 LEU B O 1
ATOM 12683 N N . GLY B 1 787 ? -12.062 61.469 16.078 1 95.31 787 GLY B N 1
ATOM 12684 C CA . GLY B 1 787 ? -12.508 62.844 16.328 1 95.31 787 GLY B CA 1
ATOM 12685 C C . GLY B 1 787 ? -12.672 63.656 15.07 1 95.31 787 GLY B C 1
ATOM 12686 O O . GLY B 1 787 ? -13.5 64.562 15.008 1 95.31 787 GLY B O 1
ATOM 12687 N N . GLN B 1 788 ? -11.891 63.344 14.086 1 94.81 788 GLN B N 1
ATOM 12688 C CA . GLN B 1 788 ? -11.891 64.062 12.82 1 94.81 788 GLN B CA 1
ATOM 12689 C C . GLN B 1 788 ? -13.078 63.688 11.953 1 94.81 788 GLN B C 1
ATOM 12691 O O . GLN B 1 788 ? -13.539 64.438 11.117 1 94.81 788 GLN B O 1
ATOM 12696 N N . HIS B 1 789 ? -13.641 62.531 12.172 1 95 789 HIS B N 1
ATOM 12697 C CA . HIS B 1 789 ? -14.547 62.031 11.141 1 95 789 HIS B CA 1
ATOM 12698 C C . HIS B 1 789 ? -15.914 61.688 11.719 1 95 789 HIS B C 1
ATOM 12700 O O . HIS B 1 789 ? -16.875 61.469 10.977 1 95 789 HIS B O 1
ATOM 12706 N N . PHE B 1 790 ? -16.094 61.719 13.078 1 96.44 790 PHE B N 1
ATOM 12707 C CA . PHE B 1 790 ? -17.375 61.344 13.68 1 96.44 790 PHE B CA 1
ATOM 12708 C C . PHE B 1 790 ? -17.875 62.438 14.602 1 96.44 790 PHE B C 1
ATOM 12710 O O . PHE B 1 790 ? -17.078 63.125 15.25 1 96.44 790 PHE B O 1
ATOM 12717 N N . ASP B 1 791 ? -19.141 62.562 14.703 1 95.88 791 ASP B N 1
ATOM 12718 C CA . ASP B 1 791 ? -19.781 63.594 15.531 1 95.88 791 ASP B CA 1
ATOM 12719 C C . ASP B 1 791 ? -19.953 63.094 16.969 1 95.88 791 ASP B C 1
ATOM 12721 O O . ASP B 1 791 ? -19.812 63.844 17.922 1 95.88 791 ASP B O 1
ATOM 12725 N N . ARG B 1 792 ? -20.312 61.875 17.062 1 95.81 792 ARG B N 1
ATOM 12726 C CA . ARG B 1 792 ? -20.531 61.219 18.359 1 95.81 792 ARG B CA 1
ATOM 12727 C C . ARG B 1 792 ? -19.734 59.938 18.484 1 95.81 792 ARG B C 1
ATOM 12729 O O . ARG B 1 792 ? -19.766 59.094 17.578 1 95.81 792 ARG B O 1
ATOM 12736 N N . VAL B 1 793 ? -19.016 59.781 19.547 1 96.12 793 VAL B N 1
ATOM 12737 C CA . VAL B 1 793 ? -18.156 58.625 19.734 1 96.12 793 VAL B CA 1
ATOM 12738 C C . VAL B 1 793 ? -18.516 57.938 21.047 1 96.12 793 VAL B C 1
ATOM 12740 O O . VAL B 1 793 ? -18.516 58.562 22.109 1 96.12 793 VAL B O 1
ATOM 12743 N N . PHE B 1 794 ? -18.906 56.688 20.938 1 95.44 794 PHE B N 1
ATOM 12744 C CA . PHE B 1 794 ? -19.125 55.844 22.094 1 95.44 794 PHE B CA 1
ATOM 12745 C C . PHE B 1 794 ? -17.891 54.969 22.391 1 95.44 794 PHE B C 1
ATOM 12747 O O . PHE B 1 794 ? -17.547 54.094 21.609 1 95.44 794 PHE B O 1
ATOM 12754 N N . LEU B 1 795 ? -17.188 55.281 23.422 1 93.56 795 LEU B N 1
ATOM 12755 C CA . LEU B 1 795 ? -16.016 54.469 23.797 1 93.56 795 LEU B CA 1
ATOM 12756 C C . LEU B 1 795 ? -16.422 53.312 24.703 1 93.56 795 LEU B C 1
ATOM 12758 O O . LEU B 1 795 ? -17.312 53.469 25.547 1 93.56 795 LEU B O 1
ATOM 12762 N N . CYS B 1 796 ? -15.891 52.219 24.422 1 90.56 796 CYS B N 1
ATOM 12763 C CA . CYS B 1 796 ? -16.219 51.031 25.219 1 90.56 796 CYS B CA 1
ATOM 12764 C C . CYS B 1 796 ? -14.977 50.219 25.516 1 90.56 796 CYS B C 1
ATOM 12766 O O . CYS B 1 796 ? -13.906 50.469 24.984 1 90.56 796 CYS B O 1
ATOM 12768 N N . GLU B 1 797 ? -15.156 49.219 26.438 1 82.94 797 GLU B N 1
ATOM 12769 C CA . GLU B 1 797 ? -14.102 48.25 26.734 1 82.94 797 GLU B CA 1
ATOM 12770 C C . GLU B 1 797 ? -14.055 47.156 25.703 1 82.94 797 GLU B C 1
ATOM 12772 O O . GLU B 1 797 ? -15.039 46.906 25 1 82.94 797 GLU B O 1
ATOM 12777 N N . ASP B 1 798 ? -12.852 46.656 25.484 1 74.44 798 ASP B N 1
ATOM 12778 C CA . ASP B 1 798 ? -12.672 45.5 24.656 1 74.44 798 ASP B CA 1
ATOM 12779 C C . ASP B 1 798 ? -12.125 44.312 25.469 1 74.44 798 ASP B C 1
ATOM 12781 O O . ASP B 1 798 ? -10.914 44.219 25.703 1 74.44 798 ASP B O 1
ATOM 12785 N N . ARG B 1 799 ? -12.953 43.375 25.875 1 65.94 799 ARG B N 1
ATOM 12786 C CA . ARG B 1 799 ? -12.562 42.25 26.75 1 65.94 799 ARG B CA 1
ATOM 12787 C C . ARG B 1 799 ? -12.117 41.062 25.938 1 65.94 799 ARG B C 1
ATOM 12789 O O . ARG B 1 799 ? -11.695 40.031 26.5 1 65.94 799 ARG B O 1
ATOM 12796 N N . SER B 1 800 ? -12.305 41.219 24.641 1 62.19 800 SER B N 1
ATOM 12797 C CA . SER B 1 800 ? -11.953 40.094 23.797 1 62.19 800 SER B CA 1
ATOM 12798 C C . SER B 1 800 ? -10.445 40 23.562 1 62.19 800 SER B C 1
ATOM 12800 O O . SER B 1 800 ? -9.938 39 23.078 1 62.19 800 SER B O 1
ATOM 12802 N N . VAL B 1 801 ? -9.734 41 23.984 1 63.59 801 VAL B N 1
ATOM 12803 C CA . VAL B 1 801 ? -8.305 41 23.719 1 63.59 801 VAL B CA 1
ATOM 12804 C C . VAL B 1 801 ? -7.539 41.188 25.031 1 63.59 801 VAL B C 1
ATOM 12806 O O . VAL B 1 801 ? -8.039 41.781 25.984 1 63.59 801 VAL B O 1
ATOM 12809 N N . LYS B 1 802 ? -6.457 40.469 25.141 1 62.72 802 LYS B N 1
ATOM 12810 C CA . LYS B 1 802 ? -5.574 40.625 26.281 1 62.72 802 LYS B CA 1
ATOM 12811 C C . LYS B 1 802 ? -4.668 41.844 26.125 1 62.72 802 LYS B C 1
ATOM 12813 O O . LYS B 1 802 ? -4.117 42.062 25.047 1 62.72 802 LYS B O 1
ATOM 12818 N N . ARG B 1 803 ? -4.723 42.812 27.078 1 71.19 803 ARG B N 1
ATOM 12819 C CA . ARG B 1 803 ? -3.855 43.969 27.031 1 71.19 803 ARG B CA 1
ATOM 12820 C C . ARG B 1 803 ? -3.244 44.25 28.406 1 71.19 803 ARG B C 1
ATOM 12822 O O . ARG B 1 803 ? -3.863 43.969 29.438 1 71.19 803 ARG B O 1
ATOM 12829 N N . ALA B 1 804 ? -2.012 44.719 28.328 1 70.75 804 ALA B N 1
ATOM 12830 C CA . ALA B 1 804 ? -1.312 45.094 29.547 1 70.75 804 ALA B CA 1
ATOM 12831 C C . ALA B 1 804 ? -1.854 46.406 30.109 1 70.75 804 ALA B C 1
ATOM 12833 O O . ALA B 1 804 ? -2.01 46.531 31.328 1 70.75 804 ALA B O 1
ATOM 12834 N N . LEU B 1 805 ? -2.23 47.312 29.219 1 78.12 805 LEU B N 1
ATOM 12835 C CA . LEU B 1 805 ? -2.748 48.625 29.625 1 78.12 805 LEU B CA 1
ATOM 12836 C C . LEU B 1 805 ? -4.191 48.5 30.109 1 78.12 805 LEU B C 1
ATOM 12838 O O . LEU B 1 805 ? -5.043 47.969 29.406 1 78.12 805 LEU B O 1
ATOM 12842 N N . PRO B 1 806 ? -4.422 48.938 31.25 1 82 806 PRO B N 1
ATOM 12843 C CA . PRO B 1 806 ? -5.809 48.906 31.734 1 82 806 PRO B CA 1
ATOM 12844 C C . PRO B 1 806 ? -6.773 49.625 30.797 1 82 806 PRO B C 1
ATOM 12846 O O . PRO B 1 806 ? -6.414 50.625 30.203 1 82 806 PRO B O 1
ATOM 12849 N N . ASP B 1 807 ? -7.914 49.25 30.766 1 83.56 807 ASP B N 1
ATOM 12850 C CA . ASP B 1 807 ? -8.93 49.75 29.844 1 83.56 807 ASP B CA 1
ATOM 12851 C C . ASP B 1 807 ? -9.133 51.25 30.016 1 83.56 807 ASP B C 1
ATOM 12853 O O . ASP B 1 807 ? -9.273 51.969 29.016 1 83.56 807 ASP B O 1
ATOM 12857 N N . ALA B 1 808 ? -9.125 51.688 31.219 1 83.81 808 ALA B N 1
ATOM 12858 C CA . ALA B 1 808 ? -9.359 53.094 31.5 1 83.81 808 ALA B CA 1
ATOM 12859 C C . ALA B 1 808 ? -8.258 53.969 30.906 1 83.81 808 ALA B C 1
ATOM 12861 O O . ALA B 1 808 ? -8.516 55.062 30.406 1 83.81 808 ALA B O 1
ATOM 12862 N N . GLU B 1 809 ? -7.098 53.438 31.016 1 87.56 809 GLU B N 1
ATOM 12863 C CA . GLU B 1 809 ? -5.957 54.188 30.484 1 87.56 809 GLU B CA 1
ATOM 12864 C C . GLU B 1 809 ? -5.973 54.188 28.953 1 87.56 809 GLU B C 1
ATOM 12866 O O . GLU B 1 809 ? -5.602 55.156 28.328 1 87.56 809 GLU B O 1
ATOM 12871 N N . ALA B 1 810 ? -6.328 53.094 28.406 1 88.62 810 ALA B N 1
ATOM 12872 C CA . ALA B 1 810 ? -6.418 53 26.938 1 88.62 810 ALA B CA 1
ATOM 12873 C C . ALA B 1 810 ? -7.473 53.969 26.406 1 88.62 810 ALA B C 1
ATOM 12875 O O . ALA B 1 810 ? -7.246 54.656 25.406 1 88.62 810 ALA B O 1
ATOM 12876 N N . ARG B 1 811 ? -8.578 54.031 27.078 1 89.38 811 ARG B N 1
ATOM 12877 C CA . ARG B 1 811 ? -9.641 54.969 26.656 1 89.38 811 ARG B CA 1
ATOM 12878 C C . ARG B 1 811 ? -9.219 56.406 26.844 1 89.38 811 ARG B C 1
ATOM 12880 O O . ARG B 1 811 ? -9.602 57.281 26.062 1 89.38 811 ARG B O 1
ATOM 12887 N N . ALA B 1 812 ? -8.438 56.594 27.859 1 90.38 812 ALA B N 1
ATOM 12888 C CA . ALA B 1 812 ? -7.934 57.969 28.094 1 90.38 812 ALA B CA 1
ATOM 12889 C C . ALA B 1 812 ? -7.043 58.406 26.938 1 90.38 812 ALA B C 1
ATOM 12891 O O . ALA B 1 812 ? -7.062 59.594 26.562 1 90.38 812 ALA B O 1
ATOM 12892 N N . LEU B 1 813 ? -6.266 57.469 26.484 1 91.94 813 LEU B N 1
ATOM 12893 C CA . LEU B 1 813 ? -5.402 57.812 25.359 1 91.94 813 LEU B CA 1
ATOM 12894 C C . LEU B 1 813 ? -6.227 58.062 24.094 1 91.94 813 LEU B C 1
ATOM 12896 O O . LEU B 1 813 ? -5.918 58.969 23.328 1 91.94 813 LEU B O 1
ATOM 12900 N N . LEU B 1 814 ? -7.266 57.281 23.875 1 92.69 814 LEU B N 1
ATOM 12901 C CA . LEU B 1 814 ? -8.172 57.531 22.766 1 92.69 814 LEU B CA 1
ATOM 12902 C C . LEU B 1 814 ? -8.828 58.906 22.891 1 92.69 814 LEU B C 1
ATOM 12904 O O . LEU B 1 814 ? -8.945 59.625 21.891 1 92.69 814 LEU B O 1
ATOM 12908 N N . LYS B 1 815 ? -9.242 59.281 24.094 1 92.94 815 LYS B N 1
ATOM 12909 C CA . LYS B 1 815 ? -9.891 60.562 24.344 1 92.94 815 LYS B CA 1
ATOM 12910 C C . LYS B 1 815 ? -8.953 61.719 24.062 1 92.94 815 LYS B C 1
ATOM 12912 O O . LYS B 1 815 ? -9.375 62.75 23.531 1 92.94 815 LYS B O 1
ATOM 12917 N N . GLN B 1 816 ? -7.758 61.438 24.5 1 93.56 816 GLN B N 1
ATOM 12918 C CA . GLN B 1 816 ? -6.762 62.469 24.203 1 93.56 816 GLN B CA 1
ATOM 12919 C C . GLN B 1 816 ? -6.738 62.812 22.719 1 93.56 816 GLN B C 1
ATOM 12921 O O . GLN B 1 816 ? -6.711 63.969 22.328 1 93.56 816 GLN B O 1
ATOM 12926 N N . GLY B 1 817 ? -6.742 61.812 21.906 1 94.25 817 GLY B N 1
ATOM 12927 C CA . GLY B 1 817 ? -6.777 62 20.469 1 94.25 817 GLY B CA 1
ATOM 12928 C C . GLY B 1 817 ? -8.086 62.594 19.984 1 94.25 817 GLY B C 1
ATOM 12929 O O . GLY B 1 817 ? -8.094 63.438 19.078 1 94.25 817 GLY B O 1
ATOM 12930 N N . LEU B 1 818 ? -9.195 62.156 20.562 1 94.44 818 LEU B N 1
ATOM 12931 C CA . LEU B 1 818 ? -10.523 62.625 20.188 1 94.44 818 LEU B CA 1
ATOM 12932 C C . LEU B 1 818 ? -10.648 64.125 20.359 1 94.44 818 LEU B C 1
ATOM 12934 O O . LEU B 1 818 ? -11.281 64.812 19.547 1 94.44 818 LEU B O 1
ATOM 12938 N N . TYR B 1 819 ? -10.023 64.688 21.344 1 90.62 819 TYR B N 1
ATOM 12939 C CA . TYR B 1 819 ? -10.133 66.062 21.656 1 90.62 819 TYR B CA 1
ATOM 12940 C C . TYR B 1 819 ? -9.359 66.938 20.656 1 90.62 819 TYR B C 1
ATOM 12942 O O . TYR B 1 819 ? -9.625 68.125 20.484 1 90.62 819 TYR B O 1
ATOM 12950 N N . GLU B 1 820 ? -8.539 66.25 20.047 1 88.62 820 GLU B N 1
ATOM 12951 C CA . GLU B 1 820 ? -7.793 67 19 1 88.62 820 GLU B CA 1
ATOM 12952 C C . GLU B 1 820 ? -8.578 67.062 17.703 1 88.62 820 GLU B C 1
ATOM 12954 O O . GLU B 1 820 ? -8.266 67.812 16.812 1 88.62 820 GLU B O 1
ATOM 12959 N N . GLY B 1 821 ? -9.523 66.188 17.703 1 82.69 821 GLY B N 1
ATOM 12960 C CA . GLY B 1 821 ? -10.352 66.188 16.5 1 82.69 821 GLY B CA 1
ATOM 12961 C C . GLY B 1 821 ? -11.352 67.312 16.453 1 82.69 821 GLY B C 1
ATOM 12962 O O . GLY B 1 821 ? -11.789 67.812 17.484 1 82.69 821 GLY B O 1
ATOM 12963 N N . ARG B 1 822 ? -11.75 67.812 15.383 1 84.94 822 ARG B N 1
ATOM 12964 C CA . ARG B 1 822 ? -12.57 69 15.242 1 84.94 822 ARG B CA 1
ATOM 12965 C C . ARG B 1 822 ? -14.039 68.625 15.031 1 84.94 822 ARG B C 1
ATOM 12967 O O . ARG B 1 822 ? -14.922 69.5 15.219 1 84.94 822 ARG B O 1
ATOM 12974 N N . ARG B 1 823 ? -14.297 67.438 14.742 1 91.12 823 ARG B N 1
ATOM 12975 C CA . ARG B 1 823 ? -15.656 67.125 14.336 1 91.12 823 ARG B CA 1
ATOM 12976 C C . ARG B 1 823 ? -16.453 66.562 15.516 1 91.12 823 ARG B C 1
ATOM 12978 O O . ARG B 1 823 ? -17.672 66.812 15.602 1 91.12 823 ARG B O 1
ATOM 12985 N N . VAL B 1 824 ? -15.859 65.938 16.453 1 93.62 824 VAL B N 1
ATOM 12986 C CA . VAL B 1 824 ? -16.547 65.25 17.531 1 93.62 824 VAL B CA 1
ATOM 12987 C C . VAL B 1 824 ? -17.234 66.312 18.453 1 93.62 824 VAL B C 1
ATOM 12989 O O . VAL B 1 824 ? -16.594 67.25 18.875 1 93.62 824 VAL B O 1
ATOM 12992 N N . THR B 1 825 ? -18.422 66.062 18.719 1 92.44 825 THR B N 1
ATOM 12993 C CA . THR B 1 825 ? -19.172 67 19.562 1 92.44 825 THR B CA 1
ATOM 12994 C C . THR B 1 825 ? -19.562 66.312 20.875 1 92.44 825 THR B C 1
ATOM 12996 O O . THR B 1 825 ? -19.844 67 21.859 1 92.44 825 THR B O 1
ATOM 12999 N N . LYS B 1 826 ? -19.625 65 20.859 1 93.75 826 LYS B N 1
ATOM 13000 C CA . LYS B 1 826 ? -20.031 64.312 22.047 1 93.75 826 LYS B CA 1
ATOM 13001 C C . LYS B 1 826 ? -19.219 63 22.188 1 93.75 826 LYS B C 1
ATOM 13003 O O . LYS B 1 826 ? -19.109 62.219 21.234 1 93.75 826 LYS B O 1
ATOM 13008 N N . ILE B 1 827 ? -18.672 62.781 23.312 1 94.12 827 ILE B N 1
ATOM 13009 C CA . ILE B 1 827 ? -17.938 61.594 23.656 1 94.12 827 ILE B CA 1
ATOM 13010 C C . ILE B 1 827 ? -18.641 60.875 24.812 1 94.12 827 ILE B C 1
ATOM 13012 O O . ILE B 1 827 ? -18.812 61.438 25.891 1 94.12 827 ILE B O 1
ATOM 13016 N N . ILE B 1 828 ? -19.062 59.719 24.594 1 92.12 828 ILE B N 1
ATOM 13017 C CA . ILE B 1 828 ? -19.766 58.938 25.609 1 92.12 828 ILE B CA 1
ATOM 13018 C C . ILE B 1 828 ? -18.891 57.781 26.031 1 92.12 828 ILE B C 1
ATOM 13020 O O . ILE B 1 828 ? -18.453 56.969 25.188 1 92.12 828 ILE B O 1
ATOM 13024 N N . ASP B 1 829 ? -18.5 57.812 27.188 1 87.38 829 ASP B N 1
ATOM 13025 C CA . ASP B 1 829 ? -17.719 56.719 27.75 1 87.38 829 ASP B CA 1
ATOM 13026 C C . ASP B 1 829 ? -18.625 55.656 28.391 1 87.38 829 ASP B C 1
ATOM 13028 O O . ASP B 1 829 ? -19.188 55.875 29.469 1 87.38 829 ASP B O 1
ATOM 13032 N N . GLU B 1 830 ? -18.719 54.625 27.672 1 77.88 830 GLU B N 1
ATOM 13033 C CA . GLU B 1 830 ? -19.594 53.562 28.141 1 77.88 830 GLU B CA 1
ATOM 13034 C C . GLU B 1 830 ? -18.781 52.406 28.703 1 77.88 830 GLU B C 1
ATOM 13036 O O . GLU B 1 830 ? -17.562 52.375 28.578 1 77.88 830 GLU B O 1
ATOM 13041 N N . GLY B 1 831 ? -19.359 51.531 29.328 1 78.69 831 GLY B N 1
ATOM 13042 C CA . GLY B 1 831 ? -18.766 50.344 29.953 1 78.69 831 GLY B CA 1
ATOM 13043 C C . GLY B 1 831 ? -18.453 49.25 28.953 1 78.69 831 GLY B C 1
ATOM 13044 O O . GLY B 1 831 ? -17.578 49.406 28.094 1 78.69 831 GLY B O 1
ATOM 13045 N N . THR B 1 832 ? -19.359 48.406 28.781 1 84.56 832 THR B N 1
ATOM 13046 C CA . THR B 1 832 ? -19.156 47.219 27.953 1 84.56 832 THR B CA 1
ATOM 13047 C C . THR B 1 832 ? -19.531 47.5 26.5 1 84.56 832 THR B C 1
ATOM 13049 O O . THR B 1 832 ? -20.359 48.375 26.234 1 84.56 832 THR B O 1
ATOM 13052 N N . ARG B 1 833 ? -18.891 46.812 25.531 1 88.44 833 ARG B N 1
ATOM 13053 C CA . ARG B 1 833 ? -19.188 46.969 24.109 1 88.44 833 ARG B CA 1
ATOM 13054 C C . ARG B 1 833 ? -20.656 46.75 23.828 1 88.44 833 ARG B C 1
ATOM 13056 O O . ARG B 1 833 ? -21.281 47.5 23.078 1 88.44 833 ARG B O 1
ATOM 13063 N N . ALA B 1 834 ? -21.203 45.688 24.438 1 87.75 834 ALA B N 1
ATOM 13064 C CA . ALA B 1 834 ? -22.625 45.375 24.219 1 87.75 834 ALA B CA 1
ATOM 13065 C C . ALA B 1 834 ? -23.516 46.531 24.641 1 87.75 834 ALA B C 1
ATOM 13067 O O . ALA B 1 834 ? -24.453 46.875 23.922 1 87.75 834 ALA B O 1
ATOM 13068 N N . SER B 1 835 ? -23.188 47.062 25.781 1 89.56 835 SER B N 1
ATOM 13069 C CA . SER B 1 835 ? -24 48.188 26.297 1 89.56 835 SER B CA 1
ATOM 13070 C C . SER B 1 835 ? -23.844 49.438 25.406 1 89.56 835 SER B C 1
ATOM 13072 O O . SER B 1 835 ? -24.828 50.125 25.156 1 89.56 835 SER B O 1
ATOM 13074 N N . ALA B 1 836 ? -22.625 49.688 24.938 1 92.94 836 ALA B N 1
ATOM 13075 C CA . ALA B 1 836 ? -22.375 50.812 24.062 1 92.94 836 ALA B CA 1
ATOM 13076 C C . ALA B 1 836 ? -23.141 50.688 22.75 1 92.94 836 ALA B C 1
ATOM 13078 O O . ALA B 1 836 ? -23.688 51.656 22.25 1 92.94 836 ALA B O 1
ATOM 13079 N N . ILE B 1 837 ? -23.156 49.469 22.219 1 93.5 837 ILE B N 1
ATOM 13080 C CA . ILE B 1 837 ? -23.828 49.188 20.953 1 93.5 837 ILE B CA 1
ATOM 13081 C C . ILE B 1 837 ? -25.344 49.375 21.125 1 93.5 837 ILE B C 1
ATOM 13083 O O . ILE B 1 837 ? -25.984 50.031 20.312 1 93.5 837 ILE B O 1
ATOM 13087 N N . GLU B 1 838 ? -25.875 48.844 22.172 1 92.5 838 GLU B N 1
ATOM 13088 C CA . GLU B 1 838 ? -27.297 48.969 22.422 1 92.5 838 GLU B CA 1
ATOM 13089 C C . GLU B 1 838 ? -27.703 50.438 22.609 1 92.5 838 GLU B C 1
ATOM 13091 O O . GLU B 1 838 ? -28.75 50.844 22.094 1 92.5 838 GLU B O 1
ATOM 13096 N N . THR B 1 839 ? -26.906 51.094 23.359 1 94.12 839 THR B N 1
ATOM 13097 C CA . THR B 1 839 ? -27.172 52.5 23.578 1 94.12 839 THR B CA 1
ATOM 13098 C C . THR B 1 839 ? -27.156 53.281 22.266 1 94.12 839 THR B C 1
ATOM 13100 O O . THR B 1 839 ? -28.047 54.094 22 1 94.12 839 THR B O 1
ATOM 13103 N N . ALA B 1 840 ? -26.156 53.062 21.469 1 95.81 840 ALA B N 1
ATOM 13104 C CA . ALA B 1 840 ? -26.016 53.75 20.188 1 95.81 840 ALA B CA 1
ATOM 13105 C C . ALA B 1 840 ? -27.188 53.438 19.25 1 95.81 840 ALA B C 1
ATOM 13107 O O . ALA B 1 840 ? -27.75 54.312 18.609 1 95.81 840 ALA B O 1
ATOM 13108 N N . LEU B 1 841 ? -27.531 52.188 19.172 1 95.31 841 LEU B N 1
ATOM 13109 C CA . LEU B 1 841 ? -28.609 51.75 18.297 1 95.31 841 LEU B CA 1
ATOM 13110 C C . LEU B 1 841 ? -29.953 52.344 18.719 1 95.31 841 LEU B C 1
ATOM 13112 O O . LEU B 1 841 ? -30.766 52.719 17.875 1 95.31 841 LEU B O 1
ATOM 13116 N N . SER B 1 842 ? -30.156 52.438 19.984 1 93.06 842 SER B N 1
ATOM 13117 C CA . SER B 1 842 ? -31.422 52.938 20.5 1 93.06 842 SER B CA 1
ATOM 13118 C C . SER B 1 842 ? -31.562 54.438 20.203 1 93.06 842 SER B C 1
ATOM 13120 O O . SER B 1 842 ? -32.688 54.969 20.203 1 93.06 842 SER B O 1
ATOM 13122 N N . GLN B 1 843 ? -30.516 55.094 19.922 1 93 843 GLN B N 1
ATOM 13123 C CA . GLN B 1 843 ? -30.531 56.562 19.734 1 93 843 GLN B CA 1
ATOM 13124 C C . GLN B 1 843 ? -30.609 56.906 18.25 1 93 843 GLN B C 1
ATOM 13126 O O . GLN B 1 843 ? -30.703 58.094 17.906 1 93 843 GLN B O 1
ATOM 13131 N N . LEU B 1 844 ? -30.594 55.969 17.391 1 95.06 844 LEU B N 1
ATOM 13132 C CA . LEU B 1 844 ? -30.516 56.219 15.953 1 95.06 844 LEU B CA 1
ATOM 13133 C C . LEU B 1 844 ? -31.797 56.906 15.453 1 95.06 844 LEU B C 1
ATOM 13135 O O . LEU B 1 844 ? -32.906 56.5 15.836 1 95.06 844 LEU B O 1
ATOM 13139 N N . VAL B 1 845 ? -31.688 57.906 14.664 1 94.56 845 VAL B N 1
ATOM 13140 C CA . VAL B 1 845 ? -32.781 58.594 13.969 1 94.56 845 VAL B CA 1
ATOM 13141 C C . VAL B 1 845 ? -32.469 58.625 12.469 1 94.56 845 VAL B C 1
ATOM 13143 O O . VAL B 1 845 ? -31.344 58.375 12.047 1 94.56 845 VAL B O 1
ATOM 13146 N N . PRO B 1 846 ? -33.5 58.875 11.672 1 94.81 846 PRO B N 1
ATOM 13147 C CA . PRO B 1 846 ? -33.25 58.969 10.227 1 94.81 846 PRO B CA 1
ATOM 13148 C C . PRO B 1 846 ? -32.125 59.969 9.898 1 94.81 846 PRO B C 1
ATOM 13150 O O . PRO B 1 846 ? -32.094 61.062 10.461 1 94.81 846 PRO B O 1
ATOM 13153 N N . GLY B 1 847 ? -31.188 59.562 9.047 1 94.38 847 GLY B N 1
ATOM 13154 C CA . GLY B 1 847 ? -30.062 60.438 8.672 1 94.38 847 GLY B CA 1
ATOM 13155 C C . GLY B 1 847 ? -28.781 60.062 9.406 1 94.38 847 GLY B C 1
ATOM 13156 O O . GLY B 1 847 ? -27.703 60.5 9.008 1 94.38 847 GLY B O 1
ATOM 13157 N N . ASP B 1 848 ? -28.891 59.25 10.406 1 96.12 848 ASP B N 1
ATOM 13158 C CA . ASP B 1 848 ? -27.719 58.844 11.18 1 96.12 848 ASP B CA 1
ATOM 13159 C C . ASP B 1 848 ? -26.969 57.719 10.484 1 96.12 848 ASP B C 1
ATOM 13161 O O . ASP B 1 848 ? -27.578 56.844 9.859 1 96.12 848 ASP B O 1
ATOM 13165 N N . LEU B 1 849 ? -25.688 57.75 10.539 1 96.94 849 LEU B N 1
ATOM 13166 C CA . LEU B 1 849 ? -24.812 56.625 10.172 1 96.94 849 LEU B CA 1
ATOM 13167 C C . LEU B 1 849 ? -23.984 56.156 11.375 1 96.94 849 LEU B C 1
ATOM 13169 O O . LEU B 1 849 ? -23.234 56.938 11.953 1 96.94 849 LEU B O 1
ATOM 13173 N N . LEU B 1 850 ? -24.188 54.969 11.797 1 97.12 850 LEU B N 1
ATOM 13174 C CA . LEU B 1 850 ? -23.531 54.406 12.969 1 97.12 850 LEU B CA 1
ATOM 13175 C C . LEU B 1 850 ? -22.531 53.312 12.562 1 97.12 850 LEU B C 1
ATOM 13177 O O . LEU B 1 850 ? -22.891 52.375 11.859 1 97.12 850 LEU B O 1
ATOM 13181 N N . VAL B 1 851 ? -21.266 53.5 12.914 1 96.25 851 VAL B N 1
ATOM 13182 C CA . VAL B 1 851 ? -20.25 52.469 12.719 1 96.25 851 VAL B CA 1
ATOM 13183 C C . VAL B 1 851 ? -20.062 51.656 14.016 1 96.25 851 VAL B C 1
ATOM 13185 O O . VAL B 1 851 ? -19.859 52.25 15.086 1 96.25 851 VAL B O 1
ATOM 13188 N N . LEU B 1 852 ? -20.234 50.406 13.969 1 94.44 852 LEU B N 1
ATOM 13189 C CA . LEU B 1 852 ? -19.953 49.5 15.086 1 94.44 852 LEU B CA 1
ATOM 13190 C C . LEU B 1 852 ? -18.672 48.719 14.867 1 94.44 852 LEU B C 1
ATOM 13192 O O . LEU B 1 852 ? -18.594 47.875 13.969 1 94.44 852 LEU B O 1
ATOM 13196 N N . GLN B 1 853 ? -17.688 49 15.664 1 91.81 853 GLN B N 1
ATOM 13197 C CA . GLN B 1 853 ? -16.453 48.219 15.609 1 91.81 853 GLN B CA 1
ATOM 13198 C C . GLN B 1 853 ? -16.656 46.812 16.188 1 91.81 853 GLN B C 1
ATOM 13200 O O . GLN B 1 853 ? -17.234 46.688 17.266 1 91.81 853 GLN B O 1
ATOM 13205 N N . CYS B 1 854 ? -16.281 45.781 15.477 1 83.94 854 CYS B N 1
ATOM 13206 C CA . CYS B 1 854 ? -16.375 44.438 15.992 1 83.94 854 CYS B CA 1
ATOM 13207 C C . CYS B 1 854 ? -14.984 43.844 16.203 1 83.94 854 CYS B C 1
ATOM 13209 O O . CYS B 1 854 ? -14 44.344 15.695 1 83.94 854 CYS B O 1
ATOM 13211 N N . ASP B 1 855 ? -14.977 42.875 17.141 1 71.31 855 ASP B N 1
ATOM 13212 C CA . ASP B 1 855 ? -13.719 42.188 17.391 1 71.31 855 ASP B CA 1
ATOM 13213 C C . ASP B 1 855 ? -13.469 41.125 16.328 1 71.31 855 ASP B C 1
ATOM 13215 O O . ASP B 1 855 ? -14.406 40.469 15.859 1 71.31 855 ASP B O 1
ATOM 13219 N N . GLU B 1 856 ? -12.234 40.969 15.945 1 62.03 856 GLU B N 1
ATOM 13220 C CA . GLU B 1 856 ? -11.867 40 14.914 1 62.03 856 GLU B CA 1
ATOM 13221 C C . GLU B 1 856 ? -12.391 38.594 15.234 1 62.03 856 GLU B C 1
ATOM 13223 O O . GLU B 1 856 ? -12.828 37.875 14.344 1 62.03 856 GLU B O 1
ATOM 13228 N N . ALA B 1 857 ? -12.438 38.25 16.391 1 62.12 857 ALA B N 1
ATOM 13229 C CA . ALA B 1 857 ? -12.812 36.844 16.703 1 62.12 857 ALA B CA 1
ATOM 13230 C C . ALA B 1 857 ? -14.219 36.781 17.297 1 62.12 857 ALA B C 1
ATOM 13232 O O . ALA B 1 857 ? -14.68 35.719 17.703 1 62.12 857 ALA B O 1
ATOM 13233 N N . ALA B 1 858 ? -14.891 37.875 17.234 1 69.12 858 ALA B N 1
ATOM 13234 C CA . ALA B 1 858 ? -16.219 37.844 17.844 1 69.12 858 ALA B CA 1
ATOM 13235 C C . ALA B 1 858 ? -17.172 38.812 17.109 1 69.12 858 ALA B C 1
ATOM 13237 O O . ALA B 1 858 ? -17.844 39.625 17.734 1 69.12 858 ALA B O 1
ATOM 13238 N N . THR B 1 859 ? -17.125 38.594 15.844 1 76.44 859 THR B N 1
ATOM 13239 C CA . THR B 1 859 ? -17.953 39.469 14.992 1 76.44 859 THR B CA 1
ATOM 13240 C C . THR B 1 859 ? -19.438 39.094 15.141 1 76.44 859 THR B C 1
ATOM 13242 O O . THR B 1 859 ? -20.312 39.938 15.008 1 76.44 859 THR B O 1
ATOM 13245 N N . GLY B 1 860 ? -19.672 37.875 15.469 1 76.75 860 GLY B N 1
ATOM 13246 C CA . GLY B 1 860 ? -21.031 37.375 15.516 1 76.75 860 GLY B CA 1
ATOM 13247 C C . GLY B 1 860 ? -21.906 38.062 16.547 1 76.75 860 GLY B C 1
ATOM 13248 O O . GLY B 1 860 ? -23.078 38.375 16.281 1 76.75 860 GLY B O 1
ATOM 13249 N N . ALA B 1 861 ? -21.281 38.375 17.656 1 78.81 861 ALA B N 1
ATOM 13250 C CA . ALA B 1 861 ? -22.047 39 18.75 1 78.81 861 ALA B CA 1
ATOM 13251 C C . ALA B 1 861 ? -22.547 40.375 18.344 1 78.81 861 ALA B C 1
ATOM 13253 O O . ALA B 1 861 ? -23.688 40.75 18.641 1 78.81 861 ALA B O 1
ATOM 13254 N N . THR B 1 862 ? -21.703 41.094 17.672 1 86.19 862 THR B N 1
ATOM 13255 C CA . THR B 1 862 ? -22.062 42.438 17.219 1 86.19 862 THR B CA 1
ATOM 13256 C C . THR B 1 862 ? -23.141 42.375 16.141 1 86.19 862 THR B C 1
ATOM 13258 O O . THR B 1 862 ? -24.125 43.125 16.188 1 86.19 862 THR B O 1
ATOM 13261 N N . VAL B 1 863 ? -22.953 41.469 15.234 1 86.12 863 VAL B N 1
ATOM 13262 C CA . VAL B 1 863 ? -23.906 41.344 14.133 1 86.12 863 VAL B CA 1
ATOM 13263 C C . VAL B 1 863 ? -25.25 40.875 14.672 1 86.12 863 VAL B C 1
ATOM 13265 O O . VAL B 1 863 ? -26.297 41.312 14.18 1 86.12 863 VAL B O 1
ATOM 13268 N N . ASP B 1 864 ? -25.266 40.062 15.648 1 85.25 864 ASP B N 1
ATOM 13269 C CA . ASP B 1 864 ? -26.5 39.594 16.266 1 85.25 864 ASP B CA 1
ATOM 13270 C C . ASP B 1 864 ? -27.281 40.75 16.891 1 85.25 864 ASP B C 1
ATOM 13272 O O . ASP B 1 864 ? -28.5 40.781 16.812 1 85.25 864 ASP B O 1
ATOM 13276 N N . LEU B 1 865 ? -26.594 41.625 17.516 1 87.88 865 LEU B N 1
ATOM 13277 C CA . LEU B 1 865 ? -27.234 42.781 18.125 1 87.88 865 LEU B CA 1
ATOM 13278 C C . LEU B 1 865 ? -27.891 43.656 17.062 1 87.88 865 LEU B C 1
ATOM 13280 O O . LEU B 1 865 ? -28.953 44.219 17.297 1 87.88 865 LEU B O 1
ATOM 13284 N N . VAL B 1 866 ? -27.219 43.781 15.961 1 90.19 866 VAL B N 1
ATOM 13285 C CA . VAL B 1 866 ? -27.781 44.594 14.867 1 90.19 866 VAL B CA 1
ATOM 13286 C C . VAL B 1 866 ? -29.016 43.906 14.305 1 90.19 866 VAL B C 1
ATOM 13288 O O . VAL B 1 866 ? -30 44.562 13.977 1 90.19 866 VAL B O 1
ATOM 13291 N N . HIS B 1 867 ? -28.969 42.594 14.188 1 88.31 867 HIS B N 1
ATOM 13292 C CA . HIS B 1 867 ? -30.141 41.875 13.703 1 88.31 867 HIS B CA 1
ATOM 13293 C C . HIS B 1 867 ? -31.328 42.031 14.648 1 88.31 867 HIS B C 1
ATOM 13295 O O . HIS B 1 867 ? -32.469 42.156 14.195 1 88.31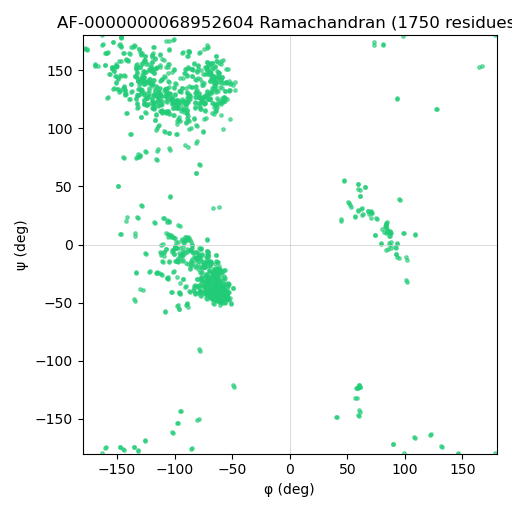 867 HIS B O 1
ATOM 13301 N N . HIS B 1 868 ? -31.016 41.969 15.898 1 87.88 868 HIS B N 1
ATOM 13302 C CA . HIS B 1 868 ? -32.062 42.219 16.875 1 87.88 868 HIS B CA 1
ATOM 13303 C C . HIS B 1 868 ? -32.688 43.594 16.703 1 87.88 868 HIS B C 1
ATOM 13305 O O . HIS B 1 868 ? -33.906 43.75 16.766 1 87.88 868 HIS B O 1
ATOM 13311 N N . TRP B 1 869 ? -31.875 44.562 16.484 1 90.06 869 TRP B N 1
ATOM 13312 C CA . TRP B 1 869 ? -32.312 45.938 16.219 1 90.06 869 TRP B CA 1
ATOM 13313 C C . TRP B 1 869 ? -33.188 46 14.953 1 90.06 869 TRP B C 1
ATOM 13315 O O . TRP B 1 869 ? -34.156 46.75 14.891 1 90.06 869 TRP B O 1
ATOM 13325 N N . MET B 1 870 ? -32.875 45.125 13.977 1 89.62 870 MET B N 1
ATOM 13326 C CA . MET B 1 870 ? -33.625 45.062 12.719 1 89.62 870 MET B CA 1
ATOM 13327 C C . MET B 1 870 ? -34.938 44.312 12.898 1 89.62 870 MET B C 1
ATOM 13329 O O . MET B 1 870 ? -35.781 44.375 12.016 1 89.62 870 MET B O 1
ATOM 13333 N N . GLY B 1 871 ? -35.219 43.656 14 1 81.38 871 GLY B N 1
ATOM 13334 C CA . GLY B 1 871 ? -36.406 42.875 14.234 1 81.38 871 GLY B CA 1
ATOM 13335 C C . GLY B 1 871 ? -36.281 41.469 13.68 1 81.38 871 GLY B C 1
ATOM 13336 O O . GLY B 1 871 ? -37.312 40.812 13.367 1 81.38 871 GLY B O 1
ATOM 13337 N N . GLN B 1 872 ? -35.094 41.062 13.406 1 75.31 872 GLN B N 1
ATOM 13338 C CA . GLN B 1 872 ? -34.875 39.75 12.844 1 75.31 872 GLN B CA 1
ATOM 13339 C C . GLN B 1 872 ? -34.312 38.781 13.898 1 75.31 872 GLN B C 1
ATOM 13341 O O . GLN B 1 872 ? -33.656 39.219 14.852 1 75.31 872 GLN B O 1
ATOM 13346 N N . PRO B 1 873 ? -34.781 37.562 13.883 1 67.31 873 PRO B N 1
ATOM 13347 C CA . PRO B 1 873 ? -34.219 36.625 14.836 1 67.31 873 PRO B CA 1
ATOM 13348 C C . PRO B 1 873 ? -32.75 36.375 14.648 1 67.31 873 PRO B C 1
ATOM 13350 O O . PRO B 1 873 ? -32.219 36.594 13.555 1 67.31 873 PRO B O 1
ATOM 13353 N N . ALA B 1 874 ? -32.094 36.188 15.648 1 56.59 874 ALA B N 1
ATOM 13354 C CA . ALA B 1 874 ? -30.656 35.875 15.617 1 56.59 874 ALA B CA 1
ATOM 13355 C C . ALA B 1 874 ? -30.344 34.75 14.641 1 56.59 874 ALA B C 1
ATOM 13357 O O . ALA B 1 874 ? -31.141 33.812 14.492 1 56.59 874 ALA B O 1
ATOM 13358 N N . ARG B 1 875 ? -29.328 34.844 13.891 1 53 875 ARG B N 1
ATOM 13359 C CA . ARG B 1 875 ? -28.922 33.812 12.938 1 53 875 ARG B CA 1
ATOM 13360 C C . ARG B 1 875 ? -28.641 32.469 13.641 1 53 875 ARG B C 1
ATOM 13362 O O . ARG B 1 875 ? -28 32.469 14.695 1 53 875 ARG B O 1
ATOM 13369 N N . ARG B 1 876 ? -29.422 31.516 13.422 1 46.62 876 ARG B N 1
ATOM 13370 C CA . ARG B 1 876 ? -29.094 30.188 13.891 1 46.62 876 ARG B CA 1
ATOM 13371 C C . ARG B 1 876 ? -27.688 29.781 13.438 1 46.62 876 ARG B C 1
ATOM 13373 O O . ARG B 1 876 ? -27.375 29.844 12.242 1 46.62 876 ARG B O 1
ATOM 13380 N N . ALA B 1 877 ? -26.734 29.719 14.32 1 38.34 877 ALA B N 1
ATOM 13381 C CA . ALA B 1 877 ? -25.438 29.109 14.031 1 38.34 877 ALA B CA 1
ATOM 13382 C C . ALA B 1 877 ? -25.609 27.719 13.422 1 38.34 877 ALA B C 1
ATOM 13384 O O . ALA B 1 877 ? -26.391 26.906 13.93 1 38.34 877 ALA B O 1
#

Organism: Cupriavidus necator (strain ATCC 17699 / DSM 428 / KCTC 22496 / NCIMB 10442 / H16 / Stanier 337) (NCBI:txid381666)

pLDDT: mean 91.62, std 8.42, range [32.78, 98.94]

Sequence (1754 aa):
MKKKDIEIFDVMSLRGPNMWTYRPVLEAWVDIGELEDFPSNTIPGFHERLSAWLPSLIEHRCSIGERGGFLQRVKDGTWPGHILEHVTLELQNLAGMPGGFGKARETPVRGVYKVIVRAWHEQVTRVALFTARDLVMAAIEDRPFDVPAAVDNLRRLVDEHCLGPSTACIVDAADDRDIPAIRLSDGNLVQLGYGARQRRIWTAETDRTSAIGESISRDKDLTKSLLESCGVPVPEGRMVDSPADAWDAAEDIGVPVVVKPYDGNHGRGVFTNLMTREEVETAYGVAIDEGNGVIVERFIPGNEHRLLVVGGRLVAAAMGETASVVGDGKSTIDELIELQINSDPRRGTTEDHPLNRVRLDSAARLELKRQGMNASSVPPEGRTVLIQRNGNVAFDVTDRVHPSVAAHAALAARVVGLDIAGVDLVAEDISRPLAEQRGAIVEVNAGPGLLMHIKPAEGTPRPVGRAIVNHLFPESDDDQGRIPVVGVTGTNGKTVVARLVARLLQLSGKHTGLACSDGLFLDRRQVESGDRANWESGHRILMNRAVEAAVFENDSGSILSEGLAYDRCQVGVVTNFDQPDHLGDYYVEDEDRMYNVLRTQVDVVLETGAAVLNARDERLVEMAGLCDGDVIFFGLTPELPAIVSHRAAGKRAVYLREGKIVLATGSSETALVDVAAVPLTYAGRVAFQVENVLAAVAAGWALGISNDLIRAGVVTFDVGQVDVPGRFTLFERNGATVVVDDAHNAPALEALATALERFPAERRMVVYGAGMQRRDEDLVRQGMALGQHFDRVFLCEDRSVKRALPDAEARALLKQGLYEGRRVTKIIDEGTRASAIETALSQLVPGDLLVLQCDEAATGATVDLVHHWMGQPARRAMKKKDIEIFDVMSLRGPNMWTYRPVLEAWVDIGELEDFPSNTIPGFHERLSAWLPSLIEHRCSIGERGGFLQRVKDGTWPGHILEHVTLELQNLAGMPGGFGKARETPVRGVYKVIVRAWHEQVTRVALFTARDLVMAAIEDRPFDVPAAVDNLRRLVDEHCLGPSTACIVDAADDRDIPAIRLSDGNLVQLGYGARQRRIWTAETDRTSAIGESISRDKDLTKSLLESCGVPVPEGRMVDSPADAWDAAEDIGVPVVVKPYDGNHGRGVFTNLMTREEVETAYGVAIDEGNGVIVERFIPGNEHRLLVVGGRLVAAAMGETASVVGDGKSTIDELIELQINSDPRRGTTEDHPLNRVRLDSAARLELKRQGMNASSVPPEGRTVLIQRNGNVAFDVTDRVHPSVAAHAALAARVVGLDIAGVDLVAEDISRPLAEQRGAIVEVNAGPGLLMHIKPAEGTPRPVGRAIVNHLFPESDDDQGRIPVVGVTGTNGKTVVARLVARLLQLSGKHTGLACSDGLFLDRRQVESGDRANWESGHRILMNRAVEAAVFENDSGSILSEGLAYDRCQVGVVTNFDQPDHLGDYYVEDEDRMYNVLRTQVDVVLETGAAVLNARDERLVEMAGLCDGDVIFFGLTPELPAIVSHRAAGKRAVYLREGKIVLATGSSETALVDVAAVPLTYAGRVAFQVENVLAAVAAGWALGISNDLIRAGVVTFDVGQVDVPGRFTLFERNGATVVVDDAHNAPALEALATALERFPAERRMVVYGAGMQRRDEDLVRQGMALGQHFDRVFLCEDRSVKRALPDAEARALLKQGLYEGRRVTKIIDEGTRASAIETALSQLVPGDLLVLQCDEAATGATVDLVHHWMGQPARRA

Foldseek 3Di:
DKDQAKDFDDKFWACAFFLQGRHIKIKTKIFRIPQLVPFLLNQPCLLVLVCVLQVVLQCPQPPVNDRNNVSVCNNVTDGVLSQLLSQLQSLCVLLPNDDKDWDWADFPDRRIIIIMIGPPDDVLSVLSSVLSSVVSVCSSVVHDDDSVVSSVVSNVVCQQQPAFPQLVLLCVLLVVVPFDKDAPDSYSWIWTFFAQLIWIDHRLATPQFDPQLQVCQQQLQSLQVLLVVVVAQAFDKDWADALVRQVVRCVVSDDPKWKAARRAPDCFLIAARHHDSVRRRVSLVRRVVRYVTMMITYHADAWKKKFKAAQLFTFWMFTFAWDKFFFQQPAFQLVRLVVPPCPPPLEDDGSLRQFHRDDQDPNQQVQQVVVVHGRGDHDHGGDIRTRGHHGRRQATPSVQAAPQLRNSLSVSCVSSPGNIKIWMKGFRGRNDHCVVRSIHTRGIHHSDHCSSQQHGPYDDRTSVSNSNSCSSPPPVVVRSNYAAEEEEEEADLRQVLLLLLQLLCVLLVFQEWEAAQQATDGRQDGPGFGHRLALVSLLVNGHHSRGRYYYHYHYLVRSLRHNDNDSAHQEYEYLYHPPHFPQVPPSNPDSVVVLSRSLSSQQRHDQLHEYEFELVHPSRLVSCVNHNHAYEYEYADCPRPSNVVQLCVQGWYWYDDPQFIWTDGNPDIDTLGGCCLQQQCVRVLQPSSVSSLRSSLVRSVRVVRDSVSSSVSRNPQHQEPGRPFQCQHWDDDQQEIETRHADQWLVSLQSVLSSCVSPFAPFEEEEDFNAEEGDLVGLLSNLLSCLARHAEYEYEYDPVYDYPDDRVVSVVSSVNNNVNHDRYDYYHYDYHLLVSLVVVLVPDHRRYYYYYHDHSRGSQVSVQSVCVSVVHHRDDD/DKDQAKDFDDKFWACAFFLQGGHIKIKTKIFRIPQLVPFLLNQPCLLVVVCVLQVVLQCPQPPVNDRNNVSVCNNVTDGVLSVLLSQLQSLCVLLPNDDKDWDWADFPDRRIIIIMIGPPDDVLSVLSSVLSSVVSVCSSVVHDDDSVVSSVVSNVVCQQQPAFPQLVLLCVLLVVVPFDKDAPDSYSWIWTFFAQLIWIDHRLATPQFDPQLQVCQQQLQSLQVLLVVVVAQAFDKDWADALVRQVVRCVVSDDDKWKAARRAPDCFLIAGRHHDSVRRRVSLVRRVVRYVTMMITYHADAWKKKFKAAQLFTFWMFTFAWDKFFFQQPAFQLVRLVVPPVPPPLEDDGSLRQFHRDDQDPNQQVQQVVVVHGRGDHDHGGDIRTRGHHGRRQATPSVQAAPQLRNSLSVSCVSSPGNIKIWMKGFRGRNDHCVVRSIHTRGIHHSDHCSSQQHGPYDDRTSVSNSNSCSSPPPVVVRSNYAAEEEEEEADLRQVLLLLLQLLCVLLVFQEWEAAQQATDGRQDGPGFGHRLALVSLLVNGHHSRGRYYYHYHYLVRSLRHNDNDSAHQEYEYLYHPPHFPQVPPSNPDSVVVLSRSLSSQQRHDQLHEYEFELVHPSRLVSCVNHNHAYEYEYADCPRPSNVVQLCVQGWYWYDDPQFIWTGGNPDIDTLGGCCLQQQCVRVLQPSSVSSLRSSLVRSVRVVRDSVSSSVSRNPQHQEPGRPFQCQHWDDDQQEIETRHADQWLVSLQSVLSSCVSPFAPFEEEEDFNAEEGDLVGLLSNLLSCLARHAEYEYEYDPVYDYPDDRVVSVVSSVNNNVNHDRYNYYHYDYHLLVSLVVVLVPDHRRYYYYYHDHSRGSQVSVQSVCVSVVHHRDDD

Nearest PDB structures (foldseek):
  7lgj-assembly1_A  TM=8.775E-01  e=3.156E-87  Synechocystis sp. PCC 6714
  7wae-assembly1_C  TM=9.029E-01  e=8.879E-79  Trichodesmium erythraeum IMS101
  7lgn-assembly1_A  TM=8.462E-01  e=1.863E-67  Tatumella morbirosei
  7lgm-assembly1_B  TM=8.345E-01  e=1.021E-58  Acinetobacter baylyi ADP1
  8fxi-assembly1_E  TM=7.808E-01  e=2.166E-38  Stanieria sp. NIES-3757

Secondary structure (DSSP, 8-state):
------EEEEEEEE-S--SS-SS-EEEEEEE-GGGGG--GGGSTTHHHHHHHH-GGGGG--GGGTSTTHHHHHHHH---HHHHHHHHHHHHHHHTT-----EEEEE-SSTTEEEEEEE-SSHHHHHHHHHHHHHHHHHHHHT----HHHHHHHHHHHHHHHSPPHHHHHHHHHHHHTT--EEE-SSSSEEEESSGGG-EEEESS-BTTSBHHHHHHHH-HHHHHHHHHHTT-----EEEESSHHHHHHHHHHH-SSEEEEETT--TTTT-EEEE-SHHHHHHHHHHHHHHSS-EEEEEPPPSEEEEEEEETTEEEEEEEE--EEEE--SSS-HHHHIIIIITTSTTEESSTT-SEEPP---HHHHHHHHHTT--TT--PPTT-EEEEESS--EEEE-GGG--HHHHHHHHHHHHHHT-SEEEEEEEES-TTS-GGGTT-EEEEEEES---HHHHS-SBS----HHHHHHHHHS-GGGT--S---EEEEESSS-HHHHHHHHHHHHHHTT--EEEEETTEEEETTEEEEES---SHHHHHHHHH-TT-SEEEEE--HHHHHHT--SSS-EEEEEE---SS-S-TTGGG--SHHHHHHHHHHHHHTEEEEEEEEEETT-HHHHHHGGG-SSEEEEEES-TTSHHHHHHHHTT-EEEEEETTEEEEEETTEEEEEEEGGG-GGGTTTT-HHHHHHHHHHHHHHHHTT--HHHHHHHHHH--TTTTSSTTEEEEEEETTEEEEEE---SHHHHHHHHHHHTTS--SEEEEEE---S---HHHHHHHHHHHHHH-SEEEE---TTS--SS-HHHHHHHHHHHHHH-SS--EEEE-SSHHHHHHHHHHT--TTEEEEEE--TT-HHHHHHHHHHHHT-PPP--/------EEEEEEEE-S--SS-SS-EEEEEEE-GGGGG--GGGSTTHHHHHHHH-GGGGG--GGGTSTTHHHHHHHH---HHHHHHHHHHHHHHHTT-----EEEEE-SSTTEEEEEEE-SSHHHHHHHHHHHHHHHHHHHHT----HHHHHHHHHHHHHHHSPPHHHHHHHHHHHHTT--EEE-SSSSEEEESSGGG-EEEESS-BTTSBHHHHHHHH-HHHHHHHHHHTT-----EEEESSHHHHHHHHHHH-SSEEEEETT--TTTT-EEEE-SHHHHHHHHHHHHHHSS-EEEEEPPPSEEEEEEEETTEEEEEEEE--EEEE--SSS-HHHHIIIIITTSTTEESSTT-SEEPP---HHHHHHHHHTT--TT--PPTT-EEEEESS--EEEE-GGG--HHHHHHHHHHHHHHT-SEEEEEEEES-TTS-GGGTT-EEEEEEES---HHHHS-SBS----HHHHHHHHHS-GGGT--S---EEEEESSS-HHHHHHHHHHHHHHTT--EEEEETTEEEETTEEEEES---SHHHHHHHHH-TT-SEEEEE--HHHHHHT--SSS-EEEEEE---SS-S-TTGGG--SHHHHHHHHHHHHHTEEEEEEEEEETT-HHHHHHGGG-SSEEEEEES-TTSHHHHHHHHTT-EEEEEETTEEEEEETTEEEEEEEGGG-GGGTTTT-HHHHHHHHHHHHHHHHTT--HHHHHHHHHH--TTTTSSTTEEEEEEETTEEEEEE---SHHHHHHHHHHHTTS--SEEEEEE---S---HHHHHHHHHHHHHH-SEEEE---TTS--SS-HHHHHHHHHHHHHH-SS--EEEE-SSHHHHHHHHHHT--TTEEEEEE-BTTBHHHHHHHHHHHHT------